Protein 5LVY (pdb70)

B-factor: mean 0.89, std 1.0, range [0.12, 7.65]

Sequence (154 aa):
NSCSLSISSPDPVTYTIPTDKGDKYINFKLDVPDPRCKALGGTVYFWGADTRDGKLVMKKGQDKYTLMTTYGGAVQQQLGGGYGYYHVSQKTPPQTISGVVSKNVGYKPGQYTVELTGFFSLNDNKQANPTPSSLTSKAAGKNIVSSTGTITISNSCSLSISSPDPVTYTIPTDKGDKYINFKLDVPDPRCKALGGTVYFWGADTRDGKLVMKKGQDKYTLMTTYGGAVQQQLGGGYGYYHVSQKTPPQTISGVVSKNVGYKPGQYTVELTGFFSLNDNKQANPTPSSLTSKAAGKNIVSSTGTITISNSCSLSISSPDPVTYTIPTDKGDKYINFKLDVPDPRCKALGGTVYFWGADTRDGKLVMKKGQDKYTLMTTYGGAVQQQLGGGYGYYHVSQKTPPQTISGVVSKNVGYKPGQYTVELTGFFSLNDNKQANPTPSSLTSKAAGKNIVSSTGTITISNSCSLSISSPDPVTYTIPTDKGDKYINFKLDVPDPRCKALGGTVYFWGADTRDGKLVMKKGQDKYTLMTTYGGAVQQQLGGGYGYYHVSQKTPPQTISGVVSKNVGYKPGQYTVELTGFFSLNDNKQANPTPSSLTSKAAGKNIVSSTGTITISNSCSLSISSPDPVTYTIPTDKGDKYINFKLDVPDPRCKALGGTVYFWGADTRDGKLVMKKGQDKYTLMTTYGGAVQQQLGGGYGYYHVSQKTPPQTISGVVSKNVGYKPGQYTVELTGFFSLNDNKQANPTPSSLTSKAAGKNIVSSTGTITISNSCSLSISSPDPVTYTIPTDKGDKYINFKLDVPDPRCKALGGTVYFWGADTRDGKLVMKKGQDKYTLMTTYGGAVQQQLGGGYGYYHVSQKTPPQTISGVVSKNVGYKPGQYTVELTGFFSLNDNKQANPTPSSLTSKAAGKNIVSSTGTITISNSCSLSISSPDPVTYTIPTDKGDKYINFKLDVPDPRCKALGGTVYFWGADTRDGKLVMKKGQDKYTLMTTYGGAVQQQLGGGYGYYHVSQKTPPQTISGVVSKNVGYKPGQYTVELTGFFSLNDNKQANPTPSSLTSKAAGKNIVSSTGTITISNSCSLSISSPDPVTYTIPTDKGDKYINFKLDVPDPRCKALGGTVYFWGADTRDGKLVMKKGQDKYTLMTTYGGAVQQQLGGGYGYYHVSQKTPPQTISGVVSKNVGYKPGQYTVELTGFFSLNDNKQANPTPSSLTSKAAGKNIVSSTGTITISNSCSLSISSPDPVTYTIPTDKGDKYINFKLDVPDPRCKALGGTVYFWGADTRDGKLVMKKGQDKYTLMTTYGGAVQQQLGGGYGYYHVSQKTPPQTISGVVSKNVGYKPGQYTVELTGFFSLNDNKQANPTPSSLTSKAAGKNIVSSTGTITISNSCSLSISSPDPVTYTIPTDKGDKYINFKLDVPDPRCKALGGTVYFWGADTRDGKLVMKKGQDKYTLMTTYGGAVQQQLGGGYGYYHVSQKTPPQTISGVVSKNVGYKPGQYTVELTGFFSLNDNKQANPTPSSLTSKAAGKNIVSSTGTITIS

Secondary structure (DSSP, 8-state):
-------B--S-EEE--SSS----EEEEEE----HHHHTTT-EEE---S-SSSS-EEEEETTEEEEE-----TT-STT--STT------TTPPPEEEEEE--TTT-PPSEEEEEEE--EEE---S-SS---GGGGGGTTTTS----EE--EEE-

Nearest PDB structures (foldseek):
  5lvy-assembly1_A  TM=9.738E-01  e=7.731E-26  Escherichia coli O111:H21
  1z9l-assembly1_A  TM=5.112E-01  e=6.156E-02  Rattus norvegicus
  3ikk-assembly1_B  TM=4.921E-01  e=9.015E-02  Homo sapiens
  1msp-assembly1_A  TM=5.195E-01  e=7.148E-01  Ascaris suum
  7ah9-assembly1_5N  TM=1.640E-01  e=9.775E+00  Salmonella enterica subsp. enterica serovar Typhimurium str. LT2

Structure (mmCIF, N/CA/C/O backbone):
data_5LVY
#
_entry.id   5LVY
#
loop_
_atom_site.group_PDB
_atom_site.id
_atom_site.type_symbol
_atom_site.label_atom_id
_atom_site.label_alt_id
_atom_site.label_comp_id
_atom_site.label_asym_id
_atom_site.label_entity_id
_atom_site.label_seq_id
_atom_site.pdbx_PDB_ins_code
_atom_site.Cartn_x
_atom_site.Cartn_y
_atom_site.Cartn_z
_atom_site.occupancy
_atom_site.B_iso_or_equiv
_atom_site.auth_seq_id
_atom_site.auth_comp_id
_atom_site.auth_asym_id
_atom_site.auth_atom_id
_atom_site.pdbx_PDB_model_num
ATOM 1 N N . ASN A 1 1 ? 21.639 4.133 -4.930 1.00 1.15 9 ASN A N 1
ATOM 2 C CA . ASN A 1 1 ? 21.016 4.281 -6.263 1.00 0.93 9 ASN A CA 1
ATOM 3 C C . ASN A 1 1 ? 19.711 5.049 -6.150 1.00 0.89 9 ASN A C 1
ATOM 4 O O . ASN A 1 1 ? 19.321 5.467 -5.062 1.00 1.14 9 ASN A O 1
ATOM 17 N N . SER A 1 2 ? 19.030 5.213 -7.272 1.00 0.77 10 SER A N 1
ATOM 18 C CA . SER A 1 2 ? 17.778 5.939 -7.304 1.00 0.86 10 SER A CA 1
ATOM 19 C C . SER A 1 2 ? 16.689 5.040 -7.872 1.00 0.71 10 SER A C 1
ATOM 20 O O . SER A 1 2 ? 16.634 4.793 -9.078 1.00 0.76 10 SER A O 1
ATOM 28 N N . CYS A 1 3 ? 15.839 4.536 -6.996 1.00 0.59 11 CYS A N 1
ATOM 29 C CA . CYS A 1 3 ? 14.811 3.589 -7.390 1.00 0.46 11 CYS A CA 1
ATOM 30 C C . CYS A 1 3 ? 13.485 3.912 -6.715 1.00 0.41 11 CYS A C 1
ATOM 31 O O . CYS A 1 3 ? 13.439 4.695 -5.765 1.00 0.49 11 CYS A O 1
ATOM 38 N N . SER A 1 4 ? 12.409 3.324 -7.219 1.00 0.33 12 SER A N 1
ATOM 39 C CA . SER A 1 4 ? 11.083 3.574 -6.685 1.00 0.29 12 SER A CA 1
ATOM 40 C C . SER A 1 4 ? 10.208 2.337 -6.836 1.00 0.22 12 SER A C 1
ATOM 41 O O . SER A 1 4 ? 10.557 1.402 -7.554 1.00 0.24 12 SER A O 1
ATOM 49 N N . LEU A 1 5 ? 9.081 2.335 -6.148 1.00 0.20 13 LEU A N 1
ATOM 50 C CA . LEU A 1 5 ? 8.138 1.235 -6.213 1.00 0.18 13 LEU A CA 1
ATOM 51 C C . LEU A 1 5 ? 7.026 1.540 -7.214 1.00 0.18 13 LEU A C 1
ATOM 52 O O . LEU A 1 5 ? 6.480 2.643 -7.240 1.00 0.27 13 LEU A O 1
ATOM 68 N N . SER A 1 6 ? 6.717 0.556 -8.049 1.00 0.17 14 SER A N 1
ATOM 69 C CA . SER A 1 6 ? 5.659 0.680 -9.041 1.00 0.19 14 SER A CA 1
ATOM 70 C C . SER A 1 6 ? 4.313 0.673 -8.340 1.00 0.22 14 SER A C 1
ATOM 71 O O . SER A 1 6 ? 4.214 0.227 -7.211 1.00 0.37 14 SER A O 1
ATOM 79 N N . ILE A 1 7 ? 3.287 1.179 -8.991 1.00 0.29 15 ILE A N 1
ATOM 80 C CA . ILE A 1 7 ? 1.938 1.070 -8.457 1.00 0.31 15 ILE A CA 1
ATOM 81 C C . ILE A 1 7 ? 0.975 0.695 -9.566 1.00 0.34 15 ILE A C 1
ATOM 82 O O . ILE A 1 7 ? 0.660 1.515 -10.428 1.00 0.41 15 ILE A O 1
ATOM 98 N N . SER A 1 8 ? 0.523 -0.543 -9.557 1.00 0.37 16 SER A N 1
ATOM 99 C CA . SER A 1 8 ? -0.399 -1.010 -10.569 1.00 0.41 16 SER A CA 1
ATOM 100 C C . SER A 1 8 ? -1.582 -1.724 -9.924 1.00 0.36 16 SER A C 1
ATOM 101 O O . SER A 1 8 ? -1.465 -2.860 -9.470 1.00 0.43 16 SER A O 1
ATOM 109 N N . SER A 1 9 ? -2.707 -1.038 -9.850 1.00 0.52 17 SER A N 1
ATOM 110 C CA . SER A 1 9 ? -3.929 -1.641 -9.351 1.00 0.68 17 SER A CA 1
ATOM 111 C C . SER A 1 9 ? -4.732 -2.195 -10.525 1.00 0.54 17 SER A C 1
ATOM 112 O O . SER A 1 9 ? -5.173 -1.439 -11.396 1.00 0.63 17 SER A O 1
ATOM 120 N N . PRO A 1 10 ? -4.914 -3.523 -10.575 1.00 0.61 18 PRO A N 1
ATOM 121 C CA . PRO A 1 10 ? -5.563 -4.195 -11.703 1.00 0.67 18 PRO A CA 1
ATOM 122 C C . PRO A 1 10 ? -7.090 -4.089 -11.677 1.00 0.78 18 PRO A C 1
ATOM 123 O O . PRO A 1 10 ? -7.780 -5.052 -11.325 1.00 1.72 18 PRO A O 1
ATOM 134 N N . ASP A 1 11 ? -7.603 -2.914 -12.059 1.00 0.37 19 ASP A N 1
ATOM 135 C CA . ASP A 1 11 ? -9.051 -2.666 -12.150 1.00 0.35 19 ASP A CA 1
ATOM 136 C C . ASP A 1 11 ? -9.706 -2.667 -10.764 1.00 0.34 19 ASP A C 1
ATOM 137 O O . ASP A 1 11 ? -9.071 -3.044 -9.777 1.00 0.46 19 ASP A O 1
ATOM 146 N N . PRO A 1 12 ? -10.978 -2.226 -10.654 1.00 0.28 20 PRO A N 1
ATOM 147 C CA . PRO A 1 12 ? -11.688 -2.218 -9.375 1.00 0.26 20 PRO A CA 1
ATOM 148 C C . PRO A 1 12 ? -11.792 -3.600 -8.752 1.00 0.25 20 PRO A C 1
ATOM 149 O O . PRO A 1 12 ? -12.076 -4.587 -9.436 1.00 0.30 20 PRO A O 1
ATOM 160 N N . VAL A 1 13 ? -11.543 -3.668 -7.459 1.00 0.23 21 VAL A N 1
ATOM 161 C CA . VAL A 1 13 ? -11.757 -4.892 -6.713 1.00 0.22 21 VAL A CA 1
ATOM 162 C C . VAL A 1 13 ? -13.243 -5.041 -6.412 1.00 0.20 21 VAL A C 1
ATOM 163 O O . VAL A 1 13 ? -13.928 -4.056 -6.133 1.00 0.19 21 VAL A O 1
ATOM 176 N N . THR A 1 14 ? -13.741 -6.257 -6.478 1.00 0.24 22 THR A N 1
ATOM 177 C CA . THR A 1 14 ? -15.148 -6.501 -6.239 1.00 0.25 22 THR A CA 1
ATOM 178 C C . THR A 1 14 ? -15.388 -6.767 -4.758 1.00 0.25 22 THR A C 1
ATOM 179 O O . THR A 1 14 ? -15.007 -7.811 -4.229 1.00 0.30 22 THR A O 1
ATOM 190 N N . TYR A 1 15 ? -15.994 -5.804 -4.087 1.00 0.23 23 TYR A N 1
ATOM 191 C CA . TYR A 1 15 ? -16.278 -5.937 -2.672 1.00 0.26 23 TYR A CA 1
ATOM 192 C C . TYR A 1 15 ? -17.617 -6.616 -2.468 1.00 0.29 23 TYR A C 1
ATOM 193 O O . TYR A 1 15 ? -18.659 -6.015 -2.693 1.00 0.28 23 TYR A O 1
ATOM 211 N N . THR A 1 16 ? -17.578 -7.859 -2.034 1.00 0.39 24 THR A N 1
ATOM 212 C CA . THR A 1 16 ? -18.790 -8.594 -1.753 1.00 0.46 24 THR A CA 1
ATOM 213 C C . THR A 1 16 ? -19.272 -8.282 -0.348 1.00 0.41 24 THR A C 1
ATOM 214 O O . THR A 1 16 ? -18.533 -8.469 0.622 1.00 0.41 24 THR A O 1
ATOM 225 N N . ILE A 1 17 ? -20.488 -7.774 -0.237 1.00 0.40 25 ILE A N 1
ATOM 226 C CA . ILE A 1 17 ? -21.082 -7.504 1.0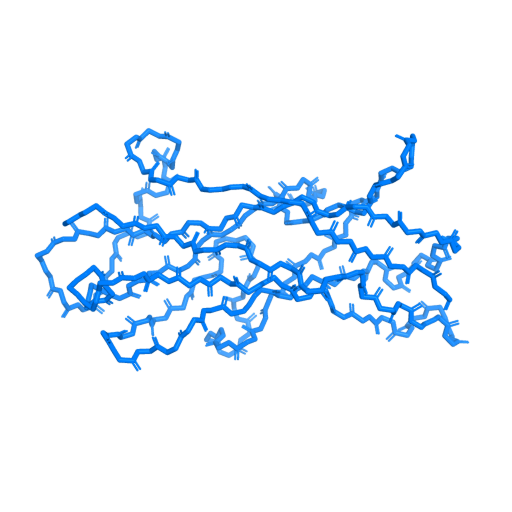63 1.00 0.37 25 ILE A CA 1
ATOM 227 C C . ILE A 1 17 ? -22.208 -8.500 1.358 1.00 0.41 25 ILE A C 1
ATOM 228 O O . ILE A 1 17 ? -23.386 -8.175 1.217 1.00 0.44 25 ILE A O 1
ATOM 244 N N . PRO A 1 18 ? -21.865 -9.735 1.765 1.00 0.49 26 PRO A N 1
ATOM 245 C CA . PRO A 1 18 ? -22.854 -10.769 2.074 1.00 0.59 26 PRO A CA 1
ATOM 246 C C . PRO A 1 18 ? -23.546 -10.515 3.407 1.00 0.69 26 PRO A C 1
ATOM 247 O O . PRO A 1 18 ? -24.771 -10.601 3.520 1.00 0.74 26 PRO A O 1
ATOM 258 N N . THR A 1 19 ? -22.742 -10.190 4.407 1.00 0.79 27 THR A N 1
ATOM 259 C CA . THR A 1 19 ? -23.219 -10.002 5.767 1.00 1.06 27 THR A CA 1
ATOM 260 C C . THR A 1 19 ? -22.742 -8.669 6.329 1.00 1.00 27 THR A C 1
ATOM 261 O O . THR A 1 19 ? -22.659 -8.495 7.546 1.00 1.55 27 THR A O 1
ATOM 272 N N . ASP A 1 20 ? -22.393 -7.749 5.422 1.00 0.59 28 ASP A N 1
ATOM 273 C CA . ASP A 1 20 ? -21.836 -6.434 5.779 1.00 0.61 28 ASP A CA 1
ATOM 274 C C . ASP A 1 20 ? -20.382 -6.550 6.225 1.00 0.52 28 ASP A C 1
ATOM 275 O O . ASP A 1 20 ? -19.528 -5.787 5.779 1.00 0.61 28 ASP A O 1
ATOM 284 N N . LYS A 1 21 ? -20.104 -7.533 7.069 1.00 0.55 29 LYS A N 1
ATOM 285 C CA . LYS A 1 21 ? -18.768 -7.738 7.619 1.00 0.54 29 LYS A CA 1
ATOM 286 C C . LYS A 1 21 ? -17.922 -8.631 6.713 1.00 0.41 29 LYS A C 1
ATOM 287 O O . LYS A 1 21 ? -16.879 -9.138 7.127 1.00 0.43 29 LYS A O 1
ATOM 306 N N . GLY A 1 22 ? -18.392 -8.823 5.488 1.00 0.37 30 GLY A N 1
ATOM 307 C CA . GLY A 1 22 ? -17.706 -9.685 4.533 1.00 0.37 30 GLY A CA 1
ATOM 308 C C . GLY A 1 22 ? -16.245 -9.316 4.336 1.00 0.32 30 GLY A C 1
ATOM 309 O O . GLY A 1 22 ? -15.371 -10.169 4.487 1.00 0.37 30 GLY A O 1
ATOM 313 N N . ASP A 1 23 ? -16.012 -8.049 3.984 1.00 0.29 31 ASP A N 1
ATOM 314 C CA . ASP A 1 23 ? -14.668 -7.471 3.789 1.00 0.28 31 ASP A CA 1
ATOM 315 C C . ASP A 1 23 ? -13.900 -8.124 2.635 1.00 0.32 31 ASP A C 1
ATOM 316 O O . ASP A 1 23 ? -14.051 -9.310 2.336 1.00 0.49 31 ASP A O 1
ATOM 325 N N . LYS A 1 24 ? -13.094 -7.309 1.967 1.00 0.26 32 LYS A N 1
ATOM 326 C CA . LYS A 1 24 ? -12.230 -7.769 0.893 1.00 0.30 32 LYS A CA 1
ATOM 327 C C . LYS A 1 24 ? -11.001 -6.870 0.838 1.00 0.25 32 LYS A C 1
ATOM 328 O O . LYS A 1 24 ? -10.992 -5.794 1.450 1.00 0.25 32 LYS A O 1
ATOM 347 N N . TYR A 1 25 ? -9.985 -7.286 0.099 1.00 0.27 33 TYR A N 1
ATOM 348 C CA . TYR A 1 25 ? -8.759 -6.512 -0.004 1.00 0.25 33 TYR A CA 1
ATOM 349 C C . TYR A 1 25 ? -8.586 -5.969 -1.413 1.00 0.23 33 TYR A C 1
ATOM 350 O O . TYR A 1 25 ? -8.881 -6.651 -2.392 1.00 0.23 33 TYR A O 1
ATOM 368 N N . ILE A 1 26 ? -8.116 -4.736 -1.508 1.00 0.21 34 ILE A N 1
ATOM 369 C CA . ILE A 1 26 ? -7.832 -4.125 -2.795 1.00 0.19 34 ILE A CA 1
ATOM 370 C C . ILE A 1 26 ? -6.330 -4.216 -3.048 1.00 0.19 34 ILE A C 1
ATOM 371 O O . ILE A 1 26 ? -5.525 -3.826 -2.206 1.00 0.22 34 ILE A O 1
ATOM 387 N N . ASN A 1 27 ? -5.955 -4.779 -4.183 1.00 0.24 35 ASN A N 1
ATOM 388 C CA . ASN A 1 27 ? -4.552 -5.041 -4.455 1.00 0.27 35 ASN A CA 1
ATOM 389 C C . ASN A 1 27 ? -3.921 -3.942 -5.298 1.00 0.26 35 ASN A C 1
ATOM 390 O O . ASN A 1 27 ? -4.431 -3.563 -6.356 1.00 0.32 35 ASN A O 1
ATOM 401 N N . PHE A 1 28 ? -2.818 -3.424 -4.794 1.00 0.24 36 PHE A N 1
ATOM 402 C CA . PHE A 1 28 ? -1.963 -2.511 -5.528 1.00 0.27 36 PHE A CA 1
ATOM 403 C C . PHE A 1 28 ? -0.627 -3.193 -5.770 1.00 0.30 36 PHE A C 1
ATOM 404 O O . PHE A 1 28 ? 0.072 -3.548 -4.819 1.00 0.33 36 PHE A O 1
ATOM 421 N N . LYS A 1 29 ? -0.280 -3.406 -7.025 1.00 0.32 37 LYS A N 1
ATOM 422 C CA . LYS A 1 29 ? 0.945 -4.110 -7.348 1.00 0.37 37 LYS A CA 1
ATOM 423 C C . LYS A 1 29 ? 2.129 -3.153 -7.367 1.00 0.33 37 LYS A C 1
ATOM 424 O O . LYS A 1 29 ? 2.342 -2.420 -8.337 1.00 0.32 37 LYS A O 1
ATOM 443 N N . LEU A 1 30 ? 2.877 -3.145 -6.278 1.00 0.34 38 LEU A N 1
ATOM 444 C CA . LEU A 1 30 ? 4.080 -2.338 -6.176 1.00 0.29 38 LEU A CA 1
ATOM 445 C C . LEU A 1 30 ? 5.286 -3.170 -6.581 1.00 0.31 38 LEU A C 1
ATOM 446 O O . LEU A 1 30 ? 5.257 -4.385 -6.473 1.00 0.45 38 LEU A O 1
ATOM 462 N N . ASP A 1 31 ? 6.331 -2.520 -7.066 1.00 0.24 39 ASP A N 1
ATOM 463 C CA . ASP A 1 31 ? 7.501 -3.233 -7.583 1.00 0.27 39 ASP A CA 1
ATOM 464 C C . ASP A 1 31 ? 8.698 -2.301 -7.657 1.00 0.18 39 ASP A C 1
ATOM 465 O O . ASP A 1 31 ? 8.612 -1.226 -8.244 1.00 0.16 39 ASP A O 1
ATOM 474 N N . VAL A 1 32 ? 9.811 -2.699 -7.084 1.00 0.22 40 VAL A N 1
ATOM 475 C CA . VAL A 1 32 ? 11.008 -1.904 -7.174 1.00 0.22 40 VAL A CA 1
ATOM 476 C C . VAL A 1 32 ? 12.011 -2.550 -8.128 1.00 0.27 40 VAL A C 1
ATOM 477 O O . VAL A 1 32 ? 12.391 -3.706 -7.958 1.00 0.40 40 VAL A O 1
ATOM 490 N N . PRO A 1 33 ? 12.406 -1.822 -9.182 1.00 0.32 41 PRO A N 1
ATOM 491 C CA . PRO A 1 33 ? 13.372 -2.308 -10.161 1.00 0.43 41 PRO A CA 1
ATOM 492 C C . PRO A 1 33 ? 14.806 -2.186 -9.665 1.00 0.53 41 PRO A C 1
ATOM 493 O O . PRO A 1 33 ? 15.058 -1.594 -8.613 1.00 1.00 41 PRO A O 1
ATOM 504 N N . ASP A 1 34 ? 15.730 -2.752 -10.436 1.00 0.55 42 ASP A N 1
ATOM 505 C CA . ASP A 1 34 ? 17.156 -2.737 -10.114 1.00 0.54 42 ASP A CA 1
ATOM 506 C C . ASP A 1 34 ? 17.452 -3.486 -8.823 1.00 0.47 42 ASP A C 1
ATOM 507 O O . ASP A 1 34 ? 17.358 -2.924 -7.730 1.00 0.45 42 ASP A O 1
ATOM 516 N N . PRO A 1 35 ? 17.814 -4.774 -8.941 1.00 0.47 43 PRO A N 1
ATOM 517 C CA . PRO A 1 35 ? 18.274 -5.590 -7.812 1.00 0.45 43 PRO A CA 1
ATOM 518 C C . PRO A 1 35 ? 19.320 -4.884 -6.951 1.00 0.44 43 PRO A C 1
ATOM 519 O O . PRO A 1 35 ? 19.468 -5.194 -5.773 1.00 0.45 43 PRO A O 1
ATOM 530 N N . ARG A 1 36 ? 20.036 -3.927 -7.537 1.00 0.46 44 ARG A N 1
ATOM 531 C CA . ARG A 1 36 ? 21.021 -3.151 -6.795 1.00 0.48 44 ARG A CA 1
ATOM 532 C C . ARG A 1 36 ? 20.327 -2.348 -5.696 1.00 0.41 44 ARG A C 1
ATOM 533 O O . ARG A 1 36 ? 20.758 -2.350 -4.545 1.00 0.42 44 ARG A O 1
ATOM 554 N N . CYS A 1 37 ? 19.247 -1.669 -6.060 1.00 0.39 45 CYS A N 1
ATOM 555 C CA . CYS A 1 37 ? 18.456 -0.910 -5.102 1.00 0.40 45 CYS A CA 1
ATOM 556 C C . CYS A 1 37 ? 17.743 -1.851 -4.130 1.00 0.38 45 CYS A C 1
ATOM 557 O O . CYS A 1 37 ? 17.601 -1.555 -2.943 1.00 0.37 45 CYS A O 1
ATOM 564 N N . LYS A 1 38 ? 17.294 -2.985 -4.652 1.00 0.42 46 LYS A N 1
ATOM 565 C CA . LYS A 1 38 ? 16.543 -3.960 -3.867 1.00 0.45 46 LYS A CA 1
ATOM 566 C C . LYS A 1 38 ? 17.436 -4.651 -2.835 1.00 0.40 46 LYS A C 1
ATOM 567 O O . LYS A 1 38 ? 16.969 -5.057 -1.772 1.00 0.40 46 LYS A O 1
ATOM 586 N N . ALA A 1 39 ? 18.723 -4.765 -3.157 1.00 0.40 47 ALA A N 1
ATOM 587 C CA . ALA A 1 39 ? 19.692 -5.455 -2.305 1.00 0.42 47 ALA A CA 1
ATOM 588 C C . ALA A 1 39 ? 19.771 -4.841 -0.916 1.00 0.37 47 ALA A C 1
ATOM 589 O O . ALA A 1 39 ? 20.126 -5.510 0.053 1.00 0.42 47 ALA A O 1
ATOM 596 N N . LEU A 1 40 ? 19.435 -3.562 -0.824 1.00 0.30 48 LEU A N 1
ATOM 597 C CA . LEU A 1 40 ? 19.464 -2.853 0.447 1.00 0.30 48 LEU A CA 1
ATOM 598 C C . LEU A 1 40 ? 18.479 -3.450 1.432 1.00 0.27 48 LEU A C 1
ATOM 599 O O . LEU A 1 40 ? 18.697 -3.409 2.635 1.00 0.31 48 LEU A O 1
ATOM 615 N N . GLY A 1 41 ? 17.408 -4.000 0.903 1.00 0.25 49 GLY A N 1
ATOM 616 C CA . GLY A 1 41 ? 16.330 -4.497 1.726 1.00 0.26 49 GLY A CA 1
ATOM 617 C C . GLY A 1 41 ? 15.001 -3.955 1.257 1.00 0.24 49 GLY A C 1
ATOM 618 O O . GLY A 1 41 ? 13.960 -4.342 1.780 1.00 0.39 49 GLY A O 1
ATOM 622 N N . GLY A 1 42 ? 15.077 -3.037 0.281 1.00 0.24 50 GLY A N 1
ATOM 623 C CA . GLY A 1 42 ? 13.903 -2.474 -0.390 1.00 0.25 50 GLY A CA 1
ATOM 624 C C . GLY A 1 42 ? 12.676 -2.384 0.495 1.00 0.24 50 GLY A C 1
ATOM 625 O O . GLY A 1 42 ? 11.649 -2.993 0.204 1.00 0.31 50 GLY A O 1
ATOM 629 N N . THR A 1 43 ? 12.769 -1.608 1.563 1.00 0.20 51 THR A N 1
ATOM 630 C CA . THR A 1 43 ? 11.709 -1.563 2.541 1.00 0.18 51 THR A CA 1
ATOM 631 C C . THR A 1 43 ? 10.523 -0.793 1.996 1.00 0.18 51 THR A C 1
ATOM 632 O O . THR A 1 43 ? 10.665 0.334 1.527 1.00 0.20 51 THR A O 1
ATOM 643 N N . VAL A 1 44 ? 9.357 -1.405 2.087 1.00 0.17 52 VAL A N 1
ATOM 644 C CA . VAL A 1 44 ? 8.158 -0.874 1.464 1.00 0.19 52 VAL A CA 1
ATOM 645 C C . VAL A 1 44 ? 7.364 -0.037 2.455 1.00 0.19 52 VAL A C 1
ATOM 646 O O . VAL A 1 44 ? 6.968 -0.509 3.518 1.00 0.27 52 VAL A O 1
ATOM 659 N N . TYR A 1 45 ? 7.177 1.225 2.108 1.00 0.17 53 TYR A N 1
ATOM 660 C CA . TYR A 1 45 ? 6.439 2.148 2.945 1.00 0.16 53 TYR A CA 1
ATOM 661 C C . TYR A 1 45 ? 5.360 2.835 2.120 1.00 0.16 53 TYR A C 1
ATOM 662 O O . TYR A 1 45 ? 5.654 3.458 1.102 1.00 0.17 53 TYR A O 1
ATOM 680 N N . PHE A 1 46 ? 4.120 2.739 2.561 1.00 0.16 54 PHE A N 1
ATOM 681 C CA . PHE A 1 46 ? 3.014 3.298 1.804 1.00 0.16 54 PHE A CA 1
ATOM 682 C C . PHE A 1 46 ? 2.042 4.023 2.715 1.00 0.17 54 PHE A C 1
ATOM 683 O O . PHE A 1 46 ? 1.974 3.746 3.916 1.00 0.22 54 PHE A O 1
ATOM 700 N N . TRP A 1 47 ? 1.304 4.951 2.133 1.00 0.16 55 TRP A N 1
ATOM 701 C CA . TRP A 1 47 ? 0.297 5.702 2.854 1.00 0.17 55 TRP A CA 1
ATOM 702 C C . TRP A 1 47 ? -0.731 6.293 1.899 1.00 0.17 55 TRP A C 1
ATOM 703 O O . TRP A 1 47 ? -0.416 6.666 0.767 1.00 0.24 55 TRP A O 1
ATOM 724 N N . GLY A 1 48 ? -1.963 6.330 2.360 1.00 0.17 56 GLY A N 1
ATOM 725 C CA . GLY A 1 48 ? -3.034 6.965 1.620 1.00 0.16 56 GLY A CA 1
ATOM 726 C C . GLY A 1 48 ? -3.663 8.069 2.440 1.00 0.15 56 GLY A C 1
ATOM 727 O O . GLY A 1 48 ? -2.954 8.854 3.070 1.00 0.18 56 GLY A O 1
ATOM 731 N N . ALA A 1 49 ? -4.984 8.117 2.473 1.00 0.14 57 ALA A N 1
ATOM 732 C CA . ALA A 1 49 ? -5.679 9.172 3.198 1.00 0.18 57 ALA A CA 1
ATOM 733 C C . ALA A 1 49 ? -6.570 8.626 4.323 1.00 0.19 57 ALA A C 1
ATOM 734 O O . ALA A 1 49 ? -7.471 9.322 4.787 1.00 0.22 57 ALA A O 1
ATOM 741 N N . ASP A 1 50 ? -6.324 7.380 4.744 1.00 0.18 58 ASP A N 1
ATOM 742 C CA . ASP A 1 50 ? -7.114 6.747 5.823 1.00 0.20 58 ASP A CA 1
ATOM 743 C C . ASP A 1 50 ? -7.115 7.606 7.094 1.00 0.21 58 ASP A C 1
ATOM 744 O O . ASP A 1 50 ? -6.227 8.433 7.309 1.00 0.22 58 ASP A O 1
ATOM 753 N N . THR A 1 51 ? -8.119 7.371 7.934 1.00 0.23 59 THR A N 1
ATOM 754 C CA . THR A 1 51 ? -8.397 8.220 9.087 1.00 0.27 59 THR A CA 1
ATOM 755 C C . THR A 1 51 ? -7.407 7.994 10.233 1.00 0.30 59 THR A C 1
ATOM 756 O O . THR A 1 51 ? -7.224 8.868 11.083 1.00 0.34 59 THR A O 1
ATOM 767 N N . ARG A 1 52 ? -6.763 6.834 10.262 1.00 0.33 60 ARG A N 1
ATOM 768 C CA . ARG A 1 52 ? -5.842 6.521 11.346 1.00 0.40 60 ARG A CA 1
ATOM 769 C C . ARG A 1 52 ? -4.496 7.212 11.142 1.00 0.40 60 ARG A C 1
ATOM 770 O O . ARG A 1 52 ? -4.094 8.048 11.953 1.00 0.46 60 ARG A O 1
ATOM 791 N N . ASP A 1 53 ? -3.808 6.866 10.063 1.00 0.36 61 ASP A N 1
ATOM 792 C CA . ASP A 1 53 ? -2.503 7.459 9.767 1.00 0.37 61 ASP A CA 1
ATOM 793 C C . ASP A 1 53 ? -2.396 7.845 8.304 1.00 0.34 61 ASP A C 1
ATOM 794 O O . ASP A 1 53 ? -1.592 8.699 7.932 1.00 0.53 61 ASP A O 1
ATOM 803 N N . GLY A 1 54 ? -3.219 7.219 7.480 1.00 0.25 62 GLY A N 1
ATOM 804 C CA . GLY A 1 54 ? -3.113 7.389 6.051 1.00 0.22 62 GLY A CA 1
ATOM 805 C C . GLY A 1 54 ? -2.757 6.081 5.383 1.00 0.19 62 GLY A C 1
ATOM 806 O O . GLY A 1 54 ? -1.601 5.674 5.368 1.00 0.32 62 GLY A O 1
ATOM 810 N N . LYS A 1 55 ? -3.761 5.414 4.839 1.00 0.35 63 LYS A N 1
ATOM 811 C CA . LYS A 1 55 ? -3.582 4.099 4.233 1.00 0.39 63 LYS A CA 1
ATOM 812 C C . LYS A 1 55 ? -4.282 4.055 2.879 1.00 0.33 63 LYS A C 1
ATOM 813 O O . LYS A 1 55 ? -3.633 3.930 1.849 1.00 0.38 63 LYS A O 1
ATOM 832 N N . LEU A 1 56 ? -5.609 4.197 2.899 1.00 0.26 64 LEU A N 1
ATOM 833 C CA . LEU A 1 56 ? -6.420 4.184 1.682 1.00 0.22 64 LEU A CA 1
ATOM 834 C C . LEU A 1 56 ? -7.788 4.798 1.933 1.00 0.18 64 LEU A C 1
ATOM 835 O O . LEU A 1 56 ? -8.294 4.774 3.057 1.00 0.18 64 LEU A O 1
ATOM 851 N N . VAL A 1 57 ? -8.374 5.353 0.878 1.00 0.17 65 VAL A N 1
ATOM 852 C CA . VAL A 1 57 ? -9.727 5.893 0.929 1.00 0.16 65 VAL A CA 1
ATOM 853 C C . VAL A 1 57 ? -10.466 5.563 -0.361 1.00 0.15 65 VAL A C 1
ATOM 854 O O . VAL A 1 57 ? -9.959 5.832 -1.448 1.00 0.18 65 VAL A O 1
ATOM 867 N N . MET A 1 58 ? -11.649 4.970 -0.236 1.00 0.14 66 MET A N 1
ATOM 868 C CA . MET A 1 58 ? -12.503 4.717 -1.391 1.00 0.14 66 MET A CA 1
ATOM 869 C C . MET A 1 58 ? -13.336 5.957 -1.673 1.00 0.15 66 MET A C 1
ATOM 870 O O . MET A 1 58 ? -14.146 6.365 -0.841 1.00 0.16 66 MET A O 1
ATOM 884 N N . LYS A 1 59 ? -13.116 6.580 -2.821 1.00 0.17 67 LYS A N 1
ATOM 885 C CA . LYS A 1 59 ? -13.808 7.817 -3.137 1.00 0.19 67 LYS A CA 1
ATOM 886 C C . LYS A 1 59 ? -14.309 7.863 -4.577 1.00 0.20 67 LYS A C 1
ATOM 887 O O . LYS A 1 59 ? -13.568 7.598 -5.524 1.00 0.22 67 LYS A O 1
ATOM 906 N N . LYS A 1 60 ? -15.586 8.184 -4.726 1.00 0.21 68 LYS A N 1
ATOM 907 C CA . LYS A 1 60 ? -16.168 8.466 -6.028 1.00 0.23 68 LYS A CA 1
ATOM 908 C C . LYS A 1 60 ? -17.037 9.709 -5.914 1.00 0.34 68 LYS A C 1
ATOM 909 O O . LYS A 1 60 ? -17.947 9.765 -5.085 1.00 0.45 68 LYS A O 1
ATOM 928 N N . GLY A 1 61 ? -16.724 10.717 -6.711 1.00 0.56 69 GLY A N 1
ATOM 929 C CA . GLY A 1 61 ? -17.457 11.963 -6.652 1.00 0.70 69 GLY A CA 1
ATOM 930 C C . GLY A 1 61 ? -17.241 12.692 -5.343 1.00 0.73 69 GLY A C 1
ATOM 931 O O . GLY A 1 61 ? -16.171 13.249 -5.101 1.00 0.88 69 GLY A O 1
ATOM 935 N N . GLN A 1 62 ? -18.257 12.673 -4.498 1.00 0.68 70 GLN A N 1
ATOM 936 C CA . GLN A 1 62 ? -18.205 13.351 -3.213 1.00 0.78 70 GLN A CA 1
ATOM 937 C C . GLN A 1 62 ? -18.243 12.348 -2.065 1.00 0.67 70 GLN A C 1
ATOM 938 O O . GLN A 1 62 ? -18.431 12.722 -0.908 1.00 0.80 70 GLN A O 1
ATOM 952 N N . ASP A 1 63 ? -18.075 11.073 -2.384 1.00 0.47 71 ASP A N 1
ATOM 953 C CA . ASP A 1 63 ? -18.116 10.030 -1.367 1.00 0.43 71 ASP A CA 1
ATOM 954 C C . ASP A 1 63 ? -16.734 9.447 -1.133 1.00 0.33 71 ASP A C 1
ATOM 955 O O . ASP A 1 63 ? -16.309 8.540 -1.846 1.00 0.28 71 ASP A O 1
ATOM 964 N N . LYS A 1 64 ? -16.031 9.982 -0.143 1.00 0.34 72 LYS A N 1
ATOM 965 C CA . LYS A 1 64 ? -14.730 9.457 0.248 1.00 0.27 72 LYS A CA 1
ATOM 966 C C . LYS A 1 64 ? -14.847 8.792 1.610 1.00 0.25 72 LYS A C 1
ATOM 967 O O . LYS A 1 64 ? -15.415 9.374 2.534 1.00 0.27 72 LYS A O 1
ATOM 986 N N . TYR A 1 65 ? -14.324 7.584 1.747 1.00 0.21 73 TYR A N 1
ATOM 987 C CA . TYR A 1 65 ? -14.399 6.891 3.023 1.00 0.22 73 TYR A CA 1
ATOM 988 C C . TYR A 1 65 ? -13.041 6.366 3.456 1.00 0.20 73 TYR A C 1
ATOM 989 O O . TYR A 1 65 ? -12.339 5.709 2.684 1.00 0.20 73 TYR A O 1
ATOM 1007 N N . THR A 1 66 ? -12.685 6.653 4.696 1.00 0.22 74 THR A N 1
ATOM 1008 C CA . THR A 1 66 ? -11.410 6.236 5.246 1.00 0.22 74 THR A CA 1
ATOM 1009 C C . THR A 1 66 ? -11.504 4.840 5.861 1.00 0.24 74 THR A C 1
ATOM 1010 O O . THR A 1 66 ? -12.291 4.601 6.779 1.00 0.30 74 THR A O 1
ATOM 1021 N N . LEU A 1 67 ? -10.704 3.922 5.340 1.00 0.24 75 LEU A N 1
ATOM 1022 C CA . LEU A 1 67 ? -10.742 2.535 5.785 1.00 0.27 75 LEU A CA 1
ATOM 1023 C C . LEU A 1 67 ? -9.384 2.121 6.333 1.00 0.24 75 LEU A C 1
ATOM 1024 O O . LEU A 1 67 ? -8.350 2.628 5.890 1.00 0.26 75 LEU A O 1
ATOM 1040 N N . MET A 1 68 ? -9.388 1.197 7.284 1.00 0.28 76 MET A N 1
ATOM 1041 C CA . MET A 1 68 ? -8.151 0.697 7.861 1.00 0.32 76 MET A CA 1
ATOM 1042 C C . MET A 1 68 ? -7.460 -0.265 6.911 1.00 0.29 76 MET A C 1
ATOM 1043 O O . MET A 1 68 ? -7.770 -1.457 6.872 1.00 0.49 76 MET A O 1
ATOM 1057 N N . THR A 1 69 ? -6.526 0.259 6.146 1.00 0.28 77 THR A N 1
ATOM 1058 C CA . THR A 1 69 ? -5.791 -0.537 5.191 1.00 0.25 77 THR A CA 1
ATOM 1059 C C . THR A 1 69 ? -4.499 -1.094 5.786 1.00 0.30 77 THR A C 1
ATOM 1060 O O . THR A 1 69 ? -3.611 -0.352 6.218 1.00 0.34 77 THR A O 1
ATOM 1071 N N . THR A 1 70 ? -4.435 -2.414 5.820 1.00 0.39 78 THR A N 1
ATOM 1072 C CA . THR A 1 70 ? -3.253 -3.139 6.237 1.00 0.41 78 THR A CA 1
ATOM 1073 C C . THR A 1 70 ? -2.935 -4.168 5.164 1.00 0.47 78 THR A C 1
ATOM 1074 O O . THR A 1 70 ? -3.805 -4.944 4.771 1.00 0.73 78 THR A O 1
ATOM 1085 N N . TYR A 1 71 ? -1.704 -4.172 4.687 1.00 0.38 79 TYR A N 1
ATOM 1086 C CA . TYR A 1 71 ? -1.376 -4.949 3.508 1.00 0.48 79 TYR A CA 1
ATOM 1087 C C . TYR A 1 71 ? -0.784 -6.294 3.869 1.00 0.56 79 TYR A C 1
ATOM 1088 O O . TYR A 1 71 ? -0.300 -6.508 4.983 1.00 0.51 79 TYR A O 1
ATOM 1106 N N . GLY A 1 72 ? -0.842 -7.187 2.905 1.00 0.84 80 GLY A N 1
ATOM 1107 C CA . GLY A 1 72 ? -0.230 -8.480 3.047 1.00 1.06 80 GLY A CA 1
ATOM 1108 C C . GLY A 1 72 ? 0.782 -8.725 1.952 1.00 1.72 80 GLY A C 1
ATOM 1109 O O . GLY A 1 72 ? 1.850 -8.107 1.939 1.00 1.84 80 GLY A O 1
ATOM 1113 N N . GLY A 1 73 ? 0.445 -9.611 1.023 1.00 2.61 81 GLY A N 1
ATOM 1114 C CA . GLY A 1 73 ? 1.323 -9.892 -0.098 1.00 3.35 81 GLY A CA 1
ATOM 1115 C C . GLY A 1 73 ? 2.559 -10.661 0.318 1.00 2.67 81 GLY A C 1
ATOM 1116 O O . GLY A 1 73 ? 2.635 -11.876 0.141 1.00 3.01 81 GLY A O 1
ATOM 1120 N N . ALA A 1 74 ? 3.524 -9.948 0.878 1.00 2.09 82 ALA A N 1
ATOM 1121 C CA . ALA A 1 74 ? 4.755 -10.554 1.358 1.00 1.53 82 ALA A CA 1
ATOM 1122 C C . ALA A 1 74 ? 5.151 -9.970 2.705 1.00 1.12 82 ALA A C 1
ATOM 1123 O O . ALA A 1 74 ? 6.246 -10.227 3.194 1.00 1.74 82 ALA A O 1
ATOM 1130 N N . VAL A 1 75 ? 4.248 -9.184 3.293 1.00 1.23 83 VAL A N 1
ATOM 1131 C CA . VAL A 1 75 ? 4.506 -8.504 4.569 1.00 2.22 83 VAL A CA 1
ATOM 1132 C C . VAL A 1 75 ? 5.051 -9.472 5.625 1.00 2.88 83 VAL A C 1
ATOM 1133 O O . VAL A 1 75 ? 4.733 -10.665 5.617 1.00 3.52 83 VAL A O 1
ATOM 1146 N N . GLN A 1 76 ? 5.883 -8.956 6.522 1.00 3.08 84 GLN A N 1
ATOM 1147 C CA . GLN A 1 76 ? 6.454 -9.765 7.587 1.00 3.74 84 GLN A CA 1
ATOM 1148 C C . GLN A 1 76 ? 5.386 -10.096 8.624 1.00 3.88 84 GLN A C 1
ATOM 1149 O O . GLN A 1 76 ? 5.023 -9.253 9.451 1.00 4.30 84 GLN A O 1
ATOM 1163 N N . GLN A 1 77 ? 4.882 -11.327 8.549 1.00 3.84 85 GLN A N 1
ATOM 1164 C CA . GLN A 1 77 ? 3.823 -11.819 9.430 1.00 4.13 85 GLN A CA 1
ATOM 1165 C C . GLN A 1 77 ? 2.519 -11.060 9.193 1.00 4.08 85 GLN A C 1
ATOM 1166 O O . GLN A 1 77 ? 1.706 -11.457 8.358 1.00 4.61 85 GLN A O 1
ATOM 1180 N N . GLN A 1 78 ? 2.332 -9.958 9.910 1.00 3.80 86 GLN A N 1
ATOM 1181 C CA . GLN A 1 78 ? 1.142 -9.133 9.743 1.00 3.95 86 GLN A CA 1
ATOM 1182 C C . GLN A 1 78 ? 1.429 -7.686 10.132 1.00 3.20 86 GLN A C 1
ATOM 1183 O O . GLN A 1 78 ? 0.508 -6.888 10.309 1.00 3.11 86 GLN A O 1
ATOM 1197 N N . LEU A 1 79 ? 2.704 -7.347 10.258 1.00 2.96 87 LEU A N 1
ATOM 1198 C CA . LEU A 1 79 ? 3.095 -6.002 10.665 1.00 2.49 87 LEU A CA 1
ATOM 1199 C C . LEU A 1 79 ? 3.102 -5.071 9.458 1.00 1.71 87 LEU A C 1
ATOM 1200 O O . LEU A 1 79 ? 4.163 -4.704 8.949 1.00 1.95 87 LEU A O 1
ATOM 1216 N N . GLY A 1 80 ? 1.914 -4.691 9.004 1.00 1.03 88 GLY A N 1
ATOM 1217 C CA . GLY A 1 80 ? 1.810 -3.938 7.776 1.00 0.69 88 GLY A CA 1
ATOM 1218 C C . GLY A 1 80 ? 1.108 -2.606 7.934 1.00 0.63 88 GLY A C 1
ATOM 1219 O O . GLY A 1 80 ? 1.128 -1.998 9.008 1.00 0.95 88 GLY A O 1
ATOM 1223 N N . GLY A 1 81 ? 0.485 -2.153 6.851 1.00 0.50 89 GLY A N 1
ATOM 1224 C CA . GLY A 1 81 ? -0.143 -0.846 6.836 1.00 0.53 89 GLY A CA 1
ATOM 1225 C C . GLY A 1 81 ? 0.885 0.267 6.764 1.00 0.76 89 GLY A C 1
ATOM 1226 O O . GLY A 1 81 ? 2.023 0.033 6.357 1.00 1.61 89 GLY A O 1
ATOM 1230 N N . GLY A 1 82 ? 0.483 1.478 7.121 1.00 0.54 90 GLY A N 1
ATOM 1231 C CA . GLY A 1 82 ? 1.425 2.577 7.227 1.00 0.66 90 GLY A CA 1
ATOM 1232 C C . GLY A 1 82 ? 2.573 2.247 8.162 1.00 0.54 90 GLY A C 1
ATOM 1233 O O . GLY A 1 82 ? 2.356 1.753 9.272 1.00 0.61 90 GLY A O 1
ATOM 1237 N N . TYR A 1 83 ? 3.792 2.504 7.690 1.00 0.45 91 TYR A N 1
ATOM 1238 C CA . TYR A 1 83 ? 5.024 2.172 8.417 1.00 0.43 91 TYR A CA 1
ATOM 1239 C C . TYR A 1 83 ? 5.197 0.652 8.528 1.00 0.49 91 TYR A C 1
ATOM 1240 O O . TYR A 1 83 ? 6.040 0.152 9.274 1.00 0.78 91 TYR A O 1
ATOM 1258 N N . GLY A 1 84 ? 4.397 -0.079 7.773 1.00 0.37 92 GLY A N 1
ATOM 1259 C CA . GLY A 1 84 ? 4.532 -1.514 7.725 1.00 0.40 92 GLY A CA 1
ATOM 1260 C C . GLY A 1 84 ? 5.438 -1.930 6.595 1.00 0.36 92 GLY A C 1
ATOM 1261 O O . GLY A 1 84 ? 5.013 -1.991 5.444 1.00 0.53 92 GLY A O 1
ATOM 1265 N N . TYR A 1 85 ? 6.693 -2.193 6.915 1.00 0.29 93 TYR A N 1
ATOM 1266 C CA . TYR A 1 85 ? 7.680 -2.488 5.893 1.00 0.27 93 TYR A CA 1
ATOM 1267 C C . TYR A 1 85 ? 8.087 -3.954 5.917 1.00 0.30 93 TYR A C 1
ATOM 1268 O O . TYR A 1 85 ? 7.963 -4.637 6.936 1.00 0.37 93 TYR A O 1
ATOM 1286 N N . TYR A 1 86 ? 8.570 -4.423 4.780 1.00 0.32 94 TYR A N 1
ATOM 1287 C CA . TYR A 1 86 ? 9.016 -5.798 4.628 1.00 0.41 94 TYR A CA 1
ATOM 1288 C C . TYR A 1 86 ? 10.476 -5.823 4.180 1.00 0.38 94 TYR A C 1
ATOM 1289 O O . TYR A 1 86 ? 11.004 -4.815 3.709 1.00 0.40 94 TYR A O 1
ATOM 1307 N N . HIS A 1 87 ? 11.117 -6.973 4.340 1.00 0.52 95 HIS A N 1
ATOM 1308 C CA . HIS A 1 87 ? 12.516 -7.138 3.973 1.00 0.60 95 HIS A CA 1
ATOM 1309 C C . HIS A 1 87 ? 12.631 -7.681 2.557 1.00 0.48 95 HIS A C 1
ATOM 1310 O O . HIS A 1 87 ? 12.543 -8.888 2.333 1.00 0.48 95 HIS A O 1
ATOM 1325 N N . VAL A 1 88 ? 12.809 -6.779 1.614 1.00 0.43 96 VAL A N 1
ATOM 1326 C CA . VAL A 1 88 ? 12.969 -7.133 0.215 1.00 0.35 96 VAL A CA 1
ATOM 1327 C C . VAL A 1 88 ? 14.424 -7.492 -0.089 1.00 0.35 96 VAL A C 1
ATOM 1328 O O . VAL A 1 88 ? 15.344 -6.765 0.268 1.00 0.48 96 VAL A O 1
ATOM 1341 N N . SER A 1 89 ? 14.635 -8.630 -0.720 1.00 0.34 97 SER A N 1
ATOM 1342 C CA . SER A 1 89 ? 15.963 -8.998 -1.166 1.00 0.32 97 SER A CA 1
ATOM 1343 C C . SER A 1 89 ? 16.128 -8.595 -2.623 1.00 0.30 97 SER A C 1
ATOM 1344 O O . SER A 1 89 ? 15.153 -8.217 -3.281 1.00 0.33 97 SER A O 1
ATOM 1352 N N . GLN A 1 90 ? 17.342 -8.694 -3.137 1.00 0.29 98 GLN A N 1
ATOM 1353 C CA . GLN A 1 90 ? 17.607 -8.349 -4.526 1.00 0.32 98 GLN A CA 1
ATOM 1354 C C . GLN A 1 90 ? 16.886 -9.315 -5.474 1.00 0.41 98 GLN A C 1
ATOM 1355 O O . GLN A 1 90 ? 16.792 -9.068 -6.677 1.00 0.53 98 GLN A O 1
ATOM 1369 N N . LYS A 1 91 ? 16.356 -10.402 -4.916 1.00 0.46 99 LYS A N 1
ATOM 1370 C CA . LYS A 1 91 ? 15.651 -11.407 -5.701 1.00 0.56 99 LYS A CA 1
ATOM 1371 C C . LYS A 1 91 ? 14.198 -11.556 -5.246 1.00 0.53 99 LYS A C 1
ATOM 1372 O O . LYS A 1 91 ? 13.543 -12.554 -5.546 1.00 0.61 99 LYS A O 1
ATOM 1391 N N . THR A 1 92 ? 13.694 -10.562 -4.527 1.00 0.46 100 THR A N 1
ATOM 1392 C CA . THR A 1 92 ? 12.302 -10.570 -4.093 1.00 0.49 100 THR A CA 1
ATOM 1393 C C . THR A 1 92 ? 11.395 -10.005 -5.187 1.00 0.50 100 THR A C 1
ATOM 1394 O O . THR A 1 92 ? 11.709 -8.982 -5.795 1.00 0.49 100 THR A O 1
ATOM 1405 N N . PRO A 1 93 ? 10.275 -10.693 -5.469 1.00 0.55 101 PRO A N 1
ATOM 1406 C CA . PRO A 1 93 ? 9.269 -10.234 -6.438 1.00 0.59 101 PRO A CA 1
ATOM 1407 C C . PRO A 1 93 ? 8.621 -8.910 -6.016 1.00 0.56 101 PRO A C 1
ATOM 1408 O O . PRO A 1 93 ? 8.855 -8.433 -4.906 1.00 0.59 101 PRO A O 1
ATOM 1419 N N . PRO A 1 94 ? 7.813 -8.294 -6.903 1.00 0.54 102 PRO A N 1
ATOM 1420 C CA . PRO A 1 94 ? 7.098 -7.057 -6.583 1.00 0.56 102 PRO A CA 1
ATOM 1421 C C . PRO A 1 94 ? 6.305 -7.187 -5.274 1.00 0.43 102 PRO A C 1
ATOM 1422 O O . PRO A 1 94 ? 5.864 -8.283 -4.911 1.00 0.42 102 PRO A O 1
ATOM 1433 N N . GLN A 1 95 ? 6.106 -6.078 -4.579 1.00 0.45 103 GLN A N 1
ATOM 1434 C CA . GLN A 1 95 ? 5.390 -6.091 -3.310 1.00 0.46 103 GLN A CA 1
ATOM 1435 C C . GLN A 1 95 ? 3.929 -5.692 -3.514 1.00 0.41 103 GLN A C 1
ATOM 1436 O O . GLN A 1 95 ? 3.639 -4.619 -4.027 1.00 0.52 103 GLN A O 1
ATOM 1450 N N . THR A 1 96 ? 3.008 -6.545 -3.110 1.00 0.43 104 THR A N 1
ATOM 1451 C CA . THR A 1 96 ? 1.594 -6.251 -3.280 1.00 0.45 104 THR A CA 1
ATOM 1452 C C . THR A 1 96 ? 1.021 -5.599 -2.028 1.00 0.39 104 THR A C 1
ATOM 1453 O O . THR A 1 96 ? 1.237 -6.079 -0.914 1.00 0.43 104 THR A O 1
ATOM 1464 N N . ILE A 1 97 ? 0.305 -4.500 -2.212 1.00 0.34 105 ILE A N 1
ATOM 1465 C CA . ILE A 1 97 ? -0.370 -3.841 -1.108 1.00 0.30 105 ILE A CA 1
ATOM 1466 C C . ILE A 1 97 ? -1.854 -4.167 -1.150 1.00 0.28 105 ILE A C 1
ATOM 1467 O O . ILE A 1 97 ? -2.479 -4.081 -2.204 1.00 0.29 105 ILE A O 1
ATOM 1483 N N . SER A 1 98 ? -2.407 -4.558 -0.021 1.00 0.29 106 SER A N 1
ATOM 1484 C CA . SER A 1 98 ? -3.818 -4.865 0.062 1.00 0.25 106 SER A CA 1
ATOM 1485 C C . SER A 1 98 ? -4.525 -3.879 0.988 1.00 0.25 106 SER A C 1
ATOM 1486 O O . SER A 1 98 ? -4.039 -3.577 2.079 1.00 0.30 106 SER A O 1
ATOM 1494 N N . GLY A 1 99 ? -5.654 -3.365 0.534 1.00 0.23 107 GLY A N 1
ATOM 1495 C CA . GLY A 1 99 ? -6.435 -2.450 1.338 1.00 0.24 107 GLY A CA 1
ATOM 1496 C C . GLY A 1 99 ? -7.693 -3.090 1.873 1.00 0.22 107 GLY A C 1
ATOM 1497 O O . GLY A 1 99 ? -8.374 -3.816 1.151 1.00 0.27 107 GLY A O 1
ATOM 1501 N N . VAL A 1 100 ? -8.019 -2.803 3.122 1.00 0.19 108 VAL A N 1
ATOM 1502 C CA . VAL A 1 100 ? -9.160 -3.418 3.770 1.00 0.19 108 VAL A CA 1
ATOM 1503 C C . VAL A 1 100 ? -10.266 -2.394 3.936 1.00 0.21 108 VAL A C 1
ATOM 1504 O O . VAL A 1 100 ? -10.034 -1.290 4.422 1.00 0.32 108 VAL A O 1
ATOM 1517 N N . VAL A 1 101 ? -11.455 -2.758 3.504 1.00 0.21 109 VAL A N 1
ATOM 1518 C CA . VAL A 1 101 ? -12.606 -1.882 3.619 1.00 0.24 109 VAL A CA 1
ATOM 1519 C C . VAL A 1 101 ? -13.174 -1.943 5.030 1.00 0.31 109 VAL A C 1
ATOM 1520 O O . VAL A 1 101 ? -13.064 -2.967 5.706 1.00 0.46 109 VAL A O 1
ATOM 1533 N N . SER A 1 102 ? -13.733 -0.829 5.483 1.00 0.26 110 SER A N 1
ATOM 1534 C CA . SER A 1 102 ? -14.433 -0.788 6.748 1.00 0.32 110 SER A CA 1
ATOM 1535 C C . SER A 1 102 ? -15.638 -1.720 6.702 1.00 0.38 110 SER A C 1
ATOM 1536 O O . SER A 1 102 ? -16.731 -1.334 6.275 1.00 0.42 110 SER A O 1
ATOM 1544 N N . LYS A 1 103 ? -15.420 -2.953 7.132 1.00 0.46 111 LYS A N 1
ATOM 1545 C CA . LYS A 1 103 ? -16.449 -3.982 7.125 1.00 0.56 111 LYS A CA 1
ATOM 1546 C C . LYS A 1 103 ? -17.489 -3.705 8.200 1.00 0.45 111 LYS A C 1
ATOM 1547 O O . LYS A 1 103 ? -18.493 -4.403 8.310 1.00 0.52 111 LYS A O 1
ATOM 1566 N N . ASN A 1 104 ? -17.231 -2.680 8.995 1.00 0.41 112 ASN A N 1
ATOM 1567 C CA . ASN A 1 104 ? -18.163 -2.270 10.040 1.00 0.45 112 ASN A CA 1
ATOM 1568 C C . ASN A 1 104 ? -19.201 -1.314 9.457 1.00 0.37 112 ASN A C 1
ATOM 1569 O O . ASN A 1 104 ? -20.104 -0.844 10.150 1.00 0.52 112 ASN A O 1
ATOM 1580 N N . VAL A 1 105 ? -19.068 -1.036 8.169 1.00 0.43 113 VAL A N 1
ATOM 1581 C CA . VAL A 1 105 ? -19.925 -0.065 7.509 1.00 0.39 113 VAL A CA 1
ATOM 1582 C C . VAL A 1 105 ? -20.926 -0.735 6.571 1.00 0.41 113 VAL A C 1
ATOM 1583 O O . VAL A 1 105 ? -22.129 -0.690 6.819 1.00 0.49 113 VAL A O 1
ATOM 1596 N N . GLY A 1 106 ? -20.445 -1.358 5.501 1.00 0.39 114 GLY A N 1
ATOM 1597 C CA . GLY A 1 106 ? -21.364 -1.901 4.515 1.00 0.41 114 GLY A CA 1
ATOM 1598 C C . GLY A 1 106 ? -21.781 -0.841 3.511 1.00 0.37 114 GLY A C 1
ATOM 1599 O O . GLY A 1 106 ? -22.966 -0.537 3.371 1.00 0.40 114 GLY A O 1
ATOM 1603 N N . TYR A 1 107 ? -20.784 -0.248 2.857 1.00 0.34 115 TYR A N 1
ATOM 1604 C CA . TYR A 1 107 ? -20.982 0.886 1.947 1.00 0.31 115 TYR A CA 1
ATOM 1605 C C . TYR A 1 107 ? -21.969 0.593 0.821 1.00 0.31 115 TYR A C 1
ATOM 1606 O O . TYR A 1 107 ? -22.360 -0.551 0.577 1.00 0.35 115 TYR A O 1
ATOM 1624 N N . LYS A 1 108 ? -22.343 1.659 0.127 1.00 0.30 116 LYS A N 1
ATOM 1625 C CA . LYS A 1 108 ? -23.275 1.579 -0.983 1.00 0.30 116 LYS A CA 1
ATOM 1626 C C . LYS A 1 108 ? -22.524 1.257 -2.273 1.00 0.29 116 LYS A C 1
ATOM 1627 O O . LYS A 1 108 ? -21.395 1.708 -2.467 1.00 0.28 116 LYS A O 1
ATOM 1646 N N . PRO A 1 109 ? -23.140 0.449 -3.153 1.00 0.31 117 PRO A N 1
ATOM 1647 C CA . PRO A 1 109 ? -22.549 0.047 -4.440 1.00 0.30 117 PRO A CA 1
ATOM 1648 C C . PRO A 1 109 ? -22.016 1.223 -5.252 1.00 0.29 117 PRO A C 1
ATOM 1649 O O . PRO A 1 109 ? -22.640 2.286 -5.316 1.00 0.43 117 PRO A O 1
ATOM 1660 N N . GLY A 1 110 ? -20.868 1.015 -5.878 1.00 0.23 118 GLY A N 1
ATOM 1661 C CA . GLY A 1 110 ? -20.233 2.062 -6.649 1.00 0.21 118 GLY A CA 1
ATOM 1662 C C . GLY A 1 110 ? -18.781 1.750 -6.923 1.00 0.18 118 GLY A C 1
ATOM 1663 O O . GLY A 1 110 ? -18.142 1.044 -6.145 1.00 0.18 118 GLY A O 1
ATOM 1667 N N . GLN A 1 111 ? -18.269 2.249 -8.034 1.00 0.19 119 GLN A N 1
ATOM 1668 C CA . GLN A 1 111 ? -16.856 2.117 -8.348 1.00 0.18 119 GLN A CA 1
ATOM 1669 C C . GLN A 1 111 ? -16.094 3.289 -7.744 1.00 0.16 119 GLN A C 1
ATOM 1670 O O . GLN A 1 111 ? -16.087 4.393 -8.289 1.00 0.21 119 GLN A O 1
ATOM 1684 N N . TYR A 1 112 ? -15.488 3.050 -6.596 1.00 0.15 120 TYR A N 1
ATOM 1685 C CA . TYR A 1 112 ? -14.736 4.075 -5.891 1.00 0.15 120 TYR A CA 1
ATOM 1686 C C . TYR A 1 112 ? -13.274 4.037 -6.299 1.00 0.16 120 TYR A C 1
ATOM 1687 O O . TYR A 1 112 ? -12.786 3.020 -6.777 1.00 0.19 120 TYR A O 1
ATOM 1705 N N . THR A 1 113 ? -12.585 5.145 -6.114 1.00 0.16 121 THR A N 1
ATOM 1706 C CA . THR A 1 113 ? -11.167 5.228 -6.413 1.00 0.16 121 THR A CA 1
ATOM 1707 C C . THR A 1 113 ? -10.362 5.256 -5.118 1.00 0.16 121 THR A C 1
ATOM 1708 O O . THR A 1 113 ? -10.718 5.969 -4.184 1.00 0.17 121 THR A O 1
ATOM 1719 N N . VAL A 1 114 ? -9.291 4.474 -5.060 1.00 0.14 122 VAL A N 1
ATOM 1720 C CA . VAL A 1 114 ? -8.445 4.420 -3.871 1.00 0.14 122 VAL A CA 1
ATOM 1721 C C . VAL A 1 114 ? -7.048 4.955 -4.163 1.00 0.15 122 VAL A C 1
ATOM 1722 O O . VAL A 1 114 ? -6.345 4.441 -5.027 1.00 0.17 122 VAL A O 1
ATOM 1735 N N . GLU A 1 115 ? -6.659 5.999 -3.443 1.00 0.15 123 GLU A N 1
ATOM 1736 C CA . GLU A 1 115 ? -5.361 6.635 -3.643 1.00 0.16 123 GLU A CA 1
ATOM 1737 C C . GLU A 1 115 ? -4.298 6.038 -2.729 1.00 0.17 123 GLU A C 1
ATOM 1738 O O . GLU A 1 115 ? -4.479 5.970 -1.512 1.00 0.18 123 GLU A O 1
ATOM 1750 N N . LEU A 1 116 ? -3.188 5.620 -3.326 1.00 0.18 124 LEU A N 1
ATOM 1751 C CA . LEU A 1 116 ? -2.093 5.018 -2.581 1.00 0.18 124 LEU A CA 1
ATOM 1752 C C . LEU A 1 116 ? -0.755 5.547 -3.068 1.00 0.17 124 LEU A C 1
ATOM 1753 O O . LEU A 1 116 ? -0.595 5.884 -4.241 1.00 0.19 124 LEU A O 1
ATOM 1769 N N . THR A 1 117 ? 0.187 5.655 -2.149 1.00 0.16 125 THR A N 1
ATOM 1770 C CA . THR A 1 117 ? 1.563 5.942 -2.496 1.00 0.16 125 THR A CA 1
ATOM 1771 C C . THR A 1 117 ? 2.352 4.632 -2.539 1.00 0.16 125 THR A C 1
ATOM 1772 O O . THR A 1 117 ? 1.997 3.722 -3.282 1.00 0.19 125 THR A O 1
ATOM 1783 N N . GLY A 1 118 ? 3.391 4.517 -1.729 1.00 0.16 126 GLY A N 1
ATOM 1784 C CA . GLY A 1 118 ? 4.113 3.267 -1.657 1.00 0.17 126 GLY A CA 1
ATOM 1785 C C . GLY A 1 118 ? 5.478 3.338 -2.278 1.00 0.17 126 GLY A C 1
ATOM 1786 O O . GLY A 1 118 ? 5.711 2.795 -3.350 1.00 0.19 126 GLY A O 1
ATOM 1790 N N . PHE A 1 119 ? 6.383 4.018 -1.605 1.00 0.18 127 PHE A N 1
ATOM 1791 C CA . PHE A 1 119 ? 7.756 4.081 -2.048 1.00 0.19 127 PHE A CA 1
ATOM 1792 C C . PHE A 1 119 ? 8.566 3.069 -1.257 1.00 0.18 127 PHE A C 1
ATOM 1793 O O . PHE A 1 119 ? 8.070 2.488 -0.288 1.00 0.19 127 PHE A O 1
ATOM 1810 N N . PHE A 1 120 ? 9.797 2.851 -1.654 1.00 0.21 128 PHE A N 1
ATOM 1811 C CA . PHE A 1 120 ? 10.670 2.011 -0.877 1.00 0.21 128 PHE A CA 1
ATOM 1812 C C . PHE A 1 120 ? 11.827 2.849 -0.358 1.00 0.23 128 PHE A C 1
ATOM 1813 O O . PHE A 1 120 ? 12.412 3.645 -1.098 1.00 0.25 128 PHE A O 1
ATOM 1830 N N . SER A 1 121 ? 12.123 2.704 0.920 1.00 0.24 129 SER A N 1
ATOM 1831 C CA . SER A 1 121 ? 13.188 3.470 1.535 1.00 0.28 129 SER A CA 1
ATOM 1832 C C . SER A 1 121 ? 14.535 2.909 1.105 1.00 0.26 129 SER A C 1
ATOM 1833 O O . SER A 1 121 ? 14.904 1.790 1.463 1.00 0.28 129 SER A O 1
ATOM 1841 N N . LEU A 1 122 ? 15.240 3.677 0.292 1.00 0.36 130 LEU A N 1
ATOM 1842 C CA . LEU A 1 122 ? 16.523 3.264 -0.237 1.00 0.36 130 LEU A CA 1
ATOM 1843 C C . LEU A 1 122 ? 17.647 3.802 0.635 1.00 0.43 130 LEU A C 1
ATOM 1844 O O . LEU A 1 122 ? 17.628 4.954 1.074 1.00 0.69 130 LEU A O 1
ATOM 1860 N N . ASN A 1 123 ? 18.613 2.941 0.883 1.00 0.41 131 ASN A N 1
ATOM 1861 C CA . ASN A 1 123 ? 19.736 3.259 1.749 1.00 0.42 131 ASN A CA 1
ATOM 1862 C C . ASN A 1 123 ? 21.003 3.487 0.931 1.00 0.44 131 ASN A C 1
ATOM 1863 O O . ASN A 1 123 ? 21.712 4.473 1.133 1.00 0.57 131 ASN A O 1
ATOM 1874 N N . ASP A 1 124 ? 21.251 2.573 -0.008 1.00 0.37 132 ASP A N 1
ATOM 1875 C CA . ASP A 1 124 ? 22.464 2.564 -0.836 1.00 0.44 132 ASP A CA 1
ATOM 1876 C C . ASP A 1 124 ? 23.697 2.188 -0.019 1.00 0.47 132 ASP A C 1
ATOM 1877 O O . ASP A 1 124 ? 23.953 2.764 1.039 1.00 0.80 132 ASP A O 1
ATOM 1886 N N . ASN A 1 125 ? 24.433 1.193 -0.514 1.00 0.54 133 ASN A N 1
ATOM 1887 C CA . ASN A 1 125 ? 25.677 0.736 0.109 1.00 0.58 133 ASN A CA 1
ATOM 1888 C C . ASN A 1 125 ? 25.421 0.178 1.510 1.00 0.48 133 ASN A C 1
ATOM 1889 O O . ASN A 1 125 ? 25.657 0.849 2.517 1.00 0.61 133 ASN A O 1
ATOM 1900 N N . LYS A 1 126 ? 24.938 -1.058 1.560 1.00 0.42 134 LYS A N 1
ATOM 1901 C CA . LYS A 1 126 ? 24.638 -1.719 2.823 1.00 0.48 134 LYS A CA 1
ATOM 1902 C C . LYS A 1 126 ? 24.315 -3.188 2.573 1.00 0.61 134 LYS A C 1
ATOM 1903 O O . LYS A 1 126 ? 24.971 -4.076 3.116 1.00 1.11 134 LYS A O 1
ATOM 1922 N N . GLN A 1 127 ? 23.307 -3.421 1.729 1.00 0.42 135 GLN A N 1
ATOM 1923 C CA . GLN A 1 127 ? 22.858 -4.772 1.387 1.00 0.45 135 GLN A CA 1
ATOM 1924 C C . GLN A 1 127 ? 22.528 -5.565 2.654 1.00 0.53 135 GLN A C 1
ATOM 1925 O O . GLN A 1 127 ? 23.217 -6.526 3.001 1.00 0.71 135 GLN A O 1
ATOM 1939 N N . ALA A 1 128 ? 21.474 -5.137 3.346 1.00 0.45 136 ALA A N 1
ATOM 1940 C CA . ALA A 1 128 ? 21.065 -5.763 4.599 1.00 0.53 136 ALA A CA 1
ATOM 1941 C C . ALA A 1 128 ? 19.672 -5.291 5.005 1.00 0.49 136 ALA A C 1
ATOM 1942 O O . ALA A 1 128 ? 18.729 -6.079 5.047 1.00 0.56 136 ALA A O 1
ATOM 1949 N N . ASN A 1 129 ? 19.554 -3.995 5.280 1.00 0.41 137 ASN A N 1
ATOM 1950 C CA . ASN A 1 129 ? 18.289 -3.395 5.700 1.00 0.40 137 ASN A CA 1
ATOM 1951 C C . ASN A 1 129 ? 18.408 -1.870 5.699 1.00 0.34 137 ASN A C 1
ATOM 1952 O O . ASN A 1 129 ? 19.326 -1.315 6.293 1.00 0.39 137 ASN A O 1
ATOM 1963 N N . PRO A 1 130 ? 17.512 -1.172 4.983 1.00 0.28 138 PRO A N 1
ATOM 1964 C CA . PRO A 1 130 ? 17.492 0.293 4.945 1.00 0.29 138 PRO A CA 1
ATOM 1965 C C . PRO A 1 130 ? 17.084 0.908 6.280 1.00 0.37 138 PRO A C 1
ATOM 1966 O O . PRO A 1 130 ? 16.612 0.216 7.183 1.00 0.91 138 PRO A O 1
ATOM 1977 N N . THR A 1 131 ? 17.270 2.214 6.386 1.00 0.68 139 THR A N 1
ATOM 1978 C CA . THR A 1 131 ? 16.976 2.941 7.605 1.00 0.76 139 THR A CA 1
ATOM 1979 C C . THR A 1 131 ? 15.557 3.510 7.592 1.00 0.61 139 THR A C 1
ATOM 1980 O O . THR A 1 131 ? 15.239 4.395 6.790 1.00 0.64 139 THR A O 1
ATOM 1991 N N . PRO A 1 132 ? 14.679 3.005 8.480 1.00 0.51 140 PRO A N 1
ATOM 1992 C CA . PRO A 1 132 ? 13.298 3.490 8.605 1.00 0.41 140 PRO A CA 1
ATOM 1993 C C . PRO A 1 132 ? 13.224 4.936 9.095 1.00 0.44 140 PRO A C 1
ATOM 1994 O O . PRO A 1 132 ? 12.189 5.589 8.967 1.00 0.42 140 PRO A O 1
ATOM 2005 N N . SER A 1 133 ? 14.323 5.438 9.646 1.00 0.56 141 SER A N 1
ATOM 2006 C CA . SER A 1 133 ? 14.373 6.816 10.123 1.00 0.71 141 SER A CA 1
ATOM 2007 C C . SER A 1 133 ? 14.322 7.789 8.944 1.00 0.73 141 SER A C 1
ATOM 2008 O O . SER A 1 133 ? 13.994 8.963 9.107 1.00 0.85 141 SER A O 1
ATOM 2016 N N . SER A 1 134 ? 14.617 7.280 7.752 1.00 0.70 142 SER A N 1
ATOM 2017 C CA . SER A 1 134 ? 14.609 8.090 6.539 1.00 0.81 142 SER A CA 1
ATOM 2018 C C . SER A 1 134 ? 13.185 8.515 6.168 1.00 0.68 142 SER A C 1
ATOM 2019 O O . SER A 1 134 ? 12.985 9.370 5.304 1.00 0.77 142 SER A O 1
ATOM 2027 N N . LEU A 1 135 ? 12.206 7.923 6.845 1.00 0.52 143 LEU A N 1
ATOM 2028 C CA . LEU A 1 135 ? 10.798 8.240 6.623 1.00 0.50 143 LEU A CA 1
ATOM 2029 C C . LEU A 1 135 ? 10.463 9.651 7.106 1.00 0.53 143 LEU A C 1
ATOM 2030 O O . LEU A 1 135 ? 9.467 10.238 6.688 1.00 0.73 143 LEU A O 1
ATOM 2046 N N . THR A 1 136 ? 11.304 10.189 7.981 1.00 0.53 144 THR A N 1
ATOM 2047 C CA . THR A 1 136 ? 11.094 11.524 8.529 1.00 0.65 144 THR A CA 1
ATOM 2048 C C . THR A 1 136 ? 11.197 12.585 7.436 1.00 0.66 144 THR A C 1
ATOM 2049 O O . THR A 1 136 ? 10.604 13.662 7.531 1.00 0.78 144 THR A O 1
ATOM 2060 N N . SER A 1 137 ? 11.963 12.267 6.405 1.00 0.69 145 SER A N 1
ATOM 2061 C CA . SER A 1 137 ? 12.144 13.151 5.268 1.00 0.85 145 SER A CA 1
ATOM 2062 C C . SER A 1 137 ? 11.579 12.494 4.015 1.00 0.95 145 SER A C 1
ATOM 2063 O O . SER A 1 137 ? 12.123 12.643 2.926 1.00 1.08 145 SER A O 1
ATOM 2071 N N . LYS A 1 138 ? 10.493 11.747 4.204 1.00 1.03 146 LYS A N 1
ATOM 2072 C CA . LYS A 1 138 ? 9.870 10.957 3.141 1.00 1.23 146 LYS A CA 1
ATOM 2073 C C . LYS A 1 138 ? 9.716 11.742 1.834 1.00 1.10 146 LYS A C 1
ATOM 2074 O O . LYS A 1 138 ? 10.131 11.278 0.778 1.00 1.27 146 LYS A O 1
ATOM 2093 N N . ALA A 1 139 ? 9.150 12.936 1.907 1.00 1.20 147 ALA A N 1
ATOM 2094 C CA . ALA A 1 139 ? 8.858 13.704 0.706 1.00 1.38 147 ALA A CA 1
ATOM 2095 C C . ALA A 1 139 ? 10.118 14.333 0.122 1.00 1.34 147 ALA A C 1
ATOM 2096 O O . ALA A 1 139 ? 10.164 14.667 -1.063 1.00 1.45 147 ALA A O 1
ATOM 2103 N N . ALA A 1 140 ? 11.134 14.487 0.955 1.00 1.34 148 ALA A N 1
ATOM 2104 C CA . ALA A 1 140 ? 12.372 15.123 0.540 1.00 1.50 148 ALA A CA 1
ATOM 2105 C C . ALA A 1 140 ? 13.369 14.100 0.010 1.00 1.34 148 ALA A C 1
ATOM 2106 O O . ALA A 1 140 ? 13.829 13.226 0.745 1.00 1.34 148 ALA A O 1
ATOM 2113 N N . GLY A 1 141 ? 13.690 14.201 -1.270 1.00 1.40 149 GLY A N 1
ATOM 2114 C CA . GLY A 1 141 ? 14.726 13.364 -1.847 1.00 1.45 149 GLY A CA 1
ATOM 2115 C C . GLY A 1 141 ? 14.234 11.986 -2.247 1.00 1.21 149 GLY A C 1
ATOM 2116 O O . GLY A 1 141 ? 14.636 11.457 -3.282 1.00 1.49 149 GLY A O 1
ATOM 2120 N N . LYS A 1 142 ? 13.368 11.399 -1.433 1.00 0.89 150 LYS A N 1
ATOM 2121 C CA . LYS A 1 142 ? 12.864 10.059 -1.698 1.00 0.73 150 LYS A CA 1
ATOM 2122 C C . LYS A 1 142 ? 11.859 10.060 -2.832 1.00 0.53 150 LYS A C 1
ATOM 2123 O O . LYS A 1 142 ? 11.068 10.996 -2.984 1.00 0.66 150 LYS A O 1
ATOM 2142 N N . ASN A 1 143 ? 11.905 9.001 -3.626 1.00 0.52 151 ASN A N 1
ATOM 2143 C CA . ASN A 1 143 ? 11.040 8.867 -4.783 1.00 0.42 151 ASN A CA 1
ATOM 2144 C C . ASN A 1 143 ? 9.667 8.356 -4.373 1.00 0.30 151 ASN A C 1
ATOM 2145 O O . ASN A 1 143 ? 9.332 7.192 -4.596 1.00 0.31 151 ASN A O 1
ATOM 2156 N N . ILE A 1 144 ? 8.883 9.223 -3.756 1.00 0.25 152 ILE A N 1
ATOM 2157 C CA . ILE A 1 144 ? 7.530 8.872 -3.370 1.00 0.23 152 ILE A CA 1
ATOM 2158 C C . ILE A 1 144 ? 6.623 8.845 -4.590 1.00 0.26 152 ILE A C 1
ATOM 2159 O O . ILE A 1 144 ? 6.541 9.811 -5.353 1.00 0.35 152 ILE A O 1
ATOM 2175 N N . VAL A 1 145 ? 5.976 7.715 -4.777 1.00 0.22 153 VAL A N 1
ATOM 2176 C CA . VAL A 1 145 ? 5.062 7.520 -5.882 1.00 0.24 153 VAL A CA 1
ATOM 2177 C C . VAL A 1 145 ? 3.624 7.619 -5.399 1.00 0.23 153 VAL A C 1
ATOM 2178 O O . VAL A 1 145 ? 3.373 7.588 -4.197 1.00 0.23 153 VAL A O 1
ATOM 2191 N N . SER A 1 146 ? 2.689 7.749 -6.326 1.00 0.25 154 SER A N 1
ATOM 2192 C CA . SER A 1 146 ? 1.283 7.818 -5.975 1.00 0.26 154 SER A CA 1
ATOM 2193 C C . SER A 1 146 ? 0.421 7.421 -7.164 1.00 0.27 154 SER A C 1
ATOM 2194 O O . SER A 1 146 ? 0.697 7.803 -8.301 1.00 0.37 154 SER A O 1
ATOM 2202 N N . SER A 1 147 ? -0.605 6.632 -6.893 1.00 0.21 155 SER A N 1
ATOM 2203 C CA . SER A 1 147 ? -1.532 6.196 -7.917 1.00 0.23 155 SER A CA 1
ATOM 2204 C C . SER A 1 147 ? -2.925 6.068 -7.319 1.00 0.20 155 SER A C 1
ATOM 2205 O O . SER A 1 147 ? -3.105 6.200 -6.105 1.00 0.20 155 SER A O 1
ATOM 2213 N N . THR A 1 148 ? -3.899 5.808 -8.167 1.00 0.21 156 THR A N 1
ATOM 2214 C CA . THR A 1 148 ? -5.268 5.649 -7.731 1.00 0.19 156 THR A CA 1
ATOM 2215 C C . THR A 1 148 ? -5.893 4.421 -8.367 1.00 0.21 156 THR A C 1
ATOM 2216 O O . THR A 1 148 ? -5.968 4.302 -9.591 1.00 0.27 156 THR A O 1
ATOM 2227 N N . GLY A 1 149 ? -6.324 3.504 -7.520 1.00 0.18 157 GLY A N 1
ATOM 2228 C CA . GLY A 1 149 ? -6.935 2.285 -7.984 1.00 0.19 157 GLY A CA 1
ATOM 2229 C C . GLY A 1 149 ? -8.435 2.389 -7.954 1.00 0.17 157 GLY A C 1
ATOM 2230 O O . GLY A 1 149 ? -8.983 3.476 -8.121 1.00 0.21 157 GLY A O 1
ATOM 2234 N N . THR A 1 150 ? -9.108 1.284 -7.707 1.00 0.17 158 THR A N 1
ATOM 2235 C CA . THR A 1 150 ? -10.561 1.276 -7.727 1.00 0.18 158 THR A CA 1
ATOM 2236 C C . THR A 1 150 ? -11.156 0.170 -6.854 1.00 0.16 158 THR A C 1
ATOM 2237 O O . THR A 1 150 ? -10.574 -0.905 -6.695 1.00 0.17 158 THR A O 1
ATOM 2248 N N . ILE A 1 151 ? -12.321 0.463 -6.288 1.00 0.15 159 ILE A N 1
ATOM 2249 C CA . ILE A 1 151 ? -13.062 -0.476 -5.460 1.00 0.14 159 ILE A CA 1
ATOM 2250 C C . ILE A 1 151 ? -14.539 -0.458 -5.842 1.00 0.15 159 ILE A C 1
ATOM 2251 O O . ILE A 1 151 ? -15.226 0.537 -5.625 1.00 0.19 159 ILE A O 1
ATOM 2267 N N . THR A 1 152 ? -15.018 -1.549 -6.407 1.00 0.17 160 THR A N 1
ATOM 2268 C CA . THR A 1 152 ? -16.426 -1.670 -6.737 1.00 0.18 160 THR A CA 1
ATOM 2269 C C . THR A 1 152 ? -17.180 -2.304 -5.575 1.00 0.17 160 THR A C 1
ATOM 2270 O O . THR A 1 152 ? -16.979 -3.475 -5.247 1.00 0.20 160 THR A O 1
ATOM 2281 N N . ILE A 1 153 ? -18.018 -1.509 -4.932 1.00 0.16 161 ILE A N 1
ATOM 2282 C CA . ILE A 1 153 ? -18.808 -1.980 -3.807 1.00 0.18 161 ILE A CA 1
ATOM 2283 C C . ILE A 1 153 ? -20.002 -2.788 -4.312 1.00 0.20 161 ILE A C 1
ATOM 2284 O O . ILE A 1 153 ? -20.680 -2.373 -5.256 1.00 0.22 161 ILE A O 1
ATOM 2300 N N . SER A 1 154 ? -20.247 -3.936 -3.699 1.00 0.25 162 SER A N 1
ATOM 2301 C CA . SER A 1 154 ? -21.319 -4.814 -4.130 1.00 0.30 162 SER A CA 1
ATOM 2302 C C . SER A 1 154 ? -21.984 -5.472 -2.919 1.00 0.38 162 SER A C 1
ATOM 2303 O O . SER A 1 154 ? -21.529 -6.556 -2.501 1.00 1.29 162 SER A O 1
ATOM 2312 N N . ASN A 1 1 ? 20.378 3.730 -5.626 1.00 1.15 9 ASN A N 2
ATOM 2313 C CA . ASN A 1 1 ? 20.512 5.165 -5.958 1.00 0.93 9 ASN A CA 2
ATOM 2314 C C . ASN A 1 1 ? 19.283 5.682 -6.692 1.00 0.89 9 ASN A C 2
ATOM 2315 O O . ASN A 1 1 ? 18.640 6.629 -6.245 1.00 1.14 9 ASN A O 2
ATOM 2328 N N . SER A 1 2 ? 18.932 5.050 -7.800 1.00 0.77 10 SER A N 2
ATOM 2329 C CA . SER A 1 2 ? 17.882 5.571 -8.654 1.00 0.86 10 SER A CA 2
ATOM 2330 C C . SER A 1 2 ? 16.761 4.551 -8.842 1.00 0.71 10 SER A C 2
ATOM 2331 O O . SER A 1 2 ? 16.706 3.868 -9.863 1.00 0.76 10 SER A O 2
ATOM 2339 N N . CYS A 1 3 ? 15.873 4.448 -7.859 1.00 0.59 11 CYS A N 2
ATOM 2340 C CA . CYS A 1 3 ? 14.780 3.484 -7.928 1.00 0.46 11 CYS A CA 2
ATOM 2341 C C . CYS A 1 3 ? 13.546 3.972 -7.177 1.00 0.41 11 CYS A C 2
ATOM 2342 O O . CYS A 1 3 ? 13.632 4.861 -6.326 1.00 0.49 11 CYS A O 2
ATOM 2349 N N . SER A 1 4 ? 12.402 3.389 -7.513 1.00 0.33 12 SER A N 2
ATOM 2350 C CA . SER A 1 4 ? 11.152 3.658 -6.824 1.00 0.29 12 SER A CA 2
ATOM 2351 C C . SER A 1 4 ? 10.267 2.419 -6.898 1.00 0.22 12 SER A C 2
ATOM 2352 O O . SER A 1 4 ? 10.531 1.514 -7.688 1.00 0.24 12 SER A O 2
ATOM 2360 N N . LEU A 1 5 ? 9.238 2.372 -6.073 1.00 0.20 13 LEU A N 2
ATOM 2361 C CA . LEU A 1 5 ? 8.317 1.251 -6.074 1.00 0.18 13 LEU A CA 2
ATOM 2362 C C . LEU A 1 5 ? 7.173 1.497 -7.048 1.00 0.18 13 LEU A C 2
ATOM 2363 O O . LEU A 1 5 ? 6.402 2.445 -6.902 1.00 0.27 13 LEU A O 2
ATOM 2379 N N . SER A 1 6 ? 7.097 0.649 -8.055 1.00 0.17 14 SER A N 2
ATOM 2380 C CA . SER A 1 6 ? 6.045 0.707 -9.052 1.00 0.19 14 SER A CA 2
ATOM 2381 C C . SER A 1 6 ? 4.721 0.223 -8.466 1.00 0.22 14 SER A C 2
ATOM 2382 O O . SER A 1 6 ? 4.703 -0.686 -7.640 1.00 0.37 14 SER A O 2
ATOM 2390 N N . ILE A 1 7 ? 3.622 0.837 -8.890 1.00 0.29 15 ILE A N 2
ATOM 2391 C CA . ILE A 1 7 ? 2.305 0.490 -8.370 1.00 0.31 15 ILE A CA 2
ATOM 2392 C C . ILE A 1 7 ? 1.420 -0.029 -9.496 1.00 0.34 15 ILE A C 2
ATOM 2393 O O . ILE A 1 7 ? 1.316 0.601 -10.549 1.00 0.41 15 ILE A O 2
ATOM 2409 N N . SER A 1 8 ? 0.802 -1.181 -9.292 1.00 0.37 16 SER A N 2
ATOM 2410 C CA . SER A 1 8 ? -0.097 -1.737 -10.287 1.00 0.41 16 SER A CA 2
ATOM 2411 C C . SER A 1 8 ? -1.417 -2.165 -9.650 1.00 0.36 16 SER A C 2
ATOM 2412 O O . SER A 1 8 ? -1.447 -2.999 -8.745 1.00 0.43 16 SER A O 2
ATOM 2420 N N . SER A 1 9 ? -2.500 -1.563 -10.118 1.00 0.52 17 SER A N 2
ATOM 2421 C CA . SER A 1 9 ? -3.841 -1.904 -9.660 1.00 0.68 17 SER A CA 2
ATOM 2422 C C . SER A 1 9 ? -4.594 -2.661 -10.756 1.00 0.54 17 SER A C 2
ATOM 2423 O O . SER A 1 9 ? -4.783 -2.140 -11.857 1.00 0.63 17 SER A O 2
ATOM 2431 N N . PRO A 1 10 ? -5.013 -3.904 -10.483 1.00 0.61 18 PRO A N 2
ATOM 2432 C CA . PRO A 1 10 ? -5.687 -4.746 -11.463 1.00 0.67 18 PRO A CA 2
ATOM 2433 C C . PRO A 1 10 ? -7.218 -4.640 -11.431 1.00 0.78 18 PRO A C 2
ATOM 2434 O O . PRO A 1 10 ? -7.895 -5.583 -11.005 1.00 1.72 18 PRO A O 2
ATOM 2445 N N . ASP A 1 11 ? -7.751 -3.494 -11.884 1.00 0.37 19 ASP A N 2
ATOM 2446 C CA . ASP A 1 11 ? -9.207 -3.299 -12.054 1.00 0.35 19 ASP A CA 2
ATOM 2447 C C . ASP A 1 11 ? -9.926 -3.202 -10.698 1.00 0.34 19 ASP A C 2
ATOM 2448 O O . ASP A 1 11 ? -9.479 -3.798 -9.715 1.00 0.46 19 ASP A O 2
ATOM 2457 N N . PRO A 1 12 ? -11.031 -2.419 -10.611 1.00 0.28 20 PRO A N 2
ATOM 2458 C CA . PRO A 1 12 ? -11.820 -2.310 -9.383 1.00 0.26 20 PRO A CA 2
ATOM 2459 C C . PRO A 1 12 ? -12.144 -3.663 -8.764 1.00 0.25 20 PRO A C 2
ATOM 2460 O O . PRO A 1 12 ? -12.749 -4.526 -9.404 1.00 0.30 20 PRO A O 2
ATOM 2471 N N . VAL A 1 13 ? -11.735 -3.838 -7.519 1.00 0.23 21 VAL A N 2
ATOM 2472 C CA . VAL A 1 13 ? -12.016 -5.057 -6.782 1.00 0.22 21 VAL A CA 2
ATOM 2473 C C . VAL A 1 13 ? -13.511 -5.164 -6.499 1.00 0.20 21 VAL A C 2
ATOM 2474 O O . VAL A 1 13 ? -14.188 -4.152 -6.321 1.00 0.19 21 VAL A O 2
ATOM 2487 N N . THR A 1 14 ? -14.021 -6.380 -6.464 1.00 0.24 22 THR A N 2
ATOM 2488 C CA . THR A 1 14 ? -15.431 -6.599 -6.201 1.00 0.25 22 THR A CA 2
ATOM 2489 C C . THR A 1 14 ? -15.668 -6.728 -4.702 1.00 0.25 22 THR A C 2
ATOM 2490 O O . THR A 1 14 ? -15.195 -7.671 -4.069 1.00 0.30 22 THR A O 2
ATOM 2501 N N . TYR A 1 15 ? -16.369 -5.761 -4.133 1.00 0.23 23 TYR A N 2
ATOM 2502 C CA . TYR A 1 15 ? -16.688 -5.798 -2.719 1.00 0.26 23 TYR A CA 2
ATOM 2503 C C . TYR A 1 15 ? -18.088 -6.346 -2.513 1.00 0.29 23 TYR A C 2
ATOM 2504 O O . TYR A 1 15 ? -19.069 -5.645 -2.716 1.00 0.28 23 TYR A O 2
ATOM 2522 N N . THR A 1 16 ? -18.168 -7.590 -2.090 1.00 0.39 24 THR A N 2
ATOM 2523 C CA . THR A 1 16 ? -19.442 -8.224 -1.837 1.00 0.46 24 THR A CA 2
ATOM 2524 C C . THR A 1 16 ? -19.894 -7.966 -0.404 1.00 0.41 24 THR A C 2
ATOM 2525 O O . THR A 1 16 ? -19.264 -8.435 0.548 1.00 0.41 24 THR A O 2
ATOM 2536 N N . ILE A 1 17 ? -20.957 -7.188 -0.259 1.00 0.40 25 ILE A N 2
ATOM 2537 C CA . ILE A 1 17 ? -21.560 -6.942 1.042 1.00 0.37 25 ILE A CA 2
ATOM 2538 C C . ILE A 1 17 ? -22.778 -7.840 1.231 1.00 0.41 25 ILE A C 2
ATOM 2539 O O . ILE A 1 17 ? -23.869 -7.508 0.768 1.00 0.44 25 ILE A O 2
ATOM 2555 N N . PRO A 1 18 ? -22.615 -9.001 1.883 1.00 0.49 26 PRO A N 2
ATOM 2556 C CA . PRO A 1 18 ? -23.732 -9.915 2.134 1.00 0.59 26 PRO A CA 2
ATOM 2557 C C . PRO A 1 18 ? -24.725 -9.321 3.122 1.00 0.69 26 PRO A C 2
ATOM 2558 O O . PRO A 1 18 ? -25.934 -9.333 2.890 1.00 0.74 26 PRO A O 2
ATOM 2569 N N . THR A 1 19 ? -24.208 -8.805 4.227 1.00 0.79 27 THR A N 2
ATOM 2570 C CA . THR A 1 19 ? -25.026 -8.100 5.185 1.00 1.06 27 THR A CA 2
ATOM 2571 C C . THR A 1 19 ? -24.298 -6.873 5.742 1.00 1.00 27 THR A C 2
ATOM 2572 O O . THR A 1 19 ? -24.923 -5.845 6.012 1.00 1.55 27 THR A O 2
ATOM 2583 N N . ASP A 1 20 ? -22.968 -6.976 5.869 1.00 0.59 28 ASP A N 2
ATOM 2584 C CA . ASP A 1 20 ? -22.162 -5.911 6.479 1.00 0.61 28 ASP A CA 2
ATOM 2585 C C . ASP A 1 20 ? -20.694 -6.314 6.574 1.00 0.52 28 ASP A C 2
ATOM 2586 O O . ASP A 1 20 ? -19.834 -5.712 5.936 1.00 0.61 28 ASP A O 2
ATOM 2595 N N . LYS A 1 21 ? -20.426 -7.372 7.332 1.00 0.55 29 LYS A N 2
ATOM 2596 C CA . LYS A 1 21 ? -19.055 -7.777 7.653 1.00 0.54 29 LYS A CA 2
ATOM 2597 C C . LYS A 1 21 ? -18.418 -8.586 6.531 1.00 0.41 29 LYS A C 2
ATOM 2598 O O . LYS A 1 21 ? -17.441 -9.303 6.749 1.00 0.43 29 LYS A O 2
ATOM 2617 N N . GLY A 1 22 ? -18.994 -8.482 5.349 1.00 0.37 30 GLY A N 2
ATOM 2618 C CA . GLY A 1 22 ? -18.468 -9.175 4.184 1.00 0.37 30 GLY A CA 2
ATOM 2619 C C . GLY A 1 22 ? -16.988 -8.921 3.965 1.00 0.32 30 GLY A C 2
ATOM 2620 O O . GLY A 1 22 ? -16.205 -9.868 3.901 1.00 0.37 30 GLY A O 2
ATOM 2624 N N . ASP A 1 23 ? -16.630 -7.638 3.864 1.00 0.29 31 ASP A N 2
ATOM 2625 C CA . ASP A 1 23 ? -15.243 -7.176 3.636 1.00 0.28 31 ASP A CA 2
ATOM 2626 C C . ASP A 1 23 ? -14.591 -7.781 2.384 1.00 0.32 31 ASP A C 2
ATOM 2627 O O . ASP A 1 23 ? -15.031 -8.798 1.838 1.00 0.49 31 ASP A O 2
ATOM 2636 N N . LYS A 1 24 ? -13.557 -7.099 1.908 1.00 0.26 32 LYS A N 2
ATOM 2637 C CA . LYS A 1 24 ? -12.735 -7.580 0.812 1.00 0.30 32 LYS A CA 2
ATOM 2638 C C . LYS A 1 24 ? -11.422 -6.805 0.798 1.00 0.25 32 LYS A C 2
ATOM 2639 O O . LYS A 1 24 ? -11.332 -5.712 1.375 1.00 0.25 32 LYS A O 2
ATOM 2658 N N . TYR A 1 25 ? -10.420 -7.338 0.122 1.00 0.27 33 TYR A N 2
ATOM 2659 C CA . TYR A 1 25 ? -9.123 -6.683 0.049 1.00 0.25 33 TYR A CA 2
ATOM 2660 C C . TYR A 1 25 ? -8.863 -6.180 -1.363 1.00 0.23 33 TYR A C 2
ATOM 2661 O O . TYR A 1 25 ? -9.195 -6.847 -2.337 1.00 0.23 33 TYR A O 2
ATOM 2679 N N . ILE A 1 26 ? -8.300 -4.985 -1.464 1.00 0.21 34 ILE A N 2
ATOM 2680 C CA . ILE A 1 26 ? -7.938 -4.421 -2.758 1.00 0.19 34 ILE A CA 2
ATOM 2681 C C . ILE A 1 26 ? -6.437 -4.613 -2.954 1.00 0.19 34 ILE A C 2
ATOM 2682 O O . ILE A 1 26 ? -5.659 -4.416 -2.021 1.00 0.22 34 ILE A O 2
ATOM 2698 N N . ASN A 1 27 ? -6.043 -5.049 -4.137 1.00 0.24 35 ASN A N 2
ATOM 2699 C CA . ASN A 1 27 ? -4.656 -5.408 -4.385 1.00 0.27 35 ASN A CA 2
ATOM 2700 C C . ASN A 1 27 ? -3.907 -4.312 -5.128 1.00 0.26 35 ASN A C 2
ATOM 2701 O O . ASN A 1 27 ? -4.285 -3.912 -6.227 1.00 0.32 35 ASN A O 2
ATOM 2712 N N . PHE A 1 28 ? -2.850 -3.829 -4.502 1.00 0.24 36 PHE A N 2
ATOM 2713 C CA . PHE A 1 28 ? -1.910 -2.923 -5.140 1.00 0.27 36 PHE A CA 2
ATOM 2714 C C . PHE A 1 28 ? -0.565 -3.621 -5.274 1.00 0.30 36 PHE A C 2
ATOM 2715 O O . PHE A 1 28 ? 0.087 -3.920 -4.274 1.00 0.33 36 PHE A O 2
ATOM 2732 N N . LYS A 1 29 ? -0.161 -3.903 -6.496 1.00 0.32 37 LYS A N 2
ATOM 2733 C CA . LYS A 1 29 ? 1.084 -4.614 -6.733 1.00 0.37 37 LYS A CA 2
ATOM 2734 C C . LYS A 1 29 ? 2.251 -3.634 -6.760 1.00 0.33 37 LYS A C 2
ATOM 2735 O O . LYS A 1 29 ? 2.350 -2.808 -7.666 1.00 0.32 37 LYS A O 2
ATOM 2754 N N . LEU A 1 30 ? 3.117 -3.715 -5.762 1.00 0.34 38 LEU A N 2
ATOM 2755 C CA . LEU A 1 30 ? 4.265 -2.821 -5.674 1.00 0.29 38 LEU A CA 2
ATOM 2756 C C . LEU A 1 30 ? 5.553 -3.563 -6.000 1.00 0.31 38 LEU A C 2
ATOM 2757 O O . LEU A 1 30 ? 5.792 -4.660 -5.494 1.00 0.45 38 LEU A O 2
ATOM 2773 N N . ASP A 1 31 ? 6.390 -2.945 -6.824 1.00 0.24 39 ASP A N 2
ATOM 2774 C CA . ASP A 1 31 ? 7.622 -3.583 -7.279 1.00 0.27 39 ASP A CA 2
ATOM 2775 C C . ASP A 1 31 ? 8.708 -2.561 -7.554 1.00 0.18 39 ASP A C 2
ATOM 2776 O O . ASP A 1 31 ? 8.498 -1.597 -8.280 1.00 0.16 39 ASP A O 2
ATOM 2785 N N . VAL A 1 32 ? 9.869 -2.776 -6.965 1.00 0.22 40 VAL A N 2
ATOM 2786 C CA . VAL A 1 32 ? 11.006 -1.929 -7.211 1.00 0.22 40 VAL A CA 2
ATOM 2787 C C . VAL A 1 32 ? 11.963 -2.595 -8.195 1.00 0.27 40 VAL A C 2
ATOM 2788 O O . VAL A 1 32 ? 12.357 -3.742 -8.008 1.00 0.40 40 VAL A O 2
ATOM 2801 N N . PRO A 1 33 ? 12.300 -1.901 -9.288 1.00 0.32 41 PRO A N 2
ATOM 2802 C CA . PRO A 1 33 ? 13.223 -2.416 -10.296 1.00 0.43 41 PRO A CA 2
ATOM 2803 C C . PRO A 1 33 ? 14.682 -2.235 -9.891 1.00 0.53 41 PRO A C 2
ATOM 2804 O O . PRO A 1 33 ? 14.975 -1.606 -8.874 1.00 1.00 41 PRO A O 2
ATOM 2815 N N . ASP A 1 34 ? 15.578 -2.805 -10.694 1.00 0.55 42 ASP A N 2
ATOM 2816 C CA . ASP A 1 34 ? 17.022 -2.653 -10.510 1.00 0.54 42 ASP A CA 2
ATOM 2817 C C . ASP A 1 34 ? 17.507 -3.286 -9.211 1.00 0.47 42 ASP A C 2
ATOM 2818 O O . ASP A 1 34 ? 17.461 -2.666 -8.145 1.00 0.45 42 ASP A O 2
ATOM 2827 N N . PRO A 1 35 ? 18.003 -4.535 -9.303 1.00 0.47 43 PRO A N 2
ATOM 2828 C CA . PRO A 1 35 ? 18.586 -5.268 -8.167 1.00 0.45 43 PRO A CA 2
ATOM 2829 C C . PRO A 1 35 ? 19.605 -4.433 -7.383 1.00 0.44 43 PRO A C 2
ATOM 2830 O O . PRO A 1 35 ? 19.848 -4.684 -6.204 1.00 0.45 43 PRO A O 2
ATOM 2841 N N . ARG A 1 36 ? 20.191 -3.437 -8.051 1.00 0.46 44 ARG A N 2
ATOM 2842 C CA . ARG A 1 36 ? 21.172 -2.552 -7.435 1.00 0.48 44 ARG A CA 2
ATOM 2843 C C . ARG A 1 36 ? 20.570 -1.843 -6.220 1.00 0.41 44 ARG A C 2
ATOM 2844 O O . ARG A 1 36 ? 21.105 -1.938 -5.115 1.00 0.42 44 ARG A O 2
ATOM 2865 N N . CYS A 1 37 ? 19.458 -1.139 -6.418 1.00 0.39 45 CYS A N 2
ATOM 2866 C CA . CYS A 1 37 ? 18.790 -0.453 -5.314 1.00 0.40 45 CYS A CA 2
ATOM 2867 C C . CYS A 1 37 ? 18.131 -1.457 -4.376 1.00 0.38 45 CYS A C 2
ATOM 2868 O O . CYS A 1 37 ? 18.044 -1.240 -3.167 1.00 0.37 45 CYS A O 2
ATOM 2875 N N . LYS A 1 38 ? 17.654 -2.549 -4.953 1.00 0.42 46 LYS A N 2
ATOM 2876 C CA . LYS A 1 38 ? 16.977 -3.594 -4.206 1.00 0.45 46 LYS A CA 2
ATOM 2877 C C . LYS A 1 38 ? 17.887 -4.251 -3.176 1.00 0.40 46 LYS A C 2
ATOM 2878 O O . LYS A 1 38 ? 17.424 -4.682 -2.121 1.00 0.40 46 LYS A O 2
ATOM 2897 N N . ALA A 1 39 ? 19.177 -4.325 -3.493 1.00 0.40 47 ALA A N 2
ATOM 2898 C CA . ALA A 1 39 ? 20.159 -4.974 -2.626 1.00 0.42 47 ALA A CA 2
ATOM 2899 C C . ALA A 1 39 ? 20.174 -4.357 -1.234 1.00 0.37 47 ALA A C 2
ATOM 2900 O O . ALA A 1 39 ? 20.523 -5.012 -0.256 1.00 0.42 47 ALA A O 2
ATOM 2907 N N . LEU A 1 40 ? 19.776 -3.096 -1.151 1.00 0.30 48 LEU A N 2
ATOM 2908 C CA . LEU A 1 40 ? 19.755 -2.380 0.114 1.00 0.30 48 LEU A CA 2
ATOM 2909 C C . LEU A 1 40 ? 18.779 -3.001 1.095 1.00 0.27 48 LEU A C 2
ATOM 2910 O O . LEU A 1 40 ? 18.983 -2.935 2.303 1.00 0.31 48 LEU A O 2
ATOM 2926 N N . GLY A 1 41 ? 17.730 -3.597 0.567 1.00 0.25 49 GLY A N 2
ATOM 2927 C CA . GLY A 1 41 ? 16.681 -4.139 1.401 1.00 0.26 49 GLY A CA 2
ATOM 2928 C C . GLY A 1 41 ? 15.332 -3.602 0.991 1.00 0.24 49 GLY A C 2
ATOM 2929 O O . GLY A 1 41 ? 14.305 -4.115 1.427 1.00 0.39 49 GLY A O 2
ATOM 2933 N N . GLY A 1 42 ? 15.368 -2.540 0.175 1.00 0.24 50 GLY A N 2
ATOM 2934 C CA . GLY A 1 42 ? 14.171 -1.979 -0.451 1.00 0.25 50 GLY A CA 2
ATOM 2935 C C . GLY A 1 42 ? 12.934 -2.042 0.421 1.00 0.24 50 GLY A C 2
ATOM 2936 O O . GLY A 1 42 ? 11.956 -2.702 0.070 1.00 0.31 50 GLY A O 2
ATOM 2940 N N . THR A 1 43 ? 12.958 -1.354 1.546 1.00 0.20 51 THR A N 2
ATOM 2941 C CA . THR A 1 43 ? 11.873 -1.452 2.492 1.00 0.18 51 THR A CA 2
ATOM 2942 C C . THR A 1 43 ? 10.664 -0.691 1.978 1.00 0.18 51 THR A C 2
ATOM 2943 O O . THR A 1 43 ? 10.788 0.434 1.496 1.00 0.20 51 THR A O 2
ATOM 2954 N N . VAL A 1 44 ? 9.497 -1.297 2.100 1.00 0.17 52 VAL A N 2
ATOM 2955 C CA . VAL A 1 44 ? 8.299 -0.739 1.511 1.00 0.19 52 VAL A CA 2
ATOM 2956 C C . VAL A 1 44 ? 7.562 0.106 2.530 1.00 0.19 52 VAL A C 2
ATOM 2957 O O . VAL A 1 44 ? 7.348 -0.302 3.669 1.00 0.27 52 VAL A O 2
ATOM 2970 N N . TYR A 1 45 ? 7.225 1.307 2.128 1.00 0.17 53 TYR A N 2
ATOM 2971 C CA . TYR A 1 45 ? 6.478 2.197 2.979 1.00 0.16 53 TYR A CA 2
ATOM 2972 C C . TYR A 1 45 ? 5.382 2.865 2.164 1.00 0.16 53 TYR A C 2
ATOM 2973 O O . TYR A 1 45 ? 5.656 3.521 1.162 1.00 0.17 53 TYR A O 2
ATOM 2991 N N . PHE A 1 46 ? 4.149 2.717 2.602 1.00 0.16 54 PHE A N 2
ATOM 2992 C CA . PHE A 1 46 ? 3.019 3.219 1.845 1.00 0.16 54 PHE A CA 2
ATOM 2993 C C . PHE A 1 46 ? 1.979 3.820 2.764 1.00 0.17 54 PHE A C 2
ATOM 2994 O O . PHE A 1 46 ? 1.870 3.440 3.932 1.00 0.22 54 PHE A O 2
ATOM 3011 N N . TRP A 1 47 ? 1.225 4.753 2.223 1.00 0.16 55 TRP A N 2
ATOM 3012 C CA . TRP A 1 47 ? 0.179 5.427 2.960 1.00 0.17 55 TRP A CA 2
ATOM 3013 C C . TRP A 1 47 ? -0.846 6.017 2.003 1.00 0.17 55 TRP A C 2
ATOM 3014 O O . TRP A 1 47 ? -0.522 6.392 0.875 1.00 0.24 55 TRP A O 2
ATOM 3035 N N . GLY A 1 48 ? -2.080 6.059 2.451 1.00 0.17 56 GLY A N 2
ATOM 3036 C CA . GLY A 1 48 ? -3.141 6.673 1.686 1.00 0.16 56 GLY A CA 2
ATOM 3037 C C . GLY A 1 48 ? -3.781 7.791 2.471 1.00 0.15 56 GLY A C 2
ATOM 3038 O O . GLY A 1 48 ? -3.085 8.593 3.090 1.00 0.18 56 GLY A O 2
ATOM 3042 N N . ALA A 1 49 ? -5.100 7.834 2.490 1.00 0.14 57 ALA A N 2
ATOM 3043 C CA . ALA A 1 49 ? -5.798 8.901 3.193 1.00 0.18 57 ALA A CA 2
ATOM 3044 C C . ALA A 1 49 ? -6.676 8.379 4.334 1.00 0.19 57 ALA A C 2
ATOM 3045 O O . ALA A 1 49 ? -7.555 9.093 4.811 1.00 0.22 57 ALA A O 2
ATOM 3052 N N . ASP A 1 50 ? -6.448 7.133 4.764 1.00 0.18 58 ASP A N 2
ATOM 3053 C CA . ASP A 1 50 ? -7.228 6.540 5.869 1.00 0.20 58 ASP A CA 2
ATOM 3054 C C . ASP A 1 50 ? -7.172 7.408 7.126 1.00 0.21 58 ASP A C 2
ATOM 3055 O O . ASP A 1 50 ? -6.229 8.174 7.337 1.00 0.22 58 ASP A O 2
ATOM 3064 N N . THR A 1 51 ? -8.185 7.235 7.964 1.00 0.23 59 THR A N 2
ATOM 3065 C CA . THR A 1 51 ? -8.422 8.097 9.106 1.00 0.27 59 THR A CA 2
ATOM 3066 C C . THR A 1 51 ? -7.419 7.861 10.238 1.00 0.30 59 THR A C 2
ATOM 3067 O O . THR A 1 51 ? -7.213 8.744 11.072 1.00 0.34 59 THR A O 2
ATOM 3078 N N . ARG A 1 52 ? -6.800 6.685 10.283 1.00 0.33 60 ARG A N 2
ATOM 3079 C CA . ARG A 1 52 ? -5.921 6.354 11.394 1.00 0.40 60 ARG A CA 2
ATOM 3080 C C . ARG A 1 52 ? -4.503 6.869 11.159 1.00 0.40 60 ARG A C 2
ATOM 3081 O O . ARG A 1 52 ? -4.030 7.742 11.884 1.00 0.46 60 ARG A O 2
ATOM 3102 N N . ASP A 1 53 ? -3.832 6.344 10.143 1.00 0.36 61 ASP A N 2
ATOM 3103 C CA . ASP A 1 53 ? -2.472 6.780 9.829 1.00 0.37 61 ASP A CA 2
ATOM 3104 C C . ASP A 1 53 ? -2.286 6.970 8.334 1.00 0.34 61 ASP A C 2
ATOM 3105 O O . ASP A 1 53 ? -1.158 7.057 7.848 1.00 0.53 61 ASP A O 2
ATOM 3114 N N . GLY A 1 54 ? -3.391 7.031 7.606 1.00 0.25 62 GLY A N 2
ATOM 3115 C CA . GLY A 1 54 ? -3.313 7.122 6.163 1.00 0.22 62 GLY A CA 2
ATOM 3116 C C . GLY A 1 54 ? -2.921 5.798 5.541 1.00 0.19 62 GLY A C 2
ATOM 3117 O O . GLY A 1 54 ? -1.752 5.429 5.524 1.00 0.32 62 GLY A O 2
ATOM 3121 N N . LYS A 1 55 ? -3.903 5.078 5.027 1.00 0.35 63 LYS A N 2
ATOM 3122 C CA . LYS A 1 55 ? -3.670 3.758 4.459 1.00 0.39 63 LYS A CA 2
ATOM 3123 C C . LYS A 1 55 ? -4.294 3.686 3.071 1.00 0.33 63 LYS A C 2
ATOM 3124 O O . LYS A 1 55 ? -3.594 3.540 2.076 1.00 0.38 63 LYS A O 2
ATOM 3143 N N . LEU A 1 56 ? -5.619 3.816 3.023 1.00 0.26 64 LEU A N 2
ATOM 3144 C CA . LEU A 1 56 ? -6.364 3.849 1.768 1.00 0.22 64 LEU A CA 2
ATOM 3145 C C . LEU A 1 56 ? -7.721 4.499 1.975 1.00 0.18 64 LEU A C 2
ATOM 3146 O O . LEU A 1 56 ? -8.252 4.502 3.086 1.00 0.18 64 LEU A O 2
ATOM 3162 N N . VAL A 1 57 ? -8.262 5.058 0.903 1.00 0.17 65 VAL A N 2
ATOM 3163 C CA . VAL A 1 57 ? -9.594 5.646 0.917 1.00 0.16 65 VAL A CA 2
ATOM 3164 C C . VAL A 1 57 ? -10.295 5.373 -0.400 1.00 0.15 65 VAL A C 2
ATOM 3165 O O . VAL A 1 57 ? -9.735 5.630 -1.465 1.00 0.18 65 VAL A O 2
ATOM 3178 N N . MET A 1 58 ? -11.506 4.841 -0.325 1.00 0.14 66 MET A N 2
ATOM 3179 C CA . MET A 1 58 ? -12.320 4.648 -1.516 1.00 0.14 66 MET A CA 2
ATOM 3180 C C . MET A 1 58 ? -13.087 5.933 -1.797 1.00 0.15 66 MET A C 2
ATOM 3181 O O . MET A 1 58 ? -13.923 6.353 -0.999 1.00 0.16 66 MET A O 2
ATOM 3195 N N . LYS A 1 59 ? -12.768 6.578 -2.901 1.00 0.17 67 LYS A N 2
ATOM 3196 C CA . LYS A 1 59 ? -13.397 7.841 -3.239 1.00 0.19 67 LYS A CA 2
ATOM 3197 C C . LYS A 1 59 ? -13.864 7.874 -4.690 1.00 0.20 67 LYS A C 2
ATOM 3198 O O . LYS A 1 59 ? -13.074 7.692 -5.615 1.00 0.22 67 LYS A O 2
ATOM 3217 N N . LYS A 1 60 ? -15.158 8.073 -4.883 1.00 0.21 68 LYS A N 2
ATOM 3218 C CA . LYS A 1 60 ? -15.679 8.363 -6.205 1.00 0.23 68 LYS A CA 2
ATOM 3219 C C . LYS A 1 60 ? -16.212 9.790 -6.201 1.00 0.34 68 LYS A C 2
ATOM 3220 O O . LYS A 1 60 ? -17.128 10.128 -5.447 1.00 0.45 68 LYS A O 2
ATOM 3239 N N . GLY A 1 61 ? -15.598 10.635 -7.003 1.00 0.56 69 GLY A N 2
ATOM 3240 C CA . GLY A 1 61 ? -15.907 12.043 -6.962 1.00 0.70 69 GLY A CA 2
ATOM 3241 C C . GLY A 1 61 ? -15.492 12.666 -5.646 1.00 0.73 69 GLY A C 2
ATOM 3242 O O . GLY A 1 61 ? -14.299 12.806 -5.364 1.00 0.88 69 GLY A O 2
ATOM 3246 N N . GLN A 1 62 ? -16.473 13.019 -4.830 1.00 0.68 70 GLN A N 2
ATOM 3247 C CA . GLN A 1 62 ? -16.209 13.617 -3.531 1.00 0.78 70 GLN A CA 2
ATOM 3248 C C . GLN A 1 62 ? -16.644 12.694 -2.397 1.00 0.67 70 GLN A C 2
ATOM 3249 O O . GLN A 1 62 ? -16.591 13.073 -1.225 1.00 0.80 70 GLN A O 2
ATOM 3263 N N . ASP A 1 63 ? -17.073 11.485 -2.743 1.00 0.47 71 ASP A N 2
ATOM 3264 C CA . ASP A 1 63 ? -17.451 10.494 -1.739 1.00 0.43 71 ASP A CA 2
ATOM 3265 C C . ASP A 1 63 ? -16.233 9.688 -1.331 1.00 0.33 71 ASP A C 2
ATOM 3266 O O . ASP A 1 63 ? -15.894 8.694 -1.969 1.00 0.28 71 ASP A O 2
ATOM 3275 N N . LYS A 1 64 ? -15.575 10.135 -0.278 1.00 0.34 72 LYS A N 2
ATOM 3276 C CA . LYS A 1 64 ? -14.344 9.515 0.187 1.00 0.27 72 LYS A CA 2
ATOM 3277 C C . LYS A 1 64 ? -14.600 8.778 1.491 1.00 0.25 72 LYS A C 2
ATOM 3278 O O . LYS A 1 64 ? -15.261 9.309 2.383 1.00 0.27 72 LYS A O 2
ATOM 3297 N N . TYR A 1 65 ? -14.097 7.558 1.604 1.00 0.21 73 TYR A N 2
ATOM 3298 C CA . TYR A 1 65 ? -14.279 6.787 2.822 1.00 0.22 73 TYR A CA 2
ATOM 3299 C C . TYR A 1 65 ? -12.958 6.250 3.343 1.00 0.20 73 TYR A C 2
ATOM 3300 O O . TYR A 1 65 ? -12.220 5.575 2.626 1.00 0.20 73 TYR A O 2
ATOM 3318 N N . THR A 1 66 ? -12.671 6.563 4.597 1.00 0.22 74 THR A N 2
ATOM 3319 C CA . THR A 1 66 ? -11.449 6.123 5.239 1.00 0.22 74 THR A CA 2
ATOM 3320 C C . THR A 1 66 ? -11.604 4.717 5.798 1.00 0.24 74 THR A C 2
ATOM 3321 O O . THR A 1 66 ? -12.492 4.452 6.615 1.00 0.30 74 THR A O 2
ATOM 3332 N N . LEU A 1 67 ? -10.744 3.822 5.343 1.00 0.24 75 LEU A N 2
ATOM 3333 C CA . LEU A 1 67 ? -10.818 2.422 5.723 1.00 0.27 75 LEU A CA 2
ATOM 3334 C C . LEU A 1 67 ? -9.463 1.941 6.209 1.00 0.24 75 LEU A C 2
ATOM 3335 O O . LEU A 1 67 ? -8.431 2.272 5.618 1.00 0.26 75 LEU A O 2
ATOM 3351 N N . MET A 1 68 ? -9.468 1.156 7.276 1.00 0.28 76 MET A N 2
ATOM 3352 C CA . MET A 1 68 ? -8.238 0.626 7.834 1.00 0.32 76 MET A CA 2
ATOM 3353 C C . MET A 1 68 ? -7.613 -0.405 6.902 1.00 0.29 76 MET A C 2
ATOM 3354 O O . MET A 1 68 ? -8.030 -1.562 6.838 1.00 0.49 76 MET A O 2
ATOM 3368 N N . THR A 1 69 ? -6.609 0.036 6.176 1.00 0.28 77 THR A N 2
ATOM 3369 C CA . THR A 1 69 ? -5.918 -0.815 5.233 1.00 0.25 77 THR A CA 2
ATOM 3370 C C . THR A 1 69 ? -4.710 -1.502 5.869 1.00 0.30 77 THR A C 2
ATOM 3371 O O . THR A 1 69 ? -3.793 -0.852 6.375 1.00 0.34 77 THR A O 2
ATOM 3382 N N . THR A 1 70 ? -4.745 -2.830 5.846 1.00 0.39 78 THR A N 2
ATOM 3383 C CA . THR A 1 70 ? -3.682 -3.656 6.393 1.00 0.41 78 THR A CA 2
ATOM 3384 C C . THR A 1 70 ? -3.156 -4.608 5.322 1.00 0.47 78 THR A C 2
ATOM 3385 O O . THR A 1 70 ? -3.915 -5.414 4.776 1.00 0.73 78 THR A O 2
ATOM 3396 N N . TYR A 1 71 ? -1.870 -4.514 5.003 1.00 0.38 79 TYR A N 2
ATOM 3397 C CA . TYR A 1 71 ? -1.310 -5.351 3.953 1.00 0.48 79 TYR A CA 2
ATOM 3398 C C . TYR A 1 71 ? -0.619 -6.569 4.538 1.00 0.56 79 TYR A C 2
ATOM 3399 O O . TYR A 1 71 ? -0.264 -6.597 5.717 1.00 0.51 79 TYR A O 2
ATOM 3417 N N . GLY A 1 72 ? -0.437 -7.566 3.697 1.00 0.84 80 GLY A N 2
ATOM 3418 C CA . GLY A 1 72 ? 0.099 -8.831 4.140 1.00 1.06 80 GLY A CA 2
ATOM 3419 C C . GLY A 1 72 ? 1.111 -9.398 3.171 1.00 1.72 80 GLY A C 2
ATOM 3420 O O . GLY A 1 72 ? 2.077 -8.722 2.811 1.00 1.84 80 GLY A O 2
ATOM 3424 N N . GLY A 1 73 ? 0.887 -10.632 2.740 1.00 2.61 81 GLY A N 2
ATOM 3425 C CA . GLY A 1 73 ? 1.815 -11.287 1.840 1.00 3.35 81 GLY A CA 2
ATOM 3426 C C . GLY A 1 73 ? 3.091 -11.703 2.541 1.00 2.67 81 GLY A C 2
ATOM 3427 O O . GLY A 1 73 ? 3.279 -12.874 2.869 1.00 3.01 81 GLY A O 2
ATOM 3431 N N . ALA A 1 74 ? 3.961 -10.734 2.783 1.00 2.09 82 ALA A N 2
ATOM 3432 C CA . ALA A 1 74 ? 5.229 -10.984 3.449 1.00 1.53 82 ALA A CA 2
ATOM 3433 C C . ALA A 1 74 ? 5.459 -9.960 4.550 1.00 1.12 82 ALA A C 2
ATOM 3434 O O . ALA A 1 74 ? 6.587 -9.752 4.998 1.00 1.74 82 ALA A O 2
ATOM 3441 N N . VAL A 1 75 ? 4.373 -9.320 4.966 1.00 1.23 83 VAL A N 2
ATOM 3442 C CA . VAL A 1 75 ? 4.415 -8.316 6.028 1.00 2.22 83 VAL A CA 2
ATOM 3443 C C . VAL A 1 75 ? 5.141 -8.847 7.267 1.00 2.88 83 VAL A C 2
ATOM 3444 O O . VAL A 1 75 ? 4.944 -9.991 7.685 1.00 3.52 83 VAL A O 2
ATOM 3457 N N . GLN A 1 76 ? 6.005 -8.013 7.828 1.00 3.08 84 GLN A N 2
ATOM 3458 C CA . GLN A 1 76 ? 6.753 -8.369 9.022 1.00 3.74 84 GLN A CA 2
ATOM 3459 C C . GLN A 1 76 ? 5.908 -8.080 10.261 1.00 3.88 84 GLN A C 2
ATOM 3460 O O . GLN A 1 76 ? 4.711 -7.813 10.149 1.00 4.30 84 GLN A O 2
ATOM 3474 N N . GLN A 1 77 ? 6.523 -8.114 11.436 1.00 3.84 85 GLN A N 2
ATOM 3475 C CA . GLN A 1 77 ? 5.791 -7.906 12.684 1.00 4.13 85 GLN A CA 2
ATOM 3476 C C . GLN A 1 77 ? 5.573 -6.417 12.961 1.00 4.08 85 GLN A C 2
ATOM 3477 O O . GLN A 1 77 ? 5.709 -5.957 14.095 1.00 4.61 85 GLN A O 2
ATOM 3491 N N . GLN A 1 78 ? 5.228 -5.672 11.921 1.00 3.80 86 GLN A N 2
ATOM 3492 C CA . GLN A 1 78 ? 4.988 -4.242 12.044 1.00 3.95 86 GLN A CA 2
ATOM 3493 C C . GLN A 1 78 ? 3.519 -3.936 11.800 1.00 3.20 86 GLN A C 2
ATOM 3494 O O . GLN A 1 78 ? 2.705 -4.855 11.681 1.00 3.11 86 GLN A O 2
ATOM 3508 N N . LEU A 1 79 ? 3.182 -2.658 11.731 1.00 2.96 87 LEU A N 2
ATOM 3509 C CA . LEU A 1 79 ? 1.822 -2.245 11.418 1.00 2.49 87 LEU A CA 2
ATOM 3510 C C . LEU A 1 79 ? 1.421 -2.747 10.039 1.00 1.71 87 LEU A C 2
ATOM 3511 O O . LEU A 1 79 ? 2.087 -2.460 9.046 1.00 1.95 87 LEU A O 2
ATOM 3527 N N . GLY A 1 80 ? 0.351 -3.521 9.986 1.00 1.03 88 GLY A N 2
ATOM 3528 C CA . GLY A 1 80 ? -0.177 -3.947 8.711 1.00 0.69 88 GLY A CA 2
ATOM 3529 C C . GLY A 1 80 ? -0.717 -2.764 7.948 1.00 0.63 88 GLY A C 2
ATOM 3530 O O . GLY A 1 80 ? -1.747 -2.209 8.316 1.00 0.95 88 GLY A O 2
ATOM 3534 N N . GLY A 1 81 ? -0.016 -2.359 6.903 1.00 0.50 89 GLY A N 2
ATOM 3535 C CA . GLY A 1 81 ? -0.379 -1.142 6.205 1.00 0.53 89 GLY A CA 2
ATOM 3536 C C . GLY A 1 81 ? 0.064 0.098 6.961 1.00 0.76 89 GLY A C 2
ATOM 3537 O O . GLY A 1 81 ? -0.178 0.212 8.158 1.00 1.61 89 GLY A O 2
ATOM 3541 N N . GLY A 1 82 ? 0.706 1.030 6.263 1.00 0.54 90 GLY A N 2
ATOM 3542 C CA . GLY A 1 82 ? 1.205 2.234 6.906 1.00 0.66 90 GLY A CA 2
ATOM 3543 C C . GLY A 1 82 ? 2.392 1.960 7.810 1.00 0.54 90 GLY A C 2
ATOM 3544 O O . GLY A 1 82 ? 2.225 1.449 8.916 1.00 0.61 90 GLY A O 2
ATOM 3548 N N . TYR A 1 83 ? 3.590 2.285 7.318 1.00 0.45 91 TYR A N 2
ATOM 3549 C CA . TYR A 1 83 ? 4.849 2.080 8.052 1.00 0.43 91 TYR A CA 2
ATOM 3550 C C . TYR A 1 83 ? 5.222 0.594 8.128 1.00 0.49 91 TYR A C 2
ATOM 3551 O O . TYR A 1 83 ? 6.340 0.241 8.505 1.00 0.78 91 TYR A O 2
ATOM 3569 N N . GLY A 1 84 ? 4.293 -0.275 7.760 1.00 0.37 92 GLY A N 2
ATOM 3570 C CA . GLY A 1 84 ? 4.593 -1.687 7.703 1.00 0.40 92 GLY A CA 2
ATOM 3571 C C . GLY A 1 84 ? 5.534 -1.995 6.566 1.00 0.36 92 GLY A C 2
ATOM 3572 O O . GLY A 1 84 ? 5.124 -2.026 5.408 1.00 0.53 92 GLY A O 2
ATOM 3576 N N . TYR A 1 85 ? 6.800 -2.197 6.888 1.00 0.29 93 TYR A N 2
ATOM 3577 C CA . TYR A 1 85 ? 7.810 -2.408 5.871 1.00 0.27 93 TYR A CA 2
ATOM 3578 C C . TYR A 1 85 ? 8.274 -3.855 5.833 1.00 0.30 93 TYR A C 2
ATOM 3579 O O . TYR A 1 85 ? 8.084 -4.614 6.786 1.00 0.37 93 TYR A O 2
ATOM 3597 N N . TYR A 1 86 ? 8.873 -4.222 4.714 1.00 0.32 94 TYR A N 2
ATOM 3598 C CA . TYR A 1 86 ? 9.400 -5.557 4.504 1.00 0.41 94 TYR A CA 2
ATOM 3599 C C . TYR A 1 86 ? 10.801 -5.463 3.908 1.00 0.38 94 TYR A C 2
ATOM 3600 O O . TYR A 1 86 ? 11.104 -4.519 3.181 1.00 0.40 94 TYR A O 2
ATOM 3618 N N . HIS A 1 87 ? 11.656 -6.423 4.239 1.00 0.52 95 HIS A N 2
ATOM 3619 C CA . HIS A 1 87 ? 13.011 -6.454 3.701 1.00 0.60 95 HIS A CA 2
ATOM 3620 C C . HIS A 1 87 ? 13.036 -7.195 2.372 1.00 0.48 95 HIS A C 2
ATOM 3621 O O . HIS A 1 87 ? 13.108 -8.422 2.340 1.00 0.48 95 HIS A O 2
ATOM 3636 N N . VAL A 1 88 ? 12.968 -6.451 1.280 1.00 0.43 96 VAL A N 2
ATOM 3637 C CA . VAL A 1 88 ? 13.002 -7.043 -0.048 1.00 0.35 96 VAL A CA 2
ATOM 3638 C C . VAL A 1 88 ? 14.458 -7.227 -0.480 1.00 0.35 96 VAL A C 2
ATOM 3639 O O . VAL A 1 88 ? 15.285 -6.329 -0.317 1.00 0.48 96 VAL A O 2
ATOM 3652 N N . SER A 1 89 ? 14.796 -8.396 -0.985 1.00 0.34 97 SER A N 2
ATOM 3653 C CA . SER A 1 89 ? 16.143 -8.625 -1.460 1.00 0.32 97 SER A CA 2
ATOM 3654 C C . SER A 1 89 ? 16.271 -8.147 -2.900 1.00 0.30 97 SER A C 2
ATOM 3655 O O . SER A 1 89 ? 15.285 -7.702 -3.501 1.00 0.33 97 SER A O 2
ATOM 3663 N N . GLN A 1 90 ? 17.464 -8.232 -3.457 1.00 0.29 98 GLN A N 2
ATOM 3664 C CA . GLN A 1 90 ? 17.702 -7.724 -4.797 1.00 0.32 98 GLN A CA 2
ATOM 3665 C C . GLN A 1 90 ? 16.907 -8.502 -5.847 1.00 0.41 98 GLN A C 2
ATOM 3666 O O . GLN A 1 90 ? 16.416 -7.924 -6.812 1.00 0.53 98 GLN A O 2
ATOM 3680 N N . LYS A 1 91 ? 16.754 -9.799 -5.637 1.00 0.46 99 LYS A N 2
ATOM 3681 C CA . LYS A 1 91 ? 16.036 -10.645 -6.572 1.00 0.56 99 LYS A CA 2
ATOM 3682 C C . LYS A 1 91 ? 14.685 -11.111 -6.021 1.00 0.53 99 LYS A C 2
ATOM 3683 O O . LYS A 1 91 ? 14.075 -12.044 -6.542 1.00 0.61 99 LYS A O 2
ATOM 3702 N N . THR A 1 92 ? 14.216 -10.440 -4.978 1.00 0.46 100 THR A N 2
ATOM 3703 C CA . THR A 1 92 ? 12.944 -10.781 -4.355 1.00 0.49 100 THR A CA 2
ATOM 3704 C C . THR A 1 92 ? 11.763 -10.287 -5.190 1.00 0.50 100 THR A C 2
ATOM 3705 O O . THR A 1 92 ? 11.771 -9.157 -5.689 1.00 0.49 100 THR A O 2
ATOM 3716 N N . PRO A 1 93 ? 10.745 -11.151 -5.365 1.00 0.55 101 PRO A N 2
ATOM 3717 C CA . PRO A 1 93 ? 9.501 -10.796 -6.056 1.00 0.59 101 PRO A CA 2
ATOM 3718 C C . PRO A 1 93 ? 8.767 -9.644 -5.366 1.00 0.56 101 PRO A C 2
ATOM 3719 O O . PRO A 1 93 ? 8.976 -9.379 -4.179 1.00 0.59 101 PRO A O 2
ATOM 3730 N N . PRO A 1 94 ? 7.891 -8.955 -6.111 1.00 0.54 102 PRO A N 2
ATOM 3731 C CA . PRO A 1 94 ? 7.179 -7.761 -5.627 1.00 0.56 102 PRO A CA 2
ATOM 3732 C C . PRO A 1 94 ? 6.196 -8.051 -4.494 1.00 0.43 102 PRO A C 2
ATOM 3733 O O . PRO A 1 94 ? 5.813 -9.198 -4.261 1.00 0.42 102 PRO A O 2
ATOM 3744 N N . GLN A 1 95 ? 5.787 -6.995 -3.798 1.00 0.45 103 GLN A N 2
ATOM 3745 C CA . GLN A 1 95 ? 4.859 -7.127 -2.686 1.00 0.46 103 GLN A CA 2
ATOM 3746 C C . GLN A 1 95 ? 3.479 -6.648 -3.085 1.00 0.41 103 GLN A C 2
ATOM 3747 O O . GLN A 1 95 ? 3.334 -5.693 -3.846 1.00 0.52 103 GLN A O 2
ATOM 3761 N N . THR A 1 96 ? 2.470 -7.316 -2.573 1.00 0.43 104 THR A N 2
ATOM 3762 C CA . THR A 1 96 ? 1.104 -6.937 -2.838 1.00 0.45 104 THR A CA 2
ATOM 3763 C C . THR A 1 96 ? 0.515 -6.238 -1.625 1.00 0.39 104 THR A C 2
ATOM 3764 O O . THR A 1 96 ? 0.500 -6.791 -0.525 1.00 0.43 104 THR A O 2
ATOM 3775 N N . ILE A 1 97 ? 0.050 -5.023 -1.822 1.00 0.34 105 ILE A N 2
ATOM 3776 C CA . ILE A 1 97 ? -0.552 -4.272 -0.744 1.00 0.30 105 ILE A CA 2
ATOM 3777 C C . ILE A 1 97 ? -2.055 -4.500 -0.751 1.00 0.28 105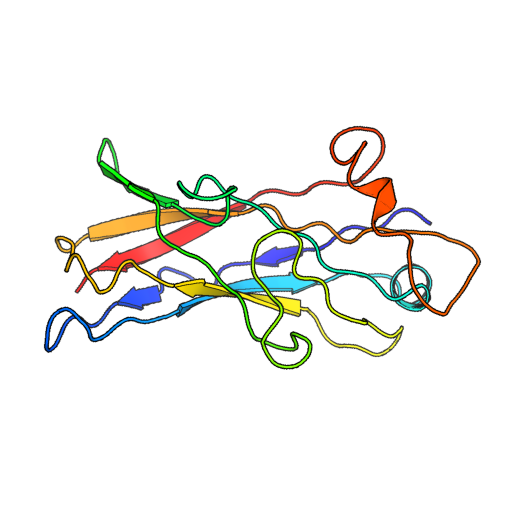 ILE A C 2
ATOM 3778 O O . ILE A 1 97 ? -2.697 -4.355 -1.790 1.00 0.29 105 ILE A O 2
ATOM 3794 N N . SER A 1 98 ? -2.610 -4.879 0.387 1.00 0.29 106 SER A N 2
ATOM 3795 C CA . SER A 1 98 ? -4.033 -5.136 0.475 1.00 0.25 106 SER A CA 2
ATOM 3796 C C . SER A 1 98 ? -4.749 -4.059 1.276 1.00 0.25 106 SER A C 2
ATOM 3797 O O . SER A 1 98 ? -4.315 -3.680 2.365 1.00 0.30 106 SER A O 2
ATOM 3805 N N . GLY A 1 99 ? -5.839 -3.566 0.716 1.00 0.23 107 GLY A N 2
ATOM 3806 C CA . GLY A 1 99 ? -6.649 -2.581 1.399 1.00 0.24 107 GLY A CA 2
ATOM 3807 C C . GLY A 1 99 ? -7.957 -3.157 1.886 1.00 0.22 107 GLY A C 2
ATOM 3808 O O . GLY A 1 99 ? -8.683 -3.800 1.119 1.00 0.27 107 GLY A O 2
ATOM 3812 N N . VAL A 1 100 ? -8.276 -2.901 3.144 1.00 0.19 108 VAL A N 2
ATOM 3813 C CA . VAL A 1 100 ? -9.451 -3.472 3.768 1.00 0.19 108 VAL A CA 2
ATOM 3814 C C . VAL A 1 100 ? -10.517 -2.408 3.912 1.00 0.21 108 VAL A C 2
ATOM 3815 O O . VAL A 1 100 ? -10.281 -1.353 4.493 1.00 0.32 108 VAL A O 2
ATOM 3828 N N . VAL A 1 101 ? -11.675 -2.684 3.353 1.00 0.21 109 VAL A N 2
ATOM 3829 C CA . VAL A 1 101 ? -12.810 -1.794 3.475 1.00 0.24 109 VAL A CA 2
ATOM 3830 C C . VAL A 1 101 ? -13.332 -1.839 4.901 1.00 0.31 109 VAL A C 2
ATOM 3831 O O . VAL A 1 101 ? -13.214 -2.867 5.571 1.00 0.46 109 VAL A O 2
ATOM 3844 N N . SER A 1 102 ? -13.868 -0.726 5.378 1.00 0.26 110 SER A N 2
ATOM 3845 C CA . SER A 1 102 ? -14.488 -0.714 6.681 1.00 0.32 110 SER A CA 2
ATOM 3846 C C . SER A 1 102 ? -15.737 -1.583 6.643 1.00 0.38 110 SER A C 2
ATOM 3847 O O . SER A 1 102 ? -16.833 -1.131 6.300 1.00 0.42 110 SER A O 2
ATOM 3855 N N . LYS A 1 103 ? -15.535 -2.848 6.977 1.00 0.46 111 LYS A N 2
ATOM 3856 C CA . LYS A 1 103 ? -16.585 -3.854 6.988 1.00 0.56 111 LYS A CA 2
ATOM 3857 C C . LYS A 1 103 ? -17.613 -3.562 8.068 1.00 0.45 111 LYS A C 2
ATOM 3858 O O . LYS A 1 103 ? -18.622 -4.245 8.177 1.00 0.52 111 LYS A O 2
ATOM 3877 N N . ASN A 1 104 ? -17.338 -2.551 8.874 1.00 0.41 112 ASN A N 2
ATOM 3878 C CA . ASN A 1 104 ? -18.226 -2.182 9.963 1.00 0.45 112 ASN A CA 2
ATOM 3879 C C . ASN A 1 104 ? -19.175 -1.081 9.505 1.00 0.37 112 ASN A C 2
ATOM 3880 O O . ASN A 1 104 ? -19.916 -0.505 10.303 1.00 0.52 112 ASN A O 2
ATOM 3891 N N . VAL A 1 105 ? -19.145 -0.793 8.209 1.00 0.43 113 VAL A N 2
ATOM 3892 C CA . VAL A 1 105 ? -19.969 0.260 7.640 1.00 0.39 113 VAL A CA 2
ATOM 3893 C C . VAL A 1 105 ? -21.010 -0.303 6.676 1.00 0.41 113 VAL A C 2
ATOM 3894 O O . VAL A 1 105 ? -22.208 -0.230 6.947 1.00 0.49 113 VAL A O 2
ATOM 3907 N N . GLY A 1 106 ? -20.567 -0.868 5.558 1.00 0.39 114 GLY A N 2
ATOM 3908 C CA . GLY A 1 106 ? -21.517 -1.335 4.565 1.00 0.41 114 GLY A CA 2
ATOM 3909 C C . GLY A 1 106 ? -21.884 -0.237 3.583 1.00 0.37 114 GLY A C 2
ATOM 3910 O O . GLY A 1 106 ? -23.053 0.129 3.457 1.00 0.40 114 GLY A O 2
ATOM 3914 N N . TYR A 1 107 ? -20.864 0.318 2.930 1.00 0.34 115 TYR A N 2
ATOM 3915 C CA . TYR A 1 107 ? -21.018 1.468 2.033 1.00 0.31 115 TYR A CA 2
ATOM 3916 C C . TYR A 1 107 ? -22.021 1.222 0.906 1.00 0.31 115 TYR A C 2
ATOM 3917 O O . TYR A 1 107 ? -22.443 0.093 0.646 1.00 0.35 115 TYR A O 2
ATOM 3935 N N . LYS A 1 108 ? -22.381 2.311 0.243 1.00 0.30 116 LYS A N 2
ATOM 3936 C CA . LYS A 1 108 ? -23.307 2.282 -0.877 1.00 0.30 116 LYS A CA 2
ATOM 3937 C C . LYS A 1 108 ? -22.560 1.919 -2.159 1.00 0.29 116 LYS A C 2
ATOM 3938 O O . LYS A 1 108 ? -21.388 2.269 -2.317 1.00 0.28 116 LYS A O 2
ATOM 3957 N N . PRO A 1 109 ? -23.239 1.222 -3.089 1.00 0.31 117 PRO A N 2
ATOM 3958 C CA . PRO A 1 109 ? -22.620 0.685 -4.312 1.00 0.30 117 PRO A CA 2
ATOM 3959 C C . PRO A 1 109 ? -22.015 1.756 -5.217 1.00 0.29 117 PRO A C 2
ATOM 3960 O O . PRO A 1 109 ? -22.473 2.902 -5.244 1.00 0.43 117 PRO A O 2
ATOM 3971 N N . GLY A 1 110 ? -20.995 1.361 -5.967 1.00 0.23 118 GLY A N 2
ATOM 3972 C CA . GLY A 1 110 ? -20.309 2.278 -6.855 1.00 0.21 118 GLY A CA 2
ATOM 3973 C C . GLY A 1 110 ? -18.846 1.923 -6.995 1.00 0.18 118 GLY A C 2
ATOM 3974 O O . GLY A 1 110 ? -18.287 1.249 -6.133 1.00 0.18 118 GLY A O 2
ATOM 3978 N N . GLN A 1 111 ? -18.225 2.353 -8.082 1.00 0.19 119 GLN A N 2
ATOM 3979 C CA . GLN A 1 111 ? -16.800 2.139 -8.266 1.00 0.18 119 GLN A CA 2
ATOM 3980 C C . GLN A 1 111 ? -16.026 3.319 -7.692 1.00 0.16 119 GLN A C 2
ATOM 3981 O O . GLN A 1 111 ? -16.036 4.417 -8.249 1.00 0.21 119 GLN A O 2
ATOM 3995 N N . TYR A 1 112 ? -15.377 3.092 -6.567 1.00 0.15 120 TYR A N 2
ATOM 3996 C CA . TYR A 1 112 ? -14.614 4.130 -5.894 1.00 0.15 120 TYR A CA 2
ATOM 3997 C C . TYR A 1 112 ? -13.139 4.008 -6.236 1.00 0.16 120 TYR A C 2
ATOM 3998 O O . TYR A 1 112 ? -12.672 2.937 -6.604 1.00 0.19 120 TYR A O 2
ATOM 4016 N N . THR A 1 113 ? -12.416 5.102 -6.111 1.00 0.16 121 THR A N 2
ATOM 4017 C CA . THR A 1 113 ? -10.994 5.122 -6.400 1.00 0.16 121 THR A CA 2
ATOM 4018 C C . THR A 1 113 ? -10.197 5.100 -5.101 1.00 0.16 121 THR A C 2
ATOM 4019 O O . THR A 1 113 ? -10.520 5.822 -4.166 1.00 0.17 121 THR A O 2
ATOM 4030 N N . VAL A 1 114 ? -9.168 4.271 -5.041 1.00 0.14 122 VAL A N 2
ATOM 4031 C CA . VAL A 1 114 ? -8.349 4.166 -3.839 1.00 0.14 122 VAL A CA 2
ATOM 4032 C C . VAL A 1 114 ? -6.935 4.667 -4.093 1.00 0.15 122 VAL A C 2
ATOM 4033 O O . VAL A 1 114 ? -6.198 4.110 -4.901 1.00 0.17 122 VAL A O 2
ATOM 4046 N N . GLU A 1 115 ? -6.579 5.738 -3.406 1.00 0.15 123 GLU A N 2
ATOM 4047 C CA . GLU A 1 115 ? -5.282 6.380 -3.577 1.00 0.16 123 GLU A CA 2
ATOM 4048 C C . GLU A 1 115 ? -4.231 5.774 -2.651 1.00 0.17 123 GLU A C 2
ATOM 4049 O O . GLU A 1 115 ? -4.402 5.757 -1.430 1.00 0.18 123 GLU A O 2
ATOM 4061 N N . LEU A 1 116 ? -3.149 5.280 -3.240 1.00 0.18 124 LEU A N 2
ATOM 4062 C CA . LEU A 1 116 ? -2.051 4.715 -2.474 1.00 0.18 124 LEU A CA 2
ATOM 4063 C C . LEU A 1 116 ? -0.721 5.271 -2.957 1.00 0.17 124 LEU A C 2
ATOM 4064 O O . LEU A 1 116 ? -0.541 5.539 -4.144 1.00 0.19 124 LEU A O 2
ATOM 4080 N N . THR A 1 117 ? 0.197 5.458 -2.027 1.00 0.16 125 THR A N 2
ATOM 4081 C CA . THR A 1 117 ? 1.559 5.810 -2.364 1.00 0.16 125 THR A CA 2
ATOM 4082 C C . THR A 1 117 ? 2.404 4.538 -2.457 1.00 0.16 125 THR A C 2
ATOM 4083 O O . THR A 1 117 ? 2.103 3.652 -3.253 1.00 0.19 125 THR A O 2
ATOM 4094 N N . GLY A 1 118 ? 3.431 4.425 -1.632 1.00 0.16 126 GLY A N 2
ATOM 4095 C CA . GLY A 1 118 ? 4.199 3.199 -1.594 1.00 0.17 126 GLY A CA 2
ATOM 4096 C C . GLY A 1 118 ? 5.569 3.345 -2.182 1.00 0.17 126 GLY A C 2
ATOM 4097 O O . GLY A 1 118 ? 5.852 2.834 -3.260 1.00 0.19 126 GLY A O 2
ATOM 4101 N N . PHE A 1 119 ? 6.426 4.037 -1.466 1.00 0.18 127 PHE A N 2
ATOM 4102 C CA . PHE A 1 119 ? 7.794 4.203 -1.891 1.00 0.19 127 PHE A CA 2
ATOM 4103 C C . PHE A 1 119 ? 8.654 3.204 -1.148 1.00 0.18 127 PHE A C 2
ATOM 4104 O O . PHE A 1 119 ? 8.196 2.568 -0.197 1.00 0.19 127 PHE A O 2
ATOM 4121 N N . PHE A 1 120 ? 9.886 3.055 -1.571 1.00 0.21 128 PHE A N 2
ATOM 4122 C CA . PHE A 1 120 ? 10.801 2.204 -0.856 1.00 0.21 128 PHE A CA 2
ATOM 4123 C C . PHE A 1 120 ? 11.929 3.053 -0.300 1.00 0.23 128 PHE A C 2
ATOM 4124 O O . PHE A 1 120 ? 12.484 3.905 -1.000 1.00 0.25 128 PHE A O 2
ATOM 4141 N N . SER A 1 121 ? 12.234 2.852 0.969 1.00 0.24 129 SER A N 2
ATOM 4142 C CA . SER A 1 121 ? 13.273 3.618 1.619 1.00 0.28 129 SER A CA 2
ATOM 4143 C C . SER A 1 121 ? 14.629 3.113 1.153 1.00 0.26 129 SER A C 2
ATOM 4144 O O . SER A 1 121 ? 14.926 1.923 1.233 1.00 0.28 129 SER A O 2
ATOM 4152 N N . LEU A 1 122 ? 15.428 4.022 0.628 1.00 0.36 130 LEU A N 2
ATOM 4153 C CA . LEU A 1 122 ? 16.694 3.668 0.026 1.00 0.36 130 LEU A CA 2
ATOM 4154 C C . LEU A 1 122 ? 17.853 4.199 0.858 1.00 0.43 130 LEU A C 2
ATOM 4155 O O . LEU A 1 122 ? 17.787 5.295 1.413 1.00 0.69 130 LEU A O 2
ATOM 4171 N N . ASN A 1 123 ? 18.901 3.398 0.943 1.00 0.41 131 ASN A N 2
ATOM 4172 C CA . ASN A 1 123 ? 20.054 3.712 1.774 1.00 0.42 131 ASN A CA 2
ATOM 4173 C C . ASN A 1 123 ? 21.299 3.913 0.917 1.00 0.44 131 ASN A C 2
ATOM 4174 O O . ASN A 1 123 ? 22.003 4.915 1.046 1.00 0.57 131 ASN A O 2
ATOM 4185 N N . ASP A 1 124 ? 21.537 2.941 0.039 1.00 0.37 132 ASP A N 2
ATOM 4186 C CA . ASP A 1 124 ? 22.743 2.860 -0.796 1.00 0.44 132 ASP A CA 2
ATOM 4187 C C . ASP A 1 124 ? 23.974 2.530 0.042 1.00 0.47 132 ASP A C 2
ATOM 4188 O O . ASP A 1 124 ? 24.189 3.109 1.108 1.00 0.80 132 ASP A O 2
ATOM 4197 N N . ASN A 1 125 ? 24.751 1.557 -0.438 1.00 0.54 133 ASN A N 2
ATOM 4198 C CA . ASN A 1 125 ? 25.953 1.082 0.256 1.00 0.58 133 ASN A CA 2
ATOM 4199 C C . ASN A 1 125 ? 25.605 0.473 1.612 1.00 0.48 133 ASN A C 2
ATOM 4200 O O . ASN A 1 125 ? 25.849 1.081 2.657 1.00 0.61 133 ASN A O 2
ATOM 4211 N N . LYS A 1 126 ? 25.038 -0.732 1.599 1.00 0.42 134 LYS A N 2
ATOM 4212 C CA . LYS A 1 126 ? 24.673 -1.412 2.838 1.00 0.48 134 LYS A CA 2
ATOM 4213 C C . LYS A 1 126 ? 24.401 -2.894 2.591 1.00 0.61 134 LYS A C 2
ATOM 4214 O O . LYS A 1 126 ? 25.014 -3.750 3.226 1.00 1.11 134 LYS A O 2
ATOM 4233 N N . GLN A 1 127 ? 23.489 -3.179 1.657 1.00 0.42 135 GLN A N 2
ATOM 4234 C CA . GLN A 1 127 ? 23.058 -4.548 1.358 1.00 0.45 135 GLN A CA 2
ATOM 4235 C C . GLN A 1 127 ? 22.654 -5.272 2.640 1.00 0.53 135 GLN A C 2
ATOM 4236 O O . GLN A 1 127 ? 23.397 -6.113 3.156 1.00 0.71 135 GLN A O 2
ATOM 4250 N N . ALA A 1 128 ? 21.480 -4.927 3.152 1.00 0.45 136 ALA A N 2
ATOM 4251 C CA . ALA A 1 128 ? 20.956 -5.530 4.368 1.00 0.53 136 ALA A CA 2
ATOM 4252 C C . ALA A 1 128 ? 19.540 -5.045 4.624 1.00 0.49 136 ALA A C 2
ATOM 4253 O O . ALA A 1 128 ? 18.575 -5.790 4.463 1.00 0.56 136 ALA A O 2
ATOM 4260 N N . ASN A 1 129 ? 19.427 -3.775 4.992 1.00 0.41 137 ASN A N 2
ATOM 4261 C CA . ASN A 1 129 ? 18.139 -3.164 5.298 1.00 0.40 137 ASN A CA 2
ATOM 4262 C C . ASN A 1 129 ? 18.295 -1.661 5.492 1.00 0.34 137 ASN A C 2
ATOM 4263 O O . ASN A 1 129 ? 19.165 -1.210 6.234 1.00 0.39 137 ASN A O 2
ATOM 4274 N N . PRO A 1 130 ? 17.487 -0.862 4.783 1.00 0.28 138 PRO A N 2
ATOM 4275 C CA . PRO A 1 130 ? 17.455 0.589 4.958 1.00 0.29 138 PRO A CA 2
ATOM 4276 C C . PRO A 1 130 ? 16.832 0.974 6.294 1.00 0.37 138 PRO A C 2
ATOM 4277 O O . PRO A 1 130 ? 16.012 0.235 6.846 1.00 0.91 138 PRO A O 2
ATOM 4288 N N . THR A 1 131 ? 17.216 2.130 6.802 1.00 0.68 139 THR A N 2
ATOM 4289 C CA . THR A 1 131 ? 16.742 2.591 8.089 1.00 0.76 139 THR A CA 2
ATOM 4290 C C . THR A 1 131 ? 15.414 3.334 7.954 1.00 0.61 139 THR A C 2
ATOM 4291 O O . THR A 1 131 ? 15.274 4.228 7.115 1.00 0.64 139 THR A O 2
ATOM 4302 N N . PRO A 1 132 ? 14.417 2.974 8.784 1.00 0.51 140 PRO A N 2
ATOM 4303 C CA . PRO A 1 132 ? 13.101 3.615 8.768 1.00 0.41 140 PRO A CA 2
ATOM 4304 C C . PRO A 1 132 ? 13.164 5.061 9.250 1.00 0.44 140 PRO A C 2
ATOM 4305 O O . PRO A 1 132 ? 12.179 5.794 9.188 1.00 0.42 140 PRO A O 2
ATOM 4316 N N . SER A 1 133 ? 14.332 5.454 9.741 1.00 0.56 141 SER A N 2
ATOM 4317 C CA . SER A 1 133 ? 14.570 6.815 10.197 1.00 0.71 141 SER A CA 2
ATOM 4318 C C . SER A 1 133 ? 14.319 7.824 9.071 1.00 0.73 141 SER A C 2
ATOM 4319 O O . SER A 1 133 ? 13.946 8.970 9.322 1.00 0.85 141 SER A O 2
ATOM 4327 N N . SER A 1 134 ? 14.499 7.375 7.831 1.00 0.70 142 SER A N 2
ATOM 4328 C CA . SER A 1 134 ? 14.340 8.237 6.665 1.00 0.81 142 SER A CA 2
ATOM 4329 C C . SER A 1 134 ? 12.876 8.626 6.455 1.00 0.68 142 SER A C 2
ATOM 4330 O O . SER A 1 134 ? 12.576 9.553 5.708 1.00 0.77 142 SER A O 2
ATOM 4338 N N . LEU A 1 135 ? 11.971 7.926 7.131 1.00 0.52 143 LEU A N 2
ATOM 4339 C CA . LEU A 1 135 ? 10.541 8.197 7.012 1.00 0.50 143 LEU A CA 2
ATOM 4340 C C . LEU A 1 135 ? 10.189 9.551 7.619 1.00 0.53 143 LEU A C 2
ATOM 4341 O O . LEU A 1 135 ? 9.193 10.170 7.246 1.00 0.73 143 LEU A O 2
ATOM 4357 N N . THR A 1 136 ? 11.016 10.008 8.552 1.00 0.53 144 THR A N 2
ATOM 4358 C CA . THR A 1 136 ? 10.824 11.309 9.174 1.00 0.65 144 THR A CA 2
ATOM 4359 C C . THR A 1 136 ? 11.090 12.419 8.158 1.00 0.66 144 THR A C 2
ATOM 4360 O O . THR A 1 136 ? 10.580 13.532 8.275 1.00 0.78 144 THR A O 2
ATOM 4371 N N . SER A 1 137 ? 11.882 12.090 7.149 1.00 0.69 145 SER A N 2
ATOM 4372 C CA . SER A 1 137 ? 12.175 13.004 6.060 1.00 0.85 145 SER A CA 2
ATOM 4373 C C . SER A 1 137 ? 11.663 12.416 4.748 1.00 0.95 145 SER A C 2
ATOM 4374 O O . SER A 1 137 ? 12.267 12.595 3.694 1.00 1.08 145 SER A O 2
ATOM 4382 N N . LYS A 1 138 ? 10.539 11.706 4.849 1.00 1.03 146 LYS A N 2
ATOM 4383 C CA . LYS A 1 138 ? 9.955 10.954 3.735 1.00 1.23 146 LYS A CA 2
ATOM 4384 C C . LYS A 1 138 ? 9.881 11.763 2.438 1.00 1.10 146 LYS A C 2
ATOM 4385 O O . LYS A 1 138 ? 10.251 11.273 1.377 1.00 1.27 146 LYS A O 2
ATOM 4404 N N . ALA A 1 139 ? 9.413 12.999 2.525 1.00 1.20 147 ALA A N 2
ATOM 4405 C CA . ALA A 1 139 ? 9.173 13.799 1.331 1.00 1.38 147 ALA A CA 2
ATOM 4406 C C . ALA A 1 139 ? 10.465 14.384 0.770 1.00 1.34 147 ALA A C 2
ATOM 4407 O O . ALA A 1 139 ? 10.513 14.813 -0.384 1.00 1.45 147 ALA A O 2
ATOM 4414 N N . ALA A 1 140 ? 11.510 14.405 1.580 1.00 1.34 148 ALA A N 2
ATOM 4415 C CA . ALA A 1 140 ? 12.792 14.935 1.149 1.00 1.50 148 ALA A CA 2
ATOM 4416 C C . ALA A 1 140 ? 13.670 13.837 0.558 1.00 1.34 148 ALA A C 2
ATOM 4417 O O . ALA A 1 140 ? 14.061 12.897 1.252 1.00 1.34 148 ALA A O 2
ATOM 4424 N N . GLY A 1 141 ? 13.962 13.953 -0.731 1.00 1.40 149 GLY A N 2
ATOM 4425 C CA . GLY A 1 141 ? 14.897 13.046 -1.371 1.00 1.45 149 GLY A CA 2
ATOM 4426 C C . GLY A 1 141 ? 14.276 11.738 -1.825 1.00 1.21 149 GLY A C 2
ATOM 4427 O O . GLY A 1 141 ? 14.631 11.213 -2.882 1.00 1.49 149 GLY A O 2
ATOM 4431 N N . LYS A 1 142 ? 13.361 11.201 -1.033 1.00 0.89 150 LYS A N 2
ATOM 4432 C CA . LYS A 1 142 ? 12.780 9.898 -1.321 1.00 0.73 150 LYS A CA 2
ATOM 4433 C C . LYS A 1 142 ? 11.745 9.970 -2.429 1.00 0.53 150 LYS A C 2
ATOM 4434 O O . LYS A 1 142 ? 10.921 10.883 -2.478 1.00 0.66 150 LYS A O 2
ATOM 4453 N N . ASN A 1 143 ? 11.803 8.985 -3.316 1.00 0.52 151 ASN A N 2
ATOM 4454 C CA . ASN A 1 143 ? 10.926 8.925 -4.476 1.00 0.42 151 ASN A CA 2
ATOM 4455 C C . ASN A 1 143 ? 9.556 8.389 -4.097 1.00 0.30 151 ASN A C 2
ATOM 4456 O O . ASN A 1 143 ? 9.244 7.221 -4.339 1.00 0.31 151 ASN A O 2
ATOM 4467 N N . ILE A 1 144 ? 8.747 9.241 -3.491 1.00 0.25 152 ILE A N 2
ATOM 4468 C CA . ILE A 1 144 ? 7.385 8.879 -3.143 1.00 0.23 152 ILE A CA 2
ATOM 4469 C C . ILE A 1 144 ? 6.515 8.820 -4.392 1.00 0.26 152 ILE A C 2
ATOM 4470 O O . ILE A 1 144 ? 6.434 9.782 -5.163 1.00 0.35 152 ILE A O 2
ATOM 4486 N N . VAL A 1 145 ? 5.905 7.667 -4.597 1.00 0.22 153 VAL A N 2
ATOM 4487 C CA . VAL A 1 145 ? 5.010 7.452 -5.719 1.00 0.24 153 VAL A CA 2
ATOM 4488 C C . VAL A 1 145 ? 3.564 7.563 -5.266 1.00 0.23 153 VAL A C 2
ATOM 4489 O O . VAL A 1 145 ? 3.290 7.617 -4.069 1.00 0.23 153 VAL A O 2
ATOM 4502 N N . SER A 1 146 ? 2.646 7.603 -6.218 1.00 0.25 154 SER A N 2
ATOM 4503 C CA . SER A 1 146 ? 1.230 7.652 -5.903 1.00 0.26 154 SER A CA 2
ATOM 4504 C C . SER A 1 146 ? 0.400 7.153 -7.079 1.00 0.27 154 SER A C 2
ATOM 4505 O O . SER A 1 146 ? 0.580 7.594 -8.215 1.00 0.37 154 SER A O 2
ATOM 4513 N N . SER A 1 147 ? -0.491 6.221 -6.801 1.00 0.21 155 SER A N 2
ATOM 4514 C CA . SER A 1 147 ? -1.376 5.683 -7.811 1.00 0.23 155 SER A CA 2
ATOM 4515 C C . SER A 1 147 ? -2.779 5.585 -7.243 1.00 0.20 155 SER A C 2
ATOM 4516 O O . SER A 1 147 ? -2.974 5.639 -6.026 1.00 0.20 155 SER A O 2
ATOM 4524 N N . THR A 1 148 ? -3.749 5.448 -8.116 1.00 0.21 156 THR A N 2
ATOM 4525 C CA . THR A 1 148 ? -5.127 5.361 -7.700 1.00 0.19 156 THR A CA 2
ATOM 4526 C C . THR A 1 148 ? -5.786 4.132 -8.292 1.00 0.21 156 THR A C 2
ATOM 4527 O O . THR A 1 148 ? -5.904 3.994 -9.512 1.00 0.27 156 THR A O 2
ATOM 4538 N N . GLY A 1 149 ? -6.197 3.236 -7.414 1.00 0.18 157 GLY A N 2
ATOM 4539 C CA . GLY A 1 149 ? -6.830 2.014 -7.834 1.00 0.19 157 GLY A CA 2
ATOM 4540 C C . GLY A 1 149 ? -8.325 2.175 -7.841 1.00 0.17 157 GLY A C 2
ATOM 4541 O O . GLY A 1 149 ? -8.826 3.278 -8.035 1.00 0.21 157 GLY A O 2
ATOM 4545 N N . THR A 1 150 ? -9.044 1.101 -7.588 1.00 0.17 158 THR A N 2
ATOM 4546 C CA . THR A 1 150 ? -10.495 1.159 -7.618 1.00 0.18 158 THR A CA 2
ATOM 4547 C C . THR A 1 150 ? -11.146 0.042 -6.806 1.00 0.16 158 THR A C 2
ATOM 4548 O O . THR A 1 150 ? -10.592 -1.050 -6.656 1.00 0.17 158 THR A O 2
ATOM 4559 N N . ILE A 1 151 ? -12.325 0.344 -6.287 1.00 0.15 159 ILE A N 2
ATOM 4560 C CA . ILE A 1 151 ? -13.105 -0.585 -5.492 1.00 0.14 159 ILE A CA 2
ATOM 4561 C C . ILE A 1 151 ? -14.573 -0.523 -5.911 1.00 0.15 159 ILE A C 2
ATOM 4562 O O . ILE A 1 151 ? -15.222 0.511 -5.755 1.00 0.19 159 ILE A O 2
ATOM 4578 N N . THR A 1 152 ? -15.085 -1.614 -6.458 1.00 0.17 160 THR A N 2
ATOM 4579 C CA . THR A 1 152 ? -16.487 -1.689 -6.830 1.00 0.18 160 THR A CA 2
ATOM 4580 C C . THR A 1 152 ? -17.314 -2.165 -5.644 1.00 0.17 160 THR A C 2
ATOM 4581 O O . THR A 1 152 ? -17.277 -3.342 -5.273 1.00 0.20 160 THR A O 2
ATOM 4592 N N . ILE A 1 153 ? -18.033 -1.238 -5.037 1.00 0.16 161 ILE A N 2
ATOM 4593 C CA . ILE A 1 153 ? -18.889 -1.557 -3.903 1.00 0.18 161 ILE A CA 2
ATOM 4594 C C . ILE A 1 153 ? -20.141 -2.281 -4.382 1.00 0.20 161 ILE A C 2
ATOM 4595 O O . ILE A 1 153 ? -20.836 -1.805 -5.282 1.00 0.22 161 ILE A O 2
ATOM 4611 N N . SER A 1 154 ? -20.412 -3.434 -3.795 1.00 0.25 162 SER A N 2
ATOM 4612 C CA . SER A 1 154 ? -21.547 -4.243 -4.188 1.00 0.30 162 SER A CA 2
ATOM 4613 C C . SER A 1 154 ? -22.367 -4.630 -2.955 1.00 0.38 162 SER A C 2
ATOM 4614 O O . SER A 1 154 ? -22.089 -5.690 -2.350 1.00 1.29 162 SER A O 2
ATOM 4623 N N . ASN A 1 1 ? 21.634 4.761 -5.616 1.00 1.15 9 ASN A N 3
ATOM 4624 C CA . ASN A 1 1 ? 21.073 4.779 -6.986 1.00 0.93 9 ASN A CA 3
ATOM 4625 C C . ASN A 1 1 ? 19.711 5.447 -6.984 1.00 0.89 9 ASN A C 3
ATOM 4626 O O . ASN A 1 1 ? 19.268 5.946 -5.954 1.00 1.14 9 ASN A O 3
ATOM 4639 N N . SER A 1 2 ? 19.043 5.439 -8.126 1.00 0.77 10 SER A N 3
ATOM 4640 C CA . SER A 1 2 ? 17.776 6.128 -8.271 1.00 0.86 10 SER A CA 3
ATOM 4641 C C . SER A 1 2 ? 16.679 5.132 -8.628 1.00 0.71 10 SER A C 3
ATOM 4642 O O . SER A 1 2 ? 16.488 4.788 -9.795 1.00 0.76 10 SER A O 3
ATOM 4650 N N . CYS A 1 3 ? 15.967 4.667 -7.613 1.00 0.59 11 CYS A N 3
ATOM 4651 C CA . CYS A 1 3 ? 14.936 3.658 -7.798 1.00 0.46 11 CYS A CA 3
ATOM 4652 C C . CYS A 1 3 ? 13.677 4.001 -7.012 1.00 0.41 11 CYS A C 3
ATOM 4653 O O . CYS A 1 3 ? 13.720 4.775 -6.059 1.00 0.49 11 CYS A O 3
ATOM 4660 N N . SER A 1 4 ? 12.560 3.422 -7.419 1.00 0.33 12 SER A N 3
ATOM 4661 C CA . SER A 1 4 ? 11.289 3.642 -6.753 1.00 0.29 12 SER A CA 3
ATOM 4662 C C . SER A 1 4 ? 10.431 2.388 -6.837 1.00 0.22 12 SER A C 3
ATOM 4663 O O . SER A 1 4 ? 10.734 1.469 -7.598 1.00 0.24 12 SER A O 3
ATOM 4671 N N . LEU A 1 5 ? 9.378 2.345 -6.038 1.00 0.20 13 LEU A N 3
ATOM 4672 C CA . LEU A 1 5 ? 8.447 1.233 -6.061 1.00 0.18 13 LEU A CA 3
ATOM 4673 C C . LEU A 1 5 ? 7.302 1.522 -7.015 1.00 0.18 13 LEU A C 3
ATOM 4674 O O . LEU A 1 5 ? 6.701 2.595 -6.976 1.00 0.27 13 LEU A O 3
ATOM 4690 N N . SER A 1 6 ? 7.023 0.569 -7.876 1.00 0.17 14 SER A N 3
ATOM 4691 C CA . SER A 1 6 ? 5.937 0.687 -8.823 1.00 0.19 14 SER A CA 3
ATOM 4692 C C . SER A 1 6 ? 4.620 0.329 -8.156 1.00 0.22 14 SER A C 3
ATOM 4693 O O . SER A 1 6 ? 4.558 -0.611 -7.372 1.00 0.37 14 SER A O 3
ATOM 4701 N N . ILE A 1 7 ? 3.579 1.084 -8.451 1.00 0.29 15 ILE A N 3
ATOM 4702 C CA . ILE A 1 7 ? 2.267 0.798 -7.903 1.00 0.31 15 ILE A CA 3
ATOM 4703 C C . ILE A 1 7 ? 1.349 0.298 -9.002 1.00 0.34 15 ILE A C 3
ATOM 4704 O O . ILE A 1 7 ? 0.874 1.079 -9.829 1.00 0.41 15 ILE A O 3
ATOM 4720 N N . SER A 1 8 ? 1.115 -1.000 -9.024 1.00 0.37 16 SER A N 3
ATOM 4721 C CA . SER A 1 8 ? 0.261 -1.593 -10.034 1.00 0.41 16 SER A CA 3
ATOM 4722 C C . SER A 1 8 ? -1.056 -2.057 -9.424 1.00 0.36 16 SER A C 3
ATOM 4723 O O . SER A 1 8 ? -1.121 -3.090 -8.756 1.00 0.43 16 SER A O 3
ATOM 4731 N N . SER A 1 9 ? -2.095 -1.269 -9.634 1.00 0.52 17 SER A N 3
ATOM 4732 C CA . SER A 1 9 ? -3.432 -1.639 -9.214 1.00 0.68 17 SER A CA 3
ATOM 4733 C C . SER A 1 9 ? -4.245 -2.059 -10.436 1.00 0.54 17 SER A C 3
ATOM 4734 O O . SER A 1 9 ? -4.188 -1.401 -11.479 1.00 0.63 17 SER A O 3
ATOM 4742 N N . PRO A 1 10 ? -4.979 -3.178 -10.337 1.00 0.61 18 PRO A N 3
ATOM 4743 C CA . PRO A 1 10 ? -5.801 -3.684 -11.431 1.00 0.67 18 PRO A CA 3
ATOM 4744 C C . PRO A 1 10 ? -7.193 -3.046 -11.472 1.00 0.78 18 PRO A C 3
ATOM 4745 O O . PRO A 1 10 ? -7.410 -1.964 -10.920 1.00 1.72 18 PRO A O 3
ATOM 4756 N N . ASP A 1 11 ? -8.127 -3.726 -12.132 1.00 0.37 19 ASP A N 3
ATOM 4757 C CA . ASP A 1 11 ? -9.510 -3.260 -12.229 1.00 0.35 19 ASP A CA 3
ATOM 4758 C C . ASP A 1 11 ? -10.168 -3.210 -10.850 1.00 0.34 19 ASP A C 3
ATOM 4759 O O . ASP A 1 11 ? -9.648 -3.789 -9.892 1.00 0.46 19 ASP A O 3
ATOM 4768 N N . PRO A 1 12 ? -11.313 -2.509 -10.722 1.00 0.28 20 PRO A N 3
ATOM 4769 C CA . PRO A 1 12 ? -12.018 -2.379 -9.446 1.00 0.26 20 PRO A CA 3
ATOM 4770 C C . PRO A 1 12 ? -12.303 -3.720 -8.787 1.00 0.25 20 PRO A C 3
ATOM 4771 O O . PRO A 1 12 ? -12.881 -4.619 -9.404 1.00 0.30 20 PRO A O 3
ATOM 4782 N N . VAL A 1 13 ? -11.892 -3.849 -7.537 1.00 0.23 21 VAL A N 3
ATOM 4783 C CA . VAL A 1 13 ? -12.172 -5.048 -6.772 1.00 0.22 21 VAL A CA 3
ATOM 4784 C C . VAL A 1 13 ? -13.660 -5.102 -6.449 1.00 0.20 21 VAL A C 3
ATOM 4785 O O . VAL A 1 13 ? -14.269 -4.084 -6.119 1.00 0.19 21 VAL A O 3
ATOM 4798 N N . THR A 1 14 ? -14.250 -6.271 -6.569 1.00 0.24 22 THR A N 3
ATOM 4799 C CA . THR A 1 14 ? -15.670 -6.415 -6.330 1.00 0.25 22 THR A CA 3
ATOM 4800 C C . THR A 1 14 ? -15.932 -6.734 -4.865 1.00 0.25 22 THR A C 3
ATOM 4801 O O . THR A 1 14 ? -15.661 -7.840 -4.395 1.00 0.30 22 THR A O 3
ATOM 4812 N N . TYR A 1 15 ? -16.443 -5.750 -4.145 1.00 0.23 23 TYR A N 3
ATOM 4813 C CA . TYR A 1 15 ? -16.762 -5.919 -2.741 1.00 0.26 23 TYR A CA 3
ATOM 4814 C C . TYR A 1 15 ? -18.209 -6.349 -2.578 1.00 0.29 23 TYR A C 3
ATOM 4815 O O . TYR A 1 15 ? -19.126 -5.555 -2.767 1.00 0.28 23 TYR A O 3
ATOM 4833 N N . THR A 1 16 ? -18.406 -7.602 -2.221 1.00 0.39 24 THR A N 3
ATOM 4834 C CA . THR A 1 16 ? -19.736 -8.125 -1.995 1.00 0.46 24 THR A CA 3
ATOM 4835 C C . THR A 1 16 ? -20.135 -7.910 -0.542 1.00 0.41 24 THR A C 3
ATOM 4836 O O . THR A 1 16 ? -19.371 -8.234 0.372 1.00 0.41 24 THR A O 3
ATOM 4847 N N . ILE A 1 17 ? -21.307 -7.336 -0.326 1.00 0.40 25 ILE A N 3
ATOM 4848 C CA . ILE A 1 17 ? -21.796 -7.093 1.024 1.00 0.37 25 ILE A CA 3
ATOM 4849 C C . ILE A 1 17 ? -22.997 -7.990 1.339 1.00 0.41 25 ILE A C 3
ATOM 4850 O O . ILE A 1 17 ? -24.143 -7.551 1.265 1.00 0.44 25 ILE A O 3
ATOM 4866 N N . PRO A 1 18 ? -22.751 -9.271 1.674 1.00 0.49 26 PRO A N 3
ATOM 4867 C CA . PRO A 1 18 ? -23.817 -10.223 1.987 1.00 0.59 26 PRO A CA 3
ATOM 4868 C C . PRO A 1 18 ? -24.420 -9.976 3.365 1.00 0.69 26 PRO A C 3
ATOM 4869 O O . PRO A 1 18 ? -25.639 -9.943 3.533 1.00 0.74 26 PRO A O 3
ATOM 4880 N N . THR A 1 19 ? -23.547 -9.789 4.343 1.00 0.79 27 THR A N 3
ATOM 4881 C CA . THR A 1 19 ? -23.956 -9.618 5.726 1.00 1.06 27 THR A CA 3
ATOM 4882 C C . THR A 1 19 ? -23.360 -8.350 6.322 1.00 1.00 27 THR A C 3
ATOM 4883 O O . THR A 1 19 ? -23.194 -8.251 7.539 1.00 1.55 27 THR A O 3
ATOM 4894 N N . ASP A 1 20 ? -22.995 -7.409 5.442 1.00 0.59 28 ASP A N 3
ATOM 4895 C CA . ASP A 1 20 ? -22.437 -6.104 5.837 1.00 0.61 28 ASP A CA 3
ATOM 4896 C C . ASP A 1 20 ? -20.970 -6.227 6.249 1.00 0.52 28 ASP A C 3
ATOM 4897 O O . ASP A 1 20 ? -20.115 -5.490 5.763 1.00 0.61 28 ASP A O 3
ATOM 4906 N N . LYS A 1 21 ? -20.688 -7.196 7.104 1.00 0.55 29 LYS A N 3
ATOM 4907 C CA . LYS A 1 21 ? -19.344 -7.425 7.634 1.00 0.54 29 LYS A CA 3
ATOM 4908 C C . LYS A 1 21 ? -18.493 -8.275 6.687 1.00 0.41 29 LYS A C 3
ATOM 4909 O O . LYS A 1 21 ? -17.425 -8.753 7.069 1.00 0.43 29 LYS A O 3
ATOM 4928 N N . GLY A 1 22 ? -18.982 -8.470 5.471 1.00 0.37 30 GLY A N 3
ATOM 4929 C CA . GLY A 1 22 ? -18.306 -9.324 4.498 1.00 0.37 30 GLY A CA 3
ATOM 4930 C C . GLY A 1 22 ? -16.850 -8.953 4.258 1.00 0.32 30 GLY A C 3
ATOM 4931 O O . GLY A 1 22 ? -15.982 -9.819 4.305 1.00 0.37 30 GLY A O 3
ATOM 4935 N N . ASP A 1 23 ? -16.615 -7.673 3.960 1.00 0.29 31 ASP A N 3
ATOM 4936 C CA . ASP A 1 23 ? -15.278 -7.092 3.726 1.00 0.28 31 ASP A CA 3
ATOM 4937 C C . ASP A 1 23 ? -14.636 -7.630 2.455 1.00 0.32 31 ASP A C 3
ATOM 4938 O O . ASP A 1 23 ? -15.039 -8.662 1.911 1.00 0.49 31 ASP A O 3
ATOM 4947 N N . LYS A 1 24 ? -13.662 -6.886 1.960 1.00 0.26 32 LYS A N 3
ATOM 4948 C CA . LYS A 1 24 ? -12.951 -7.239 0.750 1.00 0.30 32 LYS A CA 3
ATOM 4949 C C . LYS A 1 24 ? -11.609 -6.538 0.752 1.00 0.25 32 LYS A C 3
ATOM 4950 O O . LYS A 1 24 ? -11.393 -5.610 1.535 1.00 0.25 32 LYS A O 3
ATOM 4969 N N . TYR A 1 25 ? -10.716 -6.966 -0.124 1.00 0.27 33 TYR A N 3
ATOM 4970 C CA . TYR A 1 25 ? -9.384 -6.405 -0.170 1.00 0.25 33 TYR A CA 3
ATOM 4971 C C . TYR A 1 25 ? -9.044 -5.926 -1.566 1.00 0.23 33 TYR A C 3
ATOM 4972 O O . TYR A 1 25 ? -9.294 -6.621 -2.550 1.00 0.23 33 TYR A O 3
ATOM 4990 N N . ILE A 1 26 ? -8.472 -4.740 -1.639 1.00 0.21 34 ILE A N 3
ATOM 4991 C CA . ILE A 1 26 ? -8.008 -4.195 -2.900 1.00 0.19 34 ILE A CA 3
ATOM 4992 C C . ILE A 1 26 ? -6.499 -4.418 -2.975 1.00 0.19 34 ILE A C 3
ATOM 4993 O O . ILE A 1 26 ? -5.786 -4.211 -1.993 1.00 0.22 34 ILE A O 3
ATOM 5009 N N . ASN A 1 27 ? -6.022 -4.899 -4.109 1.00 0.24 35 ASN A N 3
ATOM 5010 C CA . ASN A 1 27 ? -4.624 -5.276 -4.225 1.00 0.27 35 ASN A CA 3
ATOM 5011 C C . ASN A 1 27 ? -3.827 -4.250 -5.018 1.00 0.26 35 ASN A C 3
ATOM 5012 O O . ASN A 1 27 ? -4.168 -3.913 -6.152 1.00 0.32 35 ASN A O 3
ATOM 5023 N N . PHE A 1 28 ? -2.779 -3.747 -4.395 1.00 0.24 36 PHE A N 3
ATOM 5024 C CA . PHE A 1 28 ? -1.816 -2.889 -5.060 1.00 0.27 36 PHE A CA 3
ATOM 5025 C C . PHE A 1 28 ? -0.478 -3.606 -5.124 1.00 0.30 36 PHE A C 3
ATOM 5026 O O . PHE A 1 28 ? 0.133 -3.881 -4.091 1.00 0.33 36 PHE A O 3
ATOM 5043 N N . LYS A 1 29 ? -0.032 -3.927 -6.322 1.00 0.32 37 LYS A N 3
ATOM 5044 C CA . LYS A 1 29 ? 1.207 -4.666 -6.485 1.00 0.37 37 LYS A CA 3
ATOM 5045 C C . LYS A 1 29 ? 2.377 -3.703 -6.622 1.00 0.33 37 LYS A C 3
ATOM 5046 O O . LYS A 1 29 ? 2.425 -2.906 -7.558 1.00 0.32 37 LYS A O 3
ATOM 5065 N N . LEU A 1 30 ? 3.303 -3.768 -5.676 1.00 0.34 38 LEU A N 3
ATOM 5066 C CA . LEU A 1 30 ? 4.434 -2.853 -5.655 1.00 0.29 38 LEU A CA 3
ATOM 5067 C C . LEU A 1 30 ? 5.723 -3.566 -6.030 1.00 0.31 38 LEU A C 3
ATOM 5068 O O . LEU A 1 30 ? 6.030 -4.629 -5.492 1.00 0.45 38 LEU A O 3
ATOM 5084 N N . ASP A 1 31 ? 6.500 -2.954 -6.917 1.00 0.24 39 ASP A N 3
ATOM 5085 C CA . ASP A 1 31 ? 7.729 -3.568 -7.411 1.00 0.27 39 ASP A CA 3
ATOM 5086 C C . ASP A 1 31 ? 8.805 -2.519 -7.637 1.00 0.18 39 ASP A C 3
ATOM 5087 O O . ASP A 1 31 ? 8.580 -1.533 -8.329 1.00 0.16 39 ASP A O 3
ATOM 5096 N N . VAL A 1 32 ? 9.971 -2.727 -7.056 1.00 0.22 40 VAL A N 3
ATOM 5097 C CA . VAL A 1 32 ? 11.099 -1.860 -7.307 1.00 0.22 40 VAL A CA 3
ATOM 5098 C C . VAL A 1 32 ? 12.056 -2.526 -8.295 1.00 0.27 40 VAL A C 3
ATOM 5099 O O . VAL A 1 32 ? 12.535 -3.629 -8.048 1.00 0.40 40 VAL A O 3
ATOM 5112 N N . PRO A 1 33 ? 12.293 -1.895 -9.455 1.00 0.32 41 PRO A N 3
ATOM 5113 C CA . PRO A 1 33 ? 13.252 -2.389 -10.441 1.00 0.43 41 PRO A CA 3
ATOM 5114 C C . PRO A 1 33 ? 14.690 -2.104 -10.022 1.00 0.53 41 PRO A C 3
ATOM 5115 O O . PRO A 1 33 ? 14.922 -1.439 -9.010 1.00 1.00 41 PRO A O 3
ATOM 5126 N N . ASP A 1 34 ? 15.641 -2.599 -10.813 1.00 0.55 42 ASP A N 3
ATOM 5127 C CA . ASP A 1 34 ? 17.070 -2.425 -10.537 1.00 0.54 42 ASP A CA 3
ATOM 5128 C C . ASP A 1 34 ? 17.476 -3.135 -9.249 1.00 0.47 42 ASP A C 3
ATOM 5129 O O . ASP A 1 34 ? 17.452 -2.546 -8.164 1.00 0.45 42 ASP A O 3
ATOM 5138 N N . PRO A 1 35 ? 17.863 -4.418 -9.359 1.00 0.47 43 PRO A N 3
ATOM 5139 C CA . PRO A 1 35 ? 18.314 -5.227 -8.219 1.00 0.45 43 PRO A CA 3
ATOM 5140 C C . PRO A 1 35 ? 19.437 -4.571 -7.416 1.00 0.44 43 PRO A C 3
ATOM 5141 O O . PRO A 1 35 ? 19.656 -4.916 -6.255 1.00 0.45 43 PRO A O 3
ATOM 5152 N N . ARG A 1 36 ? 20.139 -3.620 -8.029 1.00 0.46 44 ARG A N 3
ATOM 5153 C CA . ARG A 1 36 ? 21.202 -2.895 -7.344 1.00 0.48 44 ARG A CA 3
ATOM 5154 C C . ARG A 1 36 ? 20.615 -2.089 -6.183 1.00 0.41 44 ARG A C 3
ATOM 5155 O O . ARG A 1 36 ? 21.120 -2.140 -5.062 1.00 0.42 44 ARG A O 3
ATOM 5176 N N . CYS A 1 37 ? 19.544 -1.350 -6.457 1.00 0.39 45 CYS A N 3
ATOM 5177 C CA . CYS A 1 37 ? 18.835 -0.611 -5.419 1.00 0.40 45 CYS A CA 3
ATOM 5178 C C . CYS A 1 37 ? 18.151 -1.570 -4.444 1.00 0.38 45 CYS A C 3
ATOM 5179 O O . CYS A 1 37 ? 18.090 -1.313 -3.242 1.00 0.37 45 CYS A O 3
ATOM 5186 N N . LYS A 1 38 ? 17.639 -2.675 -4.977 1.00 0.42 46 LYS A N 3
ATOM 5187 C CA . LYS A 1 38 ? 16.895 -3.648 -4.183 1.00 0.45 46 LYS A CA 3
ATOM 5188 C C . LYS A 1 38 ? 17.784 -4.347 -3.158 1.00 0.40 46 LYS A C 3
ATOM 5189 O O . LYS A 1 38 ? 17.326 -4.697 -2.074 1.00 0.40 46 LYS A O 3
ATOM 5208 N N . ALA A 1 39 ? 19.051 -4.548 -3.510 1.00 0.40 47 ALA A N 3
ATOM 5209 C CA . ALA A 1 39 ? 19.998 -5.268 -2.654 1.00 0.42 47 ALA A CA 3
ATOM 5210 C C . ALA A 1 39 ? 20.084 -4.655 -1.262 1.00 0.37 47 ALA A C 3
ATOM 5211 O O . ALA A 1 39 ? 20.423 -5.330 -0.294 1.00 0.42 47 ALA A O 3
ATOM 5218 N N . LEU A 1 40 ? 19.762 -3.374 -1.175 1.00 0.30 48 LEU A N 3
ATOM 5219 C CA . LEU A 1 40 ? 19.812 -2.643 0.083 1.00 0.30 48 LEU A CA 3
ATOM 5220 C C . LEU A 1 40 ? 18.799 -3.178 1.083 1.00 0.27 48 LEU A C 3
ATOM 5221 O O . LEU A 1 40 ? 18.965 -3.011 2.287 1.00 0.31 48 LEU A O 3
ATOM 5237 N N . GLY A 1 41 ? 17.760 -3.803 0.569 1.00 0.25 49 GLY A N 3
ATOM 5238 C CA . GLY A 1 41 ? 16.692 -4.314 1.402 1.00 0.26 49 GLY A CA 3
ATOM 5239 C C . GLY A 1 41 ? 15.371 -3.669 1.054 1.00 0.24 49 GLY A C 3
ATOM 5240 O O . GLY A 1 41 ? 14.349 -4.017 1.636 1.00 0.39 49 GLY A O 3
ATOM 5244 N N . GLY A 1 42 ? 15.437 -2.689 0.137 1.00 0.24 50 GLY A N 3
ATOM 5245 C CA . GLY A 1 42 ? 14.256 -2.057 -0.463 1.00 0.25 50 GLY A CA 3
ATOM 5246 C C . GLY A 1 42 ? 13.015 -2.074 0.411 1.00 0.24 50 GLY A C 3
ATOM 5247 O O . GLY A 1 42 ? 12.026 -2.732 0.087 1.00 0.31 50 GLY A O 3
ATOM 5251 N N . THR A 1 43 ? 13.058 -1.348 1.507 1.00 0.20 51 THR A N 3
ATOM 5252 C CA . THR A 1 43 ? 11.970 -1.367 2.458 1.00 0.18 51 THR A CA 3
ATOM 5253 C C . THR A 1 43 ? 10.774 -0.593 1.931 1.00 0.18 51 THR A C 3
ATOM 5254 O O . THR A 1 43 ? 10.914 0.516 1.418 1.00 0.20 51 THR A O 3
ATOM 5265 N N . VAL A 1 44 ? 9.599 -1.180 2.081 1.00 0.17 52 VAL A N 3
ATOM 5266 C CA . VAL A 1 44 ? 8.385 -0.611 1.520 1.00 0.19 52 VAL A CA 3
ATOM 5267 C C . VAL A 1 44 ? 7.652 0.212 2.566 1.00 0.19 52 VAL A C 3
ATOM 5268 O O . VAL A 1 44 ? 7.467 -0.220 3.703 1.00 0.27 52 VAL A O 3
ATOM 5281 N N . TYR A 1 45 ? 7.278 1.414 2.187 1.00 0.17 53 TYR A N 3
ATOM 5282 C CA . TYR A 1 45 ? 6.508 2.274 3.060 1.00 0.16 53 TYR A CA 3
ATOM 5283 C C . TYR A 1 45 ? 5.392 2.930 2.262 1.00 0.16 53 TYR A C 3
ATOM 5284 O O . TYR A 1 45 ? 5.650 3.593 1.259 1.00 0.17 53 TYR A O 3
ATOM 5302 N N . PHE A 1 46 ? 4.161 2.761 2.709 1.00 0.16 54 PHE A N 3
ATOM 5303 C CA . PHE A 1 46 ? 3.021 3.288 1.975 1.00 0.16 54 PHE A CA 3
ATOM 5304 C C . PHE A 1 46 ? 2.086 4.040 2.904 1.00 0.17 54 PHE A C 3
ATOM 5305 O O . PHE A 1 46 ? 2.106 3.838 4.121 1.00 0.22 54 PHE A O 3
ATOM 5322 N N . TRP A 1 47 ? 1.270 4.894 2.313 1.00 0.16 55 TRP A N 3
ATOM 5323 C CA . TRP A 1 47 ? 0.236 5.605 3.037 1.00 0.17 55 TRP A CA 3
ATOM 5324 C C . TRP A 1 47 ? -0.782 6.210 2.082 1.00 0.17 55 TRP A C 3
ATOM 5325 O O . TRP A 1 47 ? -0.445 6.709 1.005 1.00 0.24 55 TRP A O 3
ATOM 5346 N N . GLY A 1 48 ? -2.030 6.122 2.480 1.00 0.17 56 GLY A N 3
ATOM 5347 C CA . GLY A 1 48 ? -3.104 6.762 1.763 1.00 0.16 56 GLY A CA 3
ATOM 5348 C C . GLY A 1 48 ? -3.748 7.830 2.620 1.00 0.15 56 GLY A C 3
ATOM 5349 O O . GLY A 1 48 ? -3.055 8.558 3.327 1.00 0.18 56 GLY A O 3
ATOM 5353 N N . ALA A 1 49 ? -5.067 7.911 2.596 1.00 0.14 57 ALA A N 3
ATOM 5354 C CA . ALA A 1 49 ? -5.768 8.939 3.360 1.00 0.18 57 ALA A CA 3
ATOM 5355 C C . ALA A 1 49 ? -6.712 8.362 4.425 1.00 0.19 57 ALA A C 3
ATOM 5356 O O . ALA A 1 49 ? -7.588 9.073 4.916 1.00 0.22 57 ALA A O 3
ATOM 5363 N N . ASP A 1 50 ? -6.537 7.085 4.787 1.00 0.18 58 ASP A N 3
ATOM 5364 C CA . ASP A 1 50 ? -7.401 6.447 5.802 1.00 0.20 58 ASP A CA 3
ATOM 5365 C C . ASP A 1 50 ? -7.325 7.196 7.139 1.00 0.21 58 ASP A C 3
ATOM 5366 O O . ASP A 1 50 ? -6.366 7.919 7.412 1.00 0.22 58 ASP A O 3
ATOM 5375 N N . THR A 1 51 ? -8.344 6.990 7.970 1.00 0.23 59 THR A N 3
ATOM 5376 C CA . THR A 1 51 ? -8.522 7.752 9.198 1.00 0.27 59 THR A CA 3
ATOM 5377 C C . THR A 1 51 ? -7.555 7.310 10.303 1.00 0.30 59 THR A C 3
ATOM 5378 O O . THR A 1 51 ? -7.274 8.077 11.226 1.00 0.34 59 THR A O 3
ATOM 5389 N N . ARG A 1 52 ? -7.043 6.087 10.210 1.00 0.33 60 ARG A N 3
ATOM 5390 C CA . ARG A 1 52 ? -6.165 5.556 11.243 1.00 0.40 60 ARG A CA 3
ATOM 5391 C C . ARG A 1 52 ? -4.768 6.171 11.154 1.00 0.40 60 ARG A C 3
ATOM 5392 O O . ARG A 1 52 ? -4.321 6.850 12.077 1.00 0.46 60 ARG A O 3
ATOM 5413 N N . ASP A 1 53 ? -4.085 5.944 10.044 1.00 0.36 61 ASP A N 3
ATOM 5414 C CA . ASP A 1 53 ? -2.734 6.482 9.864 1.00 0.37 61 ASP A CA 3
ATOM 5415 C C . ASP A 1 53 ? -2.574 7.075 8.482 1.00 0.34 61 ASP A C 3
ATOM 5416 O O . ASP A 1 53 ? -1.598 7.772 8.198 1.00 0.53 61 ASP A O 3
ATOM 5425 N N . GLY A 1 54 ? -3.533 6.783 7.626 1.00 0.25 62 GLY A N 3
ATOM 5426 C CA . GLY A 1 54 ? -3.399 7.094 6.229 1.00 0.22 62 GLY A CA 3
ATOM 5427 C C . GLY A 1 54 ? -3.017 5.857 5.451 1.00 0.19 62 GLY A C 3
ATOM 5428 O O . GLY A 1 54 ? -1.863 5.664 5.105 1.00 0.32 62 GLY A O 3
ATOM 5432 N N . LYS A 1 55 ? -3.984 4.984 5.239 1.00 0.35 63 LYS A N 3
ATOM 5433 C CA . LYS A 1 55 ? -3.765 3.760 4.475 1.00 0.39 63 LYS A CA 3
ATOM 5434 C C . LYS A 1 55 ? -4.400 3.843 3.083 1.00 0.33 63 LYS A C 3
ATOM 5435 O O . LYS A 1 55 ? -3.697 3.817 2.080 1.00 0.38 63 LYS A O 3
ATOM 5454 N N . LEU A 1 56 ? -5.732 3.950 3.032 1.00 0.26 64 LEU A N 3
ATOM 5455 C CA . LEU A 1 56 ? -6.469 4.016 1.765 1.00 0.22 64 LEU A CA 3
ATOM 5456 C C . LEU A 1 56 ? -7.832 4.666 1.962 1.00 0.18 64 LEU A C 3
ATOM 5457 O O . LEU A 1 56 ? -8.393 4.623 3.057 1.00 0.18 64 LEU A O 3
ATOM 5473 N N . VAL A 1 57 ? -8.359 5.263 0.897 1.00 0.17 65 VAL A N 3
ATOM 5474 C CA . VAL A 1 57 ? -9.716 5.792 0.901 1.00 0.16 65 VAL A CA 3
ATOM 5475 C C . VAL A 1 57 ? -10.400 5.467 -0.417 1.00 0.15 65 VAL A C 3
ATOM 5476 O O . VAL A 1 57 ? -9.853 5.753 -1.484 1.00 0.18 65 VAL A O 3
ATOM 5489 N N . MET A 1 58 ? -11.586 4.871 -0.344 1.00 0.14 66 MET A N 3
ATOM 5490 C CA . MET A 1 58 ? -12.386 4.640 -1.539 1.00 0.14 66 MET A CA 3
ATOM 5491 C C . MET A 1 58 ? -13.184 5.900 -1.823 1.00 0.15 66 MET A C 3
ATOM 5492 O O . MET A 1 58 ? -14.002 6.321 -1.009 1.00 0.16 66 MET A O 3
ATOM 5506 N N . LYS A 1 59 ? -12.911 6.533 -2.947 1.00 0.17 67 LYS A N 3
ATOM 5507 C CA . LYS A 1 59 ? -13.572 7.782 -3.263 1.00 0.19 67 LYS A CA 3
ATOM 5508 C C . LYS A 1 59 ? -13.960 7.867 -4.729 1.00 0.20 67 LYS A C 3
ATOM 5509 O O . LYS A 1 59 ? -13.128 7.701 -5.619 1.00 0.22 67 LYS A O 3
ATOM 5528 N N . LYS A 1 60 ? -15.240 8.092 -4.969 1.00 0.21 68 LYS A N 3
ATOM 5529 C CA . LYS A 1 60 ? -15.726 8.360 -6.309 1.00 0.23 68 LYS A CA 3
ATOM 5530 C C . LYS A 1 60 ? -16.267 9.782 -6.356 1.00 0.34 68 LYS A C 3
ATOM 5531 O O . LYS A 1 60 ? -17.353 10.070 -5.853 1.00 0.45 68 LYS A O 3
ATOM 5550 N N . GLY A 1 61 ? -15.477 10.681 -6.910 1.00 0.56 69 GLY A N 3
ATOM 5551 C CA . GLY A 1 61 ? -15.863 12.072 -6.937 1.00 0.70 69 GLY A CA 3
ATOM 5552 C C . GLY A 1 61 ? -15.797 12.703 -5.560 1.00 0.73 69 GLY A C 3
ATOM 5553 O O . GLY A 1 61 ? -14.712 12.963 -5.040 1.00 0.88 69 GLY A O 3
ATOM 5557 N N . GLN A 1 62 ? -16.960 12.928 -4.964 1.00 0.68 70 GLN A N 3
ATOM 5558 C CA . GLN A 1 62 ? -17.042 13.588 -3.667 1.00 0.78 70 GLN A CA 3
ATOM 5559 C C . GLN A 1 62 ? -17.326 12.587 -2.546 1.00 0.67 70 GLN A C 3
ATOM 5560 O O . GLN A 1 62 ? -17.343 12.950 -1.368 1.00 0.80 70 GLN A O 3
ATOM 5574 N N . ASP A 1 63 ? -17.550 11.329 -2.912 1.00 0.47 71 ASP A N 3
ATOM 5575 C CA . ASP A 1 63 ? -17.829 10.288 -1.926 1.00 0.43 71 ASP A CA 3
ATOM 5576 C C . ASP A 1 63 ? -16.540 9.596 -1.514 1.00 0.33 71 ASP A C 3
ATOM 5577 O O . ASP A 1 63 ? -16.068 8.700 -2.208 1.00 0.28 71 ASP A O 3
ATOM 5586 N N . LYS A 1 64 ? -15.972 10.019 -0.395 1.00 0.34 72 LYS A N 3
ATOM 5587 C CA . LYS A 1 64 ? -14.712 9.461 0.086 1.00 0.27 72 LYS A CA 3
ATOM 5588 C C . LYS A 1 64 ? -14.941 8.715 1.389 1.00 0.25 72 LYS A C 3
ATOM 5589 O O . LYS A 1 64 ? -15.619 9.223 2.277 1.00 0.27 72 LYS A O 3
ATOM 5608 N N . TYR A 1 65 ? -14.387 7.518 1.511 1.00 0.21 73 TYR A N 3
ATOM 5609 C CA . TYR A 1 65 ? -14.526 6.756 2.743 1.00 0.22 73 TYR A CA 3
ATOM 5610 C C . TYR A 1 65 ? -13.187 6.210 3.211 1.00 0.20 73 TYR A C 3
ATOM 5611 O O . TYR A 1 65 ? -12.492 5.510 2.470 1.00 0.20 73 TYR A O 3
ATOM 5629 N N . THR A 1 66 ? -12.836 6.547 4.440 1.00 0.22 74 THR A N 3
ATOM 5630 C CA . THR A 1 66 ? -11.617 6.060 5.056 1.00 0.22 74 THR A CA 3
ATOM 5631 C C . THR A 1 66 ? -11.828 4.652 5.605 1.00 0.24 74 THR A C 3
ATOM 5632 O O . THR A 1 66 ? -12.812 4.387 6.301 1.00 0.30 74 THR A O 3
ATOM 5643 N N . LEU A 1 67 ? -10.920 3.748 5.272 1.00 0.24 75 LEU A N 3
ATOM 5644 C CA . LEU A 1 67 ? -11.042 2.360 5.692 1.00 0.27 75 LEU A CA 3
ATOM 5645 C C . LEU A 1 67 ? -9.715 1.863 6.246 1.00 0.24 75 LEU A C 3
ATOM 5646 O O . LEU A 1 67 ? -8.649 2.273 5.780 1.00 0.26 75 LEU A O 3
ATOM 5662 N N . MET A 1 68 ? -9.787 0.974 7.224 1.00 0.28 76 MET A N 3
ATOM 5663 C CA . MET A 1 68 ? -8.595 0.426 7.851 1.00 0.32 76 MET A CA 3
ATOM 5664 C C . MET A 1 68 ? -7.883 -0.557 6.923 1.00 0.29 76 MET A C 3
ATOM 5665 O O . MET A 1 68 ? -8.183 -1.751 6.891 1.00 0.49 76 MET A O 3
ATOM 5679 N N . THR A 1 69 ? -6.934 -0.033 6.173 1.00 0.28 77 THR A N 3
ATOM 5680 C CA . THR A 1 69 ? -6.186 -0.812 5.208 1.00 0.25 77 THR A CA 3
ATOM 5681 C C . THR A 1 69 ? -4.871 -1.328 5.792 1.00 0.30 77 THR A C 3
ATOM 5682 O O . THR A 1 69 ? -4.101 -0.578 6.391 1.00 0.34 77 THR A O 3
ATOM 5693 N N . THR A 1 70 ? -4.630 -2.621 5.623 1.00 0.39 78 THR A N 3
ATOM 5694 C CA . THR A 1 70 ? -3.409 -3.238 6.103 1.00 0.41 78 THR A CA 3
ATOM 5695 C C . THR A 1 70 ? -2.972 -4.368 5.175 1.00 0.47 78 THR A C 3
ATOM 5696 O O . THR A 1 70 ? -3.767 -5.240 4.817 1.00 0.73 78 THR A O 3
ATOM 5707 N N . TYR A 1 71 ? -1.717 -4.327 4.757 1.00 0.38 79 TYR A N 3
ATOM 5708 C CA . TYR A 1 71 ? -1.133 -5.431 4.018 1.00 0.48 79 TYR A CA 3
ATOM 5709 C C . TYR A 1 71 ? -0.314 -6.260 4.986 1.00 0.56 79 TYR A C 3
ATOM 5710 O O . TYR A 1 71 ? -0.297 -5.977 6.181 1.00 0.51 79 TYR A O 3
ATOM 5728 N N . GLY A 1 72 ? 0.363 -7.263 4.486 1.00 0.84 80 GLY A N 3
ATOM 5729 C CA . GLY A 1 72 ? 1.151 -8.098 5.352 1.00 1.06 80 GLY A CA 3
ATOM 5730 C C . GLY A 1 72 ? 2.627 -7.960 5.095 1.00 1.72 80 GLY A C 3
ATOM 5731 O O . GLY A 1 72 ? 3.052 -7.867 3.943 1.00 1.84 80 GLY A O 3
ATOM 5735 N N . GLY A 1 73 ? 3.406 -7.914 6.166 1.00 2.61 81 GLY A N 3
ATOM 5736 C CA . GLY A 1 73 ? 4.846 -7.936 6.030 1.00 3.35 81 GLY A CA 3
ATOM 5737 C C . GLY A 1 73 ? 5.288 -9.164 5.269 1.00 2.67 81 GLY A C 3
ATOM 5738 O O . GLY A 1 73 ? 4.849 -10.273 5.586 1.00 3.01 81 GLY A O 3
ATOM 5742 N N . ALA A 1 74 ? 6.124 -8.957 4.250 1.00 2.09 82 ALA A N 3
ATOM 5743 C CA . ALA A 1 74 ? 6.575 -10.032 3.362 1.00 1.53 82 ALA A CA 3
ATOM 5744 C C . ALA A 1 74 ? 5.449 -10.501 2.457 1.00 1.12 82 ALA A C 3
ATOM 5745 O O . ALA A 1 74 ? 5.496 -11.612 1.934 1.00 1.74 82 ALA A O 3
ATOM 5752 N N . VAL A 1 75 ? 4.448 -9.630 2.314 1.00 1.23 83 VAL A N 3
ATOM 5753 C CA . VAL A 1 75 ? 3.246 -9.808 1.484 1.00 2.22 83 VAL A CA 3
ATOM 5754 C C . VAL A 1 75 ? 2.397 -11.050 1.809 1.00 2.88 83 VAL A C 3
ATOM 5755 O O . VAL A 1 75 ? 1.169 -10.974 1.788 1.00 3.52 83 VAL A O 3
ATOM 5768 N N . GLN A 1 76 ? 3.020 -12.168 2.143 1.00 3.08 84 GLN A N 3
ATOM 5769 C CA . GLN A 1 76 ? 2.292 -13.408 2.396 1.00 3.74 84 GLN A CA 3
ATOM 5770 C C . GLN A 1 76 ? 1.692 -13.413 3.811 1.00 3.88 84 GLN A C 3
ATOM 5771 O O . GLN A 1 76 ? 1.579 -14.456 4.453 1.00 4.30 84 GLN A O 3
ATOM 5785 N N . GLN A 1 77 ? 1.300 -12.233 4.271 1.00 3.84 85 GLN A N 3
ATOM 5786 C CA . GLN A 1 77 ? 0.691 -12.046 5.583 1.00 4.13 85 GLN A CA 3
ATOM 5787 C C . GLN A 1 77 ? -0.368 -10.955 5.478 1.00 4.08 85 GLN A C 3
ATOM 5788 O O . GLN A 1 77 ? -0.613 -10.440 4.387 1.00 4.61 85 GLN A O 3
ATOM 5802 N N . GLN A 1 78 ? -0.991 -10.595 6.595 1.00 3.80 86 GLN A N 3
ATOM 5803 C CA . GLN A 1 78 ? -2.026 -9.567 6.578 1.00 3.95 86 GLN A CA 3
ATOM 5804 C C . GLN A 1 78 ? -1.782 -8.514 7.665 1.00 3.20 86 GLN A C 3
ATOM 5805 O O . GLN A 1 78 ? -2.570 -7.582 7.835 1.00 3.11 86 GLN A O 3
ATOM 5819 N N . LEU A 1 79 ? -0.686 -8.656 8.398 1.00 2.96 87 LEU A N 3
ATOM 5820 C CA . LEU A 1 79 ? -0.361 -7.712 9.459 1.00 2.49 87 LEU A CA 3
ATOM 5821 C C . LEU A 1 79 ? 0.709 -6.726 8.999 1.00 1.71 87 LEU A C 3
ATOM 5822 O O . LEU A 1 79 ? 1.822 -7.125 8.642 1.00 1.95 87 LEU A O 3
ATOM 5838 N N . GLY A 1 80 ? 0.364 -5.446 9.000 1.00 1.03 88 GLY A N 3
ATOM 5839 C CA . GLY A 1 80 ? 1.310 -4.419 8.614 1.00 0.69 88 GLY A CA 3
ATOM 5840 C C . GLY A 1 80 ? 0.639 -3.077 8.406 1.00 0.63 88 GLY A C 3
ATOM 5841 O O . GLY A 1 80 ? -0.281 -2.718 9.145 1.00 0.95 88 GLY A O 3
ATOM 5845 N N . GLY A 1 81 ? 1.101 -2.337 7.404 1.00 0.50 89 GLY A N 3
ATOM 5846 C CA . GLY A 1 81 ? 0.505 -1.052 7.082 1.00 0.53 89 GLY A CA 3
ATOM 5847 C C . GLY A 1 81 ? 1.033 0.078 7.945 1.00 0.76 89 GLY A C 3
ATOM 5848 O O . GLY A 1 81 ? 1.383 -0.140 9.101 1.00 1.61 89 GLY A O 3
ATOM 5852 N N . GLY A 1 82 ? 1.096 1.283 7.371 1.00 0.54 90 GLY A N 3
ATOM 5853 C CA . GLY A 1 82 ? 1.524 2.460 8.119 1.00 0.66 90 GLY A CA 3
ATOM 5854 C C . GLY A 1 82 ? 2.887 2.298 8.765 1.00 0.54 90 GLY A C 3
ATOM 5855 O O . GLY A 1 82 ? 2.974 1.931 9.938 1.00 0.61 90 GLY A O 3
ATOM 5859 N N . TYR A 1 83 ? 3.945 2.553 7.989 1.00 0.45 91 TYR A N 3
ATOM 5860 C CA . TYR A 1 83 ? 5.331 2.444 8.464 1.00 0.43 91 TYR A CA 3
ATOM 5861 C C . TYR A 1 83 ? 5.739 0.974 8.604 1.00 0.49 91 TYR A C 3
ATOM 5862 O O . TYR A 1 83 ? 6.882 0.663 8.945 1.00 0.78 91 TYR A O 3
ATOM 5880 N N . GLY A 1 84 ? 4.792 0.075 8.351 1.00 0.37 92 GLY A N 3
ATOM 5881 C CA . GLY A 1 84 ? 5.092 -1.342 8.326 1.00 0.40 92 GLY A CA 3
ATOM 5882 C C . GLY A 1 84 ? 5.811 -1.714 7.054 1.00 0.36 92 GLY A C 3
ATOM 5883 O O . GLY A 1 84 ? 5.252 -1.583 5.967 1.00 0.53 92 GLY A O 3
ATOM 5887 N N . TYR A 1 85 ? 7.040 -2.187 7.181 1.00 0.29 93 TYR A N 3
ATOM 5888 C CA . TYR A 1 85 ? 7.897 -2.372 6.022 1.00 0.27 93 TYR A CA 3
ATOM 5889 C C . TYR A 1 85 ? 8.346 -3.820 5.866 1.00 0.30 93 TYR A C 3
ATOM 5890 O O . TYR A 1 85 ? 8.112 -4.664 6.734 1.00 0.37 93 TYR A O 3
ATOM 5908 N N . TYR A 1 86 ? 8.996 -4.085 4.743 1.00 0.32 94 TYR A N 3
ATOM 5909 C CA . TYR A 1 86 ? 9.528 -5.399 4.433 1.00 0.41 94 TYR A CA 3
ATOM 5910 C C . TYR A 1 86 ? 10.901 -5.252 3.786 1.00 0.38 94 TYR A C 3
ATOM 5911 O O . TYR A 1 86 ? 11.147 -4.283 3.071 1.00 0.40 94 TYR A O 3
ATOM 5929 N N . HIS A 1 87 ? 11.792 -6.200 4.049 1.00 0.52 95 HIS A N 3
ATOM 5930 C CA . HIS A 1 87 ? 13.110 -6.197 3.435 1.00 0.60 95 HIS A CA 3
ATOM 5931 C C . HIS A 1 87 ? 13.080 -6.972 2.126 1.00 0.48 95 HIS A C 3
ATOM 5932 O O . HIS A 1 87 ? 13.133 -8.203 2.123 1.00 0.48 95 HIS A O 3
ATOM 5947 N N . VAL A 1 88 ? 12.978 -6.258 1.020 1.00 0.43 96 VAL A N 3
ATOM 5948 C CA . VAL A 1 88 ? 13.009 -6.885 -0.287 1.00 0.35 96 VAL A CA 3
ATOM 5949 C C . VAL A 1 88 ? 14.468 -7.088 -0.701 1.00 0.35 96 VAL A C 3
ATOM 5950 O O . VAL A 1 88 ? 15.268 -6.157 -0.672 1.00 0.48 96 VAL A O 3
ATOM 5963 N N . SER A 1 89 ? 14.838 -8.311 -1.017 1.00 0.34 97 SER A N 3
ATOM 5964 C CA . SER A 1 89 ? 16.194 -8.577 -1.449 1.00 0.32 97 SER A CA 3
ATOM 5965 C C . SER A 1 89 ? 16.308 -8.316 -2.945 1.00 0.30 97 SER A C 3
ATOM 5966 O O . SER A 1 89 ? 15.293 -8.082 -3.608 1.00 0.33 97 SER A O 3
ATOM 5974 N N . GLN A 1 90 ? 17.517 -8.348 -3.479 1.00 0.29 98 GLN A N 3
ATOM 5975 C CA . GLN A 1 90 ? 17.727 -8.002 -4.879 1.00 0.32 98 GLN A CA 3
ATOM 5976 C C . GLN A 1 90 ? 16.885 -8.880 -5.811 1.00 0.41 98 GLN A C 3
ATOM 5977 O O . GLN A 1 90 ? 16.326 -8.390 -6.793 1.00 0.53 98 GLN A O 3
ATOM 5991 N N . LYS A 1 91 ? 16.758 -10.158 -5.476 1.00 0.46 99 LYS A N 3
ATOM 5992 C CA . LYS A 1 91 ? 16.004 -11.093 -6.303 1.00 0.56 99 LYS A CA 3
ATOM 5993 C C . LYS A 1 91 ? 14.663 -11.454 -5.666 1.00 0.53 99 LYS A C 3
ATOM 5994 O O . LYS A 1 91 ? 14.071 -12.486 -5.985 1.00 0.61 99 LYS A O 3
ATOM 6013 N N . THR A 1 92 ? 14.184 -10.608 -4.767 1.00 0.46 100 THR A N 3
ATOM 6014 C CA . THR A 1 92 ? 12.893 -10.825 -4.134 1.00 0.49 100 THR A CA 3
ATOM 6015 C C . THR A 1 92 ? 11.761 -10.303 -5.016 1.00 0.50 100 THR A C 3
ATOM 6016 O O . THR A 1 92 ? 11.829 -9.177 -5.525 1.00 0.49 100 THR A O 3
ATOM 6027 N N . PRO A 1 93 ? 10.720 -11.130 -5.220 1.00 0.55 101 PRO A N 3
ATOM 6028 C CA . PRO A 1 93 ? 9.533 -10.745 -5.989 1.00 0.59 101 PRO A CA 3
ATOM 6029 C C . PRO A 1 93 ? 8.768 -9.601 -5.323 1.00 0.56 101 PRO A C 3
ATOM 6030 O O . PRO A 1 93 ? 8.858 -9.402 -4.111 1.00 0.59 101 PRO A O 3
ATOM 6041 N N . PRO A 1 94 ? 8.010 -8.838 -6.121 1.00 0.54 102 PRO A N 3
ATOM 6042 C CA . PRO A 1 94 ? 7.250 -7.668 -5.648 1.00 0.56 102 PRO A CA 3
ATOM 6043 C C . PRO A 1 94 ? 6.236 -8.002 -4.554 1.00 0.43 102 PRO A C 3
ATOM 6044 O O . PRO A 1 94 ? 5.708 -9.113 -4.496 1.00 0.42 102 PRO A O 3
ATOM 6055 N N . GLN A 1 95 ? 5.956 -7.027 -3.696 1.00 0.45 103 GLN A N 3
ATOM 6056 C CA . GLN A 1 95 ? 5.011 -7.211 -2.600 1.00 0.46 103 GLN A CA 3
ATOM 6057 C C . GLN A 1 95 ? 3.664 -6.593 -2.947 1.00 0.41 103 GLN A C 3
ATOM 6058 O O . GLN A 1 95 ? 3.555 -5.799 -3.878 1.00 0.52 103 GLN A O 3
ATOM 6072 N N . THR A 1 96 ? 2.648 -6.961 -2.191 1.00 0.43 104 THR A N 3
ATOM 6073 C CA . THR A 1 96 ? 1.293 -6.521 -2.457 1.00 0.45 104 THR A CA 3
ATOM 6074 C C . THR A 1 96 ? 0.721 -5.796 -1.249 1.00 0.39 104 THR A C 3
ATOM 6075 O O . THR A 1 96 ? 0.801 -6.295 -0.126 1.00 0.43 104 THR A O 3
ATOM 6086 N N . ILE A 1 97 ? 0.152 -4.628 -1.476 1.00 0.34 105 ILE A N 3
ATOM 6087 C CA . ILE A 1 97 ? -0.538 -3.914 -0.422 1.00 0.30 105 ILE A CA 3
ATOM 6088 C C . ILE A 1 97 ? -2.038 -4.173 -0.550 1.00 0.28 105 ILE A C 3
ATOM 6089 O O . ILE A 1 97 ? -2.604 -3.997 -1.628 1.00 0.29 105 ILE A O 3
ATOM 6105 N N . SER A 1 98 ? -2.670 -4.613 0.526 1.00 0.29 106 SER A N 3
ATOM 6106 C CA . SER A 1 98 ? -4.094 -4.913 0.492 1.00 0.25 106 SER A CA 3
ATOM 6107 C C . SER A 1 98 ? -4.897 -3.908 1.302 1.00 0.25 106 SER A C 3
ATOM 6108 O O . SER A 1 98 ? -4.535 -3.566 2.428 1.00 0.30 106 SER A O 3
ATOM 6116 N N . GLY A 1 99 ? -5.985 -3.443 0.714 1.00 0.23 107 GLY A N 3
ATOM 6117 C CA . GLY A 1 99 ? -6.867 -2.521 1.393 1.00 0.24 107 GLY A CA 3
ATOM 6118 C C . GLY A 1 99 ? -8.110 -3.199 1.908 1.00 0.22 107 GLY A C 3
ATOM 6119 O O . GLY A 1 99 ? -8.766 -3.931 1.176 1.00 0.27 107 GLY A O 3
ATOM 6123 N N . VAL A 1 100 ? -8.440 -2.942 3.161 1.00 0.19 108 VAL A N 3
ATOM 6124 C CA . VAL A 1 100 ? -9.580 -3.575 3.798 1.00 0.19 108 VAL A CA 3
ATOM 6125 C C . VAL A 1 100 ? -10.696 -2.563 3.964 1.00 0.21 108 VAL A C 3
ATOM 6126 O O . VAL A 1 100 ? -10.551 -1.580 4.690 1.00 0.32 108 VAL A O 3
ATOM 6139 N N . VAL A 1 101 ? -11.793 -2.794 3.274 1.00 0.21 109 VAL A N 3
ATOM 6140 C CA . VAL A 1 101 ? -12.959 -1.938 3.395 1.00 0.24 109 VAL A CA 3
ATOM 6141 C C . VAL A 1 101 ? -13.556 -2.051 4.793 1.00 0.31 109 VAL A C 3
ATOM 6142 O O . VAL A 1 101 ? -13.530 -3.123 5.402 1.00 0.46 109 VAL A O 3
ATOM 6155 N N . SER A 1 102 ? -14.051 -0.931 5.307 1.00 0.26 110 SER A N 3
ATOM 6156 C CA . SER A 1 102 ? -14.692 -0.903 6.608 1.00 0.32 110 SER A CA 3
ATOM 6157 C C . SER A 1 102 ? -15.913 -1.820 6.616 1.00 0.38 110 SER A C 3
ATOM 6158 O O . SER A 1 102 ? -16.988 -1.456 6.129 1.00 0.42 110 SER A O 3
ATOM 6166 N N . LYS A 1 103 ? -15.732 -3.012 7.170 1.00 0.46 111 LYS A N 3
ATOM 6167 C CA . LYS A 1 103 ? -16.779 -4.020 7.204 1.00 0.56 111 LYS A CA 3
ATOM 6168 C C . LYS A 1 103 ? -17.823 -3.666 8.252 1.00 0.45 111 LYS A C 3
ATOM 6169 O O . LYS A 1 103 ? -18.843 -4.335 8.386 1.00 0.52 111 LYS A O 3
ATOM 6188 N N . ASN A 1 104 ? -17.551 -2.610 9.001 1.00 0.41 112 ASN A N 3
ATOM 6189 C CA . ASN A 1 104 ? -18.485 -2.136 10.013 1.00 0.45 112 ASN A CA 3
ATOM 6190 C C . ASN A 1 104 ? -19.290 -0.960 9.482 1.00 0.37 112 ASN A C 3
ATOM 6191 O O . ASN A 1 104 ? -19.755 -0.114 10.246 1.00 0.52 112 ASN A O 3
ATOM 6202 N N . VAL A 1 105 ? -19.450 -0.903 8.163 1.00 0.43 113 VAL A N 3
ATOM 6203 C CA . VAL A 1 105 ? -20.192 0.182 7.534 1.00 0.39 113 VAL A CA 3
ATOM 6204 C C . VAL A 1 105 ? -21.236 -0.346 6.553 1.00 0.41 113 VAL A C 3
ATOM 6205 O O . VAL A 1 105 ? -22.433 -0.164 6.774 1.00 0.49 113 VAL A O 3
ATOM 6218 N N . GLY A 1 106 ? -20.798 -0.993 5.475 1.00 0.39 114 GLY A N 3
ATOM 6219 C CA . GLY A 1 106 ? -21.747 -1.451 4.472 1.00 0.41 114 GLY A CA 3
ATOM 6220 C C . GLY A 1 106 ? -22.044 -0.374 3.442 1.00 0.37 114 GLY A C 3
ATOM 6221 O O . GLY A 1 106 ? -23.196 0.026 3.266 1.00 0.40 114 GLY A O 3
ATOM 6225 N N . TYR A 1 107 ? -20.989 0.121 2.797 1.00 0.34 115 TYR A N 3
ATOM 6226 C CA . TYR A 1 107 ? -21.085 1.245 1.857 1.00 0.31 115 TYR A CA 3
ATOM 6227 C C . TYR A 1 107 ? -22.049 0.976 0.700 1.00 0.31 115 TYR A C 3
ATOM 6228 O O . TYR A 1 107 ? -22.479 -0.155 0.464 1.00 0.35 115 TYR A O 3
ATOM 6246 N N . LYS A 1 108 ? -22.365 2.041 -0.024 1.00 0.30 116 LYS A N 3
ATOM 6247 C CA . LYS A 1 108 ? -23.286 1.977 -1.149 1.00 0.30 116 LYS A CA 3
ATOM 6248 C C . LYS A 1 108 ? -22.537 1.590 -2.423 1.00 0.29 116 LYS A C 3
ATOM 6249 O O . LYS A 1 108 ? -21.374 1.952 -2.592 1.00 0.28 116 LYS A O 3
ATOM 6268 N N . PRO A 1 109 ? -23.197 0.845 -3.329 1.00 0.31 117 PRO A N 3
ATOM 6269 C CA . PRO A 1 109 ? -22.582 0.364 -4.577 1.00 0.30 117 PRO A CA 3
ATOM 6270 C C . PRO A 1 109 ? -22.026 1.486 -5.448 1.00 0.29 117 PRO A C 3
ATOM 6271 O O . PRO A 1 109 ? -22.644 2.541 -5.597 1.00 0.43 117 PRO A O 3
ATOM 6282 N N . GLY A 1 110 ? -20.859 1.241 -6.025 1.00 0.23 118 GLY A N 3
ATOM 6283 C CA . GLY A 1 110 ? -20.222 2.228 -6.871 1.00 0.21 118 GLY A CA 3
ATOM 6284 C C . GLY A 1 110 ? -18.760 1.911 -7.102 1.00 0.18 118 GLY A C 3
ATOM 6285 O O . GLY A 1 110 ? -18.158 1.163 -6.331 1.00 0.18 118 GLY A O 3
ATOM 6289 N N . GLN A 1 111 ? -18.193 2.463 -8.166 1.00 0.19 119 GLN A N 3
ATOM 6290 C CA . GLN A 1 111 ? -16.778 2.283 -8.453 1.00 0.18 119 GLN A CA 3
ATOM 6291 C C . GLN A 1 111 ? -15.971 3.418 -7.835 1.00 0.16 119 GLN A C 3
ATOM 6292 O O . GLN A 1 111 ? -15.898 4.520 -8.382 1.00 0.21 119 GLN A O 3
ATOM 6306 N N . TYR A 1 112 ? -15.385 3.143 -6.685 1.00 0.15 120 TYR A N 3
ATOM 6307 C CA . TYR A 1 112 ? -14.604 4.128 -5.960 1.00 0.15 120 TYR A CA 3
ATOM 6308 C C . TYR A 1 112 ? -13.132 4.021 -6.326 1.00 0.16 120 TYR A C 3
ATOM 6309 O O . TYR A 1 112 ? -12.662 2.967 -6.747 1.00 0.19 120 TYR A O 3
ATOM 6327 N N . THR A 1 113 ? -12.415 5.116 -6.164 1.00 0.16 121 THR A N 3
ATOM 6328 C CA . THR A 1 113 ? -10.999 5.162 -6.476 1.00 0.16 121 THR A CA 3
ATOM 6329 C C . THR A 1 113 ? -10.182 5.246 -5.189 1.00 0.16 121 THR A C 3
ATOM 6330 O O . THR A 1 113 ? -10.468 6.069 -4.319 1.00 0.17 121 THR A O 3
ATOM 6341 N N . VAL A 1 114 ? -9.163 4.408 -5.075 1.00 0.14 122 VAL A N 3
ATOM 6342 C CA . VAL A 1 114 ? -8.351 4.355 -3.864 1.00 0.14 122 VAL A CA 3
ATOM 6343 C C . VAL A 1 114 ? -6.930 4.835 -4.136 1.00 0.15 122 VAL A C 3
ATOM 6344 O O . VAL A 1 114 ? -6.246 4.317 -5.011 1.00 0.17 122 VAL A O 3
ATOM 6357 N N . GLU A 1 115 ? -6.499 5.839 -3.383 1.00 0.15 123 GLU A N 3
ATOM 6358 C CA . GLU A 1 115 ? -5.179 6.433 -3.571 1.00 0.16 123 GLU A CA 3
ATOM 6359 C C . GLU A 1 115 ? -4.153 5.778 -2.662 1.00 0.17 123 GLU A C 3
ATOM 6360 O O . GLU A 1 115 ? -4.364 5.676 -1.453 1.00 0.18 123 GLU A O 3
ATOM 6372 N N . LEU A 1 116 ? -3.043 5.354 -3.244 1.00 0.18 124 LEU A N 3
ATOM 6373 C CA . LEU A 1 116 ? -1.970 4.748 -2.480 1.00 0.18 124 LEU A CA 3
ATOM 6374 C C . LEU A 1 116 ? -0.621 5.282 -2.929 1.00 0.17 124 LEU A C 3
ATOM 6375 O O . LEU A 1 116 ? -0.420 5.586 -4.105 1.00 0.19 124 LEU A O 3
ATOM 6391 N N . THR A 1 117 ? 0.285 5.413 -1.978 1.00 0.16 125 THR A N 3
ATOM 6392 C CA . THR A 1 117 ? 1.670 5.709 -2.275 1.00 0.16 125 THR A CA 3
ATOM 6393 C C . THR A 1 117 ? 2.465 4.399 -2.263 1.00 0.16 125 THR A C 3
ATOM 6394 O O . THR A 1 117 ? 2.074 3.438 -2.920 1.00 0.19 125 THR A O 3
ATOM 6405 N N . GLY A 1 118 ? 3.537 4.330 -1.495 1.00 0.16 126 GLY A N 3
ATOM 6406 C CA . GLY A 1 118 ? 4.298 3.099 -1.428 1.00 0.17 126 GLY A CA 3
ATOM 6407 C C . GLY A 1 118 ? 5.645 3.221 -2.082 1.00 0.17 126 GLY A C 3
ATOM 6408 O O . GLY A 1 118 ? 5.881 2.676 -3.155 1.00 0.19 126 GLY A O 3
ATOM 6412 N N . PHE A 1 119 ? 6.531 3.944 -1.428 1.00 0.18 127 PHE A N 3
ATOM 6413 C CA . PHE A 1 119 ? 7.879 4.121 -1.923 1.00 0.19 127 PHE A CA 3
ATOM 6414 C C . PHE A 1 119 ? 8.807 3.192 -1.166 1.00 0.18 127 PHE A C 3
ATOM 6415 O O . PHE A 1 119 ? 8.402 2.572 -0.179 1.00 0.19 127 PHE A O 3
ATOM 6432 N N . PHE A 1 120 ? 10.041 3.088 -1.614 1.00 0.21 128 PHE A N 3
ATOM 6433 C CA . PHE A 1 120 ? 11.004 2.275 -0.914 1.00 0.21 128 PHE A CA 3
ATOM 6434 C C . PHE A 1 120 ? 12.158 3.142 -0.443 1.00 0.23 128 PHE A C 3
ATOM 6435 O O . PHE A 1 120 ? 12.689 3.961 -1.201 1.00 0.25 128 PHE A O 3
ATOM 6452 N N . SER A 1 121 ? 12.507 2.987 0.822 1.00 0.24 129 SER A N 3
ATOM 6453 C CA . SER A 1 121 ? 13.584 3.752 1.416 1.00 0.28 129 SER A CA 3
ATOM 6454 C C . SER A 1 121 ? 14.923 3.176 0.977 1.00 0.26 129 SER A C 3
ATOM 6455 O O . SER A 1 121 ? 15.237 2.022 1.261 1.00 0.28 129 SER A O 3
ATOM 6463 N N . LEU A 1 122 ? 15.695 3.966 0.254 1.00 0.36 130 LEU A N 3
ATOM 6464 C CA . LEU A 1 122 ? 16.978 3.509 -0.239 1.00 0.36 130 LEU A CA 3
ATOM 6465 C C . LEU A 1 122 ? 18.115 4.044 0.616 1.00 0.43 130 LEU A C 3
ATOM 6466 O O . LEU A 1 122 ? 18.267 5.252 0.798 1.00 0.69 130 LEU A O 3
ATOM 6482 N N . ASN A 1 123 ? 18.894 3.119 1.151 1.00 0.41 131 ASN A N 3
ATOM 6483 C CA . ASN A 1 123 ? 20.060 3.449 1.955 1.00 0.42 131 ASN A CA 3
ATOM 6484 C C . ASN A 1 123 ? 21.269 3.667 1.057 1.00 0.44 131 ASN A C 3
ATOM 6485 O O . ASN A 1 123 ? 22.022 4.622 1.232 1.00 0.57 131 ASN A O 3
ATOM 6496 N N . ASP A 1 124 ? 21.417 2.765 0.089 1.00 0.37 132 ASP A N 3
ATOM 6497 C CA . ASP A 1 124 ? 22.558 2.733 -0.832 1.00 0.44 132 ASP A CA 3
ATOM 6498 C C . ASP A 1 124 ? 23.852 2.366 -0.099 1.00 0.47 132 ASP A C 3
ATOM 6499 O O . ASP A 1 124 ? 24.175 2.943 0.942 1.00 0.80 132 ASP A O 3
ATOM 6508 N N . ASN A 1 125 ? 24.564 1.377 -0.644 1.00 0.54 133 ASN A N 3
ATOM 6509 C CA . ASN A 1 125 ? 25.813 0.877 -0.060 1.00 0.58 133 ASN A CA 3
ATOM 6510 C C . ASN A 1 125 ? 25.562 0.236 1.307 1.00 0.48 133 ASN A C 3
ATOM 6511 O O . ASN A 1 125 ? 25.777 0.859 2.350 1.00 0.61 133 ASN A O 3
ATOM 6522 N N . LYS A 1 126 ? 25.094 -1.013 1.291 1.00 0.42 134 LYS A N 3
ATOM 6523 C CA . LYS A 1 126 ? 24.833 -1.761 2.522 1.00 0.48 134 LYS A CA 3
ATOM 6524 C C . LYS A 1 126 ? 24.475 -3.210 2.204 1.00 0.61 134 LYS A C 3
ATOM 6525 O O . LYS A 1 126 ? 25.093 -4.134 2.727 1.00 1.11 134 LYS A O 3
ATOM 6544 N N . GLN A 1 127 ? 23.473 -3.397 1.347 1.00 0.42 135 GLN A N 3
ATOM 6545 C CA . GLN A 1 127 ? 23.019 -4.732 0.952 1.00 0.45 135 GLN A CA 3
ATOM 6546 C C . GLN A 1 127 ? 22.557 -5.543 2.164 1.00 0.53 135 GLN A C 3
ATOM 6547 O O . GLN A 1 127 ? 23.109 -6.607 2.463 1.00 0.71 135 GLN A O 3
ATOM 6561 N N . ALA A 1 128 ? 21.535 -5.036 2.852 1.00 0.45 136 ALA A N 3
ATOM 6562 C CA . ALA A 1 128 ? 21.011 -5.694 4.041 1.00 0.53 136 ALA A CA 3
ATOM 6563 C C . ALA A 1 128 ? 19.662 -5.110 4.448 1.00 0.49 136 ALA A C 3
ATOM 6564 O O . ALA A 1 128 ? 18.621 -5.747 4.281 1.00 0.56 136 ALA A O 3
ATOM 6571 N N . ASN A 1 129 ? 19.688 -3.885 4.957 1.00 0.41 137 ASN A N 3
ATOM 6572 C CA . ASN A 1 129 ? 18.488 -3.241 5.478 1.00 0.40 137 ASN A CA 3
ATOM 6573 C C . ASN A 1 129 ? 18.620 -1.720 5.432 1.00 0.34 137 ASN A C 3
ATOM 6574 O O . ASN A 1 129 ? 19.559 -1.149 5.985 1.00 0.39 137 ASN A O 3
ATOM 6585 N N . PRO A 1 130 ? 17.699 -1.048 4.726 1.00 0.28 138 PRO A N 3
ATOM 6586 C CA . PRO A 1 130 ? 17.673 0.414 4.627 1.00 0.29 138 PRO A CA 3
ATOM 6587 C C . PRO A 1 130 ? 17.321 1.096 5.944 1.00 0.37 138 PRO A C 3
ATOM 6588 O O . PRO A 1 130 ? 16.959 0.443 6.926 1.00 0.91 138 PRO A O 3
ATOM 6599 N N . THR A 1 131 ? 17.424 2.415 5.947 1.00 0.68 139 THR A N 3
ATOM 6600 C CA . THR A 1 131 ? 17.163 3.212 7.129 1.00 0.76 139 THR A CA 3
ATOM 6601 C C . THR A 1 131 ? 15.717 3.707 7.163 1.00 0.61 139 THR A C 3
ATOM 6602 O O . THR A 1 131 ? 15.296 4.479 6.299 1.00 0.64 139 THR A O 3
ATOM 6613 N N . PRO A 1 132 ? 14.932 3.266 8.159 1.00 0.51 140 PRO A N 3
ATOM 6614 C CA . PRO A 1 132 ? 13.557 3.734 8.345 1.00 0.41 140 PRO A CA 3
ATOM 6615 C C . PRO A 1 132 ? 13.511 5.179 8.834 1.00 0.44 140 PRO A C 3
ATOM 6616 O O . PRO A 1 132 ? 12.468 5.830 8.791 1.00 0.42 140 PRO A O 3
ATOM 6627 N N . SER A 1 133 ? 14.654 5.681 9.284 1.00 0.56 141 SER A N 3
ATOM 6628 C CA . SER A 1 133 ? 14.761 7.056 9.749 1.00 0.71 141 SER A CA 3
ATOM 6629 C C . SER A 1 133 ? 14.665 8.032 8.575 1.00 0.73 141 SER A C 3
ATOM 6630 O O . SER A 1 133 ? 14.439 9.228 8.759 1.00 0.85 141 SER A O 3
ATOM 6638 N N . SER A 1 134 ? 14.819 7.504 7.367 1.00 0.70 142 SER A N 3
ATOM 6639 C CA . SER A 1 134 ? 14.734 8.309 6.158 1.00 0.81 142 SER A CA 3
ATOM 6640 C C . SER A 1 134 ? 13.281 8.660 5.836 1.00 0.68 142 SER A C 3
ATOM 6641 O O . SER A 1 134 ? 12.995 9.366 4.870 1.00 0.77 142 SER A O 3
ATOM 6649 N N . LEU A 1 135 ? 12.371 8.165 6.667 1.00 0.52 143 LEU A N 3
ATOM 6650 C CA . LEU A 1 135 ? 10.949 8.465 6.542 1.00 0.50 143 LEU A CA 3
ATOM 6651 C C . LEU A 1 135 ? 10.656 9.894 6.991 1.00 0.53 143 LEU A C 3
ATOM 6652 O O . LEU A 1 135 ? 9.523 10.365 6.893 1.00 0.73 143 LEU A O 3
ATOM 6668 N N . THR A 1 136 ? 11.677 10.563 7.510 1.00 0.53 144 THR A N 3
ATOM 6669 C CA . THR A 1 136 ? 11.567 11.957 7.909 1.00 0.65 144 THR A CA 3
ATOM 6670 C C . THR A 1 136 ? 11.163 12.839 6.725 1.00 0.66 144 THR A C 3
ATOM 6671 O O . THR A 1 136 ? 10.376 13.774 6.871 1.00 0.78 144 THR A O 3
ATOM 6682 N N . SER A 1 137 ? 11.682 12.509 5.551 1.00 0.69 145 SER A N 3
ATOM 6683 C CA . SER A 1 137 ? 11.366 13.235 4.326 1.00 0.85 145 SER A CA 3
ATOM 6684 C C . SER A 1 137 ? 10.253 12.522 3.556 1.00 0.95 145 SER A C 3
ATOM 6685 O O . SER A 1 137 ? 10.260 12.478 2.325 1.00 1.08 145 SER A O 3
ATOM 6693 N N . LYS A 1 138 ? 9.318 11.948 4.312 1.00 1.03 146 LYS A N 3
ATOM 6694 C CA . LYS A 1 138 ? 8.221 11.134 3.774 1.00 1.23 146 LYS A CA 3
ATOM 6695 C C . LYS A 1 138 ? 7.459 11.800 2.630 1.00 1.10 146 LYS A C 3
ATOM 6696 O O . LYS A 1 138 ? 6.859 11.125 1.802 1.00 1.27 146 LYS A O 3
ATOM 6715 N N . ALA A 1 139 ? 7.435 13.111 2.604 1.00 1.20 147 ALA A N 3
ATOM 6716 C CA . ALA A 1 139 ? 6.783 13.813 1.514 1.00 1.38 147 ALA A CA 3
ATOM 6717 C C . ALA A 1 139 ? 7.789 14.607 0.695 1.00 1.34 147 ALA A C 3
ATOM 6718 O O . ALA A 1 139 ? 7.915 14.409 -0.514 1.00 1.45 147 ALA A O 3
ATOM 6725 N N . ALA A 1 140 ? 8.502 15.500 1.356 1.00 1.34 148 ALA A N 3
ATOM 6726 C CA . ALA A 1 140 ? 9.456 16.358 0.675 1.00 1.50 148 ALA A CA 3
ATOM 6727 C C . ALA A 1 140 ? 10.846 15.739 0.652 1.00 1.34 148 ALA A C 3
ATOM 6728 O O . ALA A 1 140 ? 11.470 15.569 1.698 1.00 1.34 148 ALA A O 3
ATOM 6735 N N . GLY A 1 141 ? 11.328 15.409 -0.537 1.00 1.40 149 GLY A N 3
ATOM 6736 C CA . GLY A 1 141 ? 12.702 14.968 -0.682 1.00 1.45 149 GLY A CA 3
ATOM 6737 C C . GLY A 1 141 ? 12.831 13.532 -1.149 1.00 1.21 149 GLY A C 3
ATOM 6738 O O . GLY A 1 141 ? 13.690 13.223 -1.979 1.00 1.49 149 GLY A O 3
ATOM 6742 N N . LYS A 1 142 ? 11.977 12.653 -0.646 1.00 0.89 150 LYS A N 3
ATOM 6743 C CA . LYS A 1 142 ? 12.097 11.235 -0.948 1.00 0.73 150 LYS A CA 3
ATOM 6744 C C . LYS A 1 142 ? 11.387 10.856 -2.235 1.00 0.53 150 LYS A C 3
ATOM 6745 O O . LYS A 1 142 ? 10.660 11.651 -2.834 1.00 0.66 150 LYS A O 3
ATOM 6764 N N . ASN A 1 143 ? 11.614 9.616 -2.639 1.00 0.52 151 ASN A N 3
ATOM 6765 C CA . ASN A 1 143 ? 11.119 9.081 -3.897 1.00 0.42 151 ASN A CA 3
ATOM 6766 C C . ASN A 1 143 ? 9.707 8.533 -3.757 1.00 0.30 151 ASN A C 3
ATOM 6767 O O . ASN A 1 143 ? 9.453 7.362 -4.043 1.00 0.31 151 ASN A O 3
ATOM 6778 N N . ILE A 1 144 ? 8.785 9.375 -3.331 1.00 0.25 152 ILE A N 3
ATOM 6779 C CA . ILE A 1 144 ? 7.419 8.937 -3.123 1.00 0.23 152 ILE A CA 3
ATOM 6780 C C . ILE A 1 144 ? 6.652 8.831 -4.434 1.00 0.26 152 ILE A C 3
ATOM 6781 O O . ILE A 1 144 ? 6.685 9.731 -5.276 1.00 0.35 152 ILE A O 3
ATOM 6797 N N . VAL A 1 145 ? 5.985 7.701 -4.593 1.00 0.22 153 VAL A N 3
ATOM 6798 C CA . VAL A 1 145 ? 5.121 7.448 -5.730 1.00 0.24 153 VAL A CA 3
ATOM 6799 C C . VAL A 1 145 ? 3.663 7.474 -5.284 1.00 0.23 153 VAL A C 3
ATOM 6800 O O . VAL A 1 145 ? 3.381 7.323 -4.097 1.00 0.23 153 VAL A O 3
ATOM 6813 N N . SER A 1 146 ? 2.744 7.678 -6.217 1.00 0.25 154 SER A N 3
ATOM 6814 C CA . SER A 1 146 ? 1.325 7.695 -5.890 1.00 0.26 154 SER A CA 3
ATOM 6815 C C . SER A 1 146 ? 0.485 7.197 -7.063 1.00 0.27 154 SER A C 3
ATOM 6816 O O . SER A 1 146 ? 0.684 7.612 -8.206 1.00 0.37 154 SER A O 3
ATOM 6824 N N . SER A 1 147 ? -0.441 6.297 -6.774 1.00 0.21 155 SER A N 3
ATOM 6825 C CA . SER A 1 147 ? -1.313 5.737 -7.791 1.00 0.23 155 SER A CA 3
ATOM 6826 C C . SER A 1 147 ? -2.728 5.609 -7.241 1.00 0.20 155 SER A C 3
ATOM 6827 O O . SER A 1 147 ? -2.960 5.802 -6.044 1.00 0.20 155 SER A O 3
ATOM 6835 N N . THR A 1 148 ? -3.665 5.282 -8.112 1.00 0.21 156 THR A N 3
ATOM 6836 C CA . THR A 1 148 ? -5.056 5.156 -7.729 1.00 0.19 156 THR A CA 3
ATOM 6837 C C . THR A 1 148 ? -5.662 3.877 -8.274 1.00 0.21 156 THR A C 3
ATOM 6838 O O . THR A 1 148 ? -5.643 3.620 -9.480 1.00 0.27 156 THR A O 3
ATOM 6849 N N . GLY A 1 149 ? -6.190 3.079 -7.368 1.00 0.18 157 GLY A N 3
ATOM 6850 C CA . GLY A 1 149 ? -6.842 1.856 -7.744 1.00 0.19 157 GLY A CA 3
ATOM 6851 C C . GLY A 1 149 ? -8.334 2.039 -7.785 1.00 0.17 157 GLY A C 3
ATOM 6852 O O . GLY A 1 149 ? -8.821 3.164 -7.895 1.00 0.21 157 GLY A O 3
ATOM 6856 N N . THR A 1 150 ? -9.064 0.957 -7.643 1.00 0.17 158 THR A N 3
ATOM 6857 C CA . THR A 1 150 ? -10.513 1.011 -7.760 1.00 0.18 158 THR A CA 3
ATOM 6858 C C . THR A 1 150 ? -11.204 -0.059 -6.924 1.00 0.16 158 THR A C 3
ATOM 6859 O O . THR A 1 150 ? -10.718 -1.185 -6.800 1.00 0.17 158 THR A O 3
ATOM 6870 N N . ILE A 1 151 ? -12.344 0.312 -6.359 1.00 0.15 159 ILE A N 3
ATOM 6871 C CA . ILE A 1 151 ? -13.157 -0.589 -5.556 1.00 0.14 159 ILE A CA 3
ATOM 6872 C C . ILE A 1 151 ? -14.625 -0.477 -5.966 1.00 0.15 159 ILE A C 3
ATOM 6873 O O . ILE A 1 151 ? -15.209 0.600 -5.891 1.00 0.19 159 ILE A O 3
ATOM 6889 N N . THR A 1 152 ? -15.211 -1.578 -6.404 1.00 0.17 160 THR A N 3
ATOM 6890 C CA . THR A 1 152 ? -16.623 -1.597 -6.751 1.00 0.18 160 THR A CA 3
ATOM 6891 C C . THR A 1 152 ? -17.438 -2.180 -5.605 1.00 0.17 160 THR A C 3
ATOM 6892 O O . THR A 1 152 ? -17.397 -3.384 -5.340 1.00 0.20 160 THR A O 3
ATOM 6903 N N . ILE A 1 153 ? -18.159 -1.312 -4.918 1.00 0.16 161 ILE A N 3
ATOM 6904 C CA . ILE A 1 153 ? -18.999 -1.728 -3.805 1.00 0.18 161 ILE A CA 3
ATOM 6905 C C . ILE A 1 153 ? -20.255 -2.414 -4.334 1.00 0.20 161 ILE A C 3
ATOM 6906 O O . ILE A 1 153 ? -20.848 -1.956 -5.311 1.00 0.22 161 ILE A O 3
ATOM 6922 N N . SER A 1 154 ? -20.639 -3.523 -3.721 1.00 0.25 162 SER A N 3
ATOM 6923 C CA . SER A 1 154 ? -21.850 -4.228 -4.107 1.00 0.30 162 SER A CA 3
ATOM 6924 C C . SER A 1 154 ? -22.662 -4.618 -2.869 1.00 0.38 162 SER A C 3
ATOM 6925 O O . SER A 1 154 ? -23.405 -3.757 -2.350 1.00 1.29 162 SER A O 3
ATOM 6934 N N . ASN A 1 1 ? 21.028 3.332 -5.612 1.00 1.15 9 ASN A N 4
ATOM 6935 C CA . ASN A 1 1 ? 21.395 4.723 -5.939 1.00 0.93 9 ASN A CA 4
ATOM 6936 C C . ASN A 1 1 ? 20.147 5.554 -6.209 1.00 0.89 9 ASN A C 4
ATOM 6937 O O . ASN A 1 1 ? 19.869 6.512 -5.490 1.00 1.14 9 ASN A O 4
ATOM 6950 N N . SER A 1 2 ? 19.383 5.175 -7.225 1.00 0.77 10 SER A N 4
ATOM 6951 C CA . SER A 1 2 ? 18.186 5.918 -7.578 1.00 0.86 10 SER A CA 4
ATOM 6952 C C . SER A 1 2 ? 17.099 4.979 -8.092 1.00 0.71 10 SER A C 4
ATOM 6953 O O . SER A 1 2 ? 17.130 4.554 -9.248 1.00 0.76 10 SER A O 4
ATOM 6961 N N . CYS A 1 3 ? 16.142 4.657 -7.230 1.00 0.59 11 CYS A N 4
ATOM 6962 C CA . CYS A 1 3 ? 15.056 3.758 -7.589 1.00 0.46 11 CYS A CA 4
ATOM 6963 C C . CYS A 1 3 ? 13.778 4.109 -6.841 1.00 0.41 11 CYS A C 4
ATOM 6964 O O . CYS A 1 3 ? 13.798 4.869 -5.869 1.00 0.49 11 CYS A O 4
ATOM 6971 N N . SER A 1 4 ? 12.673 3.546 -7.300 1.00 0.33 12 SER A N 4
ATOM 6972 C CA . SER A 1 4 ? 11.375 3.783 -6.705 1.00 0.29 12 SER A CA 4
ATOM 6973 C C . SER A 1 4 ? 10.494 2.553 -6.894 1.00 0.22 12 SER A C 4
ATOM 6974 O O . SER A 1 4 ? 10.826 1.660 -7.671 1.00 0.24 12 SER A O 4
ATOM 6982 N N . LEU A 1 5 ? 9.391 2.503 -6.170 1.00 0.20 13 LEU A N 4
ATOM 6983 C CA . LEU A 1 5 ? 8.465 1.388 -6.259 1.00 0.18 13 LEU A CA 4
ATOM 6984 C C . LEU A 1 5 ? 7.385 1.653 -7.292 1.00 0.18 13 LEU A C 4
ATOM 6985 O O . LEU A 1 5 ? 6.974 2.794 -7.503 1.00 0.27 13 LEU A O 4
ATOM 7001 N N . SER A 1 6 ? 6.960 0.594 -7.950 1.00 0.17 14 SER A N 4
ATOM 7002 C CA . SER A 1 6 ? 5.891 0.663 -8.923 1.00 0.19 14 SER A CA 4
ATOM 7003 C C . SER A 1 6 ? 4.553 0.411 -8.243 1.00 0.22 14 SER A C 4
ATOM 7004 O O . SER A 1 6 ? 4.490 -0.311 -7.256 1.00 0.37 14 SER A O 4
ATOM 7012 N N . ILE A 1 7 ? 3.496 1.020 -8.756 1.00 0.29 15 ILE A N 4
ATOM 7013 C CA . ILE A 1 7 ? 2.160 0.785 -8.231 1.00 0.31 15 ILE A CA 4
ATOM 7014 C C . ILE A 1 7 ? 1.247 0.322 -9.356 1.00 0.34 15 ILE A C 4
ATOM 7015 O O . ILE A 1 7 ? 1.016 1.056 -10.317 1.00 0.41 15 ILE A O 4
ATOM 7031 N N . SER A 1 8 ? 0.742 -0.891 -9.242 1.00 0.37 16 SER A N 4
ATOM 7032 C CA . SER A 1 8 ? -0.089 -1.464 -10.283 1.00 0.41 16 SER A CA 4
ATOM 7033 C C . SER A 1 8 ? -1.427 -1.947 -9.723 1.00 0.36 16 SER A C 4
ATOM 7034 O O . SER A 1 8 ? -1.486 -2.882 -8.923 1.00 0.43 16 SER A O 4
ATOM 7042 N N . SER A 1 9 ? -2.493 -1.273 -10.122 1.00 0.52 17 SER A N 4
ATOM 7043 C CA . SER A 1 9 ? -3.844 -1.711 -9.821 1.00 0.68 17 SER A CA 4
ATOM 7044 C C . SER A 1 9 ? -4.600 -1.909 -11.135 1.00 0.54 17 SER A C 4
ATOM 7045 O O . SER A 1 9 ? -4.858 -0.950 -11.863 1.00 0.63 17 SER A O 4
ATOM 7053 N N . PRO A 1 10 ? -4.950 -3.165 -11.456 1.00 0.61 18 PRO A N 4
ATOM 7054 C CA . PRO A 1 10 ? -5.525 -3.522 -12.759 1.00 0.67 18 PRO A CA 4
ATOM 7055 C C . PRO A 1 10 ? -6.944 -2.998 -12.973 1.00 0.78 18 PRO A C 4
ATOM 7056 O O . PRO A 1 10 ? -7.220 -2.331 -13.970 1.00 1.72 18 PRO A O 4
ATOM 7067 N N . ASP A 1 11 ? -7.840 -3.290 -12.042 1.00 0.37 19 ASP A N 4
ATOM 7068 C CA . ASP A 1 11 ? -9.250 -2.955 -12.204 1.00 0.35 19 ASP A CA 4
ATOM 7069 C C . ASP A 1 11 ? -9.919 -2.813 -10.840 1.00 0.34 19 ASP A C 4
ATOM 7070 O O . ASP A 1 11 ? -9.334 -3.198 -9.825 1.00 0.46 19 ASP A O 4
ATOM 7079 N N . PRO A 1 12 ? -11.134 -2.227 -10.789 1.00 0.28 20 PRO A N 4
ATOM 7080 C CA . PRO A 1 12 ? -11.906 -2.129 -9.547 1.00 0.26 20 PRO A CA 4
ATOM 7081 C C . PRO A 1 12 ? -12.190 -3.488 -8.929 1.00 0.25 20 PRO A C 4
ATOM 7082 O O . PRO A 1 12 ? -12.769 -4.367 -9.572 1.00 0.30 20 PRO A O 4
ATOM 7093 N N . VAL A 1 13 ? -11.786 -3.657 -7.682 1.00 0.23 21 VAL A N 4
ATOM 7094 C CA . VAL A 1 13 ? -12.052 -4.891 -6.964 1.00 0.22 21 VAL A CA 4
ATOM 7095 C C . VAL A 1 13 ? -13.546 -5.009 -6.681 1.00 0.20 21 VAL A C 4
ATOM 7096 O O . VAL A 1 13 ? -14.196 -4.031 -6.314 1.00 0.19 21 VAL A O 4
ATOM 7109 N N . THR A 1 14 ? -14.092 -6.193 -6.875 1.00 0.24 22 THR A N 4
ATOM 7110 C CA . THR A 1 14 ? -15.508 -6.406 -6.651 1.00 0.25 22 THR A CA 4
ATOM 7111 C C . THR A 1 14 ? -15.755 -6.812 -5.205 1.00 0.25 22 THR A C 4
ATOM 7112 O O . THR A 1 14 ? -15.443 -7.932 -4.797 1.00 0.30 22 THR A O 4
ATOM 7123 N N . TYR A 1 15 ? -16.302 -5.893 -4.428 1.00 0.23 23 TYR A N 4
ATOM 7124 C CA . TYR A 1 15 ? -16.618 -6.163 -3.038 1.00 0.26 23 TYR A CA 4
ATOM 7125 C C . TYR A 1 15 ? -18.075 -6.575 -2.907 1.00 0.29 23 TYR A C 4
ATOM 7126 O O . TYR A 1 15 ? -18.973 -5.756 -3.073 1.00 0.28 23 TYR A O 4
ATOM 7144 N N . THR A 1 16 ? -18.299 -7.842 -2.607 1.00 0.39 24 THR A N 4
ATOM 7145 C CA . THR A 1 16 ? -19.644 -8.342 -2.413 1.00 0.46 24 THR A CA 4
ATOM 7146 C C . THR A 1 16 ? -20.053 -8.140 -0.962 1.00 0.41 24 THR A C 4
ATOM 7147 O O . THR A 1 16 ? -19.311 -8.499 -0.049 1.00 0.41 24 THR A O 4
ATOM 7158 N N . ILE A 1 17 ? -21.208 -7.533 -0.752 1.00 0.40 25 ILE A N 4
ATOM 7159 C CA . ILE A 1 17 ? -21.699 -7.283 0.593 1.00 0.37 25 ILE A CA 4
ATOM 7160 C C . ILE A 1 17 ? -22.851 -8.231 0.939 1.00 0.41 25 ILE A C 4
ATOM 7161 O O . ILE A 1 17 ? -24.019 -7.892 0.748 1.00 0.44 25 ILE A O 4
ATOM 7177 N N . PRO A 1 18 ? -22.540 -9.442 1.433 1.00 0.49 26 PRO A N 4
ATOM 7178 C CA . PRO A 1 18 ? -23.553 -10.429 1.809 1.00 0.59 26 PRO A CA 4
ATOM 7179 C C . PRO A 1 18 ? -24.258 -10.064 3.112 1.00 0.69 26 PRO A C 4
ATOM 7180 O O . PRO A 1 18 ? -25.480 -10.152 3.219 1.00 0.74 26 PRO A O 4
ATOM 7191 N N . THR A 1 19 ? -23.468 -9.661 4.098 1.00 0.79 27 THR A N 4
ATOM 7192 C CA . THR A 1 19 ? -23.982 -9.365 5.428 1.00 1.06 27 THR A CA 4
ATOM 7193 C C . THR A 1 19 ? -23.411 -8.057 5.972 1.00 1.00 27 THR A C 4
ATOM 7194 O O . THR A 1 19 ? -23.368 -7.847 7.183 1.00 1.55 27 THR A O 4
ATOM 7205 N N . ASP A 1 20 ? -22.936 -7.200 5.061 1.00 0.59 28 ASP A N 4
ATOM 7206 C CA . ASP A 1 20 ? -22.358 -5.889 5.414 1.00 0.61 28 ASP A CA 4
ATOM 7207 C C . ASP A 1 20 ? -20.977 -6.027 6.041 1.00 0.52 28 ASP A C 4
ATOM 7208 O O . ASP A 1 20 ? -20.290 -5.033 6.272 1.00 0.61 28 ASP A O 4
ATOM 7217 N N . LYS A 1 21 ? -20.568 -7.256 6.302 1.00 0.55 29 LYS A N 4
ATOM 7218 C CA . LYS A 1 21 ? -19.271 -7.516 6.904 1.00 0.54 29 LYS A CA 4
ATOM 7219 C C . LYS A 1 21 ? -18.506 -8.556 6.096 1.00 0.41 29 LYS A C 4
ATOM 7220 O O . LYS A 1 21 ? -17.572 -9.186 6.595 1.00 0.43 29 LYS A O 4
ATOM 7239 N N . GLY A 1 22 ? -18.926 -8.729 4.844 1.00 0.37 30 GLY A N 4
ATOM 7240 C CA . GLY A 1 22 ? -18.272 -9.667 3.947 1.00 0.37 30 GLY A CA 4
ATOM 7241 C C . GLY A 1 22 ? -16.807 -9.340 3.756 1.00 0.32 30 GLY A C 4
ATOM 7242 O O . GLY A 1 22 ? -15.972 -10.238 3.718 1.00 0.37 30 GLY A O 4
ATOM 7246 N N . ASP A 1 23 ? -16.539 -8.042 3.603 1.00 0.29 31 ASP A N 4
ATOM 7247 C CA . ASP A 1 23 ? -15.188 -7.459 3.552 1.00 0.28 31 ASP A CA 4
ATOM 7248 C C . ASP A 1 23 ? -14.380 -7.934 2.344 1.00 0.32 31 ASP A C 4
ATOM 7249 O O . ASP A 1 23 ? -14.442 -9.091 1.927 1.00 0.49 31 ASP A O 4
ATOM 7258 N N . LYS A 1 24 ? -13.634 -7.003 1.770 1.00 0.26 32 LYS A N 4
ATOM 7259 C CA . LYS A 1 24 ? -12.818 -7.280 0.605 1.00 0.30 32 LYS A CA 4
ATOM 7260 C C . LYS A 1 24 ? -11.598 -6.384 0.605 1.00 0.25 32 LYS A C 4
ATOM 7261 O O . LYS A 1 24 ? -11.605 -5.317 1.224 1.00 0.25 32 LYS A O 4
ATOM 7280 N N . TYR A 1 25 ? -10.559 -6.814 -0.091 1.00 0.27 33 TYR A N 4
ATOM 7281 C CA . TYR A 1 25 ? -9.320 -6.062 -0.146 1.00 0.25 33 TYR A CA 4
ATOM 7282 C C . TYR A 1 25 ? -9.078 -5.564 -1.558 1.00 0.23 33 TYR A C 4
ATOM 7283 O O . TYR A 1 25 ? -9.396 -6.249 -2.531 1.00 0.23 33 TYR A O 4
ATOM 7301 N N . ILE A 1 26 ? -8.511 -4.380 -1.665 1.00 0.21 34 ILE A N 4
ATOM 7302 C CA . ILE A 1 26 ? -8.110 -3.846 -2.951 1.00 0.19 34 ILE A CA 4
ATOM 7303 C C . ILE A 1 26 ? -6.616 -4.083 -3.106 1.00 0.19 34 ILE A C 4
ATOM 7304 O O . ILE A 1 26 ? -5.841 -3.865 -2.173 1.00 0.22 34 ILE A O 4
ATOM 7320 N N . ASN A 1 27 ? -6.223 -4.577 -4.263 1.00 0.24 35 ASN A N 4
ATOM 7321 C CA . ASN A 1 27 ? -4.853 -4.999 -4.472 1.00 0.27 35 ASN A CA 4
ATOM 7322 C C . ASN A 1 27 ? -4.042 -3.932 -5.189 1.00 0.26 35 ASN A C 4
ATOM 7323 O O . ASN A 1 27 ? -4.376 -3.516 -6.301 1.00 0.32 35 ASN A O 4
ATOM 7334 N N . PHE A 1 28 ? -2.984 -3.487 -4.535 1.00 0.24 36 PHE A N 4
ATOM 7335 C CA . PHE A 1 28 ? -2.010 -2.609 -5.154 1.00 0.27 36 PHE A CA 4
ATOM 7336 C C . PHE A 1 28 ? -0.689 -3.348 -5.285 1.00 0.30 36 PHE A C 4
ATOM 7337 O O . PHE A 1 28 ? -0.035 -3.658 -4.289 1.00 0.33 36 PHE A O 4
ATOM 7354 N N . LYS A 1 29 ? -0.320 -3.647 -6.513 1.00 0.32 37 LYS A N 4
ATOM 7355 C CA . LYS A 1 29 ? 0.896 -4.389 -6.798 1.00 0.37 37 LYS A CA 4
ATOM 7356 C C . LYS A 1 29 ? 2.096 -3.446 -6.856 1.00 0.33 37 LYS A C 4
ATOM 7357 O O . LYS A 1 29 ? 2.177 -2.587 -7.729 1.00 0.32 37 LYS A O 4
ATOM 7376 N N . LEU A 1 30 ? 3.012 -3.602 -5.909 1.00 0.34 38 LEU A N 4
ATOM 7377 C CA . LEU A 1 30 ? 4.188 -2.742 -5.821 1.00 0.29 38 LEU A CA 4
ATOM 7378 C C . LEU A 1 30 ? 5.455 -3.514 -6.158 1.00 0.31 38 LEU A C 4
ATOM 7379 O O . LEU A 1 30 ? 5.583 -4.684 -5.802 1.00 0.45 38 LEU A O 4
ATOM 7395 N N . ASP A 1 31 ? 6.383 -2.866 -6.859 1.00 0.24 39 ASP A N 4
ATOM 7396 C CA . ASP A 1 31 ? 7.651 -3.503 -7.221 1.00 0.27 39 ASP A CA 4
ATOM 7397 C C . ASP A 1 31 ? 8.738 -2.486 -7.511 1.00 0.18 39 ASP A C 4
ATOM 7398 O O . ASP A 1 31 ? 8.555 -1.569 -8.304 1.00 0.16 39 ASP A O 4
ATOM 7407 N N . VAL A 1 32 ? 9.867 -2.652 -6.853 1.00 0.22 40 VAL A N 4
ATOM 7408 C CA . VAL A 1 32 ? 11.025 -1.837 -7.108 1.00 0.22 40 VAL A CA 4
ATOM 7409 C C . VAL A 1 32 ? 11.967 -2.551 -8.068 1.00 0.27 40 VAL A C 4
ATOM 7410 O O . VAL A 1 32 ? 12.458 -3.640 -7.776 1.00 0.40 40 VAL A O 4
ATOM 7423 N N . PRO A 1 33 ? 12.202 -1.960 -9.244 1.00 0.32 41 PRO A N 4
ATOM 7424 C CA . PRO A 1 33 ? 13.062 -2.555 -10.261 1.00 0.43 41 PRO A CA 4
ATOM 7425 C C . PRO A 1 33 ? 14.539 -2.467 -9.894 1.00 0.53 41 PRO A C 4
ATOM 7426 O O . PRO A 1 33 ? 14.912 -1.758 -8.959 1.00 1.00 41 PRO A O 4
ATOM 7437 N N . ASP A 1 34 ? 15.359 -3.202 -10.644 1.00 0.55 42 ASP A N 4
ATOM 7438 C CA . ASP A 1 34 ? 16.811 -3.232 -10.452 1.00 0.54 42 ASP A CA 4
ATOM 7439 C C . ASP A 1 34 ? 17.193 -3.910 -9.140 1.00 0.47 42 ASP A C 4
ATOM 7440 O O . ASP A 1 34 ? 17.100 -3.318 -8.061 1.00 0.45 42 ASP A O 4
ATOM 7449 N N . PRO A 1 35 ? 17.636 -5.173 -9.226 1.00 0.47 43 PRO A N 4
ATOM 7450 C CA . PRO A 1 35 ? 18.081 -5.950 -8.064 1.00 0.45 43 PRO A CA 4
ATOM 7451 C C . PRO A 1 35 ? 19.177 -5.255 -7.259 1.00 0.44 43 PRO A C 4
ATOM 7452 O O . PRO A 1 35 ? 19.378 -5.567 -6.089 1.00 0.45 43 PRO A O 4
ATOM 7463 N N . ARG A 1 36 ? 19.878 -4.314 -7.882 1.00 0.46 44 ARG A N 4
ATOM 7464 C CA . ARG A 1 36 ? 20.926 -3.570 -7.195 1.00 0.48 44 ARG A CA 4
ATOM 7465 C C . ARG A 1 36 ? 20.302 -2.683 -6.119 1.00 0.41 44 ARG A C 4
ATOM 7466 O O . ARG A 1 36 ? 20.680 -2.756 -4.952 1.00 0.42 44 ARG A O 4
ATOM 7487 N N . CYS A 1 37 ? 19.354 -1.839 -6.519 1.00 0.39 45 CYS A N 4
ATOM 7488 C CA . CYS A 1 37 ? 18.592 -1.037 -5.567 1.00 0.40 45 CYS A CA 4
ATOM 7489 C C . CYS A 1 37 ? 17.908 -1.911 -4.517 1.00 0.38 45 CYS A C 4
ATOM 7490 O O . CYS A 1 37 ? 17.816 -1.538 -3.346 1.00 0.37 45 CYS A O 4
ATOM 7497 N N . LYS A 1 38 ? 17.424 -3.070 -4.945 1.00 0.42 46 LYS A N 4
ATOM 7498 C CA . LYS A 1 38 ? 16.718 -3.981 -4.052 1.00 0.45 46 LYS A CA 4
ATOM 7499 C C . LYS A 1 38 ? 17.665 -4.588 -3.018 1.00 0.40 46 LYS A C 4
ATOM 7500 O O . LYS A 1 38 ? 17.267 -4.842 -1.889 1.00 0.40 46 LYS A O 4
ATOM 7519 N N . ALA A 1 39 ? 18.924 -4.789 -3.408 1.00 0.40 47 ALA A N 4
ATOM 7520 C CA . ALA A 1 39 ? 19.920 -5.448 -2.553 1.00 0.42 47 ALA A CA 4
ATOM 7521 C C . ALA A 1 39 ? 20.032 -4.794 -1.181 1.00 0.37 47 ALA A C 4
ATOM 7522 O O . ALA A 1 39 ? 20.381 -5.448 -0.198 1.00 0.42 47 ALA A O 4
ATOM 7529 N N . LEU A 1 40 ? 19.725 -3.507 -1.125 1.00 0.30 48 LEU A N 4
ATOM 7530 C CA . LEU A 1 40 ? 19.852 -2.728 0.099 1.00 0.30 48 LEU A CA 4
ATOM 7531 C C . LEU A 1 40 ? 18.912 -3.216 1.189 1.00 0.27 48 LEU A C 4
ATOM 7532 O O . LEU A 1 40 ? 19.184 -3.034 2.374 1.00 0.31 48 LEU A O 4
ATOM 7548 N N . GLY A 1 41 ? 17.822 -3.824 0.775 1.00 0.25 49 GLY A N 4
ATOM 7549 C CA . GLY A 1 41 ? 16.782 -4.237 1.695 1.00 0.26 49 GLY A CA 4
ATOM 7550 C C . GLY A 1 41 ? 15.460 -3.605 1.331 1.00 0.24 49 GLY A C 4
ATOM 7551 O O . GLY A 1 41 ? 14.496 -3.728 2.085 1.00 0.39 49 GLY A O 4
ATOM 7555 N N . GLY A 1 42 ? 15.470 -2.902 0.180 1.00 0.24 50 GLY A N 4
ATOM 7556 C CA . GLY A 1 42 ? 14.284 -2.290 -0.436 1.00 0.25 50 GLY A CA 4
ATOM 7557 C C . GLY A 1 42 ? 13.047 -2.264 0.435 1.00 0.24 50 GLY A C 4
ATOM 7558 O O . GLY A 1 42 ? 12.082 -2.978 0.171 1.00 0.31 50 GLY A O 4
ATOM 7562 N N . THR A 1 43 ? 13.059 -1.434 1.459 1.00 0.20 51 THR A N 4
ATOM 7563 C CA . THR A 1 43 ? 11.971 -1.416 2.407 1.00 0.18 51 THR A CA 4
ATOM 7564 C C . THR A 1 43 ? 10.786 -0.655 1.835 1.00 0.18 51 THR A C 4
ATOM 7565 O O . THR A 1 43 ? 10.947 0.435 1.286 1.00 0.20 51 THR A O 4
ATOM 7576 N N . VAL A 1 44 ? 9.597 -1.222 1.978 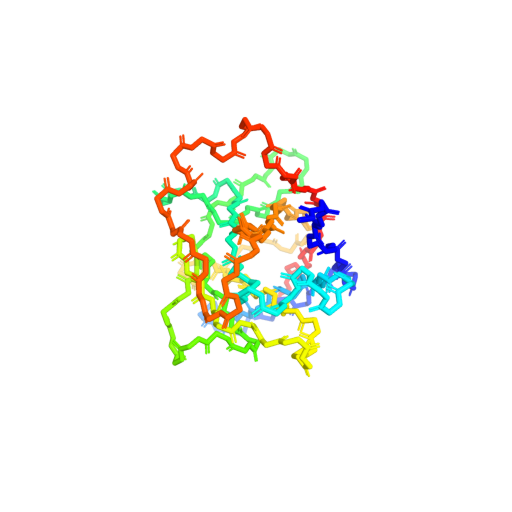1.00 0.17 52 VAL A N 4
ATOM 7577 C CA . VAL A 1 44 ? 8.412 -0.624 1.393 1.00 0.19 52 VAL A CA 4
ATOM 7578 C C . VAL A 1 44 ? 7.723 0.257 2.417 1.00 0.19 52 VAL A C 4
ATOM 7579 O O . VAL A 1 44 ? 7.503 -0.139 3.560 1.00 0.27 52 VAL A O 4
ATOM 7592 N N . TYR A 1 45 ? 7.446 1.477 2.019 1.00 0.17 53 TYR A N 4
ATOM 7593 C CA . TYR A 1 45 ? 6.748 2.403 2.877 1.00 0.16 53 TYR A CA 4
ATOM 7594 C C . TYR A 1 45 ? 5.614 3.049 2.094 1.00 0.16 53 TYR A C 4
ATOM 7595 O O . TYR A 1 45 ? 5.843 3.666 1.057 1.00 0.17 53 TYR A O 4
ATOM 7613 N N . PHE A 1 46 ? 4.401 2.932 2.600 1.00 0.16 54 PHE A N 4
ATOM 7614 C CA . PHE A 1 46 ? 3.228 3.363 1.854 1.00 0.16 54 PHE A CA 4
ATOM 7615 C C . PHE A 1 46 ? 2.191 3.984 2.768 1.00 0.17 54 PHE A C 4
ATOM 7616 O O . PHE A 1 46 ? 2.126 3.667 3.961 1.00 0.22 54 PHE A O 4
ATOM 7633 N N . TRP A 1 47 ? 1.385 4.865 2.193 1.00 0.16 55 TRP A N 4
ATOM 7634 C CA . TRP A 1 47 ? 0.351 5.568 2.930 1.00 0.17 55 TRP A CA 4
ATOM 7635 C C . TRP A 1 47 ? -0.664 6.211 1.984 1.00 0.17 55 TRP A C 4
ATOM 7636 O O . TRP A 1 47 ? -0.347 6.566 0.847 1.00 0.24 55 TRP A O 4
ATOM 7657 N N . GLY A 1 48 ? -1.885 6.329 2.472 1.00 0.17 56 GLY A N 4
ATOM 7658 C CA . GLY A 1 48 ? -2.960 6.971 1.741 1.00 0.16 56 GLY A CA 4
ATOM 7659 C C . GLY A 1 48 ? -3.653 8.002 2.609 1.00 0.15 56 GLY A C 4
ATOM 7660 O O . GLY A 1 48 ? -2.988 8.799 3.269 1.00 0.18 56 GLY A O 4
ATOM 7664 N N . ALA A 1 49 ? -4.981 7.979 2.634 1.00 0.14 57 ALA A N 4
ATOM 7665 C CA . ALA A 1 49 ? -5.741 8.973 3.392 1.00 0.18 57 ALA A CA 4
ATOM 7666 C C . ALA A 1 49 ? -6.647 8.362 4.477 1.00 0.19 57 ALA A C 4
ATOM 7667 O O . ALA A 1 49 ? -7.557 9.035 4.966 1.00 0.22 57 ALA A O 4
ATOM 7674 N N . ASP A 1 50 ? -6.412 7.097 4.853 1.00 0.18 58 ASP A N 4
ATOM 7675 C CA . ASP A 1 50 ? -7.263 6.419 5.858 1.00 0.20 58 ASP A CA 4
ATOM 7676 C C . ASP A 1 50 ? -7.263 7.176 7.191 1.00 0.21 58 ASP A C 4
ATOM 7677 O O . ASP A 1 50 ? -6.398 8.013 7.452 1.00 0.22 58 ASP A O 4
ATOM 7686 N N . THR A 1 51 ? -8.233 6.837 8.032 1.00 0.23 59 THR A N 4
ATOM 7687 C CA . THR A 1 51 ? -8.495 7.562 9.266 1.00 0.27 59 THR A CA 4
ATOM 7688 C C . THR A 1 51 ? -7.446 7.291 10.345 1.00 0.30 59 THR A C 4
ATOM 7689 O O . THR A 1 51 ? -7.228 8.133 11.216 1.00 0.34 59 THR A O 4
ATOM 7700 N N . ARG A 1 52 ? -6.807 6.127 10.305 1.00 0.33 60 ARG A N 4
ATOM 7701 C CA . ARG A 1 52 ? -5.878 5.759 11.362 1.00 0.40 60 ARG A CA 4
ATOM 7702 C C . ARG A 1 52 ? -4.550 6.486 11.221 1.00 0.40 60 ARG A C 4
ATOM 7703 O O . ARG A 1 52 ? -4.194 7.317 12.059 1.00 0.46 60 ARG A O 4
ATOM 7724 N N . ASP A 1 53 ? -3.836 6.201 10.145 1.00 0.36 61 ASP A N 4
ATOM 7725 C CA . ASP A 1 53 ? -2.520 6.796 9.930 1.00 0.37 61 ASP A CA 4
ATOM 7726 C C . ASP A 1 53 ? -2.371 7.260 8.493 1.00 0.34 61 ASP A C 4
ATOM 7727 O O . ASP A 1 53 ? -1.346 7.824 8.108 1.00 0.53 61 ASP A O 4
ATOM 7736 N N . GLY A 1 54 ? -3.402 7.018 7.704 1.00 0.25 62 GLY A N 4
ATOM 7737 C CA . GLY A 1 54 ? -3.338 7.313 6.297 1.00 0.22 62 GLY A CA 4
ATOM 7738 C C . GLY A 1 54 ? -2.928 6.091 5.510 1.00 0.19 62 GLY A C 4
ATOM 7739 O O . GLY A 1 54 ? -1.802 5.996 5.049 1.00 0.32 62 GLY A O 4
ATOM 7743 N N . LYS A 1 55 ? -3.830 5.132 5.412 1.00 0.35 63 LYS A N 4
ATOM 7744 C CA . LYS A 1 55 ? -3.594 3.922 4.625 1.00 0.39 63 LYS A CA 4
ATOM 7745 C C . LYS A 1 55 ? -4.290 3.985 3.253 1.00 0.33 63 LYS A C 4
ATOM 7746 O O . LYS A 1 55 ? -3.624 3.999 2.224 1.00 0.38 63 LYS A O 4
ATOM 7765 N N . LEU A 1 56 ? -5.630 4.029 3.243 1.00 0.26 64 LEU A N 4
ATOM 7766 C CA . LEU A 1 56 ? -6.401 4.085 1.994 1.00 0.22 64 LEU A CA 4
ATOM 7767 C C . LEU A 1 56 ? -7.804 4.642 2.219 1.00 0.18 64 LEU A C 4
ATOM 7768 O O . LEU A 1 56 ? -8.340 4.578 3.326 1.00 0.18 64 LEU A O 4
ATOM 7784 N N . VAL A 1 57 ? -8.389 5.180 1.150 1.00 0.17 65 VAL A N 4
ATOM 7785 C CA . VAL A 1 57 ? -9.761 5.683 1.167 1.00 0.16 65 VAL A CA 4
ATOM 7786 C C . VAL A 1 57 ? -10.426 5.417 -0.178 1.00 0.15 65 VAL A C 4
ATOM 7787 O O . VAL A 1 57 ? -9.863 5.749 -1.221 1.00 0.18 65 VAL A O 4
ATOM 7800 N N . MET A 1 58 ? -11.610 4.813 -0.154 1.00 0.14 66 MET A N 4
ATOM 7801 C CA . MET A 1 58 ? -12.392 4.637 -1.374 1.00 0.14 66 MET A CA 4
ATOM 7802 C C . MET A 1 58 ? -13.215 5.896 -1.614 1.00 0.15 66 MET A C 4
ATOM 7803 O O . MET A 1 58 ? -14.025 6.282 -0.773 1.00 0.16 66 MET A O 4
ATOM 7817 N N . LYS A 1 59 ? -12.977 6.563 -2.730 1.00 0.17 67 LYS A N 4
ATOM 7818 C CA . LYS A 1 59 ? -13.689 7.794 -3.030 1.00 0.19 67 LYS A CA 4
ATOM 7819 C C . LYS A 1 59 ? -14.154 7.850 -4.480 1.00 0.20 67 LYS A C 4
ATOM 7820 O O . LYS A 1 59 ? -13.360 7.693 -5.407 1.00 0.22 67 LYS A O 4
ATOM 7839 N N . LYS A 1 60 ? -15.450 8.053 -4.669 1.00 0.21 68 LYS A N 4
ATOM 7840 C CA . LYS A 1 60 ? -15.999 8.304 -5.994 1.00 0.23 68 LYS A CA 4
ATOM 7841 C C . LYS A 1 60 ? -16.694 9.666 -6.007 1.00 0.34 68 LYS A C 4
ATOM 7842 O O . LYS A 1 60 ? -17.914 9.776 -5.872 1.00 0.45 68 LYS A O 4
ATOM 7861 N N . GLY A 1 61 ? -15.898 10.713 -6.141 1.00 0.56 69 GLY A N 4
ATOM 7862 C CA . GLY A 1 61 ? -16.438 12.053 -6.083 1.00 0.70 69 GLY A CA 4
ATOM 7863 C C . GLY A 1 61 ? -16.638 12.517 -4.655 1.00 0.73 69 GLY A C 4
ATOM 7864 O O . GLY A 1 61 ? -15.671 12.803 -3.948 1.00 0.88 69 GLY A O 4
ATOM 7868 N N . GLN A 1 62 ? -17.888 12.563 -4.217 1.00 0.68 70 GLN A N 4
ATOM 7869 C CA . GLN A 1 62 ? -18.208 13.066 -2.887 1.00 0.78 70 GLN A CA 4
ATOM 7870 C C . GLN A 1 62 ? -18.246 11.939 -1.860 1.00 0.67 70 GLN A C 4
ATOM 7871 O O . GLN A 1 62 ? -18.392 12.190 -0.665 1.00 0.80 70 GLN A O 4
ATOM 7885 N N . ASP A 1 63 ? -18.111 10.702 -2.316 1.00 0.47 71 ASP A N 4
ATOM 7886 C CA . ASP A 1 63 ? -18.202 9.562 -1.414 1.00 0.43 71 ASP A CA 4
ATOM 7887 C C . ASP A 1 63 ? -16.814 9.043 -1.089 1.00 0.33 71 ASP A C 4
ATOM 7888 O O . ASP A 1 63 ? -16.266 8.225 -1.821 1.00 0.28 71 ASP A O 4
ATOM 7897 N N . LYS A 1 64 ? -16.246 9.541 -0.001 1.00 0.34 72 LYS A N 4
ATOM 7898 C CA . LYS A 1 64 ? -14.923 9.117 0.441 1.00 0.27 72 LYS A CA 4
ATOM 7899 C C . LYS A 1 64 ? -15.047 8.359 1.752 1.00 0.25 72 LYS A C 4
ATOM 7900 O O . LYS A 1 64 ? -15.647 8.859 2.708 1.00 0.27 72 LYS A O 4
ATOM 7919 N N . TYR A 1 65 ? -14.483 7.166 1.808 1.00 0.21 73 TYR A N 4
ATOM 7920 C CA . TYR A 1 65 ? -14.600 6.345 2.999 1.00 0.22 73 TYR A CA 4
ATOM 7921 C C . TYR A 1 65 ? -13.247 5.915 3.527 1.00 0.20 73 TYR A C 4
ATOM 7922 O O . TYR A 1 65 ? -12.460 5.277 2.826 1.00 0.20 73 TYR A O 4
ATOM 7940 N N . THR A 1 66 ? -12.993 6.273 4.773 1.00 0.22 74 THR A N 4
ATOM 7941 C CA . THR A 1 66 ? -11.773 5.895 5.452 1.00 0.22 74 THR A CA 4
ATOM 7942 C C . THR A 1 66 ? -11.884 4.483 6.005 1.00 0.24 74 THR A C 4
ATOM 7943 O O . THR A 1 66 ? -12.790 4.174 6.784 1.00 0.30 74 THR A O 4
ATOM 7954 N N . LEU A 1 67 ? -10.972 3.626 5.585 1.00 0.24 75 LEU A N 4
ATOM 7955 C CA . LEU A 1 67 ? -11.008 2.225 5.961 1.00 0.27 75 LEU A CA 4
ATOM 7956 C C . LEU A 1 67 ? -9.610 1.704 6.230 1.00 0.24 75 LEU A C 4
ATOM 7957 O O . LEU A 1 67 ? -8.630 2.203 5.672 1.00 0.26 75 LEU A O 4
ATOM 7973 N N . MET A 1 68 ? -9.532 0.709 7.101 1.00 0.28 76 MET A N 4
ATOM 7974 C CA . MET A 1 68 ? -8.262 0.117 7.476 1.00 0.32 76 MET A CA 4
ATOM 7975 C C . MET A 1 68 ? -7.601 -0.539 6.270 1.00 0.29 76 MET A C 4
ATOM 7976 O O . MET A 1 68 ? -8.248 -1.210 5.470 1.00 0.49 76 MET A O 4
ATOM 7990 N N . THR A 1 69 ? -6.317 -0.317 6.130 1.00 0.28 77 THR A N 4
ATOM 7991 C CA . THR A 1 69 ? -5.570 -0.867 5.020 1.00 0.25 77 THR A CA 4
ATOM 7992 C C . THR A 1 69 ? -4.212 -1.383 5.488 1.00 0.30 77 THR A C 4
ATOM 7993 O O . THR A 1 69 ? -3.513 -0.725 6.264 1.00 0.34 77 THR A O 4
ATOM 8004 N N . THR A 1 70 ? -3.849 -2.567 5.015 1.00 0.39 78 THR A N 4
ATOM 8005 C CA . THR A 1 70 ? -2.707 -3.282 5.542 1.00 0.41 78 THR A CA 4
ATOM 8006 C C . THR A 1 70 ? -1.998 -4.080 4.446 1.00 0.47 78 THR A C 4
ATOM 8007 O O . THR A 1 70 ? -2.507 -4.230 3.337 1.00 0.73 78 THR A O 4
ATOM 8018 N N . TYR A 1 71 ? -0.807 -4.555 4.760 1.00 0.38 79 TYR A N 4
ATOM 8019 C CA . TYR A 1 71 ? -0.067 -5.436 3.878 1.00 0.48 79 TYR A CA 4
ATOM 8020 C C . TYR A 1 71 ? 0.706 -6.418 4.753 1.00 0.56 79 TYR A C 4
ATOM 8021 O O . TYR A 1 71 ? 0.560 -6.390 5.973 1.00 0.51 79 TYR A O 4
ATOM 8039 N N . GLY A 1 72 ? 1.512 -7.274 4.159 1.00 0.84 80 GLY A N 4
ATOM 8040 C CA . GLY A 1 72 ? 2.300 -8.192 4.951 1.00 1.06 80 GLY A CA 4
ATOM 8041 C C . GLY A 1 72 ? 3.752 -8.179 4.551 1.00 1.72 80 GLY A C 4
ATOM 8042 O O . GLY A 1 72 ? 4.078 -7.774 3.439 1.00 1.84 80 GLY A O 4
ATOM 8046 N N . GLY A 1 73 ? 4.625 -8.602 5.454 1.00 2.61 81 GLY A N 4
ATOM 8047 C CA . GLY A 1 73 ? 6.032 -8.716 5.124 1.00 3.35 81 GLY A CA 4
ATOM 8048 C C . GLY A 1 73 ? 6.245 -9.601 3.912 1.00 2.67 81 GLY A C 4
ATOM 8049 O O . GLY A 1 73 ? 5.852 -10.768 3.924 1.00 3.01 81 GLY A O 4
ATOM 8053 N N . ALA A 1 74 ? 6.826 -9.027 2.852 1.00 2.09 82 ALA A N 4
ATOM 8054 C CA . ALA A 1 74 ? 7.014 -9.732 1.577 1.00 1.53 82 ALA A CA 4
ATOM 8055 C C . ALA A 1 74 ? 5.672 -10.127 0.996 1.00 1.12 82 ALA A C 4
ATOM 8056 O O . ALA A 1 74 ? 5.570 -11.064 0.204 1.00 1.74 82 ALA A O 4
ATOM 8063 N N . VAL A 1 75 ? 4.659 -9.381 1.414 1.00 1.23 83 VAL A N 4
ATOM 8064 C CA . VAL A 1 75 ? 3.255 -9.689 1.194 1.00 2.22 83 VAL A CA 4
ATOM 8065 C C . VAL A 1 75 ? 2.962 -11.188 1.398 1.00 2.88 83 VAL A C 4
ATOM 8066 O O . VAL A 1 75 ? 2.135 -11.794 0.716 1.00 3.52 83 VAL A O 4
ATOM 8079 N N . GLN A 1 76 ? 3.661 -11.781 2.357 1.00 3.08 84 GLN A N 4
ATOM 8080 C CA . GLN A 1 76 ? 3.428 -13.167 2.735 1.00 3.74 84 GLN A CA 4
ATOM 8081 C C . GLN A 1 76 ? 2.537 -13.198 3.973 1.00 3.88 84 GLN A C 4
ATOM 8082 O O . GLN A 1 76 ? 2.098 -14.252 4.431 1.00 4.30 84 GLN A O 4
ATOM 8096 N N . GLN A 1 77 ? 2.283 -12.011 4.500 1.00 3.84 85 GLN A N 4
ATOM 8097 C CA . GLN A 1 77 ? 1.431 -11.834 5.663 1.00 4.13 85 GLN A CA 4
ATOM 8098 C C . GLN A 1 77 ? 0.352 -10.813 5.343 1.00 4.08 85 GLN A C 4
ATOM 8099 O O . GLN A 1 77 ? 0.214 -10.397 4.191 1.00 4.61 85 GLN A O 4
ATOM 8113 N N . GLN A 1 78 ? -0.408 -10.412 6.349 1.00 3.80 86 GLN A N 4
ATOM 8114 C CA . GLN A 1 78 ? -1.424 -9.387 6.169 1.00 3.95 86 GLN A CA 4
ATOM 8115 C C . GLN A 1 78 ? -1.559 -8.558 7.446 1.00 3.20 86 GLN A C 4
ATOM 8116 O O . GLN A 1 78 ? -2.658 -8.180 7.857 1.00 3.11 86 GLN A O 4
ATOM 8130 N N . LEU A 1 79 ? -0.424 -8.274 8.070 1.00 2.96 87 LEU A N 4
ATOM 8131 C CA . LEU A 1 79 ? -0.401 -7.535 9.324 1.00 2.49 87 LEU A CA 4
ATOM 8132 C C . LEU A 1 79 ? 0.619 -6.402 9.252 1.00 1.71 87 LEU A C 4
ATOM 8133 O O . LEU A 1 79 ? 1.766 -6.557 9.677 1.00 1.95 87 LEU A O 4
ATOM 8149 N N . GLY A 1 80 ? 0.202 -5.274 8.703 1.00 1.03 88 GLY A N 4
ATOM 8150 C CA . GLY A 1 80 ? 1.090 -4.141 8.562 1.00 0.69 88 GLY A CA 4
ATOM 8151 C C . GLY A 1 80 ? 0.363 -2.912 8.061 1.00 0.63 88 GLY A C 4
ATOM 8152 O O . GLY A 1 80 ? -0.754 -2.629 8.487 1.00 0.95 88 GLY A O 4
ATOM 8156 N N . GLY A 1 81 ? 0.984 -2.189 7.142 1.00 0.50 89 GLY A N 4
ATOM 8157 C CA . GLY A 1 81 ? 0.361 -0.996 6.600 1.00 0.53 89 GLY A CA 4
ATOM 8158 C C . GLY A 1 81 ? 0.806 0.269 7.304 1.00 0.76 89 GLY A C 4
ATOM 8159 O O . GLY A 1 81 ? 0.880 0.298 8.532 1.00 1.61 89 GLY A O 4
ATOM 8163 N N . GLY A 1 82 ? 1.085 1.316 6.523 1.00 0.54 90 GLY A N 4
ATOM 8164 C CA . GLY A 1 82 ? 1.525 2.586 7.085 1.00 0.66 90 GLY A CA 4
ATOM 8165 C C . GLY A 1 82 ? 2.865 2.477 7.779 1.00 0.54 90 GLY A C 4
ATOM 8166 O O . GLY A 1 82 ? 2.931 2.076 8.941 1.00 0.61 90 GLY A O 4
ATOM 8170 N N . TYR A 1 83 ? 3.932 2.813 7.054 1.00 0.45 91 TYR A N 4
ATOM 8171 C CA . TYR A 1 83 ? 5.304 2.721 7.564 1.00 0.43 91 TYR A CA 4
ATOM 8172 C C . TYR A 1 83 ? 5.743 1.259 7.707 1.00 0.49 91 TYR A C 4
ATOM 8173 O O . TYR A 1 83 ? 6.927 0.976 7.864 1.00 0.78 91 TYR A O 4
ATOM 8191 N N . GLY A 1 84 ? 4.783 0.338 7.647 1.00 0.37 92 GLY A N 4
ATOM 8192 C CA . GLY A 1 84 ? 5.095 -1.077 7.716 1.00 0.40 92 GLY A CA 4
ATOM 8193 C C . GLY A 1 84 ? 6.015 -1.493 6.594 1.00 0.36 92 GLY A C 4
ATOM 8194 O O . GLY A 1 84 ? 5.641 -1.417 5.425 1.00 0.53 92 GLY A O 4
ATOM 8198 N N . TYR A 1 85 ? 7.214 -1.924 6.946 1.00 0.29 93 TYR A N 4
ATOM 8199 C CA . TYR A 1 85 ? 8.249 -2.165 5.957 1.00 0.27 93 TYR A CA 4
ATOM 8200 C C . TYR A 1 85 ? 8.795 -3.583 6.045 1.00 0.30 93 TYR A C 4
ATOM 8201 O O . TYR A 1 85 ? 8.739 -4.223 7.099 1.00 0.37 93 TYR A O 4
ATOM 8219 N N . TYR A 1 86 ? 9.309 -4.070 4.926 1.00 0.32 94 TYR A N 4
ATOM 8220 C CA . TYR A 1 86 ? 9.919 -5.393 4.868 1.00 0.41 94 TYR A CA 4
ATOM 8221 C C . TYR A 1 86 ? 11.326 -5.310 4.282 1.00 0.38 94 TYR A C 4
ATOM 8222 O O . TYR A 1 86 ? 11.604 -4.452 3.447 1.00 0.40 94 TYR A O 4
ATOM 8240 N N . HIS A 1 87 ? 12.206 -6.200 4.733 1.00 0.52 95 HIS A N 4
ATOM 8241 C CA . HIS A 1 87 ? 13.572 -6.279 4.229 1.00 0.60 95 HIS A CA 4
ATOM 8242 C C . HIS A 1 87 ? 13.586 -6.992 2.881 1.00 0.48 95 HIS A C 4
ATOM 8243 O O . HIS A 1 87 ? 13.672 -8.219 2.819 1.00 0.48 95 HIS A O 4
ATOM 8258 N N . VAL A 1 88 ? 13.490 -6.225 1.814 1.00 0.43 96 VAL A N 4
ATOM 8259 C CA . VAL A 1 88 ? 13.481 -6.776 0.468 1.00 0.35 96 VAL A CA 4
ATOM 8260 C C . VAL A 1 88 ? 14.901 -7.042 -0.023 1.00 0.35 96 VAL A C 4
ATOM 8261 O O . VAL A 1 88 ? 15.700 -6.130 -0.159 1.00 0.48 96 VAL A O 4
ATOM 8274 N N . SER A 1 89 ? 15.213 -8.298 -0.267 1.00 0.34 97 SER A N 4
ATOM 8275 C CA . SER A 1 89 ? 16.513 -8.662 -0.794 1.00 0.32 97 SER A CA 4
ATOM 8276 C C . SER A 1 89 ? 16.509 -8.542 -2.319 1.00 0.30 97 SER A C 4
ATOM 8277 O O . SER A 1 89 ? 15.454 -8.382 -2.938 1.00 0.33 97 SER A O 4
ATOM 8285 N N . GLN A 1 90 ? 17.693 -8.631 -2.917 1.00 0.29 98 GLN A N 4
ATOM 8286 C CA . GLN A 1 90 ? 17.858 -8.416 -4.354 1.00 0.32 98 GLN A CA 4
ATOM 8287 C C . GLN A 1 90 ? 17.130 -9.466 -5.195 1.00 0.41 98 GLN A C 4
ATOM 8288 O O . GLN A 1 90 ? 16.947 -9.281 -6.398 1.00 0.53 98 GLN A O 4
ATOM 8302 N N . LYS A 1 91 ? 16.713 -10.560 -4.570 1.00 0.46 99 LYS A N 4
ATOM 8303 C CA . LYS A 1 91 ? 15.934 -11.577 -5.266 1.00 0.56 99 LYS A CA 4
ATOM 8304 C C . LYS A 1 91 ? 14.598 -11.800 -4.566 1.00 0.53 99 LYS A C 4
ATOM 8305 O O . LYS A 1 91 ? 13.954 -12.834 -4.740 1.00 0.61 99 LYS A O 4
ATOM 8324 N N . THR A 1 92 ? 14.184 -10.825 -3.772 1.00 0.46 100 THR A N 4
ATOM 8325 C CA . THR A 1 92 ? 12.901 -10.885 -3.093 1.00 0.49 100 THR A CA 4
ATOM 8326 C C . THR A 1 92 ? 11.787 -10.408 -4.021 1.00 0.50 100 THR A C 4
ATOM 8327 O O . THR A 1 92 ? 11.897 -9.345 -4.640 1.00 0.49 100 THR A O 4
ATOM 8338 N N . PRO A 1 93 ? 10.709 -11.203 -4.137 1.00 0.55 101 PRO A N 4
ATOM 8339 C CA . PRO A 1 93 ? 9.559 -10.866 -4.979 1.00 0.59 101 PRO A CA 4
ATOM 8340 C C . PRO A 1 93 ? 8.860 -9.595 -4.496 1.00 0.56 101 PRO A C 4
ATOM 8341 O O . PRO A 1 93 ? 8.999 -9.203 -3.335 1.00 0.59 101 PRO A O 4
ATOM 8352 N N . PRO A 1 94 ? 8.088 -8.941 -5.376 1.00 0.54 102 PRO A N 4
ATOM 8353 C CA . PRO A 1 94 ? 7.454 -7.666 -5.072 1.00 0.56 102 PRO A CA 4
ATOM 8354 C C . PRO A 1 94 ? 6.221 -7.842 -4.189 1.00 0.43 102 PRO A C 4
ATOM 8355 O O . PRO A 1 94 ? 5.623 -8.921 -4.151 1.00 0.42 102 PRO A O 4
ATOM 8366 N N . GLN A 1 95 ? 5.841 -6.787 -3.483 1.00 0.45 103 GLN A N 4
ATOM 8367 C CA . GLN A 1 95 ? 4.792 -6.885 -2.479 1.00 0.46 103 GLN A CA 4
ATOM 8368 C C . GLN A 1 95 ? 3.481 -6.285 -2.973 1.00 0.41 103 GLN A C 4
ATOM 8369 O O . GLN A 1 95 ? 3.453 -5.500 -3.918 1.00 0.52 103 GLN A O 4
ATOM 8383 N N . THR A 1 96 ? 2.399 -6.681 -2.329 1.00 0.43 104 THR A N 4
ATOM 8384 C CA . THR A 1 96 ? 1.076 -6.196 -2.660 1.00 0.45 104 THR A CA 4
ATOM 8385 C C . THR A 1 96 ? 0.438 -5.555 -1.435 1.00 0.39 104 THR A C 4
ATOM 8386 O O . THR A 1 96 ? 0.467 -6.119 -0.340 1.00 0.43 104 THR A O 4
ATOM 8397 N N . ILE A 1 97 ? -0.117 -4.378 -1.612 1.00 0.34 105 ILE A N 4
ATOM 8398 C CA . ILE A 1 97 ? -0.782 -3.681 -0.528 1.00 0.30 105 ILE A CA 4
ATOM 8399 C C . ILE A 1 97 ? -2.289 -3.911 -0.618 1.00 0.28 105 ILE A C 4
ATOM 8400 O O . ILE A 1 97 ? -2.863 -3.806 -1.702 1.00 0.29 105 ILE A O 4
ATOM 8416 N N . SER A 1 98 ? -2.926 -4.248 0.502 1.00 0.29 106 SER A N 4
ATOM 8417 C CA . SER A 1 98 ? -4.346 -4.582 0.487 1.00 0.25 106 SER A CA 4
ATOM 8418 C C . SER A 1 98 ? -5.174 -3.575 1.285 1.00 0.25 106 SER A C 4
ATOM 8419 O O . SER A 1 98 ? -4.908 -3.314 2.459 1.00 0.30 106 SER A O 4
ATOM 8427 N N . GLY A 1 99 ? -6.182 -3.021 0.639 1.00 0.23 107 GLY A N 4
ATOM 8428 C CA . GLY A 1 99 ? -7.089 -2.111 1.311 1.00 0.24 107 GLY A CA 4
ATOM 8429 C C . GLY A 1 99 ? -8.353 -2.813 1.750 1.00 0.22 107 GLY A C 4
ATOM 8430 O O . GLY A 1 99 ? -9.052 -3.394 0.927 1.00 0.27 107 GLY A O 4
ATOM 8434 N N . VAL A 1 100 ? -8.661 -2.744 3.036 1.00 0.19 108 VAL A N 4
ATOM 8435 C CA . VAL A 1 100 ? -9.759 -3.507 3.605 1.00 0.19 108 VAL A CA 4
ATOM 8436 C C . VAL A 1 100 ? -10.955 -2.605 3.850 1.00 0.21 108 VAL A C 4
ATOM 8437 O O . VAL A 1 100 ? -10.924 -1.731 4.714 1.00 0.32 108 VAL A O 4
ATOM 8450 N N . VAL A 1 101 ? -11.997 -2.809 3.066 1.00 0.21 109 VAL A N 4
ATOM 8451 C CA . VAL A 1 101 ? -13.220 -2.041 3.211 1.00 0.24 109 VAL A CA 4
ATOM 8452 C C . VAL A 1 101 ? -13.815 -2.246 4.604 1.00 0.31 109 VAL A C 4
ATOM 8453 O O . VAL A 1 101 ? -13.857 -3.369 5.111 1.00 0.46 109 VAL A O 4
ATOM 8466 N N . SER A 1 102 ? -14.237 -1.148 5.224 1.00 0.26 110 SER A N 4
ATOM 8467 C CA . SER A 1 102 ? -14.776 -1.179 6.574 1.00 0.32 110 SER A CA 4
ATOM 8468 C C . SER A 1 102 ? -15.973 -2.119 6.673 1.00 0.38 110 SER A C 4
ATOM 8469 O O . SER A 1 102 ? -17.095 -1.780 6.281 1.00 0.42 110 SER A O 4
ATOM 8477 N N . LYS A 1 103 ? -15.711 -3.296 7.214 1.00 0.46 111 LYS A N 4
ATOM 8478 C CA . LYS A 1 103 ? -16.711 -4.345 7.368 1.00 0.56 111 LYS A CA 4
ATOM 8479 C C . LYS A 1 103 ? -17.685 -4.021 8.495 1.00 0.45 111 LYS A C 4
ATOM 8480 O O . LYS A 1 103 ? -18.634 -4.763 8.745 1.00 0.52 111 LYS A O 4
ATOM 8499 N N . ASN A 1 104 ? -17.427 -2.927 9.194 1.00 0.41 112 ASN A N 4
ATOM 8500 C CA . ASN A 1 104 ? -18.311 -2.481 10.263 1.00 0.45 112 ASN A CA 4
ATOM 8501 C C . ASN A 1 104 ? -19.387 -1.553 9.714 1.00 0.37 112 ASN A C 4
ATOM 8502 O O . ASN A 1 104 ? -20.346 -1.222 10.408 1.00 0.52 112 ASN A O 4
ATOM 8513 N N . VAL A 1 105 ? -19.230 -1.140 8.463 1.00 0.43 113 VAL A N 4
ATOM 8514 C CA . VAL A 1 105 ? -20.133 -0.161 7.878 1.00 0.39 113 VAL A CA 4
ATOM 8515 C C . VAL A 1 105 ? -21.125 -0.807 6.912 1.00 0.41 113 VAL A C 4
ATOM 8516 O O . VAL A 1 105 ? -22.285 -1.017 7.264 1.00 0.49 113 VAL A O 4
ATOM 8529 N N . GLY A 1 106 ? -20.679 -1.137 5.706 1.00 0.39 114 GLY A N 4
ATOM 8530 C CA . GLY A 1 106 ? -21.612 -1.606 4.698 1.00 0.41 114 GLY A CA 4
ATOM 8531 C C . GLY A 1 106 ? -21.982 -0.502 3.726 1.00 0.37 114 GLY A C 4
ATOM 8532 O O . GLY A 1 106 ? -23.156 -0.147 3.596 1.00 0.40 114 GLY A O 4
ATOM 8536 N N . TYR A 1 107 ? -20.964 0.075 3.090 1.00 0.34 115 TYR A N 4
ATOM 8537 C CA . TYR A 1 107 ? -21.130 1.221 2.192 1.00 0.31 115 TYR A CA 4
ATOM 8538 C C . TYR A 1 107 ? -22.078 0.927 1.035 1.00 0.31 115 TYR A C 4
ATOM 8539 O O . TYR A 1 107 ? -22.402 -0.225 0.748 1.00 0.35 115 TYR A O 4
ATOM 8557 N N . LYS A 1 108 ? -22.499 1.990 0.365 1.00 0.30 116 LYS A N 4
ATOM 8558 C CA . LYS A 1 108 ? -23.385 1.875 -0.782 1.00 0.30 116 LYS A CA 4
ATOM 8559 C C . LYS A 1 108 ? -22.581 1.637 -2.061 1.00 0.29 116 LYS A C 4
ATOM 8560 O O . LYS A 1 108 ? -21.424 2.052 -2.161 1.00 0.28 116 LYS A O 4
ATOM 8579 N N . PRO A 1 109 ? -23.197 0.958 -3.044 1.00 0.31 117 PRO A N 4
ATOM 8580 C CA . PRO A 1 109 ? -22.527 0.506 -4.278 1.00 0.30 117 PRO A CA 4
ATOM 8581 C C . PRO A 1 109 ? -21.920 1.632 -5.110 1.00 0.29 117 PRO A C 4
ATOM 8582 O O . PRO A 1 109 ? -22.301 2.799 -4.982 1.00 0.43 117 PRO A O 4
ATOM 8593 N N . GLY A 1 110 ? -20.981 1.261 -5.972 1.00 0.23 118 GLY A N 4
ATOM 8594 C CA . GLY A 1 110 ? -20.331 2.222 -6.838 1.00 0.21 118 GLY A CA 4
ATOM 8595 C C . GLY A 1 110 ? -18.868 1.894 -7.047 1.00 0.18 118 GLY A C 4
ATOM 8596 O O . GLY A 1 110 ? -18.290 1.117 -6.287 1.00 0.18 118 GLY A O 4
ATOM 8600 N N . GLN A 1 111 ? -18.270 2.464 -8.084 1.00 0.19 119 GLN A N 4
ATOM 8601 C CA . GLN A 1 111 ? -16.841 2.310 -8.313 1.00 0.18 119 GLN A CA 4
ATOM 8602 C C . GLN A 1 111 ? -16.083 3.468 -7.681 1.00 0.16 119 GLN A C 4
ATOM 8603 O O . GLN A 1 111 ? -16.183 4.610 -8.123 1.00 0.21 119 GLN A O 4
ATOM 8617 N N . TYR A 1 112 ? -15.339 3.158 -6.638 1.00 0.15 120 TYR A N 4
ATOM 8618 C CA . TYR A 1 112 ? -14.583 4.151 -5.898 1.00 0.15 120 TYR A CA 4
ATOM 8619 C C . TYR A 1 112 ? -13.124 4.121 -6.300 1.00 0.16 120 TYR A C 4
ATOM 8620 O O . TYR A 1 112 ? -12.642 3.130 -6.841 1.00 0.19 120 TYR A O 4
ATOM 8638 N N . THR A 1 113 ? -12.433 5.211 -6.035 1.00 0.16 121 THR A N 4
ATOM 8639 C CA . THR A 1 113 ? -11.016 5.308 -6.309 1.00 0.16 121 THR A CA 4
ATOM 8640 C C . THR A 1 113 ? -10.234 5.304 -4.998 1.00 0.16 121 THR A C 4
ATOM 8641 O O . THR A 1 113 ? -10.610 5.990 -4.051 1.00 0.17 121 THR A O 4
ATOM 8652 N N . VAL A 1 114 ? -9.166 4.523 -4.940 1.00 0.14 122 VAL A N 4
ATOM 8653 C CA . VAL A 1 114 ? -8.349 4.432 -3.734 1.00 0.14 122 VAL A CA 4
ATOM 8654 C C . VAL A 1 114 ? -6.948 4.987 -3.978 1.00 0.15 122 VAL A C 4
ATOM 8655 O O . VAL A 1 114 ? -6.238 4.538 -4.872 1.00 0.17 122 VAL A O 4
ATOM 8668 N N . GLU A 1 115 ? -6.567 5.969 -3.179 1.00 0.15 123 GLU A N 4
ATOM 8669 C CA . GLU A 1 115 ? -5.301 6.675 -3.355 1.00 0.16 123 GLU A CA 4
ATOM 8670 C C . GLU A 1 115 ? -4.206 6.099 -2.459 1.00 0.17 123 GLU A C 4
ATOM 8671 O O . GLU A 1 115 ? -4.321 6.131 -1.233 1.00 0.18 123 GLU A O 4
ATOM 8683 N N . LEU A 1 116 ? -3.145 5.586 -3.075 1.00 0.18 124 LEU A N 4
ATOM 8684 C CA . LEU A 1 116 ? -2.044 4.991 -2.330 1.00 0.18 124 LEU A CA 4
ATOM 8685 C C . LEU A 1 116 ? -0.702 5.459 -2.875 1.00 0.17 124 LEU A C 4
ATOM 8686 O O . LEU A 1 116 ? -0.554 5.706 -4.072 1.00 0.19 124 LEU A O 4
ATOM 8702 N N . THR A 1 117 ? 0.263 5.595 -1.982 1.00 0.16 125 THR A N 4
ATOM 8703 C CA . THR A 1 117 ? 1.629 5.889 -2.363 1.00 0.16 125 THR A CA 4
ATOM 8704 C C . THR A 1 117 ? 2.445 4.593 -2.388 1.00 0.16 125 THR A C 4
ATOM 8705 O O . THR A 1 117 ? 2.061 3.633 -3.050 1.00 0.19 125 THR A O 4
ATOM 8716 N N . GLY A 1 118 ? 3.539 4.545 -1.644 1.00 0.16 126 GLY A N 4
ATOM 8717 C CA . GLY A 1 118 ? 4.316 3.327 -1.577 1.00 0.17 126 GLY A CA 4
ATOM 8718 C C . GLY A 1 118 ? 5.650 3.433 -2.264 1.00 0.17 126 GLY A C 4
ATOM 8719 O O . GLY A 1 118 ? 5.855 2.872 -3.336 1.00 0.19 126 GLY A O 4
ATOM 8723 N N . PHE A 1 119 ? 6.560 4.164 -1.647 1.00 0.18 127 PHE A N 4
ATOM 8724 C CA . PHE A 1 119 ? 7.916 4.259 -2.143 1.00 0.19 127 PHE A CA 4
ATOM 8725 C C . PHE A 1 119 ? 8.789 3.301 -1.353 1.00 0.18 127 PHE A C 4
ATOM 8726 O O . PHE A 1 119 ? 8.375 2.791 -0.311 1.00 0.19 127 PHE A O 4
ATOM 8743 N N . PHE A 1 120 ? 9.985 3.048 -1.836 1.00 0.21 128 PHE A N 4
ATOM 8744 C CA . PHE A 1 120 ? 10.908 2.226 -1.091 1.00 0.21 128 PHE A CA 4
ATOM 8745 C C . PHE A 1 120 ? 12.065 3.084 -0.623 1.00 0.23 128 PHE A C 4
ATOM 8746 O O . PHE A 1 120 ? 12.568 3.929 -1.369 1.00 0.25 128 PHE A O 4
ATOM 8763 N N . SER A 1 121 ? 12.451 2.900 0.620 1.00 0.24 129 SER A N 4
ATOM 8764 C CA . SER A 1 121 ? 13.531 3.670 1.189 1.00 0.28 129 SER A CA 4
ATOM 8765 C C . SER A 1 121 ? 14.865 3.104 0.717 1.00 0.26 129 SER A C 4
ATOM 8766 O O . SER A 1 121 ? 15.203 1.963 1.011 1.00 0.28 129 SER A O 4
ATOM 8774 N N . LEU A 1 122 ? 15.595 3.891 -0.060 1.00 0.36 130 LEU A N 4
ATOM 8775 C CA . LEU A 1 122 ? 16.865 3.449 -0.610 1.00 0.36 130 LEU A CA 4
ATOM 8776 C C . LEU A 1 122 ? 18.008 3.970 0.243 1.00 0.43 130 LEU A C 4
ATOM 8777 O O . LEU A 1 122 ? 18.057 5.143 0.602 1.00 0.69 130 LEU A O 4
ATOM 8793 N N . ASN A 1 123 ? 18.920 3.074 0.558 1.00 0.41 131 ASN A N 4
ATOM 8794 C CA . ASN A 1 123 ? 20.034 3.373 1.448 1.00 0.42 131 ASN A CA 4
ATOM 8795 C C . ASN A 1 123 ? 21.324 3.557 0.654 1.00 0.44 131 ASN A C 4
ATOM 8796 O O . ASN A 1 123 ? 22.067 4.516 0.866 1.00 0.57 131 ASN A O 4
ATOM 8807 N N . ASP A 1 124 ? 21.548 2.629 -0.272 1.00 0.37 132 ASP A N 4
ATOM 8808 C CA . ASP A 1 124 ? 22.768 2.549 -1.088 1.00 0.44 132 ASP A CA 4
ATOM 8809 C C . ASP A 1 124 ? 23.988 2.219 -0.226 1.00 0.47 132 ASP A C 4
ATOM 8810 O O . ASP A 1 124 ? 24.256 2.892 0.769 1.00 0.80 132 ASP A O 4
ATOM 8819 N N . ASN A 1 125 ? 24.704 1.159 -0.615 1.00 0.54 133 ASN A N 4
ATOM 8820 C CA . ASN A 1 125 ? 25.859 0.655 0.138 1.00 0.58 133 ASN A CA 4
ATOM 8821 C C . ASN A 1 125 ? 25.424 0.148 1.510 1.00 0.48 133 ASN A C 4
ATOM 8822 O O . ASN A 1 125 ? 25.439 0.893 2.492 1.00 0.61 133 ASN A O 4
ATOM 8833 N N . LYS A 1 126 ? 25.014 -1.120 1.564 1.00 0.42 134 LYS A N 4
ATOM 8834 C CA . LYS A 1 126 ? 24.560 -1.730 2.812 1.00 0.48 134 LYS A CA 4
ATOM 8835 C C . LYS A 1 126 ? 24.224 -3.202 2.599 1.00 0.61 134 LYS A C 4
ATOM 8836 O O . LYS A 1 126 ? 24.892 -4.083 3.145 1.00 1.11 134 LYS A O 4
ATOM 8855 N N . GLN A 1 127 ? 23.190 -3.454 1.797 1.00 0.42 135 GLN A N 4
ATOM 8856 C CA . GLN A 1 127 ? 22.748 -4.814 1.479 1.00 0.45 135 GLN A CA 4
ATOM 8857 C C . GLN A 1 127 ? 22.231 -5.541 2.724 1.00 0.53 135 GLN A C 4
ATOM 8858 O O . GLN A 1 127 ? 22.809 -6.536 3.162 1.00 0.71 135 GLN A O 4
ATOM 8872 N N . ALA A 1 128 ? 21.137 -5.038 3.287 1.00 0.45 136 ALA A N 4
ATOM 8873 C CA . ALA A 1 128 ? 20.526 -5.641 4.470 1.00 0.53 136 ALA A CA 4
ATOM 8874 C C . ALA A 1 128 ? 19.139 -5.056 4.704 1.00 0.49 136 ALA A C 4
ATOM 8875 O O . ALA A 1 128 ? 18.123 -5.702 4.439 1.00 0.56 136 ALA A O 4
ATOM 8882 N N . ASN A 1 129 ? 19.113 -3.818 5.184 1.00 0.41 137 ASN A N 4
ATOM 8883 C CA . ASN A 1 129 ? 17.872 -3.084 5.381 1.00 0.40 137 ASN A CA 4
ATOM 8884 C C . ASN A 1 129 ? 18.175 -1.597 5.547 1.00 0.34 137 ASN A C 4
ATOM 8885 O O . ASN A 1 129 ? 18.993 -1.208 6.381 1.00 0.39 137 ASN A O 4
ATOM 8896 N N . PRO A 1 130 ? 17.560 -0.751 4.707 1.00 0.28 138 PRO A N 4
ATOM 8897 C CA . PRO A 1 130 ? 17.714 0.708 4.777 1.00 0.29 138 PRO A CA 4
ATOM 8898 C C . PRO A 1 130 ? 17.247 1.283 6.108 1.00 0.37 138 PRO A C 4
ATOM 8899 O O . PRO A 1 130 ? 16.509 0.636 6.852 1.00 0.91 138 PRO A O 4
ATOM 8910 N N . THR A 1 131 ? 17.680 2.503 6.390 1.00 0.68 139 THR A N 4
ATOM 8911 C CA . THR A 1 131 ? 17.347 3.171 7.634 1.00 0.76 139 THR A CA 4
ATOM 8912 C C . THR A 1 131 ? 15.939 3.766 7.578 1.00 0.61 139 THR A C 4
ATOM 8913 O O . THR A 1 131 ? 15.673 4.696 6.811 1.00 0.64 139 THR A O 4
ATOM 8924 N N . PRO A 1 132 ? 15.010 3.228 8.386 1.00 0.51 140 PRO A N 4
ATOM 8925 C CA . PRO A 1 132 ? 13.620 3.693 8.420 1.00 0.41 140 PRO A CA 4
ATOM 8926 C C . PRO A 1 132 ? 13.493 5.117 8.949 1.00 0.44 140 PRO A C 4
ATOM 8927 O O . PRO A 1 132 ? 12.474 5.778 8.749 1.00 0.42 140 PRO A O 4
ATOM 8938 N N . SER A 1 133 ? 14.540 5.600 9.607 1.00 0.56 141 SER A N 4
ATOM 8939 C CA . SER A 1 133 ? 14.541 6.955 10.138 1.00 0.71 141 SER A CA 4
ATOM 8940 C C . SER A 1 133 ? 14.622 7.974 9.005 1.00 0.73 141 SER A C 4
ATOM 8941 O O . SER A 1 133 ? 14.427 9.170 9.217 1.00 0.85 141 SER A O 4
ATOM 8949 N N . SER A 1 134 ? 14.890 7.492 7.797 1.00 0.70 142 SER A N 4
ATOM 8950 C CA . SER A 1 134 ? 14.985 8.355 6.632 1.00 0.81 142 SER A CA 4
ATOM 8951 C C . SER A 1 134 ? 13.585 8.738 6.140 1.00 0.68 142 SER A C 4
ATOM 8952 O O . SER A 1 134 ? 13.429 9.552 5.225 1.00 0.77 142 SER A O 4
ATOM 8960 N N . LEU A 1 135 ? 12.568 8.152 6.772 1.00 0.52 143 LEU A N 4
ATOM 8961 C CA . LEU A 1 135 ? 11.171 8.450 6.462 1.00 0.50 143 LEU A CA 4
ATOM 8962 C C . LEU A 1 135 ? 10.793 9.853 6.931 1.00 0.53 143 LEU A C 4
ATOM 8963 O O . LEU A 1 135 ? 9.738 10.374 6.578 1.00 0.73 143 LEU A O 4
ATOM 8979 N N . THR A 1 136 ? 11.658 10.459 7.732 1.00 0.53 144 THR A N 4
ATOM 8980 C CA . THR A 1 136 ? 11.443 11.821 8.193 1.00 0.65 144 THR A CA 4
ATOM 8981 C C . THR A 1 136 ? 11.725 12.814 7.071 1.00 0.66 144 THR A C 4
ATOM 8982 O O . THR A 1 136 ? 11.289 13.966 7.113 1.00 0.78 144 THR A O 4
ATOM 8993 N N . SER A 1 137 ? 12.450 12.347 6.063 1.00 0.69 145 SER A N 4
ATOM 8994 C CA . SER A 1 137 ? 12.766 13.147 4.891 1.00 0.85 145 SER A CA 4
ATOM 8995 C C . SER A 1 137 ? 12.105 12.534 3.659 1.00 0.95 145 SER A C 4
ATOM 8996 O O . SER A 1 137 ? 12.659 12.559 2.564 1.00 1.08 145 SER A O 4
ATOM 9004 N N . LYS A 1 138 ? 10.926 11.956 3.865 1.00 1.03 146 LYS A N 4
ATOM 9005 C CA . LYS A 1 138 ? 10.216 11.236 2.809 1.00 1.23 146 LYS A CA 4
ATOM 9006 C C . LYS A 1 138 ? 9.772 12.155 1.672 1.00 1.10 146 LYS A C 4
ATOM 9007 O O . LYS A 1 138 ? 9.976 11.844 0.504 1.00 1.27 146 LYS A O 4
ATOM 9026 N N . ALA A 1 139 ? 9.178 13.287 2.008 1.00 1.20 147 ALA A N 4
ATOM 9027 C CA . ALA A 1 139 ? 8.584 14.148 0.997 1.00 1.38 147 ALA A CA 4
ATOM 9028 C C . ALA A 1 139 ? 9.650 14.837 0.153 1.00 1.34 147 ALA A C 4
ATOM 9029 O O . ALA A 1 139 ? 9.593 14.811 -1.079 1.00 1.45 147 ALA A O 4
ATOM 9036 N N . ALA A 1 140 ? 10.626 15.440 0.809 1.00 1.34 148 ALA A N 4
ATOM 9037 C CA . ALA A 1 140 ? 11.657 16.184 0.104 1.00 1.50 148 ALA A CA 4
ATOM 9038 C C . ALA A 1 140 ? 12.849 15.298 -0.244 1.00 1.34 148 ALA A C 4
ATOM 9039 O O . ALA A 1 140 ? 13.553 14.812 0.643 1.00 1.34 148 ALA A O 4
ATOM 9046 N N . GLY A 1 141 ? 13.069 15.092 -1.538 1.00 1.40 149 GLY A N 4
ATOM 9047 C CA . GLY A 1 141 ? 14.266 14.409 -1.988 1.00 1.45 149 GLY A CA 4
ATOM 9048 C C . GLY A 1 141 ? 14.061 12.932 -2.263 1.00 1.21 149 GLY A C 4
ATOM 9049 O O . GLY A 1 141 ? 14.957 12.272 -2.788 1.00 1.49 149 GLY A O 4
ATOM 9053 N N . LYS A 1 142 ? 12.899 12.401 -1.911 1.00 0.89 150 LYS A N 4
ATOM 9054 C CA . LYS A 1 142 ? 12.638 10.979 -2.108 1.00 0.73 150 LYS A CA 4
ATOM 9055 C C . LYS A 1 142 ? 11.605 10.754 -3.194 1.00 0.53 150 LYS A C 4
ATOM 9056 O O . LYS A 1 142 ? 10.694 11.565 -3.383 1.00 0.66 150 LYS A O 4
ATOM 9075 N N . ASN A 1 143 ? 11.748 9.640 -3.896 1.00 0.52 151 ASN A N 4
ATOM 9076 C CA . ASN A 1 143 ? 10.860 9.309 -4.999 1.00 0.42 151 ASN A CA 4
ATOM 9077 C C . ASN A 1 143 ? 9.566 8.690 -4.495 1.00 0.30 151 ASN A C 4
ATOM 9078 O O . ASN A 1 143 ? 9.323 7.496 -4.677 1.00 0.31 151 ASN A O 4
ATOM 9089 N N . ILE A 1 144 ? 8.744 9.499 -3.849 1.00 0.25 152 ILE A N 4
ATOM 9090 C CA . ILE A 1 144 ? 7.427 9.055 -3.437 1.00 0.23 152 ILE A CA 4
ATOM 9091 C C . ILE A 1 144 ? 6.510 8.968 -4.648 1.00 0.26 152 ILE A C 4
ATOM 9092 O O . ILE A 1 144 ? 6.364 9.928 -5.410 1.00 0.35 152 ILE A O 4
ATOM 9108 N N . VAL A 1 145 ? 5.943 7.795 -4.840 1.00 0.22 153 VAL A N 4
ATOM 9109 C CA . VAL A 1 145 ? 4.992 7.567 -5.908 1.00 0.24 153 VAL A CA 4
ATOM 9110 C C . VAL A 1 145 ? 3.576 7.642 -5.365 1.00 0.23 153 VAL A C 4
ATOM 9111 O O . VAL A 1 145 ? 3.366 7.523 -4.159 1.00 0.23 153 VAL A O 4
ATOM 9124 N N . SER A 1 146 ? 2.616 7.855 -6.244 1.00 0.25 154 SER A N 4
ATOM 9125 C CA . SER A 1 146 ? 1.224 7.911 -5.844 1.00 0.26 154 SER A CA 4
ATOM 9126 C C . SER A 1 146 ? 0.331 7.444 -6.983 1.00 0.27 154 SER A C 4
ATOM 9127 O O . SER A 1 146 ? 0.465 7.900 -8.120 1.00 0.37 154 SER A O 4
ATOM 9135 N N . SER A 1 147 ? -0.554 6.514 -6.685 1.00 0.21 155 SER A N 4
ATOM 9136 C CA . SER A 1 147 ? -1.451 5.973 -7.682 1.00 0.23 155 SER A CA 4
ATOM 9137 C C . SER A 1 147 ? -2.843 5.830 -7.095 1.00 0.20 155 SER A C 4
ATOM 9138 O O . SER A 1 147 ? -3.026 5.869 -5.877 1.00 0.20 155 SER A O 4
ATOM 9146 N N . THR A 1 148 ? -3.817 5.670 -7.963 1.00 0.21 156 THR A N 4
ATOM 9147 C CA . THR A 1 148 ? -5.183 5.504 -7.544 1.00 0.19 156 THR A CA 4
ATOM 9148 C C . THR A 1 148 ? -5.778 4.251 -8.148 1.00 0.21 156 THR A C 4
ATOM 9149 O O . THR A 1 148 ? -5.798 4.072 -9.366 1.00 0.27 156 THR A O 4
ATOM 9160 N N . GLY A 1 149 ? -6.237 3.382 -7.274 1.00 0.18 157 GLY A N 4
ATOM 9161 C CA . GLY A 1 149 ? -6.858 2.159 -7.699 1.00 0.19 157 GLY A CA 4
ATOM 9162 C C . GLY A 1 149 ? -8.354 2.309 -7.718 1.00 0.17 157 GLY A C 4
ATOM 9163 O O . GLY A 1 149 ? -8.867 3.427 -7.729 1.00 0.21 157 GLY A O 4
ATOM 9167 N N . THR A 1 150 ? -9.057 1.203 -7.673 1.00 0.17 158 THR A N 4
ATOM 9168 C CA . THR A 1 150 ? -10.504 1.237 -7.763 1.00 0.18 158 THR A CA 4
ATOM 9169 C C . THR A 1 150 ? -11.164 0.127 -6.950 1.00 0.16 158 THR A C 4
ATOM 9170 O O . THR A 1 150 ? -10.647 -0.986 -6.846 1.00 0.17 158 THR A O 4
ATOM 9181 N N . ILE A 1 151 ? -12.316 0.454 -6.379 1.00 0.15 159 ILE A N 4
ATOM 9182 C CA . ILE A 1 151 ? -13.098 -0.489 -5.592 1.00 0.14 159 ILE A CA 4
ATOM 9183 C C . ILE A 1 151 ? -14.568 -0.416 -5.991 1.00 0.15 159 ILE A C 4
ATOM 9184 O O . ILE A 1 151 ? -15.183 0.641 -5.901 1.00 0.19 159 ILE A O 4
ATOM 9200 N N . THR A 1 152 ? -15.125 -1.527 -6.432 1.00 0.17 160 THR A N 4
ATOM 9201 C CA . THR A 1 152 ? -16.535 -1.582 -6.771 1.00 0.18 160 THR A CA 4
ATOM 9202 C C . THR A 1 152 ? -17.336 -2.172 -5.617 1.00 0.17 160 THR A C 4
ATOM 9203 O O . THR A 1 152 ? -17.303 -3.382 -5.375 1.00 0.20 160 THR A O 4
ATOM 9214 N N . ILE A 1 153 ? -18.035 -1.312 -4.897 1.00 0.16 161 ILE A N 4
ATOM 9215 C CA . ILE A 1 153 ? -18.892 -1.751 -3.810 1.00 0.18 161 ILE A CA 4
ATOM 9216 C C . ILE A 1 153 ? -20.141 -2.396 -4.395 1.00 0.20 161 ILE A C 4
ATOM 9217 O O . ILE A 1 153 ? -20.805 -1.799 -5.242 1.00 0.22 161 ILE A O 4
ATOM 9233 N N . SER A 1 154 ? -20.438 -3.615 -3.977 1.00 0.25 162 SER A N 4
ATOM 9234 C CA . SER A 1 154 ? -21.577 -4.339 -4.511 1.00 0.30 162 SER A CA 4
ATOM 9235 C C . SER A 1 154 ? -22.386 -4.981 -3.384 1.00 0.38 162 SER A C 4
ATOM 9236 O O . SER A 1 154 ? -22.151 -6.167 -3.066 1.00 1.29 162 SER A O 4
ATOM 9245 N N . ASN A 1 1 ? 20.771 5.300 -4.388 1.00 1.15 9 ASN A N 5
ATOM 9246 C CA . ASN A 1 1 ? 20.915 6.410 -5.353 1.00 0.93 9 ASN A CA 5
ATOM 9247 C C . ASN A 1 1 ? 19.562 6.973 -5.772 1.00 0.89 9 ASN A C 5
ATOM 9248 O O . ASN A 1 1 ? 19.103 7.968 -5.211 1.00 1.14 9 ASN A O 5
ATOM 9261 N N . SER A 1 2 ? 18.906 6.342 -6.740 1.00 0.77 10 SER A N 5
ATOM 9262 C CA . SER A 1 2 ? 17.671 6.894 -7.285 1.00 0.86 10 SER A CA 5
ATOM 9263 C C . SER A 1 2 ? 16.717 5.795 -7.745 1.00 0.71 10 SER A C 5
ATOM 9264 O O . SER A 1 2 ? 16.856 5.266 -8.849 1.00 0.76 10 SER A O 5
ATOM 9272 N N . CYS A 1 3 ? 15.753 5.455 -6.902 1.00 0.59 11 CYS A N 5
ATOM 9273 C CA . CYS A 1 3 ? 14.765 4.443 -7.245 1.00 0.46 11 CYS A CA 5
ATOM 9274 C C . CYS A 1 3 ? 13.426 4.712 -6.580 1.00 0.41 11 CYS A C 5
ATOM 9275 O O . CYS A 1 3 ? 13.339 5.453 -5.599 1.00 0.49 11 CYS A O 5
ATOM 9282 N N . SER A 1 4 ? 12.390 4.100 -7.130 1.00 0.33 12 SER A N 5
ATOM 9283 C CA . SER A 1 4 ? 11.048 4.213 -6.599 1.00 0.29 12 SER A CA 5
ATOM 9284 C C . SER A 1 4 ? 10.321 2.886 -6.774 1.00 0.22 12 SER A C 5
ATOM 9285 O O . SER A 1 4 ? 10.753 2.029 -7.547 1.00 0.24 12 SER A O 5
ATOM 9293 N N . LEU A 1 5 ? 9.234 2.714 -6.044 1.00 0.20 13 LEU A N 5
ATOM 9294 C CA . LEU A 1 5 ? 8.441 1.499 -6.115 1.00 0.18 13 LEU A CA 5
ATOM 9295 C C . LEU A 1 5 ? 7.309 1.659 -7.127 1.00 0.18 13 LEU A C 5
ATOM 9296 O O . LEU A 1 5 ? 6.643 2.694 -7.167 1.00 0.27 13 LEU A O 5
ATOM 9312 N N . SER A 1 6 ? 7.121 0.647 -7.959 1.00 0.17 14 SER A N 5
ATOM 9313 C CA . SER A 1 6 ? 6.036 0.640 -8.928 1.00 0.19 14 SER A CA 5
ATOM 9314 C C . SER A 1 6 ? 4.719 0.347 -8.231 1.00 0.22 14 SER A C 5
ATOM 9315 O O . SER A 1 6 ? 4.665 -0.487 -7.332 1.00 0.37 14 SER A O 5
ATOM 9323 N N . ILE A 1 7 ? 3.667 1.039 -8.629 1.00 0.29 15 ILE A N 5
ATOM 9324 C CA . ILE A 1 7 ? 2.360 0.803 -8.050 1.00 0.31 15 ILE A CA 5
ATOM 9325 C C . ILE A 1 7 ? 1.410 0.278 -9.113 1.00 0.34 15 ILE A C 5
ATOM 9326 O O . ILE A 1 7 ? 0.845 1.049 -9.891 1.00 0.41 15 ILE A O 5
ATOM 9342 N N . SER A 1 8 ? 1.238 -1.027 -9.149 1.00 0.37 16 SER A N 5
ATOM 9343 C CA . SER A 1 8 ? 0.379 -1.647 -10.141 1.00 0.41 16 SER A CA 5
ATOM 9344 C C . SER A 1 8 ? -1.073 -1.560 -9.699 1.00 0.36 16 SER A C 5
ATOM 9345 O O . SER A 1 8 ? -1.511 -2.296 -8.811 1.00 0.43 16 SER A O 5
ATOM 9353 N N . SER A 1 9 ? -1.801 -0.630 -10.294 1.00 0.52 17 SER A N 5
ATOM 9354 C CA . SER A 1 9 ? -3.214 -0.469 -10.009 1.00 0.68 17 SER A CA 5
ATOM 9355 C C . SER A 1 9 ? -4.043 -1.257 -11.023 1.00 0.54 17 SER A C 5
ATOM 9356 O O . SER A 1 9 ? -4.032 -0.955 -12.218 1.00 0.63 17 SER A O 5
ATOM 9364 N N . PRO A 1 10 ? -4.745 -2.299 -10.562 1.00 0.61 18 PRO A N 5
ATOM 9365 C CA . PRO A 1 10 ? -5.525 -3.176 -11.426 1.00 0.67 18 PRO A CA 5
ATOM 9366 C C . PRO A 1 10 ? -6.974 -2.717 -11.596 1.00 0.78 18 PRO A C 5
ATOM 9367 O O . PRO A 1 10 ? -7.287 -1.536 -11.438 1.00 1.72 18 PRO A O 5
ATOM 9378 N N . ASP A 1 11 ? -7.840 -3.663 -11.934 1.00 0.37 19 ASP A N 5
ATOM 9379 C CA . ASP A 1 11 ? -9.272 -3.409 -12.065 1.00 0.35 19 ASP A CA 5
ATOM 9380 C C . ASP A 1 11 ? -9.911 -3.256 -10.686 1.00 0.34 19 ASP A C 5
ATOM 9381 O O . ASP A 1 11 ? -9.300 -3.621 -9.677 1.00 0.46 19 ASP A O 5
ATOM 9390 N N . PRO A 1 12 ? -11.135 -2.696 -10.611 1.00 0.28 20 PRO A N 5
ATOM 9391 C CA . PRO A 1 12 ? -11.847 -2.564 -9.344 1.00 0.26 20 PRO A CA 5
ATOM 9392 C C . PRO A 1 12 ? -12.128 -3.909 -8.696 1.00 0.25 20 PRO A C 5
ATOM 9393 O O . PRO A 1 12 ? -12.736 -4.792 -9.305 1.00 0.30 20 PRO A O 5
ATOM 9404 N N . VAL A 1 13 ? -11.684 -4.058 -7.461 1.00 0.23 21 VAL A N 5
ATOM 9405 C CA . VAL A 1 13 ? -11.942 -5.271 -6.703 1.00 0.22 21 VAL A CA 5
ATOM 9406 C C . VAL A 1 13 ? -13.431 -5.365 -6.390 1.00 0.20 21 VAL A C 5
ATOM 9407 O O . VAL A 1 13 ? -14.079 -4.358 -6.112 1.00 0.19 21 VAL A O 5
ATOM 9420 N N . THR A 1 14 ? -13.975 -6.562 -6.442 1.00 0.24 22 THR A N 5
ATOM 9421 C CA . THR A 1 14 ? -15.391 -6.745 -6.198 1.00 0.25 22 THR A CA 5
ATOM 9422 C C . THR A 1 14 ? -15.648 -6.972 -4.716 1.00 0.25 22 THR A C 5
ATOM 9423 O O . THR A 1 14 ? -15.355 -8.041 -4.179 1.00 0.30 22 THR A O 5
ATOM 9434 N N . TYR A 1 15 ? -16.194 -5.963 -4.060 1.00 0.23 23 TYR A N 5
ATOM 9435 C CA . TYR A 1 15 ? -16.522 -6.066 -2.653 1.00 0.26 23 TYR A CA 5
ATOM 9436 C C . TYR A 1 15 ? -17.970 -6.495 -2.488 1.00 0.29 23 TYR A C 5
ATOM 9437 O O . TYR A 1 15 ? -18.888 -5.707 -2.699 1.00 0.28 23 TYR A O 5
ATOM 9455 N N . THR A 1 16 ? -18.161 -7.745 -2.109 1.00 0.39 24 THR A N 5
ATOM 9456 C CA . THR A 1 16 ? -19.490 -8.257 -1.862 1.00 0.46 24 THR A CA 5
ATOM 9457 C C . THR A 1 16 ? -19.886 -7.938 -0.429 1.00 0.41 24 THR A C 5
ATOM 9458 O O . THR A 1 16 ? -19.132 -8.213 0.504 1.00 0.41 24 THR A O 5
ATOM 9469 N N . ILE A 1 17 ? -21.042 -7.320 -0.258 1.00 0.40 25 ILE A N 5
ATOM 9470 C CA . ILE A 1 17 ? -21.521 -6.961 1.064 1.00 0.37 25 ILE A CA 5
ATOM 9471 C C . ILE A 1 17 ? -22.683 -7.856 1.494 1.00 0.41 25 ILE A C 5
ATOM 9472 O O . ILE A 1 17 ? -23.847 -7.501 1.307 1.00 0.44 25 ILE A O 5
ATOM 9488 N N . PRO A 1 18 ? -22.386 -9.042 2.051 1.00 0.49 26 PRO A N 5
ATOM 9489 C CA . PRO A 1 18 ? -23.414 -9.942 2.565 1.00 0.59 26 PRO A CA 5
ATOM 9490 C C . PRO A 1 18 ? -23.968 -9.476 3.911 1.00 0.69 26 PRO A C 5
ATOM 9491 O O . PRO A 1 18 ? -25.177 -9.465 4.135 1.00 0.74 26 PRO A O 5
ATOM 9502 N N . THR A 1 19 ? -23.061 -9.075 4.797 1.00 0.79 27 THR A N 5
ATOM 9503 C CA . THR A 1 19 ? -23.405 -8.746 6.172 1.00 1.06 27 THR A CA 5
ATOM 9504 C C . THR A 1 19 ? -22.907 -7.357 6.562 1.00 1.00 27 THR A C 5
ATOM 9505 O O . THR A 1 19 ? -22.715 -7.075 7.744 1.00 1.55 27 THR A O 5
ATOM 9516 N N . ASP A 1 20 ? -22.662 -6.512 5.555 1.00 0.59 28 ASP A N 5
ATOM 9517 C CA . ASP A 1 20 ? -22.100 -5.160 5.749 1.00 0.61 28 ASP A CA 5
ATOM 9518 C C . ASP A 1 20 ? -20.612 -5.220 6.092 1.00 0.52 28 ASP A C 5
ATOM 9519 O O . ASP A 1 20 ? -19.844 -4.335 5.717 1.00 0.61 28 ASP A O 5
ATOM 9528 N N . LYS A 1 21 ? -20.217 -6.275 6.783 1.00 0.55 29 LYS A N 5
ATOM 9529 C CA . LYS A 1 21 ? -18.845 -6.446 7.240 1.00 0.54 29 LYS A CA 5
ATOM 9530 C C . LYS A 1 21 ? -18.173 -7.617 6.539 1.00 0.41 29 LYS A C 5
ATOM 9531 O O . LYS A 1 21 ? -17.159 -8.128 7.009 1.00 0.43 29 LYS A O 5
ATOM 9550 N N . GLY A 1 22 ? -18.768 -8.051 5.434 1.00 0.37 30 GLY A N 5
ATOM 9551 C CA . GLY A 1 22 ? -18.162 -9.086 4.608 1.00 0.37 30 GLY A CA 5
ATOM 9552 C C . GLY A 1 22 ? -16.711 -8.782 4.281 1.00 0.32 30 GLY A C 5
ATOM 9553 O O . GLY A 1 22 ? -15.886 -9.687 4.239 1.00 0.37 30 GLY A O 5
ATOM 9557 N N . ASP A 1 23 ? -16.442 -7.501 4.015 1.00 0.29 31 ASP A N 5
ATOM 9558 C CA . ASP A 1 23 ? -15.083 -6.950 3.843 1.00 0.28 31 ASP A CA 5
ATOM 9559 C C . ASP A 1 23 ? -14.403 -7.479 2.585 1.00 0.32 31 ASP A C 5
ATOM 9560 O O . ASP A 1 23 ? -14.766 -8.530 2.050 1.00 0.49 31 ASP A O 5
ATOM 9569 N N . LYS A 1 24 ? -13.442 -6.717 2.086 1.00 0.26 32 LYS A N 5
ATOM 9570 C CA . LYS A 1 24 ? -12.705 -7.111 0.903 1.00 0.30 32 LYS A CA 5
ATOM 9571 C C . LYS A 1 24 ? -11.343 -6.447 0.876 1.00 0.25 32 LYS A C 5
ATOM 9572 O O . LYS A 1 24 ? -11.134 -5.414 1.512 1.00 0.25 32 LYS A O 5
ATOM 9591 N N . TYR A 1 25 ? -10.432 -7.051 0.126 1.00 0.27 33 TYR A N 5
ATOM 9592 C CA . TYR A 1 25 ? -9.078 -6.543 -0.021 1.00 0.25 33 TYR A CA 5
ATOM 9593 C C . TYR A 1 25 ? -8.836 -6.079 -1.448 1.00 0.23 33 TYR A C 5
ATOM 9594 O O . TYR A 1 25 ? -9.133 -6.799 -2.398 1.00 0.23 33 TYR A O 5
ATOM 9612 N N . ILE A 1 26 ? -8.304 -4.880 -1.594 1.00 0.21 34 ILE A N 5
ATOM 9613 C CA . ILE A 1 26 ? -7.894 -4.384 -2.898 1.00 0.19 34 ILE A CA 5
ATOM 9614 C C . ILE A 1 26 ? -6.376 -4.547 -3.010 1.00 0.19 34 ILE A C 5
ATOM 9615 O O . ILE A 1 26 ? -5.634 -4.111 -2.133 1.00 0.22 34 ILE A O 5
ATOM 9631 N N . ASN A 1 27 ? -5.917 -5.223 -4.054 1.00 0.24 35 ASN A N 5
ATOM 9632 C CA . ASN A 1 27 ? -4.500 -5.547 -4.168 1.00 0.27 35 ASN A CA 5
ATOM 9633 C C . ASN A 1 27 ? -3.764 -4.571 -5.076 1.00 0.26 35 ASN A C 5
ATOM 9634 O O . ASN A 1 27 ? -4.165 -4.328 -6.214 1.00 0.32 35 ASN A O 5
ATOM 9645 N N . PHE A 1 28 ? -2.687 -4.018 -4.546 1.00 0.24 36 PHE A N 5
ATOM 9646 C CA . PHE A 1 28 ? -1.756 -3.201 -5.307 1.00 0.27 36 PHE A CA 5
ATOM 9647 C C . PHE A 1 28 ? -0.421 -3.930 -5.385 1.00 0.30 36 PHE A C 5
ATOM 9648 O O . PHE A 1 28 ? 0.106 -4.374 -4.365 1.00 0.33 36 PHE A O 5
ATOM 9665 N N . LYS A 1 29 ? 0.119 -4.073 -6.583 1.00 0.32 37 LYS A N 5
ATOM 9666 C CA . LYS A 1 29 ? 1.375 -4.789 -6.758 1.00 0.37 37 LYS A CA 5
ATOM 9667 C C . LYS A 1 29 ? 2.530 -3.797 -6.843 1.00 0.33 37 LYS A C 5
ATOM 9668 O O . LYS A 1 29 ? 2.563 -2.954 -7.736 1.00 0.32 37 LYS A O 5
ATOM 9687 N N . LEU A 1 30 ? 3.466 -3.890 -5.907 1.00 0.34 38 LEU A N 5
ATOM 9688 C CA . LEU A 1 30 ? 4.556 -2.919 -5.823 1.00 0.29 38 LEU A CA 5
ATOM 9689 C C . LEU A 1 30 ? 5.914 -3.559 -6.102 1.00 0.31 38 LEU A C 5
ATOM 9690 O O . LEU A 1 30 ? 6.226 -4.625 -5.573 1.00 0.45 38 LEU A O 5
ATOM 9706 N N . ASP A 1 31 ? 6.727 -2.886 -6.916 1.00 0.24 39 ASP A N 5
ATOM 9707 C CA . ASP A 1 31 ? 8.053 -3.395 -7.293 1.00 0.27 39 ASP A CA 5
ATOM 9708 C C . ASP A 1 31 ? 9.010 -2.270 -7.638 1.00 0.18 39 ASP A C 5
ATOM 9709 O O . ASP A 1 31 ? 8.715 -1.414 -8.458 1.00 0.16 39 ASP A O 5
ATOM 9718 N N . VAL A 1 32 ? 10.162 -2.285 -7.017 1.00 0.22 40 VAL A N 5
ATOM 9719 C CA . VAL A 1 32 ? 11.196 -1.328 -7.327 1.00 0.22 40 VAL A CA 5
ATOM 9720 C C . VAL A 1 32 ? 12.076 -1.879 -8.449 1.00 0.27 40 VAL A C 5
ATOM 9721 O O . VAL A 1 32 ? 12.818 -2.835 -8.257 1.00 0.40 40 VAL A O 5
ATOM 9734 N N . PRO A 1 33 ? 11.978 -1.283 -9.649 1.00 0.32 41 PRO A N 5
ATOM 9735 C CA . PRO A 1 33 ? 12.564 -1.843 -10.873 1.00 0.43 41 PRO A CA 5
ATOM 9736 C C . PRO A 1 33 ? 14.071 -1.615 -11.007 1.00 0.53 41 PRO A C 5
ATOM 9737 O O . PRO A 1 33 ? 14.544 -1.135 -12.041 1.00 1.00 41 PRO A O 5
ATOM 9748 N N . ASP A 1 34 ? 14.824 -1.978 -9.978 1.00 0.55 42 ASP A N 5
ATOM 9749 C CA . ASP A 1 34 ? 16.279 -1.869 -10.019 1.00 0.54 42 ASP A CA 5
ATOM 9750 C C . ASP A 1 34 ? 16.918 -2.756 -8.957 1.00 0.47 42 ASP A C 5
ATOM 9751 O O . ASP A 1 34 ? 16.955 -2.397 -7.781 1.00 0.45 42 ASP A O 5
ATOM 9760 N N . PRO A 1 35 ? 17.414 -3.934 -9.369 1.00 0.47 43 PRO A N 5
ATOM 9761 C CA . PRO A 1 35 ? 18.038 -4.917 -8.466 1.00 0.45 43 PRO A CA 5
ATOM 9762 C C . PRO A 1 35 ? 19.174 -4.354 -7.603 1.00 0.44 43 PRO A C 5
ATOM 9763 O O . PRO A 1 35 ? 19.524 -4.948 -6.581 1.00 0.45 43 PRO A O 5
ATOM 9774 N N . ARG A 1 36 ? 19.767 -3.231 -8.005 1.00 0.46 44 ARG A N 5
ATOM 9775 C CA . ARG A 1 36 ? 20.783 -2.589 -7.176 1.00 0.48 44 ARG A CA 5
ATOM 9776 C C . ARG A 1 36 ? 20.101 -1.962 -5.969 1.00 0.41 44 ARG A C 5
ATOM 9777 O O . ARG A 1 36 ? 20.434 -2.268 -4.827 1.00 0.42 44 ARG A O 5
ATOM 9798 N N . CYS A 1 37 ? 19.137 -1.094 -6.237 1.00 0.39 45 CYS A N 5
ATOM 9799 C CA . CYS A 1 37 ? 18.331 -0.478 -5.194 1.00 0.40 45 CYS A CA 5
ATOM 9800 C C . CYS A 1 37 ? 17.645 -1.524 -4.311 1.00 0.38 45 CYS A C 5
ATOM 9801 O O . CYS A 1 37 ? 17.504 -1.331 -3.102 1.00 0.37 45 CYS A O 5
ATOM 9808 N N . LYS A 1 38 ? 17.225 -2.630 -4.919 1.00 0.42 46 LYS A N 5
ATOM 9809 C CA . LYS A 1 38 ? 16.532 -3.691 -4.190 1.00 0.45 46 LYS A CA 5
ATOM 9810 C C . LYS A 1 38 ? 17.479 -4.417 -3.238 1.00 0.40 46 LYS A C 5
ATOM 9811 O O . LYS A 1 38 ? 17.053 -4.944 -2.213 1.00 0.40 46 LYS A O 5
ATOM 9830 N N . ALA A 1 39 ? 18.766 -4.426 -3.576 1.00 0.40 47 ALA A N 5
ATOM 9831 C CA . ALA A 1 39 ? 19.767 -5.139 -2.786 1.00 0.42 47 ALA A CA 5
ATOM 9832 C C . ALA A 1 39 ? 19.882 -4.563 -1.382 1.00 0.37 47 ALA A C 5
ATOM 9833 O O . ALA A 1 39 ? 20.229 -5.273 -0.440 1.00 0.42 47 ALA A O 5
ATOM 9840 N N . LEU A 1 40 ? 19.578 -3.275 -1.256 1.00 0.30 48 LEU A N 5
ATOM 9841 C CA . LEU A 1 40 ? 19.710 -2.564 0.013 1.00 0.30 48 LEU A CA 5
ATOM 9842 C C . LEU A 1 40 ? 18.837 -3.172 1.097 1.00 0.27 48 LEU A C 5
ATOM 9843 O O . LEU A 1 40 ? 19.141 -3.055 2.282 1.00 0.31 48 LEU A O 5
ATOM 9859 N N . GLY A 1 41 ? 17.765 -3.813 0.681 1.00 0.25 49 GLY A N 5
ATOM 9860 C CA . GLY A 1 41 ? 16.804 -4.363 1.611 1.00 0.26 49 GLY A CA 5
ATOM 9861 C C . GLY A 1 41 ? 15.418 -3.843 1.317 1.00 0.24 49 GLY A C 5
ATOM 9862 O O . GLY A 1 41 ? 14.443 -4.276 1.929 1.00 0.39 49 GLY A O 5
ATOM 9866 N N . GLY A 1 42 ? 15.379 -2.877 0.389 1.00 0.24 50 GLY A N 5
ATOM 9867 C CA . GLY A 1 42 ? 14.143 -2.340 -0.177 1.00 0.25 50 GLY A CA 5
ATOM 9868 C C . GLY A 1 42 ? 12.933 -2.405 0.733 1.00 0.24 50 GLY A C 5
ATOM 9869 O O . GLY A 1 42 ? 11.959 -3.095 0.430 1.00 0.31 50 GLY A O 5
ATOM 9873 N N . THR A 1 43 ? 12.976 -1.686 1.839 1.00 0.20 51 THR A N 5
ATOM 9874 C CA . THR A 1 43 ? 11.860 -1.675 2.755 1.00 0.18 51 THR A CA 5
ATOM 9875 C C . THR A 1 43 ? 10.720 -0.851 2.180 1.00 0.18 51 THR A C 5
ATOM 9876 O O . THR A 1 43 ? 10.930 0.255 1.681 1.00 0.20 51 THR A O 5
ATOM 9887 N N . VAL A 1 44 ? 9.516 -1.390 2.257 1.00 0.17 52 VAL A N 5
ATOM 9888 C CA . VAL A 1 44 ? 8.366 -0.760 1.630 1.00 0.19 52 VAL A CA 5
ATOM 9889 C C . VAL A 1 44 ? 7.623 0.103 2.633 1.00 0.19 52 VAL A C 5
ATOM 9890 O O . VAL A 1 44 ? 7.445 -0.275 3.788 1.00 0.27 52 VAL A O 5
ATOM 9903 N N . TYR A 1 45 ? 7.237 1.284 2.194 1.00 0.17 53 TYR A N 5
ATOM 9904 C CA . TYR A 1 45 ? 6.460 2.184 3.017 1.00 0.16 53 TYR A CA 5
ATOM 9905 C C . TYR A 1 45 ? 5.381 2.825 2.158 1.00 0.16 53 TYR A C 5
ATOM 9906 O O . TYR A 1 45 ? 5.676 3.433 1.133 1.00 0.17 53 TYR A O 5
ATOM 9924 N N . PHE A 1 46 ? 4.136 2.691 2.569 1.00 0.16 54 PHE A N 5
ATOM 9925 C CA . PHE A 1 46 ? 3.026 3.178 1.772 1.00 0.16 54 PHE A CA 5
ATOM 9926 C C . PHE A 1 46 ? 1.965 3.807 2.652 1.00 0.17 54 PHE A C 5
ATOM 9927 O O . PHE A 1 46 ? 1.826 3.459 3.825 1.00 0.22 54 PHE A O 5
ATOM 9944 N N . TRP A 1 47 ? 1.235 4.742 2.080 1.00 0.16 55 TRP A N 5
ATOM 9945 C CA . TRP A 1 47 ? 0.161 5.407 2.782 1.00 0.17 55 TRP A CA 5
ATOM 9946 C C . TRP A 1 47 ? -0.852 5.986 1.798 1.00 0.17 55 TRP A C 5
ATOM 9947 O O . TRP A 1 47 ? -0.568 6.148 0.610 1.00 0.24 55 TRP A O 5
ATOM 9968 N N . GLY A 1 48 ? -2.031 6.268 2.313 1.00 0.17 56 GLY A N 5
ATOM 9969 C CA . GLY A 1 48 ? -3.091 6.871 1.541 1.00 0.16 56 GLY A CA 5
ATOM 9970 C C . GLY A 1 48 ? -3.750 7.984 2.332 1.00 0.15 56 GLY A C 5
ATOM 9971 O O . GLY A 1 48 ? -3.064 8.781 2.972 1.00 0.18 56 GLY A O 5
ATOM 9975 N N . ALA A 1 49 ? -5.074 8.023 2.334 1.00 0.14 57 ALA A N 5
ATOM 9976 C CA . ALA A 1 49 ? -5.791 9.092 3.023 1.00 0.18 57 ALA A CA 5
ATOM 9977 C C . ALA A 1 49 ? -6.693 8.571 4.154 1.00 0.19 57 ALA A C 5
ATOM 9978 O O . ALA A 1 49 ? -7.588 9.284 4.610 1.00 0.22 57 ALA A O 5
ATOM 9985 N N . ASP A 1 50 ? -6.461 7.334 4.599 1.00 0.18 58 ASP A N 5
ATOM 9986 C CA . ASP A 1 50 ? -7.282 6.720 5.660 1.00 0.20 58 ASP A CA 5
ATOM 9987 C C . ASP A 1 50 ? -7.187 7.509 6.971 1.00 0.21 58 ASP A C 5
ATOM 9988 O O . ASP A 1 50 ? -6.225 8.234 7.215 1.00 0.22 58 ASP A O 5
ATOM 9997 N N . THR A 1 51 ? -8.203 7.337 7.807 1.00 0.23 59 THR A N 5
ATOM 9998 C CA . THR A 1 51 ? -8.369 8.115 9.025 1.00 0.27 59 THR A CA 5
ATOM 9999 C C . THR A 1 51 ? -7.427 7.658 10.143 1.00 0.30 59 THR A C 5
ATOM 10000 O O . THR A 1 51 ? -7.049 8.457 11.002 1.00 0.34 59 THR A O 5
ATOM 10011 N N . ARG A 1 52 ? -7.050 6.385 10.131 1.00 0.33 60 ARG A N 5
ATOM 10012 C CA . ARG A 1 52 ? -6.253 5.815 11.210 1.00 0.40 60 ARG A CA 5
ATOM 10013 C C . ARG A 1 52 ? -4.815 6.325 11.166 1.00 0.40 60 ARG A C 5
ATOM 10014 O O . ARG A 1 52 ? -4.351 6.978 12.104 1.00 0.46 60 ARG A O 5
ATOM 10035 N N . ASP A 1 53 ? -4.121 6.039 10.074 1.00 0.36 61 ASP A N 5
ATOM 10036 C CA . ASP A 1 53 ? -2.742 6.496 9.894 1.00 0.37 61 ASP A CA 5
ATOM 10037 C C . ASP A 1 53 ? -2.568 7.088 8.510 1.00 0.34 61 ASP A C 5
ATOM 10038 O O . ASP A 1 53 ? -1.581 7.766 8.221 1.00 0.53 61 ASP A O 5
ATOM 10047 N N . GLY A 1 54 ? -3.546 6.829 7.662 1.00 0.25 62 GLY A N 5
ATOM 10048 C CA . GLY A 1 54 ? -3.435 7.171 6.268 1.00 0.22 62 GLY A CA 5
ATOM 10049 C C . GLY A 1 54 ? -3.063 5.954 5.461 1.00 0.19 62 GLY A C 5
ATOM 10050 O O . GLY A 1 54 ? -2.009 5.907 4.855 1.00 0.32 62 GLY A O 5
ATOM 10054 N N . LYS A 1 55 ? -3.906 4.939 5.518 1.00 0.35 63 LYS A N 5
ATOM 10055 C CA . LYS A 1 55 ? -3.701 3.715 4.754 1.00 0.39 63 LYS A CA 5
ATOM 10056 C C . LYS A 1 55 ? -4.308 3.803 3.341 1.00 0.33 63 LYS A C 5
ATOM 10057 O O . LYS A 1 55 ? -3.582 3.758 2.354 1.00 0.38 63 LYS A O 5
ATOM 10076 N N . LEU A 1 56 ? -5.637 3.937 3.249 1.00 0.26 64 LEU A N 5
ATOM 10077 C CA . LEU A 1 56 ? -6.330 3.986 1.951 1.00 0.22 64 LEU A CA 5
ATOM 10078 C C . LEU A 1 56 ? -7.714 4.619 2.070 1.00 0.18 64 LEU A C 5
ATOM 10079 O O . LEU A 1 56 ? -8.303 4.653 3.150 1.00 0.18 64 LEU A O 5
ATOM 10095 N N . VAL A 1 57 ? -8.227 5.108 0.944 1.00 0.17 65 VAL A N 5
ATOM 10096 C CA . VAL A 1 57 ? -9.573 5.669 0.871 1.00 0.16 65 VAL A CA 5
ATOM 10097 C C . VAL A 1 57 ? -10.236 5.295 -0.450 1.00 0.15 65 VAL A C 5
ATOM 10098 O O . VAL A 1 57 ? -9.648 5.491 -1.512 1.00 0.18 65 VAL A O 5
ATOM 10111 N N . MET A 1 58 ? -11.449 4.752 -0.379 1.00 0.14 66 MET A N 5
ATOM 10112 C CA . MET A 1 58 ? -12.243 4.510 -1.582 1.00 0.14 66 MET A CA 5
ATOM 10113 C C . MET A 1 58 ? -13.035 5.771 -1.901 1.00 0.15 66 MET A C 5
ATOM 10114 O O . MET A 1 58 ? -13.818 6.243 -1.077 1.00 0.16 66 MET A O 5
ATOM 10128 N N . LYS A 1 59 ? -12.804 6.341 -3.071 1.00 0.17 67 LYS A N 5
ATOM 10129 C CA . LYS A 1 59 ? -13.440 7.597 -3.429 1.00 0.19 67 LYS A CA 5
ATOM 10130 C C . LYS A 1 59 ? -13.929 7.608 -4.874 1.00 0.20 67 LYS A C 5
ATOM 10131 O O . LYS A 1 59 ? -13.160 7.379 -5.805 1.00 0.22 67 LYS A O 5
ATOM 10150 N N . LYS A 1 60 ? -15.217 7.854 -5.056 1.00 0.21 68 LYS A N 5
ATOM 10151 C CA . LYS A 1 60 ? -15.758 8.084 -6.386 1.00 0.23 68 LYS A CA 5
ATOM 10152 C C . LYS A 1 60 ? -16.358 9.481 -6.435 1.00 0.34 68 LYS A C 5
ATOM 10153 O O . LYS A 1 60 ? -17.248 9.814 -5.651 1.00 0.45 68 LYS A O 5
ATOM 10172 N N . GLY A 1 61 ? -15.837 10.311 -7.325 1.00 0.56 69 GLY A N 5
ATOM 10173 C CA . GLY A 1 61 ? -16.271 11.690 -7.379 1.00 0.70 69 GLY A CA 5
ATOM 10174 C C . GLY A 1 61 ? -15.853 12.453 -6.139 1.00 0.73 69 GLY A C 5
ATOM 10175 O O . GLY A 1 61 ? -14.678 12.791 -5.971 1.00 0.88 69 GLY A O 5
ATOM 10179 N N . GLN A 1 62 ? -16.809 12.726 -5.265 1.00 0.68 70 GLN A N 5
ATOM 10180 C CA . GLN A 1 62 ? -16.522 13.416 -4.017 1.00 0.78 70 GLN A CA 5
ATOM 10181 C C . GLN A 1 62 ? -16.759 12.506 -2.814 1.00 0.67 70 GLN A C 5
ATOM 10182 O O . GLN A 1 62 ? -16.560 12.917 -1.669 1.00 0.80 70 GLN A O 5
ATOM 10196 N N . ASP A 1 63 ? -17.176 11.270 -3.067 1.00 0.47 71 ASP A N 5
ATOM 10197 C CA . ASP A 1 63 ? -17.455 10.331 -1.983 1.00 0.43 71 ASP A CA 5
ATOM 10198 C C . ASP A 1 63 ? -16.195 9.589 -1.582 1.00 0.33 71 ASP A C 5
ATOM 10199 O O . ASP A 1 63 ? -15.852 8.566 -2.172 1.00 0.28 71 ASP A O 5
ATOM 10208 N N . LYS A 1 64 ? -15.506 10.113 -0.583 1.00 0.34 72 LYS A N 5
ATOM 10209 C CA . LYS A 1 64 ? -14.278 9.506 -0.091 1.00 0.27 72 LYS A CA 5
ATOM 10210 C C . LYS A 1 64 ? -14.538 8.821 1.238 1.00 0.25 72 LYS A C 5
ATOM 10211 O O . LYS A 1 64 ? -15.123 9.423 2.140 1.00 0.27 72 LYS A O 5
ATOM 10230 N N . TYR A 1 65 ? -14.123 7.572 1.366 1.00 0.21 73 TYR A N 5
ATOM 10231 C CA . TYR A 1 65 ? -14.307 6.849 2.614 1.00 0.22 73 TYR A CA 5
ATOM 10232 C C . TYR A 1 65 ? -12.989 6.299 3.126 1.00 0.20 73 TYR A C 5
ATOM 10233 O O . TYR A 1 65 ? -12.284 5.580 2.416 1.00 0.20 73 TYR A O 5
ATOM 10251 N N . THR A 1 66 ? -12.664 6.650 4.357 1.00 0.22 74 THR A N 5
ATOM 10252 C CA . THR A 1 66 ? -11.430 6.216 4.980 1.00 0.22 74 THR A CA 5
ATOM 10253 C C . THR A 1 66 ? -11.529 4.775 5.449 1.00 0.24 74 THR A C 5
ATOM 10254 O O . THR A 1 66 ? -12.384 4.432 6.269 1.00 0.30 74 THR A O 5
ATOM 10265 N N . LEU A 1 67 ? -10.656 3.938 4.914 1.00 0.24 75 LEU A N 5
ATOM 10266 C CA . LEU A 1 67 ? -10.675 2.518 5.207 1.00 0.27 75 LEU A CA 5
ATOM 10267 C C . LEU A 1 67 ? -9.416 2.116 5.955 1.00 0.24 75 LEU A C 5
ATOM 10268 O O . LEU A 1 67 ? -8.313 2.530 5.591 1.00 0.26 75 LEU A O 5
ATOM 10284 N N . MET A 1 68 ? -9.573 1.299 6.983 1.00 0.28 76 MET A N 5
ATOM 10285 C CA . MET A 1 68 ? -8.424 0.764 7.692 1.00 0.32 76 MET A CA 5
ATOM 10286 C C . MET A 1 68 ? -7.735 -0.291 6.840 1.00 0.29 76 MET A C 5
ATOM 10287 O O . MET A 1 68 ? -8.067 -1.475 6.886 1.00 0.49 76 MET A O 5
ATOM 10301 N N . THR A 1 69 ? -6.765 0.159 6.070 1.00 0.28 77 THR A N 5
ATOM 10302 C CA . THR A 1 69 ? -6.063 -0.691 5.131 1.00 0.25 77 THR A CA 5
ATOM 10303 C C . THR A 1 69 ? -4.815 -1.321 5.751 1.00 0.30 77 THR A C 5
ATOM 10304 O O . THR A 1 69 ? -4.041 -0.664 6.453 1.00 0.34 77 THR A O 5
ATOM 10315 N N . THR A 1 70 ? -4.649 -2.610 5.498 1.00 0.39 78 THR A N 5
ATOM 10316 C CA . THR A 1 70 ? -3.518 -3.362 5.999 1.00 0.41 78 THR A CA 5
ATOM 10317 C C . THR A 1 70 ? -3.107 -4.413 4.976 1.00 0.47 78 THR A C 5
ATOM 10318 O O . THR A 1 70 ? -3.956 -5.115 4.421 1.00 0.73 78 THR A O 5
ATOM 10329 N N . TYR A 1 71 ? -1.815 -4.513 4.705 1.00 0.38 79 TYR A N 5
ATOM 10330 C CA . TYR A 1 71 ? -1.341 -5.467 3.723 1.00 0.48 79 TYR A CA 5
ATOM 10331 C C . TYR A 1 71 ? -0.764 -6.695 4.407 1.00 0.56 79 TYR A C 5
ATOM 10332 O O . TYR A 1 71 ? -0.543 -6.699 5.621 1.00 0.51 79 TYR A O 5
ATOM 10350 N N . GLY A 1 72 ? -0.518 -7.722 3.625 1.00 0.84 80 GLY A N 5
ATOM 10351 C CA . GLY A 1 72 ? -0.071 -8.977 4.175 1.00 1.06 80 GLY A CA 5
ATOM 10352 C C . GLY A 1 72 ? 0.672 -9.815 3.158 1.00 1.72 80 GLY A C 5
ATOM 10353 O O . GLY A 1 72 ? 1.130 -9.300 2.134 1.00 1.84 80 GLY A O 5
ATOM 10357 N N . GLY A 1 73 ? 0.801 -11.103 3.441 1.00 2.61 81 GLY A N 5
ATOM 10358 C CA . GLY A 1 73 ? 1.467 -12.007 2.527 1.00 3.35 81 GLY A CA 5
ATOM 10359 C C . GLY A 1 73 ? 2.974 -11.931 2.643 1.00 2.67 81 GLY A C 5
ATOM 10360 O O . GLY A 1 73 ? 3.626 -12.897 3.037 1.00 3.01 81 GLY A O 5
ATOM 10364 N N . ALA A 1 74 ? 3.525 -10.773 2.311 1.00 2.09 82 ALA A N 5
ATOM 10365 C CA . ALA A 1 74 ? 4.965 -10.574 2.340 1.00 1.53 82 ALA A CA 5
ATOM 10366 C C . ALA A 1 74 ? 5.425 -10.060 3.695 1.00 1.12 82 ALA A C 5
ATOM 10367 O O . ALA A 1 74 ? 6.478 -10.451 4.183 1.00 1.74 82 ALA A O 5
ATOM 10374 N N . VAL A 1 75 ? 4.612 -9.206 4.310 1.00 1.23 83 VAL A N 5
ATOM 10375 C CA . VAL A 1 75 ? 5.010 -8.507 5.539 1.00 2.22 83 VAL A CA 5
ATOM 10376 C C . VAL A 1 75 ? 5.257 -9.465 6.715 1.00 2.88 83 VAL A C 5
ATOM 10377 O O . VAL A 1 75 ? 5.902 -9.099 7.699 1.00 3.52 83 VAL A O 5
ATOM 10390 N N . GLN A 1 76 ? 4.746 -10.695 6.597 1.00 3.08 84 GLN A N 5
ATOM 10391 C CA . GLN A 1 76 ? 4.917 -11.726 7.627 1.00 3.74 84 GLN A CA 5
ATOM 10392 C C . GLN A 1 76 ? 4.253 -11.308 8.938 1.00 3.88 84 GLN A C 5
ATOM 10393 O O . GLN A 1 76 ? 4.712 -11.665 10.024 1.00 4.30 84 GLN A O 5
ATOM 10407 N N . GLN A 1 77 ? 3.163 -10.563 8.830 1.00 3.84 85 GLN A N 5
ATOM 10408 C CA . GLN A 1 77 ? 2.480 -10.034 9.998 1.00 4.13 85 GLN A CA 5
ATOM 10409 C C . GLN A 1 77 ? 0.995 -9.853 9.694 1.00 4.08 85 GLN A C 5
ATOM 10410 O O . GLN A 1 77 ? 0.616 -9.541 8.564 1.00 4.61 85 GLN A O 5
ATOM 10424 N N . GLN A 1 78 ? 0.166 -10.071 10.712 1.00 3.80 86 GLN A N 5
ATOM 10425 C CA . GLN A 1 78 ? -1.287 -10.042 10.562 1.00 3.95 86 GLN A CA 5
ATOM 10426 C C . GLN A 1 78 ? -1.791 -8.658 10.171 1.00 3.20 86 GLN A C 5
ATOM 10427 O O . GLN A 1 78 ? -2.812 -8.530 9.501 1.00 3.11 86 GLN A O 5
ATOM 10441 N N . LEU A 1 79 ? -1.080 -7.628 10.604 1.00 2.96 87 LEU A N 5
ATOM 10442 C CA . LEU A 1 79 ? -1.478 -6.256 10.335 1.00 2.49 87 LEU A CA 5
ATOM 10443 C C . LEU A 1 79 ? -0.270 -5.432 9.921 1.00 1.71 87 LEU A C 5
ATOM 10444 O O . LEU A 1 79 ? 0.848 -5.693 10.363 1.00 1.95 87 LEU A O 5
ATOM 10460 N N . GLY A 1 80 ? -0.497 -4.460 9.057 1.00 1.03 88 GLY A N 5
ATOM 10461 C CA . GLY A 1 80 ? 0.568 -3.592 8.612 1.00 0.69 88 GLY A CA 5
ATOM 10462 C C . GLY A 1 80 ? 0.038 -2.290 8.053 1.00 0.63 88 GLY A C 5
ATOM 10463 O O . GLY A 1 80 ? -0.595 -1.506 8.765 1.00 0.95 88 GLY A O 5
ATOM 10467 N N . GLY A 1 81 ? 0.257 -2.067 6.769 1.00 0.50 89 GLY A N 5
ATOM 10468 C CA . GLY A 1 81 ? -0.129 -0.804 6.175 1.00 0.53 89 GLY A CA 5
ATOM 10469 C C . GLY A 1 81 ? 0.965 0.240 6.300 1.00 0.76 89 GLY A C 5
ATOM 10470 O O . GLY A 1 81 ? 2.123 -0.038 6.002 1.00 1.61 89 GLY A O 5
ATOM 10474 N N . GLY A 1 82 ? 0.592 1.439 6.734 1.00 0.54 90 GLY A N 5
ATOM 10475 C CA . GLY A 1 82 ? 1.561 2.499 6.950 1.00 0.66 90 GLY A CA 5
ATOM 10476 C C . GLY A 1 82 ? 2.650 2.096 7.924 1.00 0.54 90 GLY A C 5
ATOM 10477 O O . GLY A 1 82 ? 2.363 1.539 8.986 1.00 0.61 90 GLY A O 5
ATOM 10481 N N . TYR A 1 83 ? 3.893 2.360 7.535 1.00 0.45 91 TYR A N 5
ATOM 10482 C CA . TYR A 1 83 ? 5.084 1.985 8.304 1.00 0.43 91 TYR A CA 5
ATOM 10483 C C . TYR A 1 83 ? 5.263 0.465 8.338 1.00 0.49 91 TYR A C 5
ATOM 10484 O O . TYR A 1 83 ? 6.188 -0.056 8.964 1.00 0.78 91 TYR A O 5
ATOM 10502 N N . GLY A 1 84 ? 4.387 -0.245 7.648 1.00 0.37 92 GLY A N 5
ATOM 10503 C CA . GLY A 1 84 ? 4.551 -1.668 7.508 1.00 0.40 92 GLY A CA 5
ATOM 10504 C C . GLY A 1 84 ? 5.574 -1.965 6.444 1.00 0.36 92 GLY A C 5
ATOM 10505 O O . GLY A 1 84 ? 5.280 -1.865 5.254 1.00 0.53 92 GLY A O 5
ATOM 10509 N N . TYR A 1 85 ? 6.786 -2.287 6.860 1.00 0.29 93 TYR A N 5
ATOM 10510 C CA . TYR A 1 85 ? 7.859 -2.511 5.913 1.00 0.27 93 TYR A CA 5
ATOM 10511 C C . TYR A 1 85 ? 8.283 -3.971 5.882 1.00 0.30 93 TYR A C 5
ATOM 10512 O O . TYR A 1 85 ? 8.269 -4.668 6.899 1.00 0.37 93 TYR A O 5
ATOM 10530 N N . TYR A 1 86 ? 8.655 -4.412 4.695 1.00 0.32 94 TYR A N 5
ATOM 10531 C CA . TYR A 1 86 ? 9.099 -5.774 4.458 1.00 0.41 94 TYR A CA 5
ATOM 10532 C C . TYR A 1 86 ? 10.548 -5.757 3.987 1.00 0.38 94 TYR A C 5
ATOM 10533 O O . TYR A 1 86 ? 10.988 -4.789 3.368 1.00 0.40 94 TYR A O 5
ATOM 10551 N N . HIS A 1 87 ? 11.286 -6.815 4.292 1.00 0.52 95 HIS A N 5
ATOM 10552 C CA . HIS A 1 87 ? 12.688 -6.906 3.909 1.00 0.60 95 HIS A CA 5
ATOM 10553 C C . HIS A 1 87 ? 12.818 -7.457 2.496 1.00 0.48 95 HIS A C 5
ATOM 10554 O O . HIS A 1 87 ? 12.702 -8.661 2.272 1.00 0.48 95 HIS A O 5
ATOM 10569 N N . VAL A 1 88 ? 13.040 -6.564 1.550 1.00 0.43 96 VAL A N 5
ATOM 10570 C CA . VAL A 1 88 ? 13.217 -6.935 0.156 1.00 0.35 96 VAL A CA 5
ATOM 10571 C C . VAL A 1 88 ? 14.669 -7.307 -0.133 1.00 0.35 96 VAL A C 5
ATOM 10572 O O . VAL A 1 88 ? 15.596 -6.679 0.361 1.00 0.48 96 VAL A O 5
ATOM 10585 N N . SER A 1 89 ? 14.855 -8.356 -0.906 1.00 0.34 97 SER A N 5
ATOM 10586 C CA . SER A 1 89 ? 16.168 -8.716 -1.390 1.00 0.32 97 SER A CA 5
ATOM 10587 C C . SER A 1 89 ? 16.261 -8.381 -2.874 1.00 0.30 97 SER A C 5
ATOM 10588 O O . SER A 1 89 ? 15.238 -8.096 -3.502 1.00 0.33 97 SER A O 5
ATOM 10596 N N . GLN A 1 90 ? 17.464 -8.404 -3.433 1.00 0.29 98 GLN A N 5
ATOM 10597 C CA . GLN A 1 90 ? 17.680 -7.966 -4.813 1.00 0.32 98 GLN A CA 5
ATOM 10598 C C . GLN A 1 90 ? 16.713 -8.629 -5.803 1.00 0.41 98 GLN A C 5
ATOM 10599 O O . GLN A 1 90 ? 16.233 -7.978 -6.732 1.00 0.53 98 GLN A O 5
ATOM 10613 N N . LYS A 1 91 ? 16.408 -9.906 -5.593 1.00 0.46 99 LYS A N 5
ATOM 10614 C CA . LYS A 1 91 ? 15.557 -10.642 -6.523 1.00 0.56 99 LYS A CA 5
ATOM 10615 C C . LYS A 1 91 ? 14.188 -10.943 -5.921 1.00 0.53 99 LYS A C 5
ATOM 10616 O O . LYS A 1 91 ? 13.537 -11.914 -6.305 1.00 0.61 99 LYS A O 5
ATOM 10635 N N . THR A 1 92 ? 13.752 -10.113 -4.982 1.00 0.46 100 THR A N 5
ATOM 10636 C CA . THR A 1 92 ? 12.443 -10.282 -4.368 1.00 0.49 100 THR A CA 5
ATOM 10637 C C . THR A 1 92 ? 11.330 -9.832 -5.309 1.00 0.50 100 THR A C 5
ATOM 10638 O O . THR A 1 92 ? 11.305 -8.678 -5.754 1.00 0.49 100 THR A O 5
ATOM 10649 N N . PRO A 1 93 ? 10.404 -10.754 -5.627 1.00 0.55 101 PRO A N 5
ATOM 10650 C CA . PRO A 1 93 ? 9.227 -10.454 -6.445 1.00 0.59 101 PRO A CA 5
ATOM 10651 C C . PRO A 1 93 ? 8.366 -9.363 -5.816 1.00 0.56 101 PRO A C 5
ATOM 10652 O O . PRO A 1 93 ? 8.403 -9.158 -4.599 1.00 0.59 101 PRO A O 5
ATOM 10663 N N . PRO A 1 94 ? 7.578 -8.658 -6.642 1.00 0.54 102 PRO A N 5
ATOM 10664 C CA . PRO A 1 94 ? 6.720 -7.555 -6.199 1.00 0.56 102 PRO A CA 5
ATOM 10665 C C . PRO A 1 94 ? 5.855 -7.907 -4.993 1.00 0.43 102 PRO A C 5
ATOM 10666 O O . PRO A 1 94 ? 5.320 -9.015 -4.897 1.00 0.42 102 PRO A O 5
ATOM 10677 N N . GLN A 1 95 ? 5.713 -6.951 -4.087 1.00 0.45 103 GLN A N 5
ATOM 10678 C CA . GLN A 1 95 ? 4.901 -7.139 -2.896 1.00 0.46 103 GLN A CA 5
ATOM 10679 C C . GLN A 1 95 ? 3.442 -6.881 -3.218 1.00 0.41 103 GLN A C 5
ATOM 10680 O O . GLN A 1 95 ? 3.119 -6.283 -4.248 1.00 0.52 103 GLN A O 5
ATOM 10694 N N . THR A 1 96 ? 2.568 -7.322 -2.336 1.00 0.43 104 THR A N 5
ATOM 10695 C CA . THR A 1 96 ? 1.150 -7.119 -2.518 1.00 0.45 104 THR A CA 5
ATOM 10696 C C . THR A 1 96 ? 0.586 -6.276 -1.388 1.00 0.39 104 THR A C 5
ATOM 10697 O O . THR A 1 96 ? 0.673 -6.649 -0.217 1.00 0.43 104 THR A O 5
ATOM 10708 N N . ILE A 1 97 ? 0.019 -5.142 -1.742 1.00 0.34 105 ILE A N 5
ATOM 10709 C CA . ILE A 1 97 ? -0.610 -4.278 -0.767 1.00 0.30 105 ILE A CA 5
ATOM 10710 C C . ILE A 1 97 ? -2.111 -4.485 -0.825 1.00 0.28 105 ILE A C 5
ATOM 10711 O O . ILE A 1 97 ? -2.686 -4.488 -1.907 1.00 0.29 105 ILE A O 5
ATOM 10727 N N . SER A 1 98 ? -2.746 -4.673 0.314 1.00 0.29 106 SER A N 5
ATOM 10728 C CA . SER A 1 98 ? -4.176 -4.896 0.326 1.00 0.25 106 SER A CA 5
ATOM 10729 C C . SER A 1 98 ? -4.907 -3.838 1.136 1.00 0.25 106 SER A C 5
ATOM 10730 O O . SER A 1 98 ? -4.481 -3.463 2.228 1.00 0.30 106 SER A O 5
ATOM 10738 N N . GLY A 1 99 ? -5.999 -3.352 0.576 1.00 0.23 107 GLY A N 5
ATOM 10739 C CA . GLY A 1 99 ? -6.853 -2.423 1.282 1.00 0.24 107 GLY A CA 5
ATOM 10740 C C . GLY A 1 99 ? -8.091 -3.099 1.817 1.00 0.22 107 GLY A C 5
ATOM 10741 O O . GLY A 1 99 ? -8.750 -3.841 1.096 1.00 0.27 107 GLY A O 5
ATOM 10745 N N . VAL A 1 100 ? -8.408 -2.839 3.074 1.00 0.19 108 VAL A N 5
ATOM 10746 C CA . VAL A 1 100 ? -9.535 -3.472 3.739 1.00 0.19 108 VAL A CA 5
ATOM 10747 C C . VAL A 1 100 ? -10.636 -2.461 3.959 1.00 0.21 108 VAL A C 5
ATOM 10748 O O . VAL A 1 100 ? -10.423 -1.410 4.563 1.00 0.32 108 VAL A O 5
ATOM 10761 N N . VAL A 1 101 ? -11.797 -2.779 3.426 1.00 0.21 109 VAL A N 5
ATOM 10762 C CA . VAL A 1 101 ? -12.973 -1.953 3.593 1.00 0.24 109 VAL A CA 5
ATOM 10763 C C . VAL A 1 101 ? -13.295 -1.803 5.070 1.00 0.31 109 VAL A C 5
ATOM 10764 O O . VAL A 1 101 ? -13.090 -2.737 5.849 1.00 0.46 109 VAL A O 5
ATOM 10777 N N . SER A 1 102 ? -13.782 -0.639 5.459 1.00 0.26 110 SER A N 5
ATOM 10778 C CA . SER A 1 102 ? -14.288 -0.455 6.802 1.00 0.32 110 SER A CA 5
ATOM 10779 C C . SER A 1 102 ? -15.533 -1.314 6.993 1.00 0.38 110 SER A C 5
ATOM 10780 O O . SER A 1 102 ? -16.649 -0.901 6.668 1.00 0.42 110 SER A O 5
ATOM 10788 N N . LYS A 1 103 ? -15.324 -2.521 7.499 1.00 0.46 111 LYS A N 5
ATOM 10789 C CA . LYS A 1 103 ? -16.395 -3.494 7.660 1.00 0.56 111 LYS A CA 5
ATOM 10790 C C . LYS A 1 103 ? -17.394 -3.059 8.730 1.00 0.45 111 LYS A C 5
ATOM 10791 O O . LYS A 1 103 ? -18.473 -3.633 8.854 1.00 0.52 111 LYS A O 5
ATOM 10810 N N . ASN A 1 104 ? -17.040 -2.035 9.493 1.00 0.41 112 ASN A N 5
ATOM 10811 C CA . ASN A 1 104 ? -17.950 -1.487 10.493 1.00 0.45 112 ASN A CA 5
ATOM 10812 C C . ASN A 1 104 ? -18.995 -0.602 9.820 1.00 0.37 112 ASN A C 5
ATOM 10813 O O . ASN A 1 104 ? -19.922 -0.110 10.465 1.00 0.52 112 ASN A O 5
ATOM 10824 N N . VAL A 1 105 ? -18.842 -0.410 8.514 1.00 0.43 113 VAL A N 5
ATOM 10825 C CA . VAL A 1 105 ? -19.700 0.491 7.765 1.00 0.39 113 VAL A CA 5
ATOM 10826 C C . VAL A 1 105 ? -20.698 -0.267 6.892 1.00 0.41 113 VAL A C 5
ATOM 10827 O O . VAL A 1 105 ? -21.871 -0.375 7.245 1.00 0.49 113 VAL A O 5
ATOM 10840 N N . GLY A 1 106 ? -20.243 -0.808 5.767 1.00 0.39 114 GLY A N 5
ATOM 10841 C CA . GLY A 1 106 ? -21.179 -1.397 4.822 1.00 0.41 114 GLY A CA 5
ATOM 10842 C C . GLY A 1 106 ? -21.611 -0.391 3.771 1.00 0.37 114 GLY A C 5
ATOM 10843 O O . GLY A 1 106 ? -22.799 -0.097 3.636 1.00 0.40 114 GLY A O 5
ATOM 10847 N N . TYR A 1 107 ? -20.626 0.164 3.066 1.00 0.34 115 TYR A N 5
ATOM 10848 C CA . TYR A 1 107 ? -20.832 1.268 2.122 1.00 0.31 115 TYR A CA 5
ATOM 10849 C C . TYR A 1 107 ? -21.854 0.960 1.030 1.00 0.31 115 TYR A C 5
ATOM 10850 O O . TYR A 1 107 ? -22.291 -0.176 0.847 1.00 0.35 115 TYR A O 5
ATOM 10868 N N . LYS A 1 108 ? -22.205 2.008 0.299 1.00 0.30 116 LYS A N 5
ATOM 10869 C CA . LYS A 1 108 ? -23.137 1.915 -0.810 1.00 0.30 116 LYS A CA 5
ATOM 10870 C C . LYS A 1 108 ? -22.395 1.530 -2.092 1.00 0.29 116 LYS A C 5
ATOM 10871 O O . LYS A 1 108 ? -21.273 1.988 -2.325 1.00 0.28 116 LYS A O 5
ATOM 10890 N N . PRO A 1 109 ? -23.018 0.675 -2.925 1.00 0.31 117 PRO A N 5
ATOM 10891 C CA . PRO A 1 109 ? -22.422 0.167 -4.174 1.00 0.30 117 PRO A CA 5
ATOM 10892 C C . PRO A 1 109 ? -21.913 1.265 -5.108 1.00 0.29 117 PRO A C 5
ATOM 10893 O O . PRO A 1 109 ? -22.493 2.349 -5.188 1.00 0.43 117 PRO A O 5
ATOM 10904 N N . GLY A 1 110 ? -20.837 0.957 -5.823 1.00 0.23 118 GLY A N 5
ATOM 10905 C CA . GLY A 1 110 ? -20.240 1.907 -6.743 1.00 0.21 118 GLY A CA 5
ATOM 10906 C C . GLY A 1 110 ? -18.777 1.600 -6.989 1.00 0.18 118 GLY A C 5
ATOM 10907 O O . GLY A 1 110 ? -18.149 0.905 -6.192 1.00 0.18 118 GLY A O 5
ATOM 10911 N N . GLN A 1 111 ? -18.240 2.086 -8.101 1.00 0.19 119 GLN A N 5
ATOM 10912 C CA . GLN A 1 111 ? -16.812 1.978 -8.362 1.00 0.18 119 GLN A CA 5
ATOM 10913 C C . GLN A 1 111 ? -16.083 3.156 -7.733 1.00 0.16 119 GLN A C 5
ATOM 10914 O O . GLN A 1 111 ? -16.264 4.301 -8.140 1.00 0.21 119 GLN A O 5
ATOM 10928 N N . TYR A 1 112 ? -15.280 2.869 -6.728 1.00 0.15 120 TYR A N 5
ATOM 10929 C CA . TYR A 1 112 ? -14.519 3.893 -6.036 1.00 0.15 120 TYR A CA 5
ATOM 10930 C C . TYR A 1 112 ? -13.051 3.799 -6.407 1.00 0.16 120 TYR A C 5
ATOM 10931 O O . TYR A 1 112 ? -12.568 2.740 -6.800 1.00 0.19 120 TYR A O 5
ATOM 10949 N N . THR A 1 113 ? -12.356 4.909 -6.291 1.00 0.16 121 THR A N 5
ATOM 10950 C CA . THR A 1 113 ? -10.937 4.969 -6.576 1.00 0.16 121 THR A CA 5
ATOM 10951 C C . THR A 1 113 ? -10.149 4.984 -5.270 1.00 0.16 121 THR A C 5
ATOM 10952 O O . THR A 1 113 ? -10.508 5.698 -4.339 1.00 0.17 121 THR A O 5
ATOM 10963 N N . VAL A 1 114 ? -9.093 4.193 -5.189 1.00 0.14 122 VAL A N 5
ATOM 10964 C CA . VAL A 1 114 ? -8.284 4.138 -3.977 1.00 0.14 122 VAL A CA 5
ATOM 10965 C C . VAL A 1 114 ? -6.880 4.677 -4.222 1.00 0.15 122 VAL A C 5
ATOM 10966 O O . VAL A 1 114 ? -6.110 4.116 -5.000 1.00 0.17 122 VAL A O 5
ATOM 10979 N N . GLU A 1 115 ? -6.567 5.781 -3.558 1.00 0.15 123 GLU A N 5
ATOM 10980 C CA . GLU A 1 115 ? -5.275 6.442 -3.707 1.00 0.16 123 GLU A CA 5
ATOM 10981 C C . GLU A 1 115 ? -4.238 5.843 -2.764 1.00 0.17 123 GLU A C 5
ATOM 10982 O O . GLU A 1 115 ? -4.409 5.860 -1.543 1.00 0.18 123 GLU A O 5
ATOM 10994 N N . LEU A 1 116 ? -3.162 5.326 -3.340 1.00 0.18 124 LEU A N 5
ATOM 10995 C CA . LEU A 1 116 ? -2.092 4.719 -2.570 1.00 0.18 124 LEU A CA 5
ATOM 10996 C C . LEU A 1 116 ? -0.740 5.204 -3.061 1.00 0.17 124 LEU A C 5
ATOM 10997 O O . LEU A 1 116 ? -0.541 5.411 -4.256 1.00 0.19 124 LEU A O 5
ATOM 11013 N N . THR A 1 117 ? 0.178 5.395 -2.132 1.00 0.16 125 THR A N 5
ATOM 11014 C CA . THR A 1 117 ? 1.548 5.718 -2.469 1.00 0.16 125 THR A CA 5
ATOM 11015 C C . THR A 1 117 ? 2.380 4.438 -2.543 1.00 0.16 125 THR A C 5
ATOM 11016 O O . THR A 1 117 ? 2.062 3.537 -3.314 1.00 0.19 125 THR A O 5
ATOM 11027 N N . GLY A 1 118 ? 3.407 4.329 -1.719 1.00 0.16 126 GLY A N 5
ATOM 11028 C CA . GLY A 1 118 ? 4.202 3.123 -1.712 1.00 0.17 126 GLY A CA 5
ATOM 11029 C C . GLY A 1 118 ? 5.584 3.322 -2.270 1.00 0.17 126 GLY A C 5
ATOM 11030 O O . GLY A 1 118 ? 5.887 2.891 -3.375 1.00 0.19 126 GLY A O 5
ATOM 11034 N N . PHE A 1 119 ? 6.414 3.997 -1.504 1.00 0.18 127 PHE A N 5
ATOM 11035 C CA . PHE A 1 119 ? 7.809 4.173 -1.845 1.00 0.19 127 PHE A CA 5
ATOM 11036 C C . PHE A 1 119 ? 8.634 3.151 -1.081 1.00 0.18 127 PHE A C 5
ATOM 11037 O O . PHE A 1 119 ? 8.100 2.403 -0.258 1.00 0.19 127 PHE A O 5
ATOM 11054 N N . PHE A 1 120 ? 9.924 3.117 -1.335 1.00 0.21 128 PHE A N 5
ATOM 11055 C CA . PHE A 1 120 ? 10.794 2.233 -0.595 1.00 0.21 128 PHE A CA 5
ATOM 11056 C C . PHE A 1 120 ? 11.946 3.037 -0.010 1.00 0.23 128 PHE A C 5
ATOM 11057 O O . PHE A 1 120 ? 12.469 3.949 -0.656 1.00 0.25 128 PHE A O 5
ATOM 11074 N N . SER A 1 121 ? 12.307 2.727 1.226 1.00 0.24 129 SER A N 5
ATOM 11075 C CA . SER A 1 121 ? 13.352 3.461 1.916 1.00 0.28 129 SER A CA 5
ATOM 11076 C C . SER A 1 121 ? 14.714 3.039 1.395 1.00 0.26 129 SER A C 5
ATOM 11077 O O . SER A 1 121 ? 15.302 2.071 1.868 1.00 0.28 129 SER A O 5
ATOM 11085 N N . LEU A 1 122 ? 15.203 3.749 0.397 1.00 0.36 130 LEU A N 5
ATOM 11086 C CA . LEU A 1 122 ? 16.503 3.452 -0.157 1.00 0.36 130 LEU A CA 5
ATOM 11087 C C . LEU A 1 122 ? 17.602 3.996 0.739 1.00 0.43 130 LEU A C 5
ATOM 11088 O O . LEU A 1 122 ? 17.631 5.180 1.074 1.00 0.69 130 LEU A O 5
ATOM 11104 N N . ASN A 1 123 ? 18.486 3.099 1.138 1.00 0.41 131 ASN A N 5
ATOM 11105 C CA . ASN A 1 123 ? 19.590 3.434 2.021 1.00 0.42 131 ASN A CA 5
ATOM 11106 C C . ASN A 1 123 ? 20.819 3.830 1.218 1.00 0.44 131 ASN A C 5
ATOM 11107 O O . ASN A 1 123 ? 21.485 4.816 1.535 1.00 0.57 131 ASN A O 5
ATOM 11118 N N . ASP A 1 124 ? 21.094 3.044 0.176 1.00 0.37 132 ASP A N 5
ATOM 11119 C CA . ASP A 1 124 ? 22.297 3.178 -0.650 1.00 0.44 132 ASP A CA 5
ATOM 11120 C C . ASP A 1 124 ? 23.537 2.739 0.129 1.00 0.47 132 ASP A C 5
ATOM 11121 O O . ASP A 1 124 ? 23.830 3.272 1.203 1.00 0.80 132 ASP A O 5
ATOM 11130 N N . ASN A 1 125 ? 24.238 1.743 -0.414 1.00 0.54 133 ASN A N 5
ATOM 11131 C CA . ASN A 1 125 ? 25.425 1.159 0.220 1.00 0.58 133 ASN A CA 5
ATOM 11132 C C . ASN A 1 125 ? 25.071 0.493 1.550 1.00 0.48 133 ASN A C 5
ATOM 11133 O O . ASN A 1 125 ? 25.155 1.115 2.613 1.00 0.61 133 ASN A O 5
ATOM 11144 N N . LYS A 1 126 ? 24.680 -0.776 1.480 1.00 0.42 134 LYS A N 5
ATOM 11145 C CA . LYS A 1 126 ? 24.304 -1.538 2.668 1.00 0.48 134 LYS A CA 5
ATOM 11146 C C . LYS A 1 126 ? 24.050 -2.995 2.298 1.00 0.61 134 LYS A C 5
ATOM 11147 O O . LYS A 1 126 ? 24.719 -3.896 2.806 1.00 1.11 134 LYS A O 5
ATOM 11166 N N . GLN A 1 127 ? 23.086 -3.208 1.404 1.00 0.42 135 GLN A N 5
ATOM 11167 C CA . GLN A 1 127 ? 22.734 -4.547 0.928 1.00 0.45 135 GLN A CA 5
ATOM 11168 C C . GLN A 1 127 ? 22.349 -5.466 2.087 1.00 0.53 135 GLN A C 5
ATOM 11169 O O . GLN A 1 127 ? 23.019 -6.470 2.343 1.00 0.71 135 GLN A O 5
ATOM 11183 N N . ALA A 1 128 ? 21.266 -5.116 2.780 1.00 0.45 136 ALA A N 5
ATOM 11184 C CA . ALA A 1 128 ? 20.780 -5.906 3.907 1.00 0.53 136 ALA A CA 5
ATOM 11185 C C . ALA A 1 128 ? 19.410 -5.411 4.371 1.00 0.49 136 ALA A C 5
ATOM 11186 O O . ALA A 1 128 ? 18.392 -6.069 4.144 1.00 0.56 136 ALA A O 5
ATOM 11193 N N . ASN A 1 129 ? 19.393 -4.244 5.009 1.00 0.41 137 ASN A N 5
ATOM 11194 C CA . ASN A 1 129 ? 18.156 -3.658 5.527 1.00 0.40 137 ASN A CA 5
ATOM 11195 C C . ASN A 1 129 ? 18.337 -2.161 5.781 1.00 0.34 137 ASN A C 5
ATOM 11196 O O . ASN A 1 129 ? 19.208 -1.761 6.553 1.00 0.39 137 ASN A O 5
ATOM 11207 N N . PRO A 1 130 ? 17.535 -1.315 5.107 1.00 0.28 138 PRO A N 5
ATOM 11208 C CA . PRO A 1 130 ? 17.546 0.141 5.307 1.00 0.29 138 PRO A CA 5
ATOM 11209 C C . PRO A 1 130 ? 17.133 0.545 6.720 1.00 0.37 138 PRO A C 5
ATOM 11210 O O . PRO A 1 130 ? 16.513 -0.233 7.449 1.00 0.91 138 PRO A O 5
ATOM 11221 N N . THR A 1 131 ? 17.482 1.767 7.098 1.00 0.68 139 THR A N 5
ATOM 11222 C CA . THR A 1 131 ? 17.165 2.291 8.414 1.00 0.76 139 THR A CA 5
ATOM 11223 C C . THR A 1 131 ? 15.789 2.957 8.422 1.00 0.61 139 THR A C 5
ATOM 11224 O O . THR A 1 131 ? 15.598 4.012 7.810 1.00 0.64 139 THR A O 5
ATOM 11235 N N . PRO A 1 132 ? 14.809 2.360 9.122 1.00 0.51 140 PRO A N 5
ATOM 11236 C CA . PRO A 1 132 ? 13.434 2.870 9.155 1.00 0.41 140 PRO A CA 5
ATOM 11237 C C . PRO A 1 132 ? 13.326 4.218 9.862 1.00 0.44 140 PRO A C 5
ATOM 11238 O O . PRO A 1 132 ? 12.332 4.928 9.716 1.00 0.42 140 PRO A O 5
ATOM 11249 N N . SER A 1 133 ? 14.356 4.571 10.616 1.00 0.56 141 SER A N 5
ATOM 11250 C CA . SER A 1 133 ? 14.366 5.825 11.354 1.00 0.71 141 SER A CA 5
ATOM 11251 C C . SER A 1 133 ? 14.556 7.021 10.418 1.00 0.73 141 SER A C 5
ATOM 11252 O O . SER A 1 133 ? 14.227 8.153 10.769 1.00 0.85 141 SER A O 5
ATOM 11260 N N . SER A 1 134 ? 15.065 6.761 9.219 1.00 0.70 142 SER A N 5
ATOM 11261 C CA . SER A 1 134 ? 15.334 7.822 8.255 1.00 0.81 142 SER A CA 5
ATOM 11262 C C . SER A 1 134 ? 14.070 8.190 7.483 1.00 0.68 142 SER A C 5
ATOM 11263 O O . SER A 1 134 ? 14.090 9.069 6.618 1.00 0.77 142 SER A O 5
ATOM 11271 N N . LEU A 1 135 ? 12.972 7.507 7.801 1.00 0.52 143 LEU A N 5
ATOM 11272 C CA . LEU A 1 135 ? 11.708 7.673 7.088 1.00 0.50 143 LEU A CA 5
ATOM 11273 C C . LEU A 1 135 ? 11.204 9.114 7.152 1.00 0.53 143 LEU A C 5
ATOM 11274 O O . LEU A 1 135 ? 10.455 9.556 6.276 1.00 0.73 143 LEU A O 5
ATOM 11290 N N . THR A 1 136 ? 11.630 9.848 8.173 1.00 0.53 144 THR A N 5
ATOM 11291 C CA . THR A 1 136 ? 11.269 11.250 8.311 1.00 0.65 144 THR A CA 5
ATOM 11292 C C . THR A 1 136 ? 11.749 12.052 7.095 1.00 0.66 144 THR A C 5
ATOM 11293 O O . THR A 1 136 ? 11.055 12.951 6.618 1.00 0.78 144 THR A O 5
ATOM 11304 N N . SER A 1 137 ? 12.923 11.695 6.575 1.00 0.69 145 SER A N 5
ATOM 11305 C CA . SER A 1 137 ? 13.474 12.363 5.402 1.00 0.85 145 SER A CA 5
ATOM 11306 C C . SER A 1 137 ? 13.163 11.585 4.125 1.00 0.95 145 SER A C 5
ATOM 11307 O O . SER A 1 137 ? 13.741 11.849 3.070 1.00 1.08 145 SER A O 5
ATOM 11315 N N . LYS A 1 138 ? 12.265 10.617 4.222 1.00 1.03 146 LYS A N 5
ATOM 11316 C CA . LYS A 1 138 ? 11.786 9.908 3.046 1.00 1.23 146 LYS A CA 5
ATOM 11317 C C . LYS A 1 138 ? 10.570 10.614 2.486 1.00 1.10 146 LYS A C 5
ATOM 11318 O O . LYS A 1 138 ? 10.530 10.927 1.301 1.00 1.27 146 LYS A O 5
ATOM 11337 N N . ALA A 1 139 ? 9.599 10.898 3.348 1.00 1.20 147 ALA A N 5
ATOM 11338 C CA . ALA A 1 139 ? 8.418 11.649 2.943 1.00 1.38 147 ALA A CA 5
ATOM 11339 C C . ALA A 1 139 ? 8.825 12.956 2.273 1.00 1.34 147 ALA A C 5
ATOM 11340 O O . ALA A 1 139 ? 8.235 13.373 1.277 1.00 1.45 147 ALA A O 5
ATOM 11347 N N . ALA A 1 140 ? 9.853 13.585 2.825 1.00 1.34 148 ALA A N 5
ATOM 11348 C CA . ALA A 1 140 ? 10.388 14.816 2.275 1.00 1.50 148 ALA A CA 5
ATOM 11349 C C . ALA A 1 140 ? 11.516 14.538 1.282 1.00 1.34 148 ALA A C 5
ATOM 11350 O O . ALA A 1 140 ? 12.568 14.020 1.657 1.00 1.34 148 ALA A O 5
ATOM 11357 N N . GLY A 1 141 ? 11.293 14.874 0.019 1.00 1.40 149 GLY A N 5
ATOM 11358 C CA . GLY A 1 141 ? 12.368 14.841 -0.958 1.00 1.45 149 GLY A CA 5
ATOM 11359 C C . GLY A 1 141 ? 12.470 13.548 -1.738 1.00 1.21 149 GLY A C 5
ATOM 11360 O O . GLY A 1 141 ? 12.739 13.568 -2.939 1.00 1.49 149 GLY A O 5
ATOM 11364 N N . LYS A 1 142 ? 12.261 12.420 -1.075 1.00 0.89 150 LYS A N 5
ATOM 11365 C CA . LYS A 1 142 ? 12.477 11.132 -1.714 1.00 0.73 150 LYS A CA 5
ATOM 11366 C C . LYS A 1 142 ? 11.388 10.831 -2.718 1.00 0.53 150 LYS A C 5
ATOM 11367 O O . LYS A 1 142 ? 10.357 11.504 -2.767 1.00 0.66 150 LYS A O 5
ATOM 11386 N N . ASN A 1 143 ? 11.647 9.822 -3.528 1.00 0.52 151 ASN A N 5
ATOM 11387 C CA . ASN A 1 143 ? 10.757 9.456 -4.615 1.00 0.42 151 ASN A CA 5
ATOM 11388 C C . ASN A 1 143 ? 9.496 8.779 -4.108 1.00 0.30 151 ASN A C 5
ATOM 11389 O O . ASN A 1 143 ? 9.285 7.582 -4.320 1.00 0.31 151 ASN A O 5
ATOM 11400 N N . ILE A 1 144 ? 8.671 9.545 -3.424 1.00 0.25 152 ILE A N 5
ATOM 11401 C CA . ILE A 1 144 ? 7.374 9.077 -3.004 1.00 0.23 152 ILE A CA 5
ATOM 11402 C C . ILE A 1 144 ? 6.423 9.060 -4.193 1.00 0.26 152 ILE A C 5
ATOM 11403 O O . ILE A 1 144 ? 6.185 10.083 -4.844 1.00 0.35 152 ILE A O 5
ATOM 11419 N N . VAL A 1 145 ? 5.917 7.882 -4.495 1.00 0.22 153 VAL A N 5
ATOM 11420 C CA . VAL A 1 145 ? 5.033 7.698 -5.626 1.00 0.24 153 VAL A CA 5
ATOM 11421 C C . VAL A 1 145 ? 3.580 7.677 -5.183 1.00 0.23 153 VAL A C 5
ATOM 11422 O O . VAL A 1 145 ? 3.299 7.565 -3.995 1.00 0.23 153 VAL A O 5
ATOM 11435 N N . SER A 1 146 ? 2.668 7.803 -6.133 1.00 0.25 154 SER A N 5
ATOM 11436 C CA . SER A 1 146 ? 1.247 7.741 -5.837 1.00 0.26 154 SER A CA 5
ATOM 11437 C C . SER A 1 146 ? 0.487 7.187 -7.039 1.00 0.27 154 SER A C 5
ATOM 11438 O O . SER A 1 146 ? 0.811 7.497 -8.186 1.00 0.37 154 SER A O 5
ATOM 11446 N N . SER A 1 147 ? -0.492 6.339 -6.772 1.00 0.21 155 SER A N 5
ATOM 11447 C CA . SER A 1 147 ? -1.322 5.766 -7.813 1.00 0.23 155 SER A CA 5
ATOM 11448 C C . SER A 1 147 ? -2.745 5.599 -7.297 1.00 0.20 155 SER A C 5
ATOM 11449 O O . SER A 1 147 ? -3.000 5.734 -6.099 1.00 0.20 155 SER A O 5
ATOM 11457 N N . THR A 1 148 ? -3.664 5.303 -8.197 1.00 0.21 156 THR A N 5
ATOM 11458 C CA . THR A 1 148 ? -5.059 5.155 -7.835 1.00 0.19 156 THR A CA 5
ATOM 11459 C C . THR A 1 148 ? -5.641 3.870 -8.386 1.00 0.21 156 THR A C 5
ATOM 11460 O O . THR A 1 148 ? -5.666 3.642 -9.598 1.00 0.27 156 THR A O 5
ATOM 11471 N N . GLY A 1 149 ? -6.098 3.032 -7.477 1.00 0.18 157 GLY A N 5
ATOM 11472 C CA . GLY A 1 149 ? -6.727 1.796 -7.854 1.00 0.19 157 GLY A CA 5
ATOM 11473 C C . GLY A 1 149 ? -8.225 1.947 -7.861 1.00 0.17 157 GLY A C 5
ATOM 11474 O O . GLY A 1 149 ? -8.737 3.064 -7.845 1.00 0.21 157 GLY A O 5
ATOM 11478 N N . THR A 1 150 ? -8.928 0.844 -7.844 1.00 0.17 158 THR A N 5
ATOM 11479 C CA . THR A 1 150 ? -10.377 0.880 -7.921 1.00 0.18 158 THR A CA 5
ATOM 11480 C C . THR A 1 150 ? -11.033 -0.202 -7.067 1.00 0.16 158 THR A C 5
ATOM 11481 O O . THR A 1 150 ? -10.479 -1.287 -6.875 1.00 0.17 158 THR A O 5
ATOM 11492 N N . ILE A 1 151 ? -12.211 0.118 -6.549 1.00 0.15 159 ILE A N 5
ATOM 11493 C CA . ILE A 1 151 ? -12.985 -0.793 -5.718 1.00 0.14 159 ILE A CA 5
ATOM 11494 C C . ILE A 1 151 ? -14.457 -0.761 -6.131 1.00 0.15 159 ILE A C 5
ATOM 11495 O O . ILE A 1 151 ? -15.068 0.302 -6.161 1.00 0.19 159 ILE A O 5
ATOM 11511 N N . THR A 1 152 ? -15.018 -1.913 -6.458 1.00 0.17 160 THR A N 5
ATOM 11512 C CA . THR A 1 152 ? -16.430 -2.005 -6.790 1.00 0.18 160 THR A CA 5
ATOM 11513 C C . THR A 1 152 ? -17.224 -2.481 -5.578 1.00 0.17 160 THR A C 5
ATOM 11514 O O . THR A 1 152 ? -17.159 -3.652 -5.201 1.00 0.20 160 THR A O 5
ATOM 11525 N N . ILE A 1 153 ? -17.949 -1.566 -4.959 1.00 0.16 161 ILE A N 5
ATOM 11526 C CA . ILE A 1 153 ? -18.789 -1.900 -3.820 1.00 0.18 161 ILE A CA 5
ATOM 11527 C C . ILE A 1 153 ? -20.077 -2.555 -4.315 1.00 0.20 161 ILE A C 5
ATOM 11528 O O . ILE A 1 153 ? -20.678 -2.084 -5.283 1.00 0.22 161 ILE A O 5
ATOM 11544 N N . SER A 1 154 ? -20.487 -3.640 -3.675 1.00 0.25 162 SER A N 5
ATOM 11545 C CA . SER A 1 154 ? -21.697 -4.338 -4.072 1.00 0.30 162 SER A CA 5
ATOM 11546 C C . SER A 1 154 ? -22.408 -4.926 -2.849 1.00 0.38 162 SER A C 5
ATOM 11547 O O . SER A 1 154 ? -22.060 -6.052 -2.429 1.00 1.29 162 SER A O 5
ATOM 11556 N N . ASN A 1 1 ? 20.534 3.008 -6.605 1.00 1.15 9 ASN A N 6
ATOM 11557 C CA . ASN A 1 1 ? 20.378 4.343 -5.992 1.00 0.93 9 ASN A CA 6
ATOM 11558 C C . ASN A 1 1 ? 19.298 5.152 -6.705 1.00 0.89 9 ASN A C 6
ATOM 11559 O O . ASN A 1 1 ? 18.674 6.029 -6.113 1.00 1.14 9 ASN A O 6
ATOM 11572 N N . SER A 1 2 ? 19.064 4.850 -7.970 1.00 0.77 10 SER A N 6
ATOM 11573 C CA . SER A 1 2 ? 18.065 5.565 -8.739 1.00 0.86 10 SER A CA 6
ATOM 11574 C C . SER A 1 2 ? 16.845 4.682 -8.963 1.00 0.71 10 SER A C 6
ATOM 11575 O O . SER A 1 2 ? 16.706 4.061 -10.015 1.00 0.76 10 SER A O 6
ATOM 11583 N N . CYS A 1 3 ? 15.961 4.621 -7.975 1.00 0.59 11 CYS A N 6
ATOM 11584 C CA . CYS A 1 3 ? 14.843 3.694 -8.040 1.00 0.46 11 CYS A CA 6
ATOM 11585 C C . CYS A 1 3 ? 13.609 4.219 -7.323 1.00 0.41 11 CYS A C 6
ATOM 11586 O O . CYS A 1 3 ? 13.682 5.156 -6.525 1.00 0.49 11 CYS A O 6
ATOM 11593 N N . SER A 1 4 ? 12.480 3.601 -7.632 1.00 0.33 12 SER A N 6
ATOM 11594 C CA . SER A 1 4 ? 11.218 3.903 -6.992 1.00 0.29 12 SER A CA 6
ATOM 11595 C C . SER A 1 4 ? 10.362 2.644 -7.001 1.00 0.22 12 SER A C 6
ATOM 11596 O O . SER A 1 4 ? 10.666 1.697 -7.724 1.00 0.24 12 SER A O 6
ATOM 11604 N N . LEU A 1 5 ? 9.319 2.619 -6.197 1.00 0.20 13 LEU A N 6
ATOM 11605 C CA . LEU A 1 5 ? 8.420 1.481 -6.168 1.00 0.18 13 LEU A CA 6
ATOM 11606 C C . LEU A 1 5 ? 7.264 1.691 -7.129 1.00 0.18 13 LEU A C 6
ATOM 11607 O O . LEU A 1 5 ? 6.609 2.731 -7.112 1.00 0.27 13 LEU A O 6
ATOM 11623 N N . SER A 1 6 ? 7.039 0.705 -7.974 1.00 0.17 14 SER A N 6
ATOM 11624 C CA . SER A 1 6 ? 5.986 0.766 -8.968 1.00 0.19 14 SER A CA 6
ATOM 11625 C C . SER A 1 6 ? 4.646 0.394 -8.352 1.00 0.22 14 SER A C 6
ATOM 11626 O O . SER A 1 6 ? 4.494 -0.686 -7.789 1.00 0.37 14 SER A O 6
ATOM 11634 N N . ILE A 1 7 ? 3.684 1.295 -8.439 1.00 0.29 15 ILE A N 6
ATOM 11635 C CA . ILE A 1 7 ? 2.354 1.023 -7.933 1.00 0.31 15 ILE A CA 6
ATOM 11636 C C . ILE A 1 7 ? 1.469 0.530 -9.064 1.00 0.34 15 ILE A C 6
ATOM 11637 O O . ILE A 1 7 ? 1.168 1.278 -9.995 1.00 0.41 15 ILE A O 6
ATOM 11653 N N . SER A 1 8 ? 1.062 -0.722 -8.997 1.00 0.37 16 SER A N 6
ATOM 11654 C CA . SER A 1 8 ? 0.259 -1.298 -10.054 1.00 0.41 16 SER A CA 6
ATOM 11655 C C . SER A 1 8 ? -1.061 -1.839 -9.509 1.00 0.36 16 SER A C 6
ATOM 11656 O O . SER A 1 8 ? -1.107 -2.896 -8.878 1.00 0.43 16 SER A O 6
ATOM 11664 N N . SER A 1 9 ? -2.121 -1.080 -9.724 1.00 0.52 17 SER A N 6
ATOM 11665 C CA . SER A 1 9 ? -3.469 -1.533 -9.436 1.00 0.68 17 SER A CA 6
ATOM 11666 C C . SER A 1 9 ? -4.209 -1.713 -10.759 1.00 0.54 17 SER A C 6
ATOM 11667 O O . SER A 1 9 ? -4.343 -0.765 -11.535 1.00 0.63 17 SER A O 6
ATOM 11675 N N . PRO A 1 10 ? -4.657 -2.941 -11.058 1.00 0.61 18 PRO A N 6
ATOM 11676 C CA . PRO A 1 10 ? -5.264 -3.259 -12.344 1.00 0.67 18 PRO A CA 6
ATOM 11677 C C . PRO A 1 10 ? -6.756 -2.932 -12.420 1.00 0.78 18 PRO A C 6
ATOM 11678 O O . PRO A 1 10 ? -7.154 -1.947 -13.040 1.00 1.72 18 PRO A O 6
ATOM 11689 N N . ASP A 1 11 ? -7.578 -3.749 -11.781 1.00 0.37 19 ASP A N 6
ATOM 11690 C CA . ASP A 1 11 ? -9.023 -3.631 -11.913 1.00 0.35 19 ASP A CA 6
ATOM 11691 C C . ASP A 1 11 ? -9.671 -3.439 -10.551 1.00 0.34 19 ASP A C 6
ATOM 11692 O O . ASP A 1 11 ? -9.112 -3.850 -9.534 1.00 0.46 19 ASP A O 6
ATOM 11701 N N . PRO A 1 12 ? -10.846 -2.781 -10.511 1.00 0.28 20 PRO A N 6
ATOM 11702 C CA . PRO A 1 12 ? -11.603 -2.596 -9.272 1.00 0.26 20 PRO A CA 6
ATOM 11703 C C . PRO A 1 12 ? -11.921 -3.913 -8.585 1.00 0.25 20 PRO A C 6
ATOM 11704 O O . PRO A 1 12 ? -12.423 -4.847 -9.215 1.00 0.30 20 PRO A O 6
ATOM 11715 N N . VAL A 1 13 ? -11.630 -3.982 -7.298 1.00 0.23 21 VAL A N 6
ATOM 11716 C CA . VAL A 1 13 ? -11.960 -5.157 -6.515 1.00 0.22 21 VAL A CA 6
ATOM 11717 C C . VAL A 1 13 ? -13.458 -5.183 -6.234 1.00 0.20 21 VAL A C 6
ATOM 11718 O O . VAL A 1 13 ? -14.059 -4.151 -5.953 1.00 0.19 21 VAL A O 6
ATOM 11731 N N . THR A 1 14 ? -14.061 -6.349 -6.328 1.00 0.24 22 THR A N 6
ATOM 11732 C CA . THR A 1 14 ? -15.475 -6.477 -6.040 1.00 0.25 22 THR A CA 6
ATOM 11733 C C . THR A 1 14 ? -15.675 -6.765 -4.561 1.00 0.25 22 THR A C 6
ATOM 11734 O O . THR A 1 14 ? -15.385 -7.862 -4.085 1.00 0.30 22 THR A O 6
ATOM 11745 N N . TYR A 1 15 ? -16.150 -5.766 -3.839 1.00 0.23 23 TYR A N 6
ATOM 11746 C CA . TYR A 1 15 ? -16.423 -5.912 -2.425 1.00 0.26 23 TYR A CA 6
ATOM 11747 C C . TYR A 1 15 ? -17.841 -6.408 -2.225 1.00 0.29 23 TYR A C 6
ATOM 11748 O O . TYR A 1 15 ? -18.806 -5.670 -2.416 1.00 0.28 23 TYR A O 6
ATOM 11766 N N . THR A 1 16 ? -17.949 -7.666 -1.850 1.00 0.39 24 THR A N 6
ATOM 11767 C CA . THR A 1 16 ? -19.229 -8.286 -1.611 1.00 0.46 24 THR A CA 6
ATOM 11768 C C . THR A 1 16 ? -19.693 -7.990 -0.198 1.00 0.41 24 THR A C 6
ATOM 11769 O O . THR A 1 16 ? -18.948 -8.200 0.763 1.00 0.41 24 THR A O 6
ATOM 11780 N N . ILE A 1 17 ? -20.902 -7.479 -0.068 1.00 0.40 25 ILE A N 6
ATOM 11781 C CA . ILE A 1 17 ? -21.455 -7.182 1.238 1.00 0.37 25 ILE A CA 6
ATOM 11782 C C . ILE A 1 17 ? -22.633 -8.107 1.548 1.00 0.41 25 ILE A C 6
ATOM 11783 O O . ILE A 1 17 ? -23.791 -7.703 1.437 1.00 0.44 25 ILE A O 6
ATOM 11799 N N . PRO A 1 18 ? -22.360 -9.365 1.935 1.00 0.49 26 PRO A N 6
ATOM 11800 C CA . PRO A 1 18 ? -23.412 -10.317 2.276 1.00 0.59 26 PRO A CA 6
ATOM 11801 C C . PRO A 1 18 ? -24.000 -10.038 3.653 1.00 0.69 26 PRO A C 6
ATOM 11802 O O . PRO A 1 18 ? -25.214 -10.056 3.847 1.00 0.74 26 PRO A O 6
ATOM 11813 N N . THR A 1 19 ? -23.116 -9.770 4.602 1.00 0.79 27 THR A N 6
ATOM 11814 C CA . THR A 1 19 ? -23.496 -9.549 5.985 1.00 1.06 27 THR A CA 6
ATOM 11815 C C . THR A 1 19 ? -22.897 -8.252 6.510 1.00 1.00 27 THR A C 6
ATOM 11816 O O . THR A 1 19 ? -22.741 -8.078 7.719 1.00 1.55 27 THR A O 6
ATOM 11827 N N . ASP A 1 20 ? -22.535 -7.363 5.581 1.00 0.59 28 ASP A N 6
ATOM 11828 C CA . ASP A 1 20 ? -21.870 -6.087 5.896 1.00 0.61 28 ASP A CA 6
ATOM 11829 C C . ASP A 1 20 ? -20.417 -6.301 6.308 1.00 0.52 28 ASP A C 6
ATOM 11830 O O . ASP A 1 20 ? -19.516 -5.628 5.811 1.00 0.61 28 ASP A O 6
ATOM 11839 N N . LYS A 1 21 ? -20.188 -7.264 7.184 1.00 0.55 29 LYS A N 6
ATOM 11840 C CA . LYS A 1 21 ? -18.852 -7.550 7.685 1.00 0.54 29 LYS A CA 6
ATOM 11841 C C . LYS A 1 21 ? -18.095 -8.494 6.752 1.00 0.41 29 LYS A C 6
ATOM 11842 O O . LYS A 1 21 ? -17.031 -9.003 7.104 1.00 0.43 29 LYS A O 6
ATOM 11861 N N . GLY A 1 22 ? -18.665 -8.730 5.573 1.00 0.37 30 GLY A N 6
ATOM 11862 C CA . GLY A 1 22 ? -18.035 -9.587 4.578 1.00 0.37 30 GLY A CA 6
ATOM 11863 C C . GLY A 1 22 ? -16.615 -9.162 4.246 1.00 0.32 30 GLY A C 6
ATOM 11864 O O . GLY A 1 22 ? -15.729 -10.007 4.135 1.00 0.37 30 GLY A O 6
ATOM 11868 N N . ASP A 1 23 ? -16.438 -7.853 4.062 1.00 0.29 31 ASP A N 6
ATOM 11869 C CA . ASP A 1 23 ? -15.125 -7.204 3.849 1.00 0.28 31 ASP A CA 6
ATOM 11870 C C . ASP A 1 23 ? -14.454 -7.644 2.550 1.00 0.32 31 ASP A C 6
ATOM 11871 O O . ASP A 1 23 ? -14.808 -8.665 1.958 1.00 0.49 31 ASP A O 6
ATOM 11880 N N . LYS A 1 24 ? -13.497 -6.841 2.094 1.00 0.26 32 LYS A N 6
ATOM 11881 C CA . LYS A 1 24 ? -12.750 -7.154 0.891 1.00 0.30 32 LYS A CA 6
ATOM 11882 C C . LYS A 1 24 ? -11.438 -6.391 0.857 1.00 0.25 32 LYS A C 6
ATOM 11883 O O . LYS A 1 24 ? -11.297 -5.354 1.510 1.00 0.25 32 LYS A O 6
ATOM 11902 N N . TYR A 1 25 ? -10.487 -6.911 0.088 1.00 0.27 33 TYR A N 6
ATOM 11903 C CA . TYR A 1 25 ? -9.160 -6.320 -0.018 1.00 0.25 33 TYR A CA 6
ATOM 11904 C C . TYR A 1 25 ? -8.905 -5.831 -1.436 1.00 0.23 33 TYR A C 6
ATOM 11905 O O . TYR A 1 25 ? -9.187 -6.540 -2.400 1.00 0.23 33 TYR A O 6
ATOM 11923 N N . ILE A 1 26 ? -8.352 -4.638 -1.557 1.00 0.21 34 ILE A N 6
ATOM 11924 C CA . ILE A 1 26 ? -7.971 -4.099 -2.856 1.00 0.19 34 ILE A CA 6
ATOM 11925 C C . ILE A 1 26 ? -6.470 -4.315 -3.047 1.00 0.19 34 ILE A C 6
ATOM 11926 O O . ILE A 1 26 ? -5.693 -4.160 -2.103 1.00 0.22 34 ILE A O 6
ATOM 11942 N N . ASN A 1 27 ? -6.072 -4.719 -4.246 1.00 0.24 35 ASN A N 6
ATOM 11943 C CA . ASN A 1 27 ? -4.691 -5.110 -4.492 1.00 0.27 35 ASN A CA 6
ATOM 11944 C C . ASN A 1 27 ? -3.892 -4.006 -5.172 1.00 0.26 35 ASN A C 6
ATOM 11945 O O . ASN A 1 27 ? -4.234 -3.544 -6.263 1.00 0.32 35 ASN A O 6
ATOM 11956 N N . PHE A 1 28 ? -2.833 -3.582 -4.504 1.00 0.24 36 PHE A N 6
ATOM 11957 C CA . PHE A 1 28 ? -1.841 -2.699 -5.096 1.00 0.27 36 PHE A CA 6
ATOM 11958 C C . PHE A 1 28 ? -0.516 -3.436 -5.194 1.00 0.30 36 PHE A C 6
ATOM 11959 O O . PHE A 1 28 ? 0.104 -3.742 -4.178 1.00 0.33 36 PHE A O 6
ATOM 11976 N N . LYS A 1 29 ? -0.084 -3.735 -6.403 1.00 0.32 37 LYS A N 6
ATOM 11977 C CA . LYS A 1 29 ? 1.152 -4.476 -6.590 1.00 0.37 37 LYS A CA 6
ATOM 11978 C C . LYS A 1 29 ? 2.323 -3.513 -6.713 1.00 0.33 37 LYS A C 6
ATOM 11979 O O . LYS A 1 29 ? 2.348 -2.676 -7.612 1.00 0.32 37 LYS A O 6
ATOM 11998 N N . LEU A 1 30 ? 3.283 -3.620 -5.806 1.00 0.34 38 LEU A N 6
ATOM 11999 C CA . LEU A 1 30 ? 4.418 -2.706 -5.796 1.00 0.29 38 LEU A CA 6
ATOM 12000 C C . LEU A 1 30 ? 5.719 -3.426 -6.113 1.00 0.31 38 LEU A C 6
ATOM 12001 O O . LEU A 1 30 ? 6.011 -4.467 -5.532 1.00 0.45 38 LEU A O 6
ATOM 12017 N N . ASP A 1 31 ? 6.515 -2.839 -7.002 1.00 0.24 39 ASP A N 6
ATOM 12018 C CA . ASP A 1 31 ? 7.780 -3.445 -7.421 1.00 0.27 39 ASP A CA 6
ATOM 12019 C C . ASP A 1 31 ? 8.840 -2.385 -7.648 1.00 0.18 39 ASP A C 6
ATOM 12020 O O . ASP A 1 31 ? 8.622 -1.424 -8.377 1.00 0.16 39 ASP A O 6
ATOM 12029 N N . VAL A 1 32 ? 9.982 -2.559 -7.025 1.00 0.22 40 VAL A N 6
ATOM 12030 C CA . VAL A 1 32 ? 11.098 -1.671 -7.240 1.00 0.22 40 VAL A CA 6
ATOM 12031 C C . VAL A 1 32 ? 12.066 -2.287 -8.245 1.00 0.27 40 VAL A C 6
ATOM 12032 O O . VAL A 1 32 ? 12.588 -3.374 -8.023 1.00 0.40 40 VAL A O 6
ATOM 12045 N N . PRO A 1 33 ? 12.272 -1.624 -9.392 1.00 0.32 41 PRO A N 6
ATOM 12046 C CA . PRO A 1 33 ? 13.201 -2.096 -10.418 1.00 0.43 41 PRO A CA 6
ATOM 12047 C C . PRO A 1 33 ? 14.655 -1.950 -9.984 1.00 0.53 41 PRO A C 6
ATOM 12048 O O . PRO A 1 33 ? 14.945 -1.292 -8.984 1.00 1.00 41 PRO A O 6
ATOM 12059 N N . ASP A 1 34 ? 15.551 -2.570 -10.751 1.00 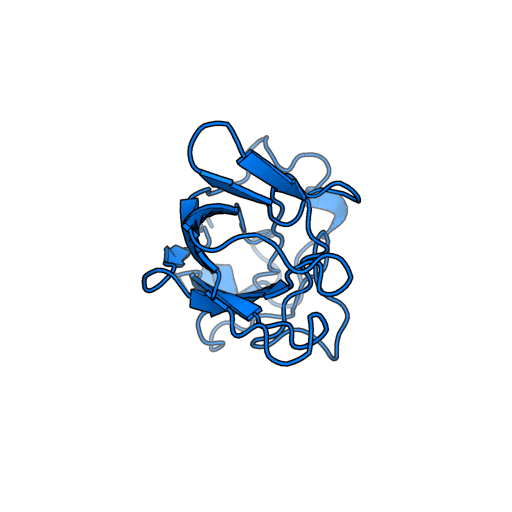0.55 42 ASP A N 6
ATOM 12060 C CA . ASP A 1 34 ? 16.993 -2.513 -10.499 1.00 0.54 42 ASP A CA 6
ATOM 12061 C C . ASP A 1 34 ? 17.368 -3.256 -9.217 1.00 0.47 42 ASP A C 6
ATOM 12062 O O . ASP A 1 34 ? 17.314 -2.703 -8.115 1.00 0.45 42 ASP A O 6
ATOM 12071 N N . PRO A 1 35 ? 17.742 -4.542 -9.355 1.00 0.47 43 PRO A N 6
ATOM 12072 C CA . PRO A 1 35 ? 18.212 -5.375 -8.239 1.00 0.45 43 PRO A CA 6
ATOM 12073 C C . PRO A 1 35 ? 19.378 -4.754 -7.467 1.00 0.44 43 PRO A C 6
ATOM 12074 O O . PRO A 1 35 ? 19.687 -5.181 -6.354 1.00 0.45 43 PRO A O 6
ATOM 12085 N N . ARG A 1 36 ? 20.032 -3.762 -8.060 1.00 0.46 44 ARG A N 6
ATOM 12086 C CA . ARG A 1 36 ? 21.099 -3.041 -7.382 1.00 0.48 44 ARG A CA 6
ATOM 12087 C C . ARG A 1 36 ? 20.512 -2.250 -6.209 1.00 0.41 44 ARG A C 6
ATOM 12088 O O . ARG A 1 36 ? 20.975 -2.382 -5.076 1.00 0.42 44 ARG A O 6
ATOM 12109 N N . CYS A 1 37 ? 19.508 -1.414 -6.485 1.00 0.39 45 CYS A N 6
ATOM 12110 C CA . CYS A 1 37 ? 18.724 -0.779 -5.426 1.00 0.40 45 CYS A CA 6
ATOM 12111 C C . CYS A 1 37 ? 18.139 -1.806 -4.460 1.00 0.38 45 CYS A C 6
ATOM 12112 O O . CYS A 1 37 ? 18.255 -1.659 -3.242 1.00 0.37 45 CYS A O 6
ATOM 12119 N N . LYS A 1 38 ? 17.510 -2.837 -5.016 1.00 0.42 46 LYS A N 6
ATOM 12120 C CA . LYS A 1 38 ? 16.781 -3.826 -4.221 1.00 0.45 46 LYS A CA 6
ATOM 12121 C C . LYS A 1 38 ? 17.690 -4.540 -3.227 1.00 0.40 46 LYS A C 6
ATOM 12122 O O . LYS A 1 38 ? 17.232 -4.983 -2.175 1.00 0.40 46 LYS A O 6
ATOM 12141 N N . ALA A 1 39 ? 18.973 -4.642 -3.566 1.00 0.40 47 ALA A N 6
ATOM 12142 C CA . ALA A 1 39 ? 19.953 -5.314 -2.715 1.00 0.42 47 ALA A CA 6
ATOM 12143 C C . ALA A 1 39 ? 19.942 -4.753 -1.301 1.00 0.37 47 ALA A C 6
ATOM 12144 O O . ALA A 1 39 ? 20.139 -5.485 -0.332 1.00 0.42 47 ALA A O 6
ATOM 12151 N N . LEU A 1 40 ? 19.685 -3.455 -1.198 1.00 0.30 48 LEU A N 6
ATOM 12152 C CA . LEU A 1 40 ? 19.729 -2.744 0.073 1.00 0.30 48 LEU A CA 6
ATOM 12153 C C . LEU A 1 40 ? 18.727 -3.291 1.076 1.00 0.27 48 LEU A C 6
ATOM 12154 O O . LEU A 1 40 ? 18.930 -3.180 2.284 1.00 0.31 48 LEU A O 6
ATOM 12170 N N . GLY A 1 41 ? 17.660 -3.874 0.572 1.00 0.25 49 GLY A N 6
ATOM 12171 C CA . GLY A 1 41 ? 16.592 -4.342 1.424 1.00 0.26 49 GLY A CA 6
ATOM 12172 C C . GLY A 1 41 ? 15.269 -3.755 1.000 1.00 0.24 49 GLY A C 6
ATOM 12173 O O . GLY A 1 41 ? 14.216 -4.228 1.427 1.00 0.39 49 GLY A O 6
ATOM 12177 N N . GLY A 1 42 ? 15.360 -2.694 0.181 1.00 0.24 50 GLY A N 6
ATOM 12178 C CA . GLY A 1 42 ? 14.203 -2.064 -0.456 1.00 0.25 50 GLY A CA 6
ATOM 12179 C C . GLY A 1 42 ? 12.943 -2.102 0.379 1.00 0.24 50 GLY A C 6
ATOM 12180 O O . GLY A 1 42 ? 11.958 -2.739 0.002 1.00 0.31 50 GLY A O 6
ATOM 12184 N N . THR A 1 43 ? 12.959 -1.416 1.504 1.00 0.20 51 THR A N 6
ATOM 12185 C CA . THR A 1 43 ? 11.842 -1.462 2.412 1.00 0.18 51 THR A CA 6
ATOM 12186 C C . THR A 1 43 ? 10.701 -0.616 1.875 1.00 0.18 51 THR A C 6
ATOM 12187 O O . THR A 1 43 ? 10.911 0.512 1.426 1.00 0.20 51 THR A O 6
ATOM 12198 N N . VAL A 1 44 ? 9.493 -1.153 1.935 1.00 0.17 52 VAL A N 6
ATOM 12199 C CA . VAL A 1 44 ? 8.348 -0.489 1.341 1.00 0.19 52 VAL A CA 6
ATOM 12200 C C . VAL A 1 44 ? 7.636 0.349 2.378 1.00 0.19 52 VAL A C 6
ATOM 12201 O O . VAL A 1 44 ? 7.365 -0.098 3.491 1.00 0.27 52 VAL A O 6
ATOM 12214 N N . TYR A 1 45 ? 7.369 1.581 2.021 1.00 0.17 53 TYR A N 6
ATOM 12215 C CA . TYR A 1 45 ? 6.649 2.469 2.893 1.00 0.16 53 TYR A CA 6
ATOM 12216 C C . TYR A 1 45 ? 5.546 3.149 2.105 1.00 0.16 53 TYR A C 6
ATOM 12217 O O . TYR A 1 45 ? 5.806 3.812 1.104 1.00 0.17 53 TYR A O 6
ATOM 12235 N N . PHE A 1 46 ? 4.319 2.999 2.564 1.00 0.16 54 PHE A N 6
ATOM 12236 C CA . PHE A 1 46 ? 3.173 3.470 1.811 1.00 0.16 54 PHE A CA 6
ATOM 12237 C C . PHE A 1 46 ? 2.154 4.116 2.724 1.00 0.17 54 PHE A C 6
ATOM 12238 O O . PHE A 1 46 ? 2.085 3.807 3.918 1.00 0.22 54 PHE A O 6
ATOM 12255 N N . TRP A 1 47 ? 1.367 5.006 2.152 1.00 0.16 55 TRP A N 6
ATOM 12256 C CA . TRP A 1 47 ? 0.308 5.678 2.873 1.00 0.17 55 TRP A CA 6
ATOM 12257 C C . TRP A 1 47 ? -0.702 6.283 1.906 1.00 0.17 55 TRP A C 6
ATOM 12258 O O . TRP A 1 47 ? -0.429 6.443 0.716 1.00 0.24 55 TRP A O 6
ATOM 12279 N N . GLY A 1 48 ? -1.863 6.600 2.437 1.00 0.17 56 GLY A N 6
ATOM 12280 C CA . GLY A 1 48 ? -2.949 7.150 1.650 1.00 0.16 56 GLY A CA 6
ATOM 12281 C C . GLY A 1 48 ? -3.797 8.076 2.497 1.00 0.15 56 GLY A C 6
ATOM 12282 O O . GLY A 1 48 ? -3.260 8.936 3.191 1.00 0.18 56 GLY A O 6
ATOM 12286 N N . ALA A 1 49 ? -5.112 7.895 2.487 1.00 0.14 57 ALA A N 6
ATOM 12287 C CA . ALA A 1 49 ? -5.987 8.814 3.211 1.00 0.18 57 ALA A CA 6
ATOM 12288 C C . ALA A 1 49 ? -6.834 8.148 4.314 1.00 0.19 57 ALA A C 6
ATOM 12289 O O . ALA A 1 49 ? -7.794 8.755 4.789 1.00 0.22 57 ALA A O 6
ATOM 12296 N N . ASP A 1 50 ? -6.501 6.916 4.720 1.00 0.18 58 ASP A N 6
ATOM 12297 C CA . ASP A 1 50 ? -7.253 6.237 5.804 1.00 0.20 58 ASP A CA 6
ATOM 12298 C C . ASP A 1 50 ? -7.238 7.069 7.089 1.00 0.21 58 ASP A C 6
ATOM 12299 O O . ASP A 1 50 ? -6.309 7.834 7.342 1.00 0.22 58 ASP A O 6
ATOM 12308 N N . THR A 1 51 ? -8.289 6.906 7.887 1.00 0.23 59 THR A N 6
ATOM 12309 C CA . THR A 1 51 ? -8.508 7.727 9.070 1.00 0.27 59 THR A CA 6
ATOM 12310 C C . THR A 1 51 ? -7.585 7.329 10.221 1.00 0.30 59 THR A C 6
ATOM 12311 O O . THR A 1 51 ? -7.267 8.154 11.078 1.00 0.34 59 THR A O 6
ATOM 12322 N N . ARG A 1 52 ? -7.159 6.071 10.243 1.00 0.33 60 ARG A N 6
ATOM 12323 C CA . ARG A 1 52 ? -6.313 5.578 11.319 1.00 0.40 60 ARG A CA 6
ATOM 12324 C C . ARG A 1 52 ? -4.920 6.187 11.221 1.00 0.40 60 ARG A C 6
ATOM 12325 O O . ARG A 1 52 ? -4.466 6.876 12.136 1.00 0.46 60 ARG A O 6
ATOM 12346 N N . ASP A 1 53 ? -4.247 5.936 10.104 1.00 0.36 61 ASP A N 6
ATOM 12347 C CA . ASP A 1 53 ? -2.901 6.460 9.890 1.00 0.37 61 ASP A CA 6
ATOM 12348 C C . ASP A 1 53 ? -2.781 7.072 8.503 1.00 0.34 61 ASP A C 6
ATOM 12349 O O . ASP A 1 53 ? -1.965 7.966 8.275 1.00 0.53 61 ASP A O 6
ATOM 12358 N N . GLY A 1 54 ? -3.608 6.589 7.582 1.00 0.25 62 GLY A N 6
ATOM 12359 C CA . GLY A 1 54 ? -3.561 7.056 6.212 1.00 0.22 62 GLY A CA 6
ATOM 12360 C C . GLY A 1 54 ? -2.924 6.042 5.282 1.00 0.19 62 GLY A C 6
ATOM 12361 O O . GLY A 1 54 ? -1.710 5.997 5.149 1.00 0.32 62 GLY A O 6
ATOM 12365 N N . LYS A 1 55 ? -3.747 5.209 4.651 1.00 0.35 63 LYS A N 6
ATOM 12366 C CA . LYS A 1 55 ? -3.272 4.223 3.676 1.00 0.39 63 LYS A CA 6
ATOM 12367 C C . LYS A 1 55 ? -4.152 4.238 2.434 1.00 0.33 63 LYS A C 6
ATOM 12368 O O . LYS A 1 55 ? -3.652 4.391 1.331 1.00 0.38 63 LYS A O 6
ATOM 12387 N N . LEU A 1 56 ? -5.463 4.083 2.612 1.00 0.26 64 LEU A N 6
ATOM 12388 C CA . LEU A 1 56 ? -6.377 4.047 1.473 1.00 0.22 64 LEU A CA 6
ATOM 12389 C C . LEU A 1 56 ? -7.736 4.645 1.802 1.00 0.18 64 LEU A C 6
ATOM 12390 O O . LEU A 1 56 ? -8.181 4.621 2.950 1.00 0.18 64 LEU A O 6
ATOM 12406 N N . VAL A 1 57 ? -8.373 5.182 0.770 1.00 0.17 65 VAL A N 6
ATOM 12407 C CA . VAL A 1 57 ? -9.732 5.703 0.849 1.00 0.16 65 VAL A CA 6
ATOM 12408 C C . VAL A 1 57 ? -10.446 5.455 -0.470 1.00 0.15 65 VAL A C 6
ATOM 12409 O O . VAL A 1 57 ? -9.914 5.779 -1.530 1.00 0.18 65 VAL A O 6
ATOM 12422 N N . MET A 1 58 ? -11.635 4.873 -0.404 1.00 0.14 66 MET A N 6
ATOM 12423 C CA . MET A 1 58 ? -12.444 4.672 -1.600 1.00 0.14 66 MET A CA 6
ATOM 12424 C C . MET A 1 58 ? -13.247 5.936 -1.871 1.00 0.15 66 MET A C 6
ATOM 12425 O O . MET A 1 58 ? -14.003 6.396 -1.014 1.00 0.16 66 MET A O 6
ATOM 12439 N N . LYS A 1 59 ? -13.052 6.524 -3.039 1.00 0.17 67 LYS A N 6
ATOM 12440 C CA . LYS A 1 59 ? -13.746 7.752 -3.375 1.00 0.19 67 LYS A CA 6
ATOM 12441 C C . LYS A 1 59 ? -14.226 7.770 -4.817 1.00 0.20 67 LYS A C 6
ATOM 12442 O O . LYS A 1 59 ? -13.450 7.565 -5.752 1.00 0.22 67 LYS A O 6
ATOM 12461 N N . LYS A 1 60 ? -15.520 7.991 -4.985 1.00 0.21 68 LYS A N 6
ATOM 12462 C CA . LYS A 1 60 ? -16.089 8.230 -6.298 1.00 0.23 68 LYS A CA 6
ATOM 12463 C C . LYS A 1 60 ? -16.953 9.480 -6.236 1.00 0.34 68 LYS A C 6
ATOM 12464 O O . LYS A 1 60 ? -17.771 9.638 -5.322 1.00 0.45 68 LYS A O 6
ATOM 12483 N N . GLY A 1 61 ? -16.739 10.381 -7.174 1.00 0.56 69 GLY A N 6
ATOM 12484 C CA . GLY A 1 61 ? -17.493 11.613 -7.196 1.00 0.70 69 GLY A CA 6
ATOM 12485 C C . GLY A 1 61 ? -17.132 12.517 -6.039 1.00 0.73 69 GLY A C 6
ATOM 12486 O O . GLY A 1 61 ? -16.063 13.128 -6.028 1.00 0.88 69 GLY A O 6
ATOM 12490 N N . GLN A 1 62 ? -18.027 12.612 -5.067 1.00 0.68 70 GLN A N 6
ATOM 12491 C CA . GLN A 1 62 ? -17.803 13.461 -3.904 1.00 0.78 70 GLN A CA 6
ATOM 12492 C C . GLN A 1 62 ? -17.689 12.646 -2.616 1.00 0.67 70 GLN A C 6
ATOM 12493 O O . GLN A 1 62 ? -17.523 13.208 -1.531 1.00 0.80 70 GLN A O 6
ATOM 12507 N N . ASP A 1 63 ? -17.774 11.326 -2.727 1.00 0.47 71 ASP A N 6
ATOM 12508 C CA . ASP A 1 63 ? -17.803 10.470 -1.543 1.00 0.43 71 ASP A CA 6
ATOM 12509 C C . ASP A 1 63 ? -16.475 9.770 -1.314 1.00 0.33 71 ASP A C 6
ATOM 12510 O O . ASP A 1 63 ? -16.094 8.883 -2.074 1.00 0.28 71 ASP A O 6
ATOM 12519 N N . LYS A 1 64 ? -15.778 10.180 -0.262 1.00 0.34 72 LYS A N 6
ATOM 12520 C CA . LYS A 1 64 ? -14.538 9.533 0.148 1.00 0.27 72 LYS A CA 6
ATOM 12521 C C . LYS A 1 64 ? -14.761 8.808 1.468 1.00 0.25 72 LYS A C 6
ATOM 12522 O O . LYS A 1 64 ? -15.305 9.387 2.411 1.00 0.27 72 LYS A O 6
ATOM 12541 N N . TYR A 1 65 ? -14.347 7.553 1.545 1.00 0.21 73 TYR A N 6
ATOM 12542 C CA . TYR A 1 65 ? -14.552 6.770 2.757 1.00 0.22 73 TYR A CA 6
ATOM 12543 C C . TYR A 1 65 ? -13.239 6.218 3.287 1.00 0.20 73 TYR A C 6
ATOM 12544 O O . TYR A 1 65 ? -12.453 5.626 2.545 1.00 0.20 73 TYR A O 6
ATOM 12562 N N . THR A 1 66 ? -13.018 6.411 4.579 1.00 0.22 74 THR A N 6
ATOM 12563 C CA . THR A 1 66 ? -11.790 5.986 5.226 1.00 0.22 74 THR A CA 6
ATOM 12564 C C . THR A 1 66 ? -11.925 4.576 5.781 1.00 0.24 74 THR A C 6
ATOM 12565 O O . THR A 1 66 ? -12.762 4.315 6.646 1.00 0.30 74 THR A O 6
ATOM 12576 N N . LEU A 1 67 ? -11.098 3.676 5.277 1.00 0.24 75 LEU A N 6
ATOM 12577 C CA . LEU A 1 67 ? -11.166 2.275 5.658 1.00 0.27 75 LEU A CA 6
ATOM 12578 C C . LEU A 1 67 ? -9.859 1.851 6.307 1.00 0.24 75 LEU A C 6
ATOM 12579 O O . LEU A 1 67 ? -8.806 2.418 6.016 1.00 0.26 75 LEU A O 6
ATOM 12595 N N . MET A 1 68 ? -9.928 0.850 7.173 1.00 0.28 76 MET A N 6
ATOM 12596 C CA . MET A 1 68 ? -8.743 0.358 7.860 1.00 0.32 76 MET A CA 6
ATOM 12597 C C . MET A 1 68 ? -7.902 -0.495 6.923 1.00 0.29 76 MET A C 6
ATOM 12598 O O . MET A 1 68 ? -8.095 -1.704 6.815 1.00 0.49 76 MET A O 6
ATOM 12612 N N . THR A 1 69 ? -6.960 0.148 6.260 1.00 0.28 77 THR A N 6
ATOM 12613 C CA . THR A 1 69 ? -6.118 -0.510 5.284 1.00 0.25 77 THR A CA 6
ATOM 12614 C C . THR A 1 69 ? -4.836 -1.038 5.920 1.00 0.30 77 THR A C 6
ATOM 12615 O O . THR A 1 69 ? -4.078 -0.293 6.548 1.00 0.34 77 THR A O 6
ATOM 12626 N N . THR A 1 70 ? -4.624 -2.335 5.765 1.00 0.39 78 THR A N 6
ATOM 12627 C CA . THR A 1 70 ? -3.437 -2.994 6.267 1.00 0.41 78 THR A CA 6
ATOM 12628 C C . THR A 1 70 ? -3.048 -4.131 5.327 1.00 0.47 78 THR A C 6
ATOM 12629 O O . THR A 1 70 ? -3.910 -4.874 4.847 1.00 0.73 78 THR A O 6
ATOM 12640 N N . TYR A 1 71 ? -1.762 -4.247 5.028 1.00 0.38 79 TYR A N 6
ATOM 12641 C CA . TYR A 1 71 ? -1.295 -5.331 4.183 1.00 0.48 79 TYR A CA 6
ATOM 12642 C C . TYR A 1 71 ? -0.620 -6.389 5.042 1.00 0.56 79 TYR A C 6
ATOM 12643 O O . TYR A 1 71 ? -0.311 -6.144 6.209 1.00 0.51 79 TYR A O 6
ATOM 12661 N N . GLY A 1 72 ? -0.397 -7.554 4.470 1.00 0.84 80 GLY A N 6
ATOM 12662 C CA . GLY A 1 72 ? 0.072 -8.681 5.252 1.00 1.06 80 GLY A CA 6
ATOM 12663 C C . GLY A 1 72 ? 0.767 -9.737 4.417 1.00 1.72 80 GLY A C 6
ATOM 12664 O O . GLY A 1 72 ? 1.541 -10.535 4.945 1.00 1.84 80 GLY A O 6
ATOM 12668 N N . GLY A 1 73 ? 0.505 -9.744 3.115 1.00 2.61 81 GLY A N 6
ATOM 12669 C CA . GLY A 1 73 ? 1.142 -10.703 2.228 1.00 3.35 81 GLY A CA 6
ATOM 12670 C C . GLY A 1 73 ? 2.566 -10.309 1.881 1.00 2.67 81 GLY A C 6
ATOM 12671 O O . GLY A 1 73 ? 2.981 -10.400 0.723 1.00 3.01 81 GLY A O 6
ATOM 12675 N N . ALA A 1 74 ? 3.306 -9.879 2.899 1.00 2.09 82 ALA A N 6
ATOM 12676 C CA . ALA A 1 74 ? 4.681 -9.428 2.744 1.00 1.53 82 ALA A CA 6
ATOM 12677 C C . ALA A 1 74 ? 5.262 -9.060 4.102 1.00 1.12 82 ALA A C 6
ATOM 12678 O O . ALA A 1 74 ? 6.182 -9.713 4.593 1.00 1.74 82 ALA A O 6
ATOM 12685 N N . VAL A 1 75 ? 4.685 -8.024 4.707 1.00 1.23 83 VAL A N 6
ATOM 12686 C CA . VAL A 1 75 ? 5.173 -7.482 5.975 1.00 2.22 83 VAL A CA 6
ATOM 12687 C C . VAL A 1 75 ? 5.206 -8.549 7.071 1.00 2.88 83 VAL A C 6
ATOM 12688 O O . VAL A 1 75 ? 4.332 -9.421 7.136 1.00 3.52 83 VAL A O 6
ATOM 12701 N N . GLN A 1 76 ? 6.223 -8.488 7.917 1.00 3.08 84 GLN A N 6
ATOM 12702 C CA . GLN A 1 76 ? 6.346 -9.423 9.021 1.00 3.74 84 GLN A CA 6
ATOM 12703 C C . GLN A 1 76 ? 7.070 -8.766 10.196 1.00 3.88 84 GLN A C 6
ATOM 12704 O O . GLN A 1 76 ? 8.204 -9.117 10.520 1.00 4.30 84 GLN A O 6
ATOM 12718 N N . GLN A 1 77 ? 6.421 -7.790 10.809 1.00 3.84 85 GLN A N 6
ATOM 12719 C CA . GLN A 1 77 ? 6.965 -7.136 11.991 1.00 4.13 85 GLN A CA 6
ATOM 12720 C C . GLN A 1 77 ? 5.956 -7.180 13.129 1.00 4.08 85 GLN A C 6
ATOM 12721 O O . GLN A 1 77 ? 6.121 -7.938 14.085 1.00 4.61 85 GLN A O 6
ATOM 12735 N N . GLN A 1 78 ? 4.914 -6.367 13.020 1.00 3.80 86 GLN A N 6
ATOM 12736 C CA . GLN A 1 78 ? 3.853 -6.333 14.023 1.00 3.95 86 GLN A CA 6
ATOM 12737 C C . GLN A 1 78 ? 2.499 -6.138 13.353 1.00 3.20 86 GLN A C 6
ATOM 12738 O O . GLN A 1 78 ? 1.579 -6.935 13.540 1.00 3.11 86 GLN A O 6
ATOM 12752 N N . LEU A 1 79 ? 2.389 -5.073 12.572 1.00 2.96 87 LEU A N 6
ATOM 12753 C CA . LEU A 1 79 ? 1.157 -4.762 11.860 1.00 2.49 87 LEU A CA 6
ATOM 12754 C C . LEU A 1 79 ? 1.481 -4.159 10.499 1.00 1.71 87 LEU A C 6
ATOM 12755 O O . LEU A 1 79 ? 2.574 -3.624 10.291 1.00 1.95 87 LEU A O 6
ATOM 12771 N N . GLY A 1 80 ? 0.538 -4.255 9.580 1.00 1.03 88 GLY A N 6
ATOM 12772 C CA . GLY A 1 80 ? 0.745 -3.727 8.251 1.00 0.69 88 GLY A CA 6
ATOM 12773 C C . GLY A 1 80 ? -0.004 -2.432 8.027 1.00 0.63 88 GLY A C 6
ATOM 12774 O O . GLY A 1 80 ? -0.772 -1.995 8.885 1.00 0.95 88 GLY A O 6
ATOM 12778 N N . GLY A 1 81 ? 0.203 -1.831 6.862 1.00 0.50 89 GLY A N 6
ATOM 12779 C CA . GLY A 1 81 ? -0.447 -0.569 6.545 1.00 0.53 89 GLY A CA 6
ATOM 12780 C C . GLY A 1 81 ? 0.121 0.611 7.320 1.00 0.76 89 GLY A C 6
ATOM 12781 O O . GLY A 1 81 ? 0.030 0.657 8.545 1.00 1.61 89 GLY A O 6
ATOM 12785 N N . GLY A 1 82 ? 0.679 1.583 6.599 1.00 0.54 90 GLY A N 6
ATOM 12786 C CA . GLY A 1 82 ? 1.215 2.777 7.236 1.00 0.66 90 GLY A CA 6
ATOM 12787 C C . GLY A 1 82 ? 2.445 2.496 8.077 1.00 0.54 90 GLY A C 6
ATOM 12788 O O . GLY A 1 82 ? 2.335 2.015 9.202 1.00 0.61 90 GLY A O 6
ATOM 12792 N N . TYR A 1 83 ? 3.616 2.790 7.513 1.00 0.45 91 TYR A N 6
ATOM 12793 C CA . TYR A 1 83 ? 4.901 2.566 8.185 1.00 0.43 91 TYR A CA 6
ATOM 12794 C C . TYR A 1 83 ? 5.159 1.065 8.376 1.00 0.49 91 TYR A C 6
ATOM 12795 O O . TYR A 1 83 ? 6.052 0.652 9.118 1.00 0.78 91 TYR A O 6
ATOM 12813 N N . GLY A 1 84 ? 4.364 0.253 7.698 1.00 0.37 92 GLY A N 6
ATOM 12814 C CA . GLY A 1 84 ? 4.629 -1.165 7.644 1.00 0.40 92 GLY A CA 6
ATOM 12815 C C . GLY A 1 84 ? 5.523 -1.473 6.470 1.00 0.36 92 GLY A C 6
ATOM 12816 O O . GLY A 1 84 ? 5.155 -1.198 5.327 1.00 0.53 92 GLY A O 6
ATOM 12820 N N . TYR A 1 85 ? 6.701 -2.013 6.737 1.00 0.29 93 TYR A N 6
ATOM 12821 C CA . TYR A 1 85 ? 7.688 -2.208 5.689 1.00 0.27 93 TYR A CA 6
ATOM 12822 C C . TYR A 1 85 ? 8.102 -3.667 5.560 1.00 0.30 93 TYR A C 6
ATOM 12823 O O . TYR A 1 85 ? 8.065 -4.433 6.525 1.00 0.37 93 TYR A O 6
ATOM 12841 N N . TYR A 1 86 ? 8.503 -4.026 4.353 1.00 0.32 94 TYR A N 6
ATOM 12842 C CA . TYR A 1 86 ? 8.913 -5.381 4.033 1.00 0.41 94 TYR A CA 6
ATOM 12843 C C . TYR A 1 86 ? 10.396 -5.408 3.675 1.00 0.38 94 TYR A C 6
ATOM 12844 O O . TYR A 1 86 ? 10.924 -4.444 3.123 1.00 0.40 94 TYR A O 6
ATOM 12862 N N . HIS A 1 87 ? 11.060 -6.503 4.013 1.00 0.52 95 HIS A N 6
ATOM 12863 C CA . HIS A 1 87 ? 12.470 -6.683 3.689 1.00 0.60 95 HIS A CA 6
ATOM 12864 C C . HIS A 1 87 ? 12.613 -7.399 2.352 1.00 0.48 95 HIS A C 6
ATOM 12865 O O . HIS A 1 87 ? 12.632 -8.631 2.298 1.00 0.48 95 HIS A O 6
ATOM 12880 N N . VAL A 1 88 ? 12.707 -6.634 1.277 1.00 0.43 96 VAL A N 6
ATOM 12881 C CA . VAL A 1 88 ? 12.845 -7.212 -0.049 1.00 0.35 96 VAL A CA 6
ATOM 12882 C C . VAL A 1 88 ? 14.315 -7.527 -0.320 1.00 0.35 96 VAL A C 6
ATOM 12883 O O . VAL A 1 88 ? 15.210 -6.827 0.155 1.00 0.48 96 VAL A O 6
ATOM 12896 N N . SER A 1 89 ? 14.569 -8.611 -1.025 1.00 0.34 97 SER A N 6
ATOM 12897 C CA . SER A 1 89 ? 15.916 -8.914 -1.456 1.00 0.32 97 SER A CA 6
ATOM 12898 C C . SER A 1 89 ? 16.079 -8.539 -2.921 1.00 0.30 97 SER A C 6
ATOM 12899 O O . SER A 1 89 ? 15.084 -8.267 -3.603 1.00 0.33 97 SER A O 6
ATOM 12907 N N . GLN A 1 90 ? 17.316 -8.517 -3.398 1.00 0.29 98 GLN A N 6
ATOM 12908 C CA . GLN A 1 90 ? 17.610 -8.086 -4.760 1.00 0.32 98 GLN A CA 6
ATOM 12909 C C . GLN A 1 90 ? 16.712 -8.778 -5.794 1.00 0.41 98 GLN A C 6
ATOM 12910 O O . GLN A 1 90 ? 16.223 -8.139 -6.726 1.00 0.53 98 GLN A O 6
ATOM 12924 N N . LYS A 1 91 ? 16.465 -10.070 -5.608 1.00 0.46 99 LYS A N 6
ATOM 12925 C CA . LYS A 1 91 ? 15.650 -10.829 -6.547 1.00 0.56 99 LYS A CA 6
ATOM 12926 C C . LYS A 1 91 ? 14.374 -11.350 -5.885 1.00 0.53 99 LYS A C 6
ATOM 12927 O O . LYS A 1 91 ? 13.871 -12.420 -6.233 1.00 0.61 99 LYS A O 6
ATOM 12946 N N . THR A 1 92 ? 13.875 -10.611 -4.909 1.00 0.46 100 THR A N 6
ATOM 12947 C CA . THR A 1 92 ? 12.603 -10.936 -4.278 1.00 0.49 100 THR A CA 6
ATOM 12948 C C . THR A 1 92 ? 11.438 -10.382 -5.099 1.00 0.50 100 THR A C 6
ATOM 12949 O O . THR A 1 92 ? 11.468 -9.223 -5.526 1.00 0.49 100 THR A O 6
ATOM 12960 N N . PRO A 1 93 ? 10.418 -11.226 -5.357 1.00 0.55 101 PRO A N 6
ATOM 12961 C CA . PRO A 1 93 ? 9.186 -10.816 -6.045 1.00 0.59 101 PRO A CA 6
ATOM 12962 C C . PRO A 1 93 ? 8.487 -9.652 -5.342 1.00 0.56 101 PRO A C 6
ATOM 12963 O O . PRO A 1 93 ? 8.580 -9.503 -4.121 1.00 0.59 101 PRO A O 6
ATOM 12974 N N . PRO A 1 94 ? 7.761 -8.829 -6.113 1.00 0.54 102 PRO A N 6
ATOM 12975 C CA . PRO A 1 94 ? 7.096 -7.619 -5.605 1.00 0.56 102 PRO A CA 6
ATOM 1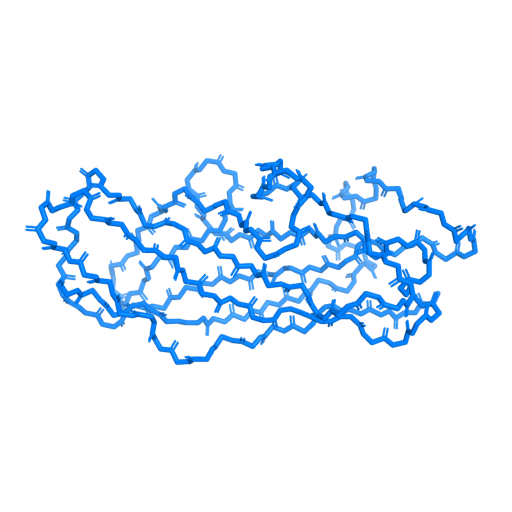2976 C C . PRO A 1 94 ? 6.010 -7.916 -4.571 1.00 0.43 102 PRO A C 6
ATOM 12977 O O . PRO A 1 94 ? 5.398 -8.986 -4.589 1.00 0.42 102 PRO A O 6
ATOM 12988 N N . GLN A 1 95 ? 5.757 -6.950 -3.690 1.00 0.45 103 GLN A N 6
ATOM 12989 C CA . GLN A 1 95 ? 4.781 -7.129 -2.624 1.00 0.46 103 GLN A CA 6
ATOM 12990 C C . GLN A 1 95 ? 3.447 -6.514 -3.010 1.00 0.41 103 GLN A C 6
ATOM 12991 O O . GLN A 1 95 ? 3.387 -5.566 -3.794 1.00 0.52 103 GLN A O 6
ATOM 13005 N N . THR A 1 96 ? 2.383 -7.069 -2.466 1.00 0.43 104 THR A N 6
ATOM 13006 C CA . THR A 1 96 ? 1.047 -6.573 -2.723 1.00 0.45 104 THR A CA 6
ATOM 13007 C C . THR A 1 96 ? 0.500 -5.876 -1.486 1.00 0.39 104 THR A C 6
ATOM 13008 O O . THR A 1 96 ? 0.584 -6.408 -0.379 1.00 0.43 104 THR A O 6
ATOM 13019 N N . ILE A 1 97 ? -0.034 -4.684 -1.669 1.00 0.34 105 ILE A N 6
ATOM 13020 C CA . ILE A 1 97 ? -0.666 -3.969 -0.578 1.00 0.30 105 ILE A CA 6
ATOM 13021 C C . ILE A 1 97 ? -2.166 -4.190 -0.642 1.00 0.28 105 ILE A C 6
ATOM 13022 O O . ILE A 1 97 ? -2.770 -4.043 -1.705 1.00 0.29 105 ILE A O 6
ATOM 13038 N N . SER A 1 98 ? -2.763 -4.562 0.477 1.00 0.29 106 SER A N 6
ATOM 13039 C CA . SER A 1 98 ? -4.190 -4.812 0.517 1.00 0.25 106 SER A CA 6
ATOM 13040 C C . SER A 1 98 ? -4.926 -3.735 1.299 1.00 0.25 106 SER A C 6
ATOM 13041 O O . SER A 1 98 ? -4.514 -3.342 2.393 1.00 0.30 106 SER A O 6
ATOM 13049 N N . GLY A 1 99 ? -6.009 -3.254 0.716 1.00 0.23 107 GLY A N 6
ATOM 13050 C CA . GLY A 1 99 ? -6.867 -2.309 1.395 1.00 0.24 107 GLY A CA 6
ATOM 13051 C C . GLY A 1 99 ? -8.134 -2.968 1.881 1.00 0.22 107 GLY A C 6
ATOM 13052 O O . GLY A 1 99 ? -8.873 -3.548 1.091 1.00 0.27 107 GLY A O 6
ATOM 13056 N N . VAL A 1 100 ? -8.382 -2.875 3.176 1.00 0.19 108 VAL A N 6
ATOM 13057 C CA . VAL A 1 100 ? -9.524 -3.526 3.790 1.00 0.19 108 VAL A CA 6
ATOM 13058 C C . VAL A 1 100 ? -10.636 -2.520 4.009 1.00 0.21 108 VAL A C 6
ATOM 13059 O O . VAL A 1 100 ? -10.495 -1.581 4.793 1.00 0.32 108 VAL A O 6
ATOM 13072 N N . VAL A 1 101 ? -11.720 -2.705 3.285 1.00 0.21 109 VAL A N 6
ATOM 13073 C CA . VAL A 1 101 ? -12.888 -1.857 3.421 1.00 0.24 109 VAL A CA 6
ATOM 13074 C C . VAL A 1 101 ? -13.479 -1.982 4.818 1.00 0.31 109 VAL A C 6
ATOM 13075 O O . VAL A 1 101 ? -13.443 -3.057 5.418 1.00 0.46 109 VAL A O 6
ATOM 13088 N N . SER A 1 102 ? -13.986 -0.870 5.337 1.00 0.26 110 SER A N 6
ATOM 13089 C CA . SER A 1 102 ? -14.631 -0.853 6.635 1.00 0.32 110 SER A CA 6
ATOM 13090 C C . SER A 1 102 ? -15.800 -1.837 6.661 1.00 0.38 110 SER A C 6
ATOM 13091 O O . SER A 1 102 ? -16.912 -1.525 6.225 1.00 0.42 110 SER A O 6
ATOM 13099 N N . LYS A 1 103 ? -15.523 -3.026 7.173 1.00 0.46 111 LYS A N 6
ATOM 13100 C CA . LYS A 1 103 ? -16.496 -4.104 7.238 1.00 0.56 111 LYS A CA 6
ATOM 13101 C C . LYS A 1 103 ? -17.536 -3.826 8.313 1.00 0.45 111 LYS A C 6
ATOM 13102 O O . LYS A 1 103 ? -18.504 -4.567 8.476 1.00 0.52 111 LYS A O 6
ATOM 13121 N N . ASN A 1 104 ? -17.323 -2.749 9.049 1.00 0.41 112 ASN A N 6
ATOM 13122 C CA . ASN A 1 104 ? -18.267 -2.333 10.072 1.00 0.45 112 ASN A CA 6
ATOM 13123 C C . ASN A 1 104 ? -19.283 -1.358 9.474 1.00 0.37 112 ASN A C 6
ATOM 13124 O O . ASN A 1 104 ? -20.202 -0.896 10.149 1.00 0.52 112 ASN A O 6
ATOM 13135 N N . VAL A 1 105 ? -19.126 -1.065 8.189 1.00 0.43 113 VAL A N 6
ATOM 13136 C CA . VAL A 1 105 ? -19.981 -0.094 7.521 1.00 0.39 113 VAL A CA 6
ATOM 13137 C C . VAL A 1 105 ? -20.930 -0.759 6.526 1.00 0.41 113 VAL A C 6
ATOM 13138 O O . VAL A 1 105 ? -22.139 -0.774 6.745 1.00 0.49 113 VAL A O 6
ATOM 13151 N N . GLY A 1 106 ? -20.398 -1.309 5.438 1.00 0.39 114 GLY A N 6
ATOM 13152 C CA . GLY A 1 106 ? -21.272 -1.850 4.411 1.00 0.41 114 GLY A CA 6
ATOM 13153 C C . GLY A 1 106 ? -21.713 -0.774 3.432 1.00 0.37 114 GLY A C 6
ATOM 13154 O O . GLY A 1 106 ? -22.911 -0.517 3.281 1.00 0.40 114 GLY A O 6
ATOM 13158 N N . TYR A 1 107 ? -20.732 -0.120 2.807 1.00 0.34 115 TYR A N 6
ATOM 13159 C CA . TYR A 1 107 ? -20.962 1.052 1.951 1.00 0.31 115 TYR A CA 6
ATOM 13160 C C . TYR A 1 107 ? -21.936 0.796 0.798 1.00 0.31 115 TYR A C 6
ATOM 13161 O O . TYR A 1 107 ? -22.396 -0.323 0.562 1.00 0.35 115 TYR A O 6
ATOM 13179 N N . LYS A 1 108 ? -22.236 1.873 0.085 1.00 0.30 116 LYS A N 6
ATOM 13180 C CA . LYS A 1 108 ? -23.151 1.844 -1.044 1.00 0.30 116 LYS A CA 6
ATOM 13181 C C . LYS A 1 108 ? -22.400 1.488 -2.329 1.00 0.29 116 LYS A C 6
ATOM 13182 O O . LYS A 1 108 ? -21.245 1.884 -2.503 1.00 0.28 116 LYS A O 6
ATOM 13201 N N . PRO A 1 109 ? -23.054 0.735 -3.238 1.00 0.31 117 PRO A N 6
ATOM 13202 C CA . PRO A 1 109 ? -22.446 0.249 -4.492 1.00 0.30 117 PRO A CA 6
ATOM 13203 C C . PRO A 1 109 ? -21.839 1.354 -5.354 1.00 0.29 117 PRO A C 6
ATOM 13204 O O . PRO A 1 109 ? -22.266 2.509 -5.304 1.00 0.43 117 PRO A O 6
ATOM 13215 N N . GLY A 1 110 ? -20.848 0.980 -6.154 1.00 0.23 118 GLY A N 6
ATOM 13216 C CA . GLY A 1 110 ? -20.172 1.932 -7.012 1.00 0.21 118 GLY A CA 6
ATOM 13217 C C . GLY A 1 110 ? -18.699 1.617 -7.150 1.00 0.18 118 GLY A C 6
ATOM 13218 O O . GLY A 1 110 ? -18.127 0.944 -6.292 1.00 0.18 118 GLY A O 6
ATOM 13222 N N . GLN A 1 111 ? -18.087 2.075 -8.233 1.00 0.19 119 GLN A N 6
ATOM 13223 C CA . GLN A 1 111 ? -16.651 1.935 -8.407 1.00 0.18 119 GLN A CA 6
ATOM 13224 C C . GLN A 1 111 ? -15.938 3.159 -7.848 1.00 0.16 119 GLN A C 6
ATOM 13225 O O . GLN A 1 111 ? -16.039 4.259 -8.395 1.00 0.21 119 GLN A O 6
ATOM 13239 N N . TYR A 1 112 ? -15.242 2.955 -6.750 1.00 0.15 120 TYR A N 6
ATOM 13240 C CA . TYR A 1 112 ? -14.524 4.020 -6.074 1.00 0.15 120 TYR A CA 6
ATOM 13241 C C . TYR A 1 112 ? -13.045 3.962 -6.417 1.00 0.16 120 TYR A C 6
ATOM 13242 O O . TYR A 1 112 ? -12.529 2.914 -6.800 1.00 0.19 120 TYR A O 6
ATOM 13260 N N . THR A 1 113 ? -12.374 5.089 -6.278 1.00 0.16 121 THR A N 6
ATOM 13261 C CA . THR A 1 113 ? -10.950 5.170 -6.536 1.00 0.16 121 THR A CA 6
ATOM 13262 C C . THR A 1 113 ? -10.189 5.232 -5.214 1.00 0.16 121 THR A C 6
ATOM 13263 O O . THR A 1 113 ? -10.573 5.973 -4.313 1.00 0.17 121 THR A O 6
ATOM 13274 N N . VAL A 1 114 ? -9.129 4.443 -5.093 1.00 0.14 122 VAL A N 6
ATOM 13275 C CA . VAL A 1 114 ? -8.340 4.407 -3.865 1.00 0.14 122 VAL A CA 6
ATOM 13276 C C . VAL A 1 114 ? -6.923 4.928 -4.101 1.00 0.15 122 VAL A C 6
ATOM 13277 O O . VAL A 1 114 ? -6.191 4.415 -4.941 1.00 0.17 122 VAL A O 6
ATOM 13290 N N . GLU A 1 115 ? -6.555 5.957 -3.353 1.00 0.15 123 GLU A N 6
ATOM 13291 C CA . GLU A 1 115 ? -5.266 6.629 -3.513 1.00 0.16 123 GLU A CA 6
ATOM 13292 C C . GLU A 1 115 ? -4.200 6.026 -2.599 1.00 0.17 123 GLU A C 6
ATOM 13293 O O . GLU A 1 115 ? -4.407 5.904 -1.391 1.00 0.18 123 GLU A O 6
ATOM 13305 N N . LEU A 1 116 ? -3.061 5.660 -3.184 1.00 0.18 124 LEU A N 6
ATOM 13306 C CA . LEU A 1 116 ? -1.960 5.076 -2.427 1.00 0.18 124 LEU A CA 6
ATOM 13307 C C . LEU A 1 116 ? -0.619 5.584 -2.930 1.00 0.17 124 LEU A C 6
ATOM 13308 O O . LEU A 1 116 ? -0.451 5.860 -4.116 1.00 0.19 124 LEU A O 6
ATOM 13324 N N . THR A 1 117 ? 0.324 5.720 -2.016 1.00 0.16 125 THR A N 6
ATOM 13325 C CA . THR A 1 117 ? 1.698 6.009 -2.371 1.00 0.16 125 THR A CA 6
ATOM 13326 C C . THR A 1 117 ? 2.502 4.704 -2.413 1.00 0.16 125 THR A C 6
ATOM 13327 O O . THR A 1 117 ? 2.131 3.773 -3.121 1.00 0.19 125 THR A O 6
ATOM 13338 N N . GLY A 1 118 ? 3.564 4.612 -1.628 1.00 0.16 126 GLY A N 6
ATOM 13339 C CA . GLY A 1 118 ? 4.344 3.391 -1.601 1.00 0.17 126 GLY A CA 6
ATOM 13340 C C . GLY A 1 118 ? 5.704 3.544 -2.227 1.00 0.17 126 GLY A C 6
ATOM 13341 O O . GLY A 1 118 ? 5.958 3.042 -3.315 1.00 0.19 126 GLY A O 6
ATOM 13345 N N . PHE A 1 119 ? 6.580 4.246 -1.534 1.00 0.18 127 PHE A N 6
ATOM 13346 C CA . PHE A 1 119 ? 7.953 4.389 -1.971 1.00 0.19 127 PHE A CA 6
ATOM 13347 C C . PHE A 1 119 ? 8.800 3.353 -1.252 1.00 0.18 127 PHE A C 6
ATOM 13348 O O . PHE A 1 119 ? 8.316 2.674 -0.345 1.00 0.19 127 PHE A O 6
ATOM 13365 N N . PHE A 1 120 ? 10.052 3.223 -1.643 1.00 0.21 128 PHE A N 6
ATOM 13366 C CA . PHE A 1 120 ? 10.953 2.356 -0.923 1.00 0.21 128 PHE A CA 6
ATOM 13367 C C . PHE A 1 120 ? 12.117 3.174 -0.395 1.00 0.23 128 PHE A C 6
ATOM 13368 O O . PHE A 1 120 ? 12.643 4.049 -1.088 1.00 0.25 128 PHE A O 6
ATOM 13385 N N . SER A 1 121 ? 12.489 2.911 0.840 1.00 0.24 129 SER A N 6
ATOM 13386 C CA . SER A 1 121 ? 13.549 3.652 1.486 1.00 0.28 129 SER A CA 6
ATOM 13387 C C . SER A 1 121 ? 14.902 3.053 1.123 1.00 0.26 129 SER A C 6
ATOM 13388 O O . SER A 1 121 ? 15.168 1.885 1.393 1.00 0.28 129 SER A O 6
ATOM 13396 N N . LEU A 1 122 ? 15.735 3.849 0.469 1.00 0.36 130 LEU A N 6
ATOM 13397 C CA . LEU A 1 122 ? 17.076 3.432 0.104 1.00 0.36 130 LEU A CA 6
ATOM 13398 C C . LEU A 1 122 ? 18.056 3.679 1.243 1.00 0.43 130 LEU A C 6
ATOM 13399 O O . LEU A 1 122 ? 17.752 4.383 2.206 1.00 0.69 130 LEU A O 6
ATOM 13415 N N . ASN A 1 123 ? 19.229 3.081 1.119 1.00 0.41 131 ASN A N 6
ATOM 13416 C CA . ASN A 1 123 ? 20.304 3.262 2.087 1.00 0.42 131 ASN A CA 6
ATOM 13417 C C . ASN A 1 123 ? 21.625 3.398 1.348 1.00 0.44 131 ASN A C 6
ATOM 13418 O O . ASN A 1 123 ? 22.461 4.228 1.695 1.00 0.57 131 ASN A O 6
ATOM 13429 N N . ASP A 1 124 ? 21.784 2.558 0.328 1.00 0.37 132 ASP A N 6
ATOM 13430 C CA . ASP A 1 124 ? 22.974 2.521 -0.526 1.00 0.44 132 ASP A CA 6
ATOM 13431 C C . ASP A 1 124 ? 24.186 1.968 0.217 1.00 0.47 132 ASP A C 6
ATOM 13432 O O . ASP A 1 124 ? 24.584 2.489 1.262 1.00 0.80 132 ASP A O 6
ATOM 13441 N N . ASN A 1 125 ? 24.749 0.895 -0.333 1.00 0.54 133 ASN A N 6
ATOM 13442 C CA . ASN A 1 125 ? 25.915 0.222 0.238 1.00 0.58 133 ASN A CA 6
ATOM 13443 C C . ASN A 1 125 ? 25.605 -0.366 1.610 1.00 0.48 133 ASN A C 6
ATOM 13444 O O . ASN A 1 125 ? 25.990 0.186 2.643 1.00 0.61 133 ASN A O 6
ATOM 13455 N N . LYS A 1 126 ? 24.901 -1.493 1.613 1.00 0.42 134 LYS A N 6
ATOM 13456 C CA . LYS A 1 126 ? 24.558 -2.187 2.850 1.00 0.48 134 LYS A CA 6
ATOM 13457 C C . LYS A 1 126 ? 24.091 -3.607 2.549 1.00 0.61 134 LYS A C 6
ATOM 13458 O O . LYS A 1 126 ? 24.597 -4.568 3.129 1.00 1.11 134 LYS A O 6
ATOM 13477 N N . GLN A 1 127 ? 23.135 -3.719 1.630 1.00 0.42 135 GLN A N 6
ATOM 13478 C CA . GLN A 1 127 ? 22.557 -5.006 1.242 1.00 0.45 135 GLN A CA 6
ATOM 13479 C C . GLN A 1 127 ? 22.071 -5.783 2.470 1.00 0.53 135 GLN A C 6
ATOM 13480 O O . GLN A 1 127 ? 22.675 -6.786 2.867 1.00 0.71 135 GLN A O 6
ATOM 13494 N N . ALA A 1 128 ? 20.982 -5.303 3.068 1.00 0.45 136 ALA A N 6
ATOM 13495 C CA . ALA A 1 128 ? 20.414 -5.926 4.260 1.00 0.53 136 ALA A CA 6
ATOM 13496 C C . ALA A 1 128 ? 19.086 -5.275 4.639 1.00 0.49 136 ALA A C 6
ATOM 13497 O O . ALA A 1 128 ? 18.020 -5.867 4.477 1.00 0.56 136 ALA A O 6
ATOM 13504 N N . ASN A 1 129 ? 19.163 -4.042 5.120 1.00 0.41 137 ASN A N 6
ATOM 13505 C CA . ASN A 1 129 ? 17.992 -3.336 5.621 1.00 0.40 137 ASN A CA 6
ATOM 13506 C C . ASN A 1 129 ? 18.264 -1.840 5.707 1.00 0.34 137 ASN A C 6
ATOM 13507 O O . ASN A 1 129 ? 19.140 -1.408 6.452 1.00 0.39 137 ASN A O 6
ATOM 13518 N N . PRO A 1 130 ? 17.537 -1.034 4.923 1.00 0.28 138 PRO A N 6
ATOM 13519 C CA . PRO A 1 130 ? 17.608 0.430 5.002 1.00 0.29 138 PRO A CA 6
ATOM 13520 C C . PRO A 1 130 ? 17.105 0.957 6.345 1.00 0.37 138 PRO A C 6
ATOM 13521 O O . PRO A 1 130 ? 16.464 0.231 7.109 1.00 0.91 138 PRO A O 6
ATOM 13532 N N . THR A 1 131 ? 17.396 2.219 6.621 1.00 0.68 139 THR A N 6
ATOM 13533 C CA . THR A 1 131 ? 17.052 2.829 7.893 1.00 0.76 139 THR A CA 6
ATOM 13534 C C . THR A 1 131 ? 15.637 3.410 7.876 1.00 0.61 139 THR A C 6
ATOM 13535 O O . THR A 1 131 ? 15.350 4.355 7.135 1.00 0.64 139 THR A O 6
ATOM 13546 N N . PRO A 1 132 ? 14.724 2.842 8.685 1.00 0.51 140 PRO A N 6
ATOM 13547 C CA . PRO A 1 132 ? 13.351 3.339 8.804 1.00 0.41 140 PRO A CA 6
ATOM 13548 C C . PRO A 1 132 ? 13.297 4.674 9.542 1.00 0.44 140 PRO A C 6
ATOM 13549 O O . PRO A 1 132 ? 12.341 5.435 9.407 1.00 0.42 140 PRO A O 6
ATOM 13560 N N . SER A 1 133 ? 14.348 4.959 10.304 1.00 0.56 141 SER A N 6
ATOM 13561 C CA . SER A 1 133 ? 14.430 6.188 11.085 1.00 0.71 141 SER A CA 6
ATOM 13562 C C . SER A 1 133 ? 14.705 7.396 10.191 1.00 0.73 141 SER A C 6
ATOM 13563 O O . SER A 1 133 ? 14.748 8.533 10.660 1.00 0.85 141 SER A O 6
ATOM 13571 N N . SER A 1 134 ? 14.893 7.142 8.905 1.00 0.70 142 SER A N 6
ATOM 13572 C CA . SER A 1 134 ? 15.159 8.200 7.946 1.00 0.81 142 SER A CA 6
ATOM 13573 C C . SER A 1 134 ? 13.888 8.576 7.185 1.00 0.68 142 SER A C 6
ATOM 13574 O O . SER A 1 134 ? 13.900 9.475 6.345 1.00 0.77 142 SER A O 6
ATOM 13582 N N . LEU A 1 135 ? 12.794 7.884 7.500 1.00 0.52 143 LEU A N 6
ATOM 13583 C CA . LEU A 1 135 ? 11.512 8.068 6.813 1.00 0.50 143 LEU A CA 6
ATOM 13584 C C . LEU A 1 135 ? 11.056 9.522 6.852 1.00 0.53 143 LEU A C 6
ATOM 13585 O O . LEU A 1 135 ? 10.443 10.016 5.904 1.00 0.73 143 LEU A O 6
ATOM 13601 N N . THR A 1 136 ? 11.384 10.205 7.942 1.00 0.53 144 THR A N 6
ATOM 13602 C CA . THR A 1 136 ? 11.020 11.603 8.119 1.00 0.65 144 THR A CA 6
ATOM 13603 C C . THR A 1 136 ? 11.592 12.487 7.010 1.00 0.66 144 THR A C 6
ATOM 13604 O O . THR A 1 136 ? 11.014 13.517 6.664 1.00 0.78 144 THR A O 6
ATOM 13615 N N . SER A 1 137 ? 12.722 12.081 6.448 1.00 0.69 145 SER A N 6
ATOM 13616 C CA . SER A 1 137 ? 13.342 12.836 5.372 1.00 0.85 145 SER A CA 6
ATOM 13617 C C . SER A 1 137 ? 13.200 12.102 4.041 1.00 0.95 145 SER A C 6
ATOM 13618 O O . SER A 1 137 ? 13.728 12.538 3.021 1.00 1.08 145 SER A O 6
ATOM 13626 N N . LYS A 1 138 ? 12.489 10.983 4.060 1.00 1.03 146 LYS A N 6
ATOM 13627 C CA . LYS A 1 138 ? 12.183 10.257 2.837 1.00 1.23 146 LYS A CA 6
ATOM 13628 C C . LYS A 1 138 ? 10.905 10.796 2.238 1.00 1.10 146 LYS A C 6
ATOM 13629 O O . LYS A 1 138 ? 10.859 11.088 1.048 1.00 1.27 146 LYS A O 6
ATOM 13648 N N . ALA A 1 139 ? 9.886 10.969 3.072 1.00 1.20 147 ALA A N 6
ATOM 13649 C CA . ALA A 1 139 ? 8.635 11.570 2.627 1.00 1.38 147 ALA A CA 6
ATOM 13650 C C . ALA A 1 139 ? 8.908 12.897 1.927 1.00 1.34 147 ALA A C 6
ATOM 13651 O O . ALA A 1 139 ? 8.276 13.229 0.925 1.00 1.45 147 ALA A O 6
ATOM 13658 N N . ALA A 1 140 ? 9.870 13.639 2.458 1.00 1.34 148 ALA A N 6
ATOM 13659 C CA . ALA A 1 140 ? 10.277 14.905 1.877 1.00 1.50 148 ALA A CA 6
ATOM 13660 C C . ALA A 1 140 ? 11.423 14.724 0.880 1.00 1.34 148 ALA A C 6
ATOM 13661 O O . ALA A 1 140 ? 12.520 14.314 1.253 1.00 1.34 148 ALA A O 6
ATOM 13668 N N . GLY A 1 141 ? 11.166 15.017 -0.386 1.00 1.40 149 GLY A N 6
ATOM 13669 C CA . GLY A 1 141 ? 12.239 15.071 -1.364 1.00 1.45 149 GLY A CA 6
ATOM 13670 C C . GLY A 1 141 ? 12.442 13.789 -2.137 1.00 1.21 149 GLY A C 6
ATOM 13671 O O . GLY A 1 141 ? 12.710 13.824 -3.339 1.00 1.49 149 GLY A O 6
ATOM 13675 N N . LYS A 1 142 ? 12.325 12.659 -1.461 1.00 0.89 150 LYS A N 6
ATOM 13676 C CA . LYS A 1 142 ? 12.628 11.382 -2.080 1.00 0.73 150 LYS A CA 6
ATOM 13677 C C . LYS A 1 142 ? 11.548 10.985 -3.059 1.00 0.53 150 LYS A C 6
ATOM 13678 O O . LYS A 1 142 ? 10.509 11.645 -3.168 1.00 0.66 150 LYS A O 6
ATOM 13697 N N . ASN A 1 143 ? 11.812 9.907 -3.774 1.00 0.52 151 ASN A N 6
ATOM 13698 C CA . ASN A 1 143 ? 10.927 9.446 -4.835 1.00 0.42 151 ASN A CA 6
ATOM 13699 C C . ASN A 1 143 ? 9.665 8.806 -4.278 1.00 0.30 151 ASN A C 6
ATOM 13700 O O . ASN A 1 143 ? 9.423 7.613 -4.468 1.00 0.31 151 ASN A O 6
ATOM 13711 N N . ILE A 1 144 ? 8.873 9.599 -3.585 1.00 0.25 152 ILE A N 6
ATOM 13712 C CA . ILE A 1 144 ? 7.571 9.165 -3.138 1.00 0.23 152 ILE A CA 6
ATOM 13713 C C . ILE A 1 144 ? 6.609 9.155 -4.319 1.00 0.26 152 ILE A C 6
ATOM 13714 O O . ILE A 1 144 ? 6.423 10.167 -5.000 1.00 0.35 152 ILE A O 6
ATOM 13730 N N . VAL A 1 145 ? 6.042 7.994 -4.583 1.00 0.22 153 VAL A N 6
ATOM 13731 C CA . VAL A 1 145 ? 5.130 7.819 -5.699 1.00 0.24 153 VAL A CA 6
ATOM 13732 C C . VAL A 1 145 ? 3.687 7.881 -5.227 1.00 0.23 153 VAL A C 6
ATOM 13733 O O . VAL A 1 145 ? 3.424 7.858 -4.029 1.00 0.23 153 VAL A O 6
ATOM 13746 N N . SER A 1 146 ? 2.758 7.970 -6.169 1.00 0.25 154 SER A N 6
ATOM 13747 C CA . SER A 1 146 ? 1.343 8.026 -5.842 1.00 0.26 154 SER A CA 6
ATOM 13748 C C . SER A 1 146 ? 0.499 7.501 -7.001 1.00 0.27 154 SER A C 6
ATOM 13749 O O . SER A 1 146 ? 0.678 7.910 -8.149 1.00 0.37 154 SER A O 6
ATOM 13757 N N . SER A 1 147 ? -0.406 6.584 -6.697 1.00 0.21 155 SER A N 6
ATOM 13758 C CA . SER A 1 147 ? -1.268 5.995 -7.707 1.00 0.23 155 SER A CA 6
ATOM 13759 C C . SER A 1 147 ? -2.679 5.840 -7.156 1.00 0.20 155 SER A C 6
ATOM 13760 O O . SER A 1 147 ? -2.907 5.989 -5.955 1.00 0.20 155 SER A O 6
ATOM 13768 N N . THR A 1 148 ? -3.618 5.544 -8.035 1.00 0.21 156 THR A N 6
ATOM 13769 C CA . THR A 1 148 ? -5.001 5.382 -7.645 1.00 0.19 156 THR A CA 6
ATOM 13770 C C . THR A 1 148 ? -5.581 4.098 -8.214 1.00 0.21 156 THR A C 6
ATOM 13771 O O . THR A 1 148 ? -5.555 3.863 -9.424 1.00 0.27 156 THR A O 6
ATOM 13782 N N . GLY A 1 149 ? -6.082 3.267 -7.322 1.00 0.18 157 GLY A N 6
ATOM 13783 C CA . GLY A 1 149 ? -6.687 2.021 -7.713 1.00 0.19 157 GLY A CA 6
ATOM 13784 C C . GLY A 1 149 ? -8.190 2.127 -7.715 1.00 0.17 157 GLY A C 6
ATOM 13785 O O . GLY A 1 149 ? -8.734 3.227 -7.798 1.00 0.21 157 GLY A O 6
ATOM 13789 N N . THR A 1 150 ? -8.865 1.008 -7.569 1.00 0.17 158 THR A N 6
ATOM 13790 C CA . THR A 1 150 ? -10.315 0.993 -7.679 1.00 0.18 158 THR A CA 6
ATOM 13791 C C . THR A 1 150 ? -10.974 -0.075 -6.810 1.00 0.16 158 THR A C 6
ATOM 13792 O O . THR A 1 150 ? -10.465 -1.187 -6.667 1.00 0.17 158 THR A O 6
ATOM 13803 N N . ILE A 1 151 ? -12.125 0.281 -6.253 1.00 0.15 159 ILE A N 6
ATOM 13804 C CA . ILE A 1 151 ? -12.922 -0.627 -5.437 1.00 0.14 159 ILE A CA 6
ATOM 13805 C C . ILE A 1 151 ? -14.389 -0.562 -5.856 1.00 0.15 159 ILE A C 6
ATOM 13806 O O . ILE A 1 151 ? -14.991 0.507 -5.846 1.00 0.19 159 ILE A O 6
ATOM 13822 N N . THR A 1 152 ? -14.954 -1.695 -6.221 1.00 0.17 160 THR A N 6
ATOM 13823 C CA . THR A 1 152 ? -16.356 -1.763 -6.590 1.00 0.18 160 THR A CA 6
ATOM 13824 C C . THR A 1 152 ? -17.180 -2.321 -5.436 1.00 0.17 160 THR A C 6
ATOM 13825 O O . THR A 1 152 ? -17.044 -3.488 -5.066 1.00 0.20 160 THR A O 6
ATOM 13836 N N . ILE A 1 153 ? -18.022 -1.477 -4.866 1.00 0.16 161 ILE A N 6
ATOM 13837 C CA . ILE A 1 153 ? -18.864 -1.874 -3.750 1.00 0.18 161 ILE A CA 6
ATOM 13838 C C . ILE A 1 153 ? -20.102 -2.608 -4.263 1.00 0.20 161 ILE A C 6
ATOM 13839 O O . ILE A 1 153 ? -20.704 -2.197 -5.258 1.00 0.22 161 ILE A O 6
ATOM 13855 N N . SER A 1 154 ? -20.466 -3.704 -3.614 1.00 0.25 162 SER A N 6
ATOM 13856 C CA . SER A 1 154 ? -21.658 -4.449 -3.989 1.00 0.30 162 SER A CA 6
ATOM 13857 C C . SER A 1 154 ? -22.400 -4.945 -2.745 1.00 0.38 162 SER A C 6
ATOM 13858 O O . SER A 1 154 ? -22.068 -6.040 -2.245 1.00 1.29 162 SER A O 6
ATOM 13867 N N . ASN A 1 1 ? 20.658 3.658 -5.559 1.00 1.15 9 ASN A N 7
ATOM 13868 C CA . ASN A 1 1 ? 20.933 5.100 -5.739 1.00 0.93 9 ASN A CA 7
ATOM 13869 C C . ASN A 1 1 ? 19.742 5.811 -6.378 1.00 0.89 9 ASN A C 7
ATOM 13870 O O . ASN A 1 1 ? 19.228 6.780 -5.825 1.00 1.14 9 ASN A O 7
ATOM 13883 N N . SER A 1 2 ? 19.293 5.320 -7.527 1.00 0.77 10 SER A N 7
ATOM 13884 C CA . SER A 1 2 ? 18.150 5.911 -8.204 1.00 0.86 10 SER A CA 7
ATOM 13885 C C . SER A 1 2 ? 17.092 4.858 -8.520 1.00 0.71 10 SER A C 7
ATOM 13886 O O . SER A 1 2 ? 17.166 4.175 -9.542 1.00 0.76 10 SER A O 7
ATOM 13894 N N . CYS A 1 3 ? 16.112 4.727 -7.635 1.00 0.59 11 CYS A N 7
ATOM 13895 C CA . CYS A 1 3 ? 15.047 3.750 -7.811 1.00 0.46 11 CYS A CA 7
ATOM 13896 C C . CYS A 1 3 ? 13.736 4.223 -7.194 1.00 0.41 11 CYS A C 7
ATOM 13897 O O . CYS A 1 3 ? 13.713 5.161 -6.395 1.00 0.49 11 CYS A O 7
ATOM 13904 N N . SER A 1 4 ? 12.655 3.556 -7.568 1.00 0.33 12 SER A N 7
ATOM 13905 C CA . SER A 1 4 ? 11.336 3.850 -7.040 1.00 0.29 12 SER A CA 7
ATOM 13906 C C . SER A 1 4 ? 10.493 2.579 -7.032 1.00 0.22 12 SER A C 7
ATOM 13907 O O . SER A 1 4 ? 10.798 1.622 -7.748 1.00 0.24 12 SER A O 7
ATOM 13915 N N . LEU A 1 5 ? 9.460 2.562 -6.208 1.00 0.20 13 LEU A N 7
ATOM 13916 C CA . LEU A 1 5 ? 8.525 1.452 -6.176 1.00 0.18 13 LEU A CA 7
ATOM 13917 C C . LEU A 1 5 ? 7.375 1.711 -7.142 1.00 0.18 13 LEU A C 7
ATOM 13918 O O . LEU A 1 5 ? 6.815 2.807 -7.171 1.00 0.27 13 LEU A O 7
ATOM 13934 N N . SER A 1 6 ? 7.051 0.716 -7.945 1.00 0.17 14 SER A N 7
ATOM 13935 C CA . SER A 1 6 ? 5.980 0.827 -8.918 1.00 0.19 14 SER A CA 7
ATOM 13936 C C . SER A 1 6 ? 4.639 0.516 -8.279 1.00 0.22 14 SER A C 7
ATOM 13937 O O . SER A 1 6 ? 4.508 -0.456 -7.547 1.00 0.37 14 SER A O 7
ATOM 13945 N N . ILE A 1 7 ? 3.648 1.350 -8.541 1.00 0.29 15 ILE A N 7
ATOM 13946 C CA . ILE A 1 7 ? 2.308 1.094 -8.049 1.00 0.31 15 ILE A CA 7
ATOM 13947 C C . ILE A 1 7 ? 1.418 0.659 -9.196 1.00 0.34 15 ILE A C 7
ATOM 13948 O O . ILE A 1 7 ? 0.939 1.486 -9.973 1.00 0.41 15 ILE A O 7
ATOM 13964 N N . SER A 1 8 ? 1.204 -0.634 -9.310 1.00 0.37 16 SER A N 7
ATOM 13965 C CA . SER A 1 8 ? 0.391 -1.165 -10.382 1.00 0.41 16 SER A CA 7
ATOM 13966 C C . SER A 1 8 ? -1.025 -1.430 -9.889 1.00 0.36 16 SER A C 7
ATOM 13967 O O . SER A 1 8 ? -1.287 -2.421 -9.201 1.00 0.43 16 SER A O 7
ATOM 13975 N N . SER A 1 9 ? -1.926 -0.525 -10.233 1.00 0.52 17 SER A N 7
ATOM 13976 C CA . SER A 1 9 ? -3.314 -0.616 -9.819 1.00 0.68 17 SER A CA 7
ATOM 13977 C C . SER A 1 9 ? -4.142 -1.374 -10.858 1.00 0.54 17 SER A C 7
ATOM 13978 O O . SER A 1 9 ? -4.192 -0.986 -12.029 1.00 0.63 17 SER A O 7
ATOM 13986 N N . PRO A 1 10 ? -4.779 -2.482 -10.451 1.00 0.61 18 PRO A N 7
ATOM 13987 C CA . PRO A 1 10 ? -5.597 -3.298 -11.338 1.00 0.67 18 PRO A CA 7
ATOM 13988 C C . PRO A 1 10 ? -7.059 -2.850 -11.379 1.00 0.78 18 PRO A C 7
ATOM 13989 O O . PRO A 1 10 ? -7.425 -1.815 -10.811 1.00 1.72 18 PRO A O 7
ATOM 14000 N N . ASP A 1 11 ? -7.880 -3.635 -12.065 1.00 0.37 19 ASP A N 7
ATOM 14001 C CA . ASP A 1 11 ? -9.316 -3.381 -12.157 1.00 0.35 19 ASP A CA 7
ATOM 14002 C C . ASP A 1 11 ? -9.945 -3.532 -10.770 1.00 0.34 19 ASP A C 7
ATOM 14003 O O . ASP A 1 11 ? -9.503 -4.377 -9.987 1.00 0.46 19 ASP A O 7
ATOM 14012 N N . PRO A 1 12 ? -10.954 -2.697 -10.432 1.00 0.28 20 PRO A N 7
ATOM 14013 C CA . PRO A 1 12 ? -11.563 -2.672 -9.098 1.00 0.26 20 PRO A CA 7
ATOM 14014 C C . PRO A 1 12 ? -11.923 -4.038 -8.541 1.00 0.25 20 PRO A C 7
ATOM 14015 O O . PRO A 1 12 ? -12.445 -4.906 -9.248 1.00 0.30 20 PRO A O 7
ATOM 14026 N N . VAL A 1 13 ? -11.648 -4.203 -7.260 1.00 0.23 21 VAL A N 7
ATOM 14027 C CA . VAL A 1 13 ? -12.038 -5.393 -6.533 1.00 0.22 21 VAL A CA 7
ATOM 14028 C C . VAL A 1 13 ? -13.536 -5.350 -6.270 1.00 0.20 21 VAL A C 7
ATOM 14029 O O . VAL A 1 13 ? -14.099 -4.279 -6.056 1.00 0.19 21 VAL A O 7
ATOM 14042 N N . THR A 1 14 ? -14.186 -6.494 -6.303 1.00 0.24 22 THR A N 7
ATOM 14043 C CA . THR A 1 14 ? -15.605 -6.544 -6.023 1.00 0.25 22 THR A CA 7
ATOM 14044 C C . THR A 1 14 ? -15.827 -6.754 -4.532 1.00 0.25 22 THR A C 7
ATOM 14045 O O . THR A 1 14 ? -15.629 -7.850 -4.011 1.00 0.30 22 THR A O 7
ATOM 14056 N N . TYR A 1 15 ? -16.238 -5.698 -3.852 1.00 0.23 23 TYR A N 7
ATOM 14057 C CA . TYR A 1 15 ? -16.472 -5.754 -2.422 1.00 0.26 23 TYR A CA 7
ATOM 14058 C C . TYR A 1 15 ? -17.862 -6.296 -2.144 1.00 0.29 23 TYR A C 7
ATOM 14059 O O . TYR A 1 15 ? -18.869 -5.631 -2.378 1.00 0.28 23 TYR A O 7
ATOM 14077 N N . THR A 1 16 ? -17.888 -7.521 -1.654 1.00 0.39 24 THR A N 7
ATOM 14078 C CA . THR A 1 16 ? -19.116 -8.233 -1.392 1.00 0.46 24 THR A CA 7
ATOM 14079 C C . THR A 1 16 ? -19.665 -7.885 -0.017 1.00 0.41 24 THR A C 7
ATOM 14080 O O . THR A 1 16 ? -19.017 -8.135 1.002 1.00 0.41 24 THR A O 7
ATOM 14091 N N . ILE A 1 17 ? -20.846 -7.292 0.007 1.00 0.40 25 ILE A N 7
ATOM 14092 C CA . ILE A 1 17 ? -21.463 -6.873 1.253 1.00 0.37 25 ILE A CA 7
ATOM 14093 C C . ILE A 1 17 ? -22.659 -7.755 1.609 1.00 0.41 25 ILE A C 7
ATOM 14094 O O . ILE A 1 17 ? -23.761 -7.544 1.099 1.00 0.44 25 ILE A O 7
ATOM 14110 N N . PRO A 1 18 ? -22.461 -8.773 2.461 1.00 0.49 26 PRO A N 7
ATOM 14111 C CA . PRO A 1 18 ? -23.569 -9.568 2.998 1.00 0.59 26 PRO A CA 7
ATOM 14112 C C . PRO A 1 18 ? -24.453 -8.717 3.901 1.00 0.69 26 PRO A C 7
ATOM 14113 O O . PRO A 1 18 ? -25.679 -8.723 3.785 1.00 0.74 26 PRO A O 7
ATOM 14124 N N . THR A 1 19 ? -23.815 -7.992 4.809 1.00 0.79 27 THR A N 7
ATOM 14125 C CA . THR A 1 19 ? -24.479 -6.955 5.570 1.00 1.06 27 THR A CA 7
ATOM 14126 C C . THR A 1 19 ? -23.559 -5.746 5.724 1.00 1.00 27 THR A C 7
ATOM 14127 O O . THR A 1 19 ? -24.013 -4.598 5.692 1.00 1.55 27 THR A O 7
ATOM 14138 N N . ASP A 1 20 ? -22.255 -6.020 5.833 1.00 0.59 28 ASP A N 7
ATOM 14139 C CA . ASP A 1 20 ? -21.245 -4.974 6.003 1.00 0.61 28 ASP A CA 7
ATOM 14140 C C . ASP A 1 20 ? -19.847 -5.577 6.161 1.00 0.52 28 ASP A C 7
ATOM 14141 O O . ASP A 1 20 ? -18.930 -5.247 5.411 1.00 0.61 28 ASP A O 7
ATOM 14150 N N . LYS A 1 21 ? -19.702 -6.492 7.107 1.00 0.55 29 LYS A N 7
ATOM 14151 C CA . LYS A 1 21 ? -18.394 -7.037 7.473 1.00 0.54 29 LYS A CA 7
ATOM 14152 C C . LYS A 1 21 ? -17.986 -8.204 6.591 1.00 0.41 29 LYS A C 7
ATOM 14153 O O . LYS A 1 21 ? -17.134 -9.012 6.969 1.00 0.43 29 LYS A O 7
ATOM 14172 N N . GLY A 1 22 ? -18.619 -8.320 5.440 1.00 0.37 30 GLY A N 7
ATOM 14173 C CA . GLY A 1 22 ? -18.111 -9.205 4.417 1.00 0.37 30 GLY A CA 7
ATOM 14174 C C . GLY A 1 22 ? -16.678 -8.856 4.081 1.00 0.32 30 GLY A C 7
ATOM 14175 O O . GLY A 1 22 ? -15.856 -9.745 3.846 1.00 0.37 30 GLY A O 7
ATOM 14179 N N . ASP A 1 23 ? -16.394 -7.546 4.086 1.00 0.29 31 ASP A N 7
ATOM 14180 C CA . ASP A 1 23 ? -15.042 -7.011 3.885 1.00 0.28 31 ASP A CA 7
ATOM 14181 C C . ASP A 1 23 ? -14.532 -7.307 2.479 1.00 0.32 31 ASP A C 7
ATOM 14182 O O . ASP A 1 23 ? -15.111 -8.119 1.754 1.00 0.49 31 ASP A O 7
ATOM 14191 N N . LYS A 1 24 ? -13.452 -6.645 2.085 1.00 0.26 32 LYS A N 7
ATOM 14192 C CA . LYS A 1 24 ? -12.777 -6.983 0.845 1.00 0.30 32 LYS A CA 7
ATOM 14193 C C . LYS A 1 24 ? -11.395 -6.368 0.790 1.00 0.25 32 LYS A C 7
ATOM 14194 O O . LYS A 1 24 ? -11.126 -5.370 1.459 1.00 0.25 32 LYS A O 7
ATOM 14213 N N . TYR A 1 25 ? -10.526 -6.979 -0.009 1.00 0.27 33 TYR A N 7
ATOM 14214 C CA . TYR A 1 25 ? -9.146 -6.536 -0.138 1.00 0.25 33 TYR A CA 7
ATOM 14215 C C . TYR A 1 25 ? -8.864 -6.068 -1.557 1.00 0.23 33 TYR A C 7
ATOM 14216 O O . TYR A 1 25 ? -9.101 -6.797 -2.518 1.00 0.23 33 TYR A O 7
ATOM 14234 N N . ILE A 1 26 ? -8.357 -4.855 -1.683 1.00 0.21 34 ILE A N 7
ATOM 14235 C CA . ILE A 1 26 ? -7.927 -4.343 -2.971 1.00 0.19 34 ILE A CA 7
ATOM 14236 C C . ILE A 1 26 ? -6.411 -4.482 -3.052 1.00 0.19 34 ILE A C 7
ATOM 14237 O O . ILE A 1 26 ? -5.696 -4.137 -2.113 1.00 0.22 34 ILE A O 7
ATOM 14253 N N . ASN A 1 27 ? -5.926 -5.031 -4.147 1.00 0.24 35 ASN A N 7
ATOM 14254 C CA . ASN A 1 27 ? -4.512 -5.327 -4.273 1.00 0.27 35 ASN A CA 7
ATOM 14255 C C . ASN A 1 27 ? -3.783 -4.270 -5.091 1.00 0.26 35 ASN A C 7
ATOM 14256 O O . ASN A 1 27 ? -4.195 -3.907 -6.189 1.00 0.32 35 ASN A O 7
ATOM 14267 N N . PHE A 1 28 ? -2.707 -3.767 -4.518 1.00 0.24 36 PHE A N 7
ATOM 14268 C CA . PHE A 1 28 ? -1.799 -2.873 -5.210 1.00 0.27 36 PHE A CA 7
ATOM 14269 C C . PHE A 1 28 ? -0.461 -3.572 -5.376 1.00 0.30 36 PHE A C 7
ATOM 14270 O O . PHE A 1 28 ? 0.188 -3.926 -4.389 1.00 0.33 36 PHE A O 7
ATOM 14287 N N . LYS A 1 29 ? -0.061 -3.795 -6.614 1.00 0.32 37 LYS A N 7
ATOM 14288 C CA . LYS A 1 29 ? 1.164 -4.521 -6.890 1.00 0.37 37 LYS A CA 7
ATOM 14289 C C . LYS A 1 29 ? 2.340 -3.553 -6.967 1.00 0.33 37 LYS A C 7
ATOM 14290 O O . LYS A 1 29 ? 2.411 -2.722 -7.873 1.00 0.32 37 LYS A O 7
ATOM 14309 N N . LEU A 1 30 ? 3.247 -3.657 -6.007 1.00 0.34 38 LEU A N 7
ATOM 14310 C CA . LEU A 1 30 ? 4.383 -2.747 -5.914 1.00 0.29 38 LEU A CA 7
ATOM 14311 C C . LEU A 1 30 ? 5.691 -3.459 -6.236 1.00 0.31 38 LEU A C 7
ATOM 14312 O O . LEU A 1 30 ? 5.939 -4.561 -5.756 1.00 0.45 38 LEU A O 7
ATOM 14328 N N . ASP A 1 31 ? 6.533 -2.819 -7.037 1.00 0.24 39 ASP A N 7
ATOM 14329 C CA . ASP A 1 31 ? 7.794 -3.426 -7.461 1.00 0.27 39 ASP A CA 7
ATOM 14330 C C . ASP A 1 31 ? 8.861 -2.377 -7.691 1.00 0.18 39 ASP A C 7
ATOM 14331 O O . ASP A 1 31 ? 8.644 -1.393 -8.384 1.00 0.16 39 ASP A O 7
ATOM 14340 N N . VAL A 1 32 ? 10.010 -2.584 -7.088 1.00 0.22 40 VAL A N 7
ATOM 14341 C CA . VAL A 1 32 ? 11.133 -1.708 -7.285 1.00 0.22 40 VAL A CA 7
ATOM 14342 C C . VAL A 1 32 ? 12.148 -2.355 -8.228 1.00 0.27 40 VAL A C 7
ATOM 14343 O O . VAL A 1 32 ? 12.871 -3.264 -7.842 1.00 0.40 40 VAL A O 7
ATOM 14356 N N . PRO A 1 33 ? 12.153 -1.940 -9.507 1.00 0.32 41 PRO A N 7
ATOM 14357 C CA . PRO A 1 33 ? 13.121 -2.433 -10.499 1.00 0.43 41 PRO A CA 7
ATOM 14358 C C . PRO A 1 33 ? 14.568 -2.163 -10.095 1.00 0.53 41 PRO A C 7
ATOM 14359 O O . PRO A 1 33 ? 14.824 -1.345 -9.212 1.00 1.00 41 PRO A O 7
ATOM 14370 N N . ASP A 1 34 ? 15.491 -2.852 -10.772 1.00 0.55 42 ASP A N 7
ATOM 14371 C CA . ASP A 1 34 ? 16.934 -2.739 -10.524 1.00 0.54 42 ASP A CA 7
ATOM 14372 C C . ASP A 1 34 ? 17.344 -3.453 -9.236 1.00 0.47 42 ASP A C 7
ATOM 14373 O O . ASP A 1 34 ? 17.159 -2.939 -8.137 1.00 0.45 42 ASP A O 7
ATOM 14382 N N . PRO A 1 35 ? 17.916 -4.663 -9.359 1.00 0.47 43 PRO A N 7
ATOM 14383 C CA . PRO A 1 35 ? 18.368 -5.456 -8.210 1.00 0.45 43 PRO A CA 7
ATOM 14384 C C . PRO A 1 35 ? 19.439 -4.749 -7.376 1.00 0.44 43 PRO A C 7
ATOM 14385 O O . PRO A 1 35 ? 19.721 -5.157 -6.249 1.00 0.45 43 PRO A O 7
ATOM 14396 N N . ARG A 1 36 ? 20.041 -3.704 -7.936 1.00 0.46 44 ARG A N 7
ATOM 14397 C CA . ARG A 1 36 ? 21.084 -2.959 -7.243 1.00 0.48 44 ARG A CA 7
ATOM 14398 C C . ARG A 1 36 ? 20.486 -2.235 -6.033 1.00 0.41 44 ARG A C 7
ATOM 14399 O O . ARG A 1 36 ? 20.930 -2.440 -4.904 1.00 0.42 44 ARG A O 7
ATOM 14420 N N . CYS A 1 37 ? 19.477 -1.395 -6.265 1.00 0.39 45 CYS A N 7
ATOM 14421 C CA . CYS A 1 37 ? 18.763 -0.750 -5.165 1.00 0.40 45 CYS A CA 7
ATOM 14422 C C . CYS A 1 37 ? 18.019 -1.764 -4.295 1.00 0.38 45 CYS A C 7
ATOM 14423 O O . CYS A 1 37 ? 17.928 -1.591 -3.077 1.00 0.37 45 CYS A O 7
ATOM 14430 N N . LYS A 1 38 ? 17.483 -2.811 -4.918 1.00 0.42 46 LYS A N 7
ATOM 14431 C CA . LYS A 1 38 ? 16.752 -3.843 -4.184 1.00 0.45 46 LYS A CA 7
ATOM 14432 C C . LYS A 1 38 ? 17.650 -4.527 -3.163 1.00 0.40 46 LYS A C 7
ATOM 14433 O O . LYS A 1 38 ? 17.197 -4.911 -2.088 1.00 0.40 46 LYS A O 7
ATOM 14452 N N . ALA A 1 39 ? 18.928 -4.667 -3.508 1.00 0.40 47 ALA A N 7
ATOM 14453 C CA . ALA A 1 39 ? 19.893 -5.346 -2.651 1.00 0.42 47 ALA A CA 7
ATOM 14454 C C . ALA A 1 39 ? 19.913 -4.751 -1.252 1.00 0.37 47 ALA A C 7
ATOM 14455 O O . ALA A 1 39 ? 20.063 -5.472 -0.268 1.00 0.42 47 ALA A O 7
ATOM 14462 N N . LEU A 1 40 ? 19.733 -3.436 -1.175 1.00 0.30 48 LEU A N 7
ATOM 14463 C CA . LEU A 1 40 ? 19.784 -2.719 0.097 1.00 0.30 48 LEU A CA 7
ATOM 14464 C C . LEU A 1 40 ? 18.741 -3.228 1.073 1.00 0.27 48 LEU A C 7
ATOM 14465 O O . LEU A 1 40 ? 18.921 -3.138 2.287 1.00 0.31 48 LEU A O 7
ATOM 14481 N N . GLY A 1 41 ? 17.667 -3.756 0.534 1.00 0.25 49 GLY A N 7
ATOM 14482 C CA . GLY A 1 41 ? 16.573 -4.232 1.345 1.00 0.26 49 GLY A CA 7
ATOM 14483 C C . GLY A 1 41 ? 15.282 -3.554 0.965 1.00 0.24 49 GLY A C 7
ATOM 14484 O O . GLY A 1 41 ? 14.235 -3.897 1.499 1.00 0.39 49 GLY A O 7
ATOM 14488 N N . GLY A 1 42 ? 15.404 -2.554 0.072 1.00 0.24 50 GLY A N 7
ATOM 14489 C CA . GLY A 1 42 ? 14.258 -1.876 -0.545 1.00 0.25 50 GLY A CA 7
ATOM 14490 C C . GLY A 1 42 ? 12.987 -1.930 0.277 1.00 0.24 50 GLY A C 7
ATOM 14491 O O . GLY A 1 42 ? 12.014 -2.571 -0.119 1.00 0.31 50 GLY A O 7
ATOM 14495 N N . THR A 1 43 ? 12.988 -1.258 1.412 1.00 0.20 51 THR A N 7
ATOM 14496 C CA . THR A 1 43 ? 11.883 -1.363 2.338 1.00 0.18 51 THR A CA 7
ATOM 14497 C C . THR A 1 43 ? 10.699 -0.560 1.839 1.00 0.18 51 THR A C 7
ATOM 14498 O O . THR A 1 43 ? 10.857 0.567 1.374 1.00 0.20 51 THR A O 7
ATOM 14509 N N . VAL A 1 44 ? 9.515 -1.127 1.963 1.00 0.17 52 VAL A N 7
ATOM 14510 C CA . VAL A 1 44 ? 8.332 -0.509 1.403 1.00 0.19 52 VAL A CA 7
ATOM 14511 C C . VAL A 1 44 ? 7.637 0.335 2.454 1.00 0.19 52 VAL A C 7
ATOM 14512 O O . VAL A 1 44 ? 7.412 -0.099 3.586 1.00 0.27 52 VAL A O 7
ATOM 14525 N N . TYR A 1 45 ? 7.349 1.565 2.089 1.00 0.17 53 TYR A N 7
ATOM 14526 C CA . TYR A 1 45 ? 6.622 2.457 2.956 1.00 0.16 53 TYR A CA 7
ATOM 14527 C C . TYR A 1 45 ? 5.533 3.147 2.151 1.00 0.16 53 TYR A C 7
ATOM 14528 O O . TYR A 1 45 ? 5.813 3.794 1.144 1.00 0.17 53 TYR A O 7
ATOM 14546 N N . PHE A 1 46 ? 4.299 3.018 2.596 1.00 0.16 54 PHE A N 7
ATOM 14547 C CA . PHE A 1 46 ? 3.176 3.555 1.853 1.00 0.16 54 PHE A CA 7
ATOM 14548 C C . PHE A 1 46 ? 2.163 4.189 2.781 1.00 0.17 54 PHE A C 7
ATOM 14549 O O . PHE A 1 46 ? 2.111 3.881 3.973 1.00 0.22 54 PHE A O 7
ATOM 14566 N N . TRP A 1 47 ? 1.368 5.074 2.219 1.00 0.16 55 TRP A N 7
ATOM 14567 C CA . TRP A 1 47 ? 0.311 5.731 2.948 1.00 0.17 55 TRP A CA 7
ATOM 14568 C C . TRP A 1 47 ? -0.735 6.281 1.987 1.00 0.17 55 TRP A C 7
ATOM 14569 O O . TRP A 1 47 ? -0.416 6.736 0.889 1.00 0.24 55 TRP A O 7
ATOM 14590 N N . GLY A 1 48 ? -1.981 6.180 2.393 1.00 0.17 56 GLY A N 7
ATOM 14591 C CA . GLY A 1 48 ? -3.065 6.787 1.648 1.00 0.16 56 GLY A CA 7
ATOM 14592 C C . GLY A 1 48 ? -3.708 7.883 2.465 1.00 0.15 56 GLY A C 7
ATOM 14593 O O . GLY A 1 48 ? -3.010 8.677 3.088 1.00 0.18 56 GLY A O 7
ATOM 14597 N N . ALA A 1 49 ? -5.029 7.918 2.499 1.00 0.14 57 ALA A N 7
ATOM 14598 C CA . ALA A 1 49 ? -5.729 8.954 3.251 1.00 0.18 57 ALA A CA 7
ATOM 14599 C C . ALA A 1 49 ? -6.599 8.373 4.371 1.00 0.19 57 ALA A C 7
ATOM 14600 O O . ALA A 1 49 ? -7.454 9.072 4.915 1.00 0.22 57 ALA A O 7
ATOM 14607 N N . ASP A 1 50 ? -6.384 7.095 4.704 1.00 0.18 58 ASP A N 7
ATOM 14608 C CA . ASP A 1 50 ? -7.156 6.427 5.772 1.00 0.20 58 ASP A CA 7
ATOM 1460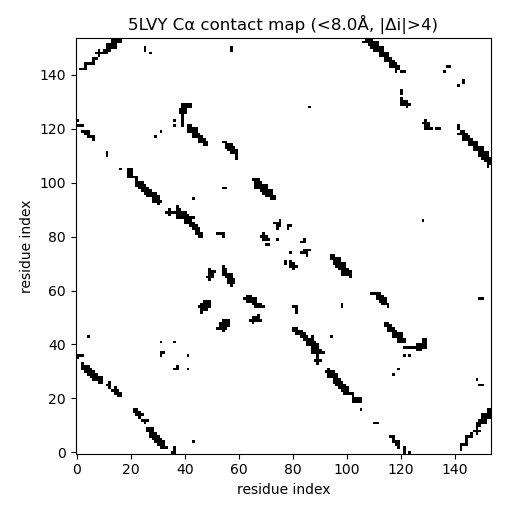9 C C . ASP A 1 50 ? -7.087 7.213 7.083 1.00 0.21 58 ASP A C 7
ATOM 14610 O O . ASP A 1 50 ? -6.136 7.955 7.340 1.00 0.22 58 ASP A O 7
ATOM 14619 N N . THR A 1 51 ? -8.112 7.022 7.902 1.00 0.23 59 THR A N 7
ATOM 14620 C CA . THR A 1 51 ? -8.310 7.808 9.108 1.00 0.27 59 THR A CA 7
ATOM 14621 C C . THR A 1 51 ? -7.358 7.390 10.230 1.00 0.30 59 THR A C 7
ATOM 14622 O O . THR A 1 51 ? -7.076 8.181 11.136 1.00 0.34 59 THR A O 7
ATOM 14633 N N . ARG A 1 52 ? -6.860 6.158 10.172 1.00 0.33 60 ARG A N 7
ATOM 14634 C CA . ARG A 1 52 ? -6.018 5.634 11.233 1.00 0.40 60 ARG A CA 7
ATOM 14635 C C . ARG A 1 52 ? -4.624 6.248 11.171 1.00 0.40 60 ARG A C 7
ATOM 14636 O O . ARG A 1 52 ? -4.201 6.923 12.109 1.00 0.46 60 ARG A O 7
ATOM 14657 N N . ASP A 1 53 ? -3.912 6.012 10.073 1.00 0.36 61 ASP A N 7
ATOM 14658 C CA . ASP A 1 53 ? -2.594 6.622 9.880 1.00 0.37 61 ASP A CA 7
ATOM 14659 C C . ASP A 1 53 ? -2.452 7.149 8.458 1.00 0.34 61 ASP A C 7
ATOM 14660 O O . ASP A 1 53 ? -1.564 7.947 8.162 1.00 0.53 61 ASP A O 7
ATOM 14669 N N . GLY A 1 54 ? -3.324 6.681 7.576 1.00 0.25 62 GLY A N 7
ATOM 14670 C CA . GLY A 1 54 ? -3.200 6.984 6.165 1.00 0.22 62 GLY A CA 7
ATOM 14671 C C . GLY A 1 54 ? -2.799 5.752 5.386 1.00 0.19 62 GLY A C 7
ATOM 14672 O O . GLY A 1 54 ? -1.627 5.389 5.340 1.00 0.32 62 GLY A O 7
ATOM 14676 N N . LYS A 1 55 ? -3.779 5.100 4.784 1.00 0.35 63 LYS A N 7
ATOM 14677 C CA . LYS A 1 55 ? -3.568 3.829 4.097 1.00 0.39 63 LYS A CA 7
ATOM 14678 C C . LYS A 1 55 ? -4.254 3.842 2.739 1.00 0.33 63 LYS A C 7
ATOM 14679 O O . LYS A 1 55 ? -3.599 3.781 1.709 1.00 0.38 63 LYS A O 7
ATOM 14698 N N . LEU A 1 56 ? -5.581 3.946 2.763 1.00 0.26 64 LEU A N 7
ATOM 14699 C CA . LEU A 1 56 ? -6.385 4.000 1.547 1.00 0.22 64 LEU A CA 7
ATOM 14700 C C . LEU A 1 56 ? -7.734 4.631 1.831 1.00 0.18 64 LEU A C 7
ATOM 14701 O O . LEU A 1 56 ? -8.225 4.588 2.960 1.00 0.18 64 LEU A O 7
ATOM 14717 N N . VAL A 1 57 ? -8.318 5.217 0.801 1.00 0.17 65 VAL A N 7
ATOM 14718 C CA . VAL A 1 57 ? -9.666 5.751 0.871 1.00 0.16 65 VAL A CA 7
ATOM 14719 C C . VAL A 1 57 ? -10.391 5.459 -0.432 1.00 0.15 65 VAL A C 7
ATOM 14720 O O . VAL A 1 57 ? -9.880 5.773 -1.504 1.00 0.18 65 VAL A O 7
ATOM 14733 N N . MET A 1 58 ? -11.567 4.851 -0.338 1.00 0.14 66 MET A N 7
ATOM 14734 C CA . MET A 1 58 ? -12.380 4.598 -1.519 1.00 0.14 66 MET A CA 7
ATOM 14735 C C . MET A 1 58 ? -13.226 5.829 -1.804 1.00 0.15 66 MET A C 7
ATOM 14736 O O . MET A 1 58 ? -14.100 6.187 -1.016 1.00 0.16 66 MET A O 7
ATOM 14750 N N . LYS A 1 59 ? -12.936 6.509 -2.901 1.00 0.17 67 LYS A N 7
ATOM 14751 C CA . LYS A 1 59 ? -13.650 7.729 -3.227 1.00 0.19 67 LYS A CA 7
ATOM 14752 C C . LYS A 1 59 ? -14.098 7.770 -4.681 1.00 0.20 67 LYS A C 7
ATOM 14753 O O . LYS A 1 59 ? -13.314 7.531 -5.600 1.00 0.22 67 LYS A O 7
ATOM 14772 N N . LYS A 1 60 ? -15.375 8.054 -4.872 1.00 0.21 68 LYS A N 7
ATOM 14773 C CA . LYS A 1 60 ? -15.904 8.362 -6.188 1.00 0.23 68 LYS A CA 7
ATOM 14774 C C . LYS A 1 60 ? -16.676 9.671 -6.090 1.00 0.34 68 LYS A C 7
ATOM 14775 O O . LYS A 1 60 ? -17.531 9.831 -5.215 1.00 0.45 68 LYS A O 7
ATOM 14794 N N . GLY A 1 61 ? -16.337 10.620 -6.942 1.00 0.56 69 GLY A N 7
ATOM 14795 C CA . GLY A 1 61 ? -16.972 11.919 -6.885 1.00 0.70 69 GLY A CA 7
ATOM 14796 C C . GLY A 1 61 ? -16.628 12.664 -5.609 1.00 0.73 69 GLY A C 7
ATOM 14797 O O . GLY A 1 61 ? -15.506 13.149 -5.444 1.00 0.88 69 GLY A O 7
ATOM 14801 N N . GLN A 1 62 ? -17.591 12.748 -4.701 1.00 0.68 70 GLN A N 7
ATOM 14802 C CA . GLN A 1 62 ? -17.407 13.470 -3.451 1.00 0.78 70 GLN A CA 7
ATOM 14803 C C . GLN A 1 62 ? -17.439 12.528 -2.251 1.00 0.67 70 GLN A C 7
ATOM 14804 O O . GLN A 1 62 ? -17.238 12.953 -1.113 1.00 0.80 70 GLN A O 7
ATOM 14818 N N . ASP A 1 63 ? -17.690 11.251 -2.505 1.00 0.47 71 ASP A N 7
ATOM 14819 C CA . ASP A 1 63 ? -17.811 10.279 -1.426 1.00 0.43 71 ASP A CA 7
ATOM 14820 C C . ASP A 1 63 ? -16.484 9.589 -1.171 1.00 0.33 71 ASP A C 7
ATOM 14821 O O . ASP A 1 63 ? -16.078 8.705 -1.924 1.00 0.28 71 ASP A O 7
ATOM 14830 N N . LYS A 1 64 ? -15.810 10.013 -0.111 1.00 0.34 72 LYS A N 7
ATOM 14831 C CA . LYS A 1 64 ? -14.528 9.439 0.277 1.00 0.27 72 LYS A CA 7
ATOM 14832 C C . LYS A 1 64 ? -14.693 8.664 1.574 1.00 0.25 72 LYS A C 7
ATOM 14833 O O . LYS A 1 64 ? -15.231 9.195 2.544 1.00 0.27 72 LYS A O 7
ATOM 14852 N N . TYR A 1 65 ? -14.244 7.419 1.601 1.00 0.21 73 TYR A N 7
ATOM 14853 C CA . TYR A 1 65 ? -14.396 6.606 2.796 1.00 0.22 73 TYR A CA 7
ATOM 14854 C C . TYR A 1 65 ? -13.061 6.073 3.282 1.00 0.20 73 TYR A C 7
ATOM 14855 O O . TYR A 1 65 ? -12.340 5.395 2.546 1.00 0.20 73 TYR A O 7
ATOM 14873 N N . THR A 1 66 ? -12.744 6.392 4.526 1.00 0.22 74 THR A N 7
ATOM 14874 C CA . THR A 1 66 ? -11.509 5.956 5.148 1.00 0.22 74 THR A CA 7
ATOM 14875 C C . THR A 1 66 ? -11.617 4.513 5.619 1.00 0.24 74 THR A C 7
ATOM 14876 O O . THR A 1 66 ? -12.537 4.158 6.355 1.00 0.30 74 THR A O 7
ATOM 14887 N N . LEU A 1 67 ? -10.685 3.682 5.176 1.00 0.24 75 LEU A N 7
ATOM 14888 C CA . LEU A 1 67 ? -10.704 2.270 5.514 1.00 0.27 75 LEU A CA 7
ATOM 14889 C C . LEU A 1 67 ? -9.361 1.843 6.087 1.00 0.24 75 LEU A C 7
ATOM 14890 O O . LEU A 1 67 ? -8.310 2.296 5.625 1.00 0.26 75 LEU A O 7
ATOM 14906 N N . MET A 1 68 ? -9.401 0.968 7.081 1.00 0.28 76 MET A N 7
ATOM 14907 C CA . MET A 1 68 ? -8.188 0.412 7.664 1.00 0.32 76 MET A CA 7
ATOM 14908 C C . MET A 1 68 ? -7.505 -0.543 6.685 1.00 0.29 76 MET A C 7
ATOM 14909 O O . MET A 1 68 ? -7.799 -1.737 6.634 1.00 0.49 76 MET A O 7
ATOM 14923 N N . THR A 1 69 ? -6.588 0.002 5.913 1.00 0.28 77 THR A N 7
ATOM 14924 C CA . THR A 1 69 ? -5.880 -0.764 4.904 1.00 0.25 77 THR A CA 7
ATOM 14925 C C . THR A 1 69 ? -4.566 -1.315 5.447 1.00 0.30 77 THR A C 7
ATOM 14926 O O . THR A 1 69 ? -3.730 -0.575 5.968 1.00 0.34 77 THR A O 7
ATOM 14937 N N . THR A 1 70 ? -4.409 -2.628 5.358 1.00 0.39 78 THR A N 7
ATOM 14938 C CA . THR A 1 70 ? -3.232 -3.289 5.885 1.00 0.41 78 THR A CA 7
ATOM 14939 C C . THR A 1 70 ? -2.870 -4.525 5.058 1.00 0.47 78 THR A C 7
ATOM 14940 O O . THR A 1 70 ? -3.723 -5.374 4.794 1.00 0.73 78 THR A O 7
ATOM 14951 N N . TYR A 1 71 ? -1.612 -4.611 4.632 1.00 0.38 79 TYR A N 7
ATOM 14952 C CA . TYR A 1 71 ? -1.108 -5.832 4.015 1.00 0.48 79 TYR A CA 7
ATOM 14953 C C . TYR A 1 71 ? -0.354 -6.638 5.066 1.00 0.56 79 TYR A C 7
ATOM 14954 O O . TYR A 1 71 ? -0.313 -6.243 6.234 1.00 0.51 79 TYR A O 7
ATOM 14972 N N . GLY A 1 72 ? 0.234 -7.750 4.671 1.00 0.84 80 GLY A N 7
ATOM 14973 C CA . GLY A 1 72 ? 0.929 -8.587 5.629 1.00 1.06 80 GLY A CA 7
ATOM 14974 C C . GLY A 1 72 ? 2.269 -8.015 6.047 1.00 1.72 80 GLY A C 7
ATOM 14975 O O . GLY A 1 72 ? 2.683 -6.966 5.556 1.00 1.84 80 GLY A O 7
ATOM 14979 N N . GLY A 1 73 ? 2.938 -8.701 6.970 1.00 2.61 81 GLY A N 7
ATOM 14980 C CA . GLY A 1 73 ? 4.270 -8.293 7.376 1.00 3.35 81 GLY A CA 7
ATOM 14981 C C . GLY A 1 73 ? 5.226 -8.308 6.206 1.00 2.67 81 GLY A C 7
ATOM 14982 O O . GLY A 1 73 ? 5.966 -7.350 5.982 1.00 3.01 81 GLY A O 7
ATOM 14986 N N . ALA A 1 74 ? 5.220 -9.409 5.473 1.00 2.09 82 ALA A N 7
ATOM 14987 C CA . ALA A 1 74 ? 5.917 -9.479 4.207 1.00 1.53 82 ALA A CA 7
ATOM 14988 C C . ALA A 1 74 ? 5.003 -8.963 3.104 1.00 1.12 82 ALA A C 7
ATOM 14989 O O . ALA A 1 74 ? 5.245 -7.908 2.530 1.00 1.74 82 ALA A O 7
ATOM 14996 N N . VAL A 1 75 ? 3.954 -9.719 2.816 1.00 1.23 83 VAL A N 7
ATOM 14997 C CA . VAL A 1 75 ? 2.932 -9.286 1.888 1.00 2.22 83 VAL A CA 7
ATOM 14998 C C . VAL A 1 75 ? 1.536 -9.704 2.365 1.00 2.88 83 VAL A C 7
ATOM 14999 O O . VAL A 1 75 ? 0.559 -8.978 2.170 1.00 3.52 83 VAL A O 7
ATOM 15012 N N . GLN A 1 76 ? 1.448 -10.862 3.012 1.00 3.08 84 GLN A N 7
ATOM 15013 C CA . GLN A 1 76 ? 0.193 -11.321 3.599 1.00 3.74 84 GLN A CA 7
ATOM 15014 C C . GLN A 1 76 ? 0.470 -12.236 4.794 1.00 3.88 84 GLN A C 7
ATOM 15015 O O . GLN A 1 76 ? 0.904 -13.374 4.632 1.00 4.30 84 GLN A O 7
ATOM 15029 N N . GLN A 1 77 ? 0.237 -11.719 5.995 1.00 3.84 85 GLN A N 7
ATOM 15030 C CA . GLN A 1 77 ? 0.506 -12.460 7.228 1.00 4.13 85 GLN A CA 7
ATOM 15031 C C . GLN A 1 77 ? -0.560 -12.145 8.269 1.00 4.08 85 GLN A C 7
ATOM 15032 O O . GLN A 1 77 ? -1.473 -12.936 8.495 1.00 4.61 85 GLN A O 7
ATOM 15046 N N . GLN A 1 78 ? -0.437 -10.980 8.899 1.00 3.80 86 GLN A N 7
ATOM 15047 C CA . GLN A 1 78 ? -1.437 -10.501 9.843 1.00 3.95 86 GLN A CA 7
ATOM 15048 C C . GLN A 1 78 ? -1.634 -8.997 9.693 1.00 3.20 86 GLN A C 7
ATOM 15049 O O . GLN A 1 78 ? -2.639 -8.545 9.144 1.00 3.11 86 GLN A O 7
ATOM 15063 N N . LEU A 1 79 ? -0.662 -8.226 10.168 1.00 2.96 87 LEU A N 7
ATOM 15064 C CA . LEU A 1 79 ? -0.757 -6.772 10.143 1.00 2.49 87 LEU A CA 7
ATOM 15065 C C . LEU A 1 79 ? 0.505 -6.131 9.569 1.00 1.71 87 LEU A C 7
ATOM 15066 O O . LEU A 1 79 ? 1.458 -6.818 9.190 1.00 1.95 87 LEU A O 7
ATOM 15082 N N . GLY A 1 80 ? 0.499 -4.806 9.537 1.00 1.03 88 GLY A N 7
ATOM 15083 C CA . GLY A 1 80 ? 1.568 -4.045 8.927 1.00 0.69 88 GLY A CA 7
ATOM 15084 C C . GLY A 1 80 ? 1.059 -2.702 8.445 1.00 0.63 88 GLY A C 7
ATOM 15085 O O . GLY A 1 80 ? 0.858 -1.785 9.243 1.00 0.95 88 GLY A O 7
ATOM 15089 N N . GLY A 1 81 ? 0.818 -2.596 7.145 1.00 0.50 89 GLY A N 7
ATOM 15090 C CA . GLY A 1 81 ? 0.226 -1.390 6.593 1.00 0.53 89 GLY A CA 7
ATOM 15091 C C . GLY A 1 81 ? 1.198 -0.228 6.547 1.00 0.76 89 GLY A C 7
ATOM 15092 O O . GLY A 1 81 ? 2.396 -0.425 6.354 1.00 1.61 89 GLY A O 7
ATOM 15096 N N . GLY A 1 82 ? 0.672 0.984 6.692 1.00 0.54 90 GLY A N 7
ATOM 15097 C CA . GLY A 1 82 ? 1.511 2.165 6.754 1.00 0.66 90 GLY A CA 7
ATOM 15098 C C . GLY A 1 82 ? 2.542 2.066 7.858 1.00 0.54 90 GLY A C 7
ATOM 15099 O O . GLY A 1 82 ? 2.206 1.747 9.001 1.00 0.61 90 GLY A O 7
ATOM 15103 N N . TYR A 1 83 ? 3.792 2.337 7.502 1.00 0.45 91 TYR A N 7
ATOM 15104 C CA . TYR A 1 83 ? 4.933 2.168 8.401 1.00 0.43 91 TYR A CA 7
ATOM 15105 C C . TYR A 1 83 ? 5.039 0.714 8.884 1.00 0.49 91 TYR A C 7
ATOM 15106 O O . TYR A 1 83 ? 5.481 0.433 10.000 1.00 0.78 91 TYR A O 7
ATOM 15124 N N . GLY A 1 84 ? 4.597 -0.203 8.040 1.00 0.37 92 GLY A N 7
ATOM 15125 C CA . GLY A 1 84 ? 4.857 -1.607 8.257 1.00 0.40 92 GLY A CA 7
ATOM 15126 C C . GLY A 1 84 ? 5.720 -2.132 7.140 1.00 0.36 92 GLY A C 7
ATOM 15127 O O . GLY A 1 84 ? 5.209 -2.582 6.123 1.00 0.53 92 GLY A O 7
ATOM 15131 N N . TYR A 1 85 ? 7.026 -2.084 7.327 1.00 0.29 93 TYR A N 7
ATOM 15132 C CA . TYR A 1 85 ? 7.942 -2.270 6.216 1.00 0.27 93 TYR A CA 7
ATOM 15133 C C . TYR A 1 85 ? 8.492 -3.688 6.137 1.00 0.30 93 TYR A C 7
ATOM 15134 O O . TYR A 1 85 ? 8.712 -4.351 7.150 1.00 0.37 93 TYR A O 7
ATOM 15152 N N . TYR A 1 86 ? 8.705 -4.132 4.911 1.00 0.32 94 TYR A N 7
ATOM 15153 C CA . TYR A 1 86 ? 9.317 -5.420 4.636 1.00 0.41 94 TYR A CA 7
ATOM 15154 C C . TYR A 1 86 ? 10.609 -5.203 3.859 1.00 0.38 94 TYR A C 7
ATOM 15155 O O . TYR A 1 86 ? 10.701 -4.267 3.064 1.00 0.40 94 TYR A O 7
ATOM 15173 N N . HIS A 1 87 ? 11.604 -6.051 4.089 1.00 0.52 95 HIS A N 7
ATOM 15174 C CA . HIS A 1 87 ? 12.868 -5.927 3.381 1.00 0.60 95 HIS A CA 7
ATOM 15175 C C . HIS A 1 87 ? 12.868 -6.803 2.132 1.00 0.48 95 HIS A C 7
ATOM 15176 O O . HIS A 1 87 ? 12.714 -8.021 2.209 1.00 0.48 95 HIS A O 7
ATOM 15191 N N . VAL A 1 88 ? 13.012 -6.171 0.986 1.00 0.43 96 VAL A N 7
ATOM 15192 C CA . VAL A 1 88 ? 13.086 -6.879 -0.274 1.00 0.35 96 VAL A CA 7
ATOM 15193 C C . VAL A 1 88 ? 14.545 -7.226 -0.566 1.00 0.35 96 VAL A C 7
ATOM 15194 O O . VAL A 1 88 ? 15.444 -6.427 -0.316 1.00 0.48 96 VAL A O 7
ATOM 15207 N N . SER A 1 89 ? 14.796 -8.432 -1.032 1.00 0.34 97 SER A N 7
ATOM 15208 C CA . SER A 1 89 ? 16.134 -8.791 -1.447 1.00 0.32 97 SER A CA 7
ATOM 15209 C C . SER A 1 89 ? 16.277 -8.556 -2.943 1.00 0.30 97 SER A C 7
ATOM 15210 O O . SER A 1 89 ? 15.274 -8.342 -3.632 1.00 0.33 97 SER A O 7
ATOM 15218 N N . GLN A 1 90 ? 17.505 -8.583 -3.440 1.00 0.29 98 GLN A N 7
ATOM 15219 C CA . GLN A 1 90 ? 17.779 -8.239 -4.829 1.00 0.32 98 GLN A CA 7
ATOM 15220 C C . GLN A 1 90 ? 16.886 -9.012 -5.811 1.00 0.41 98 GLN A C 7
ATOM 15221 O O . GLN A 1 90 ? 16.387 -8.438 -6.779 1.00 0.53 98 GLN A O 7
ATOM 15235 N N . LYS A 1 91 ? 16.650 -10.293 -5.543 1.00 0.46 99 LYS A N 7
ATOM 15236 C CA . LYS A 1 91 ? 15.819 -11.109 -6.426 1.00 0.56 99 LYS A CA 7
ATOM 15237 C C . LYS A 1 91 ? 14.515 -11.522 -5.745 1.00 0.53 99 LYS A C 7
ATOM 15238 O O . LYS A 1 91 ? 13.956 -12.578 -6.039 1.00 0.61 99 LYS A O 7
ATOM 15257 N N . THR A 1 92 ? 14.038 -10.689 -4.833 1.00 0.46 100 THR A N 7
ATOM 15258 C CA . THR A 1 92 ? 12.770 -10.934 -4.160 1.00 0.49 100 THR A CA 7
ATOM 15259 C C . THR A 1 92 ? 11.599 -10.449 -5.015 1.00 0.50 100 THR A C 7
ATOM 15260 O O . THR A 1 92 ? 11.638 -9.344 -5.568 1.00 0.49 100 THR A O 7
ATOM 15271 N N . PRO A 1 93 ? 10.553 -11.290 -5.139 1.00 0.55 101 PRO A N 7
ATOM 15272 C CA . PRO A 1 93 ? 9.336 -10.964 -5.894 1.00 0.59 101 PRO A CA 7
ATOM 15273 C C . PRO A 1 93 ? 8.652 -9.699 -5.378 1.00 0.56 101 PRO A C 7
ATOM 15274 O O . PRO A 1 93 ? 8.790 -9.339 -4.205 1.00 0.59 101 PRO A O 7
ATOM 15285 N N . PRO A 1 94 ? 7.893 -9.027 -6.259 1.00 0.54 102 PRO A N 7
ATOM 15286 C CA . PRO A 1 94 ? 7.213 -7.762 -5.949 1.00 0.56 102 PRO A CA 7
ATOM 15287 C C . PRO A 1 94 ? 6.259 -7.861 -4.760 1.00 0.43 102 PRO A C 7
ATOM 15288 O O . PRO A 1 94 ? 5.815 -8.944 -4.379 1.00 0.42 102 PRO A O 7
ATOM 15299 N N . GLN A 1 95 ? 5.935 -6.707 -4.201 1.00 0.45 103 GLN A N 7
ATOM 15300 C CA . GLN A 1 95 ? 5.089 -6.612 -3.024 1.00 0.46 103 GLN A CA 7
ATOM 15301 C C . GLN A 1 95 ? 3.633 -6.422 -3.417 1.00 0.41 103 GLN A C 7
ATOM 15302 O O . GLN A 1 95 ? 3.333 -5.851 -4.462 1.00 0.52 103 GLN A O 7
ATOM 15316 N N . THR A 1 96 ? 2.733 -6.916 -2.590 1.00 0.43 104 THR A N 7
ATOM 15317 C CA . THR A 1 96 ? 1.313 -6.702 -2.798 1.00 0.45 104 THR A CA 7
ATOM 15318 C C . THR A 1 96 ? 0.698 -6.041 -1.574 1.00 0.39 104 THR A C 7
ATOM 15319 O O . THR A 1 96 ? 0.817 -6.550 -0.461 1.00 0.43 104 THR A O 7
ATOM 15330 N N . ILE A 1 97 ? 0.064 -4.900 -1.772 1.00 0.34 105 ILE A N 7
ATOM 15331 C CA . ILE A 1 97 ? -0.589 -4.209 -0.676 1.00 0.30 105 ILE A CA 7
ATOM 15332 C C . ILE A 1 97 ? -2.090 -4.404 -0.775 1.00 0.28 105 ILE A C 7
ATOM 15333 O O . ILE A 1 97 ? -2.667 -4.226 -1.845 1.00 0.29 105 ILE A O 7
ATOM 15349 N N . SER A 1 98 ? -2.718 -4.780 0.322 1.00 0.29 106 SER A N 7
ATOM 15350 C CA . SER A 1 98 ? -4.146 -5.022 0.317 1.00 0.25 106 SER A CA 7
ATOM 15351 C C . SER A 1 98 ? -4.906 -3.981 1.126 1.00 0.25 106 SER A C 7
ATOM 15352 O O . SER A 1 98 ? -4.570 -3.691 2.276 1.00 0.30 106 SER A O 7
ATOM 15360 N N . GLY A 1 99 ? -5.925 -3.421 0.499 1.00 0.23 107 GLY A N 7
ATOM 15361 C CA . GLY A 1 99 ? -6.795 -2.481 1.168 1.00 0.24 107 GLY A CA 7
ATOM 15362 C C . GLY A 1 99 ? -8.041 -3.152 1.691 1.00 0.22 107 GLY A C 7
ATOM 15363 O O . GLY A 1 99 ? -8.726 -3.851 0.953 1.00 0.27 107 GLY A O 7
ATOM 15367 N N . VAL A 1 100 ? -8.329 -2.931 2.958 1.00 0.19 108 VAL A N 7
ATOM 15368 C CA . VAL A 1 100 ? -9.428 -3.595 3.639 1.00 0.19 108 VAL A CA 7
ATOM 15369 C C . VAL A 1 100 ? -10.511 -2.599 3.987 1.00 0.21 108 VAL A C 7
ATOM 15370 O O . VAL A 1 100 ? -10.259 -1.568 4.608 1.00 0.32 108 VAL A O 7
ATOM 15383 N N . VAL A 1 101 ? -11.711 -2.915 3.541 1.00 0.21 109 VAL A N 7
ATOM 15384 C CA . VAL A 1 101 ? -12.883 -2.101 3.806 1.00 0.24 109 VAL A CA 7
ATOM 15385 C C . VAL A 1 101 ? -13.164 -2.064 5.304 1.00 0.31 109 VAL A C 7
ATOM 15386 O O . VAL A 1 101 ? -12.723 -2.937 6.052 1.00 0.46 109 VAL A O 7
ATOM 15399 N N . SER A 1 102 ? -13.894 -1.053 5.738 1.00 0.26 110 SER A N 7
ATOM 15400 C CA . SER A 1 102 ? -14.324 -0.974 7.117 1.00 0.32 110 SER A CA 7
ATOM 15401 C C . SER A 1 102 ? -15.501 -1.928 7.330 1.00 0.38 110 SER A C 7
ATOM 15402 O O . SER A 1 102 ? -16.560 -1.776 6.718 1.00 0.42 110 SER A O 7
ATOM 15410 N N . LYS A 1 103 ? -15.267 -2.924 8.191 1.00 0.46 111 LYS A N 7
ATOM 15411 C CA . LYS A 1 103 ? -16.238 -3.985 8.495 1.00 0.56 111 LYS A CA 7
ATOM 15412 C C . LYS A 1 103 ? -17.623 -3.450 8.809 1.00 0.45 111 LYS A C 7
ATOM 15413 O O . LYS A 1 103 ? -18.615 -3.998 8.356 1.00 0.52 111 LYS A O 7
ATOM 15432 N N . ASN A 1 104 ? -17.694 -2.392 9.581 1.00 0.41 112 ASN A N 7
ATOM 15433 C CA . ASN A 1 104 ? -18.975 -1.980 10.138 1.00 0.45 112 ASN A CA 7
ATOM 15434 C C . ASN A 1 104 ? -19.543 -0.782 9.397 1.00 0.37 112 ASN A C 7
ATOM 15435 O O . ASN A 1 104 ? -19.791 0.271 9.987 1.00 0.52 112 ASN A O 7
ATOM 15446 N N . VAL A 1 105 ? -19.734 -0.935 8.095 1.00 0.43 113 VAL A N 7
ATOM 15447 C CA . VAL A 1 105 ? -20.374 0.104 7.304 1.00 0.39 113 VAL A CA 7
ATOM 15448 C C . VAL A 1 105 ? -21.388 -0.492 6.330 1.00 0.41 113 VAL A C 7
ATOM 15449 O O . VAL A 1 105 ? -22.594 -0.388 6.546 1.00 0.49 113 VAL A O 7
ATOM 15462 N N . GLY A 1 106 ? -20.907 -1.134 5.271 1.00 0.39 114 GLY A N 7
ATOM 15463 C CA . GLY A 1 106 ? -21.812 -1.602 4.237 1.00 0.41 114 GLY A CA 7
ATOM 15464 C C . GLY A 1 106 ? -22.084 -0.515 3.217 1.00 0.37 114 GLY A C 7
ATOM 15465 O O . GLY A 1 106 ? -23.238 -0.149 2.976 1.00 0.40 114 GLY A O 7
ATOM 15469 N N . TYR A 1 107 ? -21.006 0.011 2.644 1.00 0.34 115 TYR A N 7
ATOM 15470 C CA . TYR A 1 107 ? -21.063 1.154 1.731 1.00 0.31 115 TYR A CA 7
ATOM 15471 C C . TYR A 1 107 ? -22.044 0.945 0.581 1.00 0.31 115 TYR A C 7
ATOM 15472 O O . TYR A 1 107 ? -22.387 -0.181 0.216 1.00 0.35 115 TYR A O 7
ATOM 15490 N N . LYS A 1 108 ? -22.498 2.058 0.033 1.00 0.30 116 LYS A N 7
ATOM 15491 C CA . LYS A 1 108 ? -23.429 2.053 -1.081 1.00 0.30 116 LYS A CA 7
ATOM 15492 C C . LYS A 1 108 ? -22.693 1.685 -2.368 1.00 0.29 116 LYS A C 7
ATOM 15493 O O . LYS A 1 108 ? -21.538 2.067 -2.556 1.00 0.28 116 LYS A O 7
ATOM 15512 N N . PRO A 1 109 ? -23.354 0.927 -3.260 1.00 0.31 117 PRO A N 7
ATOM 15513 C CA . PRO A 1 109 ? -22.724 0.376 -4.467 1.00 0.30 117 PRO A CA 7
ATOM 15514 C C . PRO A 1 109 ? -22.177 1.452 -5.397 1.00 0.29 117 PRO A C 7
ATOM 15515 O O . PRO A 1 109 ? -22.811 2.487 -5.617 1.00 0.43 117 PRO A O 7
ATOM 15526 N N . GLY A 1 110 ? -21.001 1.185 -5.943 1.00 0.23 118 GLY A N 7
ATOM 15527 C CA . GLY A 1 110 ? -20.334 2.135 -6.805 1.00 0.21 118 GLY A CA 7
ATOM 15528 C C . GLY A 1 110 ? -18.879 1.777 -6.991 1.00 0.18 118 GLY A C 7
ATOM 15529 O O . GLY A 1 110 ? -18.278 1.157 -6.114 1.00 0.18 118 GLY A O 7
ATOM 15533 N N . GLN A 1 111 ? -18.315 2.129 -8.131 1.00 0.19 119 GLN A N 7
ATOM 15534 C CA . GLN A 1 111 ? -16.896 1.915 -8.356 1.00 0.18 119 GLN A CA 7
ATOM 15535 C C . GLN A 1 111 ? -16.106 3.099 -7.808 1.00 0.16 119 GLN A C 7
ATOM 15536 O O . GLN A 1 111 ? -16.103 4.186 -8.386 1.00 0.21 119 GLN A O 7
ATOM 15550 N N . TYR A 1 112 ? -15.457 2.883 -6.679 1.00 0.15 120 TYR A N 7
ATOM 15551 C CA . TYR A 1 112 ? -14.702 3.928 -6.006 1.00 0.15 120 TYR A CA 7
ATOM 15552 C C . TYR A 1 112 ? -13.224 3.834 -6.353 1.00 0.16 120 TYR A C 7
ATOM 15553 O O . TYR A 1 112 ? -12.753 2.801 -6.822 1.00 0.19 120 TYR A O 7
ATOM 15571 N N . THR A 1 113 ? -12.504 4.919 -6.127 1.00 0.16 121 THR A N 7
ATOM 15572 C CA . THR A 1 113 ? -11.083 4.984 -6.423 1.00 0.16 121 THR A CA 7
ATOM 15573 C C . THR A 1 113 ? -10.279 5.076 -5.129 1.00 0.16 121 THR A C 7
ATOM 15574 O O . THR A 1 113 ? -10.622 5.851 -4.239 1.00 0.17 121 THR A O 7
ATOM 15585 N N . VAL A 1 114 ? -9.222 4.281 -5.025 1.00 0.14 122 VAL A N 7
ATOM 15586 C CA . VAL A 1 114 ? -8.398 4.252 -3.819 1.00 0.14 122 VAL A CA 7
ATOM 15587 C C . VAL A 1 114 ? -6.984 4.760 -4.099 1.00 0.15 122 VAL A C 7
ATOM 15588 O O . VAL A 1 114 ? -6.271 4.216 -4.935 1.00 0.17 122 VAL A O 7
ATOM 15601 N N . GLU A 1 115 ? -6.593 5.813 -3.393 1.00 0.15 123 GLU A N 7
ATOM 15602 C CA . GLU A 1 115 ? -5.293 6.450 -3.603 1.00 0.16 123 GLU A CA 7
ATOM 15603 C C . GLU A 1 115 ? -4.225 5.886 -2.668 1.00 0.17 123 GLU A C 7
ATOM 15604 O O . GLU A 1 115 ? -4.417 5.829 -1.451 1.00 0.18 123 GLU A O 7
ATOM 15616 N N . LEU A 1 116 ? -3.099 5.487 -3.250 1.00 0.18 124 LEU A N 7
ATOM 15617 C CA . LEU A 1 116 ? -1.987 4.922 -2.494 1.00 0.18 124 LEU A CA 7
ATOM 15618 C C . LEU A 1 116 ? -0.659 5.496 -2.974 1.00 0.17 124 LEU A C 7
ATOM 15619 O O . LEU A 1 116 ? -0.493 5.805 -4.153 1.00 0.19 124 LEU A O 7
ATOM 15635 N N . THR A 1 117 ? 0.271 5.650 -2.047 1.00 0.16 125 THR A N 7
ATOM 15636 C CA . THR A 1 117 ? 1.640 5.993 -2.384 1.00 0.16 125 THR A CA 7
ATOM 15637 C C . THR A 1 117 ? 2.480 4.712 -2.442 1.00 0.16 125 THR A C 7
ATOM 15638 O O . THR A 1 117 ? 2.137 3.785 -3.170 1.00 0.19 125 THR A O 7
ATOM 15649 N N . GLY A 1 118 ? 3.540 4.630 -1.657 1.00 0.16 126 GLY A N 7
ATOM 15650 C CA . GLY A 1 118 ? 4.337 3.418 -1.643 1.00 0.17 126 GLY A CA 7
ATOM 15651 C C . GLY A 1 118 ? 5.696 3.595 -2.259 1.00 0.17 126 GLY A C 7
ATOM 15652 O O . GLY A 1 118 ? 5.964 3.106 -3.352 1.00 0.19 126 GLY A O 7
ATOM 15656 N N . PHE A 1 119 ? 6.555 4.298 -1.551 1.00 0.18 127 PHE A N 7
ATOM 15657 C CA . PHE A 1 119 ? 7.932 4.448 -1.965 1.00 0.19 127 PHE A CA 7
ATOM 15658 C C . PHE A 1 119 ? 8.770 3.429 -1.215 1.00 0.18 127 PHE A C 7
ATOM 15659 O O . PHE A 1 119 ? 8.290 2.800 -0.270 1.00 0.19 127 PHE A O 7
ATOM 15676 N N . PHE A 1 120 ? 10.008 3.258 -1.622 1.00 0.21 128 PHE A N 7
ATOM 15677 C CA . PHE A 1 120 ? 10.905 2.408 -0.879 1.00 0.21 128 PHE A CA 7
ATOM 15678 C C . PHE A 1 120 ? 12.031 3.256 -0.311 1.00 0.23 128 PHE A C 7
ATOM 15679 O O . PHE A 1 120 ? 12.610 4.093 -1.013 1.00 0.25 128 PHE A O 7
ATOM 15696 N N . SER A 1 121 ? 12.305 3.073 0.970 1.00 0.24 129 SER A N 7
ATOM 15697 C CA . SER A 1 121 ? 13.358 3.820 1.626 1.00 0.28 129 SER A CA 7
ATOM 15698 C C . SER A 1 121 ? 14.703 3.251 1.215 1.00 0.26 129 SER A C 7
ATOM 15699 O O . SER A 1 121 ? 14.943 2.050 1.327 1.00 0.28 129 SER A O 7
ATOM 15707 N N . LEU A 1 122 ? 15.568 4.108 0.709 1.00 0.36 130 LEU A N 7
ATOM 15708 C CA . LEU A 1 122 ? 16.849 3.666 0.208 1.00 0.36 130 LEU A CA 7
ATOM 15709 C C . LEU A 1 122 ? 17.974 4.080 1.136 1.00 0.43 130 LEU A C 7
ATOM 15710 O O . LEU A 1 122 ? 18.145 5.259 1.448 1.00 0.69 130 LEU A O 7
ATOM 15726 N N . ASN A 1 123 ? 18.722 3.092 1.589 1.00 0.41 131 ASN A N 7
ATOM 15727 C CA . ASN A 1 123 ? 19.921 3.336 2.371 1.00 0.42 131 ASN A CA 7
ATOM 15728 C C . ASN A 1 123 ? 21.096 3.539 1.430 1.00 0.44 131 ASN A C 7
ATOM 15729 O O . ASN A 1 123 ? 21.861 4.489 1.573 1.00 0.57 131 ASN A O 7
ATOM 15740 N N . ASP A 1 124 ? 21.194 2.640 0.450 1.00 0.37 132 ASP A N 7
ATOM 15741 C CA . ASP A 1 124 ? 22.293 2.613 -0.518 1.00 0.44 132 ASP A CA 7
ATOM 15742 C C . ASP A 1 124 ? 23.612 2.278 0.182 1.00 0.47 132 ASP A C 7
ATOM 15743 O O . ASP A 1 124 ? 24.039 2.983 1.097 1.00 0.80 132 ASP A O 7
ATOM 15752 N N . ASN A 1 125 ? 24.242 1.192 -0.266 1.00 0.54 133 ASN A N 7
ATOM 15753 C CA . ASN A 1 125 ? 25.403 0.602 0.408 1.00 0.58 133 ASN A CA 7
ATOM 15754 C C . ASN A 1 125 ? 24.995 0.011 1.758 1.00 0.48 133 ASN A C 7
ATOM 15755 O O . ASN A 1 125 ? 25.021 0.698 2.780 1.00 0.61 133 ASN A O 7
ATOM 15766 N N . LYS A 1 126 ? 24.605 -1.269 1.751 1.00 0.42 134 LYS A N 7
ATOM 15767 C CA . LYS A 1 126 ? 24.163 -1.958 2.966 1.00 0.48 134 LYS A CA 7
ATOM 15768 C C . LYS A 1 126 ? 23.796 -3.409 2.660 1.00 0.61 134 LYS A C 7
ATOM 15769 O O . LYS A 1 126 ? 24.441 -4.335 3.148 1.00 1.11 134 LYS A O 7
ATOM 15788 N N . GLN A 1 127 ? 22.761 -3.587 1.842 1.00 0.42 135 GLN A N 7
ATOM 15789 C CA . GLN A 1 127 ? 22.269 -4.912 1.457 1.00 0.45 135 GLN A CA 7
ATOM 15790 C C . GLN A 1 127 ? 21.777 -5.704 2.666 1.00 0.53 135 GLN A C 7
ATOM 15791 O O . GLN A 1 127 ? 22.460 -6.616 3.145 1.00 0.71 135 GLN A O 7
ATOM 15805 N N . ALA A 1 128 ? 20.588 -5.335 3.151 1.00 0.45 136 ALA A N 7
ATOM 15806 C CA . ALA A 1 128 ? 19.932 -6.027 4.260 1.00 0.53 136 ALA A CA 7
ATOM 15807 C C . ALA A 1 128 ? 18.603 -5.359 4.596 1.00 0.49 136 ALA A C 7
ATOM 15808 O O . ALA A 1 128 ? 17.531 -5.916 4.356 1.00 0.56 136 ALA A O 7
ATOM 15815 N N . ASN A 1 129 ? 18.691 -4.152 5.139 1.00 0.41 137 ASN A N 7
ATOM 15816 C CA . ASN A 1 129 ? 17.518 -3.402 5.566 1.00 0.40 137 ASN A CA 7
ATOM 15817 C C . ASN A 1 129 ? 17.840 -1.914 5.652 1.00 0.34 137 ASN A C 7
ATOM 15818 O O . ASN A 1 129 ? 18.691 -1.504 6.439 1.00 0.39 137 ASN A O 7
ATOM 15829 N N . PRO A 1 130 ? 17.200 -1.094 4.806 1.00 0.28 138 PRO A N 7
ATOM 15830 C CA . PRO A 1 130 ? 17.350 0.362 4.835 1.00 0.29 138 PRO A CA 7
ATOM 15831 C C . PRO A 1 130 ? 16.708 0.981 6.070 1.00 0.37 138 PRO A C 7
ATOM 15832 O O . PRO A 1 130 ? 15.766 0.428 6.638 1.00 0.91 138 PRO A O 7
ATOM 15843 N N . THR A 1 131 ? 17.204 2.145 6.456 1.00 0.68 139 THR A N 7
ATOM 15844 C CA . THR A 1 131 ? 16.796 2.781 7.691 1.00 0.76 139 THR A CA 7
ATOM 15845 C C . THR A 1 131 ? 15.416 3.420 7.575 1.00 0.61 139 THR A C 7
ATOM 15846 O O . THR A 1 131 ? 15.160 4.209 6.664 1.00 0.64 139 THR A O 7
ATOM 15857 N N . PRO A 1 132 ? 14.507 3.077 8.501 1.00 0.51 140 PRO A N 7
ATOM 15858 C CA . PRO A 1 132 ? 13.198 3.721 8.594 1.00 0.41 140 PRO A CA 7
ATOM 15859 C C . PRO A 1 132 ? 13.320 5.148 9.118 1.00 0.44 140 PRO A C 7
ATOM 15860 O O . PRO A 1 132 ? 12.359 5.913 9.112 1.00 0.42 140 PRO A O 7
ATOM 15871 N N . SER A 1 133 ? 14.522 5.495 9.567 1.00 0.56 141 SER A N 7
ATOM 15872 C CA . SER A 1 133 ? 14.827 6.844 10.015 1.00 0.71 141 SER A CA 7
ATOM 15873 C C . SER A 1 133 ? 14.652 7.838 8.869 1.00 0.73 141 SER A C 7
ATOM 15874 O O . SER A 1 133 ? 14.316 9.001 9.082 1.00 0.85 141 SER A O 7
ATOM 15882 N N . SER A 1 134 ? 14.849 7.348 7.646 1.00 0.70 142 SER A N 7
ATOM 15883 C CA . SER A 1 134 ? 14.776 8.174 6.449 1.00 0.81 142 SER A CA 7
ATOM 15884 C C . SER A 1 134 ? 13.339 8.615 6.159 1.00 0.68 142 SER A C 7
ATOM 15885 O O . SER A 1 134 ? 13.094 9.404 5.247 1.00 0.77 142 SER A O 7
ATOM 15893 N N . LEU A 1 135 ? 12.397 8.106 6.947 1.00 0.52 143 LEU A N 7
ATOM 15894 C CA . LEU A 1 135 ? 10.989 8.457 6.801 1.00 0.50 143 LEU A CA 7
ATOM 15895 C C . LEU A 1 135 ? 10.725 9.873 7.293 1.00 0.53 143 LEU A C 7
ATOM 15896 O O . LEU A 1 135 ? 9.738 10.497 6.911 1.00 0.73 143 LEU A O 7
ATOM 15912 N N . THR A 1 136 ? 11.612 10.377 8.142 1.00 0.53 144 THR A N 7
ATOM 15913 C CA . THR A 1 136 ? 11.518 11.751 8.607 1.00 0.65 144 THR A CA 7
ATOM 15914 C C . THR A 1 136 ? 11.782 12.698 7.444 1.00 0.66 144 THR A C 7
ATOM 15915 O O . THR A 1 136 ? 11.167 13.757 7.320 1.00 0.78 144 THR A O 7
ATOM 15926 N N . SER A 1 137 ? 12.686 12.275 6.575 1.00 0.69 145 SER A N 7
ATOM 15927 C CA . SER A 1 137 ? 13.011 12.998 5.364 1.00 0.85 145 SER A CA 7
ATOM 15928 C C . SER A 1 137 ? 12.287 12.378 4.178 1.00 0.95 145 SER A C 7
ATOM 15929 O O . SER A 1 137 ? 12.820 12.315 3.074 1.00 1.08 145 SER A O 7
ATOM 15937 N N . LYS A 1 138 ? 11.076 11.902 4.445 1.00 1.03 146 LYS A N 7
ATOM 15938 C CA . LYS A 1 138 ? 10.260 11.183 3.463 1.00 1.23 146 LYS A CA 7
ATOM 15939 C C . LYS A 1 138 ? 10.234 11.877 2.102 1.00 1.10 146 LYS A C 7
ATOM 15940 O O . LYS A 1 138 ? 10.476 11.252 1.078 1.00 1.27 146 LYS A O 7
ATOM 15959 N N . ALA A 1 139 ? 9.962 13.169 2.095 1.00 1.20 147 ALA A N 7
ATOM 15960 C CA . ALA A 1 139 ? 9.810 13.903 0.849 1.00 1.38 147 ALA A CA 7
ATOM 15961 C C . ALA A 1 139 ? 11.156 14.371 0.305 1.00 1.34 147 ALA A C 7
ATOM 15962 O O . ALA A 1 139 ? 11.267 14.751 -0.862 1.00 1.45 147 ALA A O 7
ATOM 15969 N N . ALA A 1 140 ? 12.175 14.338 1.148 1.00 1.34 148 ALA A N 7
ATOM 15970 C CA . ALA A 1 140 ? 13.499 14.791 0.756 1.00 1.50 148 ALA A CA 7
ATOM 15971 C C . ALA A 1 140 ? 14.328 13.642 0.193 1.00 1.34 148 ALA A C 7
ATOM 15972 O O . ALA A 1 140 ? 14.654 12.688 0.904 1.00 1.34 148 ALA A O 7
ATOM 15979 N N . GLY A 1 141 ? 14.659 13.732 -1.087 1.00 1.40 149 GLY A N 7
ATOM 15980 C CA . GLY A 1 141 ? 15.499 12.731 -1.717 1.00 1.45 149 GLY A CA 7
ATOM 15981 C C . GLY A 1 141 ? 14.724 11.508 -2.170 1.00 1.21 149 GLY A C 7
ATOM 15982 O O . GLY A 1 141 ? 14.999 10.952 -3.235 1.00 1.49 149 GLY A O 7
ATOM 15986 N N . LYS A 1 142 ? 13.756 11.089 -1.365 1.00 0.89 150 LYS A N 7
ATOM 15987 C CA . LYS A 1 142 ? 12.976 9.896 -1.662 1.00 0.73 150 LYS A CA 7
ATOM 15988 C C . LYS A 1 142 ? 11.916 10.183 -2.708 1.00 0.53 150 LYS A C 7
ATOM 15989 O O . LYS A 1 142 ? 11.315 11.258 -2.735 1.00 0.66 150 LYS A O 7
ATOM 16008 N N . ASN A 1 143 ? 11.697 9.209 -3.572 1.00 0.52 151 ASN A N 7
ATOM 16009 C CA . ASN A 1 143 ? 10.757 9.355 -4.668 1.00 0.42 151 ASN A CA 7
ATOM 16010 C C . ASN A 1 143 ? 9.402 8.796 -4.281 1.00 0.30 151 ASN A C 7
ATOM 16011 O O . ASN A 1 143 ? 9.070 7.654 -4.606 1.00 0.31 151 ASN A O 7
ATOM 16022 N N . ILE A 1 144 ? 8.626 9.596 -3.568 1.00 0.25 152 ILE A N 7
ATOM 16023 C CA . ILE A 1 144 ? 7.280 9.202 -3.204 1.00 0.23 152 ILE A CA 7
ATOM 16024 C C . ILE A 1 144 ? 6.393 9.168 -4.439 1.00 0.26 152 ILE A C 7
ATOM 16025 O O . ILE A 1 144 ? 6.253 10.159 -5.164 1.00 0.35 152 ILE A O 7
ATOM 16041 N N . VAL A 1 145 ? 5.837 8.004 -4.690 1.00 0.22 153 VAL A N 7
ATOM 16042 C CA . VAL A 1 145 ? 4.946 7.798 -5.809 1.00 0.24 153 VAL A CA 7
ATOM 16043 C C . VAL A 1 145 ? 3.502 7.820 -5.338 1.00 0.23 153 VAL A C 7
ATOM 16044 O O . VAL A 1 145 ? 3.238 7.703 -4.145 1.00 0.23 153 VAL A O 7
ATOM 16057 N N . SER A 1 146 ? 2.574 7.986 -6.266 1.00 0.25 154 SER A N 7
ATOM 16058 C CA . SER A 1 146 ? 1.162 7.991 -5.930 1.00 0.26 154 SER A CA 7
ATOM 16059 C C . SER A 1 146 ? 0.330 7.454 -7.089 1.00 0.27 154 SER A C 7
ATOM 16060 O O . SER A 1 146 ? 0.470 7.898 -8.231 1.00 0.37 154 SER A O 7
ATOM 16068 N N . SER A 1 147 ? -0.524 6.491 -6.789 1.00 0.21 155 SER A N 7
ATOM 16069 C CA . SER A 1 147 ? -1.391 5.894 -7.785 1.00 0.23 155 SER A CA 7
ATOM 16070 C C . SER A 1 147 ? -2.793 5.750 -7.220 1.00 0.20 155 SER A C 7
ATOM 16071 O O . SER A 1 147 ? -3.003 5.882 -6.013 1.00 0.20 155 SER A O 7
ATOM 16079 N N . THR A 1 148 ? -3.746 5.486 -8.090 1.00 0.21 156 THR A N 7
ATOM 16080 C CA . THR A 1 148 ? -5.119 5.307 -7.678 1.00 0.19 156 THR A CA 7
ATOM 16081 C C . THR A 1 148 ? -5.685 4.030 -8.253 1.00 0.21 156 THR A C 7
ATOM 16082 O O . THR A 1 148 ? -5.650 3.799 -9.463 1.00 0.27 156 THR A O 7
ATOM 16093 N N . GLY A 1 149 ? -6.184 3.197 -7.365 1.00 0.18 157 GLY A N 7
ATOM 16094 C CA . GLY A 1 149 ? -6.786 1.959 -7.762 1.00 0.19 157 GLY A CA 7
ATOM 16095 C C . GLY A 1 149 ? -8.281 2.074 -7.751 1.00 0.17 157 GLY A C 7
ATOM 16096 O O . GLY A 1 149 ? -8.823 3.176 -7.718 1.00 0.21 157 GLY A O 7
ATOM 16100 N N . THR A 1 150 ? -8.954 0.954 -7.736 1.00 0.17 158 THR A N 7
ATOM 16101 C CA . THR A 1 150 ? -10.391 0.955 -7.839 1.00 0.18 158 THR A CA 7
ATOM 16102 C C . THR A 1 150 ? -11.018 -0.105 -6.937 1.00 0.16 158 THR A C 7
ATOM 16103 O O . THR A 1 150 ? -10.444 -1.172 -6.719 1.00 0.17 158 THR A O 7
ATOM 16114 N N . ILE A 1 151 ? -12.198 0.203 -6.422 1.00 0.15 159 ILE A N 7
ATOM 16115 C CA . ILE A 1 151 ? -12.959 -0.714 -5.581 1.00 0.14 159 ILE A CA 7
ATOM 16116 C C . ILE A 1 151 ? -14.433 -0.668 -5.971 1.00 0.15 159 ILE A C 7
ATOM 16117 O O . ILE A 1 151 ? -15.071 0.379 -5.879 1.00 0.19 159 ILE A O 7
ATOM 16133 N N . THR A 1 152 ? -14.965 -1.792 -6.417 1.00 0.17 160 THR A N 7
ATOM 16134 C CA . THR A 1 152 ? -16.366 -1.877 -6.783 1.00 0.18 160 THR A CA 7
ATOM 16135 C C . THR A 1 152 ? -17.196 -2.313 -5.585 1.00 0.17 160 THR A C 7
ATOM 16136 O O . THR A 1 152 ? -17.125 -3.464 -5.150 1.00 0.20 160 THR A O 7
ATOM 16147 N N . ILE A 1 153 ? -17.962 -1.386 -5.044 1.00 0.16 161 ILE A N 7
ATOM 16148 C CA . ILE A 1 153 ? -18.820 -1.681 -3.909 1.00 0.18 161 ILE A CA 7
ATOM 16149 C C . ILE A 1 153 ? -20.059 -2.440 -4.375 1.00 0.20 161 ILE A C 7
ATOM 16150 O O . ILE A 1 153 ? -20.779 -1.972 -5.260 1.00 0.22 161 ILE A O 7
ATOM 16166 N N . SER A 1 154 ? -20.299 -3.610 -3.799 1.00 0.25 162 SER A N 7
ATOM 16167 C CA . SER A 1 154 ? -21.444 -4.417 -4.177 1.00 0.30 162 SER A CA 7
ATOM 16168 C C . SER A 1 154 ? -22.201 -4.878 -2.931 1.00 0.38 162 SER A C 7
ATOM 16169 O O . SER A 1 154 ? -23.061 -4.113 -2.444 1.00 1.29 162 SER A O 7
ATOM 16178 N N . ASN A 1 1 ? 20.654 5.344 -5.194 1.00 1.15 9 ASN A N 8
ATOM 16179 C CA . ASN A 1 1 ? 21.121 6.106 -6.368 1.00 0.93 9 ASN A CA 8
ATOM 16180 C C . ASN A 1 1 ? 19.942 6.786 -7.053 1.00 0.89 9 ASN A C 8
ATOM 16181 O O . ASN A 1 1 ? 19.846 8.012 -7.043 1.00 1.14 9 ASN A O 8
ATOM 16194 N N . SER A 1 2 ? 19.041 5.996 -7.644 1.00 0.77 10 SER A N 8
ATOM 16195 C CA . SER A 1 2 ? 17.852 6.561 -8.272 1.00 0.86 10 SER A CA 8
ATOM 16196 C C . SER A 1 2 ? 16.826 5.473 -8.571 1.00 0.71 10 SER A C 8
ATOM 16197 O O . SER A 1 2 ? 16.829 4.895 -9.657 1.00 0.76 10 SER A O 8
ATOM 16205 N N . CYS A 1 3 ? 15.951 5.197 -7.611 1.00 0.59 11 CYS A N 8
ATOM 16206 C CA . CYS A 1 3 ? 14.954 4.145 -7.769 1.00 0.46 11 CYS A CA 8
ATOM 16207 C C . CYS A 1 3 ? 13.682 4.453 -6.993 1.00 0.41 11 CYS A C 8
ATOM 16208 O O . CYS A 1 3 ? 13.689 5.264 -6.066 1.00 0.49 11 CYS A O 8
ATOM 16215 N N . SER A 1 4 ? 12.597 3.794 -7.379 1.00 0.33 12 SER A N 8
ATOM 16216 C CA . SER A 1 4 ? 11.313 3.959 -6.723 1.00 0.29 12 SER A CA 8
ATOM 16217 C C . SER A 1 4 ? 10.516 2.662 -6.817 1.00 0.22 12 SER A C 8
ATOM 16218 O O . SER A 1 4 ? 10.862 1.770 -7.590 1.00 0.24 12 SER A O 8
ATOM 16226 N N . LEU A 1 5 ? 9.464 2.563 -6.023 1.00 0.20 13 LEU A N 8
ATOM 16227 C CA . LEU A 1 5 ? 8.601 1.396 -6.028 1.00 0.18 13 LEU A CA 8
ATOM 16228 C C . LEU A 1 5 ? 7.473 1.570 -7.032 1.00 0.18 13 LEU A C 8
ATOM 16229 O O . LEU A 1 5 ? 6.919 2.659 -7.183 1.00 0.27 13 LEU A O 8
ATOM 16245 N N . SER A 1 6 ? 7.158 0.498 -7.728 1.00 0.17 14 SER A N 8
ATOM 16246 C CA . SER A 1 6 ? 6.087 0.499 -8.701 1.00 0.19 14 SER A CA 8
ATOM 16247 C C . SER A 1 6 ? 4.760 0.228 -8.014 1.00 0.22 14 SER A C 8
ATOM 16248 O O . SER A 1 6 ? 4.681 -0.616 -7.127 1.00 0.37 14 SER A O 8
ATOM 16256 N N . ILE A 1 7 ? 3.731 0.957 -8.403 1.00 0.29 15 ILE A N 8
ATOM 16257 C CA . ILE A 1 7 ? 2.414 0.752 -7.834 1.00 0.31 15 ILE A CA 8
ATOM 16258 C C . ILE A 1 7 ? 1.472 0.228 -8.901 1.00 0.34 15 ILE A C 8
ATOM 16259 O O . ILE A 1 7 ? 0.985 0.988 -9.741 1.00 0.41 15 ILE A O 8
ATOM 16275 N N . SER A 1 8 ? 1.229 -1.065 -8.877 1.00 0.37 16 SER A N 8
ATOM 16276 C CA . SER A 1 8 ? 0.391 -1.690 -9.877 1.00 0.41 16 SER A CA 8
ATOM 16277 C C . SER A 1 8 ? -0.957 -2.080 -9.280 1.00 0.36 16 SER A C 8
ATOM 16278 O O . SER A 1 8 ? -1.066 -3.057 -8.538 1.00 0.43 16 SER A O 8
ATOM 16286 N N . SER A 1 9 ? -1.970 -1.287 -9.581 1.00 0.52 17 SER A N 8
ATOM 16287 C CA . SER A 1 9 ? -3.326 -1.596 -9.173 1.00 0.68 17 SER A CA 8
ATOM 16288 C C . SER A 1 9 ? -4.160 -1.953 -10.399 1.00 0.54 17 SER A C 8
ATOM 16289 O O . SER A 1 9 ? -4.302 -1.143 -11.321 1.00 0.63 17 SER A O 8
ATOM 16297 N N . PRO A 1 10 ? -4.706 -3.176 -10.435 1.00 0.61 18 PRO A N 8
ATOM 16298 C CA . PRO A 1 10 ? -5.499 -3.660 -11.565 1.00 0.67 18 PRO A CA 8
ATOM 16299 C C . PRO A 1 10 ? -6.938 -3.136 -11.552 1.00 0.78 18 PRO A C 8
ATOM 16300 O O . PRO A 1 10 ? -7.226 -2.091 -10.962 1.00 1.72 18 PRO A O 8
ATOM 16311 N N . ASP A 1 11 ? -7.828 -3.868 -12.214 1.00 0.37 19 ASP A N 8
ATOM 16312 C CA . ASP A 1 11 ? -9.243 -3.506 -12.295 1.00 0.35 19 ASP A CA 8
ATOM 16313 C C . ASP A 1 11 ? -9.869 -3.441 -10.899 1.00 0.34 19 ASP A C 8
ATOM 16314 O O . ASP A 1 11 ? -9.353 -4.042 -9.952 1.00 0.46 19 ASP A O 8
ATOM 16323 N N . PRO A 1 12 ? -10.980 -2.691 -10.749 1.00 0.28 20 PRO A N 8
ATOM 16324 C CA . PRO A 1 12 ? -11.652 -2.520 -9.459 1.00 0.26 20 PRO A CA 8
ATOM 16325 C C . PRO A 1 12 ? -11.970 -3.840 -8.775 1.00 0.25 20 PRO A C 8
ATOM 16326 O O . PRO A 1 12 ? -12.562 -4.735 -9.378 1.00 0.30 20 PRO A O 8
ATOM 16337 N N . VAL A 1 13 ? -11.577 -3.953 -7.516 1.00 0.23 21 VAL A N 8
ATOM 16338 C CA . VAL A 1 13 ? -11.893 -5.130 -6.726 1.00 0.22 21 VAL A CA 8
ATOM 16339 C C . VAL A 1 13 ? -13.390 -5.175 -6.450 1.00 0.20 21 VAL A C 8
ATOM 16340 O O . VAL A 1 13 ? -14.017 -4.142 -6.221 1.00 0.19 21 VAL A O 8
ATOM 16353 N N . THR A 1 14 ? -13.966 -6.358 -6.495 1.00 0.24 22 THR A N 8
ATOM 16354 C CA . THR A 1 14 ? -15.378 -6.511 -6.212 1.00 0.25 22 THR A CA 8
ATOM 16355 C C . THR A 1 14 ? -15.582 -6.759 -4.725 1.00 0.25 22 THR A C 8
ATOM 16356 O O . THR A 1 14 ? -15.272 -7.838 -4.220 1.00 0.30 22 THR A O 8
ATOM 16367 N N . TYR A 1 15 ? -16.090 -5.758 -4.027 1.00 0.23 23 TYR A N 8
ATOM 16368 C CA . TYR A 1 15 ? -16.359 -5.887 -2.609 1.00 0.26 23 TYR A CA 8
ATOM 16369 C C . TYR A 1 15 ? -17.688 -6.592 -2.408 1.00 0.29 23 TYR A C 8
ATOM 16370 O O . TYR A 1 15 ? -18.752 -6.028 -2.658 1.00 0.28 23 TYR A O 8
ATOM 16388 N N . THR A 1 16 ? -17.604 -7.828 -1.959 1.00 0.39 24 THR A N 8
ATOM 16389 C CA . THR A 1 16 ? -18.774 -8.637 -1.718 1.00 0.46 24 THR A CA 8
ATOM 16390 C C . THR A 1 16 ? -19.321 -8.341 -0.332 1.00 0.41 24 THR A C 8
ATOM 16391 O O . THR A 1 16 ? -18.601 -8.442 0.663 1.00 0.41 24 THR A O 8
ATOM 16402 N N . ILE A 1 17 ? -20.583 -7.957 -0.267 1.00 0.40 25 ILE A N 8
ATOM 16403 C CA . ILE A 1 17 ? -21.194 -7.597 1.000 1.00 0.37 25 ILE A CA 8
ATOM 16404 C C . ILE A 1 17 ? -22.346 -8.549 1.329 1.00 0.41 25 ILE A C 8
ATOM 16405 O O . ILE A 1 17 ? -23.513 -8.216 1.134 1.00 0.44 25 ILE A O 8
ATOM 16421 N N . PRO A 1 18 ? -22.031 -9.756 1.825 1.00 0.49 26 PRO A N 8
ATOM 16422 C CA . PRO A 1 18 ? -23.047 -10.753 2.158 1.00 0.59 26 PRO A CA 8
ATOM 16423 C C . PRO A 1 18 ? -23.805 -10.397 3.435 1.00 0.69 26 PRO A C 8
ATOM 16424 O O . PRO A 1 18 ? -25.030 -10.478 3.495 1.00 0.74 26 PRO A O 8
ATOM 16435 N N . THR A 1 19 ? -23.058 -9.991 4.450 1.00 0.79 27 THR A N 8
ATOM 16436 C CA . THR A 1 19 ? -23.621 -9.669 5.751 1.00 1.06 27 THR A CA 8
ATOM 16437 C C . THR A 1 19 ? -23.074 -8.340 6.261 1.00 1.00 27 THR A C 8
ATOM 16438 O O . THR A 1 19 ? -23.051 -8.090 7.469 1.00 1.55 27 THR A O 8
ATOM 16449 N N . ASP A 1 20 ? -22.598 -7.514 5.322 1.00 0.59 28 ASP A N 8
ATOM 16450 C CA . ASP A 1 20 ? -21.938 -6.233 5.626 1.00 0.61 28 ASP A CA 8
ATOM 16451 C C . ASP A 1 20 ? -20.522 -6.461 6.138 1.00 0.52 28 ASP A C 8
ATOM 16452 O O . ASP A 1 20 ? -19.569 -5.884 5.622 1.00 0.61 28 ASP A O 8
ATOM 16461 N N . LYS A 1 21 ? -20.388 -7.354 7.108 1.00 0.55 29 LYS A N 8
ATOM 16462 C CA . LYS A 1 21 ? -19.099 -7.669 7.724 1.00 0.54 29 LYS A CA 8
ATOM 16463 C C . LYS A 1 21 ? -18.236 -8.548 6.813 1.00 0.41 29 LYS A C 8
ATOM 16464 O O . LYS A 1 21 ? -17.241 -9.114 7.255 1.00 0.43 29 LYS A O 8
ATOM 16483 N N . GLY A 1 22 ? -18.629 -8.664 5.553 1.00 0.37 30 GLY A N 8
ATOM 16484 C CA . GLY A 1 22 ? -17.925 -9.538 4.623 1.00 0.37 30 GLY A CA 8
ATOM 16485 C C . GLY A 1 22 ? -16.515 -9.068 4.307 1.00 0.32 30 GLY A C 8
ATOM 16486 O O . GLY A 1 22 ? -15.597 -9.881 4.248 1.00 0.37 30 GLY A O 8
ATOM 16490 N N . ASP A 1 23 ? -16.376 -7.760 4.085 1.00 0.29 31 ASP A N 8
ATOM 16491 C CA . ASP A 1 23 ? -15.102 -7.095 3.755 1.00 0.28 31 ASP A CA 8
ATOM 16492 C C . ASP A 1 23 ? -14.478 -7.624 2.467 1.00 0.32 31 ASP A C 8
ATOM 16493 O O . ASP A 1 23 ? -14.897 -8.638 1.902 1.00 0.49 31 ASP A O 8
ATOM 16502 N N . LYS A 1 24 ? -13.496 -6.883 1.990 1.00 0.26 32 LYS A N 8
ATOM 16503 C CA . LYS A 1 24 ? -12.742 -7.243 0.813 1.00 0.30 32 LYS A CA 8
ATOM 16504 C C . LYS A 1 24 ? -11.434 -6.490 0.844 1.00 0.25 32 LYS A C 8
ATOM 16505 O O . LYS A 1 24 ? -11.280 -5.549 1.627 1.00 0.25 32 LYS A O 8
ATOM 16524 N N . TYR A 1 25 ? -10.502 -6.887 0.003 1.00 0.27 33 TYR A N 8
ATOM 16525 C CA . TYR A 1 25 ? -9.218 -6.229 -0.038 1.00 0.25 33 TYR A CA 8
ATOM 16526 C C . TYR A 1 25 ? -8.892 -5.795 -1.448 1.00 0.23 33 TYR A C 8
ATOM 16527 O O . TYR A 1 25 ? -9.125 -6.533 -2.400 1.00 0.23 33 TYR A O 8
ATOM 16545 N N . ILE A 1 26 ? -8.358 -4.597 -1.572 1.00 0.21 34 ILE A N 8
ATOM 16546 C CA . ILE A 1 26 ? -7.897 -4.102 -2.852 1.00 0.19 34 ILE A CA 8
ATOM 16547 C C . ILE A 1 26 ? -6.384 -4.289 -2.903 1.00 0.19 34 ILE A C 8
ATOM 16548 O O . ILE A 1 26 ? -5.675 -3.926 -1.964 1.00 0.22 34 ILE A O 8
ATOM 16564 N N . ASN A 1 27 ? -5.894 -4.917 -3.959 1.00 0.24 35 ASN A N 8
ATOM 16565 C CA . ASN A 1 27 ? -4.481 -5.239 -4.030 1.00 0.27 35 ASN A CA 8
ATOM 16566 C C . ASN A 1 27 ? -3.713 -4.205 -4.842 1.00 0.26 35 ASN A C 8
ATOM 16567 O O . ASN A 1 27 ? -4.108 -3.823 -5.947 1.00 0.32 35 ASN A O 8
ATOM 16578 N N . PHE A 1 28 ? -2.645 -3.721 -4.245 1.00 0.24 36 PHE A N 8
ATOM 16579 C CA . PHE A 1 28 ? -1.675 -2.891 -4.927 1.00 0.27 36 PHE A CA 8
ATOM 16580 C C . PHE A 1 28 ? -0.358 -3.645 -4.989 1.00 0.30 36 PHE A C 8
ATOM 16581 O O . PHE A 1 28 ? 0.232 -3.959 -3.952 1.00 0.33 36 PHE A O 8
ATOM 16598 N N . LYS A 1 29 ? 0.083 -3.966 -6.189 1.00 0.32 37 LYS A N 8
ATOM 16599 C CA . LYS A 1 29 ? 1.301 -4.738 -6.361 1.00 0.37 37 LYS A CA 8
ATOM 16600 C C . LYS A 1 29 ? 2.492 -3.796 -6.474 1.00 0.33 37 LYS A C 8
ATOM 16601 O O . LYS A 1 29 ? 2.585 -3.014 -7.421 1.00 0.32 37 LYS A O 8
ATOM 16620 N N . LEU A 1 30 ? 3.388 -3.862 -5.502 1.00 0.34 38 LEU A N 8
ATOM 16621 C CA . LEU A 1 30 ? 4.521 -2.951 -5.448 1.00 0.29 38 LEU A CA 8
ATOM 16622 C C . LEU A 1 30 ? 5.827 -3.669 -5.757 1.00 0.31 38 LEU A C 8
ATOM 16623 O O . LEU A 1 30 ? 6.084 -4.761 -5.251 1.00 0.45 38 LEU A O 8
ATOM 16639 N N . ASP A 1 31 ? 6.652 -3.041 -6.584 1.00 0.24 39 ASP A N 8
ATOM 16640 C CA . ASP A 1 31 ? 7.941 -3.611 -6.971 1.00 0.27 39 ASP A CA 8
ATOM 16641 C C . ASP A 1 31 ? 8.917 -2.519 -7.351 1.00 0.18 39 ASP A C 8
ATOM 16642 O O . ASP A 1 31 ? 8.615 -1.672 -8.174 1.00 0.16 39 ASP A O 8
ATOM 16651 N N . VAL A 1 32 ? 10.082 -2.536 -6.759 1.00 0.22 40 VAL A N 8
ATOM 16652 C CA . VAL A 1 32 ? 11.101 -1.573 -7.096 1.00 0.22 40 VAL A CA 8
ATOM 16653 C C . VAL A 1 32 ? 12.012 -2.129 -8.185 1.00 0.27 40 VAL A C 8
ATOM 16654 O O . VAL A 1 32 ? 12.755 -3.085 -7.961 1.00 0.40 40 VAL A O 8
ATOM 16667 N N . PRO A 1 33 ? 11.919 -1.560 -9.400 1.00 0.32 41 PRO A N 8
ATOM 16668 C CA . PRO A 1 33 ? 12.755 -1.965 -10.528 1.00 0.43 41 PRO A CA 8
ATOM 16669 C C . PRO A 1 33 ? 14.226 -1.720 -10.243 1.00 0.53 41 PRO A C 8
ATOM 16670 O O . PRO A 1 33 ? 14.565 -0.948 -9.342 1.00 1.00 41 PRO A O 8
ATOM 16681 N N . ASP A 1 34 ? 15.082 -2.376 -11.017 1.00 0.55 42 ASP A N 8
ATOM 16682 C CA . ASP A 1 34 ? 16.529 -2.288 -10.844 1.00 0.54 42 ASP A CA 8
ATOM 16683 C C . ASP A 1 34 ? 16.971 -2.997 -9.565 1.00 0.47 42 ASP A C 8
ATOM 16684 O O . ASP A 1 34 ? 16.898 -2.442 -8.465 1.00 0.45 42 ASP A O 8
ATOM 16693 N N . PRO A 1 35 ? 17.422 -4.256 -9.703 1.00 0.47 43 PRO A N 8
ATOM 16694 C CA . PRO A 1 35 ? 17.946 -5.051 -8.584 1.00 0.45 43 PRO A CA 8
ATOM 16695 C C . PRO A 1 35 ? 19.090 -4.358 -7.849 1.00 0.44 43 PRO A C 8
ATOM 16696 O O . PRO A 1 35 ? 19.428 -4.733 -6.734 1.00 0.45 43 PRO A O 8
ATOM 16707 N N . ARG A 1 36 ? 19.680 -3.348 -8.475 1.00 0.46 44 ARG A N 8
ATOM 16708 C CA . ARG A 1 36 ? 20.781 -2.609 -7.877 1.00 0.48 44 ARG A CA 8
ATOM 16709 C C . ARG A 1 36 ? 20.316 -1.845 -6.634 1.00 0.41 44 ARG A C 8
ATOM 16710 O O . ARG A 1 36 ? 20.873 -2.030 -5.554 1.00 0.42 44 ARG A O 8
ATOM 16731 N N . CYS A 1 37 ? 19.300 -0.993 -6.769 1.00 0.39 45 CYS A N 8
ATOM 16732 C CA . CYS A 1 37 ? 18.765 -0.283 -5.607 1.00 0.40 45 CYS A CA 8
ATOM 16733 C C . CYS A 1 37 ? 17.989 -1.236 -4.709 1.00 0.38 45 CYS A C 8
ATOM 16734 O O . CYS A 1 37 ? 17.951 -1.079 -3.489 1.00 0.37 45 CYS A O 8
ATOM 16741 N N . LYS A 1 38 ? 17.347 -2.205 -5.329 1.00 0.42 46 LYS A N 8
ATOM 16742 C CA . LYS A 1 38 ? 16.503 -3.149 -4.620 1.00 0.45 46 LYS A CA 8
ATOM 16743 C C . LYS A 1 38 ? 17.335 -4.110 -3.761 1.00 0.40 46 LYS A C 8
ATOM 16744 O O . LYS A 1 38 ? 16.868 -4.602 -2.736 1.00 0.40 46 LYS A O 8
ATOM 16763 N N . ALA A 1 39 ? 18.578 -4.339 -4.177 1.00 0.40 47 ALA A N 8
ATOM 16764 C CA . ALA A 1 39 ? 19.514 -5.207 -3.442 1.00 0.42 47 ALA A CA 8
ATOM 16765 C C . ALA A 1 39 ? 19.735 -4.739 -2.011 1.00 0.37 47 ALA A C 8
ATOM 16766 O O . ALA A 1 39 ? 20.053 -5.537 -1.133 1.00 0.42 47 ALA A O 8
ATOM 16773 N N . LEU A 1 40 ? 19.570 -3.442 -1.792 1.00 0.30 48 LEU A N 8
ATOM 16774 C CA . LEU A 1 40 ? 19.823 -2.831 -0.490 1.00 0.30 48 LEU A CA 8
ATOM 16775 C C . LEU A 1 40 ? 18.957 -3.438 0.599 1.00 0.27 48 LEU A C 8
ATOM 16776 O O . LEU A 1 40 ? 19.282 -3.353 1.787 1.00 0.31 48 LEU A O 8
ATOM 16792 N N . GLY A 1 41 ? 17.867 -4.040 0.184 1.00 0.25 49 GLY A N 8
ATOM 16793 C CA . GLY A 1 41 ? 16.896 -4.558 1.112 1.00 0.26 49 GLY A CA 8
ATOM 16794 C C . GLY A 1 41 ? 15.656 -3.706 1.096 1.00 0.24 49 GLY A C 8
ATOM 16795 O O . GLY A 1 41 ? 14.892 -3.710 2.053 1.00 0.39 49 GLY A O 8
ATOM 16799 N N . GLY A 1 42 ? 15.513 -2.956 -0.004 1.00 0.24 50 GLY A N 8
ATOM 16800 C CA . GLY A 1 42 ? 14.391 -2.048 -0.230 1.00 0.25 50 GLY A CA 8
ATOM 16801 C C . GLY A 1 42 ? 13.181 -2.289 0.647 1.00 0.24 50 GLY A C 8
ATOM 16802 O O . GLY A 1 42 ? 12.410 -3.221 0.426 1.00 0.31 50 GLY A O 8
ATOM 16806 N N . THR A 1 43 ? 13.021 -1.452 1.647 1.00 0.20 51 THR A N 8
ATOM 16807 C CA . THR A 1 43 ? 11.903 -1.572 2.553 1.00 0.18 51 THR A CA 8
ATOM 16808 C C . THR A 1 43 ? 10.708 -0.802 2.014 1.00 0.18 51 THR A C 8
ATOM 16809 O O . THR A 1 43 ? 10.866 0.279 1.444 1.00 0.20 51 THR A O 8
ATOM 16820 N N . VAL A 1 44 ? 9.518 -1.348 2.207 1.00 0.17 52 VAL A N 8
ATOM 16821 C CA . VAL A 1 44 ? 8.323 -0.751 1.637 1.00 0.19 52 VAL A CA 8
ATOM 16822 C C . VAL A 1 44 ? 7.655 0.160 2.650 1.00 0.19 52 VAL A C 8
ATOM 16823 O O . VAL A 1 44 ? 7.416 -0.218 3.797 1.00 0.27 52 VAL A O 8
ATOM 16836 N N . TYR A 1 45 ? 7.402 1.379 2.234 1.00 0.17 53 TYR A N 8
ATOM 16837 C CA . TYR A 1 45 ? 6.694 2.323 3.065 1.00 0.16 53 TYR A CA 8
ATOM 16838 C C . TYR A 1 45 ? 5.614 2.999 2.241 1.00 0.16 53 TYR A C 8
ATOM 16839 O O . TYR A 1 45 ? 5.899 3.619 1.220 1.00 0.17 53 TYR A O 8
ATOM 16857 N N . PHE A 1 46 ? 4.382 2.900 2.696 1.00 0.16 54 PHE A N 8
ATOM 16858 C CA . PHE A 1 46 ? 3.252 3.370 1.919 1.00 0.16 54 PHE A CA 8
ATOM 16859 C C . PHE A 1 46 ? 2.257 4.080 2.808 1.00 0.17 54 PHE A C 8
ATOM 16860 O O . PHE A 1 46 ? 2.262 3.898 4.025 1.00 0.22 54 PHE A O 8
ATOM 16877 N N . TRP A 1 47 ? 1.410 4.883 2.191 1.00 0.16 55 TRP A N 8
ATOM 16878 C CA . TRP A 1 47 ? 0.369 5.593 2.903 1.00 0.17 55 TRP A CA 8
ATOM 16879 C C . TRP A 1 47 ? -0.652 6.176 1.935 1.00 0.17 55 TRP A C 8
ATOM 16880 O O . TRP A 1 47 ? -0.336 6.500 0.789 1.00 0.24 55 TRP A O 8
ATOM 16901 N N . GLY A 1 48 ? -1.876 6.263 2.406 1.00 0.17 56 GLY A N 8
ATOM 16902 C CA . GLY A 1 48 ? -2.950 6.868 1.648 1.00 0.16 56 GLY A CA 8
ATOM 16903 C C . GLY A 1 48 ? -3.632 7.951 2.455 1.00 0.15 56 GLY A C 8
ATOM 16904 O O . GLY A 1 48 ? -2.964 8.743 3.115 1.00 0.18 56 GLY A O 8
ATOM 16908 N N . ALA A 1 49 ? -4.956 7.982 2.431 1.00 0.14 57 ALA A N 8
ATOM 16909 C CA . ALA A 1 49 ? -5.693 9.028 3.137 1.00 0.18 57 ALA A CA 8
ATOM 16910 C C . ALA A 1 49 ? -6.637 8.490 4.225 1.00 0.19 57 ALA A C 8
ATOM 16911 O O . ALA A 1 49 ? -7.538 9.211 4.659 1.00 0.22 57 ALA A O 8
ATOM 16918 N N . ASP A 1 50 ? -6.444 7.239 4.665 1.00 0.18 58 ASP A N 8
ATOM 16919 C CA . ASP A 1 50 ? -7.317 6.648 5.705 1.00 0.20 58 ASP A CA 8
ATOM 16920 C C . ASP A 1 50 ? -7.293 7.493 6.982 1.00 0.21 58 ASP A C 8
ATOM 16921 O O . ASP A 1 50 ? -6.370 8.277 7.213 1.00 0.22 58 ASP A O 8
ATOM 16930 N N . THR A 1 51 ? -8.312 7.300 7.814 1.00 0.23 59 THR A N 8
ATOM 16931 C CA . THR A 1 51 ? -8.568 8.180 8.947 1.00 0.27 59 THR A CA 8
ATOM 16932 C C . THR A 1 51 ? -7.594 7.953 10.106 1.00 0.30 59 THR A C 8
ATOM 16933 O O . THR A 1 51 ? -7.402 8.842 10.940 1.00 0.34 59 THR A O 8
ATOM 16944 N N . ARG A 1 52 ? -6.973 6.780 10.160 1.00 0.33 60 ARG A N 8
ATOM 16945 C CA . ARG A 1 52 ? -6.091 6.446 11.270 1.00 0.40 60 ARG A CA 8
ATOM 16946 C C . ARG A 1 52 ? -4.716 7.084 11.097 1.00 0.40 60 ARG A C 8
ATOM 16947 O O . ARG A 1 52 ? -4.287 7.890 11.926 1.00 0.46 60 ARG A O 8
ATOM 16968 N N . ASP A 1 53 ? -4.033 6.728 10.018 1.00 0.36 61 ASP A N 8
ATOM 16969 C CA . ASP A 1 53 ? -2.678 7.222 9.766 1.00 0.37 61 ASP A CA 8
ATOM 16970 C C . ASP A 1 53 ? -2.537 7.693 8.327 1.00 0.34 61 ASP A C 8
ATOM 16971 O O . ASP A 1 53 ? -1.733 8.571 8.015 1.00 0.53 61 ASP A O 8
ATOM 16980 N N . GLY A 1 54 ? -3.363 7.130 7.467 1.00 0.25 62 GLY A N 8
ATOM 16981 C CA . GLY A 1 54 ? -3.237 7.360 6.053 1.00 0.22 62 GLY A CA 8
ATOM 16982 C C . GLY A 1 54 ? -2.895 6.075 5.344 1.00 0.19 62 GLY A C 8
ATOM 16983 O O . GLY A 1 54 ? -1.742 5.809 5.035 1.00 0.32 62 GLY A O 8
ATOM 16987 N N . LYS A 1 55 ? -3.899 5.251 5.134 1.00 0.35 63 LYS A N 8
ATOM 16988 C CA . LYS A 1 55 ? -3.718 3.980 4.442 1.00 0.39 63 LYS A CA 8
ATOM 16989 C C . LYS A 1 55 ? -4.373 4.003 3.060 1.00 0.33 63 LYS A C 8
ATOM 16990 O O . LYS A 1 55 ? -3.689 3.924 2.047 1.00 0.38 63 LYS A O 8
ATOM 17009 N N . LEU A 1 56 ? -5.702 4.130 3.034 1.00 0.26 64 LEU A N 8
ATOM 17010 C CA . LEU A 1 56 ? -6.465 4.148 1.782 1.00 0.22 64 LEU A CA 8
ATOM 17011 C C . LEU A 1 56 ? -7.837 4.775 1.989 1.00 0.18 64 LEU A C 8
ATOM 17012 O O . LEU A 1 56 ? -8.363 4.781 3.102 1.00 0.18 64 LEU A O 8
ATOM 17028 N N . VAL A 1 57 ? -8.405 5.288 0.905 1.00 0.17 65 VAL A N 8
ATOM 17029 C CA . VAL A 1 57 ? -9.762 5.825 0.905 1.00 0.16 65 VAL A CA 8
ATOM 17030 C C . VAL A 1 57 ? -10.441 5.491 -0.415 1.00 0.15 65 VAL A C 8
ATOM 17031 O O . VAL A 1 57 ? -9.884 5.757 -1.478 1.00 0.18 65 VAL A O 8
ATOM 17044 N N . MET A 1 58 ? -11.628 4.899 -0.350 1.00 0.14 66 MET A N 8
ATOM 17045 C CA . MET A 1 58 ? -12.412 4.655 -1.556 1.00 0.14 66 MET A CA 8
ATOM 17046 C C . MET A 1 58 ? -13.230 5.899 -1.866 1.00 0.15 66 MET A C 8
ATOM 17047 O O . MET A 1 58 ? -14.063 6.315 -1.062 1.00 0.16 66 MET A O 8
ATOM 17061 N N . LYS A 1 59 ? -12.967 6.523 -3.002 1.00 0.17 67 LYS A N 8
ATOM 17062 C CA . LYS A 1 59 ? -13.670 7.744 -3.352 1.00 0.19 67 LYS A CA 8
ATOM 17063 C C . LYS A 1 59 ? -14.097 7.776 -4.812 1.00 0.20 67 LYS A C 8
ATOM 17064 O O . LYS A 1 59 ? -13.307 7.506 -5.717 1.00 0.22 67 LYS A O 8
ATOM 17083 N N . LYS A 1 60 ? -15.366 8.079 -5.021 1.00 0.21 68 LYS A N 8
ATOM 17084 C CA . LYS A 1 60 ? -15.895 8.336 -6.351 1.00 0.23 68 LYS A CA 8
ATOM 17085 C C . LYS A 1 60 ? -16.759 9.589 -6.299 1.00 0.34 68 LYS A C 8
ATOM 17086 O O . LYS A 1 60 ? -17.717 9.662 -5.526 1.00 0.45 68 LYS A O 8
ATOM 17105 N N . GLY A 1 61 ? -16.393 10.592 -7.084 1.00 0.56 69 GLY A N 8
ATOM 17106 C CA . GLY A 1 61 ? -17.123 11.841 -7.068 1.00 0.70 69 GLY A CA 8
ATOM 17107 C C . GLY A 1 61 ? -17.015 12.541 -5.728 1.00 0.73 69 GLY A C 8
ATOM 17108 O O . GLY A 1 61 ? -15.962 13.083 -5.383 1.00 0.88 69 GLY A O 8
ATOM 17112 N N . GLN A 1 62 ? -18.095 12.512 -4.959 1.00 0.68 70 GLN A N 8
ATOM 17113 C CA . GLN A 1 62 ? -18.122 13.163 -3.657 1.00 0.78 70 GLN A CA 8
ATOM 17114 C C . GLN A 1 62 ? -18.231 12.145 -2.526 1.00 0.67 70 GLN A C 8
ATOM 17115 O O . GLN A 1 62 ? -18.456 12.514 -1.373 1.00 0.80 70 GLN A O 8
ATOM 17129 N N . ASP A 1 63 ? -18.061 10.870 -2.847 1.00 0.47 71 ASP A N 8
ATOM 17130 C CA . ASP A 1 63 ? -18.140 9.823 -1.836 1.00 0.43 71 ASP A CA 8
ATOM 17131 C C . ASP A 1 63 ? -16.753 9.295 -1.513 1.00 0.33 71 ASP A C 8
ATOM 17132 O O . ASP A 1 63 ? -16.216 8.469 -2.245 1.00 0.28 71 ASP A O 8
ATOM 17141 N N . LYS A 1 64 ? -16.174 9.787 -0.427 1.00 0.34 72 LYS A N 8
ATOM 17142 C CA . LYS A 1 64 ? -14.849 9.356 0.004 1.00 0.27 72 LYS A CA 8
ATOM 17143 C C . LYS A 1 64 ? -14.957 8.688 1.365 1.00 0.25 72 LYS A C 8
ATOM 17144 O O . LYS A 1 64 ? -15.523 9.264 2.295 1.00 0.27 72 LYS A O 8
ATOM 17163 N N . TYR A 1 65 ? -14.427 7.481 1.495 1.00 0.21 73 TYR A N 8
ATOM 17164 C CA . TYR A 1 65 ? -14.547 6.752 2.747 1.00 0.22 73 TYR A CA 8
ATOM 17165 C C . TYR A 1 65 ? -13.205 6.238 3.237 1.00 0.20 73 TYR A C 8
ATOM 17166 O O . TYR A 1 65 ? -12.467 5.580 2.501 1.00 0.20 73 TYR A O 8
ATOM 17184 N N . THR A 1 66 ? -12.907 6.539 4.490 1.00 0.22 74 THR A N 8
ATOM 17185 C CA . THR A 1 66 ? -11.675 6.108 5.117 1.00 0.22 74 THR A CA 8
ATOM 17186 C C . THR A 1 66 ? -11.836 4.716 5.713 1.00 0.24 74 THR A C 8
ATOM 17187 O O . THR A 1 66 ? -12.757 4.466 6.491 1.00 0.30 74 THR A O 8
ATOM 17198 N N . LEU A 1 67 ? -10.942 3.818 5.343 1.00 0.24 75 LEU A N 8
ATOM 17199 C CA . LEU A 1 67 ? -11.021 2.438 5.790 1.00 0.27 75 LEU A CA 8
ATOM 17200 C C . LEU A 1 67 ? -9.671 1.992 6.326 1.00 0.24 75 LEU A C 8
ATOM 17201 O O . LEU A 1 67 ? -8.628 2.433 5.836 1.00 0.26 75 LEU A O 8
ATOM 17217 N N . MET A 1 68 ? -9.690 1.121 7.323 1.00 0.28 76 MET A N 8
ATOM 17218 C CA . MET A 1 68 ? -8.459 0.639 7.930 1.00 0.32 76 MET A CA 8
ATOM 17219 C C . MET A 1 68 ? -7.741 -0.327 7.004 1.00 0.29 76 MET A C 8
ATOM 17220 O O . MET A 1 68 ? -7.982 -1.536 7.020 1.00 0.49 76 MET A O 8
ATOM 17234 N N . THR A 1 69 ? -6.845 0.221 6.208 1.00 0.28 77 THR A N 8
ATOM 17235 C CA . THR A 1 69 ? -6.085 -0.553 5.254 1.00 0.25 77 THR A CA 8
ATOM 17236 C C . THR A 1 69 ? -4.777 -1.045 5.862 1.00 0.30 77 THR A C 8
ATOM 17237 O O . THR A 1 69 ? -4.027 -0.284 6.475 1.00 0.34 77 THR A O 8
ATOM 17248 N N . THR A 1 70 ? -4.528 -2.331 5.704 1.00 0.39 78 THR A N 8
ATOM 17249 C CA . THR A 1 70 ? -3.327 -2.943 6.216 1.00 0.41 78 THR A CA 8
ATOM 17250 C C . THR A 1 70 ? -2.889 -4.059 5.278 1.00 0.47 78 THR A C 8
ATOM 17251 O O . THR A 1 70 ? -3.709 -4.869 4.838 1.00 0.73 78 THR A O 8
ATOM 17262 N N . TYR A 1 71 ? -1.612 -4.084 4.939 1.00 0.38 79 TYR A N 8
ATOM 17263 C CA . TYR A 1 71 ? -1.100 -5.133 4.083 1.00 0.48 79 TYR A CA 8
ATOM 17264 C C . TYR A 1 71 ? -0.476 -6.209 4.938 1.00 0.56 79 TYR A C 8
ATOM 17265 O O . TYR A 1 71 ? -0.469 -6.107 6.164 1.00 0.51 79 TYR A O 8
ATOM 17283 N N . GLY A 1 72 ? 0.059 -7.218 4.297 1.00 0.84 80 GLY A N 8
ATOM 17284 C CA . GLY A 1 72 ? 0.688 -8.273 5.033 1.00 1.06 80 GLY A CA 8
ATOM 17285 C C . GLY A 1 72 ? 2.071 -7.886 5.494 1.00 1.72 80 GLY A C 8
ATOM 17286 O O . GLY A 1 72 ? 2.889 -7.427 4.697 1.00 1.84 80 GLY A O 8
ATOM 17290 N N . GLY A 1 73 ? 2.313 -8.019 6.787 1.00 2.61 81 GLY A N 8
ATOM 17291 C CA . GLY A 1 73 ? 3.654 -7.867 7.302 1.00 3.35 81 GLY A CA 8
ATOM 17292 C C . GLY A 1 73 ? 4.564 -8.893 6.675 1.00 2.67 81 GLY A C 8
ATOM 17293 O O . GLY A 1 73 ? 4.278 -10.093 6.750 1.00 3.01 81 GLY A O 8
ATOM 17297 N N . ALA A 1 74 ? 5.627 -8.424 6.023 1.00 2.09 82 ALA A N 8
ATOM 17298 C CA . ALA A 1 74 ? 6.498 -9.288 5.228 1.00 1.53 82 ALA A CA 8
ATOM 17299 C C . ALA A 1 74 ? 5.723 -9.904 4.075 1.00 1.12 82 ALA A C 8
ATOM 17300 O O . ALA A 1 74 ? 6.131 -10.920 3.513 1.00 1.74 82 ALA A O 8
ATOM 17307 N N . VAL A 1 75 ? 4.604 -9.254 3.749 1.00 1.23 83 VAL A N 8
ATOM 17308 C CA . VAL A 1 75 ? 3.622 -9.720 2.774 1.00 2.22 83 VAL A CA 8
ATOM 17309 C C . VAL A 1 75 ? 3.317 -11.221 2.946 1.00 2.88 83 VAL A C 8
ATOM 17310 O O . VAL A 1 75 ? 3.113 -11.954 1.980 1.00 3.52 83 VAL A O 8
ATOM 17323 N N . GLN A 1 76 ? 3.268 -11.670 4.205 1.00 3.08 84 GLN A N 8
ATOM 17324 C CA . GLN A 1 76 ? 3.027 -13.080 4.507 1.00 3.74 84 GLN A CA 8
ATOM 17325 C C . GLN A 1 76 ? 2.138 -13.260 5.740 1.00 3.88 84 GLN A C 8
ATOM 17326 O O . GLN A 1 76 ? 2.632 -13.526 6.839 1.00 4.30 84 GLN A O 8
ATOM 17340 N N . GLN A 1 77 ? 0.828 -13.101 5.538 1.00 3.84 85 GLN A N 8
ATOM 17341 C CA . GLN A 1 77 ? -0.191 -13.409 6.555 1.00 4.13 85 GLN A CA 8
ATOM 17342 C C . GLN A 1 77 ? 0.087 -12.736 7.902 1.00 4.08 85 GLN A C 8
ATOM 17343 O O . GLN A 1 77 ? 0.026 -13.380 8.953 1.00 4.61 85 GLN A O 8
ATOM 17357 N N . GLN A 1 78 ? 0.374 -11.446 7.870 1.00 3.80 86 GLN A N 8
ATOM 17358 C CA . GLN A 1 78 ? 0.640 -10.684 9.084 1.00 3.95 86 GLN A CA 8
ATOM 17359 C C . GLN A 1 78 ? 0.079 -9.280 8.940 1.00 3.20 86 GLN A C 8
ATOM 17360 O O . GLN A 1 78 ? -0.080 -8.793 7.826 1.00 3.11 86 GLN A O 8
ATOM 17374 N N . LEU A 1 79 ? -0.228 -8.635 10.055 1.00 2.96 87 LEU A N 8
ATOM 17375 C CA . LEU A 1 79 ? -0.766 -7.283 10.016 1.00 2.49 87 LEU A CA 8
ATOM 17376 C C . LEU A 1 79 ? 0.353 -6.266 9.821 1.00 1.71 87 LEU A C 8
ATOM 17377 O O . LEU A 1 79 ? 1.451 -6.424 10.359 1.00 1.95 87 LEU A O 8
ATOM 17393 N N . GLY A 1 80 ? 0.078 -5.248 9.025 1.00 1.03 88 GLY A N 8
ATOM 17394 C CA . GLY A 1 80 ? 1.054 -4.208 8.781 1.00 0.69 88 GLY A CA 8
ATOM 17395 C C . GLY A 1 80 ? 0.401 -2.860 8.563 1.00 0.63 88 GLY A C 8
ATOM 17396 O O . GLY A 1 80 ? -0.496 -2.470 9.313 1.00 0.95 88 GLY A O 8
ATOM 17400 N N . GLY A 1 81 ? 0.821 -2.166 7.510 1.00 0.50 89 GLY A N 8
ATOM 17401 C CA . GLY A 1 81 ? 0.310 -0.824 7.237 1.00 0.53 89 GLY A CA 8
ATOM 17402 C C . GLY A 1 81 ? 0.762 0.201 8.267 1.00 0.76 89 GLY A C 8
ATOM 17403 O O . GLY A 1 81 ? 1.075 -0.157 9.401 1.00 1.61 89 GLY A O 8
ATOM 17407 N N . GLY A 1 82 ? 0.795 1.479 7.873 1.00 0.54 90 GLY A N 8
ATOM 17408 C CA . GLY A 1 82 ? 1.212 2.533 8.789 1.00 0.66 90 GLY A CA 8
ATOM 17409 C C . GLY A 1 82 ? 2.588 2.281 9.363 1.00 0.54 90 GLY A C 8
ATOM 17410 O O . GLY A 1 82 ? 2.716 1.886 10.525 1.00 0.61 90 GLY A O 8
ATOM 17414 N N . TYR A 1 83 ? 3.613 2.485 8.537 1.00 0.45 91 TYR A N 8
ATOM 17415 C CA . TYR A 1 83 ? 4.992 2.219 8.934 1.00 0.43 91 TYR A CA 8
ATOM 17416 C C . TYR A 1 83 ? 5.189 0.708 9.081 1.00 0.49 91 TYR A C 8
ATOM 17417 O O . TYR A 1 83 ? 5.964 0.222 9.906 1.00 0.78 91 TYR A O 8
ATOM 17435 N N . GLY A 1 84 ? 4.444 -0.030 8.275 1.00 0.37 92 GLY A N 8
ATOM 17436 C CA . GLY A 1 84 ? 4.667 -1.449 8.152 1.00 0.40 92 GLY A CA 8
ATOM 17437 C C . GLY A 1 84 ? 5.557 -1.718 6.969 1.00 0.36 92 GLY A C 8
ATOM 17438 O O . GLY A 1 84 ? 5.198 -1.387 5.838 1.00 0.53 92 GLY A O 8
ATOM 17442 N N . TYR A 1 85 ? 6.725 -2.283 7.214 1.00 0.29 93 TYR A N 8
ATOM 17443 C CA . TYR A 1 85 ? 7.709 -2.431 6.162 1.00 0.27 93 TYR A CA 8
ATOM 17444 C C . TYR A 1 85 ? 8.330 -3.818 6.148 1.00 0.30 93 TYR A C 8
ATOM 17445 O O . TYR A 1 85 ? 8.366 -4.520 7.161 1.00 0.37 93 TYR A O 8
ATOM 17463 N N . TYR A 1 86 ? 8.811 -4.197 4.978 1.00 0.32 94 TYR A N 8
ATOM 17464 C CA . TYR A 1 86 ? 9.555 -5.426 4.800 1.00 0.41 94 TYR A CA 8
ATOM 17465 C C . TYR A 1 86 ? 10.698 -5.165 3.835 1.00 0.38 94 TYR A C 8
ATOM 17466 O O . TYR A 1 86 ? 10.552 -4.370 2.908 1.00 0.40 94 TYR A O 8
ATOM 17484 N N . HIS A 1 87 ? 11.826 -5.819 4.059 1.00 0.52 95 HIS A N 8
ATOM 17485 C CA . HIS A 1 87 ? 12.995 -5.627 3.217 1.00 0.60 95 HIS A CA 8
ATOM 17486 C C . HIS A 1 87 ? 12.948 -6.534 1.988 1.00 0.48 95 HIS A C 8
ATOM 17487 O O . HIS A 1 87 ? 12.941 -7.761 2.106 1.00 0.48 95 HIS A O 8
ATOM 17502 N N . VAL A 1 88 ? 12.880 -5.924 0.814 1.00 0.43 96 VAL A N 8
ATOM 17503 C CA . VAL A 1 88 ? 12.889 -6.666 -0.437 1.00 0.35 96 VAL A CA 8
ATOM 17504 C C . VAL A 1 88 ? 14.331 -6.978 -0.836 1.00 0.35 96 VAL A C 8
ATOM 17505 O O . VAL A 1 88 ? 15.206 -6.120 -0.756 1.00 0.48 96 VAL A O 8
ATOM 17518 N N . SER A 1 89 ? 14.596 -8.212 -1.220 1.00 0.34 97 SER A N 8
ATOM 17519 C CA . SER A 1 89 ? 15.930 -8.578 -1.650 1.00 0.32 97 SER A CA 8
ATOM 17520 C C . SER A 1 89 ? 16.052 -8.421 -3.161 1.00 0.30 97 SER A C 8
ATOM 17521 O O . SER A 1 89 ? 15.061 -8.123 -3.834 1.00 0.33 97 SER A O 8
ATOM 17529 N N . GLN A 1 90 ? 17.244 -8.636 -3.698 1.00 0.29 98 GLN A N 8
ATOM 17530 C CA . GLN A 1 90 ? 17.494 -8.401 -5.115 1.00 0.32 98 GLN A CA 8
ATOM 17531 C C . GLN A 1 90 ? 16.582 -9.252 -6.011 1.00 0.41 98 GLN A C 8
ATOM 17532 O O . GLN A 1 90 ? 16.228 -8.843 -7.117 1.00 0.53 98 GLN A O 8
ATOM 17546 N N . LYS A 1 91 ? 16.190 -10.425 -5.529 1.00 0.46 99 LYS A N 8
ATOM 17547 C CA . LYS A 1 91 ? 15.341 -11.322 -6.303 1.00 0.56 99 LYS A CA 8
ATOM 17548 C C . LYS A 1 91 ? 14.070 -11.691 -5.536 1.00 0.53 99 LYS A C 8
ATOM 17549 O O . LYS A 1 91 ? 13.514 -12.775 -5.717 1.00 0.61 99 LYS A O 8
ATOM 17568 N N . THR A 1 92 ? 13.615 -10.788 -4.680 1.00 0.46 100 THR A N 8
ATOM 17569 C CA . THR A 1 92 ? 12.376 -10.994 -3.937 1.00 0.49 100 THR A CA 8
ATOM 17570 C C . THR A 1 92 ? 11.168 -10.563 -4.774 1.00 0.50 100 THR A C 8
ATOM 17571 O O . THR A 1 92 ? 11.171 -9.486 -5.371 1.00 0.49 100 THR A O 8
ATOM 17582 N N . PRO A 1 93 ? 10.135 -11.428 -4.850 1.00 0.55 101 PRO A N 8
ATOM 17583 C CA . PRO A 1 93 ? 8.884 -11.135 -5.571 1.00 0.59 101 PRO A CA 8
ATOM 17584 C C . PRO A 1 93 ? 8.218 -9.838 -5.109 1.00 0.56 101 PRO A C 8
ATOM 17585 O O . PRO A 1 93 ? 8.391 -9.415 -3.963 1.00 0.59 101 PRO A O 8
ATOM 17596 N N . PRO A 1 94 ? 7.439 -9.206 -6.006 1.00 0.54 102 PRO A N 8
ATOM 17597 C CA . PRO A 1 94 ? 6.718 -7.958 -5.719 1.00 0.56 102 PRO A CA 8
ATOM 17598 C C . PRO A 1 94 ? 5.806 -8.076 -4.499 1.00 0.43 102 PRO A C 8
ATOM 17599 O O . PRO A 1 94 ? 5.127 -9.090 -4.312 1.00 0.42 102 PRO A O 8
ATOM 17610 N N . GLN A 1 95 ? 5.779 -7.026 -3.689 1.00 0.45 103 GLN A N 8
ATOM 17611 C CA . GLN A 1 95 ? 4.998 -7.026 -2.466 1.00 0.46 103 GLN A CA 8
ATOM 17612 C C . GLN A 1 95 ? 3.562 -6.629 -2.763 1.00 0.41 103 GLN A C 8
ATOM 17613 O O . GLN A 1 95 ? 3.280 -6.005 -3.786 1.00 0.52 103 GLN A O 8
ATOM 17627 N N . THR A 1 96 ? 2.661 -6.997 -1.877 1.00 0.43 104 THR A N 8
ATOM 17628 C CA . THR A 1 96 ? 1.253 -6.734 -2.085 1.00 0.45 104 THR A CA 8
ATOM 17629 C C . THR A 1 96 ? 0.683 -5.907 -0.945 1.00 0.39 104 THR A C 8
ATOM 17630 O O . THR A 1 96 ? 0.794 -6.281 0.224 1.00 0.43 104 THR A O 8
ATOM 17641 N N . ILE A 1 97 ? 0.085 -4.784 -1.287 1.00 0.34 105 ILE A N 8
ATOM 17642 C CA . ILE A 1 97 ? -0.593 -3.962 -0.304 1.00 0.30 105 ILE A CA 8
ATOM 17643 C C . ILE A 1 97 ? -2.094 -4.188 -0.433 1.00 0.28 105 ILE A C 8
ATOM 17644 O O . ILE A 1 97 ? -2.622 -4.172 -1.543 1.00 0.29 105 ILE A O 8
ATOM 17660 N N . SER A 1 98 ? -2.779 -4.430 0.674 1.00 0.29 106 SER A N 8
ATOM 17661 C CA . SER A 1 98 ? -4.209 -4.692 0.615 1.00 0.25 106 SER A CA 8
ATOM 17662 C C . SER A 1 98 ? -4.998 -3.662 1.405 1.00 0.25 106 SER A C 8
ATOM 17663 O O . SER A 1 98 ? -4.621 -3.286 2.515 1.00 0.30 106 SER A O 8
ATOM 17671 N N . GLY A 1 99 ? -6.090 -3.216 0.813 1.00 0.23 107 GLY A N 8
ATOM 17672 C CA . GLY A 1 99 ? -6.979 -2.291 1.478 1.00 0.24 107 GLY A CA 8
ATOM 17673 C C . GLY A 1 99 ? -8.188 -2.989 2.048 1.00 0.22 107 GLY A C 8
ATOM 17674 O O . GLY A 1 99 ? -8.919 -3.658 1.323 1.00 0.27 107 GLY A O 8
ATOM 17678 N N . VAL A 1 100 ? -8.403 -2.827 3.341 1.00 0.19 108 VAL A N 8
ATOM 17679 C CA . VAL A 1 100 ? -9.484 -3.507 4.030 1.00 0.19 108 VAL A CA 8
ATOM 17680 C C . VAL A 1 100 ? -10.641 -2.550 4.247 1.00 0.21 108 VAL A C 8
ATOM 17681 O O . VAL A 1 100 ? -10.590 -1.675 5.115 1.00 0.32 108 VAL A O 8
ATOM 17694 N N . VAL A 1 101 ? -11.671 -2.718 3.442 1.00 0.21 109 VAL A N 8
ATOM 17695 C CA . VAL A 1 101 ? -12.851 -1.871 3.500 1.00 0.24 109 VAL A CA 8
ATOM 17696 C C . VAL A 1 101 ? -13.520 -1.940 4.868 1.00 0.31 109 VAL A C 8
ATOM 17697 O O . VAL A 1 101 ? -13.528 -2.990 5.517 1.00 0.46 109 VAL A O 8
ATOM 17710 N N . SER A 1 102 ? -14.045 -0.802 5.310 1.00 0.26 110 SER A N 8
ATOM 17711 C CA . SER A 1 102 ? -14.806 -0.728 6.540 1.00 0.32 110 SER A CA 8
ATOM 17712 C C . SER A 1 102 ? -16.072 -1.574 6.421 1.00 0.38 110 SER A C 8
ATOM 17713 O O . SER A 1 102 ? -17.114 -1.106 5.954 1.00 0.42 110 SER A O 8
ATOM 17721 N N . LYS A 1 103 ? -15.964 -2.823 6.842 1.00 0.46 111 LYS A N 8
ATOM 17722 C CA . LYS A 1 103 ? -17.055 -3.778 6.735 1.00 0.56 111 LYS A CA 8
ATOM 17723 C C . LYS A 1 103 ? -18.143 -3.460 7.749 1.00 0.45 111 LYS A C 8
ATOM 17724 O O . LYS A 1 103 ? -19.258 -3.961 7.664 1.00 0.52 111 LYS A O 8
ATOM 17743 N N . ASN A 1 104 ? -17.811 -2.604 8.702 1.00 0.41 112 ASN A N 8
ATOM 17744 C CA . ASN A 1 104 ? -18.765 -2.221 9.735 1.00 0.45 112 ASN A CA 8
ATOM 17745 C C . ASN A 1 104 ? -19.618 -1.058 9.254 1.00 0.37 112 ASN A C 8
ATOM 17746 O O . ASN A 1 104 ? -20.357 -0.443 10.022 1.00 0.52 112 ASN A O 8
ATOM 17757 N N . VAL A 1 105 ? -19.503 -0.760 7.968 1.00 0.43 113 VAL A N 8
ATOM 17758 C CA . VAL A 1 105 ? -20.272 0.306 7.356 1.00 0.39 113 VAL A CA 8
ATOM 17759 C C . VAL A 1 105 ? -21.256 -0.257 6.334 1.00 0.41 113 VAL A C 8
ATOM 17760 O O . VAL A 1 105 ? -22.455 0.025 6.404 1.00 0.49 113 VAL A O 8
ATOM 17773 N N . GLY A 1 106 ? -20.764 -1.066 5.398 1.00 0.39 114 GLY A N 8
ATOM 17774 C CA . GLY A 1 106 ? -21.640 -1.604 4.372 1.00 0.41 114 GLY A CA 8
ATOM 17775 C C . GLY A 1 106 ? -21.945 -0.568 3.304 1.00 0.37 114 GLY A C 8
ATOM 17776 O O . GLY A 1 106 ? -23.106 -0.220 3.081 1.00 0.40 114 GLY A O 8
ATOM 17780 N N . TYR A 1 107 ? -20.889 -0.038 2.691 1.00 0.34 115 TYR A N 8
ATOM 17781 C CA . TYR A 1 107 ? -20.992 1.068 1.733 1.00 0.31 115 TYR A CA 8
ATOM 17782 C C . TYR A 1 107 ? -21.937 0.773 0.572 1.00 0.31 115 TYR A C 8
ATOM 17783 O O . TYR A 1 107 ? -22.282 -0.377 0.292 1.00 0.35 115 TYR A O 8
ATOM 17801 N N . LYS A 1 108 ? -22.336 1.844 -0.101 1.00 0.30 116 LYS A N 8
ATOM 17802 C CA . LYS A 1 108 ? -23.235 1.760 -1.239 1.00 0.30 116 LYS A CA 8
ATOM 17803 C C . LYS A 1 108 ? -22.444 1.454 -2.511 1.00 0.29 116 LYS A C 8
ATOM 17804 O O . LYS A 1 108 ? -21.287 1.864 -2.638 1.00 0.28 116 LYS A O 8
ATOM 17823 N N . PRO A 1 109 ? -23.064 0.727 -3.456 1.00 0.31 117 PRO A N 8
ATOM 17824 C CA . PRO A 1 109 ? -22.419 0.291 -4.708 1.00 0.30 117 PRO A CA 8
ATOM 17825 C C . PRO A 1 109 ? -21.798 1.431 -5.513 1.00 0.29 117 PRO A C 8
ATOM 17826 O O . PRO A 1 109 ? -22.246 2.579 -5.445 1.00 0.43 117 PRO A O 8
ATOM 17837 N N . GLY A 1 110 ? -20.770 1.096 -6.285 1.00 0.23 118 GLY A N 8
ATOM 17838 C CA . GLY A 1 110 ? -20.082 2.083 -7.092 1.00 0.21 118 GLY A CA 8
ATOM 17839 C C . GLY A 1 110 ? -18.626 1.727 -7.297 1.00 0.18 118 GLY A C 8
ATOM 17840 O O . GLY A 1 110 ? -18.058 0.961 -6.518 1.00 0.18 118 GLY A O 8
ATOM 17844 N N . GLN A 1 111 ? -18.027 2.260 -8.351 1.00 0.19 119 GLN A N 8
ATOM 17845 C CA . GLN A 1 111 ? -16.601 2.093 -8.579 1.00 0.18 119 GLN A CA 8
ATOM 17846 C C . GLN A 1 111 ? -15.841 3.242 -7.929 1.00 0.16 119 GLN A C 8
ATOM 17847 O O . GLN A 1 111 ? -15.788 4.349 -8.459 1.00 0.21 119 GLN A O 8
ATOM 17861 N N . TYR A 1 112 ? -15.278 2.974 -6.767 1.00 0.15 120 TYR A N 8
ATOM 17862 C CA . TYR A 1 112 ? -14.534 3.973 -6.023 1.00 0.15 120 TYR A CA 8
ATOM 17863 C C . TYR A 1 112 ? -13.061 3.910 -6.385 1.00 0.16 120 TYR A C 8
ATOM 17864 O O . TYR A 1 112 ? -12.568 2.875 -6.830 1.00 0.19 120 TYR A O 8
ATOM 17882 N N . THR A 1 113 ? -12.368 5.015 -6.196 1.00 0.16 121 THR A N 8
ATOM 17883 C CA . THR A 1 113 ? -10.948 5.090 -6.481 1.00 0.16 121 THR A CA 8
ATOM 17884 C C . THR A 1 113 ? -10.164 5.208 -5.178 1.00 0.16 121 THR A C 8
ATOM 17885 O O . THR A 1 113 ? -10.523 5.998 -4.308 1.00 0.17 121 THR A O 8
ATOM 17896 N N . VAL A 1 114 ? -9.113 4.415 -5.039 1.00 0.14 122 VAL A N 8
ATOM 17897 C CA . VAL A 1 114 ? -8.323 4.398 -3.811 1.00 0.14 122 VAL A CA 8
ATOM 17898 C C . VAL A 1 114 ? -6.903 4.904 -4.058 1.00 0.15 122 VAL A C 8
ATOM 17899 O O . VAL A 1 114 ? -6.204 4.412 -4.940 1.00 0.17 122 VAL A O 8
ATOM 17912 N N . GLU A 1 115 ? -6.490 5.895 -3.280 1.00 0.15 123 GLU A N 8
ATOM 17913 C CA . GLU A 1 115 ? -5.182 6.526 -3.454 1.00 0.16 123 GLU A CA 8
ATOM 17914 C C . GLU A 1 115 ? -4.139 5.922 -2.515 1.00 0.17 123 GLU A C 8
ATOM 17915 O O . GLU A 1 115 ? -4.345 5.862 -1.302 1.00 0.18 123 GLU A O 8
ATOM 17927 N N . LEU A 1 116 ? -3.017 5.490 -3.087 1.00 0.18 124 LEU A N 8
ATOM 17928 C CA . LEU A 1 116 ? -1.927 4.908 -2.316 1.00 0.18 124 LEU A CA 8
ATOM 17929 C C . LEU A 1 116 ? -0.582 5.406 -2.829 1.00 0.17 124 LEU A C 8
ATOM 17930 O O . LEU A 1 116 ? -0.416 5.657 -4.022 1.00 0.19 124 LEU A O 8
ATOM 17946 N N . THR A 1 117 ? 0.365 5.565 -1.920 1.00 0.16 125 THR A N 8
ATOM 17947 C CA . THR A 1 117 ? 1.735 5.871 -2.286 1.00 0.16 125 THR A CA 8
ATOM 17948 C C . THR A 1 117 ? 2.567 4.585 -2.290 1.00 0.16 125 THR A C 8
ATOM 17949 O O . THR A 1 117 ? 2.215 3.625 -2.967 1.00 0.19 125 THR A O 8
ATOM 17960 N N . GLY A 1 118 ? 3.633 4.542 -1.505 1.00 0.16 126 GLY A N 8
ATOM 17961 C CA . GLY A 1 118 ? 4.432 3.337 -1.438 1.00 0.17 126 GLY A CA 8
ATOM 17962 C C . GLY A 1 118 ? 5.795 3.490 -2.063 1.00 0.17 126 GLY A C 8
ATOM 17963 O O . GLY A 1 118 ? 6.055 2.970 -3.143 1.00 0.19 126 GLY A O 8
ATOM 17967 N N . PHE A 1 119 ? 6.665 4.213 -1.380 1.00 0.18 127 PHE A N 8
ATOM 17968 C CA . PHE A 1 119 ? 8.037 4.363 -1.822 1.00 0.19 127 PHE A CA 8
ATOM 17969 C C . PHE A 1 119 ? 8.901 3.351 -1.085 1.00 0.18 127 PHE A C 8
ATOM 17970 O O . PHE A 1 119 ? 8.435 2.687 -0.155 1.00 0.19 127 PHE A O 8
ATOM 17987 N N . PHE A 1 120 ? 10.151 3.229 -1.485 1.00 0.21 128 PHE A N 8
ATOM 17988 C CA . PHE A 1 120 ? 11.053 2.329 -0.806 1.00 0.21 128 PHE A CA 8
ATOM 17989 C C . PHE A 1 120 ? 12.231 3.112 -0.248 1.00 0.23 128 PHE A C 8
ATOM 17990 O O . PHE A 1 120 ? 12.794 3.977 -0.923 1.00 0.25 128 PHE A O 8
ATOM 18007 N N . SER A 1 121 ? 12.569 2.837 1.001 1.00 0.24 129 SER A N 8
ATOM 18008 C CA . SER A 1 121 ? 13.683 3.505 1.646 1.00 0.28 129 SER A CA 8
ATOM 18009 C C . SER A 1 121 ? 14.990 2.929 1.123 1.00 0.26 129 SER A C 8
ATOM 18010 O O . SER A 1 121 ? 15.265 1.741 1.273 1.00 0.28 129 SER A O 8
ATOM 18018 N N . LEU A 1 122 ? 15.777 3.771 0.475 1.00 0.36 130 LEU A N 8
ATOM 18019 C CA . LEU A 1 122 ? 17.003 3.326 -0.158 1.00 0.36 130 LEU A CA 8
ATOM 18020 C C . LEU A 1 122 ? 18.216 3.670 0.695 1.00 0.43 130 LEU A C 8
ATOM 18021 O O . LEU A 1 122 ? 18.519 4.839 0.942 1.00 0.69 130 LEU A O 8
ATOM 18037 N N . ASN A 1 123 ? 18.894 2.625 1.153 1.00 0.41 131 ASN A N 8
ATOM 18038 C CA . ASN A 1 123 ? 20.075 2.775 1.990 1.00 0.42 131 ASN A CA 8
ATOM 18039 C C . ASN A 1 123 ? 21.278 3.214 1.160 1.00 0.44 131 ASN A C 8
ATOM 18040 O O . ASN A 1 123 ? 22.035 4.101 1.551 1.00 0.57 131 ASN A O 8
ATOM 18051 N N . ASP A 1 124 ? 21.414 2.581 -0.002 1.00 0.37 132 ASP A N 8
ATOM 18052 C CA . ASP A 1 124 ? 22.436 2.916 -1.000 1.00 0.44 132 ASP A CA 8
ATOM 18053 C C . ASP A 1 124 ? 23.848 2.726 -0.452 1.00 0.47 132 ASP A C 8
ATOM 18054 O O . ASP A 1 124 ? 24.780 3.439 -0.821 1.00 0.80 132 ASP A O 8
ATOM 18063 N N . ASN A 1 125 ? 23.989 1.737 0.409 1.00 0.54 133 ASN A N 8
ATOM 18064 C CA . ASN A 1 125 ? 25.272 1.401 1.032 1.00 0.58 133 ASN A CA 8
ATOM 18065 C C . ASN A 1 125 ? 25.107 0.138 1.873 1.00 0.48 133 ASN A C 8
ATOM 18066 O O . ASN A 1 125 ? 25.433 0.111 3.062 1.00 0.61 133 ASN A O 8
ATOM 18077 N N . LYS A 1 126 ? 24.584 -0.909 1.249 1.00 0.42 134 LYS A N 8
ATOM 18078 C CA . LYS A 1 126 ? 24.218 -2.120 1.968 1.00 0.48 134 LYS A CA 8
ATOM 18079 C C . LYS A 1 126 ? 23.776 -3.203 0.990 1.00 0.61 134 LYS A C 8
ATOM 18080 O O . LYS A 1 126 ? 24.158 -3.187 -0.180 1.00 1.11 134 LYS A O 8
ATOM 18099 N N . GLN A 1 127 ? 22.938 -4.107 1.488 1.00 0.42 135 GLN A N 8
ATOM 18100 C CA . GLN A 1 127 ? 22.443 -5.255 0.740 1.00 0.45 135 GLN A CA 8
ATOM 18101 C C . GLN A 1 127 ? 21.733 -6.203 1.703 1.00 0.53 135 GLN A C 8
ATOM 18102 O O . GLN A 1 127 ? 22.012 -7.400 1.741 1.00 0.71 135 GLN A O 8
ATOM 18116 N N . ALA A 1 128 ? 20.821 -5.654 2.491 1.00 0.45 136 ALA A N 8
ATOM 18117 C CA . ALA A 1 128 ? 20.147 -6.427 3.524 1.00 0.53 136 ALA A CA 8
ATOM 18118 C C . ALA A 1 128 ? 18.846 -5.757 3.941 1.00 0.49 136 ALA A C 8
ATOM 18119 O O . ALA A 1 128 ? 17.759 -6.240 3.624 1.00 0.56 136 ALA A O 8
ATOM 18126 N N . ASN A 1 129 ? 18.964 -4.637 4.640 1.00 0.41 137 ASN A N 8
ATOM 18127 C CA . ASN A 1 129 ? 17.803 -3.905 5.125 1.00 0.40 137 ASN A CA 8
ATOM 18128 C C . ASN A 1 129 ? 18.160 -2.435 5.360 1.00 0.34 137 ASN A C 8
ATOM 18129 O O . ASN A 1 129 ? 19.100 -2.121 6.094 1.00 0.39 137 ASN A O 8
ATOM 18140 N N . PRO A 1 130 ? 17.454 -1.516 4.684 1.00 0.28 138 PRO A N 8
ATOM 18141 C CA . PRO A 1 130 ? 17.629 -0.068 4.859 1.00 0.29 138 PRO A CA 8
ATOM 18142 C C . PRO A 1 130 ? 17.134 0.431 6.210 1.00 0.37 138 PRO A C 8
ATOM 18143 O O . PRO A 1 130 ? 16.685 -0.341 7.059 1.00 0.91 138 PRO A O 8
ATOM 18154 N N . THR A 1 131 ? 17.208 1.739 6.384 1.00 0.68 139 THR A N 8
ATOM 18155 C CA . THR A 1 131 ? 16.863 2.368 7.636 1.00 0.76 139 THR A CA 8
ATOM 18156 C C . THR A 1 131 ? 15.549 3.136 7.525 1.00 0.61 139 THR A C 8
ATOM 18157 O O . THR A 1 131 ? 15.348 3.916 6.593 1.00 0.64 139 THR A O 8
ATOM 18168 N N . PRO A 1 132 ? 14.635 2.901 8.474 1.00 0.51 140 PRO A N 8
ATOM 18169 C CA . PRO A 1 132 ? 13.337 3.581 8.529 1.00 0.41 140 PRO A CA 8
ATOM 18170 C C . PRO A 1 132 ? 13.458 5.034 8.981 1.00 0.44 140 PRO A C 8
ATOM 18171 O O . PRO A 1 132 ? 12.472 5.771 9.004 1.00 0.42 140 PRO A O 8
ATOM 18182 N N . SER A 1 133 ? 14.665 5.429 9.376 1.00 0.56 141 SER A N 8
ATOM 18183 C CA . SER A 1 133 ? 14.935 6.799 9.794 1.00 0.71 141 SER A CA 8
ATOM 18184 C C . SER A 1 133 ? 14.572 7.792 8.684 1.00 0.73 141 SER A C 8
ATOM 18185 O O . SER A 1 133 ? 14.220 8.942 8.957 1.00 0.85 141 SER A O 8
ATOM 18193 N N . SER A 1 134 ? 14.625 7.328 7.440 1.00 0.70 142 SER A N 8
ATOM 18194 C CA . SER A 1 134 ? 14.332 8.163 6.281 1.00 0.81 142 SER A CA 8
ATOM 18195 C C . SER A 1 134 ? 12.875 8.632 6.273 1.00 0.68 142 SER A C 8
ATOM 18196 O O . SER A 1 134 ? 12.531 9.593 5.590 1.00 0.77 142 SER A O 8
ATOM 18204 N N . LEU A 1 135 ? 12.029 7.954 7.045 1.00 0.52 143 LEU A N 8
ATOM 18205 C CA . LEU A 1 135 ? 10.607 8.286 7.117 1.00 0.50 143 LEU A CA 8
ATOM 18206 C C . LEU A 1 135 ? 10.386 9.640 7.787 1.00 0.53 143 LEU A C 8
ATOM 18207 O O . LEU A 1 135 ? 9.310 10.230 7.674 1.00 0.73 143 LEU A O 8
ATOM 18223 N N . THR A 1 136 ? 11.399 10.133 8.491 1.00 0.53 144 THR A N 8
ATOM 18224 C CA . THR A 1 136 ? 11.323 11.458 9.089 1.00 0.65 144 THR A CA 8
ATOM 18225 C C . THR A 1 136 ? 11.488 12.521 8.008 1.00 0.66 144 THR A C 8
ATOM 18226 O O . THR A 1 136 ? 11.009 13.647 8.136 1.00 0.78 144 THR A O 8
ATOM 18237 N N . SER A 1 137 ? 12.160 12.135 6.933 1.00 0.69 145 SER A N 8
ATOM 18238 C CA . SER A 1 137 ? 12.346 12.992 5.776 1.00 0.85 145 SER A CA 8
ATOM 18239 C C . SER A 1 137 ? 11.594 12.402 4.591 1.00 0.95 145 SER A C 8
ATOM 18240 O O . SER A 1 137 ? 12.042 12.481 3.447 1.00 1.08 145 SER A O 8
ATOM 18248 N N . LYS A 1 138 ? 10.457 11.783 4.900 1.00 1.03 146 LYS A N 8
ATOM 18249 C CA . LYS A 1 138 ? 9.639 11.082 3.913 1.00 1.23 146 LYS A CA 8
ATOM 18250 C C . LYS A 1 138 ? 9.340 11.947 2.691 1.00 1.10 146 LYS A C 8
ATOM 18251 O O . LYS A 1 138 ? 9.557 11.528 1.560 1.00 1.27 146 LYS A O 8
ATOM 18270 N N . ALA A 1 139 ? 8.863 13.158 2.920 1.00 1.20 147 ALA A N 8
ATOM 18271 C CA . ALA A 1 139 ? 8.425 14.008 1.829 1.00 1.38 147 ALA A CA 8
ATOM 18272 C C . ALA A 1 139 ? 9.604 14.682 1.140 1.00 1.34 147 ALA A C 8
ATOM 18273 O O . ALA A 1 139 ? 9.691 14.698 -0.089 1.00 1.45 147 ALA A O 8
ATOM 18280 N N . ALA A 1 140 ? 10.516 15.229 1.926 1.00 1.34 148 ALA A N 8
ATOM 18281 C CA . ALA A 1 140 ? 11.640 15.964 1.369 1.00 1.50 148 ALA A CA 8
ATOM 18282 C C . ALA A 1 140 ? 12.840 15.056 1.122 1.00 1.34 148 ALA A C 8
ATOM 18283 O O . ALA A 1 140 ? 13.445 14.537 2.061 1.00 1.34 148 ALA A O 8
ATOM 18290 N N . GLY A 1 141 ? 13.193 14.880 -0.145 1.00 1.40 149 GLY A N 8
ATOM 18291 C CA . GLY A 1 141 ? 14.406 14.158 -0.482 1.00 1.45 149 GLY A CA 8
ATOM 18292 C C . GLY A 1 141 ? 14.167 12.730 -0.939 1.00 1.21 149 GLY A C 8
ATOM 18293 O O . GLY A 1 141 ? 15.092 12.071 -1.410 1.00 1.49 149 GLY A O 8
ATOM 18297 N N . LYS A 1 142 ? 12.944 12.238 -0.799 1.00 0.89 150 LYS A N 8
ATOM 18298 C CA . LYS A 1 142 ? 12.640 10.865 -1.193 1.00 0.73 150 LYS A CA 8
ATOM 18299 C C . LYS A 1 142 ? 11.738 10.799 -2.410 1.00 0.53 150 LYS A C 8
ATOM 18300 O O . LYS A 1 142 ? 10.923 11.689 -2.653 1.00 0.66 150 LYS A O 8
ATOM 18319 N N . ASN A 1 143 ? 11.908 9.730 -3.177 1.00 0.52 151 ASN A N 8
ATOM 18320 C CA . ASN A 1 143 ? 11.126 9.506 -4.383 1.00 0.42 151 ASN A CA 8
ATOM 18321 C C . ASN A 1 143 ? 9.786 8.875 -4.041 1.00 0.30 151 ASN A C 8
ATOM 18322 O O . ASN A 1 143 ? 9.580 7.676 -4.244 1.00 0.31 151 ASN A O 8
ATOM 18333 N N . ILE A 1 144 ? 8.886 9.678 -3.503 1.00 0.25 152 ILE A N 8
ATOM 18334 C CA . ILE A 1 144 ? 7.564 9.200 -3.147 1.00 0.23 152 ILE A CA 8
ATOM 18335 C C . ILE A 1 144 ? 6.669 9.111 -4.376 1.00 0.26 152 ILE A C 8
ATOM 18336 O O . ILE A 1 144 ? 6.510 10.076 -5.131 1.00 0.35 152 ILE A O 8
ATOM 18352 N N . VAL A 1 145 ? 6.118 7.930 -4.584 1.00 0.22 153 VAL A N 8
ATOM 18353 C CA . VAL A 1 145 ? 5.202 7.688 -5.680 1.00 0.24 153 VAL A CA 8
ATOM 18354 C C . VAL A 1 145 ? 3.765 7.723 -5.185 1.00 0.23 153 VAL A C 8
ATOM 18355 O O . VAL A 1 145 ? 3.522 7.635 -3.986 1.00 0.23 153 VAL A O 8
ATOM 18368 N N . SER A 1 146 ? 2.823 7.865 -6.103 1.00 0.25 154 SER A N 8
ATOM 18369 C CA . SER A 1 146 ? 1.414 7.868 -5.753 1.00 0.26 154 SER A CA 8
ATOM 18370 C C . SER A 1 146 ? 0.590 7.323 -6.915 1.00 0.27 154 SER A C 8
ATOM 18371 O O . SER A 1 146 ? 0.843 7.646 -8.078 1.00 0.37 154 SER A O 8
ATOM 18379 N N . SER A 1 147 ? -0.370 6.473 -6.601 1.00 0.21 155 SER A N 8
ATOM 18380 C CA . SER A 1 147 ? -1.217 5.868 -7.610 1.00 0.23 155 SER A CA 8
ATOM 18381 C C . SER A 1 147 ? -2.633 5.685 -7.086 1.00 0.20 155 SER A C 8
ATOM 18382 O O . SER A 1 147 ? -2.888 5.812 -5.887 1.00 0.20 155 SER A O 8
ATOM 18390 N N . THR A 1 148 ? -3.547 5.395 -7.991 1.00 0.21 156 THR A N 8
ATOM 18391 C CA . THR A 1 148 ? -4.942 5.231 -7.646 1.00 0.19 156 THR A CA 8
ATOM 18392 C C . THR A 1 148 ? -5.488 3.926 -8.183 1.00 0.21 156 THR A C 8
ATOM 18393 O O . THR A 1 148 ? -5.402 3.642 -9.379 1.00 0.27 156 THR A O 8
ATOM 18404 N N . GLY A 1 149 ? -6.039 3.140 -7.284 1.00 0.18 157 GLY A N 8
ATOM 18405 C CA . GLY A 1 149 ? -6.652 1.897 -7.658 1.00 0.19 157 GLY A CA 8
ATOM 18406 C C . GLY A 1 149 ? -8.146 2.044 -7.721 1.00 0.17 157 GLY A C 8
ATOM 18407 O O . GLY A 1 149 ? -8.657 3.158 -7.816 1.00 0.21 157 GLY A O 8
ATOM 18411 N N . THR A 1 150 ? -8.855 0.944 -7.621 1.00 0.17 158 THR A N 8
ATOM 18412 C CA . THR A 1 150 ? -10.302 0.982 -7.741 1.00 0.18 158 THR A CA 8
ATOM 18413 C C . THR A 1 150 ? -10.987 -0.103 -6.919 1.00 0.16 158 THR A C 8
ATOM 18414 O O . THR A 1 150 ? -10.483 -1.220 -6.783 1.00 0.17 158 THR A O 8
ATOM 18425 N N . ILE A 1 151 ? -12.142 0.250 -6.375 1.00 0.15 159 ILE A N 8
ATOM 18426 C CA . ILE A 1 151 ? -12.948 -0.658 -5.575 1.00 0.14 159 ILE A CA 8
ATOM 18427 C C . ILE A 1 151 ? -14.411 -0.580 -6.006 1.00 0.15 159 ILE A C 8
ATOM 18428 O O . ILE A 1 151 ? -15.030 0.477 -5.915 1.00 0.19 159 ILE A O 8
ATOM 18444 N N . THR A 1 152 ? -14.955 -1.682 -6.489 1.00 0.17 160 THR A N 8
ATOM 18445 C CA . THR A 1 152 ? -16.358 -1.731 -6.855 1.00 0.18 160 THR A CA 8
ATOM 18446 C C . THR A 1 152 ? -17.173 -2.336 -5.720 1.00 0.17 160 THR A C 8
ATOM 18447 O O . THR A 1 152 ? -17.071 -3.528 -5.425 1.00 0.20 160 THR A O 8
ATOM 18458 N N . ILE A 1 153 ? -17.958 -1.495 -5.072 1.00 0.16 161 ILE A N 8
ATOM 18459 C CA . ILE A 1 153 ? -18.792 -1.928 -3.963 1.00 0.18 161 ILE A CA 8
ATOM 18460 C C . ILE A 1 153 ? -20.024 -2.651 -4.497 1.00 0.20 161 ILE A C 8
ATOM 18461 O O . ILE A 1 153 ? -20.686 -2.151 -5.411 1.00 0.22 161 ILE A O 8
ATOM 18477 N N . SER A 1 154 ? -20.319 -3.827 -3.960 1.00 0.25 162 SER A N 8
ATOM 18478 C CA . SER A 1 154 ? -21.511 -4.551 -4.352 1.00 0.30 162 SER A CA 8
ATOM 18479 C C . SER A 1 154 ? -22.523 -4.533 -3.208 1.00 0.38 162 SER A C 8
ATOM 18480 O O . SER A 1 154 ? -23.294 -3.554 -3.111 1.00 1.29 162 SER A O 8
ATOM 18489 N N . ASN A 1 1 ? 20.925 3.338 -5.866 1.00 1.15 9 ASN A N 9
ATOM 18490 C CA . ASN A 1 1 ? 21.220 4.790 -5.893 1.00 0.93 9 ASN A CA 9
ATOM 18491 C C . ASN A 1 1 ? 20.051 5.587 -6.465 1.00 0.89 9 ASN A C 9
ATOM 18492 O O . ASN A 1 1 ? 19.745 6.677 -5.986 1.00 1.14 9 ASN A O 9
ATOM 18505 N N . SER A 1 2 ? 19.392 5.047 -7.483 1.00 0.77 10 SER A N 9
ATOM 18506 C CA . SER A 1 2 ? 18.293 5.746 -8.131 1.00 0.86 10 SER A CA 9
ATOM 18507 C C . SER A 1 2 ? 17.169 4.774 -8.467 1.00 0.71 10 SER A C 9
ATOM 18508 O O . SER A 1 2 ? 17.164 4.169 -9.538 1.00 0.76 10 SER A O 9
ATOM 18516 N N . CYS A 1 3 ? 16.224 4.619 -7.553 1.00 0.59 11 CYS A N 9
ATOM 18517 C CA . CYS A 1 3 ? 15.147 3.656 -7.734 1.00 0.46 11 CYS A CA 9
ATOM 18518 C C . CYS A 1 3 ? 13.867 4.108 -7.048 1.00 0.41 11 CYS A C 9
ATOM 18519 O O . CYS A 1 3 ? 13.900 4.920 -6.123 1.00 0.49 11 CYS A O 9
ATOM 18526 N N . SER A 1 4 ? 12.748 3.569 -7.506 1.00 0.33 12 SER A N 9
ATOM 18527 C CA . SER A 1 4 ? 11.453 3.849 -6.917 1.00 0.29 12 SER A CA 9
ATOM 18528 C C . SER A 1 4 ? 10.590 2.595 -6.958 1.00 0.22 12 SER A C 9
ATOM 18529 O O . SER A 1 4 ? 10.898 1.643 -7.680 1.00 0.24 12 SER A O 9
ATOM 18537 N N . LEU A 1 5 ? 9.527 2.591 -6.174 1.00 0.20 13 LEU A N 9
ATOM 18538 C CA . LEU A 1 5 ? 8.588 1.487 -6.159 1.00 0.18 13 LEU A CA 9
ATOM 18539 C C . LEU A 1 5 ? 7.463 1.730 -7.156 1.00 0.18 13 LEU A C 9
ATOM 18540 O O . LEU A 1 5 ? 6.974 2.851 -7.299 1.00 0.27 13 LEU A O 9
ATOM 18556 N N . SER A 1 6 ? 7.091 0.681 -7.860 1.00 0.17 14 SER A N 9
ATOM 18557 C CA . SER A 1 6 ? 6.034 0.738 -8.851 1.00 0.19 14 SER A CA 9
ATOM 18558 C C . SER A 1 6 ? 4.678 0.545 -8.189 1.00 0.22 14 SER A C 9
ATOM 18559 O O . SER A 1 6 ? 4.576 -0.157 -7.188 1.00 0.37 14 SER A O 9
ATOM 18567 N N . ILE A 1 7 ? 3.644 1.151 -8.746 1.00 0.29 15 ILE A N 9
ATOM 18568 C CA . ILE A 1 7 ? 2.296 0.941 -8.249 1.00 0.31 15 ILE A CA 9
ATOM 18569 C C . ILE A 1 7 ? 1.390 0.487 -9.385 1.00 0.34 15 ILE A C 9
ATOM 18570 O O . ILE A 1 7 ? 1.148 1.237 -10.330 1.00 0.41 15 ILE A O 9
ATOM 18586 N N . SER A 1 8 ? 0.909 -0.740 -9.302 1.00 0.37 16 SER A N 9
ATOM 18587 C CA . SER A 1 8 ? 0.032 -1.280 -10.327 1.00 0.41 16 SER A CA 9
ATOM 18588 C C . SER A 1 8 ? -1.202 -1.922 -9.697 1.00 0.36 16 SER A C 9
ATOM 18589 O O . SER A 1 8 ? -1.134 -3.018 -9.144 1.00 0.43 16 SER A O 9
ATOM 18597 N N . SER A 1 9 ? -2.323 -1.224 -9.753 1.00 0.52 17 SER A N 9
ATOM 18598 C CA . SER A 1 9 ? -3.578 -1.773 -9.274 1.00 0.68 17 SER A CA 9
ATOM 18599 C C . SER A 1 9 ? -4.439 -2.171 -10.467 1.00 0.54 17 SER A C 9
ATOM 18600 O O . SER A 1 9 ? -4.656 -1.372 -11.379 1.00 0.63 17 SER A O 9
ATOM 18608 N N . PRO A 1 10 ? -4.917 -3.423 -10.492 1.00 0.61 18 PRO A N 9
ATOM 18609 C CA . PRO A 1 10 ? -5.743 -3.931 -11.587 1.00 0.67 18 PRO A CA 9
ATOM 18610 C C . PRO A 1 10 ? -7.171 -3.390 -11.547 1.00 0.78 18 PRO A C 9
ATOM 18611 O O . PRO A 1 10 ? -7.455 -2.414 -10.848 1.00 1.72 18 PRO A O 9
ATOM 18622 N N . ASP A 1 11 ? -8.060 -4.030 -12.297 1.00 0.37 19 ASP A N 9
ATOM 18623 C CA . ASP A 1 11 ? -9.466 -3.632 -12.364 1.00 0.35 19 ASP A CA 9
ATOM 18624 C C . ASP A 1 11 ? -10.099 -3.615 -10.969 1.00 0.34 19 ASP A C 9
ATOM 18625 O O . ASP A 1 11 ? -9.604 -4.274 -10.052 1.00 0.46 19 ASP A O 9
ATOM 18634 N N . PRO A 1 12 ? -11.200 -2.855 -10.794 1.00 0.28 20 PRO A N 9
ATOM 18635 C CA . PRO A 1 12 ? -11.829 -2.658 -9.481 1.00 0.26 20 PRO A CA 9
ATOM 18636 C C . PRO A 1 12 ? -12.146 -3.963 -8.760 1.00 0.25 20 PRO A C 9
ATOM 18637 O O . PRO A 1 12 ? -12.739 -4.877 -9.336 1.00 0.30 20 PRO A O 9
ATOM 18648 N N . VAL A 1 13 ? -11.750 -4.042 -7.496 1.00 0.23 21 VAL A N 9
ATOM 18649 C CA . VAL A 1 13 ? -12.063 -5.197 -6.671 1.00 0.22 21 VAL A CA 9
ATOM 18650 C C . VAL A 1 13 ? -13.563 -5.247 -6.406 1.00 0.20 21 VAL A C 9
ATOM 18651 O O . VAL A 1 13 ? -14.209 -4.212 -6.268 1.00 0.19 21 VAL A O 9
ATOM 18664 N N . THR A 1 14 ? -14.116 -6.441 -6.352 1.00 0.24 22 THR A N 9
ATOM 18665 C CA . THR A 1 14 ? -15.536 -6.596 -6.110 1.00 0.25 22 THR A CA 9
ATOM 18666 C C . THR A 1 14 ? -15.799 -6.836 -4.626 1.00 0.25 22 THR A C 9
ATOM 18667 O O . THR A 1 14 ? -15.518 -7.910 -4.100 1.00 0.30 22 THR A O 9
ATOM 18678 N N . TYR A 1 15 ? -16.331 -5.824 -3.959 1.00 0.23 23 TYR A N 9
ATOM 18679 C CA . TYR A 1 15 ? -16.617 -5.907 -2.534 1.00 0.26 23 TYR A CA 9
ATOM 18680 C C . TYR A 1 15 ? -18.033 -6.422 -2.304 1.00 0.29 23 TYR A C 9
ATOM 18681 O O . TYR A 1 15 ? -19.009 -5.708 -2.518 1.00 0.28 23 TYR A O 9
ATOM 18699 N N . THR A 1 16 ? -18.125 -7.670 -1.870 1.00 0.39 24 THR A N 9
ATOM 18700 C CA . THR A 1 16 ? -19.404 -8.289 -1.580 1.00 0.46 24 THR A CA 9
ATOM 18701 C C . THR A 1 16 ? -19.804 -7.986 -0.142 1.00 0.41 24 THR A C 9
ATOM 18702 O O . THR A 1 16 ? -18.994 -8.132 0.777 1.00 0.41 24 THR A O 9
ATOM 18713 N N . ILE A 1 17 ? -21.037 -7.553 0.054 1.00 0.40 25 ILE A N 9
ATOM 18714 C CA . ILE A 1 17 ? -21.511 -7.187 1.380 1.00 0.37 25 ILE A CA 9
ATOM 18715 C C . ILE A 1 17 ? -22.656 -8.099 1.820 1.00 0.41 25 ILE A C 9
ATOM 18716 O O . ILE A 1 17 ? -23.823 -7.766 1.644 1.00 0.44 25 ILE A O 9
ATOM 18732 N N . PRO A 1 18 ? -22.334 -9.279 2.373 1.00 0.49 26 PRO A N 9
ATOM 18733 C CA . PRO A 1 18 ? -23.338 -10.238 2.845 1.00 0.59 26 PRO A CA 9
ATOM 18734 C C . PRO A 1 18 ? -23.991 -9.798 4.152 1.00 0.69 26 PRO A C 9
ATOM 18735 O O . PRO A 1 18 ? -25.210 -9.841 4.305 1.00 0.74 26 PRO A O 9
ATOM 18746 N N . THR A 1 19 ? -23.158 -9.365 5.084 1.00 0.79 27 THR A N 9
ATOM 18747 C CA . THR A 1 19 ? -23.598 -9.011 6.424 1.00 1.06 27 THR A CA 9
ATOM 18748 C C . THR A 1 19 ? -22.939 -7.714 6.875 1.00 1.00 27 THR A C 9
ATOM 18749 O O . THR A 1 19 ? -22.766 -7.481 8.074 1.00 1.55 27 THR A O 9
ATOM 18760 N N . ASP A 1 20 ? -22.527 -6.906 5.891 1.00 0.59 28 ASP A N 9
ATOM 18761 C CA . ASP A 1 20 ? -21.787 -5.652 6.120 1.00 0.61 28 ASP A CA 9
ATOM 18762 C C . ASP A 1 20 ? -20.329 -5.942 6.451 1.00 0.52 28 ASP A C 9
ATOM 18763 O O . ASP A 1 20 ? -19.416 -5.398 5.829 1.00 0.61 28 ASP A O 9
ATOM 18772 N N . LYS A 1 21 ? -20.121 -6.840 7.401 1.00 0.55 29 LYS A N 9
ATOM 18773 C CA . LYS A 1 21 ? -18.786 -7.172 7.882 1.00 0.54 29 LYS A CA 9
ATOM 18774 C C . LYS A 1 21 ? -18.115 -8.220 7.000 1.00 0.41 29 LYS A C 9
ATOM 18775 O O . LYS A 1 21 ? -17.167 -8.879 7.417 1.00 0.43 29 LYS A O 9
ATOM 18794 N N . GLY A 1 22 ? -18.627 -8.373 5.789 1.00 0.37 30 GLY A N 9
ATOM 18795 C CA . GLY A 1 22 ? -18.035 -9.294 4.835 1.00 0.37 30 GLY A CA 9
ATOM 18796 C C . GLY A 1 22 ? -16.672 -8.827 4.354 1.00 0.32 30 GLY A C 9
ATOM 18797 O O . GLY A 1 22 ? -15.765 -9.640 4.175 1.00 0.37 30 GLY A O 9
ATOM 18801 N N . ASP A 1 23 ? -16.567 -7.513 4.122 1.00 0.29 31 ASP A N 9
ATOM 18802 C CA . ASP A 1 23 ? -15.326 -6.831 3.708 1.00 0.28 31 ASP A CA 9
ATOM 18803 C C . ASP A 1 23 ? -14.711 -7.432 2.442 1.00 0.32 31 ASP A C 9
ATOM 18804 O O . ASP A 1 23 ? -15.216 -8.405 1.877 1.00 0.49 31 ASP A O 9
ATOM 18813 N N . LYS A 1 24 ? -13.645 -6.802 1.976 1.00 0.26 32 LYS A N 9
ATOM 18814 C CA . LYS A 1 24 ? -12.928 -7.247 0.799 1.00 0.30 32 LYS A CA 9
ATOM 18815 C C . LYS A 1 24 ? -11.569 -6.573 0.774 1.00 0.25 32 LYS A C 9
ATOM 18816 O O . LYS A 1 24 ? -11.328 -5.642 1.546 1.00 0.25 32 LYS A O 9
ATOM 18835 N N . TYR A 1 25 ? -10.694 -7.023 -0.112 1.00 0.27 33 TYR A N 9
ATOM 18836 C CA . TYR A 1 25 ? -9.341 -6.505 -0.158 1.00 0.25 33 TYR A CA 9
ATOM 18837 C C . TYR A 1 25 ? -8.974 -6.032 -1.555 1.00 0.23 33 TYR A C 9
ATOM 18838 O O . TYR A 1 25 ? -9.193 -6.736 -2.541 1.00 0.23 33 TYR A O 9
ATOM 18856 N N . ILE A 1 26 ? -8.405 -4.841 -1.627 1.00 0.21 34 ILE A N 9
ATOM 18857 C CA . ILE A 1 26 ? -7.979 -4.266 -2.892 1.00 0.19 34 ILE A CA 9
ATOM 18858 C C . ILE A 1 26 ? -6.472 -4.471 -3.038 1.00 0.19 34 ILE A C 9
ATOM 18859 O O . ILE A 1 26 ? -5.728 -4.342 -2.069 1.00 0.22 34 ILE A O 9
ATOM 18875 N N . ASN A 1 27 ? -6.032 -4.831 -4.234 1.00 0.24 35 ASN A N 9
ATOM 18876 C CA . ASN A 1 27 ? -4.634 -5.186 -4.447 1.00 0.27 35 ASN A CA 9
ATOM 18877 C C . ASN A 1 27 ? -3.873 -4.082 -5.172 1.00 0.26 35 ASN A C 9
ATOM 18878 O O . ASN A 1 27 ? -4.294 -3.598 -6.224 1.00 0.32 35 ASN A O 9
ATOM 18889 N N . PHE A 1 28 ? -2.759 -3.683 -4.582 1.00 0.24 36 PHE A N 9
ATOM 18890 C CA . PHE A 1 28 ? -1.821 -2.770 -5.215 1.00 0.27 36 PHE A CA 9
ATOM 18891 C C . PHE A 1 28 ? -0.481 -3.472 -5.411 1.00 0.30 36 PHE A C 9
ATOM 18892 O O . PHE A 1 28 ? 0.203 -3.799 -4.442 1.00 0.33 36 PHE A O 9
ATOM 18909 N N . LYS A 1 29 ? -0.125 -3.722 -6.658 1.00 0.32 37 LYS A N 9
ATOM 18910 C CA . LYS A 1 29 ? 1.119 -4.406 -6.979 1.00 0.37 37 LYS A CA 9
ATOM 18911 C C . LYS A 1 29 ? 2.291 -3.429 -6.963 1.00 0.33 37 LYS A C 9
ATOM 18912 O O . LYS A 1 29 ? 2.413 -2.567 -7.834 1.00 0.32 37 LYS A O 9
ATOM 18931 N N . LEU A 1 30 ? 3.136 -3.562 -5.952 1.00 0.34 38 LEU A N 9
ATOM 18932 C CA . LEU A 1 30 ? 4.314 -2.721 -5.811 1.00 0.29 38 LEU A CA 9
ATOM 18933 C C . LEU A 1 30 ? 5.571 -3.502 -6.165 1.00 0.31 38 LEU A C 9
ATOM 18934 O O . LEU A 1 30 ? 5.625 -4.716 -5.978 1.00 0.45 38 LEU A O 9
ATOM 18950 N N . ASP A 1 31 ? 6.568 -2.803 -6.688 1.00 0.24 39 ASP A N 9
ATOM 18951 C CA . ASP A 1 31 ? 7.819 -3.430 -7.115 1.00 0.27 39 ASP A CA 9
ATOM 18952 C C . ASP A 1 31 ? 8.861 -2.380 -7.436 1.00 0.18 39 ASP A C 9
ATOM 18953 O O . ASP A 1 31 ? 8.598 -1.438 -8.166 1.00 0.16 39 ASP A O 9
ATOM 18962 N N . VAL A 1 32 ? 10.034 -2.531 -6.867 1.00 0.22 40 VAL A N 9
ATOM 18963 C CA . VAL A 1 32 ? 11.123 -1.633 -7.153 1.00 0.22 40 VAL A CA 9
ATOM 18964 C C . VAL A 1 32 ? 12.116 -2.280 -8.117 1.00 0.27 40 VAL A C 9
ATOM 18965 O O . VAL A 1 32 ? 12.913 -3.134 -7.731 1.00 0.40 40 VAL A O 9
ATOM 18978 N N . PRO A 1 33 ? 12.038 -1.908 -9.407 1.00 0.32 41 PRO A N 9
ATOM 18979 C CA . PRO A 1 33 ? 12.965 -2.394 -10.429 1.00 0.43 41 PRO A CA 9
ATOM 18980 C C . PRO A 1 33 ? 14.403 -1.978 -10.139 1.00 0.53 41 PRO A C 9
ATOM 18981 O O . PRO A 1 33 ? 14.647 -1.125 -9.282 1.00 1.00 41 PRO A O 9
ATOM 18992 N N . ASP A 1 34 ? 15.336 -2.580 -10.873 1.00 0.55 42 ASP A N 9
ATOM 18993 C CA . ASP A 1 34 ? 16.768 -2.363 -10.677 1.00 0.54 42 ASP A CA 9
ATOM 18994 C C . ASP A 1 34 ? 17.233 -2.963 -9.358 1.00 0.47 42 ASP A C 9
ATOM 18995 O O . ASP A 1 34 ? 17.181 -2.320 -8.306 1.00 0.45 42 ASP A O 9
ATOM 19004 N N . PRO A 1 35 ? 17.700 -4.222 -9.412 1.00 0.47 43 PRO A N 9
ATOM 19005 C CA . PRO A 1 35 ? 18.205 -4.950 -8.242 1.00 0.45 43 PRO A CA 9
ATOM 19006 C C . PRO A 1 35 ? 19.310 -4.203 -7.498 1.00 0.44 43 PRO A C 9
ATOM 19007 O O . PRO A 1 35 ? 19.606 -4.519 -6.354 1.00 0.45 43 PRO A O 9
ATOM 19018 N N . ARG A 1 36 ? 19.912 -3.210 -8.148 1.00 0.46 44 ARG A N 9
ATOM 19019 C CA . ARG A 1 36 ? 21.014 -2.467 -7.549 1.00 0.48 44 ARG A CA 9
ATOM 19020 C C . ARG A 1 36 ? 20.565 -1.779 -6.260 1.00 0.41 44 ARG A C 9
ATOM 19021 O O . ARG A 1 36 ? 21.139 -2.010 -5.200 1.00 0.42 44 ARG A O 9
ATOM 19042 N N . CYS A 1 37 ? 19.537 -0.940 -6.349 1.00 0.39 45 CYS A N 9
ATOM 19043 C CA . CYS A 1 37 ? 19.004 -0.271 -5.166 1.00 0.40 45 CYS A CA 9
ATOM 19044 C C . CYS A 1 37 ? 18.200 -1.241 -4.305 1.00 0.38 45 CYS A C 9
ATOM 19045 O O . CYS A 1 37 ? 18.147 -1.116 -3.082 1.00 0.37 45 CYS A O 9
ATOM 19052 N N . LYS A 1 38 ? 17.562 -2.195 -4.957 1.00 0.42 46 LYS A N 9
ATOM 19053 C CA . LYS A 1 38 ? 16.678 -3.131 -4.281 1.00 0.45 46 LYS A CA 9
ATOM 19054 C C . LYS A 1 38 ? 17.462 -4.109 -3.398 1.00 0.40 46 LYS A C 9
ATOM 19055 O O . LYS A 1 38 ? 16.958 -4.577 -2.380 1.00 0.40 46 LYS A O 9
ATOM 19074 N N . ALA A 1 39 ? 18.703 -4.381 -3.786 1.00 0.40 47 ALA A N 9
ATOM 19075 C CA . ALA A 1 39 ? 19.589 -5.281 -3.036 1.00 0.42 47 ALA A CA 9
ATOM 19076 C C . ALA A 1 39 ? 19.810 -4.816 -1.603 1.00 0.37 47 ALA A C 9
ATOM 19077 O O . ALA A 1 39 ? 20.096 -5.620 -0.717 1.00 0.42 47 ALA A O 9
ATOM 19084 N N . LEU A 1 40 ? 19.687 -3.514 -1.385 1.00 0.30 48 LEU A N 9
ATOM 19085 C CA . LEU A 1 40 ? 19.969 -2.921 -0.085 1.00 0.30 48 LEU A CA 9
ATOM 19086 C C . LEU A 1 40 ? 18.990 -3.388 0.973 1.00 0.27 48 LEU A C 9
ATOM 19087 O O . LEU A 1 40 ? 19.289 -3.352 2.164 1.00 0.31 48 LEU A O 9
ATOM 19103 N N . GLY A 1 41 ? 17.829 -3.809 0.527 1.00 0.25 49 GLY A N 9
ATOM 19104 C CA . GLY A 1 41 ? 16.794 -4.260 1.426 1.00 0.26 49 GLY A CA 9
ATOM 19105 C C . GLY A 1 41 ? 15.456 -3.677 1.046 1.00 0.24 49 GLY A C 9
ATOM 19106 O O . GLY A 1 41 ? 14.425 -4.129 1.537 1.00 0.39 49 GLY A O 9
ATOM 19110 N N . GLY A 1 42 ? 15.511 -2.63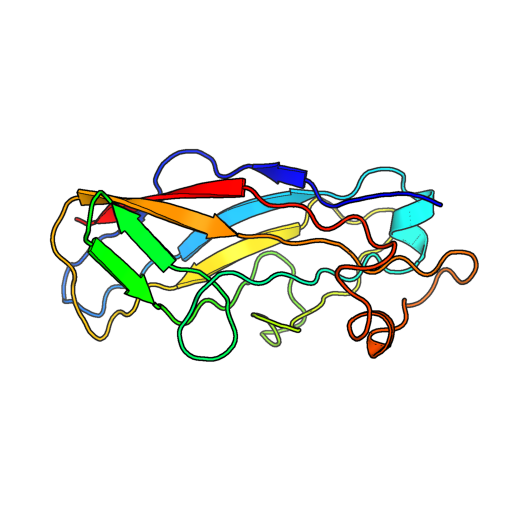9 0.199 1.00 0.24 50 GLY A N 9
ATOM 19111 C CA . GLY A 1 42 ? 14.325 -2.053 -0.426 1.00 0.25 50 GLY A CA 9
ATOM 19112 C C . GLY A 1 42 ? 13.087 -2.072 0.449 1.00 0.24 50 GLY A C 9
ATOM 19113 O O . GLY A 1 42 ? 12.088 -2.703 0.113 1.00 0.31 50 GLY A O 9
ATOM 19117 N N . THR A 1 43 ? 13.152 -1.378 1.565 1.00 0.20 51 THR A N 9
ATOM 19118 C CA . THR A 1 43 ? 12.052 -1.375 2.508 1.00 0.18 51 THR A CA 9
ATOM 19119 C C . THR A 1 43 ? 10.899 -0.535 1.985 1.00 0.18 51 THR A C 9
ATOM 19120 O O . THR A 1 43 ? 11.099 0.597 1.541 1.00 0.20 51 THR A O 9
ATOM 19131 N N . VAL A 1 44 ? 9.698 -1.082 2.067 1.00 0.17 52 VAL A N 9
ATOM 19132 C CA . VAL A 1 44 ? 8.525 -0.440 1.498 1.00 0.19 52 VAL A CA 9
ATOM 19133 C C . VAL A 1 44 ? 7.786 0.363 2.556 1.00 0.19 52 VAL A C 9
ATOM 19134 O O . VAL A 1 44 ? 7.598 -0.090 3.684 1.00 0.27 52 VAL A O 9
ATOM 19147 N N . TYR A 1 45 ? 7.408 1.573 2.198 1.00 0.17 53 TYR A N 9
ATOM 19148 C CA . TYR A 1 45 ? 6.611 2.409 3.072 1.00 0.16 53 TYR A CA 9
ATOM 19149 C C . TYR A 1 45 ? 5.520 3.074 2.246 1.00 0.16 53 TYR A C 9
ATOM 19150 O O . TYR A 1 45 ? 5.809 3.757 1.263 1.00 0.17 53 TYR A O 9
ATOM 19168 N N . PHE A 1 46 ? 4.275 2.880 2.639 1.00 0.16 54 PHE A N 9
ATOM 19169 C CA . PHE A 1 46 ? 3.155 3.370 1.856 1.00 0.16 54 PHE A CA 9
ATOM 19170 C C . PHE A 1 46 ? 2.082 3.961 2.749 1.00 0.17 54 PHE A C 9
ATOM 19171 O O . PHE A 1 46 ? 2.012 3.652 3.941 1.00 0.22 54 PHE A O 9
ATOM 19188 N N . TRP A 1 47 ? 1.257 4.810 2.162 1.00 0.16 55 TRP A N 9
ATOM 19189 C CA . TRP A 1 47 ? 0.168 5.450 2.873 1.00 0.17 55 TRP A CA 9
ATOM 19190 C C . TRP A 1 47 ? -0.834 6.063 1.896 1.00 0.17 55 TRP A C 9
ATOM 19191 O O . TRP A 1 47 ? -0.522 6.295 0.727 1.00 0.24 55 TRP A O 9
ATOM 19212 N N . GLY A 1 48 ? -2.033 6.293 2.394 1.00 0.17 56 GLY A N 9
ATOM 19213 C CA . GLY A 1 48 ? -3.092 6.903 1.621 1.00 0.16 56 GLY A CA 9
ATOM 19214 C C . GLY A 1 48 ? -3.801 7.958 2.442 1.00 0.15 56 GLY A C 9
ATOM 19215 O O . GLY A 1 48 ? -3.152 8.767 3.099 1.00 0.18 56 GLY A O 9
ATOM 19219 N N . ALA A 1 49 ? -5.126 7.944 2.442 1.00 0.14 57 ALA A N 9
ATOM 19220 C CA . ALA A 1 49 ? -5.881 8.971 3.156 1.00 0.18 57 ALA A CA 9
ATOM 19221 C C . ALA A 1 49 ? -6.783 8.415 4.274 1.00 0.19 57 ALA A C 9
ATOM 19222 O O . ALA A 1 49 ? -7.644 9.139 4.774 1.00 0.22 57 ALA A O 9
ATOM 19229 N N . ASP A 1 50 ? -6.599 7.149 4.670 1.00 0.18 58 ASP A N 9
ATOM 19230 C CA . ASP A 1 50 ? -7.451 6.537 5.717 1.00 0.20 58 ASP A CA 9
ATOM 19231 C C . ASP A 1 50 ? -7.383 7.332 7.029 1.00 0.21 58 ASP A C 9
ATOM 19232 O O . ASP A 1 50 ? -6.426 8.068 7.284 1.00 0.22 58 ASP A O 9
ATOM 19241 N N . THR A 1 51 ? -8.411 7.162 7.856 1.00 0.23 59 THR A N 9
ATOM 19242 C CA . THR A 1 51 ? -8.596 7.976 9.051 1.00 0.27 59 THR A CA 9
ATOM 19243 C C . THR A 1 51 ? -7.668 7.569 10.198 1.00 0.30 59 THR A C 9
ATOM 19244 O O . THR A 1 51 ? -7.430 8.362 11.108 1.00 0.34 59 THR A O 9
ATOM 19255 N N . ARG A 1 52 ? -7.152 6.345 10.164 1.00 0.33 60 ARG A N 9
ATOM 19256 C CA . ARG A 1 52 ? -6.326 5.844 11.256 1.00 0.40 60 ARG A CA 9
ATOM 19257 C C . ARG A 1 52 ? -4.898 6.372 11.156 1.00 0.40 60 ARG A C 9
ATOM 19258 O O . ARG A 1 52 ? -4.430 7.092 12.040 1.00 0.46 60 ARG A O 9
ATOM 19279 N N . ASP A 1 53 ? -4.217 6.033 10.069 1.00 0.36 61 ASP A N 9
ATOM 19280 C CA . ASP A 1 53 ? -2.829 6.451 9.877 1.00 0.37 61 ASP A CA 9
ATOM 19281 C C . ASP A 1 53 ? -2.627 6.989 8.477 1.00 0.34 61 ASP A C 9
ATOM 19282 O O . ASP A 1 53 ? -1.554 7.485 8.137 1.00 0.53 61 ASP A O 9
ATOM 19291 N N . GLY A 1 54 ? -3.663 6.879 7.670 1.00 0.25 62 GLY A N 9
ATOM 19292 C CA . GLY A 1 54 ? -3.545 7.201 6.273 1.00 0.22 62 GLY A CA 9
ATOM 19293 C C . GLY A 1 54 ? -3.159 5.974 5.485 1.00 0.19 62 GLY A C 9
ATOM 19294 O O . GLY A 1 54 ? -2.065 5.889 4.956 1.00 0.32 62 GLY A O 9
ATOM 19298 N N . LYS A 1 55 ? -4.039 4.989 5.471 1.00 0.35 63 LYS A N 9
ATOM 19299 C CA . LYS A 1 55 ? -3.809 3.765 4.713 1.00 0.39 63 LYS A CA 9
ATOM 19300 C C . LYS A 1 55 ? -4.421 3.840 3.303 1.00 0.33 63 LYS A C 9
ATOM 19301 O O . LYS A 1 55 ? -3.694 3.833 2.316 1.00 0.38 63 LYS A O 9
ATOM 19320 N N . LEU A 1 56 ? -5.754 3.929 3.215 1.00 0.26 64 LEU A N 9
ATOM 19321 C CA . LEU A 1 56 ? -6.458 3.992 1.923 1.00 0.22 64 LEU A CA 9
ATOM 19322 C C . LEU A 1 56 ? -7.841 4.620 2.080 1.00 0.18 64 LEU A C 9
ATOM 19323 O O . LEU A 1 56 ? -8.415 4.610 3.168 1.00 0.18 64 LEU A O 9
ATOM 19339 N N . VAL A 1 57 ? -8.371 5.152 0.980 1.00 0.17 65 VAL A N 9
ATOM 19340 C CA . VAL A 1 57 ? -9.720 5.713 0.951 1.00 0.16 65 VAL A CA 9
ATOM 19341 C C . VAL A 1 57 ? -10.377 5.430 -0.393 1.00 0.15 65 VAL A C 9
ATOM 19342 O O . VAL A 1 57 ? -9.787 5.698 -1.437 1.00 0.18 65 VAL A O 9
ATOM 19355 N N . MET A 1 58 ? -11.583 4.877 -0.360 1.00 0.14 66 MET A N 9
ATOM 19356 C CA . MET A 1 58 ? -12.369 4.685 -1.575 1.00 0.14 66 MET A CA 9
ATOM 19357 C C . MET A 1 58 ? -13.173 5.950 -1.847 1.00 0.15 66 MET A C 9
ATOM 19358 O O . MET A 1 58 ? -13.955 6.386 -1.002 1.00 0.16 66 MET A O 9
ATOM 19372 N N . LYS A 1 59 ? -12.959 6.564 -2.998 1.00 0.17 67 LYS A N 9
ATOM 19373 C CA . LYS A 1 59 ? -13.650 7.800 -3.322 1.00 0.19 67 LYS A CA 9
ATOM 19374 C C . LYS A 1 59 ? -14.148 7.826 -4.761 1.00 0.20 67 LYS A C 9
ATOM 19375 O O . LYS A 1 59 ? -13.426 7.471 -5.692 1.00 0.22 67 LYS A O 9
ATOM 19394 N N . LYS A 1 60 ? -15.397 8.226 -4.923 1.00 0.21 68 LYS A N 9
ATOM 19395 C CA . LYS A 1 60 ? -15.951 8.510 -6.235 1.00 0.23 68 LYS A CA 9
ATOM 19396 C C . LYS A 1 60 ? -16.820 9.755 -6.137 1.00 0.34 68 LYS A C 9
ATOM 19397 O O . LYS A 1 60 ? -17.686 9.847 -5.265 1.00 0.45 68 LYS A O 9
ATOM 19416 N N . GLY A 1 61 ? -16.557 10.726 -6.996 1.00 0.56 69 GLY A N 9
ATOM 19417 C CA . GLY A 1 61 ? -17.339 11.944 -6.992 1.00 0.70 69 GLY A CA 9
ATOM 19418 C C . GLY A 1 61 ? -17.176 12.736 -5.711 1.00 0.73 69 GLY A C 9
ATOM 19419 O O . GLY A 1 61 ? -16.148 13.381 -5.491 1.00 0.88 69 GLY A O 9
ATOM 19423 N N . GLN A 1 62 ? -18.194 12.688 -4.869 1.00 0.68 70 GLN A N 9
ATOM 19424 C CA . GLN A 1 62 ? -18.193 13.433 -3.620 1.00 0.78 70 GLN A CA 9
ATOM 19425 C C . GLN A 1 62 ? -18.126 12.493 -2.421 1.00 0.67 70 GLN A C 9
ATOM 19426 O O . GLN A 1 62 ? -18.261 12.926 -1.280 1.00 0.80 70 GLN A O 9
ATOM 19440 N N . ASP A 1 63 ? -17.916 11.209 -2.680 1.00 0.47 71 ASP A N 9
ATOM 19441 C CA . ASP A 1 63 ? -17.947 10.210 -1.618 1.00 0.43 71 ASP A CA 9
ATOM 19442 C C . ASP A 1 63 ? -16.571 9.618 -1.370 1.00 0.33 71 ASP A C 9
ATOM 19443 O O . ASP A 1 63 ? -16.087 8.812 -2.159 1.00 0.28 71 ASP A O 9
ATOM 19452 N N . LYS A 1 64 ? -15.946 10.030 -0.275 1.00 0.34 72 LYS A N 9
ATOM 19453 C CA . LYS A 1 64 ? -14.666 9.468 0.142 1.00 0.27 72 LYS A CA 9
ATOM 19454 C C . LYS A 1 64 ? -14.861 8.706 1.442 1.00 0.25 72 LYS A C 9
ATOM 19455 O O . LYS A 1 64 ? -15.424 9.243 2.396 1.00 0.27 72 LYS A O 9
ATOM 19474 N N . TYR A 1 65 ? -14.402 7.468 1.497 1.00 0.21 73 TYR A N 9
ATOM 19475 C CA . TYR A 1 65 ? -14.572 6.673 2.701 1.00 0.22 73 TYR A CA 9
ATOM 19476 C C . TYR A 1 65 ? -13.247 6.152 3.222 1.00 0.20 73 TYR A C 9
ATOM 19477 O O . TYR A 1 65 ? -12.496 5.485 2.507 1.00 0.20 73 TYR A O 9
ATOM 19495 N N . THR A 1 66 ? -12.971 6.470 4.475 1.00 0.22 74 THR A N 9
ATOM 19496 C CA . THR A 1 66 ? -11.765 6.024 5.142 1.00 0.22 74 THR A CA 9
ATOM 19497 C C . THR A 1 66 ? -11.931 4.599 5.650 1.00 0.24 74 THR A C 9
ATOM 19498 O O . THR A 1 66 ? -12.881 4.294 6.372 1.00 0.30 74 THR A O 9
ATOM 19509 N N . LEU A 1 67 ? -11.016 3.725 5.257 1.00 0.24 75 LEU A N 9
ATOM 19510 C CA . LEU A 1 67 ? -11.109 2.319 5.615 1.00 0.27 75 LEU A CA 9
ATOM 19511 C C . LEU A 1 67 ? -9.828 1.850 6.286 1.00 0.24 75 LEU A C 9
ATOM 19512 O O . LEU A 1 67 ? -8.750 2.394 6.036 1.00 0.26 75 LEU A O 9
ATOM 19528 N N . MET A 1 68 ? -9.947 0.827 7.115 1.00 0.28 76 MET A N 9
ATOM 19529 C CA . MET A 1 68 ? -8.797 0.279 7.816 1.00 0.32 76 MET A CA 9
ATOM 19530 C C . MET A 1 68 ? -7.982 -0.617 6.893 1.00 0.29 76 MET A C 9
ATOM 19531 O O . MET A 1 68 ? -8.216 -1.822 6.817 1.00 0.49 76 MET A O 9
ATOM 19545 N N . THR A 1 69 ? -7.009 -0.036 6.219 1.00 0.28 77 THR A N 9
ATOM 19546 C CA . THR A 1 69 ? -6.178 -0.782 5.293 1.00 0.25 77 THR A CA 9
ATOM 19547 C C . THR A 1 69 ? -4.893 -1.284 5.953 1.00 0.30 77 THR A C 9
ATOM 19548 O O . THR A 1 69 ? -4.192 -0.543 6.649 1.00 0.34 77 THR A O 9
ATOM 19559 N N . THR A 1 70 ? -4.625 -2.565 5.758 1.00 0.39 78 THR A N 9
ATOM 19560 C CA . THR A 1 70 ? -3.407 -3.188 6.232 1.00 0.41 78 THR A CA 9
ATOM 19561 C C . THR A 1 70 ? -2.996 -4.283 5.254 1.00 0.47 78 THR A C 9
ATOM 19562 O O . THR A 1 70 ? -3.840 -5.044 4.776 1.00 0.73 78 THR A O 9
ATOM 19573 N N . TYR A 1 71 ? -1.716 -4.347 4.921 1.00 0.38 79 TYR A N 9
ATOM 19574 C CA . TYR A 1 71 ? -1.249 -5.368 4.002 1.00 0.48 79 TYR A CA 9
ATOM 19575 C C . TYR A 1 71 ? -0.591 -6.494 4.779 1.00 0.56 79 TYR A C 9
ATOM 19576 O O . TYR A 1 71 ? -0.243 -6.329 5.949 1.00 0.51 79 TYR A O 9
ATOM 19594 N N . GLY A 1 72 ? -0.425 -7.626 4.134 1.00 0.84 80 GLY A N 9
ATOM 19595 C CA . GLY A 1 72 ? 0.049 -8.802 4.833 1.00 1.06 80 GLY A CA 9
ATOM 19596 C C . GLY A 1 72 ? 0.844 -9.738 3.949 1.00 1.72 80 GLY A C 9
ATOM 19597 O O . GLY A 1 72 ? 1.721 -10.453 4.435 1.00 1.84 80 GLY A O 9
ATOM 19601 N N . GLY A 1 73 ? 0.550 -9.730 2.653 1.00 2.61 81 GLY A N 9
ATOM 19602 C CA . GLY A 1 73 ? 1.242 -10.602 1.716 1.00 3.35 81 GLY A CA 9
ATOM 19603 C C . GLY A 1 73 ? 2.650 -10.132 1.399 1.00 2.67 81 GLY A C 9
ATOM 19604 O O . GLY A 1 73 ? 3.017 -9.997 0.229 1.00 3.01 81 GLY A O 9
ATOM 19608 N N . ALA A 1 74 ? 3.429 -9.890 2.450 1.00 2.09 82 ALA A N 9
ATOM 19609 C CA . ALA A 1 74 ? 4.813 -9.445 2.339 1.00 1.53 82 ALA A CA 9
ATOM 19610 C C . ALA A 1 74 ? 5.382 -9.180 3.723 1.00 1.12 82 ALA A C 9
ATOM 19611 O O . ALA A 1 74 ? 6.343 -9.817 4.144 1.00 1.74 82 ALA A O 9
ATOM 19618 N N . VAL A 1 75 ? 4.752 -8.250 4.429 1.00 1.23 83 VAL A N 9
ATOM 19619 C CA . VAL A 1 75 ? 5.250 -7.772 5.717 1.00 2.22 83 VAL A CA 9
ATOM 19620 C C . VAL A 1 75 ? 5.429 -8.914 6.722 1.00 2.88 83 VAL A C 9
ATOM 19621 O O . VAL A 1 75 ? 4.596 -9.817 6.818 1.00 3.52 83 VAL A O 9
ATOM 19634 N N . GLN A 1 76 ? 6.530 -8.872 7.460 1.00 3.08 84 GLN A N 9
ATOM 19635 C CA . GLN A 1 76 ? 6.809 -9.871 8.482 1.00 3.74 84 GLN A CA 9
ATOM 19636 C C . GLN A 1 76 ? 6.436 -9.321 9.855 1.00 3.88 84 GLN A C 9
ATOM 19637 O O . GLN A 1 76 ? 7.162 -9.496 10.835 1.00 4.30 84 GLN A O 9
ATOM 19651 N N . GLN A 1 77 ? 5.299 -8.644 9.903 1.00 3.84 85 GLN A N 9
ATOM 19652 C CA . GLN A 1 77 ? 4.785 -8.051 11.129 1.00 4.13 85 GLN A CA 9
ATOM 19653 C C . GLN A 1 77 ? 3.310 -8.400 11.274 1.00 4.08 85 GLN A C 9
ATOM 19654 O O . GLN A 1 77 ? 2.669 -8.795 10.300 1.00 4.61 85 GLN A O 9
ATOM 19668 N N . GLN A 1 78 ? 2.772 -8.251 12.479 1.00 3.80 86 GLN A N 9
ATOM 19669 C CA . GLN A 1 78 ? 1.385 -8.631 12.745 1.00 3.95 86 GLN A CA 9
ATOM 19670 C C . GLN A 1 78 ? 0.422 -7.486 12.445 1.00 3.20 86 GLN A C 9
ATOM 19671 O O . GLN A 1 78 ? -0.780 -7.596 12.688 1.00 3.11 86 GLN A O 9
ATOM 19685 N N . LEU A 1 79 ? 0.958 -6.392 11.931 1.00 2.96 87 LEU A N 9
ATOM 19686 C CA . LEU A 1 79 ? 0.149 -5.256 11.518 1.00 2.49 87 LEU A CA 9
ATOM 19687 C C . LEU A 1 79 ? 0.868 -4.504 10.410 1.00 1.71 87 LEU A C 9
ATOM 19688 O O . LEU A 1 79 ? 2.047 -4.178 10.542 1.00 1.95 87 LEU A O 9
ATOM 19704 N N . GLY A 1 80 ? 0.169 -4.241 9.320 1.00 1.03 88 GLY A N 9
ATOM 19705 C CA . GLY A 1 80 ? 0.792 -3.595 8.190 1.00 0.69 88 GLY A CA 9
ATOM 19706 C C . GLY A 1 80 ? 0.153 -2.268 7.843 1.00 0.63 88 GLY A C 9
ATOM 19707 O O . GLY A 1 80 ? -0.546 -1.658 8.660 1.00 0.95 88 GLY A O 9
ATOM 19711 N N . GLY A 1 81 ? 0.368 -1.826 6.616 1.00 0.50 89 GLY A N 9
ATOM 19712 C CA . GLY A 1 81 ? -0.121 -0.525 6.208 1.00 0.53 89 GLY A CA 9
ATOM 19713 C C . GLY A 1 81 ? 0.940 0.553 6.330 1.00 0.76 89 GLY A C 9
ATOM 19714 O O . GLY A 1 81 ? 2.087 0.348 5.939 1.00 1.61 89 GLY A O 9
ATOM 19718 N N . GLY A 1 82 ? 0.550 1.700 6.872 1.00 0.54 90 GLY A N 9
ATOM 19719 C CA . GLY A 1 82 ? 1.469 2.808 7.053 1.00 0.66 90 GLY A CA 9
ATOM 19720 C C . GLY A 1 82 ? 2.643 2.444 7.936 1.00 0.54 90 GLY A C 9
ATOM 19721 O O . GLY A 1 82 ? 2.457 1.973 9.057 1.00 0.61 90 GLY A O 9
ATOM 19725 N N . TYR A 1 83 ? 3.846 2.645 7.403 1.00 0.45 91 TYR A N 9
ATOM 19726 C CA . TYR A 1 83 ? 5.102 2.316 8.087 1.00 0.43 91 TYR A CA 9
ATOM 19727 C C . TYR A 1 83 ? 5.269 0.802 8.224 1.00 0.49 91 TYR A C 9
ATOM 19728 O O . TYR A 1 83 ? 6.215 0.322 8.849 1.00 0.78 91 TYR A O 9
ATOM 19746 N N . GLY A 1 84 ? 4.345 0.054 7.640 1.00 0.37 92 GLY A N 9
ATOM 19747 C CA . GLY A 1 84 ? 4.505 -1.376 7.559 1.00 0.40 92 GLY A CA 9
ATOM 19748 C C . GLY A 1 84 ? 5.511 -1.705 6.491 1.00 0.36 92 GLY A C 9
ATOM 19749 O O . GLY A 1 84 ? 5.205 -1.629 5.302 1.00 0.53 92 GLY A O 9
ATOM 19753 N N . TYR A 1 85 ? 6.721 -2.027 6.901 1.00 0.29 93 TYR A N 9
ATOM 19754 C CA . TYR A 1 85 ? 7.803 -2.182 5.956 1.00 0.27 93 TYR A CA 9
ATOM 19755 C C . TYR A 1 85 ? 8.277 -3.622 5.868 1.00 0.30 93 TYR A C 9
ATOM 19756 O O . TYR A 1 85 ? 8.314 -4.354 6.863 1.00 0.37 93 TYR A O 9
ATOM 19774 N N . TYR A 1 86 ? 8.630 -4.015 4.660 1.00 0.32 94 TYR A N 9
ATOM 19775 C CA . TYR A 1 86 ? 9.142 -5.342 4.389 1.00 0.41 94 TYR A CA 9
ATOM 19776 C C . TYR A 1 86 ? 10.541 -5.228 3.804 1.00 0.38 94 TYR A C 9
ATOM 19777 O O . TYR A 1 86 ? 10.875 -4.225 3.174 1.00 0.40 94 TYR A O 9
ATOM 19795 N N . HIS A 1 87 ? 11.354 -6.242 4.031 1.00 0.52 95 HIS A N 9
ATOM 19796 C CA . HIS A 1 87 ? 12.718 -6.255 3.525 1.00 0.60 95 HIS A CA 9
ATOM 19797 C C . HIS A 1 87 ? 12.783 -7.033 2.222 1.00 0.48 95 HIS A C 9
ATOM 19798 O O . HIS A 1 87 ? 12.719 -8.263 2.222 1.00 0.48 95 HIS A O 9
ATOM 19813 N N . VAL A 1 88 ? 12.892 -6.322 1.115 1.00 0.43 96 VAL A N 9
ATOM 19814 C CA . VAL A 1 88 ? 13.002 -6.961 -0.181 1.00 0.35 96 VAL A CA 9
ATOM 19815 C C . VAL A 1 88 ? 14.473 -7.228 -0.485 1.00 0.35 96 VAL A C 9
ATOM 19816 O O . VAL A 1 88 ? 15.327 -6.365 -0.297 1.00 0.48 96 VAL A O 9
ATOM 19829 N N . SER A 1 89 ? 14.788 -8.442 -0.878 1.00 0.34 97 SER A N 9
ATOM 19830 C CA . SER A 1 89 ? 16.137 -8.752 -1.294 1.00 0.32 97 SER A CA 9
ATOM 19831 C C . SER A 1 89 ? 16.248 -8.600 -2.804 1.00 0.30 97 SER A C 9
ATOM 19832 O O . SER A 1 89 ? 15.230 -8.393 -3.473 1.00 0.33 97 SER A O 9
ATOM 19840 N N . GLN A 1 90 ? 17.451 -8.699 -3.344 1.00 0.29 98 GLN A N 9
ATOM 19841 C CA . GLN A 1 90 ? 17.675 -8.415 -4.760 1.00 0.32 98 GLN A CA 9
ATOM 19842 C C . GLN A 1 90 ? 16.767 -9.245 -5.678 1.00 0.41 98 GLN A C 9
ATOM 19843 O O . GLN A 1 90 ? 16.366 -8.781 -6.746 1.00 0.53 98 GLN A O 9
ATOM 19857 N N . LYS A 1 91 ? 16.422 -10.455 -5.260 1.00 0.46 99 LYS A N 9
ATOM 19858 C CA . LYS A 1 91 ? 15.561 -11.310 -6.067 1.00 0.56 99 LYS A CA 9
ATOM 19859 C C . LYS A 1 91 ? 14.314 -11.741 -5.299 1.00 0.53 99 LYS A C 9
ATOM 19860 O O . LYS A 1 91 ? 13.762 -12.815 -5.536 1.00 0.61 99 LYS A O 9
ATOM 19879 N N . THR A 1 92 ? 13.875 -10.890 -4.384 1.00 0.46 100 THR A N 9
ATOM 19880 C CA . THR A 1 92 ? 12.651 -11.131 -3.632 1.00 0.49 100 THR A CA 9
ATOM 19881 C C . THR A 1 92 ? 11.424 -10.746 -4.458 1.00 0.50 100 THR A C 9
ATOM 19882 O O . THR A 1 92 ? 11.434 -9.722 -5.143 1.00 0.49 100 THR A O 9
ATOM 19893 N N . PRO A 1 93 ? 10.365 -11.578 -4.423 1.00 0.55 101 PRO A N 9
ATOM 19894 C CA . PRO A 1 93 ? 9.086 -11.256 -5.056 1.00 0.59 101 PRO A CA 9
ATOM 19895 C C . PRO A 1 93 ? 8.548 -9.911 -4.568 1.00 0.56 101 PRO A C 9
ATOM 19896 O O . PRO A 1 93 ? 8.525 -9.642 -3.365 1.00 0.59 101 PRO A O 9
ATOM 19907 N N . PRO A 1 94 ? 8.125 -9.044 -5.502 1.00 0.54 102 PRO A N 9
ATOM 19908 C CA . PRO A 1 94 ? 7.643 -7.700 -5.174 1.00 0.56 102 PRO A CA 9
ATOM 19909 C C . PRO A 1 94 ? 6.402 -7.726 -4.283 1.00 0.43 102 PRO A C 9
ATOM 19910 O O . PRO A 1 94 ? 5.656 -8.707 -4.259 1.00 0.42 102 PRO A O 9
ATOM 19921 N N . GLN A 1 95 ? 6.178 -6.630 -3.568 1.00 0.45 103 GLN A N 9
ATOM 19922 C CA . GLN A 1 95 ? 5.186 -6.597 -2.505 1.00 0.46 103 GLN A CA 9
ATOM 19923 C C . GLN A 1 95 ? 3.820 -6.215 -3.045 1.00 0.41 103 GLN A C 9
ATOM 19924 O O . GLN A 1 95 ? 3.697 -5.324 -3.880 1.00 0.52 103 GLN A O 9
ATOM 19938 N N . THR A 1 96 ? 2.794 -6.893 -2.571 1.00 0.43 104 THR A N 9
ATOM 19939 C CA . THR A 1 96 ? 1.436 -6.534 -2.918 1.00 0.45 104 THR A CA 9
ATOM 19940 C C . THR A 1 96 ? 0.747 -5.943 -1.702 1.00 0.39 104 THR A C 9
ATOM 19941 O O . THR A 1 96 ? 0.819 -6.501 -0.607 1.00 0.43 104 THR A O 9
ATOM 19952 N N . ILE A 1 97 ? 0.106 -4.809 -1.884 1.00 0.34 105 ILE A N 9
ATOM 19953 C CA . ILE A 1 97 ? -0.580 -4.152 -0.792 1.00 0.30 105 ILE A CA 9
ATOM 19954 C C . ILE A 1 97 ? -2.066 -4.464 -0.848 1.00 0.28 105 ILE A C 9
ATOM 19955 O O . ILE A 1 97 ? -2.677 -4.377 -1.912 1.00 0.29 105 ILE A O 9
ATOM 19971 N N . SER A 1 98 ? -2.637 -4.853 0.278 1.00 0.29 106 SER A N 9
ATOM 19972 C CA . SER A 1 98 ? -4.065 -5.086 0.348 1.00 0.25 106 SER A CA 9
ATOM 19973 C C . SER A 1 98 ? -4.755 -4.003 1.159 1.00 0.25 106 SER A C 9
ATOM 19974 O O . SER A 1 98 ? -4.264 -3.581 2.208 1.00 0.30 106 SER A O 9
ATOM 19982 N N . GLY A 1 99 ? -5.887 -3.556 0.655 1.00 0.23 107 GLY A N 9
ATOM 19983 C CA . GLY A 1 99 ? -6.701 -2.607 1.377 1.00 0.24 107 GLY A CA 9
ATOM 19984 C C . GLY A 1 99 ? -7.966 -3.242 1.887 1.00 0.22 107 GLY A C 9
ATOM 19985 O O . GLY A 1 99 ? -8.619 -3.987 1.163 1.00 0.27 107 GLY A O 9
ATOM 19989 N N . VAL A 1 100 ? -8.314 -2.944 3.125 1.00 0.19 108 VAL A N 9
ATOM 19990 C CA . VAL A 1 100 ? -9.462 -3.556 3.763 1.00 0.19 108 VAL A CA 9
ATOM 19991 C C . VAL A 1 100 ? -10.558 -2.525 3.921 1.00 0.21 108 VAL A C 9
ATOM 19992 O O . VAL A 1 100 ? -10.386 -1.526 4.620 1.00 0.32 108 VAL A O 9
ATOM 20005 N N . VAL A 1 101 ? -11.667 -2.751 3.249 1.00 0.21 109 VAL A N 9
ATOM 20006 C CA . VAL A 1 101 ? -12.816 -1.878 3.371 1.00 0.24 109 VAL A CA 9
ATOM 20007 C C . VAL A 1 101 ? -13.410 -1.987 4.767 1.00 0.31 109 VAL A C 9
ATOM 20008 O O . VAL A 1 101 ? -13.422 -3.067 5.358 1.00 0.46 109 VAL A O 9
ATOM 20021 N N . SER A 1 102 ? -13.860 -0.854 5.296 1.00 0.26 110 SER A N 9
ATOM 20022 C CA . SER A 1 102 ? -14.473 -0.803 6.611 1.00 0.32 110 SER A CA 9
ATOM 20023 C C . SER A 1 102 ? -15.605 -1.819 6.715 1.00 0.38 110 SER A C 9
ATOM 20024 O O . SER A 1 102 ? -16.701 -1.609 6.187 1.00 0.42 110 SER A O 9
ATOM 20032 N N . LYS A 1 103 ? -15.324 -2.918 7.400 1.00 0.46 111 LYS A N 9
ATOM 20033 C CA . LYS A 1 103 ? -16.272 -4.013 7.537 1.00 0.56 111 LYS A CA 9
ATOM 20034 C C . LYS A 1 103 ? -17.415 -3.614 8.459 1.00 0.45 111 LYS A C 9
ATOM 20035 O O . LYS A 1 103 ? -18.413 -4.318 8.574 1.00 0.52 111 LYS A O 9
ATOM 20054 N N . ASN A 1 104 ? -17.269 -2.472 9.106 1.00 0.41 112 ASN A N 9
ATOM 20055 C CA . ASN A 1 104 ? -18.261 -2.024 10.069 1.00 0.45 112 ASN A CA 9
ATOM 20056 C C . ASN A 1 104 ? -19.185 -0.992 9.442 1.00 0.37 112 ASN A C 9
ATOM 20057 O O . ASN A 1 104 ? -19.820 -0.203 10.143 1.00 0.52 112 ASN A O 9
ATOM 20068 N N . VAL A 1 105 ? -19.263 -0.998 8.117 1.00 0.43 113 VAL A N 9
ATOM 20069 C CA . VAL A 1 105 ? -20.084 -0.029 7.409 1.00 0.39 113 VAL A CA 9
ATOM 20070 C C . VAL A 1 105 ? -21.052 -0.711 6.443 1.00 0.41 113 VAL A C 9
ATOM 20071 O O . VAL A 1 105 ? -22.250 -0.765 6.712 1.00 0.49 113 VAL A O 9
ATOM 20084 N N . GLY A 1 106 ? -20.548 -1.236 5.332 1.00 0.39 114 GLY A N 9
ATOM 20085 C CA . GLY A 1 106 ? -21.443 -1.778 4.322 1.00 0.41 114 GLY A CA 9
ATOM 20086 C C . GLY A 1 106 ? -21.846 -0.717 3.312 1.00 0.37 114 GLY A C 9
ATOM 20087 O O . GLY A 1 106 ? -23.034 -0.442 3.128 1.00 0.40 114 GLY A O 9
ATOM 20091 N N . TYR A 1 107 ? -20.841 -0.108 2.687 1.00 0.34 115 TYR A N 9
ATOM 20092 C CA . TYR A 1 107 ? -21.023 1.053 1.809 1.00 0.31 115 TYR A CA 9
ATOM 20093 C C . TYR A 1 107 ? -21.999 0.804 0.663 1.00 0.31 115 TYR A C 9
ATOM 20094 O O . TYR A 1 107 ? -22.285 -0.333 0.293 1.00 0.35 115 TYR A O 9
ATOM 20112 N N . LYS A 1 108 ? -22.501 1.904 0.118 1.00 0.30 116 LYS A N 9
ATOM 20113 C CA . LYS A 1 108 ? -23.377 1.880 -1.043 1.00 0.30 116 LYS A CA 9
ATOM 20114 C C . LYS A 1 108 ? -22.567 1.602 -2.311 1.00 0.29 116 LYS A C 9
ATOM 20115 O O . LYS A 1 108 ? -21.376 1.920 -2.367 1.00 0.28 116 LYS A O 9
ATOM 20134 N N . PRO A 1 109 ? -23.206 1.012 -3.340 1.00 0.31 117 PRO A N 9
ATOM 20135 C CA . PRO A 1 109 ? -22.530 0.568 -4.573 1.00 0.30 117 PRO A CA 9
ATOM 20136 C C . PRO A 1 109 ? -21.812 1.692 -5.320 1.00 0.29 117 PRO A C 9
ATOM 20137 O O . PRO A 1 109 ? -22.031 2.877 -5.058 1.00 0.43 117 PRO A O 9
ATOM 20148 N N . GLY A 1 110 ? -20.961 1.307 -6.262 1.00 0.23 118 GLY A N 9
ATOM 20149 C CA . GLY A 1 110 ? -20.208 2.275 -7.028 1.00 0.21 118 GLY A CA 9
ATOM 20150 C C . GLY A 1 110 ? -18.764 1.857 -7.204 1.00 0.18 118 GLY A C 9
ATOM 20151 O O . GLY A 1 110 ? -18.230 1.102 -6.392 1.00 0.18 118 GLY A O 9
ATOM 20155 N N . GLN A 1 111 ? -18.141 2.325 -8.273 1.00 0.19 119 GLN A N 9
ATOM 20156 C CA . GLN A 1 111 ? -16.719 2.114 -8.477 1.00 0.18 119 GLN A CA 9
ATOM 20157 C C . GLN A 1 111 ? -15.945 3.279 -7.875 1.00 0.16 119 GLN A C 9
ATOM 20158 O O . GLN A 1 111 ? -15.969 4.393 -8.398 1.00 0.21 119 GLN A O 9
ATOM 20172 N N . TYR A 1 112 ? -15.287 3.017 -6.764 1.00 0.15 120 TYR A N 9
ATOM 20173 C CA . TYR A 1 112 ? -14.551 4.038 -6.041 1.00 0.15 120 TYR A CA 9
ATOM 20174 C C . TYR A 1 112 ? -13.069 3.953 -6.364 1.00 0.16 120 TYR A C 9
ATOM 20175 O O . TYR A 1 112 ? -12.574 2.907 -6.777 1.00 0.19 120 TYR A O 9
ATOM 20193 N N . THR A 1 113 ? -12.374 5.058 -6.182 1.00 0.16 121 THR A N 9
ATOM 20194 C CA . THR A 1 113 ? -10.946 5.116 -6.422 1.00 0.16 121 THR A CA 9
ATOM 20195 C C . THR A 1 113 ? -10.190 5.121 -5.096 1.00 0.16 121 THR A C 9
ATOM 20196 O O . THR A 1 113 ? -10.564 5.840 -4.175 1.00 0.17 121 THR A O 9
ATOM 20207 N N . VAL A 1 114 ? -9.139 4.318 -5.002 1.00 0.14 122 VAL A N 9
ATOM 20208 C CA . VAL A 1 114 ? -8.329 4.255 -3.789 1.00 0.14 122 VAL A CA 9
ATOM 20209 C C . VAL A 1 114 ? -6.919 4.775 -4.046 1.00 0.15 122 VAL A C 9
ATOM 20210 O O . VAL A 1 114 ? -6.202 4.262 -4.901 1.00 0.17 122 VAL A O 9
ATOM 20223 N N . GLU A 1 115 ? -6.535 5.806 -3.307 1.00 0.15 123 GLU A N 9
ATOM 20224 C CA . GLU A 1 115 ? -5.246 6.460 -3.498 1.00 0.16 123 GLU A CA 9
ATOM 20225 C C . GLU A 1 115 ? -4.175 5.874 -2.582 1.00 0.17 123 GLU A C 9
ATOM 20226 O O . GLU A 1 115 ? -4.369 5.782 -1.369 1.00 0.18 123 GLU A O 9
ATOM 20238 N N . LEU A 1 116 ? -3.047 5.494 -3.171 1.00 0.18 124 LEU A N 9
ATOM 20239 C CA . LEU A 1 116 ? -1.941 4.922 -2.419 1.00 0.18 124 LEU A CA 9
ATOM 20240 C C . LEU A 1 116 ? -0.609 5.486 -2.901 1.00 0.17 124 LEU A C 9
ATOM 20241 O O . LEU A 1 116 ? -0.440 5.780 -4.086 1.00 0.19 124 LEU A O 9
ATOM 20257 N N . THR A 1 117 ? 0.320 5.648 -1.973 1.00 0.16 125 THR A N 9
ATOM 20258 C CA . THR A 1 117 ? 1.685 6.017 -2.306 1.00 0.16 125 THR A CA 9
ATOM 20259 C C . THR A 1 117 ? 2.548 4.755 -2.413 1.00 0.16 125 THR A C 9
ATOM 20260 O O . THR A 1 117 ? 2.244 3.866 -3.203 1.00 0.19 125 THR A O 9
ATOM 20271 N N . GLY A 1 118 ? 3.590 4.650 -1.598 1.00 0.16 126 GLY A N 9
ATOM 20272 C CA . GLY A 1 118 ? 4.378 3.433 -1.585 1.00 0.17 126 GLY A CA 9
ATOM 20273 C C . GLY A 1 118 ? 5.762 3.599 -2.158 1.00 0.17 126 GLY A C 9
ATOM 20274 O O . GLY A 1 118 ? 6.047 3.139 -3.258 1.00 0.19 126 GLY A O 9
ATOM 20278 N N . PHE A 1 119 ? 6.625 4.261 -1.409 1.00 0.18 127 PHE A N 9
ATOM 20279 C CA . PHE A 1 119 ? 8.007 4.428 -1.815 1.00 0.19 127 PHE A CA 9
ATOM 20280 C C . PHE A 1 119 ? 8.873 3.415 -1.085 1.00 0.18 127 PHE A C 9
ATOM 20281 O O . PHE A 1 119 ? 8.418 2.763 -0.142 1.00 0.19 127 PHE A O 9
ATOM 20298 N N . PHE A 1 120 ? 10.115 3.285 -1.506 1.00 0.21 128 PHE A N 9
ATOM 20299 C CA . PHE A 1 120 ? 11.038 2.412 -0.816 1.00 0.21 128 PHE A CA 9
ATOM 20300 C C . PHE A 1 120 ? 12.216 3.226 -0.304 1.00 0.23 128 PHE A C 9
ATOM 20301 O O . PHE A 1 120 ? 12.750 4.081 -1.014 1.00 0.25 128 PHE A O 9
ATOM 20318 N N . SER A 1 121 ? 12.584 2.991 0.943 1.00 0.24 129 SER A N 9
ATOM 20319 C CA . SER A 1 121 ? 13.703 3.691 1.545 1.00 0.28 129 SER A CA 9
ATOM 20320 C C . SER A 1 121 ? 15.006 3.062 1.077 1.00 0.26 129 SER A C 9
ATOM 20321 O O . SER A 1 121 ? 15.174 1.843 1.141 1.00 0.28 129 SER A O 9
ATOM 20329 N N . LEU A 1 122 ? 15.915 3.888 0.586 1.00 0.36 130 LEU A N 9
ATOM 20330 C CA . LEU A 1 122 ? 17.159 3.402 0.030 1.00 0.36 130 LEU A CA 9
ATOM 20331 C C . LEU A 1 122 ? 18.341 3.851 0.876 1.00 0.43 130 LEU A C 9
ATOM 20332 O O . LEU A 1 122 ? 18.358 4.963 1.405 1.00 0.69 130 LEU A O 9
ATOM 20348 N N . ASN A 1 123 ? 19.316 2.969 1.002 1.00 0.41 131 ASN A N 9
ATOM 20349 C CA . ASN A 1 123 ? 20.487 3.225 1.822 1.00 0.42 131 ASN A CA 9
ATOM 20350 C C . ASN A 1 123 ? 21.759 3.209 0.978 1.00 0.44 131 ASN A C 9
ATOM 20351 O O . ASN A 1 123 ? 22.655 4.031 1.170 1.00 0.57 131 ASN A O 9
ATOM 20362 N N . ASP A 1 124 ? 21.801 2.266 0.036 1.00 0.37 132 ASP A N 9
ATOM 20363 C CA . ASP A 1 124 ? 22.985 1.981 -0.790 1.00 0.44 132 ASP A CA 9
ATOM 20364 C C . ASP A 1 124 ? 24.168 1.483 0.046 1.00 0.47 132 ASP A C 9
ATOM 20365 O O . ASP A 1 124 ? 24.261 1.760 1.245 1.00 0.80 132 ASP A O 9
ATOM 20374 N N . ASN A 1 125 ? 25.050 0.722 -0.614 1.00 0.54 133 ASN A N 9
ATOM 20375 C CA . ASN A 1 125 ? 26.230 0.096 0.008 1.00 0.58 133 ASN A CA 9
ATOM 20376 C C . ASN A 1 125 ? 25.901 -0.557 1.357 1.00 0.48 133 ASN A C 9
ATOM 20377 O O . ASN A 1 125 ? 26.298 -0.075 2.423 1.00 0.61 133 ASN A O 9
ATOM 20388 N N . LYS A 1 126 ? 25.183 -1.679 1.298 1.00 0.42 134 LYS A N 9
ATOM 20389 C CA . LYS A 1 126 ? 24.762 -2.389 2.502 1.00 0.48 134 LYS A CA 9
ATOM 20390 C C . LYS A 1 126 ? 24.310 -3.813 2.181 1.00 0.61 134 LYS A C 9
ATOM 20391 O O . LYS A 1 126 ? 24.919 -4.782 2.640 1.00 1.11 134 LYS A O 9
ATOM 20410 N N . GLN A 1 127 ? 23.238 -3.927 1.395 1.00 0.42 135 GLN A N 9
ATOM 20411 C CA . GLN A 1 127 ? 22.631 -5.221 1.073 1.00 0.45 135 GLN A CA 9
ATOM 20412 C C . GLN A 1 127 ? 22.182 -5.937 2.344 1.00 0.53 135 GLN A C 9
ATOM 20413 O O . GLN A 1 127 ? 22.660 -7.029 2.658 1.00 0.71 135 GLN A O 9
ATOM 20427 N N . ALA A 1 128 ? 21.259 -5.313 3.068 1.00 0.45 136 ALA A N 9
ATOM 20428 C CA . ALA A 1 128 ? 20.763 -5.865 4.320 1.00 0.53 136 ALA A CA 9
ATOM 20429 C C . ALA A 1 128 ? 19.401 -5.279 4.673 1.00 0.49 136 ALA A C 9
ATOM 20430 O O . ALA A 1 128 ? 18.381 -5.960 4.578 1.00 0.56 136 ALA A O 9
ATOM 20437 N N . ASN A 1 129 ? 19.387 -4.005 5.058 1.00 0.41 137 ASN A N 9
ATOM 20438 C CA . ASN A 1 129 ? 18.156 -3.343 5.481 1.00 0.40 137 ASN A CA 9
ATOM 20439 C C . ASN A 1 129 ? 18.352 -1.835 5.635 1.00 0.34 137 ASN A C 9
ATOM 20440 O O . ASN A 1 129 ? 19.133 -1.374 6.465 1.00 0.39 137 ASN A O 9
ATOM 20451 N N . PRO A 1 130 ? 17.657 -1.046 4.801 1.00 0.28 138 PRO A N 9
ATOM 20452 C CA . PRO A 1 130 ? 17.666 0.418 4.889 1.00 0.29 138 PRO A CA 9
ATOM 20453 C C . PRO A 1 130 ? 17.168 0.917 6.238 1.00 0.37 138 PRO A C 9
ATOM 20454 O O . PRO A 1 130 ? 16.468 0.204 6.963 1.00 0.91 138 PRO A O 9
ATOM 20465 N N . THR A 1 131 ? 17.523 2.148 6.561 1.00 0.68 139 THR A N 9
ATOM 20466 C CA . THR A 1 131 ? 17.171 2.733 7.836 1.00 0.76 139 THR A CA 9
ATOM 20467 C C . THR A 1 131 ? 15.866 3.516 7.738 1.00 0.61 139 THR A C 9
ATOM 20468 O O . THR A 1 131 ? 15.768 4.500 6.998 1.00 0.64 139 THR A O 9
ATOM 20479 N N . PRO A 1 132 ? 14.836 3.074 8.480 1.00 0.51 140 PRO A N 9
ATOM 20480 C CA . PRO A 1 132 ? 13.527 3.744 8.525 1.00 0.41 140 PRO A CA 9
ATOM 20481 C C . PRO A 1 132 ? 13.616 5.163 9.082 1.00 0.44 140 PRO A C 9
ATOM 20482 O O . PRO A 1 132 ? 12.642 5.913 9.055 1.00 0.42 140 PRO A O 9
ATOM 20493 N N . SER A 1 133 ? 14.788 5.515 9.588 1.00 0.56 141 SER A N 9
ATOM 20494 C CA . SER A 1 133 ? 15.042 6.838 10.143 1.00 0.71 141 SER A CA 9
ATOM 20495 C C . SER A 1 133 ? 14.709 7.948 9.141 1.00 0.73 141 SER A C 9
ATOM 20496 O O . SER A 1 133 ? 14.294 9.038 9.528 1.00 0.85 141 SER A O 9
ATOM 20504 N N . SER A 1 134 ? 14.862 7.656 7.855 1.00 0.70 142 SER A N 9
ATOM 20505 C CA . SER A 1 134 ? 14.636 8.652 6.814 1.00 0.81 142 SER A CA 9
ATOM 20506 C C . SER A 1 134 ? 13.146 8.891 6.556 1.00 0.68 142 SER A C 9
ATOM 20507 O O . SER A 1 134 ? 12.781 9.733 5.740 1.00 0.77 142 SER A O 9
ATOM 20515 N N . LEU A 1 135 ? 12.289 8.162 7.264 1.00 0.52 143 LEU A N 9
ATOM 20516 C CA . LEU A 1 135 ? 10.844 8.309 7.106 1.00 0.50 143 LEU A CA 9
ATOM 20517 C C . LEU A 1 135 ? 10.354 9.651 7.644 1.00 0.53 143 LEU A C 9
ATOM 20518 O O . LEU A 1 135 ? 9.283 10.124 7.266 1.00 0.73 143 LEU A O 9
ATOM 20534 N N . THR A 1 136 ? 11.133 10.265 8.524 1.00 0.53 144 THR A N 9
ATOM 20535 C CA . THR A 1 136 ? 10.798 11.590 9.027 1.00 0.65 144 THR A CA 9
ATOM 20536 C C . THR A 1 136 ? 11.108 12.650 7.976 1.00 0.66 144 THR A C 9
ATOM 20537 O O . THR A 1 136 ? 10.612 13.773 8.033 1.00 0.78 144 THR A O 9
ATOM 20548 N N . SER A 1 137 ? 11.925 12.273 7.009 1.00 0.69 145 SER A N 9
ATOM 20549 C CA . SER A 1 137 ? 12.250 13.137 5.891 1.00 0.85 145 SER A CA 9
ATOM 20550 C C . SER A 1 137 ? 11.728 12.513 4.605 1.00 0.95 145 SER A C 9
ATOM 20551 O O . SER A 1 137 ? 12.331 12.643 3.542 1.00 1.08 145 SER A O 9
ATOM 20559 N N . LYS A 1 138 ? 10.598 11.827 4.738 1.00 1.03 146 LYS A N 9
ATOM 20560 C CA . LYS A 1 138 ? 9.967 11.096 3.642 1.00 1.23 146 LYS A CA 9
ATOM 20561 C C . LYS A 1 138 ? 9.814 11.952 2.387 1.00 1.10 146 LYS A C 9
ATOM 20562 O O . LYS A 1 138 ? 10.124 11.509 1.286 1.00 1.27 146 LYS A O 9
ATOM 20581 N N . ALA A 1 139 ? 9.353 13.177 2.551 1.00 1.20 147 ALA A N 9
ATOM 20582 C CA . ALA A 1 139 ? 9.087 14.037 1.409 1.00 1.38 147 ALA A CA 9
ATOM 20583 C C . ALA A 1 139 ? 10.380 14.557 0.793 1.00 1.34 147 ALA A C 9
ATOM 20584 O O . ALA A 1 139 ? 10.409 14.946 -0.375 1.00 1.45 147 ALA A O 9
ATOM 20591 N N . ALA A 1 140 ? 11.448 14.558 1.577 1.00 1.34 148 ALA A N 9
ATOM 20592 C CA . ALA A 1 140 ? 12.732 15.063 1.115 1.00 1.50 148 ALA A CA 9
ATOM 20593 C C . ALA A 1 140 ? 13.582 13.953 0.503 1.00 1.34 148 ALA A C 9
ATOM 20594 O O . ALA A 1 140 ? 13.979 13.012 1.191 1.00 1.34 148 ALA A O 9
ATOM 20601 N N . GLY A 1 141 ? 13.845 14.063 -0.793 1.00 1.40 149 GLY A N 9
ATOM 20602 C CA . GLY A 1 141 ? 14.756 13.142 -1.456 1.00 1.45 149 GLY A CA 9
ATOM 20603 C C . GLY A 1 141 ? 14.120 11.813 -1.828 1.00 1.21 149 GLY A C 9
ATOM 20604 O O . GLY A 1 141 ? 14.394 11.269 -2.899 1.00 1.49 149 GLY A O 9
ATOM 20608 N N . LYS A 1 142 ? 13.280 11.283 -0.950 1.00 0.89 150 LYS A N 9
ATOM 20609 C CA . LYS A 1 142 ? 12.647 9.992 -1.183 1.00 0.73 150 LYS A CA 9
ATOM 20610 C C . LYS A 1 142 ? 11.667 10.061 -2.340 1.00 0.53 150 LYS A C 9
ATOM 20611 O O . LYS A 1 142 ? 10.924 11.033 -2.490 1.00 0.66 150 LYS A O 9
ATOM 20630 N N . ASN A 1 143 ? 11.671 9.015 -3.152 1.00 0.52 151 ASN A N 9
ATOM 20631 C CA . ASN A 1 143 ? 10.859 8.970 -4.354 1.00 0.42 151 ASN A CA 9
ATOM 20632 C C . ASN A 1 143 ? 9.445 8.524 -4.031 1.00 0.30 151 ASN A C 9
ATOM 20633 O O . ASN A 1 143 ? 9.030 7.423 -4.394 1.00 0.31 151 ASN A O 9
ATOM 20644 N N . ILE A 1 144 ? 8.713 9.376 -3.332 1.00 0.25 152 ILE A N 9
ATOM 20645 C CA . ILE A 1 144 ? 7.327 9.093 -3.023 1.00 0.23 152 ILE A CA 9
ATOM 20646 C C . ILE A 1 144 ? 6.493 9.091 -4.292 1.00 0.26 152 ILE A C 9
ATOM 20647 O O . ILE A 1 144 ? 6.424 10.083 -5.023 1.00 0.35 152 ILE A O 9
ATOM 20663 N N . VAL A 1 145 ? 5.907 7.946 -4.565 1.00 0.22 153 VAL A N 9
ATOM 20664 C CA . VAL A 1 145 ? 5.021 7.780 -5.693 1.00 0.24 153 VAL A CA 9
ATOM 20665 C C . VAL A 1 145 ? 3.576 7.838 -5.222 1.00 0.23 153 VAL A C 9
ATOM 20666 O O . VAL A 1 145 ? 3.317 7.796 -4.022 1.00 0.23 153 VAL A O 9
ATOM 20679 N N . SER A 1 146 ? 2.646 7.954 -6.152 1.00 0.25 154 SER A N 9
ATOM 20680 C CA . SER A 1 146 ? 1.233 7.991 -5.812 1.00 0.26 154 SER A CA 9
ATOM 20681 C C . SER A 1 146 ? 0.385 7.495 -6.977 1.00 0.27 154 SER A C 9
ATOM 20682 O O . SER A 1 146 ? 0.536 7.953 -8.110 1.00 0.37 154 SER A O 9
ATOM 20690 N N . SER A 1 147 ? -0.496 6.549 -6.696 1.00 0.21 155 SER A N 9
ATOM 20691 C CA . SER A 1 147 ? -1.365 5.990 -7.713 1.00 0.23 155 SER A CA 9
ATOM 20692 C C . SER A 1 147 ? -2.765 5.794 -7.152 1.00 0.20 155 SER A C 9
ATOM 20693 O O . SER A 1 147 ? -2.989 5.935 -5.948 1.00 0.20 155 SER A O 9
ATOM 20701 N N . THR A 1 148 ? -3.695 5.464 -8.025 1.00 0.21 156 THR A N 9
ATOM 20702 C CA . THR A 1 148 ? -5.080 5.297 -7.643 1.00 0.19 156 THR A CA 9
ATOM 20703 C C . THR A 1 148 ? -5.663 4.023 -8.222 1.00 0.21 156 THR A C 9
ATOM 20704 O O . THR A 1 148 ? -5.667 3.813 -9.435 1.00 0.27 156 THR A O 9
ATOM 20715 N N . GLY A 1 149 ? -6.140 3.171 -7.335 1.00 0.18 157 GLY A N 9
ATOM 20716 C CA . GLY A 1 149 ? -6.756 1.936 -7.741 1.00 0.19 157 GLY A CA 9
ATOM 20717 C C . GLY A 1 149 ? -8.257 2.068 -7.785 1.00 0.17 157 GLY A C 9
ATOM 20718 O O . GLY A 1 149 ? -8.785 3.181 -7.832 1.00 0.21 157 GLY A O 9
ATOM 20722 N N . THR A 1 150 ? -8.947 0.953 -7.721 1.00 0.17 158 THR A N 9
ATOM 20723 C CA . THR A 1 150 ? -10.395 0.952 -7.853 1.00 0.18 158 THR A CA 9
ATOM 20724 C C . THR A 1 150 ? -11.070 -0.114 -6.991 1.00 0.16 158 THR A C 9
ATOM 20725 O O . THR A 1 150 ? -10.559 -1.224 -6.828 1.00 0.17 158 THR A O 9
ATOM 20736 N N . ILE A 1 151 ? -12.227 0.245 -6.448 1.00 0.15 159 ILE A N 9
ATOM 20737 C CA . ILE A 1 151 ? -13.029 -0.652 -5.626 1.00 0.14 159 ILE A CA 9
ATOM 20738 C C . ILE A 1 151 ? -14.500 -0.569 -6.032 1.00 0.15 159 ILE A C 9
ATOM 20739 O O . ILE A 1 151 ? -15.102 0.498 -5.966 1.00 0.19 159 ILE A O 9
ATOM 20755 N N . THR A 1 152 ? -15.073 -1.685 -6.453 1.00 0.17 160 THR A N 9
ATOM 20756 C CA . THR A 1 152 ? -16.485 -1.731 -6.798 1.00 0.18 160 THR A CA 9
ATOM 20757 C C . THR A 1 152 ? -17.296 -2.288 -5.633 1.00 0.17 160 THR A C 9
ATOM 20758 O O . THR A 1 152 ? -17.178 -3.465 -5.281 1.00 0.20 160 THR A O 9
ATOM 20769 N N . ILE A 1 153 ? -18.102 -1.432 -5.031 1.00 0.16 161 ILE A N 9
ATOM 20770 C CA . ILE A 1 153 ? -18.929 -1.826 -3.901 1.00 0.18 161 ILE A CA 9
ATOM 20771 C C . ILE A 1 153 ? -20.171 -2.562 -4.400 1.00 0.20 161 ILE A C 9
ATOM 20772 O O . ILE A 1 153 ? -20.828 -2.110 -5.341 1.00 0.22 161 ILE A O 9
ATOM 20788 N N . SER A 1 154 ? -20.483 -3.701 -3.797 1.00 0.25 162 SER A N 9
ATOM 20789 C CA . SER A 1 154 ? -21.660 -4.465 -4.185 1.00 0.30 162 SER A CA 9
ATOM 20790 C C . SER A 1 154 ? -22.423 -4.957 -2.951 1.00 0.38 162 SER A C 9
ATOM 20791 O O . SER A 1 154 ? -23.114 -4.134 -2.313 1.00 1.29 162 SER A O 9
ATOM 20800 N N . ASN A 1 1 ? 21.220 5.299 -4.385 1.00 1.15 9 ASN A N 10
ATOM 20801 C CA . ASN A 1 1 ? 21.145 6.367 -5.407 1.00 0.93 9 ASN A CA 10
ATOM 20802 C C . ASN A 1 1 ? 19.745 6.973 -5.455 1.00 0.89 9 ASN A C 10
ATOM 20803 O O . ASN A 1 1 ? 19.439 7.889 -4.695 1.00 1.14 9 ASN A O 10
ATOM 20816 N N . SER A 1 2 ? 18.887 6.443 -6.323 1.00 0.77 10 SER A N 10
ATOM 20817 C CA . SER A 1 2 ? 17.531 6.949 -6.463 1.00 0.86 10 SER A CA 10
ATOM 20818 C C . SER A 1 2 ? 16.658 5.915 -7.166 1.00 0.71 10 SER A C 10
ATOM 20819 O O . SER A 1 2 ? 16.798 5.678 -8.367 1.00 0.76 10 SER A O 10
ATOM 20827 N N . CYS A 1 3 ? 15.765 5.300 -6.411 1.00 0.59 11 CYS A N 10
ATOM 20828 C CA . CYS A 1 3 ? 14.878 4.281 -6.943 1.00 0.46 11 CYS A CA 10
ATOM 20829 C C . CYS A 1 3 ? 13.536 4.336 -6.232 1.00 0.41 11 CYS A C 10
ATOM 20830 O O . CYS A 1 3 ? 13.450 4.792 -5.091 1.00 0.49 11 CYS A O 10
ATOM 20837 N N . SER A 1 4 ? 12.496 3.876 -6.904 1.00 0.33 12 SER A N 10
ATOM 20838 C CA . SER A 1 4 ? 11.149 3.961 -6.373 1.00 0.29 12 SER A CA 10
ATOM 20839 C C . SER A 1 4 ? 10.392 2.661 -6.602 1.00 0.22 12 SER A C 10
ATOM 20840 O O . SER A 1 4 ? 10.827 1.799 -7.361 1.00 0.24 12 SER A O 10
ATOM 20848 N N . LEU A 1 5 ? 9.267 2.532 -5.925 1.00 0.20 13 LEU A N 10
ATOM 20849 C CA . LEU A 1 5 ? 8.432 1.348 -6.010 1.00 0.18 13 LEU A CA 10
ATOM 20850 C C . LEU A 1 5 ? 7.332 1.528 -7.051 1.00 0.18 13 LEU A C 10
ATOM 20851 O O . LEU A 1 5 ? 6.719 2.589 -7.145 1.00 0.27 13 LEU A O 10
ATOM 20867 N N . SER A 1 6 ? 7.107 0.495 -7.846 1.00 0.17 14 SER A N 10
ATOM 20868 C CA . SER A 1 6 ? 6.042 0.503 -8.833 1.00 0.19 14 SER A CA 10
ATOM 20869 C C . SER A 1 6 ? 4.709 0.224 -8.160 1.00 0.22 14 SER A C 10
ATOM 20870 O O . SER A 1 6 ? 4.664 -0.453 -7.140 1.00 0.37 14 SER A O 10
ATOM 20878 N N . ILE A 1 7 ? 3.634 0.752 -8.720 1.00 0.29 15 ILE A N 10
ATOM 20879 C CA . ILE A 1 7 ? 2.313 0.539 -8.162 1.00 0.31 15 ILE A CA 10
ATOM 20880 C C . ILE A 1 7 ? 1.371 0.063 -9.251 1.00 0.34 15 ILE A C 10
ATOM 20881 O O . ILE A 1 7 ? 0.888 0.856 -10.061 1.00 0.41 15 ILE A O 10
ATOM 20897 N N . SER A 1 8 ? 1.123 -1.226 -9.284 1.00 0.37 16 SER A N 10
ATOM 20898 C CA . SER A 1 8 ? 0.265 -1.797 -10.299 1.00 0.41 16 SER A CA 10
ATOM 20899 C C . SER A 1 8 ? -1.200 -1.692 -9.888 1.00 0.36 16 SER A C 10
ATOM 20900 O O . SER A 1 8 ? -1.675 -2.444 -9.033 1.00 0.43 16 SER A O 10
ATOM 20908 N N . SER A 1 9 ? -1.898 -0.733 -10.482 1.00 0.52 17 SER A N 10
ATOM 20909 C CA . SER A 1 9 ? -3.316 -0.537 -10.225 1.00 0.68 17 SER A CA 10
ATOM 20910 C C . SER A 1 9 ? -4.151 -1.417 -11.155 1.00 0.54 17 SER A C 10
ATOM 20911 O O . SER A 1 9 ? -4.121 -1.249 -12.377 1.00 0.63 17 SER A O 10
ATOM 20919 N N . PRO A 1 10 ? -4.889 -2.385 -10.591 1.00 0.61 18 PRO A N 10
ATOM 20920 C CA . PRO A 1 10 ? -5.708 -3.311 -11.363 1.00 0.67 18 PRO A CA 10
ATOM 20921 C C . PRO A 1 10 ? -7.148 -2.826 -11.547 1.00 0.78 18 PRO A C 10
ATOM 20922 O O . PRO A 1 10 ? -7.461 -1.657 -11.310 1.00 1.72 18 PRO A O 10
ATOM 20933 N N . ASP A 1 11 ? -8.015 -3.738 -11.970 1.00 0.37 19 ASP A N 10
ATOM 20934 C CA . ASP A 1 11 ? -9.437 -3.446 -12.120 1.00 0.35 19 ASP A CA 10
ATOM 20935 C C . ASP A 1 11 ? -10.081 -3.307 -10.745 1.00 0.34 19 ASP A C 10
ATOM 20936 O O . ASP A 1 11 ? -9.504 -3.745 -9.745 1.00 0.46 19 ASP A O 10
ATOM 20945 N N . PRO A 1 12 ? -11.275 -2.689 -10.657 1.00 0.28 20 PRO A N 10
ATOM 20946 C CA . PRO A 1 12 ? -11.972 -2.522 -9.381 1.00 0.26 20 PRO A CA 10
ATOM 20947 C C . PRO A 1 12 ? -12.236 -3.850 -8.691 1.00 0.25 20 PRO A C 10
ATOM 20948 O O . PRO A 1 12 ? -12.800 -4.768 -9.287 1.00 0.30 20 PRO A O 10
ATOM 20959 N N . VAL A 1 13 ? -11.815 -3.951 -7.440 1.00 0.23 21 VAL A N 10
ATOM 20960 C CA . VAL A 1 13 ? -12.057 -5.150 -6.657 1.00 0.22 21 VAL A CA 10
ATOM 20961 C C . VAL A 1 13 ? -13.549 -5.285 -6.376 1.00 0.20 21 VAL A C 10
ATOM 20962 O O . VAL A 1 13 ? -14.239 -4.292 -6.137 1.00 0.19 21 VAL A O 10
ATOM 20975 N N . THR A 1 14 ? -14.046 -6.505 -6.423 1.00 0.24 22 THR A N 10
ATOM 20976 C CA . THR A 1 14 ? -15.457 -6.748 -6.208 1.00 0.25 22 THR A CA 10
ATOM 20977 C C . THR A 1 14 ? -15.728 -6.963 -4.728 1.00 0.25 22 THR A C 10
ATOM 20978 O O . THR A 1 14 ? -15.383 -8.003 -4.171 1.00 0.30 22 THR A O 10
ATOM 20989 N N . TYR A 1 15 ? -16.335 -5.979 -4.089 1.00 0.23 23 TYR A N 10
ATOM 20990 C CA . TYR A 1 15 ? -16.666 -6.092 -2.684 1.00 0.26 23 TYR A CA 10
ATOM 20991 C C . TYR A 1 15 ? -18.135 -6.438 -2.514 1.00 0.29 23 TYR A C 10
ATOM 20992 O O . TYR A 1 15 ? -19.009 -5.598 -2.708 1.00 0.28 23 TYR A O 10
ATOM 21010 N N . THR A 1 16 ? -18.393 -7.678 -2.150 1.00 0.39 24 THR A N 10
ATOM 21011 C CA . THR A 1 16 ? -19.742 -8.133 -1.903 1.00 0.46 24 THR A CA 10
ATOM 21012 C C . THR A 1 16 ? -20.097 -7.935 -0.432 1.00 0.41 24 THR A C 10
ATOM 21013 O O . THR A 1 16 ? -19.347 -8.348 0.453 1.00 0.41 24 THR A O 10
ATOM 21024 N N . ILE A 1 17 ? -21.219 -7.280 -0.175 1.00 0.40 25 ILE A N 10
ATOM 21025 C CA . ILE A 1 17 ? -21.661 -7.035 1.190 1.00 0.37 25 ILE A CA 10
ATOM 21026 C C . ILE A 1 17 ? -22.903 -7.872 1.521 1.00 0.41 25 ILE A C 10
ATOM 21027 O O . ILE A 1 17 ? -24.029 -7.384 1.419 1.00 0.44 25 ILE A O 10
ATOM 21043 N N . PRO A 1 18 ? -22.718 -9.150 1.898 1.00 0.49 26 PRO A N 10
ATOM 21044 C CA . PRO A 1 18 ? -23.825 -10.045 2.248 1.00 0.59 26 PRO A CA 10
ATOM 21045 C C . PRO A 1 18 ? -24.407 -9.738 3.626 1.00 0.69 26 PRO A C 10
ATOM 21046 O O . PRO A 1 18 ? -25.623 -9.663 3.804 1.00 0.74 26 PRO A O 10
ATOM 21057 N N . THR A 1 19 ? -23.520 -9.558 4.595 1.00 0.79 27 THR A N 10
ATOM 21058 C CA . THR A 1 19 ? -23.916 -9.351 5.979 1.00 1.06 27 THR A CA 10
ATOM 21059 C C . THR A 1 19 ? -23.254 -8.106 6.558 1.00 1.00 27 THR A C 10
ATOM 21060 O O . THR A 1 19 ? -23.094 -7.989 7.773 1.00 1.55 27 THR A O 10
ATOM 21071 N N . ASP A 1 20 ? -22.835 -7.203 5.666 1.00 0.59 28 ASP A N 10
ATOM 21072 C CA . ASP A 1 20 ? -22.160 -5.945 6.038 1.00 0.61 28 ASP A CA 10
ATOM 21073 C C . ASP A 1 20 ? -20.707 -6.175 6.438 1.00 0.52 28 ASP A C 10
ATOM 21074 O O . ASP A 1 20 ? -19.837 -5.369 6.120 1.00 0.61 28 ASP A O 10
ATOM 21083 N N . LYS A 1 21 ? -20.446 -7.286 7.109 1.00 0.55 29 LYS A N 10
ATOM 21084 C CA . LYS A 1 21 ? -19.110 -7.592 7.603 1.00 0.54 29 LYS A CA 10
ATOM 21085 C C . LYS A 1 21 ? -18.315 -8.419 6.594 1.00 0.41 29 LYS A C 10
ATOM 21086 O O . LYS A 1 21 ? -17.246 -8.925 6.920 1.00 0.43 29 LYS A O 10
ATOM 21105 N N . GLY A 1 22 ? -18.857 -8.563 5.386 1.00 0.37 30 GLY A N 10
ATOM 21106 C CA . GLY A 1 22 ? -18.215 -9.368 4.353 1.00 0.37 30 GLY A CA 10
ATOM 21107 C C . GLY A 1 22 ? -16.746 -9.039 4.172 1.00 0.32 30 GLY A C 10
ATOM 21108 O O . GLY A 1 22 ? -15.906 -9.931 4.213 1.00 0.37 30 GLY A O 10
ATOM 21112 N N . ASP A 1 23 ? -16.464 -7.753 3.961 1.00 0.29 31 ASP A N 10
ATOM 21113 C CA . ASP A 1 23 ? -15.100 -7.209 3.843 1.00 0.28 31 ASP A CA 10
ATOM 21114 C C . ASP A 1 23 ? -14.367 -7.737 2.609 1.00 0.32 31 ASP A C 10
ATOM 21115 O O . ASP A 1 23 ? -14.613 -8.846 2.136 1.00 0.49 31 ASP A O 10
ATOM 21124 N N . LYS A 1 24 ? -13.482 -6.912 2.071 1.00 0.26 32 LYS A N 10
ATOM 21125 C CA . LYS A 1 24 ? -12.721 -7.279 0.893 1.00 0.30 32 LYS A CA 10
ATOM 21126 C C . LYS A 1 24 ? -11.420 -6.500 0.844 1.00 0.25 32 LYS A C 10
ATOM 21127 O O . LYS A 1 24 ? -11.306 -5.428 1.444 1.00 0.25 32 LYS A O 10
ATOM 21146 N N . TYR A 1 25 ? -10.450 -7.041 0.119 1.00 0.27 33 TYR A N 10
ATOM 21147 C CA . TYR A 1 25 ? -9.138 -6.427 0.019 1.00 0.25 33 TYR A CA 10
ATOM 21148 C C . TYR A 1 25 ? -8.872 -5.965 -1.404 1.00 0.23 33 TYR A C 10
ATOM 21149 O O . TYR A 1 25 ? -9.151 -6.683 -2.364 1.00 0.23 33 TYR A O 10
ATOM 21167 N N . ILE A 1 26 ? -8.329 -4.769 -1.531 1.00 0.21 34 ILE A N 10
ATOM 21168 C CA . ILE A 1 26 ? -7.895 -4.268 -2.822 1.00 0.19 34 ILE A CA 10
ATOM 21169 C C . ILE A 1 26 ? -6.377 -4.450 -2.910 1.00 0.19 34 ILE A C 10
ATOM 21170 O O . ILE A 1 26 ? -5.644 -4.057 -2.006 1.00 0.22 34 ILE A O 10
ATOM 21186 N N . ASN A 1 27 ? -5.910 -5.102 -3.960 1.00 0.24 35 ASN A N 10
ATOM 21187 C CA . ASN A 1 27 ? -4.500 -5.445 -4.053 1.00 0.27 35 ASN A CA 10
ATOM 21188 C C . ASN A 1 27 ? -3.749 -4.505 -4.982 1.00 0.26 35 ASN A C 10
ATOM 21189 O O . ASN A 1 27 ? -4.126 -4.302 -6.135 1.00 0.32 35 ASN A O 10
ATOM 21200 N N . PHE A 1 28 ? -2.685 -3.937 -4.450 1.00 0.24 36 PHE A N 10
ATOM 21201 C CA . PHE A 1 28 ? -1.758 -3.122 -5.211 1.00 0.27 36 PHE A CA 10
ATOM 21202 C C . PHE A 1 28 ? -0.418 -3.838 -5.274 1.00 0.30 36 PHE A C 10
ATOM 21203 O O . PHE A 1 28 ? 0.142 -4.201 -4.240 1.00 0.33 36 PHE A O 10
ATOM 21220 N N . LYS A 1 29 ? 0.084 -4.071 -6.473 1.00 0.32 37 LYS A N 10
ATOM 21221 C CA . LYS A 1 29 ? 1.352 -4.767 -6.625 1.00 0.37 37 LYS A CA 10
ATOM 21222 C C . LYS A 1 29 ? 2.486 -3.755 -6.699 1.00 0.33 37 LYS A C 10
ATOM 21223 O O . LYS A 1 29 ? 2.454 -2.842 -7.522 1.00 0.32 37 LYS A O 10
ATOM 21242 N N . LEU A 1 30 ? 3.469 -3.914 -5.825 1.00 0.34 38 LEU A N 10
ATOM 21243 C CA . LEU A 1 30 ? 4.574 -2.972 -5.733 1.00 0.29 38 LEU A CA 10
ATOM 21244 C C . LEU A 1 30 ? 5.908 -3.654 -6.011 1.00 0.31 38 LEU A C 10
ATOM 21245 O O . LEU A 1 30 ? 6.176 -4.743 -5.506 1.00 0.45 38 LEU A O 10
ATOM 21261 N N . ASP A 1 31 ? 6.743 -3.007 -6.808 1.00 0.24 39 ASP A N 10
ATOM 21262 C CA . ASP A 1 31 ? 8.063 -3.542 -7.136 1.00 0.27 39 ASP A CA 10
ATOM 21263 C C . ASP A 1 31 ? 9.038 -2.422 -7.460 1.00 0.18 39 ASP A C 10
ATOM 21264 O O . ASP A 1 31 ? 8.758 -1.574 -8.295 1.00 0.16 39 ASP A O 10
ATOM 21273 N N . VAL A 1 32 ? 10.181 -2.418 -6.814 1.00 0.22 40 VAL A N 10
ATOM 21274 C CA . VAL A 1 32 ? 11.200 -1.427 -7.106 1.00 0.22 40 VAL A CA 10
ATOM 21275 C C . VAL A 1 32 ? 12.126 -1.917 -8.221 1.00 0.27 40 VAL A C 10
ATOM 21276 O O . VAL A 1 32 ? 12.795 -2.944 -8.082 1.00 0.40 40 VAL A O 10
ATOM 21289 N N . PRO A 1 33 ? 12.127 -1.214 -9.368 1.00 0.32 41 PRO A N 10
ATOM 21290 C CA . PRO A 1 33 ? 13.055 -1.488 -10.464 1.00 0.43 41 PRO A CA 10
ATOM 21291 C C . PRO A 1 33 ? 14.493 -1.194 -10.057 1.00 0.53 41 PRO A C 10
ATOM 21292 O O . PRO A 1 33 ? 14.727 -0.461 -9.092 1.00 1.00 41 PRO A O 10
ATOM 21303 N N . ASP A 1 34 ? 15.440 -1.753 -10.808 1.00 0.55 42 ASP A N 10
ATOM 21304 C CA . ASP A 1 34 ? 16.867 -1.644 -10.496 1.00 0.54 42 ASP A CA 10
ATOM 21305 C C . ASP A 1 34 ? 17.211 -2.447 -9.247 1.00 0.47 42 ASP A C 10
ATOM 21306 O O . ASP A 1 34 ? 17.059 -1.965 -8.120 1.00 0.45 42 ASP A O 10
ATOM 21315 N N . PRO A 1 35 ? 17.689 -3.694 -9.426 1.00 0.47 43 PRO A N 10
ATOM 21316 C CA . PRO A 1 35 ? 18.088 -4.556 -8.308 1.00 0.45 43 PRO A CA 10
ATOM 21317 C C . PRO A 1 35 ? 19.206 -3.929 -7.483 1.00 0.44 43 PRO A C 10
ATOM 21318 O O . PRO A 1 35 ? 19.446 -4.325 -6.347 1.00 0.45 43 PRO A O 10
ATOM 21329 N N . ARG A 1 36 ? 19.872 -2.938 -8.069 1.00 0.46 44 ARG A N 10
ATOM 21330 C CA . ARG A 1 36 ? 20.932 -2.199 -7.396 1.00 0.48 44 ARG A CA 10
ATOM 21331 C C . ARG A 1 36 ? 20.394 -1.553 -6.120 1.00 0.41 44 ARG A C 10
ATOM 21332 O O . ARG A 1 36 ? 20.907 -1.789 -5.027 1.00 0.42 44 ARG A O 10
ATOM 21353 N N . CYS A 1 37 ? 19.347 -0.750 -6.268 1.00 0.39 45 CYS A N 10
ATOM 21354 C CA . CYS A 1 37 ? 18.766 -0.031 -5.141 1.00 0.40 45 CYS A CA 10
ATOM 21355 C C . CYS A 1 37 ? 17.986 -0.980 -4.236 1.00 0.38 45 CYS A C 10
ATOM 21356 O O . CYS A 1 37 ? 18.028 -0.874 -3.010 1.00 0.37 45 CYS A O 10
ATOM 21363 N N . LYS A 1 38 ? 17.279 -1.909 -4.859 1.00 0.42 46 LYS A N 10
ATOM 21364 C CA . LYS A 1 38 ? 16.380 -2.810 -4.149 1.00 0.45 46 LYS A CA 10
ATOM 21365 C C . LYS A 1 38 ? 17.158 -3.804 -3.291 1.00 0.40 46 LYS A C 10
ATOM 21366 O O . LYS A 1 38 ? 16.657 -4.297 -2.280 1.00 0.40 46 LYS A O 10
ATOM 21385 N N . ALA A 1 39 ? 18.388 -4.074 -3.704 1.00 0.40 47 ALA A N 10
ATOM 21386 C CA . ALA A 1 39 ? 19.290 -4.969 -2.969 1.00 0.42 47 ALA A CA 10
ATOM 21387 C C . ALA A 1 39 ? 19.469 -4.543 -1.517 1.00 0.37 47 ALA A C 10
ATOM 21388 O O . ALA A 1 39 ? 19.703 -5.378 -0.646 1.00 0.42 47 ALA A O 10
ATOM 21395 N N . LEU A 1 40 ? 19.361 -3.241 -1.274 1.00 0.30 48 LEU A N 10
ATOM 21396 C CA . LEU A 1 40 ? 19.607 -2.659 0.047 1.00 0.30 48 LEU A CA 10
ATOM 21397 C C . LEU A 1 40 ? 18.697 -3.239 1.120 1.00 0.27 48 LEU A C 10
ATOM 21398 O O . LEU A 1 40 ? 19.012 -3.184 2.308 1.00 0.31 48 LEU A O 10
ATOM 21414 N N . GLY A 1 41 ? 17.585 -3.783 0.690 1.00 0.25 49 GLY A N 10
ATOM 21415 C CA . GLY A 1 41 ? 16.578 -4.262 1.605 1.00 0.26 49 GLY A CA 10
ATOM 21416 C C . GLY A 1 41 ? 15.243 -3.677 1.236 1.00 0.24 49 GLY A C 10
ATOM 21417 O O . GLY A 1 41 ? 14.205 -4.148 1.694 1.00 0.39 49 GLY A O 10
ATOM 21421 N N . GLY A 1 42 ? 15.319 -2.614 0.420 1.00 0.24 50 GLY A N 10
ATOM 21422 C CA . GLY A 1 42 ? 14.159 -1.986 -0.200 1.00 0.25 50 GLY A CA 10
ATOM 21423 C C . GLY A 1 42 ? 12.899 -2.061 0.627 1.00 0.24 50 GLY A C 10
ATOM 21424 O O . GLY A 1 42 ? 11.950 -2.763 0.273 1.00 0.31 50 GLY A O 10
ATOM 21428 N N . THR A 1 43 ? 12.882 -1.337 1.723 1.00 0.20 51 THR A N 10
ATOM 21429 C CA . THR A 1 43 ? 11.769 -1.400 2.635 1.00 0.18 51 THR A CA 10
ATOM 21430 C C . THR A 1 43 ? 10.584 -0.622 2.077 1.00 0.18 51 THR A C 10
ATOM 21431 O O . THR A 1 43 ? 10.729 0.517 1.634 1.00 0.20 51 THR A O 10
ATOM 21442 N N . VAL A 1 44 ? 9.415 -1.238 2.117 1.00 0.17 52 VAL A N 10
ATOM 21443 C CA . VAL A 1 44 ? 8.231 -0.684 1.476 1.00 0.19 52 VAL A CA 10
ATOM 21444 C C . VAL A 1 44 ? 7.413 0.126 2.470 1.00 0.19 52 VAL A C 10
ATOM 21445 O O . VAL A 1 44 ? 6.930 -0.397 3.471 1.00 0.27 52 VAL A O 10
ATOM 21458 N N . TYR A 1 45 ? 7.306 1.419 2.202 1.00 0.17 53 TYR A N 10
ATOM 21459 C CA . TYR A 1 45 ? 6.545 2.319 3.050 1.00 0.16 53 TYR A CA 10
ATOM 21460 C C . TYR A 1 45 ? 5.496 3.036 2.216 1.00 0.16 53 TYR A C 10
ATOM 21461 O O . TYR A 1 45 ? 5.823 3.706 1.238 1.00 0.17 53 TYR A O 10
ATOM 21479 N N . PHE A 1 46 ? 4.241 2.915 2.610 1.00 0.16 54 PHE A N 10
ATOM 21480 C CA . PHE A 1 46 ? 3.150 3.481 1.834 1.00 0.16 54 PHE A CA 10
ATOM 21481 C C . PHE A 1 46 ? 2.155 4.192 2.728 1.00 0.17 54 PHE A C 10
ATOM 21482 O O . PHE A 1 46 ? 2.052 3.900 3.921 1.00 0.22 54 PHE A O 10
ATOM 21499 N N . TRP A 1 47 ? 1.437 5.133 2.142 1.00 0.16 55 TRP A N 10
ATOM 21500 C CA . TRP A 1 47 ? 0.387 5.844 2.840 1.00 0.17 55 TRP A CA 10
ATOM 21501 C C . TRP A 1 47 ? -0.651 6.376 1.863 1.00 0.17 55 TRP A C 10
ATOM 21502 O O . TRP A 1 47 ? -0.325 6.838 0.767 1.00 0.24 55 TRP A O 10
ATOM 21523 N N . GLY A 1 48 ? -1.897 6.264 2.263 1.00 0.17 56 GLY A N 10
ATOM 21524 C CA . GLY A 1 48 ? -2.990 6.822 1.500 1.00 0.16 56 GLY A CA 10
ATOM 21525 C C . GLY A 1 48 ? -3.706 7.882 2.306 1.00 0.15 56 GLY A C 10
ATOM 21526 O O . GLY A 1 48 ? -3.063 8.693 2.967 1.00 0.18 56 GLY A O 10
ATOM 21530 N N . ALA A 1 49 ? -5.028 7.867 2.293 1.00 0.14 57 ALA A N 10
ATOM 21531 C CA . ALA A 1 49 ? -5.791 8.883 3.013 1.00 0.18 57 ALA A CA 10
ATOM 21532 C C . ALA A 1 49 ? -6.698 8.301 4.108 1.00 0.19 57 ALA A C 10
ATOM 21533 O O . ALA A 1 49 ? -7.619 8.976 4.564 1.00 0.22 57 ALA A O 10
ATOM 21540 N N . ASP A 1 50 ? -6.450 7.053 4.527 1.00 0.18 58 ASP A N 10
ATOM 21541 C CA . ASP A 1 50 ? -7.268 6.423 5.587 1.00 0.20 58 ASP A CA 10
ATOM 21542 C C . ASP A 1 50 ? -7.267 7.272 6.859 1.00 0.21 58 ASP A C 10
ATOM 21543 O O . ASP A 1 50 ? -6.333 8.032 7.119 1.00 0.22 58 ASP A O 10
ATOM 21552 N N . THR A 1 51 ? -8.324 7.114 7.646 1.00 0.23 59 THR A N 10
ATOM 21553 C CA . THR A 1 51 ? -8.595 7.987 8.779 1.00 0.27 59 THR A CA 10
ATOM 21554 C C . THR A 1 51 ? -7.687 7.684 9.971 1.00 0.30 59 THR A C 10
ATOM 21555 O O . THR A 1 51 ? -7.508 8.531 10.847 1.00 0.34 59 THR A O 10
ATOM 21566 N N . ARG A 1 52 ? -7.122 6.483 10.012 1.00 0.33 60 ARG A N 10
ATOM 21567 C CA . ARG A 1 52 ? -6.256 6.098 11.113 1.00 0.40 60 ARG A CA 10
ATOM 21568 C C . ARG A 1 52 ? -4.871 6.724 10.961 1.00 0.40 60 ARG A C 10
ATOM 21569 O O . ARG A 1 52 ? -4.436 7.491 11.817 1.00 0.46 60 ARG A O 10
ATOM 21590 N N . ASP A 1 53 ? -4.188 6.410 9.865 1.00 0.36 61 ASP A N 10
ATOM 21591 C CA . ASP A 1 53 ? -2.833 6.925 9.640 1.00 0.37 61 ASP A CA 10
ATOM 21592 C C . ASP A 1 53 ? -2.685 7.457 8.228 1.00 0.34 61 ASP A C 10
ATOM 21593 O O . ASP A 1 53 ? -1.837 8.302 7.954 1.00 0.53 61 ASP A O 10
ATOM 21602 N N . GLY A 1 54 ? -3.507 6.941 7.334 1.00 0.25 62 GLY A N 10
ATOM 21603 C CA . GLY A 1 54 ? -3.342 7.215 5.928 1.00 0.22 62 GLY A CA 10
ATOM 21604 C C . GLY A 1 54 ? -2.917 5.967 5.191 1.00 0.19 62 GLY A C 10
ATOM 21605 O O . GLY A 1 54 ? -1.732 5.669 5.081 1.00 0.32 62 GLY A O 10
ATOM 21609 N N . LYS A 1 55 ? -3.893 5.219 4.704 1.00 0.35 63 LYS A N 10
ATOM 21610 C CA . LYS A 1 55 ? -3.636 3.952 4.024 1.00 0.39 63 LYS A CA 10
ATOM 21611 C C . LYS A 1 55 ? -4.278 3.953 2.647 1.00 0.33 63 LYS A C 10
ATOM 21612 O O . LYS A 1 55 ? -3.591 3.915 1.635 1.00 0.38 63 LYS A O 10
ATOM 21631 N N . LEU A 1 56 ? -5.609 4.020 2.632 1.00 0.26 64 LEU A N 10
ATOM 21632 C CA . LEU A 1 56 ? -6.386 4.007 1.397 1.00 0.22 64 LEU A CA 10
ATOM 21633 C C . LEU A 1 56 ? -7.756 4.617 1.637 1.00 0.18 64 LEU A C 10
ATOM 21634 O O . LEU A 1 56 ? -8.274 4.575 2.754 1.00 0.18 64 LEU A O 10
ATOM 21650 N N . VAL A 1 57 ? -8.328 5.185 0.588 1.00 0.17 65 VAL A N 10
ATOM 21651 C CA . VAL A 1 57 ? -9.675 5.734 0.637 1.00 0.16 65 VAL A CA 10
ATOM 21652 C C . VAL A 1 57 ? -10.381 5.474 -0.680 1.00 0.15 65 VAL A C 10
ATOM 21653 O O . VAL A 1 57 ? -9.848 5.789 -1.742 1.00 0.18 65 VAL A O 10
ATOM 21666 N N . MET A 1 58 ? -11.567 4.893 -0.605 1.00 0.14 66 MET A N 10
ATOM 21667 C CA . MET A 1 58 ? -12.384 4.688 -1.789 1.00 0.14 66 MET A CA 10
ATOM 21668 C C . MET A 1 58 ? -13.192 5.951 -2.048 1.00 0.15 66 MET A C 10
ATOM 21669 O O . MET A 1 58 ? -14.042 6.330 -1.243 1.00 0.16 66 MET A O 10
ATOM 21683 N N . LYS A 1 59 ? -12.891 6.635 -3.140 1.00 0.17 67 LYS A N 10
ATOM 21684 C CA . LYS A 1 59 ? -13.595 7.862 -3.466 1.00 0.19 67 LYS A CA 10
ATOM 21685 C C . LYS A 1 59 ? -14.048 7.889 -4.919 1.00 0.20 67 LYS A C 10
ATOM 21686 O O . LYS A 1 59 ? -13.256 7.671 -5.835 1.00 0.22 67 LYS A O 10
ATOM 21705 N N . LYS A 1 60 ? -15.333 8.134 -5.113 1.00 0.21 68 LYS A N 10
ATOM 21706 C CA . LYS A 1 60 ? -15.882 8.358 -6.442 1.00 0.23 68 LYS A CA 10
ATOM 21707 C C . LYS A 1 60 ? -16.587 9.711 -6.473 1.00 0.34 68 LYS A C 10
ATOM 21708 O O . LYS A 1 60 ? -17.775 9.823 -6.171 1.00 0.45 68 LYS A O 10
ATOM 21727 N N . GLY A 1 61 ? -15.833 10.744 -6.802 1.00 0.56 69 GLY A N 10
ATOM 21728 C CA . GLY A 1 61 ? -16.371 12.087 -6.780 1.00 0.70 69 GLY A CA 10
ATOM 21729 C C . GLY A 1 61 ? -16.377 12.667 -5.380 1.00 0.73 69 GLY A C 10
ATOM 21730 O O . GLY A 1 61 ? -15.322 13.002 -4.834 1.00 0.88 69 GLY A O 10
ATOM 21734 N N . GLN A 1 62 ? -17.559 12.761 -4.786 1.00 0.68 70 GLN A N 10
ATOM 21735 C CA . GLN A 1 62 ? -17.703 13.344 -3.459 1.00 0.78 70 GLN A CA 10
ATOM 21736 C C . GLN A 1 62 ? -17.690 12.275 -2.373 1.00 0.67 70 GLN A C 10
ATOM 21737 O O . GLN A 1 62 ? -17.529 12.584 -1.193 1.00 0.80 70 GLN A O 10
ATOM 21751 N N . ASP A 1 63 ? -17.841 11.020 -2.769 1.00 0.47 71 ASP A N 10
ATOM 21752 C CA . ASP A 1 63 ? -17.962 9.937 -1.800 1.00 0.43 71 ASP A CA 10
ATOM 21753 C C . ASP A 1 63 ? -16.600 9.349 -1.500 1.00 0.33 71 ASP A C 10
ATOM 21754 O O . ASP A 1 63 ? -16.111 8.494 -2.233 1.00 0.28 71 ASP A O 10
ATOM 21763 N N . LYS A 1 64 ? -15.989 9.831 -0.431 1.00 0.34 72 LYS A N 10
ATOM 21764 C CA . LYS A 1 64 ? -14.680 9.362 -0.006 1.00 0.27 72 LYS A CA 10
ATOM 21765 C C . LYS A 1 64 ? -14.821 8.644 1.324 1.00 0.25 72 LYS A C 10
ATOM 21766 O O . LYS A 1 64 ? -15.399 9.193 2.265 1.00 0.27 72 LYS A O 10
ATOM 21785 N N . TYR A 1 65 ? -14.308 7.431 1.413 1.00 0.21 73 TYR A N 10
ATOM 21786 C CA . TYR A 1 65 ? -14.443 6.658 2.637 1.00 0.22 73 TYR A CA 10
ATOM 21787 C C . TYR A 1 65 ? -13.098 6.173 3.141 1.00 0.20 73 TYR A C 10
ATOM 21788 O O . TYR A 1 65 ? -12.291 5.635 2.384 1.00 0.20 73 TYR A O 10
ATOM 21806 N N . THR A 1 66 ? -12.874 6.362 4.429 1.00 0.22 74 THR A N 10
ATOM 21807 C CA . THR A 1 66 ? -11.626 5.984 5.059 1.00 0.22 74 THR A CA 10
ATOM 21808 C C . THR A 1 66 ? -11.733 4.609 5.701 1.00 0.24 74 THR A C 10
ATOM 21809 O O . THR A 1 66 ? -12.541 4.394 6.605 1.00 0.30 74 THR A O 10
ATOM 21820 N N . LEU A 1 67 ? -10.917 3.687 5.228 1.00 0.24 75 LEU A N 10
ATOM 21821 C CA . LEU A 1 67 ? -10.950 2.312 5.703 1.00 0.27 75 LEU A CA 10
ATOM 21822 C C . LEU A 1 67 ? -9.587 1.903 6.235 1.00 0.24 75 LEU A C 10
ATOM 21823 O O . LEU A 1 67 ? -8.557 2.351 5.726 1.00 0.26 75 LEU A O 10
ATOM 21839 N N . MET A 1 68 ? -9.588 1.055 7.254 1.00 0.28 76 MET A N 10
ATOM 21840 C CA . MET A 1 68 ? -8.350 0.567 7.839 1.00 0.32 76 MET A CA 10
ATOM 21841 C C . MET A 1 68 ? -7.663 -0.415 6.901 1.00 0.29 76 MET A C 10
ATOM 21842 O O . MET A 1 68 ? -7.966 -1.608 6.891 1.00 0.49 76 MET A O 10
ATOM 21856 N N . THR A 1 69 ? -6.745 0.103 6.112 1.00 0.28 77 THR A N 10
ATOM 21857 C CA . THR A 1 69 ? -5.993 -0.704 5.178 1.00 0.25 77 THR A CA 10
ATOM 21858 C C . THR A 1 69 ? -4.706 -1.214 5.818 1.00 0.30 77 THR A C 10
ATOM 21859 O O . THR A 1 69 ? -3.808 -0.443 6.169 1.00 0.34 77 THR A O 10
ATOM 21870 N N . THR A 1 70 ? -4.649 -2.521 5.989 1.00 0.39 78 THR A N 10
ATOM 21871 C CA . THR A 1 70 ? -3.495 -3.182 6.558 1.00 0.41 78 THR A CA 10
ATOM 21872 C C . THR A 1 70 ? -3.111 -4.348 5.661 1.00 0.47 78 THR A C 10
ATOM 21873 O O . THR A 1 70 ? -3.931 -5.230 5.402 1.00 0.73 78 THR A O 10
ATOM 21884 N N . TYR A 1 71 ? -1.883 -4.346 5.173 1.00 0.38 79 TYR A N 10
ATOM 21885 C CA . TYR A 1 71 ? -1.463 -5.340 4.201 1.00 0.48 79 TYR A CA 10
ATOM 21886 C C . TYR A 1 71 ? -0.735 -6.490 4.884 1.00 0.56 79 TYR A C 10
ATOM 21887 O O . TYR A 1 71 ? -0.332 -6.384 6.044 1.00 0.51 79 TYR A O 10
ATOM 21905 N N . GLY A 1 72 ? -0.579 -7.579 4.156 1.00 0.84 80 GLY A N 10
ATOM 21906 C CA . GLY A 1 72 ? 0.057 -8.757 4.694 1.00 1.06 80 GLY A CA 10
ATOM 21907 C C . GLY A 1 72 ? 0.863 -9.484 3.642 1.00 1.72 80 GLY A C 10
ATOM 21908 O O . GLY A 1 72 ? 1.610 -8.859 2.885 1.00 1.84 80 GLY A O 10
ATOM 21912 N N . GLY A 1 73 ? 0.718 -10.800 3.596 1.00 2.61 81 GLY A N 10
ATOM 21913 C CA . GLY A 1 73 ? 1.384 -11.589 2.582 1.00 3.35 81 GLY A CA 10
ATOM 21914 C C . GLY A 1 73 ? 2.872 -11.728 2.830 1.00 2.67 81 GLY A C 10
ATOM 21915 O O . GLY A 1 73 ? 3.312 -12.651 3.514 1.00 3.01 81 GLY A O 10
ATOM 21919 N N . ALA A 1 74 ? 3.646 -10.806 2.280 1.00 2.09 82 ALA A N 10
ATOM 21920 C CA . ALA A 1 74 ? 5.095 -10.865 2.387 1.00 1.53 82 ALA A CA 10
ATOM 21921 C C . ALA A 1 74 ? 5.618 -10.016 3.533 1.00 1.12 82 ALA A C 10
ATOM 21922 O O . ALA A 1 74 ? 6.739 -10.226 3.981 1.00 1.74 82 ALA A O 10
ATOM 21929 N N . VAL A 1 75 ? 4.790 -9.082 4.013 1.00 1.23 83 VAL A N 10
ATOM 21930 C CA . VAL A 1 75 ? 5.222 -8.078 5.000 1.00 2.22 83 VAL A CA 10
ATOM 21931 C C . VAL A 1 75 ? 6.081 -8.676 6.127 1.00 2.88 83 VAL A C 10
ATOM 21932 O O . VAL A 1 75 ? 7.143 -8.134 6.437 1.00 3.52 83 VAL A O 10
ATOM 21945 N N . GLN A 1 76 ? 5.638 -9.792 6.709 1.00 3.08 84 GLN A N 10
ATOM 21946 C CA . GLN A 1 76 ? 6.383 -10.452 7.781 1.00 3.74 84 GLN A CA 10
ATOM 21947 C C . GLN A 1 76 ? 6.686 -9.456 8.904 1.00 3.88 84 GLN A C 10
ATOM 21948 O O . GLN A 1 76 ? 7.840 -9.258 9.302 1.00 4.30 84 GLN A O 10
ATOM 21962 N N . GLN A 1 77 ? 5.632 -8.813 9.385 1.00 3.84 85 GLN A N 10
ATOM 21963 C CA . GLN A 1 77 ? 5.731 -7.821 10.444 1.00 4.13 85 GLN A CA 10
ATOM 21964 C C . GLN A 1 77 ? 4.351 -7.600 11.052 1.00 4.08 85 GLN A C 10
ATOM 21965 O O . GLN A 1 77 ? 3.356 -7.503 10.332 1.00 4.61 85 GLN A O 10
ATOM 21979 N N . GLN A 1 78 ? 4.302 -7.535 12.380 1.00 3.80 86 GLN A N 10
ATOM 21980 C CA . GLN A 1 78 ? 3.044 -7.381 13.103 1.00 3.95 86 GLN A CA 10
ATOM 21981 C C . GLN A 1 78 ? 2.435 -6.007 12.843 1.00 3.20 86 GLN A C 10
ATOM 21982 O O . GLN A 1 78 ? 1.219 -5.869 12.718 1.00 3.11 86 GLN A O 10
ATOM 21996 N N . LEU A 1 79 ? 3.284 -4.992 12.776 1.00 2.96 87 LEU A N 10
ATOM 21997 C CA . LEU A 1 79 ? 2.835 -3.655 12.414 1.00 2.49 87 LEU A CA 10
ATOM 21998 C C . LEU A 1 79 ? 2.633 -3.574 10.908 1.00 1.71 87 LEU A C 10
ATOM 21999 O O . LEU A 1 79 ? 3.588 -3.387 10.152 1.00 1.95 87 LEU A O 10
ATOM 22015 N N . GLY A 1 80 ? 1.393 -3.743 10.478 1.00 1.03 88 GLY A N 10
ATOM 22016 C CA . GLY A 1 80 ? 1.092 -3.726 9.063 1.00 0.69 88 GLY A CA 10
ATOM 22017 C C . GLY A 1 80 ? 0.424 -2.438 8.631 1.00 0.63 88 GLY A C 10
ATOM 22018 O O . GLY A 1 80 ? -0.034 -1.654 9.464 1.00 0.95 88 GLY A O 10
ATOM 22022 N N . GLY A 1 81 ? 0.366 -2.224 7.326 1.00 0.50 89 GLY A N 10
ATOM 22023 C CA . GLY A 1 81 ? -0.233 -1.018 6.795 1.00 0.53 89 GLY A CA 10
ATOM 22024 C C . GLY A 1 81 ? 0.789 0.082 6.626 1.00 0.76 89 GLY A C 10
ATOM 22025 O O . GLY A 1 81 ? 1.939 -0.187 6.289 1.00 1.61 89 GLY A O 10
ATOM 22029 N N . GLY A 1 82 ? 0.368 1.317 6.848 1.00 0.54 90 GLY A N 10
ATOM 22030 C CA . GLY A 1 82 ? 1.289 2.437 6.811 1.00 0.66 90 GLY A CA 10
ATOM 22031 C C . GLY A 1 82 ? 2.377 2.286 7.849 1.00 0.54 90 GLY A C 10
ATOM 22032 O O . GLY A 1 82 ? 2.094 1.908 8.987 1.00 0.61 90 GLY A O 10
ATOM 22036 N N . TYR A 1 83 ? 3.617 2.549 7.441 1.00 0.45 91 TYR A N 10
ATOM 22037 C CA . TYR A 1 83 ? 4.795 2.361 8.293 1.00 0.43 91 TYR A CA 10
ATOM 22038 C C . TYR A 1 83 ? 5.064 0.864 8.512 1.00 0.49 91 TYR A C 10
ATOM 22039 O O . TYR A 1 83 ? 5.974 0.472 9.244 1.00 0.78 91 TYR A O 10
ATOM 22057 N N . GLY A 1 84 ? 4.266 0.030 7.867 1.00 0.37 92 GLY A N 10
ATOM 22058 C CA . GLY A 1 84 ? 4.554 -1.382 7.826 1.00 0.40 92 GLY A CA 10
ATOM 22059 C C . GLY A 1 84 ? 5.454 -1.671 6.656 1.00 0.36 92 GLY A C 10
ATOM 22060 O O . GLY A 1 84 ? 5.168 -1.233 5.543 1.00 0.53 92 GLY A O 10
ATOM 22064 N N . TYR A 1 85 ? 6.547 -2.376 6.885 1.00 0.29 93 TYR A N 10
ATOM 22065 C CA . TYR A 1 85 ? 7.541 -2.540 5.845 1.00 0.27 93 TYR A CA 10
ATOM 22066 C C . TYR A 1 85 ? 8.034 -3.975 5.743 1.00 0.30 93 TYR A C 10
ATOM 22067 O O . TYR A 1 85 ? 7.966 -4.747 6.702 1.00 0.37 93 TYR A O 10
ATOM 22085 N N . TYR A 1 86 ? 8.539 -4.302 4.568 1.00 0.32 94 TYR A N 10
ATOM 22086 C CA . TYR A 1 86 ? 9.064 -5.619 4.265 1.00 0.41 94 TYR A CA 10
ATOM 22087 C C . TYR A 1 86 ? 10.527 -5.496 3.862 1.00 0.38 94 TYR A C 10
ATOM 22088 O O . TYR A 1 86 ? 10.953 -4.447 3.380 1.00 0.40 94 TYR A O 10
ATOM 22106 N N . HIS A 1 87 ? 11.293 -6.555 4.072 1.00 0.52 95 HIS A N 10
ATOM 22107 C CA . HIS A 1 87 ? 12.695 -6.564 3.688 1.00 0.60 95 HIS A CA 10
ATOM 22108 C C . HIS A 1 87 ? 12.847 -7.269 2.348 1.00 0.48 95 HIS A C 10
ATOM 22109 O O . HIS A 1 87 ? 12.953 -8.493 2.292 1.00 0.48 95 HIS A O 10
ATOM 22124 N N . VAL A 1 88 ? 12.847 -6.498 1.272 1.00 0.43 96 VAL A N 10
ATOM 22125 C CA . VAL A 1 88 ? 12.942 -7.063 -0.064 1.00 0.35 96 VAL A CA 10
ATOM 22126 C C . VAL A 1 88 ? 14.406 -7.329 -0.400 1.00 0.35 96 VAL A C 10
ATOM 22127 O O . VAL A 1 88 ? 15.307 -6.684 0.142 1.00 0.48 96 VAL A O 10
ATOM 22140 N N . SER A 1 89 ? 14.653 -8.302 -1.251 1.00 0.34 97 SER A N 10
ATOM 22141 C CA . SER A 1 89 ? 16.001 -8.581 -1.687 1.00 0.32 97 SER A CA 10
ATOM 22142 C C . SER A 1 89 ? 16.128 -8.347 -3.188 1.00 0.30 97 SER A C 10
ATOM 22143 O O . SER A 1 89 ? 15.115 -8.159 -3.869 1.00 0.33 97 SER A O 10
ATOM 22151 N N . GLN A 1 90 ? 17.350 -8.347 -3.696 1.00 0.29 98 GLN A N 10
ATOM 22152 C CA . GLN A 1 90 ? 17.612 -7.985 -5.089 1.00 0.32 98 GLN A CA 10
ATOM 22153 C C . GLN A 1 90 ? 16.738 -8.764 -6.086 1.00 0.41 98 GLN A C 10
ATOM 22154 O O . GLN A 1 90 ? 16.300 -8.213 -7.098 1.00 0.53 98 GLN A O 10
ATOM 22168 N N . LYS A 1 91 ? 16.471 -10.030 -5.797 1.00 0.46 99 LYS A N 10
ATOM 22169 C CA . LYS A 1 91 ? 15.709 -10.875 -6.713 1.00 0.56 99 LYS A CA 10
ATOM 22170 C C . LYS A 1 91 ? 14.408 -11.359 -6.077 1.00 0.53 99 LYS A C 10
ATOM 22171 O O . LYS A 1 91 ? 13.881 -12.409 -6.440 1.00 0.61 99 LYS A O 10
ATOM 22190 N N . THR A 1 92 ? 13.886 -10.585 -5.140 1.00 0.46 100 THR A N 10
ATOM 22191 C CA . THR A 1 92 ? 12.638 -10.927 -4.474 1.00 0.49 100 THR A CA 10
ATOM 22192 C C . THR A 1 92 ? 11.430 -10.552 -5.333 1.00 0.50 100 THR A C 10
ATOM 22193 O O . THR A 1 92 ? 11.397 -9.474 -5.936 1.00 0.49 100 THR A O 10
ATOM 22204 N N . PRO A 1 93 ? 10.433 -11.457 -5.417 1.00 0.55 101 PRO A N 10
ATOM 22205 C CA . PRO A 1 93 ? 9.163 -11.193 -6.104 1.00 0.59 101 PRO A CA 10
ATOM 22206 C C . PRO A 1 93 ? 8.450 -9.967 -5.530 1.00 0.56 101 PRO A C 10
ATOM 22207 O O . PRO A 1 93 ? 8.614 -9.634 -4.354 1.00 0.59 101 PRO A O 10
ATOM 22218 N N . PRO A 1 94 ? 7.634 -9.297 -6.359 1.00 0.54 102 PRO A N 10
ATOM 22219 C CA . PRO A 1 94 ? 6.979 -8.028 -6.005 1.00 0.56 102 PRO A CA 10
ATOM 22220 C C . PRO A 1 94 ? 6.097 -8.119 -4.761 1.00 0.43 102 PRO A C 10
ATOM 22221 O O . PRO A 1 94 ? 5.544 -9.174 -4.445 1.00 0.42 102 PRO A O 10
ATOM 22232 N N . GLN A 1 95 ? 5.962 -6.987 -4.081 1.00 0.45 103 GLN A N 10
ATOM 22233 C CA . GLN A 1 95 ? 5.198 -6.893 -2.848 1.00 0.46 103 GLN A CA 10
ATOM 22234 C C . GLN A 1 95 ? 3.728 -6.648 -3.166 1.00 0.41 103 GLN A C 10
ATOM 22235 O O . GLN A 1 95 ? 3.399 -6.091 -4.212 1.00 0.52 103 GLN A O 10
ATOM 22249 N N . THR A 1 96 ? 2.846 -7.070 -2.277 1.00 0.43 104 THR A N 10
ATOM 22250 C CA . THR A 1 96 ? 1.427 -6.856 -2.472 1.00 0.45 104 THR A CA 10
ATOM 22251 C C . THR A 1 96 ? 0.845 -6.053 -1.316 1.00 0.39 104 THR A C 10
ATOM 22252 O O . THR A 1 96 ? 1.064 -6.381 -0.149 1.00 0.43 104 THR A O 10
ATOM 22263 N N . ILE A 1 97 ? 0.133 -4.986 -1.644 1.00 0.34 105 ILE A N 10
ATOM 22264 C CA . ILE A 1 97 ? -0.565 -4.195 -0.644 1.00 0.30 105 ILE A CA 10
ATOM 22265 C C . ILE A 1 97 ? -2.053 -4.486 -0.730 1.00 0.28 105 ILE A C 10
ATOM 22266 O O . ILE A 1 97 ? -2.612 -4.504 -1.821 1.00 0.29 105 ILE A O 10
ATOM 22282 N N . SER A 1 98 ? -2.692 -4.744 0.396 1.00 0.29 106 SER A N 10
ATOM 22283 C CA . SER A 1 98 ? -4.118 -5.000 0.393 1.00 0.25 106 SER A CA 10
ATOM 22284 C C . SER A 1 98 ? -4.873 -3.995 1.253 1.00 0.25 106 SER A C 10
ATOM 22285 O O . SER A 1 98 ? -4.525 -3.752 2.410 1.00 0.30 106 SER A O 10
ATOM 22293 N N . GLY A 1 99 ? -5.894 -3.400 0.657 1.00 0.23 107 GLY A N 10
ATOM 22294 C CA . GLY A 1 99 ? -6.748 -2.476 1.367 1.00 0.24 107 GLY A CA 10
ATOM 22295 C C . GLY A 1 99 ? -8.015 -3.137 1.846 1.00 0.22 107 GLY A C 10
ATOM 22296 O O . GLY A 1 99 ? -8.727 -3.746 1.056 1.00 0.27 107 GLY A O 10
ATOM 22300 N N . VAL A 1 100 ? -8.307 -3.004 3.127 1.00 0.19 108 VAL A N 10
ATOM 22301 C CA . VAL A 1 100 ? -9.451 -3.673 3.716 1.00 0.19 108 VAL A CA 10
ATOM 22302 C C . VAL A 1 100 ? -10.588 -2.687 3.901 1.00 0.21 108 VAL A C 10
ATOM 22303 O O . VAL A 1 100 ? -10.473 -1.727 4.664 1.00 0.32 108 VAL A O 10
ATOM 22316 N N . VAL A 1 101 ? -11.665 -2.907 3.176 1.00 0.21 109 VAL A N 10
ATOM 22317 C CA . VAL A 1 101 ? -12.847 -2.080 3.309 1.00 0.24 109 VAL A CA 10
ATOM 22318 C C . VAL A 1 101 ? -13.479 -2.293 4.679 1.00 0.31 109 VAL A C 10
ATOM 22319 O O . VAL A 1 101 ? -13.542 -3.419 5.177 1.00 0.46 109 VAL A O 10
ATOM 22332 N N . SER A 1 102 ? -13.908 -1.198 5.295 1.00 0.26 110 SER A N 10
ATOM 22333 C CA . SER A 1 102 ? -14.463 -1.240 6.636 1.00 0.32 110 SER A CA 10
ATOM 22334 C C . SER A 1 102 ? -15.662 -2.176 6.705 1.00 0.38 110 SER A C 10
ATOM 22335 O O . SER A 1 102 ? -16.734 -1.880 6.165 1.00 0.42 110 SER A O 10
ATOM 22343 N N . LYS A 1 103 ? -15.466 -3.302 7.380 1.00 0.46 111 LYS A N 10
ATOM 22344 C CA . LYS A 1 103 ? -16.526 -4.276 7.588 1.00 0.56 111 LYS A CA 10
ATOM 22345 C C . LYS A 1 103 ? -17.478 -3.780 8.668 1.00 0.45 111 LYS A C 10
ATOM 22346 O O . LYS A 1 103 ? -18.517 -4.384 8.930 1.00 0.52 111 LYS A O 10
ATOM 22365 N N . ASN A 1 104 ? -17.105 -2.669 9.288 1.00 0.41 112 ASN A N 10
ATOM 22366 C CA . ASN A 1 104 ? -17.913 -2.065 10.334 1.00 0.45 112 ASN A CA 10
ATOM 22367 C C . ASN A 1 104 ? -18.972 -1.159 9.730 1.00 0.37 112 ASN A C 10
ATOM 22368 O O . ASN A 1 104 ? -20.081 -1.046 10.252 1.00 0.52 112 ASN A O 10
ATOM 22379 N N . VAL A 1 105 ? -18.626 -0.519 8.623 1.00 0.43 113 VAL A N 10
ATOM 22380 C CA . VAL A 1 105 ? -19.527 0.422 7.980 1.00 0.39 113 VAL A CA 10
ATOM 22381 C C . VAL A 1 105 ? -20.449 -0.280 6.985 1.00 0.41 113 VAL A C 10
ATOM 22382 O O . VAL A 1 105 ? -21.666 -0.281 7.168 1.00 0.49 113 VAL A O 10
ATOM 22395 N N . GLY A 1 106 ? -19.887 -0.883 5.944 1.00 0.39 114 GLY A N 10
ATOM 22396 C CA . GLY A 1 106 ? -20.731 -1.469 4.919 1.00 0.41 114 GLY A CA 10
ATOM 22397 C C . GLY A 1 106 ? -21.251 -0.418 3.954 1.00 0.37 114 GLY A C 10
ATOM 22398 O O . GLY A 1 106 ? -22.462 -0.242 3.817 1.00 0.40 114 GLY A O 10
ATOM 22402 N N . TYR A 1 107 ? -20.321 0.308 3.332 1.00 0.34 115 TYR A N 10
ATOM 22403 C CA . TYR A 1 107 ? -20.636 1.444 2.455 1.00 0.31 115 TYR A CA 10
ATOM 22404 C C . TYR A 1 107 ? -21.628 1.088 1.343 1.00 0.31 115 TYR A C 10
ATOM 22405 O O . TYR A 1 107 ? -21.942 -0.080 1.109 1.00 0.35 115 TYR A O 10
ATOM 22423 N N . LYS A 1 108 ? -22.097 2.120 0.651 1.00 0.30 116 LYS A N 10
ATOM 22424 C CA . LYS A 1 108 ? -23.036 1.952 -0.453 1.00 0.30 116 LYS A CA 10
ATOM 22425 C C . LYS A 1 108 ? -22.294 1.657 -1.761 1.00 0.29 116 LYS A C 10
ATOM 22426 O O . LYS A 1 108 ? -21.118 1.999 -1.902 1.00 0.28 116 LYS A O 10
ATOM 22445 N N . PRO A 1 109 ? -22.979 1.007 -2.723 1.00 0.31 117 PRO A N 10
ATOM 22446 C CA . PRO A 1 109 ? -22.381 0.544 -3.992 1.00 0.30 117 PRO A CA 10
ATOM 22447 C C . PRO A 1 109 ? -21.746 1.648 -4.835 1.00 0.29 117 PRO A C 10
ATOM 22448 O O . PRO A 1 109 ? -22.018 2.837 -4.646 1.00 0.43 117 PRO A O 10
ATOM 22459 N N . GLY A 1 110 ? -20.906 1.232 -5.778 1.00 0.23 118 GLY A N 10
ATOM 22460 C CA . GLY A 1 110 ? -20.247 2.168 -6.666 1.00 0.21 118 GLY A CA 10
ATOM 22461 C C . GLY A 1 110 ? -18.817 1.765 -6.959 1.00 0.18 118 GLY A C 10
ATOM 22462 O O . GLY A 1 110 ? -18.227 0.977 -6.218 1.00 0.18 118 GLY A O 10
ATOM 22466 N N . GLN A 1 111 ? -18.269 2.275 -8.053 1.00 0.19 119 GLN A N 10
ATOM 22467 C CA . GLN A 1 111 ? -16.856 2.091 -8.350 1.00 0.18 119 GLN A CA 10
ATOM 22468 C C . GLN A 1 111 ? -16.066 3.292 -7.848 1.00 0.16 119 GLN A C 10
ATOM 22469 O O . GLN A 1 111 ? -16.211 4.405 -8.351 1.00 0.21 119 GLN A O 10
ATOM 22483 N N . TYR A 1 112 ? -15.246 3.055 -6.844 1.00 0.15 120 TYR A N 10
ATOM 22484 C CA . TYR A 1 112 ? -14.475 4.107 -6.207 1.00 0.15 120 TYR A CA 10
ATOM 22485 C C . TYR A 1 112 ? -13.024 4.050 -6.638 1.00 0.16 120 TYR A C 10
ATOM 22486 O O . TYR A 1 112 ? -12.556 3.031 -7.141 1.00 0.19 120 TYR A O 10
ATOM 22504 N N . THR A 1 113 ? -12.319 5.144 -6.422 1.00 0.16 121 THR A N 10
ATOM 22505 C CA . THR A 1 113 ? -10.897 5.212 -6.690 1.00 0.16 121 THR A CA 10
ATOM 22506 C C . THR A 1 113 ? -10.130 5.232 -5.372 1.00 0.16 121 THR A C 10
ATOM 22507 O O . THR A 1 113 ? -10.470 6.000 -4.474 1.00 0.17 121 THR A O 10
ATOM 22518 N N . VAL A 1 114 ? -9.113 4.390 -5.252 1.00 0.14 122 VAL A N 10
ATOM 22519 C CA . VAL A 1 114 ? -8.324 4.315 -4.025 1.00 0.14 122 VAL A CA 10
ATOM 22520 C C . VAL A 1 114 ? -6.889 4.773 -4.263 1.00 0.15 122 VAL A C 10
ATOM 22521 O O . VAL A 1 114 ? -6.151 4.171 -5.037 1.00 0.17 122 VAL A O 10
ATOM 22534 N N . GLU A 1 115 ? -6.511 5.851 -3.597 1.00 0.15 123 GLU A N 10
ATOM 22535 C CA . GLU A 1 115 ? -5.192 6.451 -3.771 1.00 0.16 123 GLU A CA 10
ATOM 22536 C C . GLU A 1 115 ? -4.148 5.811 -2.862 1.00 0.17 123 GLU A C 10
ATOM 22537 O O . GLU A 1 115 ? -4.361 5.674 -1.654 1.00 0.18 123 GLU A O 10
ATOM 22549 N N . LEU A 1 116 ? -3.016 5.439 -3.450 1.00 0.18 124 LEU A N 10
ATOM 22550 C CA . LEU A 1 116 ? -1.915 4.852 -2.706 1.00 0.18 124 LEU A CA 10
ATOM 22551 C C . LEU A 1 116 ? -0.581 5.411 -3.185 1.00 0.17 124 LEU A C 10
ATOM 22552 O O . LEU A 1 116 ? -0.408 5.713 -4.366 1.00 0.19 124 LEU A O 10
ATOM 22568 N N . THR A 1 117 ? 0.345 5.571 -2.253 1.00 0.16 125 THR A N 10
ATOM 22569 C CA . THR A 1 117 ? 1.715 5.909 -2.590 1.00 0.16 125 THR A CA 10
ATOM 22570 C C . THR A 1 117 ? 2.568 4.638 -2.531 1.00 0.16 125 THR A C 10
ATOM 22571 O O . THR A 1 117 ? 2.268 3.664 -3.215 1.00 0.19 125 THR A O 10
ATOM 22582 N N . GLY A 1 118 ? 3.594 4.619 -1.694 1.00 0.16 126 GLY A N 10
ATOM 22583 C CA . GLY A 1 118 ? 4.359 3.401 -1.519 1.00 0.17 126 GLY A CA 10
ATOM 22584 C C . GLY A 1 118 ? 5.742 3.473 -2.103 1.00 0.17 126 GLY A C 10
ATOM 22585 O O . GLY A 1 118 ? 6.015 2.879 -3.138 1.00 0.19 126 GLY A O 10
ATOM 22589 N N . PHE A 1 119 ? 6.615 4.210 -1.445 1.00 0.18 127 PHE A N 10
ATOM 22590 C CA . PHE A 1 119 ? 7.999 4.297 -1.872 1.00 0.19 127 PHE A CA 10
ATOM 22591 C C . PHE A 1 119 ? 8.828 3.314 -1.064 1.00 0.18 127 PHE A C 10
ATOM 22592 O O . PHE A 1 119 ? 8.335 2.717 -0.105 1.00 0.19 127 PHE A O 10
ATOM 22609 N N . PHE A 1 120 ? 10.078 3.145 -1.439 1.00 0.21 128 PHE A N 10
ATOM 22610 C CA . PHE A 1 120 ? 10.961 2.302 -0.672 1.00 0.21 128 PHE A CA 10
ATOM 22611 C C . PHE A 1 120 ? 12.102 3.138 -0.117 1.00 0.23 128 PHE A C 10
ATOM 22612 O O . PHE A 1 120 ? 12.663 3.985 -0.816 1.00 0.25 128 PHE A O 10
ATOM 22629 N N . SER A 1 121 ? 12.411 2.920 1.146 1.00 0.24 129 SER A N 10
ATOM 22630 C CA . SER A 1 121 ? 13.476 3.652 1.803 1.00 0.28 129 SER A CA 10
ATOM 22631 C C . SER A 1 121 ? 14.824 3.096 1.361 1.00 0.26 129 SER A C 10
ATOM 22632 O O . SER A 1 121 ? 15.055 1.890 1.416 1.00 0.28 129 SER A O 10
ATOM 22640 N N . LEU A 1 122 ? 15.697 3.974 0.890 1.00 0.36 130 LEU A N 10
ATOM 22641 C CA . LEU A 1 122 ? 16.985 3.556 0.360 1.00 0.36 130 LEU A CA 10
ATOM 22642 C C . LEU A 1 122 ? 18.097 3.759 1.379 1.00 0.43 130 LEU A C 10
ATOM 22643 O O . LEU A 1 122 ? 17.927 4.469 2.369 1.00 0.69 130 LEU A O 10
ATOM 22659 N N . ASN A 1 123 ? 19.236 3.128 1.120 1.00 0.41 131 ASN A N 10
ATOM 22660 C CA . ASN A 1 123 ? 20.349 3.140 2.059 1.00 0.42 131 ASN A CA 10
ATOM 22661 C C . ASN A 1 123 ? 21.698 3.287 1.357 1.00 0.44 131 ASN A C 10
ATOM 22662 O O . ASN A 1 123 ? 22.593 3.931 1.892 1.00 0.57 131 ASN A O 10
ATOM 22673 N N . ASP A 1 124 ? 21.807 2.701 0.157 1.00 0.37 132 ASP A N 10
ATOM 22674 C CA . ASP A 1 124 ? 23.062 2.607 -0.620 1.00 0.44 132 ASP A CA 10
ATOM 22675 C C . ASP A 1 124 ? 24.241 2.044 0.193 1.00 0.47 132 ASP A C 10
ATOM 22676 O O . ASP A 1 124 ? 24.682 2.623 1.187 1.00 0.80 132 ASP A O 10
ATOM 22685 N N . ASN A 1 125 ? 24.729 0.883 -0.265 1.00 0.54 133 ASN A N 10
ATOM 22686 C CA . ASN A 1 125 ? 25.861 0.169 0.346 1.00 0.58 133 ASN A CA 10
ATOM 22687 C C . ASN A 1 125 ? 25.454 -0.528 1.643 1.00 0.48 133 ASN A C 10
ATOM 22688 O O . ASN A 1 125 ? 25.713 -0.027 2.740 1.00 0.61 133 ASN A O 10
ATOM 22699 N N . LYS A 1 126 ? 24.832 -1.704 1.512 1.00 0.42 134 LYS A N 10
ATOM 22700 C CA . LYS A 1 126 ? 24.411 -2.488 2.673 1.00 0.48 134 LYS A CA 10
ATOM 22701 C C . LYS A 1 126 ? 23.864 -3.849 2.248 1.00 0.61 134 LYS A C 10
ATOM 22702 O O . LYS A 1 126 ? 24.477 -4.882 2.518 1.00 1.11 134 LYS A O 10
ATOM 22721 N N . GLN A 1 127 ? 22.710 -3.831 1.580 1.00 0.42 135 GLN A N 10
ATOM 22722 C CA . GLN A 1 127 ? 22.008 -5.051 1.170 1.00 0.45 135 GLN A CA 10
ATOM 22723 C C . GLN A 1 127 ? 21.564 -5.861 2.386 1.00 0.53 135 GLN A C 10
ATOM 22724 O O . GLN A 1 127 ? 22.016 -6.989 2.593 1.00 0.71 135 GLN A O 10
ATOM 22738 N N . ALA A 1 128 ? 20.669 -5.281 3.180 1.00 0.45 136 ALA A N 10
ATOM 22739 C CA . ALA A 1 128 ? 20.184 -5.928 4.395 1.00 0.53 136 ALA A CA 10
ATOM 22740 C C . ALA A 1 128 ? 18.927 -5.240 4.916 1.00 0.49 136 ALA A C 10
ATOM 22741 O O . ALA A 1 128 ? 17.852 -5.834 4.957 1.00 0.56 136 ALA A O 10
ATOM 22748 N N . ASN A 1 129 ? 19.070 -3.978 5.300 1.00 0.41 137 ASN A N 10
ATOM 22749 C CA . ASN A 1 129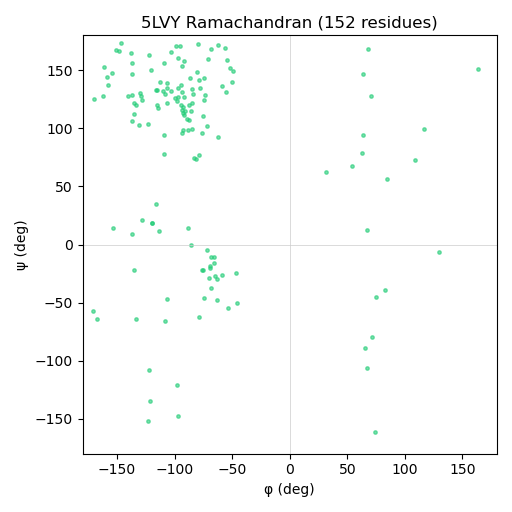 ? 17.962 -3.225 5.879 1.00 0.40 137 ASN A CA 10
ATOM 22750 C C . ASN A 1 129 ? 18.242 -1.728 5.793 1.00 0.34 137 ASN A C 10
ATOM 22751 O O . ASN A 1 129 ? 19.164 -1.229 6.437 1.00 0.39 137 ASN A O 10
ATOM 22762 N N . PRO A 1 130 ? 17.461 -0.996 4.987 1.00 0.28 138 PRO A N 10
ATOM 22763 C CA . PRO A 1 130 ? 17.602 0.458 4.837 1.00 0.29 138 PRO A CA 10
ATOM 22764 C C . PRO A 1 130 ? 17.215 1.229 6.091 1.00 0.37 138 PRO A C 10
ATOM 22765 O O . PRO A 1 130 ? 17.535 2.407 6.214 1.00 0.91 138 PRO A O 10
ATOM 22776 N N . THR A 1 131 ? 16.515 0.543 6.996 1.00 0.68 139 THR A N 10
ATOM 22777 C CA . THR A 1 131 ? 16.036 1.085 8.273 1.00 0.76 139 THR A CA 10
ATOM 22778 C C . THR A 1 131 ? 14.973 2.165 8.067 1.00 0.61 139 THR A C 10
ATOM 22779 O O . THR A 1 131 ? 15.042 2.967 7.134 1.00 0.64 139 THR A O 10
ATOM 22790 N N . PRO A 1 132 ? 13.953 2.190 8.940 1.00 0.51 140 PRO A N 10
ATOM 22791 C CA . PRO A 1 132 ? 12.874 3.168 8.862 1.00 0.41 140 PRO A CA 10
ATOM 22792 C C . PRO A 1 132 ? 13.337 4.544 9.312 1.00 0.44 140 PRO A C 10
ATOM 22793 O O . PRO A 1 132 ? 12.606 5.525 9.203 1.00 0.42 140 PRO A O 10
ATOM 22804 N N . SER A 1 133 ? 14.560 4.598 9.822 1.00 0.56 141 SER A N 10
ATOM 22805 C CA . SER A 1 133 ? 15.171 5.841 10.266 1.00 0.71 141 SER A CA 10
ATOM 22806 C C . SER A 1 133 ? 15.246 6.867 9.127 1.00 0.73 141 SER A C 10
ATOM 22807 O O . SER A 1 133 ? 15.366 8.068 9.369 1.00 0.85 141 SER A O 10
ATOM 22815 N N . SER A 1 134 ? 15.163 6.392 7.889 1.00 0.70 142 SER A N 10
ATOM 22816 C CA . SER A 1 134 ? 15.220 7.269 6.726 1.00 0.81 142 SER A CA 10
ATOM 22817 C C . SER A 1 134 ? 13.845 7.848 6.387 1.00 0.68 142 SER A C 10
ATOM 22818 O O . SER A 1 134 ? 13.720 8.695 5.505 1.00 0.77 142 SER A O 10
ATOM 22826 N N . LEU A 1 135 ? 12.818 7.409 7.109 1.00 0.52 143 LEU A N 10
ATOM 22827 C CA . LEU A 1 135 ? 11.460 7.909 6.898 1.00 0.50 143 LEU A CA 10
ATOM 22828 C C . LEU A 1 135 ? 11.316 9.321 7.443 1.00 0.53 143 LEU A C 10
ATOM 22829 O O . LEU A 1 135 ? 10.273 9.953 7.291 1.00 0.73 143 LEU A O 10
ATOM 22845 N N . THR A 1 136 ? 12.357 9.802 8.105 1.00 0.53 144 THR A N 10
ATOM 22846 C CA . THR A 1 136 ? 12.423 11.191 8.519 1.00 0.65 144 THR A CA 10
ATOM 22847 C C . THR A 1 136 ? 12.449 12.090 7.281 1.00 0.66 144 THR A C 10
ATOM 22848 O O . THR A 1 136 ? 12.065 13.257 7.323 1.00 0.78 144 THR A O 10
ATOM 22859 N N . SER A 1 137 ? 12.882 11.510 6.172 1.00 0.69 145 SER A N 10
ATOM 22860 C CA . SER A 1 137 ? 12.910 12.190 4.891 1.00 0.85 145 SER A CA 10
ATOM 22861 C C . SER A 1 137 ? 11.736 11.730 4.023 1.00 0.95 145 SER A C 10
ATOM 22862 O O . SER A 1 137 ? 11.849 11.625 2.804 1.00 1.08 145 SER A O 10
ATOM 22870 N N . LYS A 1 138 ? 10.609 11.448 4.680 1.00 1.03 146 LYS A N 10
ATOM 22871 C CA . LYS A 1 138 ? 9.410 10.932 4.012 1.00 1.23 146 LYS A CA 10
ATOM 22872 C C . LYS A 1 138 ? 8.909 11.853 2.906 1.00 1.10 146 LYS A C 10
ATOM 22873 O O . LYS A 1 138 ? 8.240 11.409 1.974 1.00 1.27 146 LYS A O 10
ATOM 22892 N N . ALA A 1 139 ? 9.200 13.132 3.026 1.00 1.20 147 ALA A N 10
ATOM 22893 C CA . ALA A 1 139 ? 8.825 14.087 1.995 1.00 1.38 147 ALA A CA 10
ATOM 22894 C C . ALA A 1 139 ? 10.043 14.826 1.446 1.00 1.34 147 ALA A C 10
ATOM 22895 O O . ALA A 1 139 ? 10.008 15.356 0.335 1.00 1.45 147 ALA A O 10
ATOM 22902 N N . ALA A 1 140 ? 11.109 14.873 2.226 1.00 1.34 148 ALA A N 10
ATOM 22903 C CA . ALA A 1 140 ? 12.323 15.563 1.816 1.00 1.50 148 ALA A CA 10
ATOM 22904 C C . ALA A 1 140 ? 13.304 14.625 1.114 1.00 1.34 148 ALA A C 10
ATOM 22905 O O . ALA A 1 140 ? 13.837 13.708 1.732 1.00 1.34 148 ALA A O 10
ATOM 22912 N N . GLY A 1 141 ? 13.552 14.866 -0.170 1.00 1.40 149 GLY A N 10
ATOM 22913 C CA . GLY A 1 141 ? 14.573 14.112 -0.886 1.00 1.45 149 GLY A CA 10
ATOM 22914 C C . GLY A 1 141 ? 14.181 12.673 -1.145 1.00 1.21 149 GLY A C 10
ATOM 22915 O O . GLY A 1 141 ? 15.035 11.820 -1.382 1.00 1.49 149 GLY A O 10
ATOM 22919 N N . LYS A 1 142 ? 12.890 12.405 -1.105 1.00 0.89 150 LYS A N 10
ATOM 22920 C CA . LYS A 1 142 ? 12.388 11.048 -1.257 1.00 0.73 150 LYS A CA 10
ATOM 22921 C C . LYS A 1 142 ? 12.058 10.722 -2.706 1.00 0.53 150 LYS A C 10
ATOM 22922 O O . LYS A 1 142 ? 12.134 11.577 -3.589 1.00 0.66 150 LYS A O 10
ATOM 22941 N N . ASN A 1 143 ? 11.704 9.469 -2.934 1.00 0.52 151 ASN A N 10
ATOM 22942 C CA . ASN A 1 143 ? 11.228 9.021 -4.234 1.00 0.42 151 ASN A CA 10
ATOM 22943 C C . ASN A 1 143 ? 9.825 8.437 -4.096 1.00 0.30 151 ASN A C 10
ATOM 22944 O O . ASN A 1 143 ? 9.604 7.251 -4.343 1.00 0.31 151 ASN A O 10
ATOM 22955 N N . ILE A 1 144 ? 8.880 9.278 -3.680 1.00 0.25 152 ILE A N 10
ATOM 22956 C CA . ILE A 1 144 ? 7.505 8.840 -3.464 1.00 0.23 152 ILE A CA 10
ATOM 22957 C C . ILE A 1 144 ? 6.766 8.686 -4.787 1.00 0.26 152 ILE A C 10
ATOM 22958 O O . ILE A 1 144 ? 6.822 9.553 -5.660 1.00 0.35 152 ILE A O 10
ATOM 22974 N N . VAL A 1 145 ? 6.093 7.561 -4.922 1.00 0.22 153 VAL A N 10
ATOM 22975 C CA . VAL A 1 145 ? 5.262 7.290 -6.078 1.00 0.24 153 VAL A CA 10
ATOM 22976 C C . VAL A 1 145 ? 3.795 7.450 -5.715 1.00 0.23 153 VAL A C 10
ATOM 22977 O O . VAL A 1 145 ? 3.453 7.536 -4.536 1.00 0.23 153 VAL A O 10
ATOM 22990 N N . SER A 1 146 ? 2.933 7.492 -6.715 1.00 0.25 154 SER A N 10
ATOM 22991 C CA . SER A 1 146 ? 1.510 7.650 -6.478 1.00 0.26 154 SER A CA 10
ATOM 22992 C C . SER A 1 146 ? 0.691 6.946 -7.553 1.00 0.27 154 SER A C 10
ATOM 22993 O O . SER A 1 146 ? 1.008 7.018 -8.743 1.00 0.37 154 SER A O 10
ATOM 23001 N N . SER A 1 147 ? -0.345 6.245 -7.123 1.00 0.21 155 SER A N 10
ATOM 23002 C CA . SER A 1 147 ? -1.257 5.587 -8.037 1.00 0.23 155 SER A CA 10
ATOM 23003 C C . SER A 1 147 ? -2.644 5.533 -7.419 1.00 0.20 155 SER A C 10
ATOM 23004 O O . SER A 1 147 ? -2.803 5.699 -6.209 1.00 0.20 155 SER A O 10
ATOM 23012 N N . THR A 1 148 ? -3.642 5.305 -8.249 1.00 0.21 156 THR A N 10
ATOM 23013 C CA . THR A 1 148 ? -5.009 5.224 -7.785 1.00 0.19 156 THR A CA 10
ATOM 23014 C C . THR A 1 148 ? -5.699 4.008 -8.369 1.00 0.21 156 THR A C 10
ATOM 23015 O O . THR A 1 148 ? -5.773 3.835 -9.587 1.00 0.27 156 THR A O 10
ATOM 23026 N N . GLY A 1 149 ? -6.184 3.159 -7.483 1.00 0.18 157 GLY A N 10
ATOM 23027 C CA . GLY A 1 149 ? -6.824 1.939 -7.895 1.00 0.19 157 GLY A CA 10
ATOM 23028 C C . GLY A 1 149 ? -8.320 2.094 -7.947 1.00 0.17 157 GLY A C 10
ATOM 23029 O O . GLY A 1 149 ? -8.828 3.202 -8.114 1.00 0.21 157 GLY A O 10
ATOM 23033 N N . THR A 1 150 ? -9.024 1.000 -7.759 1.00 0.17 158 THR A N 10
ATOM 23034 C CA . THR A 1 150 ? -10.471 1.002 -7.885 1.00 0.18 158 THR A CA 10
ATOM 23035 C C . THR A 1 150 ? -11.127 -0.060 -7.009 1.00 0.16 158 THR A C 10
ATOM 23036 O O . THR A 1 150 ? -10.626 -1.177 -6.883 1.00 0.17 158 THR A O 10
ATOM 23047 N N . ILE A 1 151 ? -12.253 0.306 -6.411 1.00 0.15 159 ILE A N 10
ATOM 23048 C CA . ILE A 1 151 ? -13.032 -0.607 -5.583 1.00 0.14 159 ILE A CA 10
ATOM 23049 C C . ILE A 1 151 ? -14.503 -0.541 -5.979 1.00 0.15 159 ILE A C 10
ATOM 23050 O O . ILE A 1 151 ? -15.064 0.542 -6.092 1.00 0.19 159 ILE A O 10
ATOM 23066 N N . THR A 1 152 ? -15.119 -1.689 -6.206 1.00 0.17 160 THR A N 10
ATOM 23067 C CA . THR A 1 152 ? -16.538 -1.738 -6.511 1.00 0.18 160 THR A CA 10
ATOM 23068 C C . THR A 1 152 ? -17.318 -2.291 -5.325 1.00 0.17 160 THR A C 10
ATOM 23069 O O . THR A 1 152 ? -17.196 -3.468 -4.979 1.00 0.20 160 THR A O 10
ATOM 23080 N N . ILE A 1 153 ? -18.097 -1.427 -4.699 1.00 0.16 161 ILE A N 10
ATOM 23081 C CA . ILE A 1 153 ? -18.907 -1.814 -3.555 1.00 0.18 161 ILE A CA 10
ATOM 23082 C C . ILE A 1 153 ? -20.225 -2.413 -4.040 1.00 0.20 161 ILE A C 10
ATOM 23083 O O . ILE A 1 153 ? -20.838 -1.889 -4.972 1.00 0.22 161 ILE A O 10
ATOM 23099 N N . SER A 1 154 ? -20.648 -3.512 -3.436 1.00 0.25 162 SER A N 10
ATOM 23100 C CA . SER A 1 154 ? -21.889 -4.160 -3.822 1.00 0.30 162 SER A CA 10
ATOM 23101 C C . SER A 1 154 ? -22.635 -4.669 -2.586 1.00 0.38 162 SER A C 10
ATOM 23102 O O . SER A 1 154 ? -22.369 -5.811 -2.153 1.00 1.29 162 SER A O 10
#

Radius of gyration: 15.58 Å; Cα contacts (8 Å, |Δi|>4): 431; chains: 1; bounding box: 49×27×24 Å

Organism: NCBI:txid660582

Foldseek 3Di:
DAKWKDWDADAADEAECPPLLSKDKGKIWIDIPDLQFLLQQFKKAKAACAPPGGAKWFADPHDTHHADWFADDQQPDPDTTGVRIHRGHSPRGIDMGIGIHPSPGQDDWDKTKMKMKMTTQTCHDHRTDSDCVSCVCVPPPHRIGMDIYIHGRD

Solvent-accessible surface area: 7834 Å² total; per-residue (Å²): 76,97,14,35,2,48,32,66,27,94,112,38,30,87,0,74,36,101,89,77,142,27,45,21,110,2,66,0,90,0,48,5,75,79,69,125,0,22,14,3,3,0,1,0,0,0,46,20,53,9,102,177,111,5,18,0,5,0,66,84,84,183,53,137,49,57,2,129,0,54,5,22,67,35,22,78,161,142,123,19,1,24,137,4,66,54,83,4,56,80,171,16,94,48,1,18,0,6,1,25,3,24,105,148,79,25,19,115,99,16,105,1,40,0,68,0,14,0,2,3,0,22,44,54,121,106,122,64,66,2,59,40,82,29,21,121,59,81,90,68,81,57,58,58,38,71,36,72,4,24,1,45,4,77